Protein 5HCF (pdb70)

CATH classification: 2.60.120.200

Nearest PDB structures (foldseek):
  5hcf-assembly6_F  TM=1.003E+00  e=3.734E-55  Trypanosoma cruzi strain CL Brener
  5hcf-assembly1_A  TM=1.003E+00  e=1.478E-54  Trypanosoma cruzi strain CL Brener
  3rg0-assembly1_A  TM=9.537E-01  e=2.501E-32  Mus musculus
  5hca-assembly3_B  TM=9.027E-01  e=3.511E-31  Entamoeba histolytica HM-1:IMSS
  8xvf-assembly3_C  TM=8.903E-01  e=2.763E-27  Trichinella spiralis

Sequence (1575 aa):
TVYFHEEFKSMEHWTTSKHRDDFGKVEISAGKFYADAEKSKGLRLTEDARRFYALSTAFPTPINNNEKKSLVVSFSVKHEQDLKCGGGYIKLLPSMDPEKFHGETKYWLMMFGPDRRCGSQNRVHIILHYNGENREWSKRIRFPEDKLTHVYTLHIAADNSYEFFLDGESKAKGQLEEDWSLLLPREIVDGSGIPNPDFVEDSELHHKVPEPLTHVGIDVWQVESGSIFKDIVIGDDLKEVLDLVEKTYGLKKAEADALKVMEDMETVYFHEEFKSMEHWTTSKHRDDFGKVEISAGKFYADAEKSKGLRLTEDARFYALSTAFPTPINNEKKSLVVSFSVKHEQDLKCGGGYIKLLPSMDPEKFHGETKYWLMMFGPDRCGSQNRVHIILHYNGENREWSKRIRFPEDKLTHVYTLHIAADNSYEFFLDGESKAKGQLEEDWSLLLPREIVDGSGIPNPDFVEDSELHKVPEPLTHVGIDVWQVESGSIFKDIVIGDDLKEVLDLVEKTYGGLKKAEADALKVMEDMEKTVYFHEEFKSMEHWTTSKHRDDFGKVEISAGKFYADAEKSKGLRLTEDARFYALSTAFPTPINNEKKSLVVSFSVKHEQDLKCCGGGYIKLLPSMDPEKFHGETKYWLMMFGPDRRCCGSQNRVHIILHYNGENREWSKRIRFPEDKLTHVYTLHIAADNSYEFFLDGESKAKGQLEEDWSLLLPREIVDGSGIPNPDFVEDSELHKVPEPLTHVGIDVWQVESGSIFKDIVIGDDLKEVLDLVEKTYGGLKKAEADALKVMEDMETVYFHEEFKSMEHWTTSKHRDDFGKVEISAGKFYADAEKSKGLRLTEDARFYALSTAFPTPINNEKKSLVVSFSVKHEQDLKCGGGYIKLLPSMDPEKFHGETKYWLMMFGPDRCGSQNRVHIILHYNGENREWSKRIRFPEDKLTHVVYTLHIAADNSYEFFLDGESKAKGQQLEEDWSLLLPREIVDGSGIPNPDFVEDSELHKVPEPLTHVGIDVWQVESSGSIFKDIVIGDDLKEVLDLVEKTYGGLKKAEADALKVMEDMEKGTVYFHEEFKSMEHWTTSKHRDDFGKVEISAGKFYADAEKSKGLRLTEDARFYALSSTAFPTPINNEKKSLVVSFSVKHEQDLKCCGGGYIKLLPSMDPEKFHGETKYWLMMFGPDRRCCGSQNRVHIILHYNGENREWSKRIRFPEDKLTHVYTLHIAADNSYEFFLDGESKAKGQLEEDWSLLLPREIVDGSGIPNPDFVEDSELHKVPEPLTHVGIDVWQVESGSIFKDIVIGDDLKEVLDLVEKTYGGLKKAEADALKVMEDMEKTVYFHEEFKSMEHWTTSKHRDDFGKVEISAGKFYADAEKSKGLRLTEDARFYALSTAFPTPINNEKKSLVVSFSVKHEQDLKCCGGGYIKLLPSMDPEKFHGETKYWLMMFGPDRRCCGSSQNRVHIILHYNGENREWSKRIRFPEDKLTHVYTLHIAADNSYEFFLDGESKAKGQLEEDWSLLLPREIVDGSGIPNPDFVEDSELHKVPEPLTHVGIDVWQVESGSIFKDIVIGDDLKEVLDLVEKTYGGLKKAEADALKVMEDME

Radius of gyration: 38.29 Å; Cα contacts (8 Å, |Δi|>4): 3871; chains: 6; bounding box: 86×109×80 Å

Solvent-accessible surface area: 72220 Å² total; per-residue (Å²): 91,58,72,21,55,12,74,0,162,49,46,155,94,8,57,55,7,157,86,97,142,51,29,6,124,17,57,50,22,13,16,141,10,93,23,48,52,115,130,14,69,0,0,52,0,33,64,96,56,79,86,1,1,1,0,9,56,13,114,98,83,3,73,0,84,148,98,27,0,0,0,1,1,5,3,10,10,4,37,82,4,129,20,2,2,0,28,0,6,0,0,13,105,29,76,32,80,144,0,45,42,148,22,106,14,7,0,21,0,0,0,36,22,57,51,105,112,2,24,0,19,0,12,6,28,40,117,62,92,77,42,108,4,75,83,142,29,134,6,44,92,57,37,47,20,15,5,2,0,0,29,0,13,41,26,6,13,4,25,0,15,16,43,36,36,68,118,7,101,15,14,0,39,77,15,7,91,11,39,96,80,66,51,52,47,130,77,21,60,31,94,16,44,46,34,84,27,31,36,85,8,6,53,2,66,99,63,0,28,17,0,0,0,19,2,92,0,53,48,9,5,0,5,0,24,16,0,3,0,0,29,58,36,159,66,0,41,98,27,11,119,159,25,23,34,47,109,164,44,18,47,73,22,22,128,87,29,85,93,160,156,90,58,62,22,56,13,70,0,138,48,58,156,94,14,57,56,6,146,82,94,157,66,30,4,130,12,73,49,22,13,16,133,10,91,24,50,59,101,140,14,70,0,1,39,0,42,61,87,35,90,57,1,1,5,0,9,57,11,116,98,80,3,65,0,101,175,82,27,0,0,0,1,1,4,2,9,15,1,31,61,11,110,4,2,2,0,27,0,6,0,0,14,106,27,77,32,76,141,0,43,44,147,22,105,13,8,0,21,0,0,0,32,25,10,14,29,64,5,14,0,22,0,11,6,28,38,120,61,100,77,45,110,5,74,64,47,4,20,5,30,68,62,33,51,21,16,5,2,1,0,29,0,12,41,102,25,24,4,35,0,14,12,38,30,133,50,48,10,145,15,76,0,50,134,13,8,88,12,39,97,80,118,50,99,96,128,78,48,58,93,94,14,122,100,36,100,107,34,83,82,9,6,48,0,70,92,67,0,27,17,0,0,0,19,2,30,0,27,46,10,3,0,5,0,24,13,0,4,0,0,34,61,36,151,69,0,43,78,27,11,117,163,26,20,18,52,36,108,152,41,19,44,69,21,26,115,86,28,59,77,129,48,84,88,57,64,22,54,13,73,0,142,40,28,111,95,10,54,59,7,94,86,99,144,64,29,5,87,20,25,3,19,12,9,150,11,90,23,45,63,105,132,15,61,0,0,34,0,33,54,90,53,90,84,0,1,2,0,7,59,12,113,96,78,3,66,0,106,184,91,23,0,0,0,1,0,5,2,8,13,14,41,82,12,124,20,2,2,0,28,0,7,0,0,15,103,27,73,33,60,122,0,44,43,148,22,110,13,7,0,20,0,0,0,34,29,58,40,105,108,3,18,0,20,0,11,7,28,44,118,62,96,80,41,107,4,74,84,146,28,136,9,45,98,60,41,45,20,16,5,2,0,0,30,0,14,39,103,26,24,4,36,0,13,11,41,34,130,58,116,7,147,14,76,0,54,134,15,8,88,11,39,95,82,119,50,104,96,131,76,48,58,91,96,16,121,93,36,101,108,34,84,91,9,7,50,1,70,97,58,0,25,17,0,0,0,18,2,90,0,53,47,12,4,0,4,0,23,16,0,2,0,0,39,62,38,150,70,0,44,78,35,10,114,164,30,22,19,54,31,106,149,43,17,39,68,22,26,118,110,53,81,92,184,144,106,50,68,24,55,12,73,0,149,38,53,166,94,11,67,51,8,146,76,93,147,74,33,5,128,24,71,48,24,15,11,144,10,92,24,52,59,105,143,15,74,0,0,53,0,31,60,90,43,95,90,1,1,0,0,8,59,12,113,96,78,2,63,0,76,163,78,24,0,0,0,1,0,5,2,10,15,4,35,80,13,129,19,2,2,0,28,0,7,0,0,14,101,27,68,32,81,116,0,44,43,148,21,112,15,7,0,20,0,0,0,34,26,60,40,101,104,5,18,0,19,0,11,7,27,41,118,61,96,78,44,108,4,75,87,149,29,138,9,44,98,60,39,45,20,16,5,2,0,0,29,0,14,42,29,6,14,4,35,0,14,10,39,37,117,54,112,8,98,10,20,0,37,75,17,8,89,12,40,96,81,66,47,52,47,125,76,22,59,31,93,16,43,46,35,86,24,33,36,72,8,7,49,2,64,99,54,1,26,19,0,0,0,17,2,93,0,52,47,10,5,0,4,0,24,16,0,3,0,0,34,60,34,161,62,0,41,98,29,10,113,158,25,21,19,56,38,105,154,43,16,43,66,23,23,131,84,32,62,68,143,101,183,98,89,58,69,21,58,12,70,0,135,49,56,168,95,15,54,63,7,150,86,98,148,56,30,5,130,18,66,47,25,13,17,151,12,96,25,47,60,101,138,15,71,0,0,29,0,32,59,92,40,85,54,1,1,3,0,8,57,12,114,96,78,4,73,1,100,175,97,26,0,0,0,1,0,5,3,10,12,8,37,62,14,114,4,2,2,0,28,0,6,0,0,8,96,30,71,31,71,140,0,45,42,148,22,106,13,7,0,20,0,0,0,32,25,10,15,30,61,1,22,0,19,0,10,8,27,45,117,61,95,79,45,107,4,73,64,39,2,18,5,33,83,62,41,47,19,17,5,2,0,0,29,0,13,41,101,25,20,4,25,0,15,13,39,36,60,49,56,7,141,14,74,0,50,134,16,8,87,13,41,97,80,117,47,99,94,125,76,49,58,92,94,15,122,101,35,99,110,32,84,84,9,6,57,2,83,85,67,0,26,16,0,0,0,19,2,29,0,27,45,12,4,0,4,0,25,16,0,3,0,0,32,64,37,143,71,0,43,77,30,10,114,157,26,22,16,53,37,104,156,41,17,44,74,22,22,134,86,32,63,88,127,59,99,92,61,63,22,57,13,73,0,140,39,29,117,95,14,54,65,8,109,86,85,138,61,28,3,86,19,32,8,25,10,9,151,13,95,24,48,62,96,132,15,66,0,0,34,0,36,62,86,48,91,90,0,1,3,1,8,60,12,114,95,79,2,68,0,111,180,79,26,0,0,0,1,0,4,3,10,16,15,42,81,11,124,19,2,3,0,28,0,7,0,0,15,101,28,63,32,69,143,0,43,44,148,22,112,14,8,0,20,0,0,0,33,26,59,43,105,107,2,22,0,18,0,12,8,28,40,116,61,92,78,45,109,3,75,83,140,29,137,9,43,98,61,44,48,21,18,5,2,1,0,28,0,14,40,101,24,22,4,34,0,14,13,31,34,130,64,117,9,146,19,68,1,48,136,16,8,90,12,40,96,79,120,50,101,95,129,76,49,60,93,93,16,120,105,36,99,108,34,82,83,11,6,51,2,68,105,54,0,25,19,0,0,0,17,2,92,0,53,49,10,5,0,4,0,24,16,0,3,0,0,35,56,38,150,62,0,46,79,29,10,113,157,29,22,18,55,34,106,150,44,18,40,70,21,17,116,90,43,84,93,161,155

Structure (mmCIF, N/CA/C/O backbone):
data_5HCF
#
_entry.id   5HCF
#
_cell.length_a   79.300
_cell.length_b   79.380
_cell.length_c   85.080
_cell.angle_alpha   95.57
_cell.angle_beta   98.69
_cell.angle_gamma   119.86
#
_symmetry.space_group_name_H-M   'P 1'
#
loop_
_entity.id
_entity.type
_entity.pdbx_description
1 polymer 'Calreticulin, putative,Calreticulin, putative'
2 non-polymer 'ACETIC ACID'
3 non-polymer 'CHLORIDE ION'
4 non-polymer beta-D-glucopyranose
5 water water
#
loop_
_atom_site.group_PDB
_atom_site.id
_atom_site.type_symbol
_atom_site.label_atom_id
_atom_site.label_alt_id
_atom_site.label_comp_id
_atom_site.label_asym_id
_atom_site.label_entity_id
_atom_site.label_seq_id
_atom_site.pdbx_PDB_ins_code
_atom_site.Cartn_x
_atom_site.Cartn_y
_atom_site.Cartn_z
_atom_site.occupancy
_atom_site.B_iso_or_equiv
_atom_site.auth_seq_id
_atom_site.auth_comp_id
_atom_site.auth_asym_id
_atom_site.auth_atom_id
_atom_site.pdbx_PDB_model_num
ATOM 1 N N . THR A 1 1 ? 4.597 28.665 -3.741 1.00 55.22 23 THR A N 1
ATOM 2 C CA . THR A 1 1 ? 5.749 27.875 -4.160 1.00 54.12 23 THR A CA 1
ATOM 3 C C . THR A 1 1 ? 5.266 26.514 -4.674 1.00 51.53 23 THR A C 1
ATOM 4 O O . THR A 1 1 ? 5.830 25.962 -5.621 1.00 48.75 23 THR A O 1
ATOM 8 N N . VAL A 1 2 ? 4.226 25.976 -4.041 1.00 50.79 24 VAL A N 1
ATOM 9 C CA . VAL A 1 2 ? 3.581 24.762 -4.532 1.00 47.64 24 VAL A CA 1
ATOM 10 C C . VAL A 1 2 ? 2.220 25.162 -5.081 1.00 45.99 24 VAL A C 1
ATOM 11 O O . VAL A 1 2 ? 1.291 25.432 -4.322 1.00 46.56 24 VAL A O 1
ATOM 15 N N . TYR A 1 3 ? 2.100 25.188 -6.404 1.00 43.88 25 TYR A N 1
ATOM 16 C CA . TYR A 1 3 ? 0.886 25.683 -7.037 1.00 43.88 25 TYR A CA 1
ATOM 17 C C . TYR A 1 3 ? -0.288 24.724 -6.918 1.00 45.37 25 TYR A C 1
ATOM 18 O O . TYR A 1 3 ? -1.449 25.137 -6.956 1.00 44.38 25 TYR A O 1
ATOM 27 N N . PHE A 1 4 ? 0.014 23.443 -6.752 1.00 47.82 26 PHE A N 1
ATOM 28 C CA . PHE A 1 4 ? -0.997 22.426 -6.971 1.00 49.23 26 PHE A CA 1
ATOM 29 C C . PHE A 1 4 ? -0.560 21.078 -6.431 1.00 49.73 26 PHE A C 1
ATOM 30 O O . PHE A 1 4 ? 0.601 20.692 -6.565 1.00 51.70 26 PHE A O 1
ATOM 38 N N . HIS A 1 5 ? -1.495 20.370 -5.811 1.00 48.77 27 HIS A N 1
ATOM 39 C CA . HIS A 1 5 ? -1.227 19.038 -5.293 1.00 47.76 27 HIS A CA 1
ATOM 40 C C . HIS A 1 5 ? -2.498 18.196 -5.290 1.00 48.02 27 HIS A C 1
ATOM 41 O O . HIS A 1 5 ? -3.305 18.282 -4.367 1.00 49.32 27 HIS A O 1
ATOM 48 N N . GLU A 1 6 ? -2.668 17.380 -6.326 1.00 45.79 28 GLU A N 1
ATOM 49 C CA . GLU A 1 6 ? -3.805 16.469 -6.387 1.00 45.69 28 GLU A CA 1
ATOM 50 C C . GLU A 1 6 ? -3.522 15.201 -5.589 1.00 46.83 28 GLU A C 1
ATOM 51 O O . GLU A 1 6 ? -2.649 14.413 -5.952 1.00 44.77 28 GLU A O 1
ATOM 57 N N . GLU A 1 7 ? -4.271 15.006 -4.507 1.00 49.98 29 GLU A N 1
ATOM 58 C CA . GLU A 1 7 ? -4.100 13.832 -3.657 1.00 51.03 29 GLU A CA 1
ATOM 59 C C . GLU A 1 7 ? -5.035 12.712 -4.085 1.00 51.14 29 GLU A C 1
ATOM 60 O O . GLU A 1 7 ? -4.882 11.561 -3.670 1.00 51.92 29 GLU A O 1
ATOM 66 N N . PHE A 1 8 ? -6.000 13.063 -4.926 1.00 50.47 30 PHE A N 1
ATOM 67 C CA . PHE A 1 8 ? -7.027 12.129 -5.358 1.00 50.56 30 PHE A CA 1
ATOM 68 C C . PHE A 1 8 ? -7.698 11.468 -4.168 1.00 54.33 30 PHE A C 1
ATOM 69 O O . PHE A 1 8 ? -7.895 10.250 -4.144 1.00 55.02 30 PHE A O 1
ATOM 77 N N . LYS A 1 9 ? -8.037 12.284 -3.174 1.00 56.75 31 LYS A N 1
ATOM 78 C CA . LYS A 1 9 ? -8.884 11.838 -2.078 1.00 60.69 31 LYS A CA 1
ATOM 79 C C . LYS A 1 9 ? -10.318 11.805 -2.582 1.00 62.21 31 LYS A C 1
ATOM 80 O O . LYS A 1 9 ? -11.155 11.052 -2.090 1.00 64.90 31 LYS A O 1
ATOM 86 N N . SER A 1 10 ? -10.578 12.632 -3.588 1.00 60.25 32 SER A N 1
ATOM 87 C CA . SER A 1 10 ? -11.866 12.681 -4.266 1.00 61.07 32 SER A CA 1
ATOM 88 C C . SER A 1 10 ? -11.646 12.857 -5.765 1.00 59.53 32 SER A C 1
ATOM 89 O O . SER A 1 10 ? -10.520 13.068 -6.214 1.00 56.09 32 SER A O 1
ATOM 92 N N . MET A 1 11 ? -12.721 12.764 -6.539 1.00 63.67 33 MET A N 1
ATOM 93 C CA . MET A 1 11 ? -12.634 12.939 -7.987 1.00 63.84 33 MET A CA 1
ATOM 94 C C . MET A 1 11 ? -13.750 13.797 -8.587 1.00 65.65 33 MET A C 1
ATOM 95 O O . MET A 1 11 ? -13.836 13.940 -9.808 1.00 63.73 33 MET A O 1
ATOM 100 N N . GLU A 1 12 ? -14.617 14.337 -7.734 1.00 68.28 34 GLU A N 1
ATOM 101 C CA . GLU A 1 12 ? -15.749 15.136 -8.194 1.00 70.40 34 GLU A CA 1
ATOM 102 C C . GLU A 1 12 ? -15.319 16.370 -8.981 1.00 66.95 34 GLU A C 1
ATOM 103 O O . GLU A 1 12 ? -16.013 16.784 -9.908 1.00 67.76 34 GLU A O 1
ATOM 109 N N . HIS A 1 13 ? -14.175 16.949 -8.622 1.00 63.30 35 HIS A N 1
ATOM 110 C CA . HIS A 1 13 ? -13.692 18.164 -9.282 1.00 60.34 35 HIS A CA 1
ATOM 111 C C . HIS A 1 13 ? -12.977 17.862 -10.600 1.00 57.10 35 HIS A C 1
ATOM 112 O O . HIS A 1 13 ? -12.538 18.773 -11.304 1.00 56.43 35 HIS A O 1
ATOM 119 N N . TRP A 1 14 ? -12.853 16.581 -10.926 1.00 55.23 36 TRP A N 1
ATOM 120 C CA . TRP A 1 14 ? -12.284 16.176 -12.205 1.00 52.26 36 TRP A CA 1
ATOM 121 C C . TRP A 1 14 ? -13.397 15.912 -13.214 1.00 53.40 36 TRP A C 1
ATOM 122 O O . TRP A 1 14 ? -14.347 15.183 -12.927 1.00 56.69 36 TRP A O 1
ATOM 133 N N . THR A 1 15 ? -13.280 16.509 -14.394 1.00 50.77 37 THR A N 1
ATOM 134 C CA . THR A 1 15 ? -14.306 16.362 -15.419 1.00 52.37 37 THR A CA 1
ATOM 135 C C . THR A 1 15 ? -13.899 15.374 -16.503 1.00 50.52 37 THR A C 1
ATOM 136 O O . THR A 1 15 ? -12.828 15.492 -17.093 1.00 47.15 37 THR A O 1
ATOM 140 N N . THR A 1 16 ? -14.773 14.409 -16.767 1.00 54.12 38 THR A N 1
ATOM 141 C CA . THR A 1 16 ? -14.521 13.391 -17.776 1.00 52.97 38 THR A CA 1
ATOM 142 C C . THR A 1 16 ? -15.073 13.841 -19.123 1.00 53.15 38 THR A C 1
ATOM 143 O O . THR A 1 16 ? -16.208 14.301 -19.212 1.00 56.11 38 THR A O 1
ATOM 147 N N . SER A 1 17 ? -14.270 13.696 -20.170 1.00 40.75 39 SER A N 1
ATOM 148 C CA . SER A 1 17 ? -14.614 14.228 -21.484 1.00 42.50 39 SER A CA 1
ATOM 149 C C . SER A 1 17 ? -15.879 13.620 -22.085 1.00 45.33 39 SER A C 1
ATOM 150 O O . SER A 1 17 ? -16.299 12.530 -21.706 1.00 46.64 39 SER A O 1
ATOM 153 N N . LYS A 1 18 ? -16.492 14.350 -23.013 1.00 48.24 40 LYS A N 1
ATOM 154 C CA . LYS A 1 18 ? -17.653 13.854 -23.739 1.00 51.91 40 LYS A CA 1
ATOM 155 C C . LYS A 1 18 ? -17.294 13.594 -25.203 1.00 53.70 40 LYS A C 1
ATOM 156 O O . LYS A 1 18 ? -18.172 13.475 -26.064 1.00 57.16 40 LYS A O 1
ATOM 162 N N . HIS A 1 19 ? -15.999 13.507 -25.484 1.00 51.73 41 HIS A N 1
ATOM 163 C CA . HIS A 1 19 ? -15.535 13.308 -26.851 1.00 51.70 41 HIS A CA 1
ATOM 164 C C . HIS A 1 19 ? -15.903 11.917 -27.361 1.00 55.67 41 HIS A C 1
ATOM 165 O O . HIS A 1 19 ? -15.974 11.692 -28.569 1.00 58.89 41 HIS A O 1
ATOM 172 N N . ARG A 1 20 ? -16.146 10.991 -26.435 1.00 55.98 42 ARG A N 1
ATOM 173 C CA . ARG A 1 20 ? -16.622 9.655 -26.786 1.00 58.36 42 ARG A CA 1
ATOM 174 C C . ARG A 1 20 ? -17.589 9.200 -25.694 1.00 60.45 42 ARG A C 1
ATOM 175 O O . ARG A 1 20 ? -17.416 9.554 -24.530 1.00 60.77 42 ARG A O 1
ATOM 183 N N . ASP A 1 21 ? -18.612 8.432 -26.056 1.00 63.15 43 ASP A N 1
ATOM 184 C CA . ASP A 1 21 ? -19.594 7.993 -25.064 1.00 64.61 43 ASP A CA 1
ATOM 185 C C . ASP A 1 21 ? -19.119 6.755 -24.305 1.00 62.67 43 ASP A C 1
ATOM 186 O O . ASP A 1 21 ? -19.860 6.188 -23.502 1.00 63.60 43 ASP A O 1
ATOM 191 N N . ASP A 1 22 ? -17.884 6.337 -24.563 1.00 59.11 44 ASP A N 1
ATOM 192 C CA . ASP A 1 22 ? -17.393 5.088 -23.999 1.00 57.32 44 ASP A CA 1
ATOM 193 C C . ASP A 1 22 ? -16.039 5.194 -23.300 1.00 53.02 44 ASP A C 1
ATOM 194 O O . ASP A 1 22 ? -15.322 4.200 -23.198 1.00 54.31 44 ASP A O 1
ATOM 199 N N . PHE A 1 23 ? -15.685 6.381 -22.820 1.00 48.90 45 PHE A N 1
ATOM 200 C CA . PHE A 1 23 ? -14.479 6.508 -22.010 1.00 46.01 45 PHE A CA 1
ATOM 201 C C . PHE A 1 23 ? -14.590 5.595 -20.795 1.00 47.15 45 PHE A C 1
ATOM 202 O O . PHE A 1 23 ? -15.687 5.330 -20.307 1.00 48.29 45 PHE A O 1
ATOM 210 N N . GLY A 1 24 ? -13.450 5.119 -20.312 1.00 47.25 46 GLY A N 1
ATOM 211 C CA . GLY A 1 24 ? -13.426 4.161 -19.222 1.00 47.98 46 GLY A CA 1
ATOM 212 C C . GLY A 1 24 ? -13.816 4.763 -17.889 1.00 46.46 46 GLY A C 1
ATOM 213 O O . GLY A 1 24 ? -13.708 5.971 -17.688 1.00 45.05 46 GLY A O 1
ATOM 214 N N . LYS A 1 25 ? -14.279 3.919 -16.974 1.00 46.71 47 LYS A N 1
ATOM 215 C CA . LYS A 1 25 ? -14.677 4.396 -15.656 1.00 48.24 47 LYS A CA 1
ATOM 216 C C . LYS A 1 25 ? -13.486 4.449 -14.706 1.00 45.05 47 LYS A C 1
ATOM 217 O O . LYS A 1 25 ? -12.609 3.586 -14.739 1.00 43.33 47 LYS A O 1
ATOM 223 N N . VAL A 1 26 ? -13.463 5.473 -13.861 1.00 45.10 48 VAL A N 1
ATOM 224 C CA . VAL A 1 26 ? -12.410 5.622 -12.870 1.00 45.72 48 VAL A CA 1
ATOM 225 C C . VAL A 1 26 ? -13.019 5.712 -11.479 1.00 47.49 48 VAL A C 1
ATOM 226 O O . VAL A 1 26 ? -14.189 6.062 -11.324 1.00 48.89 48 VAL A O 1
ATOM 230 N N . GLU A 1 27 ? -12.216 5.402 -10.468 1.00 48.17 49 GLU A N 1
ATOM 231 C CA . GLU A 1 27 ? -12.675 5.445 -9.087 1.00 50.21 49 GLU A CA 1
ATOM 232 C C . GLU A 1 27 ? -11.525 5.768 -8.142 1.00 48.73 49 GLU A C 1
ATOM 233 O O . GLU A 1 27 ? -10.359 5.582 -8.481 1.00 46.38 49 GLU A O 1
ATOM 239 N N . ILE A 1 28 ? -11.862 6.252 -6.954 1.00 49.63 50 ILE A N 1
ATOM 240 C CA . ILE A 1 28 ? -10.878 6.415 -5.898 1.00 48.52 50 ILE A CA 1
ATOM 241 C C . ILE A 1 28 ? -10.695 5.067 -5.208 1.00 50.24 50 ILE A C 1
ATOM 242 O O . ILE A 1 28 ? -11.664 4.469 -4.739 1.00 53.14 50 ILE A O 1
ATOM 247 N N . SER A 1 29 ? -9.457 4.590 -5.140 1.00 48.55 51 SER A N 1
ATOM 248 C CA . SER A 1 29 ? -9.193 3.251 -4.620 1.00 48.02 51 SER A CA 1
ATOM 249 C C . SER A 1 29 ? -7.723 3.033 -4.278 1.00 46.13 51 SER A C 1
ATOM 250 O O . SER A 1 29 ? -6.841 3.681 -4.843 1.00 44.62 51 SER A O 1
ATOM 253 N N . ALA A 1 30 ? -7.474 2.114 -3.349 1.00 45.51 52 ALA A N 1
ATOM 254 C CA . ALA A 1 30 ? -6.120 1.779 -2.922 1.00 44.20 52 ALA A CA 1
ATOM 255 C C . ALA A 1 30 ? -5.547 0.559 -3.646 1.00 45.67 52 ALA A C 1
ATOM 256 O O . ALA A 1 30 ? -4.385 0.209 -3.445 1.00 48.29 52 ALA A O 1
ATOM 258 N N . GLY A 1 31 ? -6.365 -0.106 -4.458 1.00 44.78 53 GLY A N 1
ATOM 259 C CA . GLY A 1 31 ? -5.910 -1.261 -5.218 1.00 45.16 53 GLY A CA 1
ATOM 260 C C . GLY A 1 31 ? -6.053 -2.583 -4.481 1.00 47.72 53 GLY A C 1
ATOM 261 O O . GLY A 1 31 ? -6.513 -2.608 -3.340 1.00 49.34 53 GLY A O 1
ATOM 262 N N . LYS A 1 32 ? -5.662 -3.683 -5.127 1.00 48.93 54 LYS A N 1
ATOM 263 C CA . LYS A 1 32 ? -5.706 -5.003 -4.489 1.00 51.01 54 LYS A CA 1
ATOM 264 C C . LYS A 1 32 ? -4.778 -5.128 -3.286 1.00 49.49 54 LYS A C 1
ATOM 265 O O . LYS A 1 32 ? -5.122 -5.779 -2.300 1.00 52.25 54 LYS A O 1
ATOM 271 N N . PHE A 1 33 ? -3.601 -4.518 -3.373 1.00 46.47 55 PHE A N 1
ATOM 272 C CA . PHE A 1 33 ? -2.691 -4.456 -2.235 1.00 46.86 55 PHE A CA 1
ATOM 273 C C . PHE A 1 33 ? -2.184 -3.030 -2.063 1.00 47.73 55 PHE A C 1
ATOM 274 O O . PHE A 1 33 ? -2.096 -2.276 -3.030 1.00 46.41 55 PHE A O 1
ATOM 282 N N . TYR A 1 34 ? -1.852 -2.659 -0.832 1.00 49.58 56 TYR A N 1
ATOM 283 C CA . TYR A 1 34 ? -1.509 -1.274 -0.535 1.00 48.76 56 TYR A CA 1
ATOM 284 C C . TYR A 1 34 ? -0.681 -1.143 0.740 1.00 52.20 56 TYR A C 1
ATOM 285 O O . TYR A 1 34 ? -0.803 -1.955 1.660 1.00 53.42 56 TYR A O 1
ATOM 294 N N . ALA A 1 35 ? 0.163 -0.116 0.784 1.00 53.57 57 ALA A N 1
ATOM 295 C CA . ALA A 1 35 ? 0.929 0.202 1.983 1.00 56.25 57 ALA A CA 1
ATOM 296 C C . ALA A 1 35 ? 0.012 0.692 3.104 1.00 57.86 57 ALA A C 1
ATOM 297 O O . ALA A 1 35 ? 0.232 0.396 4.279 1.00 60.56 57 ALA A O 1
ATOM 299 N N . ASP A 1 36 ? -1.025 1.435 2.732 1.00 55.98 58 ASP A N 1
ATOM 300 C CA . ASP A 1 36 ? -1.954 1.994 3.707 1.00 58.38 58 ASP A CA 1
ATOM 301 C C . ASP A 1 36 ? -3.335 2.152 3.073 1.00 56.13 58 ASP A C 1
ATOM 302 O O . ASP A 1 36 ? -3.464 2.722 1.995 1.00 54.49 58 ASP A O 1
ATOM 307 N N . ALA A 1 37 ? -4.362 1.646 3.750 1.00 57.16 59 ALA A N 1
ATOM 308 C CA . ALA A 1 37 ? -5.704 1.558 3.178 1.00 55.70 59 ALA A CA 1
ATOM 309 C C . ALA A 1 37 ? -6.297 2.923 2.834 1.00 57.50 59 ALA A C 1
ATOM 310 O O . ALA A 1 37 ? -7.214 3.020 2.015 1.00 56.60 59 ALA A O 1
ATOM 312 N N . GLU A 1 38 ? -5.776 3.975 3.458 1.00 60.32 60 GLU A N 1
ATOM 313 C CA . GLU A 1 38 ? -6.265 5.324 3.195 1.00 62.14 60 GLU A CA 1
ATOM 314 C C . GLU A 1 38 ? -5.263 6.183 2.419 1.00 59.46 60 GLU A C 1
ATOM 315 O O . GLU A 1 38 ? -5.638 6.848 1.451 1.00 58.00 60 GLU A O 1
ATOM 321 N N . LYS A 1 39 ? -3.995 6.166 2.825 1.00 58.59 61 LYS A N 1
ATOM 322 C CA . LYS A 1 39 ? -3.003 7.017 2.171 1.00 56.43 61 LYS A CA 1
ATOM 323 C C . LYS A 1 39 ? -2.596 6.490 0.798 1.00 53.54 61 LYS A C 1
ATOM 324 O O . LYS A 1 39 ? -2.015 7.226 -0.001 1.00 51.94 61 LYS A O 1
ATOM 330 N N . SER A 1 40 ? -2.862 5.213 0.535 1.00 51.40 62 SER A N 1
ATOM 331 C CA . SER A 1 40 ? -2.537 4.633 -0.765 1.00 46.77 62 SER A CA 1
ATOM 332 C C . SER A 1 40 ? -3.657 4.874 -1.764 1.00 46.22 62 SER A C 1
ATOM 333 O O . SER A 1 40 ? -3.546 4.496 -2.930 1.00 47.29 62 SER A O 1
ATOM 336 N N . LYS A 1 41 ? -4.736 5.501 -1.308 1.00 45.59 63 LYS A N 1
ATOM 337 C CA . LYS A 1 41 ? -5.859 5.792 -2.193 1.00 46.36 63 LYS A CA 1
ATOM 338 C C . LYS A 1 41 ? -5.451 6.751 -3.310 1.00 46.23 63 LYS A C 1
ATOM 339 O O . LYS A 1 41 ? -4.613 7.635 -3.113 1.00 47.20 63 LYS A O 1
ATOM 345 N N . GLY A 1 42 ? -6.046 6.565 -4.484 1.00 45.04 64 GLY A N 1
ATOM 346 C CA . GLY A 1 42 ? -5.737 7.391 -5.636 1.00 41.67 64 GLY A CA 1
ATOM 347 C C . GLY A 1 42 ? -6.702 7.160 -6.781 1.00 39.89 64 GLY A C 1
ATOM 348 O O . GLY A 1 42 ? -7.703 6.461 -6.630 1.00 40.41 64 GLY A O 1
ATOM 349 N N . LEU A 1 43 ? -6.401 7.758 -7.929 1.00 38.29 65 LEU A N 1
ATOM 350 C CA . LEU A 1 43 ? -7.247 7.633 -9.108 1.00 37.87 65 LEU A CA 1
ATOM 351 C C . LEU A 1 43 ? -6.963 6.312 -9.809 1.00 38.80 65 LEU A C 1
ATOM 352 O O . LEU A 1 43 ? -5.855 6.077 -10.295 1.00 38.21 65 LEU A O 1
ATOM 357 N N . ARG A 1 44 ? -7.964 5.444 -9.849 1.00 40.89 66 ARG A N 1
ATOM 358 C CA . ARG A 1 44 ? -7.782 4.106 -10.394 1.00 42.04 66 ARG A CA 1
ATOM 359 C C . ARG A 1 44 ? -8.596 3.898 -11.667 1.00 43.89 66 ARG A C 1
ATOM 360 O O . ARG A 1 44 ? -9.808 4.132 -11.688 1.00 46.64 66 ARG A O 1
ATOM 368 N N . LEU A 1 45 ? -7.922 3.466 -12.728 1.00 40.81 67 LEU A N 1
ATOM 369 C CA . LEU A 1 45 ? -8.597 3.138 -13.974 1.00 40.66 67 LEU A CA 1
ATOM 370 C C . LEU A 1 45 ? -9.131 1.712 -13.871 1.00 44.27 67 LEU A C 1
ATOM 371 O O . LEU A 1 45 ? -8.396 0.796 -13.510 1.00 44.72 67 LEU A O 1
ATOM 376 N N . THR A 1 46 ? -10.412 1.536 -14.183 1.00 47.29 68 THR A N 1
ATOM 377 C CA . THR A 1 46 ? -11.135 0.317 -13.823 1.00 49.51 68 THR A CA 1
ATOM 378 C C . THR A 1 46 ? -11.356 -0.678 -14.956 1.00 50.61 68 THR A C 1
ATOM 379 O O . THR A 1 46 ? -11.443 -1.878 -14.711 1.00 55.20 68 THR A O 1
ATOM 383 N N . GLU A 1 47 ? -11.463 -0.192 -16.187 1.00 47.24 69 GLU A N 1
ATOM 384 C CA . GLU A 1 47 ? -11.943 -1.034 -17.275 1.00 46.63 69 GLU A CA 1
ATOM 385 C C . GLU A 1 47 ? -10.878 -1.359 -18.317 1.00 45.85 69 GLU A C 1
ATOM 386 O O . GLU A 1 47 ? -10.201 -0.471 -18.837 1.00 46.85 69 GLU A O 1
ATOM 392 N N . ASP A 1 48 ? -10.747 -2.647 -18.618 1.00 44.99 70 ASP A N 1
ATOM 393 C CA . ASP A 1 48 ? -9.808 -3.128 -19.627 1.00 44.44 70 ASP A CA 1
ATOM 394 C C . ASP A 1 48 ? -10.187 -2.623 -21.009 1.00 43.74 70 ASP A C 1
ATOM 395 O O . ASP A 1 48 ? -11.365 -2.429 -21.300 1.00 45.97 70 ASP A O 1
ATOM 400 N N . ALA A 1 49 ? -9.186 -2.409 -21.853 1.00 41.41 71 ALA A N 1
ATOM 401 C CA . ALA A 1 49 ? -9.417 -2.059 -23.255 1.00 42.25 71 ALA A CA 1
ATOM 402 C C . ALA A 1 49 ? -10.288 -0.810 -23.430 1.00 43.28 71 ALA A C 1
ATOM 403 O O . ALA A 1 49 ? -11.272 -0.835 -24.169 1.00 44.50 71 ALA A O 1
ATOM 405 N N A ARG A 1 50 ? -9.936 0.271 -22.736 0.37 42.04 72 ARG A N 1
ATOM 406 N N B ARG A 1 50 ? -9.906 0.274 -22.765 0.63 42.03 72 ARG A N 1
ATOM 407 C CA A ARG A 1 50 ? -10.667 1.537 -22.849 0.37 41.89 72 ARG A CA 1
ATOM 408 C CA B ARG A 1 50 ? -10.637 1.532 -22.858 0.63 41.91 72 ARG A CA 1
ATOM 409 C C A ARG A 1 50 ? -9.732 2.735 -22.958 0.37 40.18 72 ARG A C 1
ATOM 410 C C B ARG A 1 50 ? -9.693 2.714 -23.040 0.63 40.16 72 ARG A C 1
ATOM 411 O O A ARG A 1 50 ? -8.597 2.701 -22.485 0.37 39.01 72 ARG A O 1
ATOM 412 O O B ARG A 1 50 ? -8.522 2.656 -22.675 0.63 39.02 72 ARG A O 1
ATOM 427 N N . PHE A 1 51 ? -10.218 3.794 -23.598 1.00 40.21 73 PHE A N 1
ATOM 428 C CA . PHE A 1 51 ? -9.538 5.078 -23.562 1.00 38.37 73 PHE A CA 1
ATOM 429 C C . PHE A 1 51 ? -9.980 5.806 -22.301 1.00 39.86 73 PHE A C 1
ATOM 430 O O . PHE A 1 51 ? -11.101 5.618 -21.830 1.00 41.23 73 PHE A O 1
ATOM 438 N N . TYR A 1 52 ? -9.102 6.628 -21.746 1.00 40.70 74 TYR A N 1
ATOM 439 C CA . TYR A 1 52 ? -9.482 7.461 -20.614 1.00 40.91 74 TYR A CA 1
ATOM 440 C C . TYR A 1 52 ? -9.184 8.925 -20.935 1.00 41.73 74 TYR A C 1
ATOM 441 O O . TYR A 1 52 ? -8.212 9.232 -21.622 1.00 42.24 74 TYR A O 1
ATOM 450 N N . ALA A 1 53 ? -10.034 9.822 -20.452 1.00 43.68 75 ALA A N 1
ATOM 451 C CA . ALA A 1 53 ? -9.855 11.251 -20.687 1.00 43.74 75 ALA A CA 1
ATOM 452 C C . ALA A 1 53 ? -10.620 12.058 -19.651 1.00 46.09 75 ALA A C 1
ATOM 453 O O . ALA A 1 53 ? -11.819 12.291 -19.794 1.00 48.39 75 ALA A O 1
ATOM 455 N N . LEU A 1 54 ? -9.911 12.485 -18.612 1.00 45.75 76 LEU A N 1
ATOM 456 C CA . LEU A 1 54 ? -10.483 13.335 -17.576 1.00 48.04 76 LEU A CA 1
ATOM 457 C C . LEU A 1 54 ? -9.462 14.370 -17.109 1.00 48.19 76 LEU A C 1
ATOM 458 O O . LEU A 1 54 ? -8.252 14.145 -17.172 1.00 49.09 76 LEU A O 1
ATOM 463 N N . SER A 1 55 ? -9.959 15.508 -16.643 1.00 48.07 77 SER A N 1
ATOM 464 C CA . SER A 1 55 ? -9.102 16.654 -16.363 1.00 46.83 77 SER A CA 1
ATOM 465 C C . SER A 1 55 ? -9.640 17.501 -15.221 1.00 44.48 77 SER A C 1
ATOM 466 O O . SER A 1 55 ? -10.806 17.392 -14.841 1.00 46.49 77 SER A O 1
ATOM 469 N N . THR A 1 56 ? -8.772 18.336 -14.667 1.00 41.37 78 THR A N 1
ATOM 470 C CA . THR A 1 56 ? -9.184 19.296 -13.657 1.00 42.95 78 THR A CA 1
ATOM 471 C C . THR A 1 56 ? -8.432 20.601 -13.889 1.00 42.55 78 THR A C 1
ATOM 472 O O . THR A 1 56 ? -7.335 20.604 -14.448 1.00 42.25 78 THR A O 1
ATOM 476 N N . ALA A 1 57 ? -9.028 21.708 -13.467 1.00 42.72 79 ALA A N 1
ATOM 477 C CA . ALA A 1 57 ? -8.427 23.015 -13.678 1.00 43.41 79 ALA A CA 1
ATOM 478 C C . ALA A 1 57 ? -7.611 23.442 -12.469 1.00 46.18 79 ALA A C 1
ATOM 479 O O . ALA A 1 57 ? -8.022 23.227 -11.325 1.00 48.63 79 ALA A O 1
ATOM 481 N N . PHE A 1 58 ? -6.444 24.027 -12.729 1.00 45.04 80 PHE A N 1
ATOM 482 C CA . PHE A 1 58 ? -5.655 24.635 -11.669 1.00 48.00 80 PHE A CA 1
ATOM 483 C C . PHE A 1 58 ? -6.460 25.782 -11.067 1.00 52.71 80 PHE A C 1
ATOM 484 O O . PHE A 1 58 ? -7.079 26.555 -11.800 1.00 53.78 80 PHE A O 1
ATOM 492 N N . PRO A 1 59 ? -6.443 25.908 -9.732 1.00 55.93 81 PRO A N 1
ATOM 493 C CA . PRO A 1 59 ? -7.177 26.998 -9.076 1.00 59.62 81 PRO A CA 1
ATOM 494 C C . PRO A 1 59 ? -6.687 28.350 -9.580 1.00 61.29 81 PRO A C 1
ATOM 495 O O . PRO A 1 59 ? -7.475 29.276 -9.769 1.00 62.62 81 PRO A O 1
ATOM 499 N N . THR A 1 60 ? -5.381 28.442 -9.802 1.00 61.08 82 THR A N 1
ATOM 500 C CA . THR A 1 60 ? -4.779 29.604 -10.438 1.00 61.47 82 THR A CA 1
ATOM 501 C C . THR A 1 60 ? -3.890 29.139 -11.585 1.00 58.02 82 THR A C 1
ATOM 502 O O . THR A 1 60 ? -3.153 28.162 -11.439 1.00 57.08 82 THR A O 1
ATOM 506 N N . PRO A 1 61 ? -3.961 29.830 -12.734 1.00 55.65 83 PRO A N 1
ATOM 507 C CA . PRO A 1 61 ? -3.138 29.457 -13.888 1.00 51.68 83 PRO A CA 1
ATOM 508 C C . PRO A 1 61 ? -1.660 29.504 -13.534 1.00 49.60 83 PRO A C 1
ATOM 509 O O . PRO A 1 61 ? -1.262 30.304 -12.686 1.00 49.78 83 PRO A O 1
ATOM 513 N N . ILE A 1 62 ? -0.862 28.656 -14.176 1.00 46.90 84 ILE A N 1
ATOM 514 C CA . ILE A 1 62 ? 0.531 28.474 -13.786 1.00 46.18 84 ILE A CA 1
ATOM 515 C C . ILE A 1 62 ? 1.507 28.974 -14.846 1.00 46.33 84 ILE A C 1
ATOM 516 O O . ILE A 1 62 ? 1.428 28.589 -16.011 1.00 45.44 84 ILE A O 1
ATOM 521 N N A ASN A 1 63 ? 2.422 29.844 -14.436 0.56 48.21 85 ASN A N 1
ATOM 522 N N B ASN A 1 63 ? 2.421 29.843 -14.429 0.44 48.21 85 ASN A N 1
ATOM 523 C CA A ASN A 1 63 ? 3.471 30.321 -15.326 0.56 48.26 85 ASN A CA 1
ATOM 524 C CA B ASN A 1 63 ? 3.471 30.347 -15.306 0.44 48.35 85 ASN A CA 1
ATOM 525 C C A ASN A 1 63 ? 4.847 29.999 -14.761 0.56 47.94 85 ASN A C 1
ATOM 526 C C B ASN A 1 63 ? 4.850 30.010 -14.754 0.44 47.96 85 ASN A C 1
ATOM 527 O O A ASN A 1 63 ? 4.974 29.601 -13.603 0.56 48.37 85 ASN A O 1
ATOM 528 O O B ASN A 1 63 ? 4.982 29.608 -13.598 0.44 48.35 85 ASN A O 1
ATOM 537 N N . ASN A 1 64 ? 5.876 30.177 -15.581 1.00 47.42 86 ASN A N 1
ATOM 538 C CA . ASN A 1 64 ? 7.245 29.931 -15.148 1.00 46.77 86 ASN A CA 1
ATOM 539 C C . ASN A 1 64 ? 8.239 30.911 -15.772 1.00 50.45 86 ASN A C 1
ATOM 540 O O . ASN A 1 64 ? 9.317 30.517 -16.206 1.00 50.58 86 ASN A O 1
ATOM 545 N N . GLU A 1 65 ? 7.880 32.190 -15.812 1.00 53.59 87 GLU A N 1
ATOM 546 C CA . GLU A 1 65 ? 8.783 33.201 -16.355 1.00 54.24 87 GLU A CA 1
ATOM 547 C C . GLU A 1 65 ? 9.989 33.396 -15.435 1.00 54.09 87 GLU A C 1
ATOM 548 O O . GLU A 1 65 ? 9.830 33.768 -14.270 1.00 54.37 87 GLU A O 1
ATOM 554 N N . LYS A 1 66 ? 11.184 33.129 -15.962 1.00 54.03 88 LYS A N 1
ATOM 555 C CA . LYS A 1 66 ? 12.426 33.278 -15.202 1.00 55.90 88 LYS A CA 1
ATOM 556 C C . LYS A 1 66 ? 12.392 32.545 -13.865 1.00 56.09 88 LYS A C 1
ATOM 557 O O . LYS A 1 66 ? 12.994 32.981 -12.885 1.00 57.81 88 LYS A O 1
ATOM 563 N N . LYS A 1 67 ? 11.681 31.421 -13.849 1.00 53.47 89 LYS A N 1
ATOM 564 C CA . LYS A 1 67 ? 11.439 30.655 -12.633 1.00 52.45 89 LYS A CA 1
ATOM 565 C C . LYS A 1 67 ? 11.400 29.170 -12.978 1.00 47.65 89 LYS A C 1
ATOM 566 O O . LYS A 1 67 ? 11.174 28.793 -14.131 1.00 45.58 89 LYS A O 1
ATOM 572 N N . SER A 1 68 ? 11.672 28.330 -11.987 1.00 46.68 90 SER A N 1
ATOM 573 C CA . SER A 1 68 ? 11.618 26.888 -12.184 1.00 44.50 90 SER A CA 1
ATOM 574 C C . SER A 1 68 ? 10.182 26.386 -12.267 1.00 44.81 90 SER A C 1
ATOM 575 O O . SER A 1 68 ? 9.247 27.025 -11.769 1.00 46.09 90 SER A O 1
ATOM 578 N N . LEU A 1 69 ? 10.019 25.232 -12.899 1.00 41.76 91 LEU A N 1
ATOM 579 C CA . LEU A 1 69 ? 8.745 24.542 -12.900 1.00 40.84 91 LEU A CA 1
ATOM 580 C C . LEU A 1 69 ? 9.006 23.068 -12.659 1.00 41.35 91 LEU A C 1
ATOM 581 O O . LEU A 1 69 ? 9.770 22.439 -13.388 1.00 43.01 91 LEU A O 1
ATOM 586 N N . VAL A 1 70 ? 8.388 22.529 -11.614 1.00 41.75 92 VAL A N 1
ATOM 587 C CA . VAL A 1 70 ? 8.576 21.131 -11.253 1.00 39.73 92 VAL A CA 1
ATOM 588 C C . VAL A 1 70 ? 7.248 20.385 -11.282 1.00 39.40 92 VAL A C 1
ATOM 589 O O . VAL A 1 70 ? 6.269 20.813 -10.657 1.00 40.50 92 VAL A O 1
ATOM 593 N N . VAL A 1 71 ? 7.231 19.263 -11.999 1.00 36.98 93 VAL A N 1
ATOM 594 C CA . VAL A 1 71 ? 6.051 18.409 -12.107 1.00 36.29 93 VAL A CA 1
ATOM 595 C C . VAL A 1 71 ? 6.349 17.030 -11.539 1.00 35.81 93 VAL A C 1
ATOM 596 O O . VAL A 1 71 ? 7.372 16.427 -11.855 1.00 33.51 93 VAL A O 1
ATOM 600 N N . SER A 1 72 ? 5.452 16.530 -10.701 1.00 38.83 94 SER A N 1
ATOM 601 C CA . SER A 1 72 ? 5.627 15.211 -10.118 1.00 39.92 94 SER A CA 1
ATOM 602 C C . SER A 1 72 ? 4.292 14.490 -9.984 1.00 43.22 94 SER A C 1
ATOM 603 O O . SER A 1 72 ? 3.260 15.117 -9.729 1.00 46.50 94 SER A O 1
ATOM 606 N N . PHE A 1 73 ? 4.316 13.175 -10.181 1.00 40.95 95 PHE A N 1
ATOM 607 C CA . PHE A 1 73 ? 3.151 12.333 -9.948 1.00 39.32 95 PHE A CA 1
ATOM 608 C C . PHE A 1 73 ? 3.598 10.882 -9.902 1.00 38.74 95 PHE A C 1
ATOM 609 O O . PHE A 1 73 ? 4.704 10.556 -10.335 1.00 38.78 95 PHE A O 1
ATOM 617 N N . SER A 1 74 ? 2.745 10.015 -9.369 1.00 37.95 96 SER A N 1
ATOM 618 C CA . SER A 1 74 ? 3.058 8.593 -9.308 1.00 36.08 96 SER A CA 1
ATOM 619 C C . SER A 1 74 ? 2.004 7.766 -10.037 1.00 34.70 96 SER A C 1
ATOM 620 O O . SER A 1 74 ? 0.830 8.133 -10.071 1.00 33.19 96 SER A O 1
ATOM 623 N N . VAL A 1 75 ? 2.438 6.658 -10.632 1.00 36.22 97 VAL A N 1
ATOM 624 C CA . VAL A 1 75 ? 1.521 5.665 -11.189 1.00 37.17 97 VAL A CA 1
ATOM 625 C C . VAL A 1 75 ? 1.875 4.290 -10.650 1.00 37.52 97 VAL A C 1
ATOM 626 O O . VAL A 1 75 ? 3.051 3.940 -10.552 1.00 38.60 97 VAL A O 1
ATOM 630 N N . LYS A 1 76 ? 0.859 3.506 -10.317 1.00 37.18 98 LYS A N 1
ATOM 631 C CA . LYS A 1 76 ? 1.084 2.139 -9.877 1.00 37.13 98 LYS A CA 1
ATOM 632 C C . LYS A 1 76 ? 0.397 1.181 -10.837 1.00 36.65 98 LYS A C 1
ATOM 633 O O . LYS A 1 76 ? -0.827 1.179 -10.946 1.00 37.15 98 LYS A O 1
ATOM 639 N N . HIS A 1 77 ? 1.192 0.393 -11.552 1.00 37.41 99 HIS A N 1
ATOM 640 C CA . HIS A 1 77 ? 0.662 -0.616 -12.463 1.00 38.17 99 HIS A CA 1
ATOM 641 C C . HIS A 1 77 ? 0.677 -1.993 -11.805 1.00 39.89 99 HIS A C 1
ATOM 642 O O . HIS A 1 77 ? 1.507 -2.837 -12.147 1.00 41.36 99 HIS A O 1
ATOM 649 N N . GLU A 1 78 ? -0.242 -2.219 -10.871 1.00 41.59 100 GLU A N 1
ATOM 650 C CA . GLU A 1 78 ? -0.279 -3.464 -10.103 1.00 46.05 100 GLU A CA 1
ATOM 651 C C . GLU A 1 78 ? -0.918 -4.620 -10.871 1.00 47.72 100 GLU A C 1
ATOM 652 O O . GLU A 1 78 ? -0.863 -5.772 -10.437 1.00 51.66 100 GLU A O 1
ATOM 658 N N . GLN A 1 79 ? -1.500 -4.308 -12.023 1.00 45.99 101 GLN A N 1
ATOM 659 C CA . GLN A 1 79 ? -2.307 -5.270 -12.770 1.00 47.76 101 GLN A CA 1
ATOM 660 C C . GLN A 1 79 ? -1.542 -6.224 -13.694 1.00 51.75 101 GLN A C 1
ATOM 661 O O . GLN A 1 79 ? -2.158 -7.101 -14.301 1.00 55.90 101 GLN A O 1
ATOM 667 N N . ASP A 1 80 ? -0.223 -6.061 -13.804 1.00 50.43 102 ASP A N 1
ATOM 668 C CA . ASP A 1 80 ? 0.565 -6.747 -14.838 1.00 50.77 102 ASP A CA 1
ATOM 669 C C . ASP A 1 80 ? 0.277 -6.101 -16.176 1.00 45.69 102 ASP A C 1
ATOM 670 O O . ASP A 1 80 ? -0.372 -6.680 -17.043 1.00 44.05 102 ASP A O 1
ATOM 675 N N . LEU A 1 81 ? 0.780 -4.888 -16.335 1.00 43.27 103 LEU A N 1
ATOM 676 C CA . LEU A 1 81 ? 0.531 -4.128 -17.539 1.00 41.81 103 LEU A CA 1
ATOM 677 C C . LEU A 1 81 ? 1.371 -4.693 -18.677 1.00 42.08 103 LEU A C 1
ATOM 678 O O . LEU A 1 81 ? 2.556 -4.961 -18.501 1.00 41.84 103 LEU A O 1
ATOM 683 N N . LYS A 1 82 ? 0.739 -4.911 -19.827 1.00 42.41 104 LYS A N 1
ATOM 684 C CA . LYS A 1 82 ? 1.460 -5.283 -21.043 1.00 42.07 104 LYS A CA 1
ATOM 685 C C . LYS A 1 82 ? 1.375 -4.152 -22.061 1.00 41.17 104 LYS A C 1
ATOM 686 O O . LYS A 1 82 ? 2.375 -3.801 -22.684 1.00 45.43 104 LYS A O 1
ATOM 692 N N . CYS A 1 83 ? 0.192 -3.568 -22.212 1.00 37.26 105 CYS A N 1
ATOM 693 C CA . CYS A 1 83 ? 0.035 -2.387 -23.053 1.00 37.46 105 CYS A CA 1
ATOM 694 C C . CYS A 1 83 ? -0.855 -1.363 -22.352 1.00 34.06 105 CYS A C 1
ATOM 695 O O . CYS A 1 83 ? -2.028 -1.627 -22.081 1.00 34.84 105 CYS A O 1
ATOM 698 N N . GLY A 1 84 ? -0.283 -0.206 -22.036 1.00 32.16 106 GLY A N 1
ATOM 699 C CA . GLY A 1 84 ? -1.057 0.890 -21.481 1.00 33.26 106 GLY A CA 1
ATOM 700 C C . GLY A 1 84 ? -0.228 2.084 -21.048 1.00 32.45 106 GLY A C 1
ATOM 701 O O . GLY A 1 84 ? 0.948 1.954 -20.715 1.00 32.42 106 GLY A O 1
ATOM 702 N N . GLY A 1 85 ? -0.853 3.254 -21.030 1.00 32.71 107 GLY A N 1
ATOM 703 C CA . GLY A 1 85 ? -0.162 4.475 -20.663 1.00 31.98 107 GLY A CA 1
ATOM 704 C C . GLY A 1 85 ? -0.354 4.834 -19.202 1.00 34.17 107 GLY A C 1
ATOM 705 O O . GLY A 1 85 ? -1.324 4.414 -18.569 1.00 36.72 107 GLY A O 1
ATOM 706 N N . GLY A 1 86 ? 0.575 5.618 -18.667 1.00 33.94 108 GLY A N 1
ATOM 707 C CA . GLY A 1 86 ? 0.481 6.098 -17.300 1.00 34.40 108 GLY A CA 1
ATOM 708 C C . GLY A 1 86 ? 1.065 7.492 -17.196 1.00 34.13 108 GLY A C 1
ATOM 709 O O . GLY A 1 86 ? 1.670 7.858 -16.188 1.00 34.54 108 GLY A O 1
ATOM 710 N N . TYR A 1 87 ? 0.869 8.276 -18.250 1.00 32.98 109 TYR A N 1
ATOM 711 C CA . TYR A 1 87 ? 1.421 9.621 -18.318 1.00 33.09 109 TYR A CA 1
ATOM 712 C C . TYR A 1 87 ? 0.330 10.679 -18.180 1.00 34.19 109 TYR A C 1
ATOM 713 O O . TYR A 1 87 ? -0.832 10.431 -18.505 1.00 34.23 109 TYR A O 1
ATOM 722 N N . ILE A 1 88 ? 0.715 11.862 -17.710 1.00 34.54 110 ILE A N 1
ATOM 723 C CA . ILE A 1 88 ? -0.216 12.978 -17.573 1.00 35.48 110 ILE A CA 1
ATOM 724 C C . ILE A 1 88 ? 0.126 14.089 -18.561 1.00 36.22 110 ILE A C 1
ATOM 725 O O . ILE A 1 88 ? 1.200 14.081 -19.172 1.00 34.73 110 ILE A O 1
ATOM 730 N N . LYS A 1 89 ? -0.793 15.040 -18.713 1.00 37.06 111 LYS A N 1
ATOM 731 C CA . LYS A 1 89 ? -0.585 16.181 -19.598 1.00 35.98 111 LYS A CA 1
ATOM 732 C C . LYS A 1 89 ? -0.860 17.500 -18.886 1.00 37.05 111 LYS A C 1
ATOM 733 O O . LYS A 1 89 ? -1.762 17.591 -18.052 1.00 38.31 111 LYS A O 1
ATOM 739 N N . LEU A 1 90 ? -0.087 18.524 -19.233 1.00 35.88 112 LEU A N 1
ATOM 740 C CA . LEU A 1 90 ? -0.339 19.874 -18.743 1.00 37.97 112 LEU A CA 1
ATOM 741 C C . LEU A 1 90 ? -0.764 20.742 -19.926 1.00 39.30 112 LEU A C 1
ATOM 742 O O . LEU A 1 90 ? -0.048 20.833 -20.923 1.00 40.69 112 LEU A O 1
ATOM 747 N N . LEU A 1 91 ? -1.933 21.368 -19.820 1.00 38.11 113 LEU A N 1
ATOM 748 C CA . LEU A 1 91 ? -2.535 22.023 -20.974 1.00 37.48 113 LEU A CA 1
ATOM 749 C C . LEU A 1 91 ? -2.892 23.476 -20.711 1.00 41.15 113 LEU A C 1
ATOM 750 O O . LEU A 1 91 ? -3.311 23.828 -19.607 1.00 40.80 113 LEU A O 1
ATOM 755 N N . PRO A 1 92 ? -2.729 24.326 -21.740 1.00 39.96 114 PRO A N 1
ATOM 756 C CA . PRO A 1 92 ? -3.262 25.692 -21.745 1.00 40.92 114 PRO A CA 1
ATOM 757 C C . PRO A 1 92 ? -4.779 25.659 -21.917 1.00 43.24 114 PRO A C 1
ATOM 758 O O . PRO A 1 92 ? -5.333 24.565 -22.034 1.00 43.36 114 PRO A O 1
ATOM 762 N N . SER A 1 93 ? -5.427 26.822 -21.916 1.00 44.34 115 SER A N 1
ATOM 763 C CA . SER A 1 93 ? -6.888 26.910 -21.951 1.00 45.20 115 SER A CA 1
ATOM 764 C C . SER A 1 93 ? -7.546 25.906 -22.894 1.00 46.28 115 SER A C 1
ATOM 765 O O . SER A 1 93 ? -7.268 25.888 -24.093 1.00 46.26 115 SER A O 1
ATOM 768 N N . MET A 1 94 ? -8.417 25.070 -22.336 1.00 48.13 116 MET A N 1
ATOM 769 C CA . MET A 1 94 ? -9.147 24.082 -23.122 1.00 50.64 116 MET A CA 1
ATOM 770 C C . MET A 1 94 ? -10.525 23.790 -22.533 1.00 49.69 116 MET A C 1
ATOM 771 O O . MET A 1 94 ? -10.798 24.126 -21.386 1.00 50.42 116 MET A O 1
ATOM 776 N N . ASP A 1 95 ? -11.375 23.132 -23.314 1.00 48.94 117 ASP A N 1
ATOM 777 C CA . ASP A 1 95 ? -12.672 22.672 -22.830 1.00 50.98 117 ASP A CA 1
ATOM 778 C C . ASP A 1 95 ? -12.565 21.214 -22.405 1.00 50.22 117 ASP A C 1
ATOM 779 O O . ASP A 1 95 ? -12.417 20.333 -23.251 1.00 52.60 117 ASP A O 1
ATOM 784 N N . PRO A 1 96 ? -12.655 20.955 -21.092 1.00 47.52 118 PRO A N 1
ATOM 785 C CA . PRO A 1 96 ? -12.523 19.603 -20.531 1.00 46.43 118 PRO A CA 1
ATOM 786 C C . PRO A 1 96 ? -13.458 18.553 -21.143 1.00 47.53 118 PRO A C 1
ATOM 787 O O . PRO A 1 96 ? -13.086 17.377 -21.188 1.00 47.00 118 PRO A O 1
ATOM 791 N N . GLU A 1 97 ? -14.633 18.963 -21.617 1.00 49.31 119 GLU A N 1
ATOM 792 C CA . GLU A 1 97 ? -15.608 18.022 -22.171 1.00 51.50 119 GLU A CA 1
ATOM 793 C C . GLU A 1 97 ? -15.270 17.575 -23.596 1.00 52.04 119 GLU A C 1
ATOM 794 O O . GLU A 1 97 ? -15.773 16.548 -24.062 1.00 51.96 119 GLU A O 1
ATOM 800 N N . LYS A 1 98 ? -14.428 18.341 -24.284 1.00 51.30 120 LYS A N 1
ATOM 801 C CA . LYS A 1 98 ? -13.965 17.938 -25.609 1.00 51.68 120 LYS A CA 1
ATOM 802 C C . LYS A 1 98 ? -12.498 17.553 -25.543 1.00 48.65 120 LYS A C 1
ATOM 803 O O . LYS A 1 98 ? -11.807 17.520 -26.560 1.00 49.57 120 LYS A O 1
ATOM 809 N N . PHE A 1 99 ? -12.031 17.258 -24.335 1.00 45.49 121 PHE A N 1
ATOM 810 C CA . PHE A 1 99 ? -10.647 16.879 -24.119 1.00 43.05 121 PHE A CA 1
ATOM 811 C C . PHE A 1 99 ? -10.370 15.504 -24.711 1.00 41.24 121 PHE A C 1
ATOM 812 O O . PHE A 1 99 ? -11.046 14.530 -24.392 1.00 39.01 121 PHE A O 1
ATOM 820 N N . HIS A 1 100 ? -9.370 15.430 -25.579 1.00 43.06 122 HIS A N 1
ATOM 821 C CA . HIS A 1 100 ? -8.990 14.157 -26.177 1.00 46.08 122 HIS A CA 1
ATOM 822 C C . HIS A 1 100 ? -7.544 14.207 -26.652 1.00 47.14 122 HIS A C 1
ATOM 823 O O . HIS A 1 100 ? -6.849 15.211 -26.458 1.00 46.47 122 HIS A O 1
ATOM 830 N N . GLY A 1 101 ? -7.098 13.116 -27.268 1.00 47.06 123 GLY A N 1
ATOM 831 C CA . GLY A 1 101 ? -5.723 12.980 -27.715 1.00 45.18 123 GLY A CA 1
ATOM 832 C C . GLY A 1 101 ? -5.178 14.134 -28.536 1.00 46.96 123 GLY A C 1
ATOM 833 O O . GLY A 1 101 ? -3.972 14.367 -28.547 1.00 48.76 123 GLY A O 1
ATOM 834 N N . GLU A 1 102 ? -6.060 14.862 -29.215 1.00 47.51 124 GLU A N 1
ATOM 835 C CA . GLU A 1 102 ? -5.639 15.921 -30.130 1.00 48.23 124 GLU A CA 1
ATOM 836 C C . GLU A 1 102 ? -5.601 17.296 -29.463 1.00 44.81 124 GLU A C 1
ATOM 837 O O . GLU A 1 102 ? -5.052 18.246 -30.018 1.00 43.90 124 GLU A O 1
ATOM 843 N N . THR A 1 103 ? -6.208 17.403 -28.288 1.00 43.67 125 THR A N 1
ATOM 844 C CA . THR A 1 103 ? -6.167 18.641 -27.517 1.00 42.61 125 THR A CA 1
ATOM 845 C C . THR A 1 103 ? -4.733 19.129 -27.334 1.00 43.71 125 THR A C 1
ATOM 846 O O . THR A 1 103 ? -3.850 18.357 -26.955 1.00 43.88 125 THR A O 1
ATOM 850 N N . LYS A 1 104 ? -4.507 20.412 -27.598 1.00 43.82 126 LYS A N 1
ATOM 851 C CA . LYS A 1 104 ? -3.172 20.979 -27.491 1.00 41.55 126 LYS A CA 1
ATOM 852 C C . LYS A 1 104 ? -2.679 20.976 -26.049 1.00 42.20 126 LYS A C 1
ATOM 853 O O . LYS A 1 104 ? -3.312 21.553 -25.161 1.00 43.48 126 LYS A O 1
ATOM 859 N N . TYR A 1 105 ? -1.548 20.316 -25.821 1.00 40.64 127 TYR A N 1
ATOM 860 C CA . TYR A 1 105 ? -0.904 20.333 -24.515 1.00 38.05 127 TYR A CA 1
ATOM 861 C C . TYR A 1 105 ? 0.438 21.042 -24.623 1.00 36.49 127 TYR A C 1
ATOM 862 O O . TYR A 1 105 ? 0.939 21.258 -25.724 1.00 39.58 127 TYR A O 1
ATOM 871 N N . TRP A 1 106 ? 1.005 21.422 -23.484 1.00 33.72 128 TRP A N 1
ATOM 872 C CA . TRP A 1 106 ? 2.368 21.930 -23.449 1.00 33.28 128 TRP A CA 1
ATOM 873 C C . TRP A 1 106 ? 3.321 20.799 -23.097 1.00 33.28 128 TRP A C 1
ATOM 874 O O . TRP A 1 106 ? 4.415 20.704 -23.649 1.00 33.36 128 TRP A O 1
ATOM 885 N N . LEU A 1 107 ? 2.905 19.961 -22.150 1.00 33.41 129 LEU A N 1
ATOM 886 C CA . LEU A 1 107 ? 3.727 18.848 -21.700 1.00 32.67 129 LEU A CA 1
ATOM 887 C C . LEU A 1 107 ? 2.956 17.531 -21.619 1.00 34.27 129 LEU A C 1
ATOM 888 O O . LEU A 1 107 ? 1.837 17.478 -21.106 1.00 35.47 129 LEU A O 1
ATOM 893 N N . MET A 1 108 ? 3.566 16.477 -22.150 1.00 34.10 130 MET A N 1
ATOM 894 C CA A MET A 1 108 ? 3.086 15.117 -21.944 0.50 33.43 130 MET A CA 1
ATOM 895 C CA B MET A 1 108 ? 3.086 15.117 -21.944 0.50 33.43 130 MET A CA 1
ATOM 896 C C . MET A 1 108 ? 4.189 14.336 -21.244 1.00 34.15 130 MET A C 1
ATOM 897 O O . MET A 1 108 ? 5.278 14.151 -21.795 1.00 36.42 130 MET A O 1
ATOM 906 N N . PHE A 1 109 ? 3.905 13.884 -20.028 1.00 32.95 131 PHE A N 1
ATOM 907 C CA . PHE A 1 109 ? 4.945 13.365 -19.146 1.00 31.39 131 PHE A CA 1
ATOM 908 C C . PHE A 1 109 ? 4.502 12.123 -18.373 1.00 32.25 131 PHE A C 1
ATOM 909 O O . PHE A 1 109 ? 3.481 12.145 -17.686 1.00 32.71 131 PHE A O 1
ATOM 917 N N . GLY A 1 110 ? 5.266 11.039 -18.498 1.00 31.58 132 GLY A N 1
ATOM 918 C CA . GLY A 1 110 ? 5.007 9.837 -17.724 1.00 32.20 132 GLY A CA 1
ATOM 919 C C . GLY A 1 110 ? 5.330 8.549 -18.459 1.00 33.79 132 GLY A C 1
ATOM 920 O O . GLY A 1 110 ? 5.699 8.577 -19.634 1.00 35.97 132 GLY A O 1
ATOM 921 N N . PRO A 1 111 ? 5.189 7.405 -17.769 1.00 32.23 133 PRO A N 1
ATOM 922 C CA . PRO A 1 111 ? 5.512 6.088 -18.331 1.00 31.31 133 PRO A CA 1
ATOM 923 C C . PRO A 1 111 ? 4.518 5.630 -19.392 1.00 31.35 133 PRO A C 1
ATOM 924 O O . PRO A 1 111 ? 3.330 5.940 -19.302 1.00 34.38 133 PRO A O 1
ATOM 928 N N . ASP A 1 112 ? 5.008 4.891 -20.383 1.00 29.52 134 ASP A N 1
ATOM 929 C CA . ASP A 1 112 ? 4.155 4.346 -21.434 1.00 29.69 134 ASP A CA 1
ATOM 930 C C . ASP A 1 112 ? 4.753 3.032 -21.911 1.00 29.44 134 ASP A C 1
ATOM 931 O O . ASP A 1 112 ? 5.952 2.935 -22.148 1.00 29.06 134 ASP A O 1
ATOM 936 N N A ARG A 1 113 ? 3.917 2.007 -22.023 0.73 31.39 135 ARG A N 1
ATOM 937 N N B ARG A 1 113 ? 3.905 2.022 -22.061 0.27 31.53 135 ARG A N 1
ATOM 938 C CA A ARG A 1 113 ? 4.395 0.693 -22.431 0.73 33.69 135 ARG A CA 1
ATOM 939 C CA B ARG A 1 113 ? 4.378 0.698 -22.429 0.27 33.84 135 ARG A CA 1
ATOM 940 C C A ARG A 1 113 ? 3.366 -0.075 -23.257 0.73 35.16 135 ARG A C 1
ATOM 941 C C B ARG A 1 113 ? 3.359 -0.072 -23.263 0.27 34.98 135 ARG A C 1
ATOM 942 O O A ARG A 1 113 ? 2.156 -0.002 -23.006 0.73 35.39 135 ARG A O 1
ATOM 943 O O B ARG A 1 113 ? 2.151 0.007 -23.028 0.27 35.43 135 ARG A O 1
ATOM 958 N N . CYS A 1 114 ? 3.863 -0.815 -24.243 1.00 35.35 136 CYS A N 1
ATOM 959 C CA . CYS A 1 114 ? 3.031 -1.669 -25.076 1.00 33.85 136 CYS A CA 1
ATOM 960 C C . CYS A 1 114 ? 3.919 -2.735 -25.711 1.00 33.57 136 CYS A C 1
ATOM 961 O O . CYS A 1 114 ? 4.704 -2.444 -26.614 1.00 33.70 136 CYS A O 1
ATOM 964 N N . GLY A 1 115 ? 3.795 -3.970 -25.239 1.00 34.33 137 GLY A N 1
ATOM 965 C CA . GLY A 1 115 ? 4.663 -5.041 -25.690 1.00 33.89 137 GLY A CA 1
ATOM 966 C C . GLY A 1 115 ? 6.081 -4.838 -25.196 1.00 33.46 137 GLY A C 1
ATOM 967 O O . GLY A 1 115 ? 6.301 -4.489 -24.036 1.00 34.77 137 GLY A O 1
ATOM 968 N N . SER A 1 116 ? 7.049 -5.046 -26.081 1.00 33.24 138 SER A N 1
ATOM 969 C CA . SER A 1 116 ? 8.458 -4.888 -25.727 1.00 34.71 138 SER A CA 1
ATOM 970 C C . SER A 1 116 ? 8.872 -3.421 -25.787 1.00 33.16 138 SER A C 1
ATOM 971 O O . SER A 1 116 ? 10.033 -3.073 -25.577 1.00 33.61 138 SER A O 1
ATOM 974 N N . GLN A 1 117 ? 7.900 -2.569 -26.076 1.00 32.48 139 GLN A N 1
ATOM 975 C CA . GLN A 1 117 ? 8.106 -1.132 -26.145 1.00 32.22 139 GLN A CA 1
ATOM 976 C C . GLN A 1 117 ? 7.887 -0.475 -24.775 1.00 29.15 139 GLN A C 1
ATOM 977 O O . GLN A 1 117 ? 6.854 -0.682 -24.135 1.00 27.70 139 GLN A O 1
ATOM 983 N N . ASN A 1 118 ? 8.853 0.333 -24.340 1.00 30.64 140 ASN A N 1
ATOM 984 C CA . ASN A 1 118 ? 8.827 0.926 -22.998 1.00 31.76 140 ASN A CA 1
ATOM 985 C C . ASN A 1 118 ? 9.663 2.201 -22.933 1.00 33.11 140 ASN A C 1
ATOM 986 O O . ASN A 1 118 ? 10.855 2.186 -23.238 1.00 36.07 140 ASN A O 1
ATOM 991 N N . ARG A 1 119 ? 9.043 3.301 -22.521 1.00 31.82 141 ARG A N 1
ATOM 992 C CA . ARG A 1 119 ? 9.777 4.549 -22.336 1.00 32.92 141 ARG A CA 1
ATOM 993 C C . ARG A 1 119 ? 9.039 5.518 -21.421 1.00 33.16 141 ARG A C 1
ATOM 994 O O . ARG A 1 119 ? 7.832 5.386 -21.191 1.00 31.54 141 ARG A O 1
ATOM 1002 N N . VAL A 1 120 ? 9.775 6.498 -20.907 1.00 33.53 142 VAL A N 1
ATOM 1003 C CA . VAL A 1 120 ? 9.165 7.609 -20.191 1.00 32.87 142 VAL A CA 1
ATOM 1004 C C . VAL A 1 120 ? 9.008 8.783 -21.144 1.00 31.98 142 VAL A C 1
ATOM 1005 O O . VAL A 1 120 ? 9.987 9.279 -21.691 1.00 30.72 142 VAL A O 1
ATOM 1009 N N . HIS A 1 121 ? 7.774 9.233 -21.336 1.00 33.76 143 HIS A N 1
ATOM 1010 C CA . HIS A 1 121 ? 7.519 10.349 -22.235 1.00 31.61 143 HIS A CA 1
ATOM 1011 C C . HIS A 1 121 ? 7.884 11.661 -21.584 1.00 32.47 143 HIS A C 1
ATOM 1012 O O . HIS A 1 121 ? 7.464 11.944 -20.461 1.00 34.12 143 HIS A O 1
ATOM 1019 N N . ILE A 1 122 ? 8.672 12.460 -22.292 1.00 32.14 144 ILE A N 1
ATOM 1020 C CA . ILE A 1 122 ? 8.813 13.864 -21.948 1.00 31.10 144 ILE A CA 1
ATOM 1021 C C . ILE A 1 122 ? 8.651 14.656 -23.234 1.00 33.14 144 ILE A C 1
ATOM 1022 O O . ILE A 1 122 ? 9.630 14.937 -23.926 1.00 35.87 144 ILE A O 1
ATOM 1027 N N . ILE A 1 123 ? 7.407 15.004 -23.549 1.00 30.67 145 ILE A N 1
ATOM 1028 C CA . ILE A 1 123 ? 7.088 15.635 -24.824 1.00 31.44 145 ILE A CA 1
ATOM 1029 C C . ILE A 1 123 ? 6.706 17.096 -24.621 1.00 33.32 145 ILE A C 1
ATOM 1030 O O . ILE A 1 123 ? 5.761 17.413 -23.893 1.00 33.27 145 ILE A O 1
ATOM 1035 N N . LEU A 1 124 ? 7.452 17.984 -25.266 1.00 33.37 146 LEU A N 1
ATOM 1036 C CA . LEU A 1 124 ? 7.219 19.412 -25.130 1.00 33.70 146 LEU A CA 1
ATOM 1037 C C . LEU A 1 124 ? 6.639 19.984 -26.410 1.00 36.16 146 LEU A C 1
ATOM 1038 O O . LEU A 1 124 ? 7.162 19.746 -27.499 1.00 37.79 146 LEU A O 1
ATOM 1043 N N . HIS A 1 125 ? 5.551 20.732 -26.285 1.00 35.63 147 HIS A N 1
ATOM 1044 C CA . HIS A 1 125 ? 5.023 21.437 -27.432 1.00 33.89 147 HIS A CA 1
ATOM 1045 C C . HIS A 1 125 ? 5.798 22.733 -27.579 1.00 34.89 147 HIS A C 1
ATOM 1046 O O . HIS A 1 125 ? 5.763 23.592 -26.701 1.00 37.17 147 HIS A O 1
ATOM 1053 N N . TYR A 1 126 ? 6.531 22.849 -28.678 1.00 34.49 148 TYR A N 1
ATOM 1054 C CA . TYR A 1 126 ? 7.338 24.028 -28.937 1.00 35.64 148 TYR A CA 1
ATOM 1055 C C . TYR A 1 126 ? 7.291 24.395 -30.414 1.00 40.61 148 TYR A C 1
ATOM 1056 O O . TYR A 1 126 ? 7.578 23.564 -31.279 1.00 41.62 148 TYR A O 1
ATOM 1065 N N . ASN A 1 127 ? 6.911 25.637 -30.696 1.00 42.62 149 ASN A N 1
ATOM 1066 C CA . ASN A 1 127 ? 6.956 26.154 -32.055 1.00 47.36 149 ASN A CA 1
ATOM 1067 C C . ASN A 1 127 ? 6.022 25.380 -32.983 1.00 48.45 149 ASN A C 1
ATOM 1068 O O . ASN A 1 127 ? 6.381 25.048 -34.114 1.00 48.94 149 ASN A O 1
ATOM 1073 N N . GLY A 1 128 ? 4.819 25.100 -32.492 1.00 49.00 150 GLY A N 1
ATOM 1074 C CA . GLY A 1 128 ? 3.794 24.441 -33.282 1.00 50.85 150 GLY A CA 1
ATOM 1075 C C . GLY A 1 128 ? 3.903 22.937 -33.479 1.00 51.80 150 GLY A C 1
ATOM 1076 O O . GLY A 1 128 ? 3.131 22.362 -34.245 1.00 54.67 150 GLY A O 1
ATOM 1077 N N . GLU A 1 129 ? 4.853 22.292 -32.810 1.00 48.90 151 GLU A N 1
ATOM 1078 C CA . GLU A 1 129 ? 4.977 20.841 -32.916 1.00 48.03 151 GLU A CA 1
ATOM 1079 C C . GLU A 1 129 ? 5.272 20.199 -31.570 1.00 44.64 151 GLU A C 1
ATOM 1080 O O . GLU A 1 129 ? 5.924 20.795 -30.717 1.00 44.63 151 GLU A O 1
ATOM 1086 N N . ASN A 1 130 ? 4.789 18.976 -31.389 1.00 42.31 152 ASN A N 1
ATOM 1087 C CA . ASN A 1 130 ? 5.119 18.200 -30.206 1.00 40.21 152 ASN A CA 1
ATOM 1088 C C . ASN A 1 130 ? 6.500 17.582 -30.393 1.00 41.13 152 ASN A C 1
ATOM 1089 O O . ASN A 1 130 ? 6.729 16.849 -31.353 1.00 44.39 152 ASN A O 1
ATOM 1094 N N . ARG A 1 131 ? 7.418 17.885 -29.480 1.00 38.59 153 ARG A N 1
ATOM 1095 C CA . ARG A 1 131 ? 8.807 17.448 -29.613 1.00 37.57 153 ARG A CA 1
ATOM 1096 C C . ARG A 1 131 ? 9.082 16.308 -28.653 1.00 36.19 153 ARG A C 1
ATOM 1097 O O . ARG A 1 131 ? 9.029 16.490 -27.438 1.00 35.85 153 ARG A O 1
ATOM 1105 N N . GLU A 1 132 ? 9.353 15.128 -29.197 1.00 35.93 154 GLU A N 1
ATOM 1106 C CA . GLU A 1 132 ? 9.658 13.970 -28.364 1.00 37.03 154 GLU A CA 1
ATOM 1107 C C . GLU A 1 132 ? 11.083 14.024 -27.807 1.00 34.28 154 GLU A C 1
ATOM 1108 O O . GLU A 1 132 ? 12.037 14.331 -28.521 1.00 33.05 154 GLU A O 1
ATOM 1114 N N . TRP A 1 133 ? 11.204 13.722 -26.520 1.00 29.82 155 TRP A N 1
ATOM 1115 C CA . TRP A 1 133 ? 12.486 13.634 -25.834 1.00 32.61 155 TRP A CA 1
ATOM 1116 C C . TRP A 1 133 ? 13.431 12.659 -26.544 1.00 34.29 155 TRP A C 1
ATOM 1117 O O . TRP A 1 133 ? 13.063 11.515 -26.818 1.00 32.94 155 TRP A O 1
ATOM 1128 N N . SER A 1 134 ? 14.643 13.115 -26.848 1.00 34.83 156 SER A N 1
ATOM 1129 C CA . SER A 1 134 ? 15.600 12.293 -27.581 1.00 34.15 156 SER A CA 1
ATOM 1130 C C . SER A 1 134 ? 16.099 11.090 -26.773 1.00 33.28 156 SER A C 1
ATOM 1131 O O . SER A 1 134 ? 16.494 10.085 -27.352 1.00 32.57 156 SER A O 1
ATOM 1134 N N . LYS A 1 135 ? 16.093 11.192 -25.447 1.00 35.07 157 LYS A N 1
ATOM 1135 C CA . LYS A 1 135 ? 16.581 10.102 -24.605 1.00 38.21 157 LYS A CA 1
ATOM 1136 C C . LYS A 1 135 ? 15.474 9.105 -24.292 1.00 40.20 157 LYS A C 1
ATOM 1137 O O . LYS A 1 135 ? 14.326 9.493 -24.067 1.00 41.47 157 LYS A O 1
ATOM 1143 N N . ARG A 1 136 ? 15.820 7.820 -24.262 1.00 39.94 158 ARG A N 1
ATOM 1144 C CA . ARG A 1 136 ? 14.813 6.795 -24.031 1.00 38.39 158 ARG A CA 1
ATOM 1145 C C . ARG A 1 136 ? 15.125 6.041 -22.736 1.00 35.84 158 ARG A C 1
ATOM 1146 O O . ARG A 1 136 ? 15.965 5.140 -22.722 1.00 36.84 158 ARG A O 1
ATOM 1154 N N . ILE A 1 137 ? 14.471 6.441 -21.647 1.00 32.23 159 ILE A N 1
ATOM 1155 C CA . ILE A 1 137 ? 14.587 5.740 -20.371 1.00 30.19 159 ILE A CA 1
ATOM 1156 C C . ILE A 1 137 ? 13.390 4.826 -20.128 1.00 30.57 159 ILE A C 1
ATOM 1157 O O . ILE A 1 137 ? 12.243 5.276 -20.121 1.00 31.04 159 ILE A O 1
ATOM 1162 N N . ARG A 1 138 ? 13.659 3.538 -19.936 1.00 32.67 160 ARG A N 1
ATOM 1163 C CA . ARG A 1 138 ? 12.605 2.582 -19.606 1.00 34.21 160 ARG A CA 1
ATOM 1164 C C . ARG A 1 138 ? 12.219 2.697 -18.133 1.00 36.36 160 ARG A C 1
ATOM 1165 O O . ARG A 1 138 ? 13.075 2.897 -17.269 1.00 40.10 160 ARG A O 1
ATOM 1173 N N . PHE A 1 139 ? 10.927 2.579 -17.848 1.00 34.81 161 PHE A N 1
ATOM 1174 C CA . PHE A 1 139 ? 10.461 2.624 -16.467 1.00 31.40 161 PHE A CA 1
ATOM 1175 C C . PHE A 1 139 ? 10.334 1.206 -15.940 1.00 29.28 161 PHE A C 1
ATOM 1176 O O . PHE A 1 139 ? 10.174 0.271 -16.723 1.00 29.18 161 PHE A O 1
ATOM 1184 N N . PRO A 1 140 ? 10.410 1.043 -14.609 1.00 29.20 162 PRO A N 1
ATOM 1185 C CA . PRO A 1 140 ? 10.427 -0.289 -13.994 1.00 30.45 162 PRO A CA 1
ATOM 1186 C C . PRO A 1 140 ? 9.138 -1.054 -14.261 1.00 34.13 162 PRO A C 1
ATOM 1187 O O . PRO A 1 140 ? 8.044 -0.516 -14.099 1.00 34.86 162 PRO A O 1
ATOM 1191 N N . GLU A 1 141 ? 9.279 -2.305 -14.680 1.00 36.44 163 GLU A N 1
ATOM 1192 C CA . GLU A 1 141 ? 8.129 -3.112 -15.049 1.00 37.25 163 GLU A CA 1
ATOM 1193 C C . GLU A 1 141 ? 7.766 -4.046 -13.913 1.00 40.46 163 GLU A C 1
ATOM 1194 O O . GLU A 1 141 ? 8.073 -5.235 -13.946 1.00 44.77 163 GLU A O 1
ATOM 1200 N N . ASP A 1 142 ? 7.101 -3.487 -12.910 1.00 39.93 164 ASP A N 1
ATOM 1201 C CA . ASP A 1 142 ? 6.656 -4.253 -11.756 1.00 41.41 164 ASP A CA 1
ATOM 1202 C C . ASP A 1 142 ? 5.336 -3.677 -11.258 1.00 43.31 164 ASP A C 1
ATOM 1203 O O . ASP A 1 142 ? 4.795 -2.744 -11.860 1.00 43.92 164 ASP A O 1
ATOM 1208 N N . LYS A 1 143 ? 4.820 -4.237 -10.169 1.00 43.57 165 LYS A N 1
ATOM 1209 C CA . LYS A 1 143 ? 3.520 -3.835 -9.643 1.00 42.53 165 LYS A CA 1
ATOM 1210 C C . LYS A 1 143 ? 3.621 -2.725 -8.594 1.00 42.32 165 LYS A C 1
ATOM 1211 O O . LYS A 1 143 ? 2.615 -2.314 -8.021 1.00 46.23 165 LYS A O 1
ATOM 1217 N N . LEU A 1 144 ? 4.831 -2.235 -8.350 1.00 39.08 166 LEU A N 1
ATOM 1218 C CA . LEU A 1 144 ? 5.043 -1.231 -7.315 1.00 40.25 166 LEU A CA 1
ATOM 1219 C C . LEU A 1 144 ? 4.742 0.192 -7.792 1.00 41.16 166 LEU A C 1
ATOM 1220 O O . LEU A 1 144 ? 4.672 0.462 -8.995 1.00 39.13 166 LEU A O 1
ATOM 1225 N N . THR A 1 145 ? 4.560 1.096 -6.830 1.00 36.70 167 THR A N 1
ATOM 1226 C CA . THR A 1 145 ? 4.351 2.507 -7.122 1.00 34.39 167 THR A CA 1
ATOM 1227 C C . THR A 1 145 ? 5.661 3.171 -7.531 1.00 35.02 167 THR A C 1
ATOM 1228 O O . THR A 1 145 ? 6.681 3.013 -6.864 1.00 33.56 167 THR A O 1
ATOM 1232 N N . HIS A 1 146 ? 5.630 3.911 -8.635 1.00 37.18 168 HIS A N 1
ATOM 1233 C CA . HIS A 1 146 ? 6.792 4.676 -9.063 1.00 37.66 168 HIS A CA 1
ATOM 1234 C C . HIS A 1 146 ? 6.433 6.140 -9.268 1.00 37.95 168 HIS A C 1
ATOM 1235 O O . HIS A 1 146 ? 5.312 6.467 -9.662 1.00 37.42 168 HIS A O 1
ATOM 1242 N N . VAL A 1 147 ? 7.391 7.015 -8.983 1.00 38.33 169 VAL A N 1
ATOM 1243 C CA . VAL A 1 147 ? 7.170 8.456 -9.047 1.00 36.68 169 VAL A CA 1
ATOM 1244 C C . VAL A 1 147 ? 7.979 9.087 -10.175 1.00 37.35 169 VAL A C 1
ATOM 1245 O O . VAL A 1 147 ? 9.160 8.787 -10.351 1.00 38.13 169 VAL A O 1
ATOM 1249 N N . TYR A 1 148 ? 7.341 9.973 -10.931 1.00 36.90 170 TYR A N 1
ATOM 1250 C CA . TYR A 1 148 ? 8.009 10.638 -12.041 1.00 35.22 170 TYR A CA 1
ATOM 1251 C C . TYR A 1 148 ? 8.010 12.141 -11.817 1.00 37.61 170 TYR A C 1
ATOM 1252 O O . TYR A 1 148 ? 6.957 12.769 -11.726 1.00 38.48 170 TYR A O 1
ATOM 1261 N N . THR A 1 149 ? 9.207 12.708 -11.720 1.00 38.79 171 THR A N 1
ATOM 1262 C CA . THR A 1 149 ? 9.368 14.118 -11.393 1.00 38.03 171 THR A CA 1
ATOM 1263 C C . THR A 1 149 ? 10.217 14.821 -12.440 1.00 38.56 171 THR A C 1
ATOM 1264 O O . THR A 1 149 ? 11.255 14.308 -12.854 1.00 40.72 171 THR A O 1
ATOM 1268 N N . LEU A 1 150 ? 9.766 15.995 -12.870 1.00 37.58 172 LEU A N 1
ATOM 1269 C CA . LEU A 1 150 ? 10.472 16.763 -13.889 1.00 34.61 172 LEU A CA 1
ATOM 1270 C C . LEU A 1 150 ? 10.760 18.176 -13.413 1.00 36.41 172 LEU A C 1
ATOM 1271 O O . LEU A 1 150 ? 9.860 18.891 -12.967 1.00 38.21 172 LEU A O 1
ATOM 1276 N N . HIS A 1 151 ? 12.023 18.570 -13.507 1.00 36.07 173 HIS A N 1
ATOM 1277 C CA . HIS A 1 151 ? 12.422 19.937 -13.226 1.00 35.43 173 HIS A CA 1
ATOM 1278 C C . HIS A 1 151 ? 12.812 20.636 -14.516 1.00 37.60 173 HIS A C 1
ATOM 1279 O O . HIS A 1 151 ? 13.782 20.245 -15.169 1.00 36.86 173 HIS A O 1
ATOM 1286 N N . ILE A 1 152 ? 12.029 21.646 -14.892 1.00 39.46 174 ILE A N 1
ATOM 1287 C CA . ILE A 1 152 ? 12.387 22.547 -15.984 1.00 37.98 174 ILE A CA 1
ATOM 1288 C C . ILE A 1 152 ? 12.895 23.859 -15.399 1.00 37.80 174 ILE A C 1
ATOM 1289 O O . ILE A 1 152 ? 12.120 24.637 -14.840 1.00 39.15 174 ILE A O 1
ATOM 1294 N N . ALA A 1 153 ? 14.197 24.100 -15.529 1.00 35.95 175 ALA A N 1
ATOM 1295 C CA . ALA A 1 153 ? 14.836 25.267 -14.925 1.00 34.32 175 ALA A CA 1
ATOM 1296 C C . ALA A 1 153 ? 14.870 26.461 -15.886 1.00 34.98 175 ALA A C 1
ATOM 1297 O O . ALA A 1 153 ? 14.742 26.300 -17.103 1.00 33.52 175 ALA A O 1
ATOM 1299 N N . ALA A 1 154 ? 15.043 27.658 -15.330 1.00 36.60 176 ALA A N 1
ATOM 1300 C CA . ALA A 1 154 ? 14.980 28.893 -16.111 1.00 35.56 176 ALA A CA 1
ATOM 1301 C C . ALA A 1 154 ? 16.241 29.127 -16.932 1.00 37.02 176 ALA A C 1
ATOM 1302 O O . ALA A 1 154 ? 16.299 30.060 -17.736 1.00 36.32 176 ALA A O 1
ATOM 1304 N N . ASP A 1 155 ? 17.257 28.298 -16.716 1.00 37.89 177 ASP A N 1
ATOM 1305 C CA . ASP A 1 155 ? 18.467 28.366 -17.530 1.00 37.28 177 ASP A CA 1
ATOM 1306 C C . ASP A 1 155 ? 18.399 27.363 -18.681 1.00 35.07 177 ASP A C 1
ATOM 1307 O O . ASP A 1 155 ? 19.417 26.995 -19.262 1.00 34.81 177 ASP A O 1
ATOM 1312 N N . ASN A 1 156 ? 17.186 26.915 -18.985 1.00 35.24 178 ASN A N 1
ATOM 1313 C CA . ASN A 1 156 ? 16.948 25.936 -20.043 1.00 36.81 178 ASN A CA 1
ATOM 1314 C C . ASN A 1 156 ? 17.600 24.569 -19.806 1.00 38.30 178 ASN A C 1
ATOM 1315 O O . ASN A 1 156 ? 17.750 23.782 -20.741 1.00 39.87 178 ASN A O 1
ATOM 1320 N N . SER A 1 157 ? 17.995 24.288 -18.567 1.00 37.35 179 SER A N 1
ATOM 1321 C CA . SER A 1 157 ? 18.384 22.929 -18.193 1.00 36.64 179 SER A CA 1
ATOM 1322 C C . SER A 1 157 ? 17.163 22.173 -17.669 1.00 37.68 179 SER A C 1
ATOM 1323 O O . SER A 1 157 ? 16.094 22.757 -17.479 1.00 36.59 179 SER A O 1
ATOM 1326 N N . TYR A 1 158 ? 17.312 20.867 -17.476 1.00 38.20 180 TYR A N 1
ATOM 1327 C CA . TYR A 1 158 ? 16.238 20.047 -16.928 1.00 36.82 180 TYR A CA 1
ATOM 1328 C C . TYR A 1 158 ? 16.796 18.861 -16.148 1.00 38.54 180 TYR A C 1
ATOM 1329 O O . TYR A 1 158 ? 17.972 18.510 -16.274 1.00 39.13 180 TYR A O 1
ATOM 1338 N N . GLU A 1 159 ? 15.950 18.247 -15.333 1.00 37.74 181 GLU A N 1
ATOM 1339 C CA . GLU A 1 159 ? 16.341 17.040 -14.635 1.00 37.41 181 GLU A CA 1
ATOM 1340 C C . GLU A 1 159 ? 15.129 16.151 -14.392 1.00 36.72 181 GLU A C 1
ATOM 1341 O O . GLU A 1 159 ? 14.084 16.618 -13.937 1.00 34.78 181 GLU A O 1
ATOM 1347 N N . PHE A 1 160 ? 15.282 14.863 -14.689 1.00 37.05 182 PHE A N 1
ATOM 1348 C CA . PHE A 1 160 ? 14.199 13.901 -14.524 1.00 35.63 182 PHE A CA 1
ATOM 1349 C C . PHE A 1 160 ? 14.500 12.927 -13.388 1.00 38.97 182 PHE A C 1
ATOM 1350 O O . PHE A 1 160 ? 15.562 12.305 -13.352 1.00 41.62 182 PHE A O 1
ATOM 1358 N N . PHE A 1 161 ? 13.553 12.790 -12.467 1.00 38.85 183 PHE A N 1
ATOM 1359 C CA . PHE A 1 161 ? 13.721 11.904 -11.325 1.00 39.00 183 PHE A CA 1
ATOM 1360 C C . PHE A 1 161 ? 12.735 10.753 -11.387 1.00 39.08 183 PHE A C 1
ATOM 1361 O O . PHE A 1 161 ? 11.547 10.953 -11.641 1.00 37.46 183 PHE A O 1
ATOM 1369 N N . LEU A 1 162 ? 13.231 9.546 -11.147 1.00 40.86 184 LEU A N 1
ATOM 1370 C CA . LEU A 1 162 ? 12.365 8.386 -11.015 1.00 40.78 184 LEU A CA 1
ATOM 1371 C C . LEU A 1 162 ? 12.516 7.841 -9.601 1.00 40.78 184 LEU A C 1
ATOM 1372 O O . LEU A 1 162 ? 13.627 7.543 -9.164 1.00 41.08 184 LEU A O 1
ATOM 1377 N N . ASP A 1 163 ? 11.399 7.739 -8.887 1.00 40.66 185 ASP A N 1
ATOM 1378 C CA . ASP A 1 163 ? 11.398 7.310 -7.490 1.00 42.77 185 ASP A CA 1
ATOM 1379 C C . ASP A 1 163 ? 12.340 8.146 -6.629 1.00 45.60 185 ASP A C 1
ATOM 1380 O O . ASP A 1 163 ? 13.006 7.624 -5.738 1.00 46.24 185 ASP A O 1
ATOM 1385 N N . GLY A 1 164 ? 12.391 9.446 -6.905 1.00 47.95 186 GLY A N 1
ATOM 1386 C CA . GLY A 1 164 ? 13.158 10.375 -6.096 1.00 49.07 186 GLY A CA 1
ATOM 1387 C C . GLY A 1 164 ? 14.613 10.492 -6.496 1.00 50.83 186 GLY A C 1
ATOM 1388 O O . GLY A 1 164 ? 15.307 11.410 -6.064 1.00 54.62 186 GLY A O 1
ATOM 1389 N N . GLU A 1 165 ? 15.077 9.565 -7.326 1.00 48.95 187 GLU A N 1
ATOM 1390 C CA . GLU A 1 165 ? 16.467 9.545 -7.739 1.00 47.94 187 GLU A CA 1
ATOM 1391 C C . GLU A 1 165 ? 16.651 10.079 -9.143 1.00 46.27 187 GLU A C 1
ATOM 1392 O O . GLU A 1 165 ? 15.861 9.781 -10.038 1.00 45.19 187 GLU A O 1
ATOM 1393 N N . SER A 1 166 ? 17.701 10.872 -9.333 1.00 46.61 188 SER A N 1
ATOM 1394 C CA . SER A 1 166 ? 18.013 11.448 -10.635 1.00 44.57 188 SER A CA 1
ATOM 1395 C C . SER A 1 166 ? 18.323 10.370 -11.677 1.00 45.71 188 SER A C 1
ATOM 1396 O O . SER A 1 166 ? 19.202 9.528 -11.471 1.00 45.57 188 SER A O 1
ATOM 1399 N N . LYS A 1 167 ? 17.595 10.406 -12.793 1.00 45.55 189 LYS A N 1
ATOM 1400 C CA . LYS A 1 167 ? 17.794 9.455 -13.884 1.00 47.09 189 LYS A CA 1
ATOM 1401 C C . LYS A 1 167 ? 18.320 10.108 -15.163 1.00 48.66 189 LYS A C 1
ATOM 1402 O O . LYS A 1 167 ? 19.070 9.486 -15.919 1.00 52.87 189 LYS A O 1
ATOM 1408 N N . ALA A 1 168 ? 17.930 11.357 -15.408 1.00 44.55 190 ALA A N 1
ATOM 1409 C CA . ALA A 1 168 ? 18.401 12.071 -16.590 1.00 42.57 190 ALA A CA 1
ATOM 1410 C C . ALA A 1 168 ? 18.571 13.557 -16.308 1.00 41.61 190 ALA A C 1
ATOM 1411 O O . ALA A 1 168 ? 17.805 14.155 -15.552 1.00 39.70 190 ALA A O 1
ATOM 1413 N N . LYS A 1 169 ? 19.568 14.151 -16.953 1.00 43.78 191 LYS A N 1
ATOM 1414 C CA . LYS A 1 169 ? 19.976 15.516 -16.654 1.00 44.57 191 LYS A CA 1
ATOM 1415 C C . LYS A 1 169 ? 20.663 16.090 -17.881 1.00 41.89 191 LYS A C 1
ATOM 1416 O O . LYS A 1 169 ? 21.507 15.427 -18.480 1.00 40.97 191 LYS A O 1
ATOM 1422 N N . GLY A 1 170 ? 20.295 17.308 -18.270 1.00 41.45 192 GLY A N 1
ATOM 1423 C CA . GLY A 1 170 ? 20.909 17.934 -19.428 1.00 40.63 192 GLY A CA 1
ATOM 1424 C C . GLY A 1 170 ? 20.296 19.247 -19.872 1.00 40.71 192 GLY A C 1
ATOM 1425 O O . GLY A 1 170 ? 19.689 19.964 -19.079 1.00 42.05 192 GLY A O 1
ATOM 1426 N N . GLN A 1 171 ? 20.455 19.560 -21.154 1.00 40.02 193 GLN A N 1
ATOM 1427 C CA . GLN A 1 171 ? 19.995 20.832 -21.696 1.00 38.92 193 GLN A CA 1
ATOM 1428 C C . GLN A 1 171 ? 18.837 20.612 -22.664 1.00 37.90 193 GLN A C 1
ATOM 1429 O O . GLN A 1 171 ? 18.895 19.711 -23.503 1.00 38.51 193 GLN A O 1
ATOM 1435 N N . LEU A 1 172 ? 17.796 21.437 -22.558 1.00 37.72 194 LEU A N 1
ATOM 1436 C CA . LEU A 1 172 ? 16.630 21.328 -23.440 1.00 37.42 194 LEU A CA 1
ATOM 1437 C C . LEU A 1 172 ? 17.012 21.407 -24.911 1.00 37.91 194 LEU A C 1
ATOM 1438 O O . LEU A 1 172 ? 16.511 20.647 -25.738 1.00 38.76 194 LEU A O 1
ATOM 1443 N N . GLU A 1 173 ? 17.912 22.331 -25.221 1.00 38.30 195 GLU A N 1
ATOM 1444 C CA . GLU A 1 173 ? 18.348 22.570 -26.590 1.00 39.47 195 GLU A CA 1
ATOM 1445 C C . GLU A 1 173 ? 19.070 21.360 -27.184 1.00 38.55 195 GLU A C 1
ATOM 1446 O O . GLU A 1 173 ? 19.004 21.115 -28.391 1.00 37.53 195 GLU A O 1
ATOM 1452 N N . GLU A 1 174 ? 19.757 20.609 -26.329 1.00 38.38 196 GLU A N 1
ATOM 1453 C CA . GLU A 1 174 ? 20.562 19.477 -26.770 1.00 40.03 196 GLU A CA 1
ATOM 1454 C C . GLU A 1 174 ? 19.801 18.141 -26.776 1.00 41.86 196 GLU A C 1
ATOM 1455 O O . GLU A 1 174 ? 20.034 17.297 -27.639 1.00 44.75 196 GLU A O 1
ATOM 1461 N N . ASP A 1 175 ? 18.890 17.948 -25.826 1.00 40.05 197 ASP A N 1
ATOM 1462 C CA . ASP A 1 175 ? 18.196 16.660 -25.701 1.00 38.46 197 ASP A CA 1
ATOM 1463 C C . ASP A 1 175 ? 16.812 16.628 -26.357 1.00 37.95 197 ASP A C 1
ATOM 1464 O O . ASP A 1 175 ? 16.116 15.612 -26.288 1.00 38.80 197 ASP A O 1
ATOM 1469 N N . TRP A 1 176 ? 16.411 17.746 -26.964 1.00 33.94 198 TRP A N 1
ATOM 1470 C CA . TRP A 1 176 ? 15.245 17.793 -27.846 1.00 30.62 198 TRP A CA 1
ATOM 1471 C C . TRP A 1 176 ? 15.658 18.430 -29.167 1.00 31.83 198 TRP A C 1
ATOM 1472 O O . TRP A 1 176 ? 16.695 19.082 -29.238 1.00 34.28 198 TRP A O 1
ATOM 1483 N N . SER A 1 177 ? 14.842 18.261 -30.203 1.00 32.12 199 SER A N 1
ATOM 1484 C CA . SER A 1 177 ? 15.042 18.994 -31.453 1.00 33.22 199 SER A CA 1
ATOM 1485 C C . SER A 1 177 ? 14.139 20.221 -31.473 1.00 33.05 199 SER A C 1
ATOM 1486 O O . SER A 1 177 ? 13.049 20.197 -32.046 1.00 31.60 199 SER A O 1
ATOM 1489 N N . LEU A 1 178 ? 14.598 21.288 -30.827 1.00 34.20 200 LEU A N 1
ATOM 1490 C CA . LEU A 1 178 ? 13.811 22.506 -30.699 1.00 33.42 200 LEU A CA 1
ATOM 1491 C C . LEU A 1 178 ? 14.272 23.579 -31.663 1.00 34.64 200 LEU A C 1
ATOM 1492 O O . LEU A 1 178 ? 13.453 24.224 -32.317 1.00 37.52 200 LEU A O 1
ATOM 1497 N N . LEU A 1 179 ? 15.584 23.764 -31.759 1.00 33.20 201 LEU A N 1
ATOM 1498 C CA . LEU A 1 179 ? 16.131 24.865 -32.543 1.00 31.22 201 LEU A CA 1
ATOM 1499 C C . LEU A 1 179 ? 16.838 24.384 -33.805 1.00 34.59 201 LEU A C 1
ATOM 1500 O O . LEU A 1 179 ? 17.065 23.183 -33.989 1.00 36.68 201 LEU A O 1
ATOM 1505 N N . LEU A 1 180 ? 17.165 25.335 -34.675 1.00 34.24 202 LEU A N 1
ATOM 1506 C CA . LEU A 1 180 ? 17.921 25.059 -35.889 1.00 35.00 202 LEU A CA 1
ATOM 1507 C C . LEU A 1 180 ? 19.347 24.646 -35.543 1.00 37.28 202 LEU A C 1
ATOM 1508 O O . LEU A 1 180 ? 19.789 24.829 -34.411 1.00 40.89 202 LEU A O 1
ATOM 1513 N N . PRO A 1 181 ? 20.079 24.097 -36.522 1.00 36.42 203 PRO A N 1
ATOM 1514 C CA . PRO A 1 181 ? 21.484 23.739 -36.300 1.00 37.31 203 PRO A CA 1
ATOM 1515 C C . PRO A 1 181 ? 22.362 24.978 -36.169 1.00 39.82 203 PRO A C 1
ATOM 1516 O O . PRO A 1 181 ? 22.167 25.949 -36.904 1.00 42.04 203 PRO A O 1
ATOM 1520 N N . ARG A 1 182 ? 23.317 24.943 -35.245 1.00 39.17 204 ARG A N 1
ATOM 1521 C CA . ARG A 1 182 ? 24.204 26.077 -35.030 1.00 37.35 204 ARG A CA 1
ATOM 1522 C C . ARG A 1 182 ? 25.238 26.171 -36.146 1.00 42.54 204 ARG A C 1
ATOM 1523 O O . ARG A 1 182 ? 25.683 27.267 -36.500 1.00 47.41 204 ARG A O 1
ATOM 1531 N N . GLU A 1 183 ? 25.617 25.020 -36.694 1.00 40.76 205 GLU A N 1
ATOM 1532 C CA . GLU A 1 183 ? 26.538 24.965 -37.824 1.00 40.04 205 GLU A CA 1
ATOM 1533 C C . GLU A 1 183 ? 25.760 24.681 -39.100 1.00 39.30 205 GLU A C 1
ATOM 1534 O O . GLU A 1 183 ? 24.752 23.983 -39.065 1.00 40.50 205 GLU A O 1
ATOM 1540 N N . ILE A 1 184 ? 26.227 25.215 -40.225 1.00 38.51 206 ILE A N 1
ATOM 1541 C CA . ILE A 1 184 ? 25.567 24.987 -41.507 1.00 38.67 206 ILE A CA 1
ATOM 1542 C C . ILE A 1 184 ? 25.821 23.550 -41.962 1.00 42.98 206 ILE A C 1
ATOM 1543 O O . ILE A 1 184 ? 24.966 22.913 -42.573 1.00 45.92 206 ILE A O 1
ATOM 1548 N N . VAL A 1 185 ? 27.020 23.059 -41.669 1.00 42.56 207 VAL A N 1
ATOM 1549 C CA . VAL A 1 185 ? 27.367 21.654 -41.820 1.00 42.69 207 VAL A CA 1
ATOM 1550 C C . VAL A 1 185 ? 28.136 21.252 -40.569 1.00 44.85 207 VAL A C 1
ATOM 1551 O O . VAL A 1 185 ? 29.046 21.968 -40.149 1.00 45.45 207 VAL A O 1
ATOM 1555 N N . ASP A 1 186 ? 27.772 20.124 -39.967 1.00 46.55 208 ASP A N 1
ATOM 1556 C CA . ASP A 1 186 ? 28.365 19.732 -38.692 1.00 49.68 208 ASP A CA 1
ATOM 1557 C C . ASP A 1 186 ? 29.856 19.436 -38.814 1.00 50.35 208 ASP A C 1
ATOM 1558 O O . ASP A 1 186 ? 30.292 18.762 -39.743 1.00 52.95 208 ASP A O 1
ATOM 1563 N N . GLY A 1 187 ? 30.635 19.964 -37.878 1.00 48.74 209 GLY A N 1
ATOM 1564 C CA . GLY A 1 187 ? 32.068 19.743 -37.870 1.00 50.55 209 GLY A CA 1
ATOM 1565 C C . GLY A 1 187 ? 32.834 20.669 -38.794 1.00 52.95 209 GLY A C 1
ATOM 1566 O O . GLY A 1 187 ? 34.062 20.619 -38.846 1.00 57.17 209 GLY A O 1
ATOM 1567 N N . SER A 1 188 ? 32.112 21.519 -39.517 1.00 50.89 210 SER A N 1
ATOM 1568 C CA . SER A 1 188 ? 32.732 22.465 -40.438 1.00 52.20 210 SER A CA 1
ATOM 1569 C C . SER A 1 188 ? 33.269 23.702 -39.719 1.00 52.66 210 SER A C 1
ATOM 1570 O O . SER A 1 188 ? 34.236 24.317 -40.166 1.00 52.26 210 SER A O 1
ATOM 1573 N N . GLY A 1 189 ? 32.639 24.069 -38.608 1.00 52.99 211 GLY A N 1
ATOM 1574 C CA . GLY A 1 189 ? 33.035 25.262 -37.882 1.00 52.23 211 GLY A CA 1
ATOM 1575 C C . GLY A 1 189 ? 32.400 26.514 -38.460 1.00 50.27 211 GLY A C 1
ATOM 1576 O O . GLY A 1 189 ? 32.538 27.605 -37.904 1.00 51.03 211 GLY A O 1
ATOM 1577 N N . ILE A 1 190 ? 31.711 26.359 -39.586 1.00 46.78 294 ILE A N 1
ATOM 1578 C CA . ILE A 1 190 ? 30.978 27.468 -40.186 1.00 45.05 294 ILE A CA 1
ATOM 1579 C C . ILE A 1 190 ? 29.613 27.639 -39.524 1.00 43.03 294 ILE A C 1
ATOM 1580 O O . ILE A 1 190 ? 28.788 26.722 -39.536 1.00 41.05 294 ILE A O 1
ATOM 1585 N N . PRO A 1 191 ? 29.368 28.826 -38.952 1.00 43.37 295 PRO A N 1
ATOM 1586 C CA . PRO A 1 191 ? 28.112 29.122 -38.258 1.00 42.27 295 PRO A CA 1
ATOM 1587 C C . PRO A 1 191 ? 26.927 29.206 -39.212 1.00 42.27 295 PRO A C 1
ATOM 1588 O O . PRO A 1 191 ? 27.085 29.612 -40.366 1.00 42.09 295 PRO A O 1
ATOM 1592 N N . ASN A 1 192 ? 25.756 28.808 -38.726 1.00 41.99 296 ASN A N 1
ATOM 1593 C CA . ASN A 1 192 ? 24.523 28.949 -39.484 1.00 42.73 296 ASN A CA 1
ATOM 1594 C C . ASN A 1 192 ? 23.830 30.258 -39.121 1.00 43.64 296 ASN A C 1
ATOM 1595 O O . ASN A 1 192 ? 23.205 30.361 -38.064 1.00 43.68 296 ASN A O 1
ATOM 1600 N N . PRO A 1 193 ? 23.926 31.259 -40.008 1.00 44.23 297 PRO A N 1
ATOM 1601 C CA . PRO A 1 193 ? 23.396 32.593 -39.706 1.00 42.89 297 PRO A CA 1
ATOM 1602 C C . PRO A 1 193 ? 21.890 32.582 -39.515 1.00 42.50 297 PRO A C 1
ATOM 1603 O O . PRO A 1 193 ? 21.360 33.496 -38.889 1.00 44.49 297 PRO A O 1
ATOM 1607 N N . ASP A 1 194 ? 21.217 31.557 -40.030 1.00 40.84 298 ASP A N 1
ATOM 1608 C CA . ASP A 1 194 ? 19.773 31.437 -39.851 1.00 38.01 298 ASP A CA 1
ATOM 1609 C C . ASP A 1 194 ? 19.416 30.954 -38.453 1.00 36.61 298 ASP A C 1
ATOM 1610 O O . ASP A 1 194 ? 18.256 31.028 -38.045 1.00 36.64 298 ASP A O 1
ATOM 1615 N N . PHE A 1 195 ? 20.409 30.462 -37.718 1.00 36.06 299 PHE A N 1
ATOM 1616 C CA . PHE A 1 195 ? 20.162 29.985 -36.364 1.00 36.57 299 PHE A CA 1
ATOM 1617 C C . PHE A 1 195 ? 19.567 31.083 -35.507 1.00 34.23 299 PHE A C 1
ATOM 1618 O O . PHE A 1 195 ? 20.054 32.213 -35.502 1.00 35.27 299 PHE A O 1
ATOM 1626 N N . VAL A 1 196 ? 18.523 30.734 -34.767 1.00 43.58 300 VAL A N 1
ATOM 1627 C CA . VAL A 1 196 ? 17.876 31.673 -33.871 1.00 43.73 300 VAL A CA 1
ATOM 1628 C C . VAL A 1 196 ? 17.972 31.188 -32.437 1.00 43.49 300 VAL A C 1
ATOM 1629 O O . VAL A 1 196 ? 17.664 30.038 -32.132 1.00 45.40 300 VAL A O 1
ATOM 1633 N N . GLU A 1 197 ? 18.405 32.080 -31.561 1.00 43.94 301 GLU A N 1
ATOM 1634 C CA . GLU A 1 197 ? 18.594 31.758 -30.159 1.00 44.80 301 GLU A CA 1
ATOM 1635 C C . GLU A 1 197 ? 17.262 31.871 -29.424 1.00 46.04 301 GLU A C 1
ATOM 1636 O O . GLU A 1 197 ? 16.474 32.782 -29.690 1.00 51.20 301 GLU A O 1
ATOM 1642 N N . ASP A 1 198 ? 16.993 30.943 -28.515 1.00 41.22 302 ASP A N 1
ATOM 1643 C CA . ASP A 1 198 ? 15.816 31.074 -27.672 1.00 40.22 302 ASP A CA 1
ATOM 1644 C C . ASP A 1 198 ? 16.172 30.843 -26.206 1.00 38.90 302 ASP A C 1
ATOM 1645 O O . ASP A 1 198 ? 16.478 29.727 -25.794 1.00 38.37 302 ASP A O 1
ATOM 1650 N N . SER A 1 199 ? 16.123 31.907 -25.418 1.00 38.83 303 SER A N 1
ATOM 1651 C CA . SER A 1 199 ? 16.421 31.805 -24.000 1.00 38.31 303 SER A CA 1
ATOM 1652 C C . SER A 1 199 ? 15.189 31.384 -23.209 1.00 38.97 303 SER A C 1
ATOM 1653 O O . SER A 1 199 ? 15.266 31.183 -21.999 1.00 40.14 303 SER A O 1
ATOM 1656 N N . GLU A 1 200 ? 14.058 31.237 -23.896 1.00 39.25 304 GLU A N 1
ATOM 1657 C CA . GLU A 1 200 ? 12.800 30.896 -23.237 1.00 39.26 304 GLU A CA 1
ATOM 1658 C C . GLU A 1 200 ? 12.231 29.552 -23.692 1.00 38.82 304 GLU A C 1
ATOM 1659 O O . GLU A 1 200 ? 11.015 29.376 -23.742 1.00 39.99 304 GLU A O 1
ATOM 1665 N N . LEU A 1 201 ? 13.108 28.610 -24.023 1.00 37.60 305 LEU A N 1
ATOM 1666 C CA . LEU A 1 201 ? 12.680 27.248 -24.321 1.00 33.52 305 LEU A CA 1
ATOM 1667 C C . LEU A 1 201 ? 11.874 26.676 -23.167 1.00 31.95 305 LEU A C 1
ATOM 1668 O O . LEU A 1 201 ? 10.833 26.050 -23.364 1.00 28.37 305 LEU A O 1
ATOM 1673 N N A HIS A 1 202 ? 12.373 26.895 -21.956 0.88 34.36 306 HIS A N 1
ATOM 1674 N N B HIS A 1 202 ? 12.364 26.910 -21.955 0.12 34.65 306 HIS A N 1
ATOM 1675 C CA A HIS A 1 202 ? 11.743 26.377 -20.743 0.88 35.86 306 HIS A CA 1
ATOM 1676 C CA B HIS A 1 202 ? 11.744 26.386 -20.744 0.12 35.83 306 HIS A CA 1
ATOM 1677 C C A HIS A 1 202 ? 10.349 26.947 -20.501 0.88 38.31 306 HIS A C 1
ATOM 1678 C C B HIS A 1 202 ? 10.346 26.947 -20.505 0.12 38.13 306 HIS A C 1
ATOM 1679 O O A HIS A 1 202 ? 9.510 26.302 -19.876 0.88 38.17 306 HIS A O 1
ATOM 1680 O O B HIS A 1 202 ? 9.503 26.299 -19.886 0.12 38.02 306 HIS A O 1
ATOM 1693 N N . LYS A 1 203 ? 10.109 28.156 -21.001 1.00 40.72 307 LYS A N 1
ATOM 1694 C CA . LYS A 1 203 ? 8.886 28.888 -20.688 1.00 41.03 307 LYS A CA 1
ATOM 1695 C C . LYS A 1 203 ? 7.658 28.392 -21.429 1.00 38.20 307 LYS A C 1
ATOM 1696 O O . LYS A 1 203 ? 7.698 28.116 -22.625 1.00 35.94 307 LYS A O 1
ATOM 1702 N N . VAL A 1 204 ? 6.558 28.284 -20.697 1.00 39.29 308 VAL A N 1
ATOM 1703 C CA . VAL A 1 204 ? 5.285 27.939 -21.298 1.00 41.60 308 VAL A CA 1
ATOM 1704 C C . VAL A 1 204 ? 4.851 29.064 -22.226 1.00 46.06 308 VAL A C 1
ATOM 1705 O O . VAL A 1 204 ? 4.900 30.234 -21.847 1.00 47.83 308 VAL A O 1
ATOM 1709 N N . PRO A 1 205 ? 4.446 28.716 -23.457 1.00 47.92 309 PRO A N 1
ATOM 1710 C CA . PRO A 1 205 ? 4.033 29.736 -24.427 1.00 50.15 309 PRO A CA 1
ATOM 1711 C C . PRO A 1 205 ? 2.796 30.479 -23.936 1.00 53.23 309 PRO A C 1
ATOM 1712 O O . PRO A 1 205 ? 2.774 31.708 -23.932 1.00 55.75 309 PRO A O 1
ATOM 1716 N N . GLU A 1 206 ? 1.782 29.729 -23.521 1.00 54.04 310 GLU A N 1
ATOM 1717 C CA . GLU A 1 206 ? 0.625 30.305 -22.852 1.00 57.28 310 GLU A CA 1
ATOM 1718 C C . GLU A 1 206 ? 0.585 29.783 -21.424 1.00 55.76 310 GLU A C 1
ATOM 1719 O O . GLU A 1 206 ? 1.208 28.770 -21.122 1.00 56.27 310 GLU A O 1
ATOM 1725 N N . PRO A 1 207 ? -0.128 30.488 -20.533 1.00 53.77 311 PRO A N 1
ATOM 1726 C CA . PRO A 1 207 ? -0.256 29.989 -19.158 1.00 51.57 311 PRO A CA 1
ATOM 1727 C C . PRO A 1 207 ? -0.930 28.619 -19.106 1.00 47.23 311 PRO A C 1
ATOM 1728 O O . PRO A 1 207 ? -1.803 28.325 -19.924 1.00 45.82 311 PRO A O 1
ATOM 1732 N N . LEU A 1 208 ? -0.525 27.796 -18.145 1.00 45.10 312 LEU A N 1
ATOM 1733 C CA . LEU A 1 208 ? -1.058 26.446 -18.021 1.00 42.87 312 LEU A CA 1
ATOM 1734 C C . LEU A 1 208 ? -2.321 26.468 -17.180 1.00 43.48 312 LEU A C 1
ATOM 1735 O O . LEU A 1 208 ? -2.361 27.102 -16.131 1.00 46.20 312 LEU A O 1
ATOM 1740 N N . THR A 1 209 ? -3.344 25.746 -17.619 1.00 42.94 313 THR A N 1
ATOM 1741 C CA . THR A 1 209 ? -4.667 25.923 -17.041 1.00 44.08 313 THR A CA 1
ATOM 1742 C C . THR A 1 209 ? -5.309 24.612 -16.569 1.00 44.86 313 THR A C 1
ATOM 1743 O O . THR A 1 209 ? -6.151 24.622 -15.674 1.00 48.63 313 THR A O 1
ATOM 1747 N N . HIS A 1 210 ? -4.920 23.490 -17.165 1.00 41.78 314 HIS A N 1
ATOM 1748 C CA . HIS A 1 210 ? -5.460 22.193 -16.761 1.00 41.36 314 HIS A CA 1
ATOM 1749 C C . HIS A 1 210 ? -4.389 21.115 -16.648 1.00 39.71 314 HIS A C 1
ATOM 1750 O O . HIS A 1 210 ? -3.347 21.185 -17.300 1.00 37.96 314 HIS A O 1
ATOM 1757 N N . VAL A 1 211 ? -4.656 20.118 -15.810 1.00 39.80 315 VAL A N 1
ATOM 1758 C CA . VAL A 1 211 ? -3.945 18.850 -15.881 1.00 38.34 315 VAL A CA 1
ATOM 1759 C C . VAL A 1 211 ? -4.940 17.807 -16.373 1.00 40.17 315 VAL A C 1
ATOM 1760 O O . VAL A 1 211 ? -6.095 17.794 -15.947 1.00 44.18 315 VAL A O 1
ATOM 1764 N N . GLY A 1 212 ? -4.502 16.933 -17.268 1.00 36.96 316 GLY A N 1
ATOM 1765 C CA . GLY A 1 212 ? -5.382 15.907 -17.791 1.00 32.55 316 GLY A CA 1
ATOM 1766 C C . GLY A 1 212 ? -4.729 14.548 -17.882 1.00 31.52 316 GLY A C 1
ATOM 1767 O O . GLY A 1 212 ? -3.520 14.437 -18.089 1.00 27.58 316 GLY A O 1
ATOM 1768 N N . ILE A 1 213 ? -5.539 13.508 -17.727 1.00 32.87 317 ILE A N 1
ATOM 1769 C CA . ILE A 1 213 ? -5.085 12.147 -17.947 1.00 33.37 317 ILE A CA 1
ATOM 1770 C C . ILE A 1 213 ? -5.749 11.602 -19.195 1.00 37.11 317 ILE A C 1
ATOM 1771 O O . ILE A 1 213 ? -6.957 11.374 -19.228 1.00 38.42 317 ILE A O 1
ATOM 1776 N N . ASP A 1 214 ? -4.940 11.414 -20.227 1.00 39.67 318 ASP A N 1
ATOM 1777 C CA . ASP A 1 214 ? -5.411 10.942 -21.518 1.00 41.21 318 ASP A CA 1
ATOM 1778 C C . ASP A 1 214 ? -4.582 9.727 -21.910 1.00 40.42 318 ASP A C 1
ATOM 1779 O O . ASP A 1 214 ? -3.499 9.862 -22.486 1.00 41.39 318 ASP A O 1
ATOM 1784 N N . VAL A 1 215 ? -5.076 8.538 -21.578 1.00 39.11 319 VAL A N 1
ATOM 1785 C CA . VAL A 1 215 ? -4.313 7.317 -21.830 1.00 36.15 319 VAL A CA 1
ATOM 1786 C C . VAL A 1 215 ? -5.176 6.196 -22.387 1.00 39.63 319 VAL A C 1
ATOM 1787 O O . VAL A 1 215 ? -6.391 6.185 -22.210 1.00 44.33 319 VAL A O 1
ATOM 1791 N N . TRP A 1 216 ? -4.527 5.257 -23.066 1.00 38.73 320 TRP A N 1
ATOM 1792 C CA . TRP A 1 216 ? -5.154 4.016 -23.495 1.00 36.58 320 TRP A CA 1
ATOM 1793 C C . TRP A 1 216 ? -4.600 2.868 -22.664 1.00 34.58 320 TRP A C 1
ATOM 1794 O O . TRP A 1 216 ? -3.396 2.796 -22.429 1.00 30.61 320 TRP A O 1
ATOM 1805 N N . GLN A 1 217 ? -5.482 1.984 -22.204 1.00 36.87 321 GLN A N 1
ATOM 1806 C CA . GLN A 1 217 ? -5.058 0.814 -21.440 1.00 37.78 321 GLN A CA 1
ATOM 1807 C C . GLN A 1 217 ? -5.739 -0.467 -21.902 1.00 40.02 321 GLN A C 1
ATOM 1808 O O . GLN A 1 217 ? -6.967 -0.542 -21.964 1.00 38.94 321 GLN A O 1
ATOM 1814 N N . VAL A 1 218 ? -4.927 -1.471 -22.225 1.00 34.06 322 VAL A N 1
ATOM 1815 C CA . VAL A 1 218 ? -5.433 -2.810 -22.497 1.00 37.67 322 VAL A CA 1
ATOM 1816 C C . VAL A 1 218 ? -5.731 -3.503 -21.173 1.00 39.42 322 VAL A C 1
ATOM 1817 O O . VAL A 1 218 ? -6.877 -3.854 -20.890 1.00 44.01 322 VAL A O 1
ATOM 1821 N N . GLU A 1 219 ? -4.689 -3.709 -20.371 1.00 37.25 323 GLU A N 1
ATOM 1822 C CA . GLU A 1 219 ? -4.852 -4.227 -19.015 1.00 38.75 323 GLU A CA 1
ATOM 1823 C C . GLU A 1 219 ? -4.963 -3.056 -18.045 1.00 39.10 323 GLU A C 1
ATOM 1824 O O . GLU A 1 219 ? -3.970 -2.383 -17.757 1.00 39.82 323 GLU A O 1
ATOM 1830 N N . SER A 1 220 ? -6.172 -2.802 -17.555 1.00 37.81 324 SER A N 1
ATOM 1831 C CA . SER A 1 220 ? -6.405 -1.648 -16.695 1.00 38.22 324 SER A CA 1
ATOM 1832 C C . SER A 1 220 ? -6.097 -1.958 -15.232 1.00 35.21 324 SER A C 1
ATOM 1833 O O . SER A 1 220 ? -5.690 -3.069 -14.899 1.00 33.44 324 SER A O 1
ATOM 1836 N N . GLY A 1 221 ? -6.290 -0.965 -14.367 1.00 35.37 325 GLY A N 1
ATOM 1837 C CA . GLY A 1 221 ? -6.050 -1.131 -12.946 1.00 38.16 325 GLY A CA 1
ATOM 1838 C C . GLY A 1 221 ? -5.015 -0.171 -12.384 1.00 39.32 325 GLY A C 1
ATOM 1839 O O . GLY A 1 221 ? -4.683 -0.239 -11.203 1.00 42.44 325 GLY A O 1
ATOM 1840 N N . SER A 1 222 ? -4.498 0.720 -13.226 1.00 37.44 326 SER A N 1
ATOM 1841 C CA . SER A 1 222 ? -3.465 1.670 -12.801 1.00 36.05 326 SER A CA 1
ATOM 1842 C C . SER A 1 222 ? -4.003 2.682 -11.790 1.00 35.62 326 SER A C 1
ATOM 1843 O O . SER A 1 222 ? -5.176 3.047 -11.829 1.00 34.41 326 SER A O 1
ATOM 1846 N N . ILE A 1 223 ? -3.139 3.130 -10.885 1.00 36.48 327 ILE A N 1
ATOM 1847 C CA . ILE A 1 223 ? -3.535 4.106 -9.876 1.00 37.51 327 ILE A CA 1
ATOM 1848 C C . ILE A 1 223 ? -2.615 5.328 -9.882 1.00 39.47 327 ILE A C 1
ATOM 1849 O O . ILE A 1 223 ? -1.406 5.213 -9.679 1.00 41.27 327 ILE A O 1
ATOM 1854 N N . PHE A 1 224 ? -3.199 6.499 -10.112 1.00 39.66 328 PHE A N 1
ATOM 1855 C CA . PHE A 1 224 ? -2.448 7.753 -10.133 1.00 37.15 328 PHE A CA 1
ATOM 1856 C C . PHE A 1 224 ? -2.504 8.434 -8.772 1.00 38.64 328 PHE A C 1
ATOM 1857 O O . PHE A 1 224 ? -3.546 8.428 -8.118 1.00 40.36 328 PHE A O 1
ATOM 1865 N N . LYS A 1 225 ? -1.386 9.011 -8.342 1.00 37.70 329 LYS A N 1
ATOM 1866 C CA . LYS A 1 225 ? -1.354 9.756 -7.084 1.00 38.77 329 LYS A CA 1
ATOM 1867 C C . LYS A 1 225 ? -0.457 10.993 -7.124 1.00 39.37 329 LYS A C 1
ATOM 1868 O O . LYS A 1 225 ? 0.456 11.093 -7.946 1.00 37.99 329 LYS A O 1
ATOM 1874 N N . ASP A 1 226 ? -0.741 11.923 -6.216 1.00 40.11 330 ASP A N 1
ATOM 1875 C CA . ASP A 1 226 ? 0.132 13.047 -5.905 1.00 40.93 330 ASP A CA 1
ATOM 1876 C C . ASP A 1 226 ? 0.661 13.802 -7.123 1.00 38.72 330 ASP A C 1
ATOM 1877 O O . ASP A 1 226 ? 1.874 13.854 -7.356 1.00 38.35 330 ASP A O 1
ATOM 1882 N N . ILE A 1 227 ? -0.247 14.390 -7.896 1.00 36.22 331 ILE A N 1
ATOM 1883 C CA . ILE A 1 227 ? 0.154 15.298 -8.962 1.00 36.36 331 ILE A CA 1
ATOM 1884 C C . ILE A 1 227 ? 0.556 16.639 -8.356 1.00 36.99 331 ILE A C 1
ATOM 1885 O O . ILE A 1 227 ? -0.296 17.433 -7.959 1.00 36.65 331 ILE A O 1
ATOM 1890 N N . VAL A 1 228 ? 1.863 16.874 -8.277 1.00 38.35 332 VAL A N 1
ATOM 1891 C CA . VAL A 1 228 ? 2.396 18.088 -7.669 1.00 39.94 332 VAL A CA 1
ATOM 1892 C C . VAL A 1 228 ? 3.037 19.008 -8.699 1.00 38.35 332 VAL A C 1
ATOM 1893 O O . VAL A 1 228 ? 3.756 18.558 -9.588 1.00 37.18 332 VAL A O 1
ATOM 1897 N N . ILE A 1 229 ? 2.768 20.302 -8.575 1.00 39.71 333 ILE A N 1
ATOM 1898 C CA . ILE A 1 229 ? 3.389 21.296 -9.439 1.00 40.95 333 ILE A CA 1
ATOM 1899 C C . ILE A 1 229 ? 3.803 22.523 -8.627 1.00 43.19 333 ILE A C 1
ATOM 1900 O O . ILE A 1 229 ? 3.026 23.035 -7.816 1.00 44.89 333 ILE A O 1
ATOM 1905 N N . GLY A 1 230 ? 5.033 22.983 -8.848 1.00 41.58 334 GLY A N 1
ATOM 1906 C CA . GLY A 1 230 ? 5.588 24.103 -8.110 1.00 41.77 334 GLY A CA 1
ATOM 1907 C C . GLY A 1 230 ? 6.783 24.738 -8.804 1.00 42.36 334 GLY A C 1
ATOM 1908 O O . GLY A 1 230 ? 7.075 24.440 -9.963 1.00 42.17 334 GLY A O 1
ATOM 1909 N N . ASP A 1 231 ? 7.476 25.623 -8.098 1.00 44.36 335 ASP A N 1
ATOM 1910 C CA . ASP A 1 231 ? 8.629 26.315 -8.670 1.00 45.87 335 ASP A CA 1
ATOM 1911 C C . ASP A 1 231 ? 9.916 26.058 -7.890 1.00 47.65 335 ASP A C 1
ATOM 1912 O O . ASP A 1 231 ? 10.935 26.700 -8.139 1.00 49.13 335 ASP A O 1
ATOM 1917 N N . ASP A 1 232 ? 9.856 25.134 -6.937 1.00 48.38 336 ASP A N 1
ATOM 1918 C CA . ASP A 1 232 ? 11.024 24.772 -6.144 1.00 51.00 336 ASP A CA 1
ATOM 1919 C C . ASP A 1 232 ? 11.208 23.261 -6.109 1.00 52.47 336 ASP A C 1
ATOM 1920 O O . ASP A 1 232 ? 10.281 22.527 -5.768 1.00 55.14 336 ASP A O 1
ATOM 1925 N N . LEU A 1 233 ? 12.409 22.801 -6.447 1.00 51.30 337 LEU A N 1
ATOM 1926 C CA . LEU A 1 233 ? 12.665 21.369 -6.596 1.00 49.71 337 LEU A CA 1
ATOM 1927 C C . LEU A 1 233 ? 12.726 20.617 -5.268 1.00 51.66 337 LEU A C 1
ATOM 1928 O O . LEU A 1 233 ? 12.111 19.558 -5.130 1.00 51.42 337 LEU A O 1
ATOM 1933 N N . LYS A 1 234 ? 13.489 21.138 -4.309 1.00 53.76 338 LYS A N 1
ATOM 1934 C CA . LYS A 1 234 ? 13.606 20.487 -3.005 1.00 55.72 338 LYS A CA 1
ATOM 1935 C C . LYS A 1 234 ? 12.254 20.354 -2.326 1.00 53.78 338 LYS A C 1
ATOM 1936 O O . LYS A 1 234 ? 11.961 19.333 -1.706 1.00 54.73 338 LYS A O 1
ATOM 1942 N N . GLU A 1 235 ? 11.442 21.400 -2.436 1.00 51.72 339 GLU A N 1
ATOM 1943 C CA . GLU A 1 235 ? 10.100 21.399 -1.869 1.00 51.59 339 GLU A CA 1
ATOM 1944 C C . GLU A 1 235 ? 9.267 20.224 -2.375 1.00 49.06 339 GLU A C 1
ATOM 1945 O O . GLU A 1 235 ? 8.592 19.540 -1.602 1.00 49.25 339 GLU A O 1
ATOM 1951 N N . VAL A 1 236 ? 9.324 19.998 -3.680 1.00 46.38 340 VAL A N 1
ATOM 1952 C CA . VAL A 1 236 ? 8.587 18.912 -4.304 1.00 43.89 340 VAL A CA 1
ATOM 1953 C C . VAL A 1 236 ? 9.159 17.553 -3.910 1.00 43.10 340 VAL A C 1
ATOM 1954 O O . VAL A 1 236 ? 8.409 16.617 -3.630 1.00 41.50 340 VAL A O 1
ATOM 1958 N N . LEU A 1 237 ? 10.485 17.453 -3.883 1.00 44.42 341 LEU A N 1
ATOM 1959 C CA . LEU A 1 237 ? 11.146 16.207 -3.505 1.00 46.40 341 LEU A CA 1
ATOM 1960 C C . LEU A 1 237 ? 10.899 15.889 -2.032 1.00 50.28 341 LEU A C 1
ATOM 1961 O O . LEU A 1 237 ? 10.794 14.724 -1.654 1.00 54.03 341 LEU A O 1
ATOM 1966 N N . ASP A 1 238 ? 10.800 16.927 -1.206 1.00 50.57 342 ASP A N 1
ATOM 1967 C CA . ASP A 1 238 ? 10.423 16.748 0.192 1.00 53.55 342 ASP A CA 1
ATOM 1968 C C . ASP A 1 238 ? 9.019 16.168 0.286 1.00 52.53 342 ASP A C 1
ATOM 1969 O O . ASP A 1 238 ? 8.739 15.310 1.124 1.00 55.11 342 ASP A O 1
ATOM 1974 N N . LEU A 1 239 ? 8.140 16.647 -0.586 1.00 48.90 343 LEU A N 1
ATOM 1975 C CA . LEU A 1 239 ? 6.756 16.197 -0.610 1.00 47.46 343 LEU A CA 1
ATOM 1976 C C . LEU A 1 239 ? 6.659 14.758 -1.112 1.00 49.18 343 LEU A C 1
ATOM 1977 O O . LEU A 1 239 ? 5.735 14.028 -0.752 1.00 52.36 343 LEU A O 1
ATOM 1982 N N . VAL A 1 240 ? 7.619 14.361 -1.947 1.00 46.30 344 VAL A N 1
ATOM 1983 C CA . VAL A 1 240 ? 7.673 12.999 -2.470 1.00 43.95 344 VAL A CA 1
ATOM 1984 C C . VAL A 1 240 ? 8.092 12.029 -1.367 1.00 45.04 344 VAL A C 1
ATOM 1985 O O . VAL A 1 240 ? 7.599 10.905 -1.300 1.00 44.38 344 VAL A O 1
ATOM 1989 N N . GLU A 1 241 ? 9.000 12.469 -0.503 1.00 47.26 345 GLU A N 1
ATOM 1990 C CA . GLU A 1 241 ? 9.387 11.673 0.652 1.00 52.03 345 GLU A CA 1
ATOM 1991 C C . GLU A 1 241 ? 8.200 11.440 1.571 1.00 52.06 345 GLU A C 1
ATOM 1992 O O . GLU A 1 241 ? 8.010 10.338 2.083 1.00 52.18 345 GLU A O 1
ATOM 1998 N N . LYS A 1 242 ? 7.407 12.485 1.774 1.00 53.40 346 LYS A N 1
ATOM 1999 C CA . LYS A 1 242 ? 6.239 12.408 2.641 1.00 55.63 346 LYS A CA 1
ATOM 2000 C C . LYS A 1 242 ? 5.184 11.450 2.098 1.00 53.81 346 LYS A C 1
ATOM 2001 O O . LYS A 1 242 ? 4.677 10.592 2.822 1.00 55.34 346 LYS A O 1
ATOM 2007 N N . THR A 1 243 ? 4.859 11.612 0.819 1.00 49.76 347 THR A N 1
ATOM 2008 C CA . THR A 1 243 ? 3.836 10.805 0.164 1.00 48.28 347 THR A CA 1
ATOM 2009 C C . THR A 1 243 ? 4.270 9.411 -0.295 1.00 49.26 347 THR A C 1
ATOM 2010 O O . THR A 1 243 ? 3.571 8.428 -0.042 1.00 55.02 347 THR A O 1
ATOM 2014 N N . TYR A 1 244 ? 5.415 9.320 -0.964 1.00 43.26 348 TYR A N 1
ATOM 2015 C CA . TYR A 1 244 ? 5.821 8.065 -1.590 1.00 40.72 348 TYR A CA 1
ATOM 2016 C C . TYR A 1 244 ? 6.898 7.375 -0.768 1.00 42.41 348 TYR A C 1
ATOM 2017 O O . TYR A 1 244 ? 6.811 6.178 -0.506 1.00 44.04 348 TYR A O 1
ATOM 2026 N N . GLY A 1 245 ? 7.927 8.126 -0.393 1.00 44.70 349 GLY A N 1
ATOM 2027 C CA . GLY A 1 245 ? 9.016 7.587 0.396 1.00 48.88 349 GLY A CA 1
ATOM 2028 C C . GLY A 1 245 ? 8.521 6.995 1.703 1.00 48.25 349 GLY A C 1
ATOM 2029 O O . GLY A 1 245 ? 9.233 6.243 2.367 1.00 50.47 349 GLY A O 1
ATOM 2030 N N . LEU A 1 247 ? 5.939 5.373 2.221 1.00 52.79 351 LEU A N 1
ATOM 2031 C CA . LEU A 1 247 ? 5.069 4.224 1.991 1.00 54.57 351 LEU A CA 1
ATOM 2032 C C . LEU A 1 247 ? 5.821 3.051 1.365 1.00 57.35 351 LEU A C 1
ATOM 2033 O O . LEU A 1 247 ? 5.281 1.951 1.255 1.00 61.17 351 LEU A O 1
ATOM 2038 N N . LYS A 1 248 ? 7.068 3.296 0.969 1.00 52.95 352 LYS A N 1
ATOM 2039 C CA . LYS A 1 248 ? 7.885 2.309 0.260 1.00 53.85 352 LYS A CA 1
ATOM 2040 C C . LYS A 1 248 ? 7.983 0.990 1.021 1.00 55.37 352 LYS A C 1
ATOM 2041 O O . LYS A 1 248 ? 7.670 -0.076 0.485 1.00 55.05 352 LYS A O 1
ATOM 2047 N N . LYS A 1 249 ? 8.428 1.064 2.269 1.00 57.48 353 LYS A N 1
ATOM 2048 C CA . LYS A 1 249 ? 8.670 -0.135 3.053 1.00 59.09 353 LYS A CA 1
ATOM 2049 C C . LYS A 1 249 ? 7.391 -0.936 3.259 1.00 57.91 353 LYS A C 1
ATOM 2050 O O . LYS A 1 249 ? 7.400 -2.161 3.152 1.00 57.32 353 LYS A O 1
ATOM 2056 N N . ALA A 1 250 ? 6.292 -0.236 3.526 1.00 57.52 354 ALA A N 1
ATOM 2057 C CA . ALA A 1 250 ? 4.989 -0.872 3.711 1.00 57.17 354 ALA A CA 1
ATOM 2058 C C . ALA A 1 250 ? 4.449 -1.532 2.438 1.00 57.88 354 ALA A C 1
ATOM 2059 O O . ALA A 1 250 ? 3.999 -2.680 2.465 1.00 61.63 354 ALA A O 1
ATOM 2061 N N . GLU A 1 251 ? 4.489 -0.805 1.325 1.00 53.53 355 GLU A N 1
ATOM 2062 C CA . GLU A 1 251 ? 3.983 -1.320 0.053 1.00 51.77 355 GLU A CA 1
ATOM 2063 C C . GLU A 1 251 ? 4.707 -2.584 -0.408 1.00 51.17 355 GLU A C 1
ATOM 2064 O O . GLU A 1 251 ? 4.075 -3.562 -0.807 1.00 53.35 355 GLU A O 1
ATOM 2070 N N . ALA A 1 252 ? 6.033 -2.554 -0.356 1.00 49.96 356 ALA A N 1
ATOM 2071 C CA . ALA A 1 252 ? 6.844 -3.700 -0.751 1.00 50.57 356 ALA A CA 1
ATOM 2072 C C . ALA A 1 252 ? 6.523 -4.937 0.094 1.00 50.59 356 ALA A C 1
ATOM 2073 O O . ALA A 1 252 ? 6.522 -6.058 -0.413 1.00 50.41 356 ALA A O 1
ATOM 2075 N N . ASP A 1 253 ? 6.252 -4.728 1.379 1.00 50.80 357 ASP A N 1
ATOM 2076 C CA . ASP A 1 253 ? 5.876 -5.825 2.266 1.00 53.80 357 ASP A CA 1
ATOM 2077 C C . ASP A 1 253 ? 4.464 -6.310 1.955 1.00 53.45 357 ASP A C 1
ATOM 2078 O O . ASP A 1 253 ? 4.164 -7.503 2.058 1.00 55.69 357 ASP A O 1
ATOM 2083 N N . ALA A 1 254 ? 3.601 -5.379 1.565 1.00 50.84 358 ALA A N 1
ATOM 2084 C CA . ALA A 1 254 ? 2.250 -5.726 1.151 1.00 50.90 358 ALA A CA 1
ATOM 2085 C C . ALA A 1 254 ? 2.291 -6.549 -0.133 1.00 52.21 358 ALA A C 1
ATOM 2086 O O . ALA A 1 254 ? 1.526 -7.501 -0.297 1.00 54.30 358 ALA A O 1
ATOM 2088 N N . LEU A 1 255 ? 3.188 -6.170 -1.040 1.00 50.96 359 LEU A N 1
ATOM 2089 C CA . LEU A 1 255 ? 3.375 -6.906 -2.287 1.00 51.42 359 LEU A CA 1
ATOM 2090 C C . LEU A 1 255 ? 3.877 -8.329 -2.050 1.00 53.35 359 LEU A C 1
ATOM 2091 O O . LEU A 1 255 ? 3.413 -9.269 -2.695 1.00 56.56 359 LEU A O 1
ATOM 2096 N N . LYS A 1 256 ? 4.813 -8.494 -1.121 1.00 51.92 360 LYS A N 1
ATOM 2097 C CA . LYS A 1 256 ? 5.333 -9.825 -0.831 1.00 53.69 360 LYS A CA 1
ATOM 2098 C C . LYS A 1 256 ? 4.266 -10.706 -0.209 1.00 55.65 360 LYS A C 1
ATOM 2099 O O . LYS A 1 256 ? 4.227 -11.911 -0.450 1.00 58.13 360 LYS A O 1
ATOM 2105 N N . VAL A 1 257 ? 3.408 -10.100 0.602 1.00 54.94 361 VAL A N 1
ATOM 2106 C CA . VAL A 1 257 ? 2.327 -10.838 1.231 1.00 57.32 361 VAL A CA 1
ATOM 2107 C C . VAL A 1 257 ? 1.369 -11.390 0.183 1.00 59.52 361 VAL A C 1
ATOM 2108 O O . VAL A 1 257 ? 0.997 -12.564 0.231 1.00 62.36 361 VAL A O 1
ATOM 2112 N N . MET A 1 258 ? 0.971 -10.540 -0.761 1.00 58.98 362 MET A N 1
ATOM 2113 C CA . MET A 1 258 ? 0.133 -10.973 -1.876 1.00 61.69 362 MET A CA 1
ATOM 2114 C C . MET A 1 258 ? 0.868 -11.868 -2.888 1.00 63.98 362 MET A C 1
ATOM 2115 O O . MET A 1 258 ? 0.290 -12.273 -3.892 1.00 67.26 362 MET A O 1
ATOM 2120 N N . GLU A 1 259 ? 2.133 -12.181 -2.634 1.00 63.94 363 GLU A N 1
ATOM 2121 C CA . GLU A 1 259 ? 2.895 -13.012 -3.566 1.00 66.49 363 GLU A CA 1
ATOM 2122 C C . GLU A 1 259 ? 3.318 -14.328 -2.925 1.00 69.82 363 GLU A C 1
ATOM 2123 O O . GLU A 1 259 ? 3.728 -15.266 -3.612 1.00 72.30 363 GLU A O 1
ATOM 2129 N N . ASP A 1 260 ? 3.209 -14.388 -1.603 1.00 70.50 364 ASP A N 1
ATOM 2130 C CA . ASP A 1 260 ? 3.488 -15.604 -0.852 1.00 73.43 364 ASP A CA 1
ATOM 2131 C C . ASP A 1 260 ? 2.265 -16.507 -0.905 1.00 76.44 364 ASP A C 1
ATOM 2132 O O . ASP A 1 260 ? 2.375 -17.727 -0.776 1.00 79.32 364 ASP A O 1
ATOM 2137 N N . MET A 1 261 ? 1.104 -15.885 -1.095 1.00 77.31 365 MET A N 1
ATOM 2138 C CA . MET A 1 261 ? -0.153 -16.598 -1.293 1.00 82.21 365 MET A CA 1
ATOM 2139 C C . MET A 1 261 ? -0.117 -17.358 -2.614 1.00 86.23 365 MET A C 1
ATOM 2140 O O . MET A 1 261 ? -0.876 -18.302 -2.821 1.00 90.83 365 MET A O 1
ATOM 2145 N N . GLU A 1 262 ? 0.784 -16.937 -3.496 1.00 84.61 366 GLU A N 1
ATOM 2146 C CA . GLU A 1 262 ? 0.885 -17.481 -4.848 1.00 86.44 366 GLU A CA 1
ATOM 2147 C C . GLU A 1 262 ? 2.158 -18.295 -5.080 1.00 87.04 366 GLU A C 1
ATOM 2148 O O . GLU A 1 262 ? 2.863 -18.646 -4.128 1.00 86.49 366 GLU A O 1
ATOM 2154 N N . THR B 1 1 ? 47.408 20.602 -3.175 1.00 59.77 23 THR B N 1
ATOM 2155 C CA . THR B 1 1 ? 48.272 21.771 -3.275 1.00 60.33 23 THR B CA 1
ATOM 2156 C C . THR B 1 1 ? 47.579 22.901 -4.032 1.00 57.28 23 THR B C 1
ATOM 2157 O O . THR B 1 1 ? 46.994 22.681 -5.095 1.00 53.82 23 THR B O 1
ATOM 2161 N N . VAL B 1 2 ? 47.650 24.107 -3.475 1.00 57.87 24 VAL B N 1
ATOM 2162 C CA . VAL B 1 2 ? 47.076 25.291 -4.104 1.00 56.41 24 VAL B CA 1
ATOM 2163 C C . VAL B 1 2 ? 48.161 26.232 -4.620 1.00 58.50 24 VAL B C 1
ATOM 2164 O O . VAL B 1 2 ? 48.865 26.862 -3.837 1.00 62.26 24 VAL B O 1
ATOM 2168 N N . TYR B 1 3 ? 48.303 26.312 -5.939 1.00 57.41 25 TYR B N 1
ATOM 2169 C CA . TYR B 1 3 ? 49.369 27.107 -6.540 1.00 61.03 25 TYR B CA 1
ATOM 2170 C C . TYR B 1 3 ? 49.113 28.607 -6.437 1.00 62.69 25 TYR B C 1
ATOM 2171 O O . TYR B 1 3 ? 50.047 29.408 -6.478 1.00 66.24 25 TYR B O 1
ATOM 2180 N N . PHE B 1 4 ? 47.847 28.987 -6.306 1.00 60.91 26 PHE B N 1
ATOM 2181 C CA . PHE B 1 4 ? 47.461 30.374 -6.522 1.00 59.91 26 PHE B CA 1
ATOM 2182 C C . PHE B 1 4 ? 46.046 30.655 -6.031 1.00 59.26 26 PHE B C 1
ATOM 2183 O O . PHE B 1 4 ? 45.130 29.857 -6.243 1.00 56.90 26 PHE B O 1
ATOM 2191 N N . HIS B 1 5 ? 45.876 31.801 -5.381 1.00 60.34 27 HIS B N 1
ATOM 2192 C CA . HIS B 1 5 ? 44.570 32.222 -4.897 1.00 58.47 27 HIS B CA 1
ATOM 2193 C C . HIS B 1 5 ? 44.487 33.743 -4.844 1.00 60.10 27 HIS B C 1
ATOM 2194 O O . HIS B 1 5 ? 44.936 34.370 -3.885 1.00 65.55 27 HIS B O 1
ATOM 2201 N N . GLU B 1 6 ? 43.913 34.331 -5.887 1.00 54.79 28 GLU B N 1
ATOM 2202 C CA . GLU B 1 6 ? 43.695 35.768 -5.921 1.00 54.65 28 GLU B CA 1
ATOM 2203 C C . GLU B 1 6 ? 42.420 36.116 -5.169 1.00 53.67 28 GLU B C 1
ATOM 2204 O O . GLU B 1 6 ? 41.322 35.738 -5.575 1.00 49.78 28 GLU B O 1
ATOM 2210 N N . GLU B 1 7 ? 42.573 36.841 -4.068 1.00 58.52 29 GLU B N 1
ATOM 2211 C CA . GLU B 1 7 ? 41.435 37.244 -3.255 1.00 61.57 29 GLU B CA 1
ATOM 2212 C C . GLU B 1 7 ? 40.931 38.614 -3.696 1.00 61.71 29 GLU B C 1
ATOM 2213 O O . GLU B 1 7 ? 39.830 39.032 -3.335 1.00 60.96 29 GLU B O 1
ATOM 2219 N N . PHE B 1 8 ? 41.744 39.292 -4.498 1.00 61.88 30 PHE B N 1
ATOM 2220 C CA . PHE B 1 8 ? 41.464 40.654 -4.928 1.00 62.12 30 PHE B CA 1
ATOM 2221 C C . PHE B 1 8 ? 41.180 41.570 -3.749 1.00 68.76 30 PHE B C 1
ATOM 2222 O O . PHE B 1 8 ? 40.237 42.360 -3.773 1.00 70.92 30 PHE B O 1
ATOM 2230 N N . LYS B 1 9 ? 42.007 41.458 -2.716 1.00 72.86 31 LYS B N 1
ATOM 2231 C CA . LYS B 1 9 ? 41.996 42.425 -1.628 1.00 78.09 31 LYS B CA 1
ATOM 2232 C C . LYS B 1 9 ? 42.719 43.684 -2.102 1.00 80.11 31 LYS B C 1
ATOM 2233 O O . LYS B 1 9 ? 42.478 44.785 -1.606 1.00 82.81 31 LYS B O 1
ATOM 2239 N N . SER B 1 10 ? 43.607 43.496 -3.075 1.00 78.15 32 SER B N 1
ATOM 2240 C CA . SER B 1 10 ? 44.306 44.594 -3.730 1.00 78.54 32 SER B CA 1
ATOM 2241 C C . SER B 1 10 ? 44.392 44.294 -5.224 1.00 72.97 32 SER B C 1
ATOM 2242 O O . SER B 1 10 ? 44.024 43.205 -5.660 1.00 67.89 32 SER B O 1
ATOM 2245 N N . MET B 1 11 ? 44.869 45.256 -6.006 1.00 74.88 33 MET B N 1
ATOM 2246 C CA . MET B 1 11 ? 45.015 45.057 -7.445 1.00 72.96 33 MET B CA 1
ATOM 2247 C C . MET B 1 11 ? 46.340 45.609 -7.967 1.00 76.35 33 MET B C 1
ATOM 2248 O O . MET B 1 11 ? 46.602 45.592 -9.171 1.00 75.26 33 MET B O 1
ATOM 2253 N N . GLU B 1 12 ? 47.169 46.096 -7.051 1.00 80.76 34 GLU B N 1
ATOM 2254 C CA . GLU B 1 12 ? 48.424 46.748 -7.407 1.00 83.60 34 GLU B CA 1
ATOM 2255 C C . GLU B 1 12 ? 49.334 45.831 -8.219 1.00 80.93 34 GLU B C 1
ATOM 2256 O O . GLU B 1 12 ? 50.088 46.293 -9.077 1.00 82.03 34 GLU B O 1
ATOM 2262 N N . HIS B 1 13 ? 49.257 44.534 -7.937 1.00 77.27 35 HIS B N 1
ATOM 2263 C CA . HIS B 1 13 ? 50.089 43.539 -8.605 1.00 74.60 35 HIS B CA 1
ATOM 2264 C C . HIS B 1 13 ? 49.537 43.105 -9.959 1.00 67.21 35 HIS B C 1
ATOM 2265 O O . HIS B 1 13 ? 50.167 42.322 -10.672 1.00 65.83 35 HIS B O 1
ATOM 2272 N N . TRP B 1 14 ? 48.366 43.620 -10.314 1.00 63.15 36 TRP B N 1
ATOM 2273 C CA . TRP B 1 14 ? 47.767 43.332 -11.613 1.00 57.99 36 TRP B CA 1
ATOM 2274 C C . TRP B 1 14 ? 48.115 44.433 -12.610 1.00 58.76 36 TRP B C 1
ATOM 2275 O O . TRP B 1 14 ? 47.949 45.619 -12.324 1.00 62.73 36 TRP B O 1
ATOM 2286 N N . THR B 1 15 ? 48.599 44.038 -13.782 1.00 55.21 37 THR B N 1
ATOM 2287 C CA . THR B 1 15 ? 49.004 45.006 -14.790 1.00 57.25 37 THR B CA 1
ATOM 2288 C C . THR B 1 15 ? 47.945 45.152 -15.876 1.00 54.86 37 THR B C 1
ATOM 2289 O O . THR B 1 15 ? 47.500 44.163 -16.462 1.00 52.77 37 THR B O 1
ATOM 2293 N N . THR B 1 16 ? 47.547 46.395 -16.140 1.00 55.20 38 THR B N 1
ATOM 2294 C CA . THR B 1 16 ? 46.543 46.678 -17.156 1.00 52.74 38 THR B CA 1
ATOM 2295 C C . THR B 1 16 ? 47.227 46.909 -18.496 1.00 54.58 38 THR B C 1
ATOM 2296 O O . THR B 1 16 ? 48.195 47.663 -18.577 1.00 59.13 38 THR B O 1
ATOM 2300 N N . SER B 1 17 ? 46.722 46.265 -19.545 1.00 51.25 39 SER B N 1
ATOM 2301 C CA . SER B 1 17 ? 47.366 46.293 -20.858 1.00 52.91 39 SER B CA 1
ATOM 2302 C C . SER B 1 17 ? 47.423 47.702 -21.455 1.00 56.53 39 SER B C 1
ATOM 2303 O O . SER B 1 17 ? 46.628 48.569 -21.100 1.00 57.75 39 SER B O 1
ATOM 2306 N N . LYS B 1 18 ? 48.370 47.919 -22.361 1.00 58.80 40 LYS B N 1
ATOM 2307 C CA . LYS B 1 18 ? 48.504 49.192 -23.055 1.00 62.39 40 LYS B CA 1
ATOM 2308 C C . LYS B 1 18 ? 48.149 49.032 -24.535 1.00 64.30 40 LYS B C 1
ATOM 2309 O O . LYS B 1 18 ? 48.539 49.850 -25.366 1.00 68.76 40 LYS B O 1
ATOM 2315 N N . HIS B 1 19 ? 47.447 47.950 -24.863 1.00 62.38 41 HIS B N 1
ATOM 2316 C CA . HIS B 1 19 ? 47.090 47.653 -26.251 1.00 64.43 41 HIS B CA 1
ATOM 2317 C C . HIS B 1 19 ? 46.089 48.691 -26.760 1.00 68.13 41 HIS B C 1
ATOM 2318 O O . HIS B 1 19 ? 45.930 48.885 -27.967 1.00 70.33 41 HIS B O 1
ATOM 2325 N N . ARG B 1 20 ? 45.425 49.352 -25.814 1.00 69.32 42 ARG B N 1
ATOM 2326 C CA . ARG B 1 20 ? 44.542 50.483 -26.086 1.00 71.37 42 ARG B CA 1
ATOM 2327 C C . ARG B 1 20 ? 44.633 51.529 -24.984 1.00 69.89 42 ARG B C 1
ATOM 2328 O O . ARG B 1 20 ? 44.851 51.211 -23.812 1.00 67.37 42 ARG B O 1
ATOM 2336 N N . ASP B 1 21 ? 44.471 52.787 -25.370 1.00 72.21 43 ASP B N 1
ATOM 2337 C CA . ASP B 1 21 ? 44.596 53.875 -24.418 1.00 73.54 43 ASP B CA 1
ATOM 2338 C C . ASP B 1 21 ? 43.294 54.105 -23.653 1.00 70.95 43 ASP B C 1
ATOM 2339 O O . ASP B 1 21 ? 43.204 55.021 -22.840 1.00 71.46 43 ASP B O 1
ATOM 2344 N N . ASP B 1 22 ? 42.294 53.266 -23.901 1.00 67.74 44 ASP B N 1
ATOM 2345 C CA . ASP B 1 22 ? 40.967 53.471 -23.322 1.00 66.23 44 ASP B CA 1
ATOM 2346 C C . ASP B 1 22 ? 40.337 52.224 -22.690 1.00 61.20 44 ASP B C 1
ATOM 2347 O O . ASP B 1 22 ? 39.112 52.112 -22.661 1.00 59.52 44 ASP B O 1
ATOM 2352 N N . PHE B 1 23 ? 41.151 51.273 -22.237 1.00 59.12 45 PHE B N 1
ATOM 2353 C CA . PHE B 1 23 ? 40.611 50.138 -21.487 1.00 54.59 45 PHE B CA 1
ATOM 2354 C C . PHE B 1 23 ? 39.853 50.667 -20.279 1.00 53.37 45 PHE B C 1
ATOM 2355 O O . PHE B 1 23 ? 40.201 51.718 -19.745 1.00 54.65 45 PHE B O 1
ATOM 2363 N N . GLY B 1 24 ? 38.823 49.951 -19.841 1.00 51.15 46 GLY B N 1
ATOM 2364 C CA . GLY B 1 24 ? 38.016 50.441 -18.739 1.00 50.61 46 GLY B CA 1
ATOM 2365 C C . GLY B 1 24 ? 38.778 50.354 -17.434 1.00 51.13 46 GLY B C 1
ATOM 2366 O O . GLY B 1 24 ? 39.666 49.514 -17.287 1.00 52.58 46 GLY B O 1
ATOM 2367 N N . LYS B 1 25 ? 38.427 51.211 -16.481 1.00 52.30 47 LYS B N 1
ATOM 2368 C CA . LYS B 1 25 ? 39.087 51.205 -15.182 1.00 53.79 47 LYS B CA 1
ATOM 2369 C C . LYS B 1 25 ? 38.404 50.221 -14.250 1.00 52.08 47 LYS B C 1
ATOM 2370 O O . LYS B 1 25 ? 37.191 50.037 -14.303 1.00 50.34 47 LYS B O 1
ATOM 2376 N N . VAL B 1 26 ? 39.198 49.586 -13.400 1.00 54.03 48 VAL B N 1
ATOM 2377 C CA . VAL B 1 26 ? 38.686 48.632 -12.430 1.00 53.32 48 VAL B CA 1
ATOM 2378 C C . VAL B 1 26 ? 39.054 49.086 -11.026 1.00 55.21 48 VAL B C 1
ATOM 2379 O O . VAL B 1 26 ? 39.970 49.885 -10.839 1.00 58.67 48 VAL B O 1
ATOM 2383 N N . GLU B 1 27 ? 38.333 48.570 -10.040 1.00 53.81 49 GLU B N 1
ATOM 2384 C CA . GLU B 1 27 ? 38.570 48.933 -8.653 1.00 55.95 49 GLU B CA 1
ATOM 2385 C C . GLU B 1 27 ? 38.247 47.772 -7.726 1.00 55.69 49 GLU B C 1
ATOM 2386 O O . GLU B 1 27 ? 37.523 46.849 -8.098 1.00 54.00 49 GLU B O 1
ATOM 2392 N N . ILE B 1 28 ? 38.806 47.812 -6.524 1.00 58.18 50 ILE B N 1
ATOM 2393 C CA . ILE B 1 28 ? 38.425 46.873 -5.482 1.00 56.78 50 ILE B CA 1
ATOM 2394 C C . ILE B 1 28 ? 37.154 47.372 -4.805 1.00 57.43 50 ILE B C 1
ATOM 2395 O O . ILE B 1 28 ? 37.094 48.511 -4.341 1.00 61.47 50 ILE B O 1
ATOM 2400 N N . SER B 1 29 ? 36.134 46.523 -4.758 1.00 54.01 51 SER B N 1
ATOM 2401 C CA . SER B 1 29 ? 34.841 46.939 -4.234 1.00 54.91 51 SER B CA 1
ATOM 2402 C C . SER B 1 29 ? 33.930 45.758 -3.931 1.00 54.65 51 SER B C 1
ATOM 2403 O O . SER B 1 29 ? 34.056 44.695 -4.536 1.00 53.56 51 SER B O 1
ATOM 2406 N N . ALA B 1 30 ? 33.010 45.960 -2.992 1.00 56.38 52 ALA B N 1
ATOM 2407 C CA . ALA B 1 30 ? 32.041 44.937 -2.616 1.00 55.37 52 ALA B CA 1
ATOM 2408 C C . ALA B 1 30 ? 30.695 45.106 -3.330 1.00 54.42 52 ALA B C 1
ATOM 2409 O O . ALA B 1 30 ? 29.758 44.343 -3.085 1.00 53.77 52 ALA B O 1
ATOM 2411 N N . GLY B 1 31 ? 30.614 46.081 -4.232 1.00 54.77 53 GLY B N 1
ATOM 2412 C CA . GLY B 1 31 ? 29.391 46.340 -4.976 1.00 56.88 53 GLY B CA 1
ATOM 2413 C C . GLY B 1 31 ? 28.301 47.093 -4.230 1.00 61.47 53 GLY B C 1
ATOM 2414 O O . GLY B 1 31 ? 28.479 47.498 -3.082 1.00 63.69 53 GLY B O 1
ATOM 2415 N N . LYS B 1 32 ? 27.177 47.306 -4.913 1.00 63.58 54 LYS B N 1
ATOM 2416 C CA . LYS B 1 32 ? 26.017 47.994 -4.345 1.00 67.76 54 LYS B CA 1
ATOM 2417 C C . LYS B 1 32 ? 25.385 47.261 -3.157 1.00 67.90 54 LYS B C 1
ATOM 2418 O O . LYS B 1 32 ? 24.961 47.895 -2.189 1.00 71.66 54 LYS B O 1
ATOM 2424 N N . PHE B 1 33 ? 25.336 45.935 -3.225 1.00 64.02 55 PHE B N 1
ATOM 2425 C CA . PHE B 1 33 ? 24.904 45.128 -2.085 1.00 63.41 55 PHE B CA 1
ATOM 2426 C C . PHE B 1 33 ? 25.869 43.957 -1.885 1.00 62.32 55 PHE B C 1
ATOM 2427 O O . PHE B 1 33 ? 26.484 43.485 -2.842 1.00 60.21 55 PHE B O 1
ATOM 2435 N N . TYR B 1 34 ? 25.997 43.482 -0.649 1.00 63.93 56 TYR B N 1
ATOM 2436 C CA . TYR B 1 34 ? 27.014 42.479 -0.337 1.00 63.15 56 TYR B CA 1
ATOM 2437 C C . TYR B 1 34 ? 26.699 41.673 0.921 1.00 64.81 56 TYR B C 1
ATOM 2438 O O . TYR B 1 34 ? 26.038 42.163 1.839 1.00 68.63 56 TYR B O 1
ATOM 2447 N N . ALA B 1 35 ? 27.172 40.429 0.944 1.00 60.95 57 ALA B N 1
ATOM 2448 C CA . ALA B 1 35 ? 27.053 39.567 2.117 1.00 60.76 57 ALA B CA 1
ATOM 2449 C C . ALA B 1 35 ? 27.906 40.079 3.277 1.00 61.90 57 ALA B C 1
ATOM 2450 O O . ALA B 1 35 ? 27.519 39.969 4.439 1.00 63.53 57 ALA B O 1
ATOM 2452 N N . ASP B 1 36 ? 29.072 40.627 2.951 1.00 63.35 58 ASP B N 1
ATOM 2453 C CA . ASP B 1 36 ? 30.002 41.136 3.954 1.00 67.66 58 ASP B CA 1
ATOM 2454 C C . ASP B 1 36 ? 30.842 42.258 3.355 1.00 69.08 58 ASP B C 1
ATOM 2455 O O . ASP B 1 36 ? 31.436 42.094 2.292 1.00 68.42 58 ASP B O 1
ATOM 2460 N N . ALA B 1 37 ? 30.898 43.390 4.048 1.00 71.54 59 ALA B N 1
ATOM 2461 C CA . ALA B 1 37 ? 31.509 44.602 3.506 1.00 71.11 59 ALA B CA 1
ATOM 2462 C C . ALA B 1 37 ? 32.999 44.447 3.204 1.00 70.54 59 ALA B C 1
ATOM 2463 O O . ALA B 1 37 ? 33.556 45.208 2.412 1.00 70.26 59 ALA B O 1
ATOM 2465 N N . GLU B 1 38 ? 33.644 43.469 3.833 1.00 70.85 60 GLU B N 1
ATOM 2466 C CA . GLU B 1 38 ? 35.071 43.250 3.614 1.00 71.66 60 GLU B CA 1
ATOM 2467 C C . GLU B 1 38 ? 35.342 41.968 2.820 1.00 69.91 60 GLU B C 1
ATOM 2468 O O . GLU B 1 38 ? 36.150 41.962 1.889 1.00 68.61 60 GLU B O 1
ATOM 2474 N N . LYS B 1 39 ? 34.659 40.889 3.191 1.00 69.01 61 LYS B N 1
ATOM 2475 C CA . LYS B 1 39 ? 34.874 39.585 2.571 1.00 64.61 61 LYS B CA 1
ATOM 2476 C C . LYS B 1 39 ? 34.270 39.491 1.170 1.00 60.81 61 LYS B C 1
ATOM 2477 O O . LYS B 1 39 ? 34.658 38.634 0.376 1.00 57.78 61 LYS B O 1
ATOM 2483 N N . SER B 1 40 ? 33.318 40.373 0.873 1.00 60.56 62 SER B N 1
ATOM 2484 C CA . SER B 1 40 ? 32.677 40.396 -0.439 1.00 56.41 62 SER B CA 1
ATOM 2485 C C . SER B 1 40 ? 33.441 41.254 -1.439 1.00 55.89 62 SER B C 1
ATOM 2486 O O . SER B 1 40 ? 33.063 41.337 -2.606 1.00 55.12 62 SER B O 1
ATOM 2489 N N . LYS B 1 41 ? 34.513 41.892 -0.979 1.00 56.77 63 LYS B N 1
ATOM 2490 C CA . LYS B 1 41 ? 35.327 42.735 -1.849 1.00 56.13 63 LYS B CA 1
ATOM 2491 C C . LYS B 1 41 ? 35.979 41.923 -2.968 1.00 54.26 63 LYS B C 1
ATOM 2492 O O . LYS B 1 41 ? 36.356 40.765 -2.779 1.00 53.32 63 LYS B O 1
ATOM 2498 N N . GLY B 1 42 ? 36.118 42.543 -4.134 1.00 56.26 64 GLY B N 1
ATOM 2499 C CA . GLY B 1 42 ? 36.714 41.881 -5.278 1.00 55.57 64 GLY B CA 1
ATOM 2500 C C . GLY B 1 42 ? 37.009 42.850 -6.405 1.00 54.96 64 GLY B C 1
ATOM 2501 O O . GLY B 1 42 ? 36.866 44.063 -6.247 1.00 56.90 64 GLY B O 1
ATOM 2502 N N . LEU B 1 43 ? 37.426 42.311 -7.545 1.00 51.61 65 LEU B N 1
ATOM 2503 C CA . LEU B 1 43 ? 37.757 43.129 -8.704 1.00 49.77 65 LEU B CA 1
ATOM 2504 C C . LEU B 1 43 ? 36.489 43.534 -9.448 1.00 45.92 65 LEU B C 1
ATOM 2505 O O . LEU B 1 43 ? 35.776 42.687 -9.982 1.00 42.95 65 LEU B O 1
ATOM 2510 N N . ARG B 1 44 ? 36.219 44.835 -9.481 1.00 47.18 66 ARG B N 1
ATOM 2511 C CA . ARG B 1 44 ? 34.980 45.366 -10.050 1.00 48.03 66 ARG B CA 1
ATOM 2512 C C . ARG B 1 44 ? 35.201 46.186 -11.319 1.00 48.85 66 ARG B C 1
ATOM 2513 O O . ARG B 1 44 ? 35.979 47.138 -11.326 1.00 51.57 66 ARG B O 1
ATOM 2521 N N . LEU B 1 45 ? 34.501 45.822 -12.388 1.00 46.57 67 LEU B N 1
ATOM 2522 C CA . LEU B 1 45 ? 34.567 46.579 -13.632 1.00 46.93 67 LEU B CA 1
ATOM 2523 C C . LEU B 1 45 ? 33.600 47.762 -13.544 1.00 49.32 67 LEU B C 1
ATOM 2524 O O . LEU B 1 45 ? 32.427 47.586 -13.210 1.00 49.04 67 LEU B O 1
ATOM 2529 N N . THR B 1 46 ? 34.098 48.960 -13.845 1.00 51.43 68 THR B N 1
ATOM 2530 C CA . THR B 1 46 ? 33.398 50.200 -13.503 1.00 53.93 68 THR B CA 1
ATOM 2531 C C . THR B 1 46 ? 32.679 50.891 -14.662 1.00 55.37 68 THR B C 1
ATOM 2532 O O . THR B 1 46 ? 31.670 51.566 -14.453 1.00 56.66 68 THR B O 1
ATOM 2536 N N . GLU B 1 47 ? 33.200 50.746 -15.875 1.00 54.53 69 GLU B N 1
ATOM 2537 C CA . GLU B 1 47 ? 32.742 51.588 -16.973 1.00 54.37 69 GLU B CA 1
ATOM 2538 C C . GLU B 1 47 ? 31.969 50.825 -18.041 1.00 51.08 69 GLU B C 1
ATOM 2539 O O . GLU B 1 47 ? 32.432 49.807 -18.565 1.00 50.90 69 GLU B O 1
ATOM 2545 N N . ASP B 1 48 ? 30.785 51.342 -18.358 1.00 49.06 70 ASP B N 1
ATOM 2546 C CA . ASP B 1 48 ? 29.924 50.778 -19.390 1.00 46.52 70 ASP B CA 1
ATOM 2547 C C . ASP B 1 48 ? 30.560 50.901 -20.770 1.00 47.54 70 ASP B C 1
ATOM 2548 O O . ASP B 1 48 ? 31.289 51.858 -21.045 1.00 49.11 70 ASP B O 1
ATOM 2553 N N . ALA B 1 49 ? 30.274 49.930 -21.632 1.00 47.16 71 ALA B N 1
ATOM 2554 C CA . ALA B 1 49 ? 30.713 49.965 -23.025 1.00 48.69 71 ALA B CA 1
ATOM 2555 C C . ALA B 1 49 ? 32.232 50.107 -23.149 1.00 50.81 71 ALA B C 1
ATOM 2556 O O . ALA B 1 49 ? 32.724 50.969 -23.877 1.00 53.65 71 ALA B O 1
ATOM 2558 N N . ARG B 1 50 ? 32.967 49.259 -22.438 1.00 49.64 72 ARG B N 1
ATOM 2559 C CA . ARG B 1 50 ? 34.426 49.271 -22.494 1.00 49.49 72 ARG B CA 1
ATOM 2560 C C . ARG B 1 50 ? 34.993 47.865 -22.606 1.00 48.14 72 ARG B C 1
ATOM 2561 O O . ARG B 1 50 ? 34.385 46.894 -22.153 1.00 48.79 72 ARG B O 1
ATOM 2569 N N . PHE B 1 51 ? 36.164 47.765 -23.221 1.00 46.74 73 PHE B N 1
ATOM 2570 C CA . PHE B 1 51 ? 36.948 46.544 -23.164 1.00 44.81 73 PHE B CA 1
ATOM 2571 C C . PHE B 1 51 ? 37.792 46.559 -21.898 1.00 47.41 73 PHE B C 1
ATOM 2572 O O . PHE B 1 51 ? 38.194 47.623 -21.421 1.00 50.28 73 PHE B O 1
ATOM 2580 N N . TYR B 1 52 ? 38.063 45.378 -21.356 1.00 45.71 74 TYR B N 1
ATOM 2581 C CA . TYR B 1 52 ? 38.951 45.266 -20.211 1.00 46.53 74 TYR B CA 1
ATOM 2582 C C . TYR B 1 52 ? 40.086 44.310 -20.538 1.00 48.14 74 TYR B C 1
ATOM 2583 O O . TYR B 1 52 ? 39.898 43.326 -21.257 1.00 48.20 74 TYR B O 1
ATOM 2592 N N . ALA B 1 53 ? 41.266 44.613 -20.013 1.00 50.44 75 ALA B N 1
ATOM 2593 C CA . ALA B 1 53 ? 42.441 43.789 -20.250 1.00 51.38 75 ALA B CA 1
ATOM 2594 C C . ALA B 1 53 ? 43.480 44.037 -19.170 1.00 53.35 75 ALA B C 1
ATOM 2595 O O . ALA B 1 53 ? 44.241 45.001 -19.233 1.00 56.50 75 ALA B O 1
ATOM 2597 N N . LEU B 1 54 ? 43.492 43.166 -18.171 1.00 52.02 76 LEU B N 1
ATOM 2598 C CA . LEU B 1 54 ? 44.485 43.225 -17.111 1.00 53.40 76 LEU B CA 1
ATOM 2599 C C . LEU B 1 54 ? 44.886 41.814 -16.680 1.00 52.88 76 LEU B C 1
ATOM 2600 O O . LEU B 1 54 ? 44.115 40.864 -16.828 1.00 51.06 76 LEU B O 1
ATOM 2605 N N . SER B 1 55 ? 46.106 41.676 -16.172 1.00 54.89 77 SER B N 1
ATOM 2606 C CA . SER B 1 55 ? 46.671 40.356 -15.904 1.00 56.29 77 SER B CA 1
ATOM 2607 C C . SER B 1 55 ? 47.635 40.372 -14.724 1.00 58.01 77 SER B C 1
ATOM 2608 O O . SER B 1 55 ? 48.107 41.430 -14.306 1.00 60.63 77 SER B O 1
ATOM 2611 N N . THR B 1 56 ? 47.914 39.190 -14.185 1.00 56.56 78 THR B N 1
ATOM 2612 C CA . THR B 1 56 ? 48.910 39.045 -13.131 1.00 56.10 78 THR B CA 1
ATOM 2613 C C . THR B 1 56 ? 49.683 37.758 -13.357 1.00 55.49 78 THR B C 1
ATOM 2614 O O . THR B 1 56 ? 49.169 36.817 -13.960 1.00 54.90 78 THR B O 1
ATOM 2618 N N . ALA B 1 57 ? 50.924 37.729 -12.882 1.00 56.78 79 ALA B N 1
ATOM 2619 C CA . ALA B 1 57 ? 51.792 36.574 -13.059 1.00 55.72 79 ALA B CA 1
ATOM 2620 C C . ALA B 1 57 ? 51.738 35.647 -11.853 1.00 55.23 79 ALA B C 1
ATOM 2621 O O . ALA B 1 57 ? 51.733 36.104 -10.710 1.00 57.06 79 ALA B O 1
ATOM 2623 N N . PHE B 1 58 ? 51.689 34.345 -12.116 1.00 53.72 80 PHE B N 1
ATOM 2624 C CA . PHE B 1 58 ? 51.800 33.352 -11.057 1.00 54.03 80 PHE B CA 1
ATOM 2625 C C . PHE B 1 58 ? 53.180 33.493 -10.434 1.00 57.17 80 PHE B C 1
ATOM 2626 O O . PHE B 1 58 ? 54.161 33.691 -11.151 1.00 58.75 80 PHE B O 1
ATOM 2634 N N . PRO B 1 59 ? 53.265 33.392 -9.100 1.00 58.14 81 PRO B N 1
ATOM 2635 C CA . PRO B 1 59 ? 54.577 33.484 -8.452 1.00 60.24 81 PRO B CA 1
ATOM 2636 C C . PRO B 1 59 ? 55.506 32.405 -8.997 1.00 60.19 81 PRO B C 1
ATOM 2637 O O . PRO B 1 59 ? 56.697 32.646 -9.204 1.00 61.43 81 PRO B O 1
ATOM 2641 N N . THR B 1 60 ? 54.945 31.226 -9.238 1.00 58.48 82 THR B N 1
ATOM 2642 C CA . THR B 1 60 ? 55.655 30.162 -9.932 1.00 57.79 82 THR B CA 1
ATOM 2643 C C . THR B 1 60 ? 54.782 29.633 -11.062 1.00 55.34 82 THR B C 1
ATOM 2644 O O . THR B 1 60 ? 53.579 29.446 -10.879 1.00 53.67 82 THR B O 1
ATOM 2648 N N . PRO B 1 61 ? 55.383 29.399 -12.239 1.00 54.26 83 PRO B N 1
ATOM 2649 C CA . PRO B 1 61 ? 54.639 28.885 -13.394 1.00 52.45 83 PRO B CA 1
ATOM 2650 C C . PRO B 1 61 ? 53.977 27.544 -13.087 1.00 53.02 83 PRO B C 1
ATOM 2651 O O . PRO B 1 61 ? 54.493 26.775 -12.279 1.00 53.43 83 PRO B O 1
ATOM 2655 N N . ILE B 1 62 ? 52.848 27.269 -13.730 1.00 53.69 84 ILE B N 1
ATOM 2656 C CA . ILE B 1 62 ? 52.031 26.112 -13.372 1.00 54.77 84 ILE B CA 1
ATOM 2657 C C . ILE B 1 62 ? 52.002 25.043 -14.469 1.00 55.61 84 ILE B C 1
ATOM 2658 O O . ILE B 1 62 ? 51.704 25.326 -15.631 1.00 53.51 84 ILE B O 1
ATOM 2663 N N . ASN B 1 63 ? 52.326 23.811 -14.084 1.00 57.17 85 ASN B N 1
ATOM 2664 C CA . ASN B 1 63 ? 52.263 22.673 -14.990 1.00 57.12 85 ASN B CA 1
ATOM 2665 C C . ASN B 1 63 ? 51.289 21.638 -14.450 1.00 56.18 85 ASN B C 1
ATOM 2666 O O . ASN B 1 63 ? 50.839 21.740 -13.307 1.00 59.14 85 ASN B O 1
ATOM 2671 N N . ASN B 1 64 ? 50.950 20.654 -15.274 1.00 51.62 86 ASN B N 1
ATOM 2672 C CA . ASN B 1 64 ? 50.047 19.595 -14.851 1.00 48.45 86 ASN B CA 1
ATOM 2673 C C . ASN B 1 64 ? 50.414 18.258 -15.485 1.00 50.65 86 ASN B C 1
ATOM 2674 O O . ASN B 1 64 ? 49.544 17.516 -15.943 1.00 49.18 86 ASN B O 1
ATOM 2679 N N . GLU B 1 65 ? 51.707 17.956 -15.519 1.00 54.41 87 GLU B N 1
ATOM 2680 C CA . GLU B 1 65 ? 52.167 16.686 -16.067 1.00 58.01 87 GLU B CA 1
ATOM 2681 C C . GLU B 1 65 ? 51.774 15.521 -15.176 1.00 56.84 87 GLU B C 1
ATOM 2682 O O . GLU B 1 65 ? 52.181 15.458 -14.014 1.00 57.47 87 GLU B O 1
ATOM 2688 N N . LYS B 1 66 ? 51.012 14.587 -15.732 1.00 54.67 88 LYS B N 1
ATOM 2689 C CA . LYS B 1 66 ? 50.605 13.402 -14.995 1.00 55.14 88 LYS B CA 1
ATOM 2690 C C . LYS B 1 66 ? 49.866 13.821 -13.723 1.00 55.28 88 LYS B C 1
ATOM 2691 O O . LYS B 1 66 ? 49.923 13.140 -12.701 1.00 56.54 88 LYS B O 1
ATOM 2697 N N . LYS B 1 67 ? 49.165 14.947 -13.801 1.00 54.39 89 LYS B N 1
ATOM 2698 C CA . LYS B 1 67 ? 48.606 15.598 -12.622 1.00 54.39 89 LYS B CA 1
ATOM 2699 C C . LYS B 1 67 ? 47.282 16.286 -12.925 1.00 50.84 89 LYS B C 1
ATOM 2700 O O . LYS B 1 67 ? 47.018 16.667 -14.065 1.00 49.58 89 LYS B O 1
ATOM 2706 N N . SER B 1 68 ? 46.454 16.457 -11.903 1.00 48.47 90 SER B N 1
ATOM 2707 C CA . SER B 1 68 ? 45.215 17.201 -12.068 1.00 45.00 90 SER B CA 1
ATOM 2708 C C . SER B 1 68 ? 45.501 18.699 -12.134 1.00 44.42 90 SER B C 1
ATOM 2709 O O . SER B 1 68 ? 46.539 19.171 -11.664 1.00 43.43 90 SER B O 1
ATOM 2712 N N . LEU B 1 69 ? 44.577 19.438 -12.738 1.00 42.82 91 LEU B N 1
ATOM 2713 C CA . LEU B 1 69 ? 44.607 20.894 -12.701 1.00 42.60 91 LEU B CA 1
ATOM 2714 C C . LEU B 1 69 ? 43.189 21.408 -12.466 1.00 41.75 91 LEU B C 1
ATOM 2715 O O . LEU B 1 69 ? 42.267 21.074 -13.210 1.00 41.06 91 LEU B O 1
ATOM 2720 N N . VAL B 1 70 ? 43.014 22.201 -11.416 1.00 41.72 92 VAL B N 1
ATOM 2721 C CA . VAL B 1 70 ? 41.699 22.729 -11.079 1.00 40.26 92 VAL B CA 1
ATOM 2722 C C . VAL B 1 70 ? 41.699 24.253 -11.096 1.00 39.75 92 VAL B C 1
ATOM 2723 O O . VAL B 1 70 ? 42.557 24.898 -10.487 1.00 40.55 92 VAL B O 1
ATOM 2727 N N . VAL B 1 71 ? 40.735 24.820 -11.812 1.00 37.99 93 VAL B N 1
ATOM 2728 C CA . VAL B 1 71 ? 40.579 26.267 -11.897 1.00 37.87 93 VAL B CA 1
ATOM 2729 C C . VAL B 1 71 ? 39.222 26.672 -11.349 1.00 36.57 93 VAL B C 1
ATOM 2730 O O . VAL B 1 71 ? 38.205 26.073 -11.692 1.00 34.95 93 VAL B O 1
ATOM 2734 N N . SER B 1 72 ? 39.207 27.683 -10.491 1.00 38.24 94 SER B N 1
ATOM 2735 C CA . SER B 1 72 ? 37.959 28.180 -9.940 1.00 37.97 94 SER B CA 1
ATOM 2736 C C . SER B 1 72 ? 37.994 29.687 -9.764 1.00 38.83 94 SER B C 1
ATOM 2737 O O . SER B 1 72 ? 39.032 30.259 -9.428 1.00 39.50 94 SER B O 1
ATOM 2740 N N . PHE B 1 73 ? 36.849 30.324 -9.998 1.00 38.27 95 PHE B N 1
ATOM 2741 C CA . PHE B 1 73 ? 36.690 31.747 -9.733 1.00 39.14 95 PHE B CA 1
ATOM 2742 C C . PHE B 1 73 ? 35.205 32.097 -9.732 1.00 38.30 95 PHE B C 1
ATOM 2743 O O . PHE B 1 73 ? 34.371 31.326 -10.208 1.00 35.42 95 PHE B O 1
ATOM 2751 N N . SER B 1 74 ? 34.875 33.255 -9.176 1.00 39.37 96 SER B N 1
ATOM 2752 C CA . SER B 1 74 ? 33.490 33.696 -9.147 1.00 38.61 96 SER B CA 1
ATOM 2753 C C . SER B 1 74 ? 33.321 35.047 -9.831 1.00 37.43 96 SER B C 1
ATOM 2754 O O . SER B 1 74 ? 34.216 35.891 -9.795 1.00 38.05 96 SER B O 1
ATOM 2757 N N . VAL B 1 75 ? 32.168 35.240 -10.460 1.00 35.75 97 VAL B N 1
ATOM 2758 C CA . VAL B 1 75 ? 31.787 36.546 -10.983 1.00 33.64 97 VAL B CA 1
ATOM 2759 C C . VAL B 1 75 ? 30.415 36.883 -10.458 1.00 34.25 97 VAL B C 1
ATOM 2760 O O . VAL B 1 75 ? 29.542 36.020 -10.394 1.00 36.17 97 VAL B O 1
ATOM 2764 N N . LYS B 1 76 ? 30.224 38.140 -10.087 1.00 35.97 98 LYS B N 1
ATOM 2765 C CA . LYS B 1 76 ? 28.917 38.611 -9.661 1.00 37.47 98 LYS B CA 1
ATOM 2766 C C . LYS B 1 76 ? 28.438 39.702 -10.606 1.00 35.22 98 LYS B C 1
ATOM 2767 O O . LYS B 1 76 ? 29.036 40.775 -10.675 1.00 37.47 98 LYS B O 1
ATOM 2773 N N . HIS B 1 77 ? 27.375 39.413 -11.350 1.00 33.43 99 HIS B N 1
ATOM 2774 C CA . HIS B 1 77 ? 26.782 40.401 -12.248 1.00 34.12 99 HIS B CA 1
ATOM 2775 C C . HIS B 1 77 ? 25.586 41.039 -11.584 1.00 36.64 99 HIS B C 1
ATOM 2776 O O . HIS B 1 77 ? 24.440 40.731 -11.919 1.00 38.00 99 HIS B O 1
ATOM 2783 N N . GLU B 1 78 ? 25.847 41.927 -10.639 1.00 40.15 100 GLU B N 1
ATOM 2784 C CA . GLU B 1 78 ? 24.775 42.556 -9.884 1.00 44.22 100 GLU B CA 1
ATOM 2785 C C . GLU B 1 78 ? 24.104 43.674 -10.668 1.00 45.57 100 GLU B C 1
ATOM 2786 O O . GLU B 1 78 ? 23.089 44.201 -10.233 1.00 47.04 100 GLU B O 1
ATOM 2792 N N . GLN B 1 79 ? 24.654 44.022 -11.828 1.00 46.09 101 GLN B N 1
ATOM 2793 C CA . GLN B 1 79 ? 24.225 45.231 -12.545 1.00 46.96 101 GLN B CA 1
ATOM 2794 C C . GLN B 1 79 ? 22.997 45.184 -13.471 1.00 49.36 101 GLN B C 1
ATOM 2795 O O . GLN B 1 79 ? 22.540 46.240 -13.922 1.00 52.69 101 GLN B O 1
ATOM 2801 N N . ASP B 1 80 ? 22.443 43.995 -13.690 1.00 48.20 102 ASP B N 1
ATOM 2802 C CA . ASP B 1 80 ? 21.498 43.738 -14.769 1.00 51.12 102 ASP B CA 1
ATOM 2803 C C . ASP B 1 80 ? 22.240 43.706 -16.103 1.00 49.06 102 ASP B C 1
ATOM 2804 O O . ASP B 1 80 ? 22.108 44.605 -16.944 1.00 48.25 102 ASP B O 1
ATOM 2809 N N . LEU B 1 81 ? 23.032 42.659 -16.283 1.00 47.56 103 LEU B N 1
ATOM 2810 C CA . LEU B 1 81 ? 23.819 42.456 -17.491 1.00 43.88 103 LEU B CA 1
ATOM 2811 C C . LEU B 1 81 ? 22.950 41.957 -18.645 1.00 43.27 103 LEU B C 1
ATOM 2812 O O . LEU B 1 81 ? 22.164 41.036 -18.468 1.00 42.52 103 LEU B O 1
ATOM 2817 N N . LYS B 1 82 ? 23.080 42.565 -19.820 1.00 42.86 104 LYS B N 1
ATOM 2818 C CA . LYS B 1 82 ? 22.392 42.068 -21.012 1.00 43.14 104 LYS B CA 1
ATOM 2819 C C . LYS B 1 82 ? 23.428 41.556 -21.996 1.00 40.44 104 LYS B C 1
ATOM 2820 O O . LYS B 1 82 ? 23.227 40.541 -22.653 1.00 39.54 104 LYS B O 1
ATOM 2826 N N . CYS B 1 83 ? 24.527 42.291 -22.109 1.00 40.37 105 CYS B N 1
ATOM 2827 C CA . CYS B 1 83 ? 25.658 41.862 -22.915 1.00 39.94 105 CYS B CA 1
ATOM 2828 C C . CYS B 1 83 ? 26.975 42.136 -22.204 1.00 40.19 105 CYS B C 1
ATOM 2829 O O . CYS B 1 83 ? 27.318 43.295 -21.960 1.00 44.68 105 CYS B O 1
ATOM 2832 N N . GLY B 1 84 ? 27.710 41.078 -21.873 1.00 35.14 106 GLY B N 1
ATOM 2833 C CA . GLY B 1 84 ? 29.039 41.224 -21.303 1.00 35.08 106 GLY B CA 1
ATOM 2834 C C . GLY B 1 84 ? 29.668 39.912 -20.857 1.00 34.44 106 GLY B C 1
ATOM 2835 O O . GLY B 1 84 ? 28.968 38.955 -20.518 1.00 35.39 106 GLY B O 1
ATOM 2836 N N . GLY B 1 85 ? 30.997 39.879 -20.829 1.00 31.69 107 GLY B N 1
ATOM 2837 C CA . GLY B 1 85 ? 31.724 38.678 -20.464 1.00 29.49 107 GLY B CA 1
ATOM 2838 C C . GLY B 1 85 ? 32.134 38.637 -19.004 1.00 30.51 107 GLY B C 1
ATOM 2839 O O . GLY B 1 85 ? 32.243 39.672 -18.349 1.00 33.84 107 GLY B O 1
ATOM 2840 N N . GLY B 1 86 ? 32.358 37.431 -18.495 1.00 29.47 108 GLY B N 1
ATOM 2841 C CA . GLY B 1 86 ? 32.809 37.233 -17.130 1.00 30.88 108 GLY B CA 1
ATOM 2842 C C . GLY B 1 86 ? 33.723 36.027 -17.045 1.00 33.99 108 GLY B C 1
ATOM 2843 O O . GLY B 1 86 ? 33.700 35.270 -16.073 1.00 35.77 108 GLY B O 1
ATOM 2844 N N . TYR B 1 87 ? 34.524 35.833 -18.084 1.00 34.28 109 TYR B N 1
ATOM 2845 C CA . TYR B 1 87 ? 35.418 34.686 -18.142 1.00 34.38 109 TYR B CA 1
ATOM 2846 C C . TYR B 1 87 ? 36.872 35.107 -17.968 1.00 36.03 109 TYR B C 1
ATOM 2847 O O . TYR B 1 87 ? 37.241 36.247 -18.258 1.00 37.27 109 TYR B O 1
ATOM 2856 N N . ILE B 1 88 ? 37.692 34.177 -17.492 1.00 36.04 110 ILE B N 1
ATOM 2857 C CA . ILE B 1 88 ? 39.112 34.430 -17.304 1.00 36.28 110 ILE B CA 1
ATOM 2858 C C . ILE B 1 88 ? 39.943 33.602 -18.282 1.00 36.81 110 ILE B C 1
ATOM 2859 O O . ILE B 1 88 ? 39.432 32.678 -18.915 1.00 35.67 110 ILE B O 1
ATOM 2864 N N . LYS B 1 89 ? 41.224 33.939 -18.399 1.00 36.97 111 LYS B N 1
ATOM 2865 C CA . LYS B 1 89 ? 42.135 33.202 -19.266 1.00 34.57 111 LYS B CA 1
ATOM 2866 C C . LYS B 1 89 ? 43.395 32.781 -18.524 1.00 36.16 111 LYS B C 1
ATOM 2867 O O . LYS B 1 89 ? 43.878 33.495 -17.647 1.00 37.86 111 LYS B O 1
ATOM 2873 N N . LEU B 1 90 ? 43.913 31.610 -18.877 1.00 36.05 112 LEU B N 1
ATOM 2874 C CA . LEU B 1 90 ? 45.197 31.147 -18.367 1.00 38.78 112 LEU B CA 1
ATOM 2875 C C . LEU B 1 90 ? 46.182 31.084 -19.529 1.00 39.83 112 LEU B C 1
ATOM 2876 O O . LEU B 1 90 ? 45.933 30.402 -20.527 1.00 38.08 112 LEU B O 1
ATOM 2881 N N . LEU B 1 91 ? 47.307 31.781 -19.399 1.00 42.84 113 LEU B N 1
ATOM 2882 C CA . LEU B 1 91 ? 48.186 31.990 -20.543 1.00 43.19 113 LEU B CA 1
ATOM 2883 C C . LEU B 1 91 ? 49.630 31.574 -20.285 1.00 47.49 113 LEU B C 1
ATOM 2884 O O . LEU B 1 91 ? 50.139 31.726 -19.174 1.00 51.46 113 LEU B O 1
ATOM 2889 N N . PRO B 1 92 ? 50.294 31.041 -21.323 1.00 42.86 114 PRO B N 1
ATOM 2890 C CA . PRO B 1 92 ? 51.745 30.837 -21.294 1.00 45.57 114 PRO B CA 1
ATOM 2891 C C . PRO B 1 92 ? 52.450 32.183 -21.419 1.00 51.56 114 PRO B C 1
ATOM 2892 O O . PRO B 1 92 ? 51.759 33.196 -21.554 1.00 55.95 114 PRO B O 1
ATOM 2896 N N . SER B 1 93 ? 53.780 32.189 -21.375 1.00 50.54 115 SER B N 1
ATOM 2897 C CA . SER B 1 93 ? 54.571 33.421 -21.374 1.00 49.10 115 SER B CA 1
ATOM 2898 C C . SER B 1 93 ? 54.042 34.491 -22.321 1.00 50.38 115 SER B C 1
ATOM 2899 O O . SER B 1 93 ? 53.889 34.256 -23.517 1.00 51.56 115 SER B O 1
ATOM 2902 N N . MET B 1 94 ? 53.754 35.663 -21.770 1.00 52.22 116 MET B N 1
ATOM 2903 C CA . MET B 1 94 ? 53.269 36.788 -22.560 1.00 55.90 116 MET B CA 1
ATOM 2904 C C . MET B 1 94 ? 53.744 38.113 -21.982 1.00 57.80 116 MET B C 1
ATOM 2905 O O . MET B 1 94 ? 54.237 38.164 -20.855 1.00 59.46 116 MET B O 1
ATOM 2910 N N . ASP B 1 95 ? 53.588 39.187 -22.751 1.00 58.03 117 ASP B N 1
ATOM 2911 C CA . ASP B 1 95 ? 53.823 40.530 -22.229 1.00 58.04 117 ASP B CA 1
ATOM 2912 C C . ASP B 1 95 ? 52.480 41.120 -21.811 1.00 56.17 117 ASP B C 1
ATOM 2913 O O . ASP B 1 95 ? 51.651 41.439 -22.663 1.00 56.54 117 ASP B O 1
ATOM 2918 N N . PRO B 1 96 ? 52.263 41.268 -20.493 1.00 55.21 118 PRO B N 1
ATOM 2919 C CA . PRO B 1 96 ? 51.000 41.783 -19.950 1.00 54.72 118 PRO B CA 1
ATOM 2920 C C . PRO B 1 96 ? 50.622 43.128 -20.561 1.00 57.03 118 PRO B C 1
ATOM 2921 O O . PRO B 1 96 ? 49.442 43.467 -20.652 1.00 55.96 118 PRO B O 1
ATOM 2925 N N . GLU B 1 97 ? 51.629 43.877 -20.993 1.00 59.51 119 GLU B N 1
ATOM 2926 C CA . GLU B 1 97 ? 51.407 45.210 -21.527 1.00 62.71 119 GLU B CA 1
ATOM 2927 C C . GLU B 1 97 ? 50.859 45.207 -22.957 1.00 64.46 119 GLU B C 1
ATOM 2928 O O . GLU B 1 97 ? 50.293 46.207 -23.399 1.00 64.89 119 GLU B O 1
ATOM 2934 N N . LYS B 1 98 ? 51.029 44.105 -23.685 1.00 64.29 120 LYS B N 1
ATOM 2935 C CA . LYS B 1 98 ? 50.397 43.988 -25.002 1.00 64.12 120 LYS B CA 1
ATOM 2936 C C . LYS B 1 98 ? 49.313 42.915 -24.976 1.00 59.31 120 LYS B C 1
ATOM 2937 O O . LYS B 1 98 ? 48.921 42.381 -26.014 1.00 58.00 120 LYS B O 1
ATOM 2943 N N . PHE B 1 99 ? 48.831 42.610 -23.776 1.00 57.57 121 PHE B N 1
ATOM 2944 C CA . PHE B 1 99 ? 47.799 41.599 -23.586 1.00 55.61 121 PHE B CA 1
ATOM 2945 C C . PHE B 1 99 ? 46.471 42.064 -24.164 1.00 56.48 121 PHE B C 1
ATOM 2946 O O . PHE B 1 99 ? 45.967 43.132 -23.818 1.00 59.68 121 PHE B O 1
ATOM 2954 N N . HIS B 1 100 ? 45.908 41.256 -25.053 1.00 53.82 122 HIS B N 1
ATOM 2955 C CA . HIS B 1 100 ? 44.626 41.575 -25.663 1.00 52.26 122 HIS B CA 1
ATOM 2956 C C . HIS B 1 100 ? 43.949 40.309 -26.168 1.00 50.23 122 HIS B C 1
ATOM 2957 O O . HIS B 1 100 ? 44.458 39.207 -25.970 1.00 46.50 122 HIS B O 1
ATOM 2964 N N . GLY B 1 101 ? 42.797 40.479 -26.810 1.00 52.06 123 GLY B N 1
ATOM 2965 C CA . GLY B 1 101 ? 42.006 39.362 -27.302 1.00 51.77 123 GLY B CA 1
ATOM 2966 C C . GLY B 1 101 ? 42.752 38.330 -28.130 1.00 51.90 123 GLY B C 1
ATOM 2967 O O . GLY B 1 101 ? 42.343 37.172 -28.189 1.00 50.83 123 GLY B O 1
ATOM 2968 N N . GLU B 1 102 ? 43.841 38.744 -28.774 1.00 52.80 124 GLU B N 1
ATOM 2969 C CA . GLU B 1 102 ? 44.573 37.865 -29.682 1.00 52.56 124 GLU B CA 1
ATOM 2970 C C . GLU B 1 102 ? 45.734 37.146 -28.997 1.00 49.59 124 GLU B C 1
ATOM 2971 O O . GLU B 1 102 ? 46.269 36.174 -29.533 1.00 45.57 124 GLU B O 1
ATOM 2977 N N . THR B 1 103 ? 46.118 37.628 -27.817 1.00 50.37 125 THR B N 1
ATOM 2978 C CA . THR B 1 103 ? 47.148 36.977 -27.010 1.00 48.63 125 THR B CA 1
ATOM 2979 C C . THR B 1 103 ? 46.836 35.498 -26.815 1.00 44.71 125 THR B C 1
ATOM 2980 O O . THR B 1 103 ? 45.721 35.137 -26.434 1.00 40.86 125 THR B O 1
ATOM 2984 N N . LYS B 1 104 ? 47.831 34.651 -27.063 1.00 45.23 126 LYS B N 1
ATOM 2985 C CA . LYS B 1 104 ? 47.650 33.208 -26.969 1.00 45.38 126 LYS B CA 1
ATOM 2986 C C . LYS B 1 104 ? 47.396 32.755 -25.534 1.00 44.94 126 LYS B C 1
ATOM 2987 O O . LYS B 1 104 ? 48.213 32.997 -24.645 1.00 47.69 126 LYS B O 1
ATOM 2993 N N . TYR B 1 105 ? 46.255 32.103 -25.316 1.00 41.61 127 TYR B N 1
ATOM 2994 C CA . TYR B 1 105 ? 45.935 31.511 -24.019 1.00 37.59 127 TYR B CA 1
ATOM 2995 C C . TYR B 1 105 ? 45.875 29.996 -24.146 1.00 34.84 127 TYR B C 1
ATOM 2996 O O . TYR B 1 105 ? 45.811 29.465 -25.253 1.00 35.77 127 TYR B O 1
ATOM 3005 N N . TRP B 1 106 ? 45.897 29.299 -23.017 1.00 32.90 128 TRP B N 1
ATOM 3006 C CA . TRP B 1 106 ? 45.667 27.862 -23.026 1.00 34.89 128 TRP B CA 1
ATOM 3007 C C . TRP B 1 106 ? 44.204 27.587 -22.733 1.00 34.98 128 TRP B C 1
ATOM 3008 O O . TRP B 1 106 ? 43.580 26.719 -23.346 1.00 36.36 128 TRP B O 1
ATOM 3019 N N . LEU B 1 107 ? 43.660 28.340 -21.786 1.00 33.89 129 LEU B N 1
ATOM 3020 C CA . LEU B 1 107 ? 42.272 28.175 -21.395 1.00 33.28 129 LEU B CA 1
ATOM 3021 C C . LEU B 1 107 ? 41.514 29.498 -21.322 1.00 34.67 129 LEU B C 1
ATOM 3022 O O . LEU B 1 107 ? 42.011 30.493 -20.791 1.00 33.88 129 LEU B O 1
ATOM 3027 N N . MET B 1 108 ? 40.317 29.495 -21.894 1.00 34.79 130 MET B N 1
ATOM 3028 C CA A MET B 1 108 ? 39.362 30.576 -21.700 0.50 33.73 130 MET B CA 1
ATOM 3029 C CA B MET B 1 108 ? 39.362 30.576 -21.700 0.50 33.73 130 MET B CA 1
ATOM 3030 C C . MET B 1 108 ? 38.146 29.988 -20.992 1.00 33.52 130 MET B C 1
ATOM 3031 O O . MET B 1 108 ? 37.490 29.082 -21.510 1.00 32.50 130 MET B O 1
ATOM 3040 N N . PHE B 1 109 ? 37.861 30.493 -19.797 1.00 33.17 131 PHE B N 1
ATOM 3041 C CA . PHE B 1 109 ? 36.886 29.852 -18.927 1.00 30.31 131 PHE B CA 1
ATOM 3042 C C . PHE B 1 109 ? 36.012 30.854 -18.171 1.00 30.16 131 PHE B C 1
ATOM 3043 O O . PHE B 1 109 ? 36.517 31.733 -17.470 1.00 29.90 131 PHE B O 1
ATOM 3051 N N . GLY B 1 110 ? 34.699 30.714 -18.330 1.00 27.92 132 GLY B N 1
ATOM 3052 C CA . GLY B 1 110 ? 33.744 31.514 -17.585 1.00 28.16 132 GLY B CA 1
ATOM 3053 C C . GLY B 1 110 ? 32.478 31.856 -18.356 1.00 26.90 132 GLY B C 1
ATOM 3054 O O . GLY B 1 110 ? 32.360 31.572 -19.551 1.00 27.71 132 GLY B O 1
ATOM 3055 N N . PRO B 1 111 ? 31.524 32.496 -17.676 1.00 25.62 133 PRO B N 1
ATOM 3056 C CA . PRO B 1 111 ? 30.235 32.842 -18.283 1.00 26.60 133 PRO B CA 1
ATOM 3057 C C . PRO B 1 111 ? 30.363 33.956 -19.320 1.00 28.38 133 PRO B C 1
ATOM 3058 O O . PRO B 1 111 ? 31.229 34.813 -19.196 1.00 30.85 133 PRO B O 1
ATOM 3062 N N . ASP B 1 112 ? 29.528 33.921 -20.350 1.00 28.73 134 ASP B N 1
ATOM 3063 C CA . ASP B 1 112 ? 29.519 34.975 -21.356 1.00 28.70 134 ASP B CA 1
ATOM 3064 C C . ASP B 1 112 ? 28.112 35.099 -21.925 1.00 29.29 134 ASP B C 1
ATOM 3065 O O . ASP B 1 112 ? 27.501 34.102 -22.297 1.00 28.83 134 ASP B O 1
ATOM 3070 N N . ARG B 1 113 ? 27.594 36.322 -21.993 1.00 31.32 135 ARG B N 1
ATOM 3071 C CA . ARG B 1 113 ? 26.240 36.518 -22.496 1.00 34.68 135 ARG B CA 1
ATOM 3072 C C . ARG B 1 113 ? 26.077 37.823 -23.251 1.00 37.12 135 ARG B C 1
ATOM 3073 O O . ARG B 1 113 ? 26.721 38.825 -22.947 1.00 39.30 135 ARG B O 1
ATOM 3081 N N . CYS B 1 114 ? 25.219 37.782 -24.262 1.00 37.87 136 CYS B N 1
ATOM 3082 C CA . CYS B 1 114 ? 24.883 38.957 -25.048 1.00 37.99 136 CYS B CA 1
ATOM 3083 C C . CYS B 1 114 ? 23.523 38.721 -25.696 1.00 35.99 136 CYS B C 1
ATOM 3084 O O . CYS B 1 114 ? 23.380 37.868 -26.572 1.00 38.22 136 CYS B O 1
ATOM 3087 N N . GLY B 1 115 ? 22.514 39.445 -25.228 1.00 32.82 137 GLY B N 1
ATOM 3088 C CA . GLY B 1 115 ? 21.162 39.239 -25.702 1.00 28.09 137 GLY B CA 1
ATOM 3089 C C . GLY B 1 115 ? 20.638 37.898 -25.233 1.00 26.96 137 GLY B C 1
ATOM 3090 O O . GLY B 1 115 ? 20.811 37.528 -24.075 1.00 29.09 137 GLY B O 1
ATOM 3091 N N . SER B 1 116 ? 20.002 37.166 -26.140 1.00 28.92 138 SER B N 1
ATOM 3092 C CA . SER B 1 116 ? 19.441 35.857 -25.827 1.00 30.71 138 SER B CA 1
ATOM 3093 C C . SER B 1 116 ? 20.516 34.776 -25.876 1.00 31.52 138 SER B C 1
ATOM 3094 O O . SER B 1 116 ? 20.236 33.588 -25.675 1.00 32.21 138 SER B O 1
ATOM 3097 N N . GLN B 1 117 ? 21.746 35.203 -26.144 1.00 32.69 139 GLN B N 1
ATOM 3098 C CA . GLN B 1 117 ? 22.890 34.308 -26.194 1.00 31.84 139 GLN B CA 1
ATOM 3099 C C . GLN B 1 117 ? 23.541 34.171 -24.816 1.00 32.87 139 GLN B C 1
ATOM 3100 O O . GLN B 1 117 ? 23.887 35.169 -24.179 1.00 32.78 139 GLN B O 1
ATOM 3106 N N . ASN B 1 118 ? 23.737 32.931 -24.377 1.00 33.91 140 ASN B N 1
ATOM 3107 C CA . ASN B 1 118 ? 24.222 32.655 -23.025 1.00 33.32 140 ASN B CA 1
ATOM 3108 C C . ASN B 1 118 ? 24.897 31.289 -22.954 1.00 32.76 140 ASN B C 1
ATOM 3109 O O . ASN B 1 118 ? 24.306 30.273 -23.306 1.00 32.18 140 ASN B O 1
ATOM 3114 N N . ARG B 1 119 ? 26.144 31.273 -22.504 1.00 33.59 141 ARG B N 1
ATOM 3115 C CA . ARG B 1 119 ? 26.851 30.020 -22.298 1.00 35.12 141 ARG B CA 1
ATOM 3116 C C . ARG B 1 119 ? 28.033 30.215 -21.374 1.00 33.75 141 ARG B C 1
ATOM 3117 O O . ARG B 1 119 ? 28.475 31.341 -21.138 1.00 32.07 141 ARG B O 1
ATOM 3125 N N . VAL B 1 120 ? 28.532 29.104 -20.849 1.00 34.11 142 VAL B N 1
ATOM 3126 C CA . VAL B 1 120 ? 29.803 29.093 -20.151 1.00 33.01 142 VAL B CA 1
ATOM 3127 C C . VAL B 1 120 ? 30.856 28.647 -21.143 1.00 32.75 142 VAL B C 1
ATOM 3128 O O . VAL B 1 120 ? 30.756 27.562 -21.709 1.00 35.77 142 VAL B O 1
ATOM 3132 N N . HIS B 1 121 ? 31.851 29.491 -21.378 1.00 31.57 143 HIS B N 1
ATOM 3133 C CA . HIS B 1 121 ? 32.928 29.141 -22.293 1.00 31.36 143 HIS B CA 1
ATOM 3134 C C . HIS B 1 121 ? 33.928 28.219 -21.623 1.00 29.85 143 HIS B C 1
ATOM 3135 O O . HIS B 1 121 ? 34.360 28.464 -20.497 1.00 29.45 143 HIS B O 1
ATOM 3142 N N . ILE B 1 122 ? 34.268 27.135 -22.304 1.00 30.37 144 ILE B N 1
ATOM 3143 C CA . ILE B 1 122 ? 35.435 26.348 -21.930 1.00 29.75 144 ILE B CA 1
ATOM 3144 C C . ILE B 1 122 ? 36.243 26.098 -23.182 1.00 27.00 144 ILE B C 1
ATOM 3145 O O . ILE B 1 122 ? 36.014 25.122 -23.892 1.00 28.20 144 ILE B O 1
ATOM 3150 N N . ILE B 1 123 ? 37.174 26.999 -23.462 1.00 25.02 145 ILE B N 1
ATOM 3151 C CA . ILE B 1 123 ? 37.915 26.944 -24.707 1.00 28.58 145 ILE B CA 1
ATOM 3152 C C . ILE B 1 123 ? 39.346 26.523 -24.447 1.00 30.03 145 ILE B C 1
ATOM 3153 O O . ILE B 1 123 ? 40.074 27.181 -23.709 1.00 33.68 145 ILE B O 1
ATOM 3158 N N . LEU B 1 124 ? 39.741 25.419 -25.064 1.00 28.28 146 LEU B N 1
ATOM 3159 C CA . LEU B 1 124 ? 41.077 24.889 -24.890 1.00 28.71 146 LEU B CA 1
ATOM 3160 C C . LEU B 1 124 ? 41.870 25.096 -26.160 1.00 31.76 146 LEU B C 1
ATOM 3161 O O . LEU B 1 124 ? 41.409 24.764 -27.253 1.00 35.31 146 LEU B O 1
ATOM 3166 N N . HIS B 1 125 ? 43.063 25.653 -26.019 1.00 30.86 147 HIS B N 1
ATOM 3167 C CA . HIS B 1 125 ? 43.950 25.774 -27.154 1.00 31.80 147 HIS B CA 1
ATOM 3168 C C . HIS B 1 125 ? 44.689 24.454 -27.325 1.00 31.70 147 HIS B C 1
ATOM 3169 O O . HIS B 1 125 ? 45.466 24.051 -26.458 1.00 30.87 147 HIS B O 1
ATOM 3176 N N . TYR B 1 126 ? 44.433 23.778 -28.439 1.00 32.93 148 TYR B N 1
ATOM 3177 C CA . TYR B 1 126 ? 45.054 22.489 -28.694 1.00 36.17 148 TYR B CA 1
ATOM 3178 C C . TYR B 1 126 ? 45.474 22.356 -30.151 1.00 39.32 148 TYR B C 1
ATOM 3179 O O . TYR B 1 126 ? 44.662 22.523 -31.062 1.00 40.81 148 TYR B O 1
ATOM 3188 N N . ASN B 1 127 ? 46.749 22.055 -30.362 1.00 40.90 149 ASN B N 1
ATOM 3189 C CA . ASN B 1 127 ? 47.253 21.788 -31.698 1.00 46.53 149 ASN B CA 1
ATOM 3190 C C . ASN B 1 127 ? 47.119 23.009 -32.593 1.00 49.25 149 ASN B C 1
ATOM 3191 O O . ASN B 1 127 ? 46.711 22.902 -33.748 1.00 53.05 149 ASN B O 1
ATOM 3196 N N . GLY B 1 128 ? 47.465 24.170 -32.046 1.00 48.54 150 GLY B N 1
ATOM 3197 C CA . GLY B 1 128 ? 47.466 25.414 -32.797 1.00 49.73 150 GLY B CA 1
ATOM 3198 C C . GLY B 1 128 ? 46.130 26.095 -33.047 1.00 49.76 150 GLY B C 1
ATOM 3199 O O . GLY B 1 128 ? 46.077 27.088 -33.773 1.00 51.93 150 GLY B O 1
ATOM 3200 N N . GLU B 1 129 ? 45.051 25.585 -32.459 1.00 47.59 151 GLU B N 1
ATOM 3201 C CA . GLU B 1 129 ? 43.748 26.221 -32.637 1.00 47.70 151 GLU B CA 1
ATOM 3202 C C . GLU B 1 129 ? 42.959 26.246 -31.333 1.00 43.26 151 GLU B C 1
ATOM 3203 O O . GLU B 1 129 ? 43.057 25.327 -30.529 1.00 42.77 151 GLU B O 1
ATOM 3209 N N . ASN B 1 130 ? 42.154 27.283 -31.136 1.00 41.32 152 ASN B N 1
ATOM 3210 C CA . ASN B 1 130 ? 41.281 27.341 -29.972 1.00 39.30 152 ASN B CA 1
ATOM 3211 C C . ASN B 1 130 ? 40.050 26.475 -30.197 1.00 40.08 152 ASN B C 1
ATOM 3212 O O . ASN B 1 130 ? 39.324 26.657 -31.175 1.00 42.53 152 ASN B O 1
ATOM 3217 N N . ARG B 1 131 ? 39.828 25.525 -29.295 1.00 37.12 153 ARG B N 1
ATOM 3218 C CA . ARG B 1 131 ? 38.755 24.554 -29.460 1.00 37.28 153 ARG B CA 1
ATOM 3219 C C . ARG B 1 131 ? 37.593 24.870 -28.533 1.00 35.18 153 ARG B C 1
ATOM 3220 O O . ARG B 1 131 ? 37.730 24.806 -27.312 1.00 34.13 153 ARG B O 1
ATOM 3228 N N . GLU B 1 132 ? 36.452 25.229 -29.109 1.00 35.31 154 GLU B N 1
ATOM 3229 C CA . GLU B 1 132 ? 35.281 25.511 -28.297 1.00 37.09 154 GLU B CA 1
ATOM 3230 C C . GLU B 1 132 ? 34.628 24.233 -27.789 1.00 37.71 154 GLU B C 1
ATOM 3231 O O . GLU B 1 132 ? 34.469 23.257 -28.521 1.00 38.52 154 GLU B O 1
ATOM 3237 N N . TRP B 1 133 ? 34.277 24.257 -26.511 1.00 30.33 155 TRP B N 1
ATOM 3238 C CA . TRP B 1 133 ? 33.527 23.196 -25.856 1.00 29.27 155 TRP B CA 1
ATOM 3239 C C . TRP B 1 133 ? 32.219 22.914 -26.593 1.00 30.09 155 TRP B C 1
ATOM 3240 O O . TRP B 1 133 ? 31.428 23.822 -26.841 1.00 29.97 155 TRP B O 1
ATOM 3251 N N . SER B 1 134 ? 31.995 21.654 -26.943 1.00 31.82 156 SER B N 1
ATOM 3252 C CA . SER B 1 134 ? 30.812 21.264 -27.703 1.00 32.22 156 SER B CA 1
ATOM 3253 C C . SER B 1 134 ? 29.512 21.394 -26.906 1.00 29.97 156 SER B C 1
ATOM 3254 O O . SER B 1 134 ? 28.437 21.513 -27.491 1.00 27.86 156 SER B O 1
ATOM 3257 N N . LYS B 1 135 ? 29.601 21.326 -25.579 1.00 30.09 157 LYS B N 1
ATOM 3258 C CA . LYS B 1 135 ? 28.412 21.396 -24.727 1.00 32.26 157 LYS B CA 1
ATOM 3259 C C . LYS B 1 135 ? 28.050 22.839 -24.380 1.00 34.63 157 LYS B C 1
ATOM 3260 O O . LYS B 1 135 ? 28.927 23.673 -24.165 1.00 35.57 157 LYS B O 1
ATOM 3266 N N . ARG B 1 136 ? 26.756 23.133 -24.334 1.00 36.20 158 ARG B N 1
ATOM 3267 C CA . ARG B 1 136 ? 26.299 24.489 -24.040 1.00 36.89 158 ARG B CA 1
ATOM 3268 C C . ARG B 1 136 ? 25.476 24.597 -22.764 1.00 36.88 158 ARG B C 1
ATOM 3269 O O . ARG B 1 136 ? 24.274 24.336 -22.763 1.00 39.01 158 ARG B O 1
ATOM 3277 N N . ILE B 1 137 ? 26.142 24.985 -21.681 1.00 34.27 159 ILE B N 1
ATOM 3278 C CA . ILE B 1 137 ? 25.480 25.244 -20.413 1.00 33.62 159 ILE B CA 1
ATOM 3279 C C . ILE B 1 137 ? 25.270 26.744 -20.201 1.00 35.16 159 ILE B C 1
ATOM 3280 O O . ILE B 1 137 ? 26.221 27.530 -20.217 1.00 36.06 159 ILE B O 1
ATOM 3285 N N . ARG B 1 138 ? 24.018 27.141 -20.017 1.00 34.70 160 ARG B N 1
ATOM 3286 C CA . ARG B 1 138 ? 23.715 28.526 -19.697 1.00 34.96 160 ARG B CA 1
ATOM 3287 C C . ARG B 1 138 ? 24.015 28.778 -18.221 1.00 35.75 160 ARG B C 1
ATOM 3288 O O . ARG B 1 138 ? 23.773 27.909 -17.377 1.00 37.00 160 ARG B O 1
ATOM 3296 N N . PHE B 1 139 ? 24.556 29.954 -17.914 1.00 34.29 161 PHE B N 1
ATOM 3297 C CA . PHE B 1 139 ? 24.807 30.323 -16.526 1.00 34.67 161 PHE B CA 1
ATOM 3298 C C . PHE B 1 139 ? 23.618 31.135 -15.996 1.00 35.95 161 PHE B C 1
ATOM 3299 O O . PHE B 1 139 ? 22.905 31.779 -16.774 1.00 37.18 161 PHE B O 1
ATOM 3307 N N . PRO B 1 140 ? 23.407 31.116 -14.668 1.00 34.06 162 PRO B N 1
ATOM 3308 C CA . PRO B 1 140 ? 22.227 31.753 -14.063 1.00 33.43 162 PRO B CA 1
ATOM 3309 C C . PRO B 1 140 ? 22.202 33.264 -14.289 1.00 33.67 162 PRO B C 1
ATOM 3310 O O . PRO B 1 140 ? 23.216 33.933 -14.086 1.00 34.78 162 PRO B O 1
ATOM 3314 N N . GLU B 1 141 ? 21.052 33.783 -14.713 1.00 32.49 163 GLU B N 1
ATOM 3315 C CA . GLU B 1 141 ? 20.928 35.197 -15.035 1.00 33.84 163 GLU B CA 1
ATOM 3316 C C . GLU B 1 141 ? 20.255 35.969 -13.909 1.00 35.98 163 GLU B C 1
ATOM 3317 O O . GLU B 1 141 ? 19.062 36.276 -13.966 1.00 37.69 163 GLU B O 1
ATOM 3323 N N . ASP B 1 142 ? 21.044 36.274 -12.886 1.00 36.00 164 ASP B N 1
ATOM 3324 C CA . ASP B 1 142 ? 20.587 37.033 -11.730 1.00 37.57 164 ASP B CA 1
ATOM 3325 C C . ASP B 1 142 ? 21.732 37.889 -11.194 1.00 39.72 164 ASP B C 1
ATOM 3326 O O . ASP B 1 142 ? 22.818 37.918 -11.779 1.00 40.42 164 ASP B O 1
ATOM 3331 N N . LYS B 1 143 ? 21.489 38.595 -10.096 1.00 41.76 165 LYS B N 1
ATOM 3332 C CA . LYS B 1 143 ? 22.483 39.514 -9.555 1.00 44.79 165 LYS B CA 1
ATOM 3333 C C . LYS B 1 143 ? 23.396 38.855 -8.520 1.00 47.47 165 LYS B C 1
ATOM 3334 O O . LYS B 1 143 ? 24.260 39.513 -7.939 1.00 50.46 165 LYS B O 1
ATOM 3340 N N . LEU B 1 144 ? 23.216 37.557 -8.296 1.00 45.66 166 LEU B N 1
ATOM 3341 C CA . LEU B 1 144 ? 23.978 36.867 -7.262 1.00 45.69 166 LEU B CA 1
ATOM 3342 C C . LEU B 1 144 ? 25.359 36.436 -7.745 1.00 47.05 166 LEU B C 1
ATOM 3343 O O . LEU B 1 144 ? 25.628 36.383 -8.945 1.00 47.74 166 LEU B O 1
ATOM 3348 N N . THR B 1 145 ? 26.233 36.140 -6.789 1.00 38.95 167 THR B N 1
ATOM 3349 C CA . THR B 1 145 ? 27.568 35.642 -7.077 1.00 39.22 167 THR B CA 1
ATOM 3350 C C . THR B 1 145 ? 27.495 34.187 -7.513 1.00 38.78 167 THR B C 1
ATOM 3351 O O . THR B 1 145 ? 26.838 33.369 -6.869 1.00 37.69 167 THR B O 1
ATOM 3355 N N . HIS B 1 146 ? 28.165 33.867 -8.614 1.00 38.20 168 HIS B N 1
ATOM 3356 C CA . HIS B 1 146 ? 28.238 32.485 -9.058 1.00 39.96 168 HIS B CA 1
ATOM 3357 C C . HIS B 1 146 ? 29.685 32.031 -9.238 1.00 39.12 168 HIS B C 1
ATOM 3358 O O . HIS B 1 146 ? 30.551 32.814 -9.633 1.00 39.36 168 HIS B O 1
ATOM 3365 N N . VAL B 1 147 ? 29.938 30.760 -8.941 1.00 37.19 169 VAL B N 1
ATOM 3366 C CA . VAL B 1 147 ? 31.296 30.223 -8.975 1.00 35.22 169 VAL B CA 1
ATOM 3367 C C . VAL B 1 147 ? 31.458 29.215 -10.099 1.00 34.81 169 VAL B C 1
ATOM 3368 O O . VAL B 1 147 ? 30.608 28.348 -10.285 1.00 35.61 169 VAL B O 1
ATOM 3372 N N . TYR B 1 148 ? 32.564 29.322 -10.829 1.00 35.46 170 TYR B N 1
ATOM 3373 C CA . TYR B 1 148 ? 32.843 28.425 -11.947 1.00 36.47 170 TYR B CA 1
ATOM 3374 C C . TYR B 1 148 ? 34.139 27.651 -11.709 1.00 38.08 170 TYR B C 1
ATOM 3375 O O . TYR B 1 148 ? 35.214 28.240 -11.590 1.00 39.20 170 TYR B O 1
ATOM 3384 N N . THR B 1 149 ? 34.028 26.327 -11.643 1.00 37.46 171 THR B N 1
ATOM 3385 C CA . THR B 1 149 ? 35.171 25.478 -11.316 1.00 36.64 171 THR B CA 1
ATOM 3386 C C . THR B 1 149 ? 35.406 24.396 -12.366 1.00 34.83 171 THR B C 1
ATOM 3387 O O . THR B 1 149 ? 34.481 23.704 -12.786 1.00 36.31 171 THR B O 1
ATOM 3391 N N . LEU B 1 150 ? 36.658 24.234 -12.767 1.00 33.11 172 LEU B N 1
ATOM 3392 C CA . LEU B 1 150 ? 37.001 23.257 -13.788 1.00 33.37 172 LEU B CA 1
ATOM 3393 C C . LEU B 1 150 ? 38.072 22.291 -13.306 1.00 35.13 172 LEU B C 1
ATOM 3394 O O . LEU B 1 150 ? 39.122 22.703 -12.814 1.00 35.09 172 LEU B O 1
ATOM 3399 N N . HIS B 1 151 ? 37.792 21.000 -13.439 1.00 37.30 173 HIS B N 1
ATOM 3400 C CA . HIS B 1 151 ? 38.781 19.972 -13.143 1.00 37.33 173 HIS B CA 1
ATOM 3401 C C . HIS B 1 151 ? 39.239 19.329 -14.438 1.00 37.38 173 HIS B C 1
ATOM 3402 O O . HIS B 1 151 ? 38.442 18.710 -15.143 1.00 36.00 173 HIS B O 1
ATOM 3409 N N . ILE B 1 152 ? 40.513 19.516 -14.771 1.00 39.16 174 ILE B N 1
ATOM 3410 C CA . ILE B 1 152 ? 41.135 18.782 -15.867 1.00 38.12 174 ILE B CA 1
ATOM 3411 C C . ILE B 1 152 ? 42.004 17.667 -15.291 1.00 38.53 174 ILE B C 1
ATOM 3412 O O . ILE B 1 152 ? 43.057 17.930 -14.710 1.00 37.80 174 ILE B O 1
ATOM 3417 N N . ALA B 1 153 ? 41.565 16.422 -15.457 1.00 38.49 175 ALA B N 1
ATOM 3418 C CA . ALA B 1 153 ? 42.258 15.281 -14.859 1.00 35.95 175 ALA B CA 1
ATOM 3419 C C . ALA B 1 153 ? 43.302 14.654 -15.797 1.00 32.39 175 ALA B C 1
ATOM 3420 O O . ALA B 1 153 ? 43.223 14.787 -17.019 1.00 28.45 175 ALA B O 1
ATOM 3422 N N . ALA B 1 154 ? 44.257 13.934 -15.221 1.00 34.50 176 ALA B N 1
ATOM 3423 C CA . ALA B 1 154 ? 45.370 13.398 -15.997 1.00 37.35 176 ALA B CA 1
ATOM 3424 C C . ALA B 1 154 ? 44.949 12.189 -16.829 1.00 39.96 176 ALA B C 1
ATOM 3425 O O . ALA B 1 154 ? 45.736 11.674 -17.627 1.00 39.75 176 ALA B O 1
ATOM 3427 N N . ASP B 1 155 ? 43.716 11.730 -16.629 1.00 40.42 177 ASP B N 1
ATOM 3428 C CA . ASP B 1 155 ? 43.158 10.658 -17.448 1.00 39.87 177 ASP B CA 1
ATOM 3429 C C . ASP B 1 155 ? 42.348 11.222 -18.622 1.00 39.03 177 ASP B C 1
ATOM 3430 O O . ASP B 1 155 ? 41.534 10.518 -19.226 1.00 39.44 177 ASP B O 1
ATOM 3435 N N . ASN B 1 156 ? 42.575 12.497 -18.928 1.00 36.99 178 ASN B N 1
ATOM 3436 C CA . ASN B 1 156 ? 41.855 13.201 -19.993 1.00 35.24 178 ASN B CA 1
ATOM 3437 C C . ASN B 1 156 ? 40.348 13.318 -19.769 1.00 35.78 178 ASN B C 1
ATOM 3438 O O . ASN B 1 156 ? 39.601 13.617 -20.702 1.00 35.24 178 ASN B O 1
ATOM 3443 N N . SER B 1 157 ? 39.906 13.092 -18.535 1.00 36.66 179 SER B N 1
ATOM 3444 C CA . SER B 1 157 ? 38.537 13.418 -18.155 1.00 35.61 179 SER B CA 1
ATOM 3445 C C . SER B 1 157 ? 38.496 14.836 -17.604 1.00 34.05 179 SER B C 1
ATOM 3446 O O . SER B 1 157 ? 39.537 15.433 -17.317 1.00 31.76 179 SER B O 1
ATOM 3449 N N . TYR B 1 158 ? 37.290 15.363 -17.443 1.00 35.08 180 TYR B N 1
ATOM 3450 C CA . TYR B 1 158 ? 37.107 16.700 -16.897 1.00 35.04 180 TYR B CA 1
ATOM 3451 C C . TYR B 1 158 ? 35.781 16.778 -16.158 1.00 35.11 180 TYR B C 1
ATOM 3452 O O . TYR B 1 158 ? 34.898 15.951 -16.366 1.00 37.03 180 TYR B O 1
ATOM 3461 N N . GLU B 1 159 ? 35.630 17.792 -15.319 1.00 36.35 181 GLU B N 1
ATOM 3462 C CA . GLU B 1 159 ? 34.360 18.028 -14.650 1.00 38.37 181 GLU B CA 1
ATOM 3463 C C . GLU B 1 159 ? 34.171 19.520 -14.424 1.00 38.68 181 GLU B C 1
ATOM 3464 O O . GLU B 1 159 ? 35.089 20.210 -13.976 1.00 37.72 181 GLU B O 1
ATOM 3470 N N . PHE B 1 160 ? 32.980 20.014 -14.749 1.00 38.38 182 PHE B N 1
ATOM 3471 C CA . PHE B 1 160 ? 32.677 21.429 -14.582 1.00 37.37 182 PHE B CA 1
ATOM 3472 C C . PHE B 1 160 ? 31.650 21.643 -13.485 1.00 40.14 182 PHE B C 1
ATOM 3473 O O . PHE B 1 160 ? 30.584 21.024 -13.481 1.00 44.54 182 PHE B O 1
ATOM 3481 N N . PHE B 1 161 ? 31.982 22.528 -12.554 1.00 38.48 183 PHE B N 1
ATOM 3482 C CA . PHE B 1 161 ? 31.100 22.836 -11.443 1.00 37.46 183 PHE B CA 1
ATOM 3483 C C . PHE B 1 161 ? 30.611 24.282 -11.518 1.00 36.40 183 PHE B C 1
ATOM 3484 O O . PHE B 1 161 ? 31.383 25.206 -11.798 1.00 33.39 183 PHE B O 1
ATOM 3492 N N . LEU B 1 162 ? 29.312 24.443 -11.274 1.00 38.27 184 LEU B N 1
ATOM 3493 C CA . LEU B 1 162 ? 28.668 25.738 -11.074 1.00 36.61 184 LEU B CA 1
ATOM 3494 C C . LEU B 1 162 ? 28.163 25.824 -9.645 1.00 35.98 184 LEU B C 1
ATOM 3495 O O . LEU B 1 162 ? 27.377 24.986 -9.205 1.00 34.90 184 LEU B O 1
ATOM 3500 N N . ASP B 1 163 ? 28.627 26.841 -8.928 1.00 35.52 185 ASP B N 1
ATOM 3501 C CA . ASP B 1 163 ? 28.254 27.024 -7.530 1.00 36.98 185 ASP B CA 1
ATOM 3502 C C . ASP B 1 163 ? 28.498 25.762 -6.686 1.00 37.54 185 ASP B C 1
ATOM 3503 O O . ASP B 1 163 ? 27.688 25.399 -5.831 1.00 37.43 185 ASP B O 1
ATOM 3508 N N . GLY B 1 164 ? 29.602 25.081 -6.965 1.00 39.73 186 GLY B N 1
ATOM 3509 C CA . GLY B 1 164 ? 30.040 23.957 -6.158 1.00 43.15 186 GLY B CA 1
ATOM 3510 C C . GLY B 1 164 ? 29.443 22.610 -6.496 1.00 46.44 186 GLY B C 1
ATOM 3511 O O . GLY B 1 164 ? 29.908 21.587 -5.999 1.00 49.86 186 GLY B O 1
ATOM 3512 N N . GLU B 1 165 ? 28.403 22.607 -7.322 1.00 47.53 187 GLU B N 1
ATOM 3513 C CA . GLU B 1 165 ? 27.732 21.370 -7.722 1.00 49.62 187 GLU B CA 1
ATOM 3514 C C . GLU B 1 165 ? 28.018 21.051 -9.187 1.00 46.66 187 GLU B C 1
ATOM 3515 O O . GLU B 1 165 ? 28.082 21.949 -10.032 1.00 44.55 187 GLU B O 1
ATOM 3521 N N . SER B 1 166 ? 28.198 19.764 -9.468 1.00 44.78 188 SER B N 1
ATOM 3522 C CA . SER B 1 166 ? 28.574 19.284 -10.793 1.00 42.17 188 SER B CA 1
ATOM 3523 C C . SER B 1 166 ? 27.517 19.572 -11.854 1.00 41.45 188 SER B C 1
ATOM 3524 O O . SER B 1 166 ? 26.348 19.231 -11.696 1.00 39.47 188 SER B O 1
ATOM 3527 N N . LYS B 1 167 ? 27.945 20.211 -12.937 1.00 39.86 189 LYS B N 1
ATOM 3528 C CA . LYS B 1 167 ? 27.044 20.537 -14.035 1.00 40.52 189 LYS B CA 1
ATOM 3529 C C . LYS B 1 167 ? 27.370 19.773 -15.312 1.00 40.83 189 LYS B C 1
ATOM 3530 O O . LYS B 1 167 ? 26.485 19.496 -16.116 1.00 42.01 189 LYS B O 1
ATOM 3536 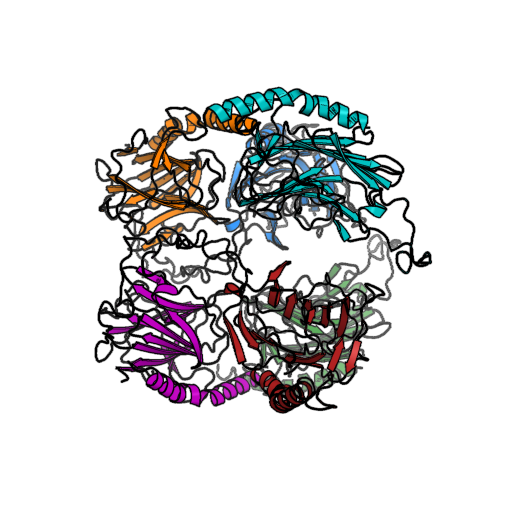N N . ALA B 1 168 ? 28.643 19.460 -15.514 1.00 41.11 190 ALA B N 1
ATOM 3537 C CA . ALA B 1 168 ? 29.048 18.706 -16.694 1.00 41.78 190 ALA B CA 1
ATOM 3538 C C . ALA B 1 168 ? 30.228 17.803 -16.383 1.00 41.67 190 ALA B C 1
ATOM 3539 O O . ALA B 1 168 ? 31.072 18.141 -15.559 1.00 42.77 190 ALA B O 1
ATOM 3541 N N . LYS B 1 169 ? 30.277 16.659 -17.059 1.00 42.21 191 LYS B N 1
ATOM 3542 C CA . LYS B 1 169 ? 31.259 15.612 -16.780 1.00 41.19 191 LYS B CA 1
ATOM 3543 C C . LYS B 1 169 ? 31.468 14.756 -18.026 1.00 39.48 191 LYS B C 1
ATOM 3544 O O . LYS B 1 169 ? 30.504 14.402 -18.706 1.00 40.76 191 LYS B O 1
ATOM 3550 N N . GLY B 1 170 ? 32.724 14.465 -18.357 1.00 37.29 192 GLY B N 1
ATOM 3551 C CA . GLY B 1 170 ? 33.017 13.627 -19.510 1.00 36.01 192 GLY B CA 1
ATOM 3552 C C . GLY B 1 170 ? 34.479 13.512 -19.915 1.00 34.21 192 GLY B C 1
ATOM 3553 O O . GLY B 1 170 ? 35.391 13.662 -19.102 1.00 32.20 192 GLY B O 1
ATOM 3554 N N . GLN B 1 171 ? 34.697 13.245 -21.198 1.00 35.01 193 GLN B N 1
ATOM 3555 C CA . GLN B 1 171 ? 36.036 13.046 -21.720 1.00 36.20 193 GLN B CA 1
ATOM 3556 C C . GLN B 1 171 ? 36.395 14.199 -22.649 1.00 36.54 193 GLN B C 1
ATOM 3557 O O . GLN B 1 171 ? 35.569 14.602 -23.474 1.00 35.58 193 GLN B O 1
ATOM 3563 N N . LEU B 1 172 ? 37.614 14.729 -22.520 1.00 36.13 194 LEU B N 1
ATOM 3564 C CA . LEU B 1 172 ? 38.061 15.836 -23.371 1.00 35.36 194 LEU B CA 1
ATOM 3565 C C . LEU B 1 172 ? 37.943 15.469 -24.840 1.00 38.08 194 LEU B C 1
ATOM 3566 O O . LEU B 1 172 ? 37.523 16.287 -25.665 1.00 38.89 194 LEU B O 1
ATOM 3571 N N . GLU B 1 173 ? 38.317 14.229 -25.150 1.00 37.52 195 GLU B N 1
ATOM 3572 C CA . GLU B 1 173 ? 38.330 13.721 -26.517 1.00 37.05 195 GLU B CA 1
ATOM 3573 C C . GLU B 1 173 ? 36.941 13.676 -27.141 1.00 34.91 195 GLU B C 1
ATOM 3574 O O . GLU B 1 173 ? 36.798 13.817 -28.351 1.00 34.15 195 GLU B O 1
ATOM 3580 N N . GLU B 1 174 ? 35.926 13.462 -26.310 1.00 36.05 196 GLU B N 1
ATOM 3581 C CA . GLU B 1 174 ? 34.550 13.324 -26.781 1.00 38.73 196 GLU B CA 1
ATOM 3582 C C . GLU B 1 174 ? 33.771 14.646 -26.818 1.00 39.96 196 GLU B C 1
ATOM 3583 O O . GLU B 1 174 ? 32.937 14.852 -27.699 1.00 42.20 196 GLU B O 1
ATOM 3589 N N . ASP B 1 175 ? 34.036 15.535 -25.868 1.00 38.32 197 ASP B N 1
ATOM 3590 C CA . ASP B 1 175 ? 33.270 16.778 -25.773 1.00 39.25 197 ASP B CA 1
ATOM 3591 C C . ASP B 1 175 ? 33.966 17.984 -26.423 1.00 40.12 197 ASP B C 1
ATOM 3592 O O . ASP B 1 175 ? 33.429 19.090 -26.418 1.00 42.68 197 ASP B O 1
ATOM 3597 N N . TRP B 1 176 ? 35.150 17.764 -26.989 1.00 38.97 198 TRP B N 1
ATOM 3598 C CA . TRP B 1 176 ? 35.802 18.751 -27.851 1.00 36.59 198 TRP B CA 1
ATOM 3599 C C . TRP B 1 176 ? 36.176 18.093 -29.176 1.00 36.39 198 TRP B C 1
ATOM 3600 O O . TRP B 1 176 ? 36.177 16.867 -29.285 1.00 37.85 198 TRP B O 1
ATOM 3611 N N . SER B 1 177 ? 36.483 18.906 -30.183 1.00 34.80 199 SER B N 1
ATOM 3612 C CA . SER B 1 177 ? 37.057 18.396 -31.427 1.00 32.70 199 SER B CA 1
ATOM 3613 C C . SER B 1 177 ? 38.565 18.552 -31.394 1.00 31.59 199 SER B C 1
ATOM 3614 O O . SER B 1 177 ? 39.114 19.521 -31.916 1.00 30.92 199 SER B O 1
ATOM 3617 N N . LEU B 1 178 ? 39.227 17.595 -30.756 1.00 31.38 200 LEU B N 1
ATOM 3618 C CA . LEU B 1 178 ? 40.666 17.649 -30.575 1.00 29.58 200 LEU B CA 1
ATOM 3619 C C . LEU B 1 178 ? 41.388 16.715 -31.541 1.00 29.62 200 LEU B C 1
ATOM 3620 O O . LEU B 1 178 ? 42.377 17.090 -32.166 1.00 29.26 200 LEU B O 1
ATOM 3625 N N . LEU B 1 179 ? 40.887 15.492 -31.663 1.00 30.59 201 LEU B N 1
ATOM 3626 C CA . LEU B 1 179 ? 41.575 14.472 -32.444 1.00 30.24 201 LEU B CA 1
ATOM 3627 C C . LEU B 1 179 ? 40.808 14.099 -33.704 1.00 30.73 201 LEU B C 1
ATOM 3628 O O . LEU B 1 179 ? 39.666 14.512 -33.892 1.00 32.90 201 LEU B O 1
ATOM 3633 N N . LEU B 1 180 ? 41.449 13.321 -34.568 1.00 30.73 202 LEU B N 1
ATOM 3634 C CA . LEU B 1 180 ? 40.800 12.800 -35.767 1.00 30.82 202 LEU B CA 1
ATOM 3635 C C . LEU B 1 180 ? 39.698 11.809 -35.399 1.00 32.11 202 LEU B C 1
ATOM 3636 O O . LEU B 1 180 ? 39.597 11.381 -34.251 1.00 34.81 202 LEU B O 1
ATOM 3641 N N . PRO B 1 181 ? 38.852 11.453 -36.372 1.00 31.98 203 PRO B N 1
ATOM 3642 C CA . PRO B 1 181 ? 37.822 10.443 -36.114 1.00 34.78 203 PRO B CA 1
ATOM 3643 C C . PRO B 1 181 ? 38.435 9.050 -35.964 1.00 39.05 203 PRO B C 1
ATOM 3644 O O . PRO B 1 181 ? 39.358 8.704 -36.705 1.00 40.74 203 PRO B O 1
ATOM 3648 N N . ARG B 1 182 ? 37.927 8.267 -35.017 1.00 40.21 204 ARG B N 1
ATOM 3649 C CA . ARG B 1 182 ? 38.447 6.923 -34.776 1.00 39.47 204 ARG B CA 1
ATOM 3650 C C . ARG B 1 182 ? 37.996 5.954 -35.857 1.00 41.65 204 ARG B C 1
ATOM 3651 O O . ARG B 1 182 ? 38.709 5.001 -36.181 1.00 43.59 204 ARG B O 1
ATOM 3659 N N . GLU B 1 183 ? 36.809 6.200 -36.401 1.00 41.44 205 GLU B N 1
ATOM 3660 C CA . GLU B 1 183 ? 36.281 5.410 -37.506 1.00 43.64 205 GLU B CA 1
ATOM 3661 C C . GLU B 1 183 ? 36.421 6.187 -38.807 1.00 40.81 205 GLU B C 1
ATOM 3662 O O . GLU B 1 183 ? 36.354 7.415 -38.805 1.00 39.86 205 GLU B O 1
ATOM 3668 N N . ILE B 1 184 ? 36.612 5.480 -39.917 1.00 39.85 206 ILE B N 1
ATOM 3669 C CA . ILE B 1 184 ? 36.747 6.153 -41.204 1.00 38.27 206 ILE B CA 1
ATOM 3670 C C . ILE B 1 184 ? 35.386 6.683 -41.623 1.00 40.84 206 ILE B C 1
ATOM 3671 O O . ILE B 1 184 ? 35.276 7.764 -42.200 1.00 44.73 206 ILE B O 1
ATOM 3676 N N . VAL B 1 185 ? 34.350 5.914 -41.314 1.00 39.98 207 VAL B N 1
ATOM 3677 C CA . VAL B 1 185 ? 32.975 6.371 -41.442 1.00 42.21 207 VAL B CA 1
ATOM 3678 C C . VAL B 1 185 ? 32.246 5.948 -40.172 1.00 44.80 207 VAL B C 1
ATOM 3679 O O . VAL B 1 185 ? 32.367 4.804 -39.741 1.00 44.87 207 VAL B O 1
ATOM 3683 N N . ASP B 1 186 ? 31.505 6.868 -39.565 1.00 48.07 208 ASP B N 1
ATOM 3684 C CA . ASP B 1 186 ? 30.872 6.583 -38.282 1.00 51.78 208 ASP B CA 1
ATOM 3685 C C . ASP B 1 186 ? 29.824 5.483 -38.411 1.00 55.37 208 ASP B C 1
ATOM 3686 O O . ASP B 1 186 ? 29.007 5.491 -39.330 1.00 58.60 208 ASP B O 1
ATOM 3691 N N . GLY B 1 187 ? 29.863 4.527 -37.490 1.00 54.30 209 GLY B N 1
ATOM 3692 C CA . GLY B 1 187 ? 28.908 3.434 -37.491 1.00 54.71 209 GLY B CA 1
ATOM 3693 C C . GLY B 1 187 ? 29.261 2.305 -38.441 1.00 53.31 209 GLY B C 1
ATOM 3694 O O . GLY B 1 187 ? 28.547 1.308 -38.501 1.00 54.20 209 GLY B O 1
ATOM 3695 N N . SER B 1 188 ? 30.357 2.463 -39.181 1.00 51.45 210 SER B N 1
ATOM 3696 C CA . SER B 1 188 ? 30.804 1.447 -40.133 1.00 51.08 210 SER B CA 1
ATOM 3697 C C . SER B 1 188 ? 31.583 0.311 -39.465 1.00 52.22 210 SER B C 1
ATOM 3698 O O . SER B 1 188 ? 31.561 -0.826 -39.938 1.00 52.27 210 SER B O 1
ATOM 3701 N N . GLY B 1 189 ? 32.264 0.619 -38.365 1.00 51.88 211 GLY B N 1
ATOM 3702 C CA . GLY B 1 189 ? 33.096 -0.360 -37.688 1.00 51.51 211 GLY B CA 1
ATOM 3703 C C . GLY B 1 189 ? 34.497 -0.463 -38.270 1.00 50.73 211 GLY B C 1
ATOM 3704 O O . GLY B 1 189 ? 35.349 -1.171 -37.734 1.00 51.08 211 GLY B O 1
ATOM 3705 N N . ILE B 1 190 ? 34.732 0.230 -39.381 1.00 48.99 294 ILE B N 1
ATOM 3706 C CA . ILE B 1 190 ? 36.065 0.310 -39.971 1.00 45.92 294 ILE B CA 1
ATOM 3707 C C . ILE B 1 190 ? 36.895 1.397 -39.301 1.00 46.19 294 ILE B C 1
ATOM 3708 O O . ILE B 1 190 ? 36.512 2.567 -39.313 1.00 47.35 294 ILE B O 1
ATOM 3713 N N . PRO B 1 191 ? 38.045 1.013 -38.724 1.00 45.42 295 PRO B N 1
ATOM 3714 C CA . PRO B 1 191 ? 38.952 1.941 -38.038 1.00 42.34 295 PRO B CA 1
ATOM 3715 C C . PRO B 1 191 ? 39.638 2.904 -38.999 1.00 39.90 295 PRO B C 1
ATOM 3716 O O . PRO B 1 191 ? 39.898 2.544 -40.147 1.00 40.33 295 PRO B O 1
ATOM 3720 N N . ASN B 1 192 ? 39.911 4.116 -38.528 1.00 37.50 296 ASN B N 1
ATOM 3721 C CA . ASN B 1 192 ? 40.670 5.094 -39.295 1.00 36.16 296 ASN B CA 1
ATOM 3722 C C . ASN B 1 192 ? 42.154 5.031 -38.946 1.00 37.87 296 ASN B C 1
ATOM 3723 O O . ASN B 1 192 ? 42.573 5.550 -37.911 1.00 37.94 296 ASN B O 1
ATOM 3728 N N . PRO B 1 193 ? 42.961 4.430 -39.833 1.00 38.48 297 PRO B N 1
ATOM 3729 C CA . PRO B 1 193 ? 44.384 4.195 -39.557 1.00 36.73 297 PRO B CA 1
ATOM 3730 C C . PRO B 1 193 ? 45.177 5.489 -39.374 1.00 35.72 297 PRO B C 1
ATOM 3731 O O . PRO B 1 193 ? 46.253 5.460 -38.779 1.00 35.58 297 PRO B O 1
ATOM 3735 N N . ASP B 1 194 ? 44.647 6.606 -39.862 1.00 34.34 298 ASP B N 1
ATOM 3736 C CA . ASP B 1 194 ? 45.298 7.898 -39.675 1.00 33.04 298 ASP B CA 1
ATOM 3737 C C . ASP B 1 194 ? 45.096 8.430 -38.260 1.00 32.28 298 ASP B C 1
ATOM 3738 O O . ASP B 1 194 ? 45.787 9.358 -37.839 1.00 32.55 298 ASP B O 1
ATOM 3743 N N . PHE B 1 195 ? 44.158 7.840 -37.523 1.00 32.76 299 PHE B N 1
ATOM 3744 C CA . PHE B 1 195 ? 43.874 8.301 -36.170 1.00 33.83 299 PHE B CA 1
ATOM 3745 C C . PHE B 1 195 ? 45.119 8.248 -35.312 1.00 35.62 299 PHE B C 1
ATOM 3746 O O . PHE B 1 195 ? 45.845 7.256 -35.323 1.00 37.97 299 PHE B O 1
ATOM 3754 N N . VAL B 1 196 ? 45.357 9.325 -34.573 1.00 36.91 300 VAL B N 1
ATOM 3755 C CA . VAL B 1 196 ? 46.496 9.406 -33.674 1.00 36.40 300 VAL B CA 1
ATOM 3756 C C . VAL B 1 196 ? 46.027 9.600 -32.238 1.00 37.71 300 VAL B C 1
ATOM 3757 O O . VAL B 1 196 ? 45.200 10.458 -31.944 1.00 39.22 300 VAL B O 1
ATOM 3761 N N . GLU B 1 197 ? 46.566 8.788 -31.344 1.00 39.73 301 GLU B N 1
ATOM 3762 C CA . GLU B 1 197 ? 46.184 8.827 -29.947 1.00 41.21 301 GLU B CA 1
ATOM 3763 C C . GLU B 1 197 ? 46.959 9.923 -29.225 1.00 42.77 301 GLU B C 1
ATOM 3764 O O . GLU B 1 197 ? 48.153 10.114 -29.476 1.00 45.54 301 GLU B O 1
ATOM 3770 N N . ASP B 1 198 ? 46.287 10.647 -28.336 1.00 40.38 302 ASP B N 1
ATOM 3771 C CA . ASP B 1 198 ? 46.976 11.618 -27.492 1.00 40.28 302 ASP B CA 1
ATOM 3772 C C . ASP B 1 198 ? 46.575 11.454 -26.030 1.00 42.50 302 ASP B C 1
ATOM 3773 O O . ASP B 1 198 ? 45.444 11.748 -25.650 1.00 44.18 302 ASP B O 1
ATOM 3778 N N . SER B 1 199 ? 47.512 10.978 -25.216 1.00 43.41 303 SER B N 1
ATOM 3779 C CA . SER B 1 199 ? 47.265 10.783 -23.791 1.00 42.26 303 SER B CA 1
ATOM 3780 C C . SER B 1 199 ? 47.512 12.064 -23.008 1.00 41.13 303 SER B C 1
ATOM 3781 O O . SER B 1 199 ? 47.341 12.098 -21.790 1.00 42.28 303 SER B O 1
ATOM 3784 N N . GLU B 1 200 ? 47.935 13.111 -23.707 1.00 38.94 304 GLU B N 1
ATOM 3785 C CA . GLU B 1 200 ? 48.251 14.372 -23.050 1.00 39.56 304 GLU B CA 1
ATOM 3786 C C . GLU B 1 200 ? 47.377 15.532 -23.514 1.00 37.71 304 GLU B C 1
ATOM 3787 O O . GLU B 1 200 ? 47.832 16.671 -23.571 1.00 36.14 304 GLU B O 1
ATOM 3793 N N . LEU B 1 201 ? 46.125 15.235 -23.848 1.00 38.09 305 LEU B N 1
ATOM 3794 C CA . LEU B 1 201 ? 45.154 16.273 -24.154 1.00 37.97 305 LEU B CA 1
ATOM 3795 C C . LEU B 1 201 ? 45.064 17.258 -23.001 1.00 40.46 305 LEU B C 1
ATOM 3796 O O . LEU B 1 201 ? 45.060 18.473 -23.206 1.00 42.88 305 LEU B O 1
ATOM 3801 N N . HIS B 1 202 ? 44.995 16.720 -21.787 1.00 39.72 306 HIS B N 1
ATOM 3802 C CA . HIS B 1 202 ? 44.870 17.532 -20.579 1.00 39.39 306 HIS B CA 1
ATOM 3803 C C . HIS B 1 202 ? 46.071 18.429 -20.290 1.00 39.81 306 HIS B C 1
ATOM 3804 O O . HIS B 1 202 ? 45.928 19.474 -19.653 1.00 38.54 306 HIS B O 1
ATOM 3811 N N . LYS B 1 203 ? 47.252 18.016 -20.747 1.00 41.45 307 LYS B N 1
ATOM 3812 C CA . LYS B 1 203 ? 48.488 18.662 -20.311 1.00 43.90 307 LYS B CA 1
ATOM 3813 C C . LYS B 1 203 ? 48.702 19.985 -21.025 1.00 43.96 307 LYS B C 1
ATOM 3814 O O . LYS B 1 203 ? 48.516 20.088 -22.236 1.00 43.08 307 LYS B O 1
ATOM 3820 N N . VAL B 1 204 ? 49.111 20.994 -20.268 1.00 45.64 308 VAL B N 1
ATOM 3821 C CA . VAL B 1 204 ? 49.441 22.278 -20.854 1.00 47.51 308 VAL B CA 1
ATOM 3822 C C . VAL B 1 204 ? 50.650 22.116 -21.758 1.00 50.33 308 VAL B C 1
ATOM 3823 O O . VAL B 1 204 ? 51.656 21.534 -21.351 1.00 50.84 308 VAL B O 1
ATOM 3827 N N . PRO B 1 205 ? 50.554 22.627 -22.994 1.00 52.72 309 PRO B N 1
ATOM 3828 C CA . PRO B 1 205 ? 51.635 22.515 -23.981 1.00 53.80 309 PRO B CA 1
ATOM 3829 C C . PRO B 1 205 ? 52.869 23.270 -23.520 1.00 54.79 309 PRO B C 1
ATOM 3830 O O . PRO B 1 205 ? 53.972 22.734 -23.545 1.00 57.11 309 PRO B O 1
ATOM 3834 N N . GLU B 1 206 ? 52.662 24.511 -23.084 1.00 53.54 310 GLU B N 1
ATOM 3835 C CA . GLU B 1 206 ? 53.725 25.304 -22.478 1.00 54.64 310 GLU B CA 1
ATOM 3836 C C . GLU B 1 206 ? 53.307 25.516 -21.026 1.00 51.11 310 GLU B C 1
ATOM 3837 O O . GLU B 1 206 ? 52.127 25.408 -20.713 1.00 49.78 310 GLU B O 1
ATOM 3843 N N . PRO B 1 207 ? 54.261 25.791 -20.121 1.00 52.10 311 PRO B N 1
ATOM 3844 C CA . PRO B 1 207 ? 53.844 26.096 -18.743 1.00 52.03 311 PRO B CA 1
ATOM 3845 C C . PRO B 1 207 ? 52.989 27.364 -18.648 1.00 51.42 311 PRO B C 1
ATOM 3846 O O . PRO B 1 207 ? 53.200 28.300 -19.419 1.00 51.11 311 PRO B O 1
ATOM 3850 N N . LEU B 1 208 ? 52.053 27.388 -17.702 1.00 50.18 312 LEU B N 1
ATOM 3851 C CA . LEU B 1 208 ? 51.139 28.515 -17.541 1.00 47.55 312 LEU B CA 1
ATOM 3852 C C . LEU B 1 208 ? 51.770 29.577 -16.656 1.00 48.85 312 LEU B C 1
ATOM 3853 O O . LEU B 1 208 ? 52.317 29.268 -15.597 1.00 50.43 312 LEU B O 1
ATOM 3858 N N . THR B 1 209 ? 51.657 30.836 -17.067 1.00 48.35 313 THR B N 1
ATOM 3859 C CA . THR B 1 209 ? 52.464 31.884 -16.456 1.00 50.61 313 THR B CA 1
ATOM 3860 C C . THR B 1 209 ? 51.651 33.087 -15.972 1.00 49.88 313 THR B C 1
ATOM 3861 O O . THR B 1 209 ? 52.059 33.784 -15.044 1.00 50.78 313 THR B O 1
ATOM 3865 N N . HIS B 1 210 ? 50.500 33.322 -16.587 1.00 48.83 314 HIS B N 1
ATOM 3866 C CA . HIS B 1 210 ? 49.651 34.438 -16.187 1.00 48.78 314 HIS B CA 1
ATOM 3867 C C . HIS B 1 210 ? 48.182 34.047 -16.093 1.00 48.29 314 HIS B C 1
ATOM 3868 O O . HIS B 1 210 ? 47.742 33.075 -16.710 1.00 47.99 314 HIS B O 1
ATOM 3875 N N . VAL B 1 211 ? 47.439 34.796 -15.286 1.00 47.45 315 VAL B N 1
ATOM 3876 C CA . VAL B 1 211 ? 45.989 34.819 -15.379 1.00 43.61 315 VAL B CA 1
ATOM 3877 C C . VAL B 1 211 ? 45.592 36.184 -15.918 1.00 44.11 315 VAL B C 1
ATOM 3878 O O . VAL B 1 211 ? 46.160 37.202 -15.520 1.00 47.22 315 VAL B O 1
ATOM 3882 N N . GLY B 1 212 ? 44.618 36.212 -16.818 1.00 42.07 316 GLY B N 1
ATOM 3883 C CA . GLY B 1 212 ? 44.162 37.471 -17.377 1.00 40.46 316 GLY B CA 1
ATOM 3884 C C . GLY B 1 212 ? 42.658 37.592 -17.468 1.00 38.96 316 GLY B C 1
ATOM 3885 O O . GLY B 1 212 ? 41.944 36.604 -17.644 1.00 38.19 316 GLY B O 1
ATOM 3886 N N . ILE B 1 213 ? 42.174 38.820 -17.333 1.00 39.64 317 ILE B N 1
ATOM 3887 C CA . ILE B 1 213 ? 40.769 39.118 -17.561 1.00 37.32 317 ILE B CA 1
ATOM 3888 C C . ILE B 1 213 ? 40.643 39.982 -18.806 1.00 35.86 317 ILE B C 1
ATOM 3889 O O . ILE B 1 213 ? 41.033 41.146 -18.814 1.00 35.52 317 ILE B O 1
ATOM 3894 N N . ASP B 1 214 ? 40.093 39.392 -19.856 1.00 36.62 318 ASP B N 1
ATOM 3895 C CA . ASP B 1 214 ? 39.948 40.047 -21.143 1.00 39.06 318 ASP B CA 1
ATOM 3896 C C . ASP B 1 214 ? 38.492 39.951 -21.569 1.00 38.44 318 ASP B C 1
ATOM 3897 O O . ASP B 1 214 ? 38.071 38.955 -22.158 1.00 38.22 318 ASP B O 1
ATOM 3902 N N . VAL B 1 215 ? 37.713 40.977 -21.249 1.00 38.14 319 VAL B N 1
ATOM 3903 C CA . VAL B 1 215 ? 36.286 40.936 -21.530 1.00 35.87 319 VAL B CA 1
ATOM 3904 C C . VAL B 1 215 ? 35.746 42.247 -22.088 1.00 37.02 319 VAL B C 1
ATOM 3905 O O . VAL B 1 215 ? 36.315 43.314 -21.868 1.00 40.65 319 VAL B O 1
ATOM 3909 N N . TRP B 1 216 ? 34.635 42.149 -22.804 1.00 35.76 320 TRP B N 1
ATOM 3910 C CA . TRP B 1 216 ? 33.875 43.315 -23.231 1.00 34.82 320 TRP B CA 1
ATOM 3911 C C . TRP B 1 216 ? 32.572 43.376 -22.442 1.00 35.88 320 TRP B C 1
ATOM 3912 O O . TRP B 1 216 ? 31.890 42.361 -22.271 1.00 36.46 320 TRP B O 1
ATOM 3923 N N . GLN B 1 217 ? 32.227 44.564 -21.962 1.00 35.67 321 GLN B N 1
ATOM 3924 C CA . GLN B 1 217 ? 30.993 44.751 -21.212 1.00 35.11 321 GLN B CA 1
ATOM 3925 C C . GLN B 1 217 ? 30.201 45.973 -21.626 1.00 36.16 321 GLN B C 1
ATOM 3926 O O . GLN B 1 217 ? 30.713 47.087 -21.624 1.00 38.85 321 GLN B O 1
ATOM 3932 N N . VAL B 1 218 ? 28.937 45.757 -21.973 1.00 35.13 322 VAL B N 1
ATOM 3933 C CA . VAL B 1 218 ? 28.032 46.868 -22.232 1.00 33.52 322 VAL B CA 1
ATOM 3934 C C . VAL B 1 218 ? 27.567 47.429 -20.899 1.00 33.99 322 VAL B C 1
ATOM 3935 O O . VAL B 1 218 ? 27.864 48.571 -20.563 1.00 35.51 322 VAL B O 1
ATOM 3939 N N . GLU B 1 219 ? 26.853 46.611 -20.133 1.00 35.80 323 GLU B N 1
ATOM 3940 C CA . GLU B 1 219 ? 26.474 46.971 -18.772 1.00 38.49 323 GLU B CA 1
ATOM 3941 C C . GLU B 1 219 ? 27.531 46.468 -17.797 1.00 39.75 323 GLU B C 1
ATOM 3942 O O . GLU B 1 219 ? 27.617 45.271 -17.536 1.00 40.79 323 GLU B O 1
ATOM 3948 N N . SER B 1 220 ? 28.337 47.384 -17.267 1.00 41.62 324 SER B N 1
ATOM 3949 C CA . SER B 1 220 ? 29.442 47.027 -16.376 1.00 42.79 324 SER B CA 1
ATOM 3950 C C . SER B 1 220 ? 28.964 46.886 -14.935 1.00 42.95 324 SER B C 1
ATOM 3951 O O . SER B 1 220 ? 27.777 47.029 -14.654 1.00 42.02 324 SER B O 1
ATOM 3954 N N . GLY B 1 221 ? 29.891 46.594 -14.027 1.00 44.57 325 GLY B N 1
ATOM 3955 C CA . GLY B 1 221 ? 29.566 46.454 -12.618 1.00 45.61 325 GLY B CA 1
ATOM 3956 C C . GLY B 1 221 ? 29.909 45.078 -12.076 1.00 46.17 325 GLY B C 1
ATOM 3957 O O . GLY B 1 221 ? 29.679 44.791 -10.900 1.00 48.82 325 GLY B O 1
ATOM 3958 N N . SER B 1 222 ? 30.475 44.231 -12.933 1.00 43.41 326 SER B N 1
ATOM 3959 C CA . SER B 1 222 ? 30.820 42.863 -12.549 1.00 40.68 326 SER B CA 1
ATOM 3960 C C . SER B 1 222 ? 31.931 42.835 -11.512 1.00 41.19 326 SER B C 1
ATOM 3961 O O . SER B 1 222 ? 32.820 43.687 -11.520 1.00 41.96 326 SER B O 1
ATOM 3964 N N . ILE B 1 223 ? 31.880 41.845 -10.626 1.00 40.68 327 ILE B N 1
ATOM 3965 C CA . ILE B 1 223 ? 32.895 41.691 -9.587 1.00 41.37 327 ILE B CA 1
ATOM 3966 C C . ILE B 1 223 ? 33.499 40.285 -9.595 1.00 39.43 327 ILE B C 1
ATOM 3967 O O . ILE B 1 223 ? 32.797 39.291 -9.407 1.00 37.11 327 ILE B O 1
ATOM 3972 N N . PHE B 1 224 ? 34.809 40.216 -9.805 1.00 41.31 328 PHE B N 1
ATOM 3973 C CA . PHE B 1 224 ? 35.529 38.946 -9.821 1.00 40.20 328 PHE B CA 1
ATOM 3974 C C . PHE B 1 224 ? 36.133 38.654 -8.458 1.00 41.74 328 PHE B C 1
ATOM 3975 O O . PHE B 1 224 ? 36.649 39.555 -7.800 1.00 42.33 328 PHE B O 1
ATOM 3983 N N . LYS B 1 225 ? 36.070 37.394 -8.037 1.00 42.25 329 LYS B N 1
ATOM 3984 C CA . LYS B 1 225 ? 36.689 36.997 -6.781 1.00 43.56 329 LYS B CA 1
ATOM 3985 C C . LYS B 1 225 ? 37.312 35.608 -6.839 1.00 42.78 329 LYS B C 1
ATOM 3986 O O . LYS B 1 225 ? 36.940 34.779 -7.671 1.00 40.42 329 LYS B O 1
ATOM 3992 N N . ASP B 1 226 ? 38.273 35.385 -5.946 1.00 44.73 330 ASP B N 1
ATOM 3993 C CA . ASP B 1 226 ? 38.792 34.058 -5.634 1.00 45.35 330 ASP B CA 1
ATOM 3994 C C . ASP B 1 226 ? 39.154 33.191 -6.834 1.00 42.40 330 ASP B C 1
ATOM 3995 O O . ASP B 1 226 ? 38.566 32.129 -7.059 1.00 38.42 330 ASP B O 1
ATOM 4000 N N . ILE B 1 227 ? 40.129 33.664 -7.601 1.00 43.73 331 ILE B N 1
ATOM 4001 C CA . ILE B 1 227 ? 40.719 32.869 -8.664 1.00 45.15 331 ILE B CA 1
ATOM 4002 C C . ILE B 1 227 ? 41.659 31.839 -8.050 1.00 45.25 331 ILE B C 1
ATOM 4003 O O . ILE B 1 227 ? 42.767 32.172 -7.624 1.00 46.39 331 ILE B O 1
ATOM 4008 N N . VAL B 1 228 ? 41.203 30.592 -7.998 1.00 43.81 332 VAL B N 1
ATOM 4009 C CA . VAL B 1 228 ? 41.979 29.518 -7.394 1.00 44.94 332 VAL B CA 1
ATOM 4010 C C . VAL B 1 228 ? 42.482 28.530 -8.440 1.00 43.83 332 VAL B C 1
ATOM 4011 O O . VAL B 1 228 ? 41.755 28.166 -9.366 1.00 40.98 332 VAL B O 1
ATOM 4015 N N . ILE B 1 229 ? 43.736 28.113 -8.288 1.00 47.22 333 ILE B N 1
ATOM 4016 C CA . ILE B 1 229 ? 44.337 27.094 -9.144 1.00 47.03 333 ILE B CA 1
ATOM 4017 C C . ILE B 1 229 ? 45.168 26.121 -8.305 1.00 50.12 333 ILE B C 1
ATOM 4018 O O . ILE B 1 229 ? 45.974 26.539 -7.470 1.00 53.33 333 ILE B O 1
ATOM 4023 N N . GLY B 1 230 ? 44.977 24.826 -8.534 1.00 48.19 334 GLY B N 1
ATOM 4024 C CA . GLY B 1 230 ? 45.664 23.810 -7.759 1.00 48.72 334 GLY B CA 1
ATOM 4025 C C . GLY B 1 230 ? 45.658 22.465 -8.457 1.00 48.59 334 GLY B C 1
ATOM 4026 O O . GLY B 1 230 ? 45.270 22.368 -9.621 1.00 49.06 334 GLY B O 1
ATOM 4027 N N . ASP B 1 231 ? 46.074 21.422 -7.747 1.00 48.48 335 ASP B N 1
ATOM 4028 C CA . ASP B 1 231 ? 46.135 20.091 -8.335 1.00 48.41 335 ASP B CA 1
ATOM 4029 C C . ASP B 1 231 ? 45.243 19.085 -7.609 1.00 50.20 335 ASP B C 1
ATOM 4030 O O . ASP B 1 231 ? 45.274 17.889 -7.905 1.00 51.84 335 ASP B O 1
ATOM 4035 N N . ASP B 1 232 ? 44.443 19.574 -6.666 1.00 50.81 336 ASP B N 1
ATOM 4036 C CA . ASP B 1 232 ? 43.517 18.718 -5.927 1.00 52.57 336 ASP B CA 1
ATOM 4037 C C . ASP B 1 232 ? 42.115 19.319 -5.926 1.00 53.41 336 ASP B C 1
ATOM 4038 O O . ASP B 1 232 ? 41.929 20.483 -5.566 1.00 54.98 336 ASP B O 1
ATOM 4043 N N . LEU B 1 233 ? 41.130 18.518 -6.323 1.00 55.18 337 LEU B N 1
ATOM 4044 C CA . LEU B 1 233 ? 39.771 19.016 -6.518 1.00 52.78 337 LEU B CA 1
ATOM 4045 C C . LEU B 1 233 ? 39.044 19.315 -5.208 1.00 53.78 337 LEU B C 1
ATOM 4046 O O . LEU B 1 233 ? 38.462 20.391 -5.056 1.00 52.80 337 LEU B O 1
ATOM 4051 N N . LYS B 1 234 ? 39.070 18.370 -4.271 1.00 55.42 338 LYS B N 1
ATOM 4052 C CA . LYS B 1 234 ? 38.402 18.571 -2.987 1.00 56.51 338 LYS B CA 1
ATOM 4053 C C . LYS B 1 234 ? 38.942 19.801 -2.266 1.00 53.30 338 LYS B C 1
ATOM 4054 O O . LYS B 1 234 ? 38.181 20.565 -1.675 1.00 52.53 338 LYS B O 1
ATOM 4060 N N . GLU B 1 235 ? 40.257 19.980 -2.323 1.00 51.89 339 GLU B N 1
ATOM 4061 C CA . GLU B 1 235 ? 40.920 21.133 -1.726 1.00 52.97 339 GLU B CA 1
ATOM 4062 C C . GLU B 1 235 ? 40.324 22.446 -2.236 1.00 52.53 339 GLU B C 1
ATOM 4063 O O . GLU B 1 235 ? 40.061 23.368 -1.461 1.00 52.52 339 GLU B O 1
ATOM 4069 N N . VAL B 1 236 ? 40.118 22.521 -3.546 1.00 50.66 340 VAL B N 1
ATOM 4070 C CA . VAL B 1 236 ? 39.546 23.706 -4.169 1.00 48.15 340 VAL B CA 1
ATOM 4071 C C . VAL B 1 236 ? 38.075 23.870 -3.798 1.00 47.91 340 VAL B C 1
ATOM 4072 O O . VAL B 1 236 ? 37.617 24.982 -3.530 1.00 46.36 340 VAL B O 1
ATOM 4076 N N . LEU B 1 237 ? 37.338 22.761 -3.790 1.00 47.76 341 LEU B N 1
ATOM 4077 C CA . LEU B 1 237 ? 35.918 22.796 -3.448 1.00 46.45 341 LEU B CA 1
ATOM 4078 C C . LEU B 1 237 ? 35.712 23.159 -1.984 1.00 48.02 341 LEU B C 1
ATOM 4079 O O . LEU B 1 237 ? 34.733 23.818 -1.633 1.00 48.75 341 LEU B O 1
ATOM 4084 N N . ASP B 1 238 ? 36.637 22.722 -1.136 1.00 49.91 342 ASP B N 1
ATOM 4085 C CA . ASP B 1 238 ? 36.644 23.116 0.268 1.00 51.99 342 ASP B CA 1
ATOM 4086 C C . ASP B 1 238 ? 36.862 24.617 0.389 1.00 50.31 342 ASP B C 1
ATOM 4087 O O . ASP B 1 238 ? 36.256 25.285 1.229 1.00 52.72 342 ASP B O 1
ATOM 4092 N N . LEU B 1 239 ? 37.744 25.134 -0.455 1.00 47.16 343 LEU B N 1
ATOM 4093 C CA . LEU B 1 239 ? 38.069 26.548 -0.454 1.00 48.68 343 LEU B CA 1
ATOM 4094 C C . LEU B 1 239 ? 36.890 27.367 -0.977 1.00 49.57 343 LEU B C 1
ATOM 4095 O O . LEU B 1 239 ? 36.706 28.521 -0.589 1.00 49.02 343 LEU B O 1
ATOM 4100 N N . VAL B 1 240 ? 36.081 26.753 -1.836 1.00 50.27 344 VAL B N 1
ATOM 4101 C CA . VAL B 1 240 ? 34.898 27.412 -2.378 1.00 50.91 344 VAL B CA 1
ATOM 4102 C C . VAL B 1 240 ? 33.824 27.574 -1.311 1.00 55.18 344 VAL B C 1
ATOM 4103 O O . VAL B 1 240 ? 33.120 28.588 -1.285 1.00 54.26 344 VAL B O 1
ATOM 4107 N N . GLU B 1 241 ? 33.706 26.566 -0.443 1.00 59.25 345 GLU B N 1
ATOM 4108 C CA . GLU B 1 241 ? 32.792 26.607 0.702 1.00 64.71 345 GLU B CA 1
ATOM 4109 C C . GLU B 1 241 ? 33.212 27.722 1.664 1.00 70.71 345 GLU B C 1
ATOM 4110 O O . GLU B 1 241 ? 32.377 28.482 2.142 1.00 75.66 345 GLU B O 1
ATOM 4116 N N . LYS B 1 242 ? 34.513 27.829 1.920 1.00 72.65 346 LYS B N 1
ATOM 4117 C CA . LYS B 1 242 ? 35.055 28.850 2.816 1.00 74.03 346 LYS B CA 1
ATOM 4118 C C . LYS B 1 242 ? 34.791 30.224 2.231 1.00 73.20 346 LYS B C 1
ATOM 4119 O O . LYS B 1 242 ? 34.348 31.144 2.925 1.00 74.78 346 LYS B O 1
ATOM 4125 N N . THR B 1 243 ? 35.079 30.358 0.944 1.00 69.92 347 THR B N 1
ATOM 4126 C CA . THR B 1 243 ? 34.896 31.621 0.251 1.00 65.70 347 THR B CA 1
ATOM 4127 C C . THR B 1 243 ? 33.482 31.988 -0.185 1.00 62.94 347 THR B C 1
ATOM 4128 O O . THR B 1 243 ? 33.038 33.110 0.048 1.00 63.14 347 THR B O 1
ATOM 4132 N N . TYR B 1 244 ? 32.795 31.051 -0.835 1.00 58.15 348 TYR B N 1
ATOM 4133 C CA . TYR B 1 244 ? 31.504 31.333 -1.462 1.00 53.32 348 TYR B CA 1
ATOM 4134 C C . TYR B 1 244 ? 30.333 30.730 -0.695 1.00 54.51 348 TYR B C 1
ATOM 4135 O O . TYR B 1 244 ? 29.353 31.415 -0.396 1.00 57.09 348 TYR B O 1
ATOM 4144 N N . GLY B 1 245 ? 30.443 29.446 -0.374 1.00 53.54 349 GLY B N 1
ATOM 4145 C CA . GLY B 1 245 ? 29.375 28.737 0.305 1.00 55.25 349 GLY B CA 1
ATOM 4146 C C . GLY B 1 245 ? 28.960 29.376 1.614 1.00 57.72 349 GLY B C 1
ATOM 4147 O O . GLY B 1 245 ? 27.784 29.350 1.983 1.00 61.13 349 GLY B O 1
ATOM 4148 N N . GLY B 1 246 ? 29.928 29.963 2.310 1.00 57.02 350 GLY B N 1
ATOM 4149 C CA . GLY B 1 246 ? 29.662 30.651 3.560 1.00 60.62 350 GLY B CA 1
ATOM 4150 C C . GLY B 1 246 ? 28.837 31.911 3.381 1.00 62.06 350 GLY B C 1
ATOM 4151 O O . GLY B 1 246 ? 27.909 32.168 4.146 1.00 63.17 350 GLY B O 1
ATOM 4152 N N . LEU B 1 247 ? 29.177 32.695 2.361 1.00 61.82 351 LEU B N 1
ATOM 4153 C CA . LEU B 1 247 ? 28.552 33.995 2.128 1.00 63.82 351 LEU B CA 1
ATOM 4154 C C . LEU B 1 247 ? 27.180 33.904 1.456 1.00 67.16 351 LEU B C 1
ATOM 4155 O O . LEU B 1 247 ? 26.492 34.914 1.311 1.00 67.76 351 LEU B O 1
ATOM 4160 N N . LYS B 1 248 ? 26.791 32.700 1.043 1.00 65.88 352 LYS B N 1
ATOM 4161 C CA . LYS B 1 248 ? 25.552 32.504 0.288 1.00 66.13 352 LYS B CA 1
ATOM 4162 C C . LYS B 1 248 ? 24.333 33.099 0.991 1.00 66.82 352 LYS B C 1
ATOM 4163 O O . LYS B 1 248 ? 23.627 33.933 0.425 1.00 65.84 352 LYS B O 1
ATOM 4169 N N . LYS B 1 249 ? 24.089 32.659 2.221 1.00 68.79 353 LYS B N 1
ATOM 4170 C CA . LYS B 1 249 ? 22.894 33.059 2.953 1.00 71.11 353 LYS B CA 1
ATOM 4171 C C . LYS B 1 249 ? 22.873 34.562 3.208 1.00 72.74 353 LYS B C 1
ATOM 4172 O O . LYS B 1 249 ? 21.823 35.199 3.113 1.00 74.52 353 LYS B O 1
ATOM 4178 N N . ALA B 1 250 ? 24.035 35.128 3.519 1.00 72.10 354 ALA B N 1
ATOM 4179 C CA . ALA B 1 250 ? 24.133 36.561 3.771 1.00 67.82 354 ALA B CA 1
ATOM 4180 C C . ALA B 1 250 ? 23.830 37.378 2.522 1.00 63.95 354 ALA B C 1
ATOM 4181 O O . ALA B 1 250 ? 23.048 38.330 2.568 1.00 65.29 354 ALA B O 1
ATOM 4183 N N . GLU B 1 251 ? 24.447 36.997 1.408 1.00 59.92 355 GLU B N 1
ATOM 4184 C CA . GLU B 1 251 ? 24.258 37.707 0.147 1.00 58.20 355 GLU B CA 1
ATOM 4185 C C . GLU B 1 251 ? 22.797 37.700 -0.300 1.00 57.96 355 GLU B C 1
ATOM 4186 O O . GLU B 1 251 ? 22.253 38.738 -0.680 1.00 58.70 355 GLU B O 1
ATOM 4192 N N . ALA B 1 252 ? 22.172 36.526 -0.254 1.00 56.71 356 ALA B N 1
ATOM 4193 C CA . ALA B 1 252 ? 20.774 36.375 -0.642 1.00 57.43 356 ALA B CA 1
ATOM 4194 C C . ALA B 1 252 ? 19.864 37.251 0.214 1.00 61.11 356 ALA B C 1
ATOM 4195 O O . ALA B 1 252 ? 18.880 37.813 -0.274 1.00 62.16 356 ALA B O 1
ATOM 4197 N N . ASP B 1 253 ? 20.199 37.356 1.496 1.00 62.17 357 ASP B N 1
ATOM 4198 C CA . ASP B 1 253 ? 19.460 38.209 2.413 1.00 64.54 357 ASP B CA 1
ATOM 4199 C C . ASP B 1 253 ? 19.766 39.673 2.122 1.00 65.72 357 ASP B C 1
ATOM 4200 O O . ASP B 1 253 ? 18.905 40.537 2.281 1.00 70.82 357 ASP B O 1
ATOM 4205 N N . ALA B 1 254 ? 20.998 39.948 1.703 1.00 61.98 358 ALA B N 1
ATOM 4206 C CA . ALA B 1 254 ? 21.376 41.301 1.311 1.00 62.53 358 ALA B CA 1
ATOM 4207 C C . ALA B 1 254 ? 20.632 41.729 0.049 1.00 65.25 358 ALA B C 1
ATOM 4208 O O . ALA B 1 254 ? 20.182 42.871 -0.063 1.00 68.76 358 ALA B O 1
ATOM 4210 N N . LEU B 1 255 ? 20.498 40.804 -0.897 1.00 63.90 359 LEU B N 1
ATOM 4211 C CA . LEU B 1 255 ? 19.764 41.073 -2.128 1.00 66.20 359 LEU B CA 1
ATOM 4212 C C . LEU B 1 255 ? 18.286 41.356 -1.869 1.00 67.66 359 LEU B C 1
ATOM 4213 O O . LEU B 1 255 ? 17.708 42.249 -2.487 1.00 68.44 359 LEU B O 1
ATOM 4218 N N . LYS B 1 256 ? 17.682 40.600 -0.955 1.00 67.49 360 LYS B N 1
ATOM 4219 C CA . LYS B 1 256 ? 16.269 40.783 -0.635 1.00 70.09 360 LYS B CA 1
ATOM 4220 C C . LYS B 1 256 ? 16.020 42.118 0.038 1.00 73.28 360 LYS B C 1
ATOM 4221 O O . LYS B 1 256 ? 14.995 42.758 -0.192 1.00 76.22 360 LYS B O 1
ATOM 4227 N N . VAL B 1 257 ? 16.969 42.530 0.869 1.00 73.03 361 VAL B N 1
ATOM 4228 C CA . VAL B 1 257 ? 16.887 43.810 1.554 1.00 76.42 361 VAL B CA 1
ATOM 4229 C C . VAL B 1 257 ? 16.896 44.954 0.552 1.00 80.35 361 VAL B C 1
ATOM 4230 O O . VAL B 1 257 ? 16.088 45.882 0.639 1.00 85.82 361 VAL B O 1
ATOM 4234 N N . MET B 1 258 ? 17.811 44.877 -0.408 1.00 78.03 362 MET B N 1
ATOM 4235 C CA . MET B 1 258 ? 17.869 45.862 -1.474 1.00 80.53 362 MET B CA 1
ATOM 4236 C C . MET B 1 258 ? 16.649 45.773 -2.382 1.00 84.93 362 MET B C 1
ATOM 4237 O O . MET B 1 258 ? 16.223 46.779 -2.951 1.00 89.89 362 MET B O 1
ATOM 4242 N N . GLU B 1 259 ? 16.038 44.596 -2.466 1.00 83.99 363 GLU B N 1
ATOM 4243 C CA . GLU B 1 259 ? 14.911 44.441 -3.376 1.00 87.60 363 GLU B CA 1
ATOM 4244 C C . GLU B 1 259 ? 13.625 44.887 -2.702 1.00 93.16 363 GLU B C 1
ATOM 4245 O O . GLU B 1 259 ? 12.652 45.231 -3.371 1.00 95.92 363 GLU B O 1
ATOM 4251 N N . ASP B 1 260 ? 13.655 44.980 -1.379 1.00 95.50 364 ASP B N 1
ATOM 4252 C CA . ASP B 1 260 ? 12.491 45.442 -0.633 1.00 101.56 364 ASP B CA 1
ATOM 4253 C C . ASP B 1 260 ? 12.416 46.961 -0.637 1.00 106.56 364 ASP B C 1
ATOM 4254 O O . ASP B 1 260 ? 11.337 47.532 -0.492 1.00 111.76 364 ASP B O 1
ATOM 4259 N N . MET B 1 261 ? 13.565 47.606 -0.807 1.00 106.10 365 MET B N 1
ATOM 4260 C CA . MET B 1 261 ? 13.612 49.051 -0.971 1.00 111.57 365 MET B CA 1
ATOM 4261 C C . MET B 1 261 ? 12.941 49.432 -2.288 1.00 115.45 365 MET B C 1
ATOM 4262 O O . MET B 1 261 ? 12.522 50.568 -2.469 1.00 120.72 365 MET B O 1
ATOM 4267 N N . GLU B 1 262 ? 12.849 48.477 -3.210 1.00 114.09 366 GLU B N 1
ATOM 4268 C CA . GLU B 1 262 ? 12.353 48.755 -4.561 1.00 117.19 366 GLU B CA 1
ATOM 4269 C C . GLU B 1 262 ? 11.030 48.094 -4.963 1.00 122.89 366 GLU B C 1
ATOM 4270 O O . GLU B 1 262 ? 10.290 48.617 -5.803 1.00 126.66 366 GLU B O 1
ATOM 4276 N N . LYS B 1 263 ? 10.759 46.932 -4.382 1.00 35.62 367 LYS B N 1
ATOM 4277 C CA . LYS B 1 263 ? 9.521 46.189 -4.604 1.00 42.27 367 LYS B CA 1
ATOM 4278 C C . LYS B 1 263 ? 8.293 46.909 -4.037 1.00 45.61 367 LYS B C 1
ATOM 4279 O O . LYS B 1 263 ? 8.376 48.072 -3.622 1.00 47.82 367 LYS B O 1
ATOM 4285 N N . THR C 1 1 ? -17.671 12.745 -67.722 1.00 62.31 23 THR C N 1
ATOM 4286 C CA . THR C 1 1 ? -17.078 14.072 -67.588 1.00 61.92 23 THR C CA 1
ATOM 4287 C C . THR C 1 1 ? -15.761 14.030 -66.820 1.00 58.36 23 THR C C 1
ATOM 4288 O O . THR C 1 1 ? -15.664 13.412 -65.758 1.00 55.32 23 THR C O 1
ATOM 4292 N N . VAL C 1 2 ? -14.755 14.705 -67.363 1.00 58.06 24 VAL C N 1
ATOM 4293 C CA . VAL C 1 2 ? -13.449 14.789 -66.726 1.00 53.00 24 VAL C CA 1
ATOM 4294 C C . VAL C 1 2 ? -13.215 16.192 -66.183 1.00 55.21 24 VAL C C 1
ATOM 4295 O O . VAL C 1 2 ? -13.009 17.132 -66.947 1.00 59.78 24 VAL C O 1
ATOM 4299 N N . TYR C 1 3 ? -13.250 16.334 -64.862 1.00 53.34 25 TYR C N 1
ATOM 4300 C CA . TYR C 1 3 ? -13.141 17.650 -64.246 1.00 55.87 25 TYR C CA 1
ATOM 4301 C C . TYR C 1 3 ? -11.724 18.201 -64.349 1.00 56.87 25 TYR C C 1
ATOM 4302 O O . TYR C 1 3 ? -11.515 19.413 -64.298 1.00 60.63 25 TYR C O 1
ATOM 4311 N N . PHE C 1 4 ? -10.751 17.309 -64.498 1.00 53.68 26 PHE C N 1
ATOM 4312 C CA . PHE C 1 4 ? -9.360 17.680 -64.275 1.00 51.44 26 PHE C CA 1
ATOM 4313 C C . PHE C 1 4 ? -8.394 16.621 -64.798 1.00 48.70 26 PHE C C 1
ATOM 4314 O O . PHE C 1 4 ? -8.624 15.420 -64.645 1.00 46.99 26 PHE C O 1
ATOM 4322 N N . HIS C 1 5 ? -7.314 17.077 -65.421 1.00 49.02 27 HIS C N 1
ATOM 4323 C CA . HIS C 1 5 ? -6.285 16.181 -65.930 1.00 46.94 27 HIS C CA 1
ATOM 4324 C C . HIS C 1 5 ? -4.925 16.872 -65.940 1.00 48.98 27 HIS C C 1
ATOM 4325 O O . HIS C 1 5 ? -4.598 17.609 -66.872 1.00 53.03 27 HIS C O 1
ATOM 4332 N N . GLU C 1 6 ? -4.131 16.626 -64.903 1.00 45.69 28 GLU C N 1
ATOM 4333 C CA . GLU C 1 6 ? -2.783 17.172 -64.852 1.00 45.68 28 GLU C CA 1
ATOM 4334 C C . GLU C 1 6 ? -1.830 16.294 -65.660 1.00 46.52 28 GLU C C 1
ATOM 4335 O O . GLU C 1 6 ? -1.587 15.139 -65.309 1.00 42.51 28 GLU C O 1
ATOM 4341 N N . GLU C 1 7 ? -1.300 16.848 -66.746 1.00 51.13 29 GLU C N 1
ATOM 4342 C CA . GLU C 1 7 ? -0.375 16.122 -67.612 1.00 51.33 29 GLU C CA 1
ATOM 4343 C C . GLU C 1 7 ? 1.061 16.384 -67.191 1.00 50.79 29 GLU C C 1
ATOM 4344 O O . GLU C 1 7 ? 1.989 15.710 -67.639 1.00 49.96 29 GLU C O 1
ATOM 4350 N N . PHE C 1 8 ? 1.229 17.381 -66.329 1.00 51.87 30 PHE C N 1
ATOM 4351 C CA . PHE C 1 8 ? 2.548 17.829 -65.903 1.00 53.46 30 PHE C CA 1
ATOM 4352 C C . PHE C 1 8 ? 3.429 18.132 -67.107 1.00 57.99 30 PHE C C 1
ATOM 4353 O O . PHE C 1 8 ? 4.595 17.745 -67.154 1.00 59.02 30 PHE C O 1
ATOM 4361 N N . LYS C 1 9 ? 2.857 18.838 -68.076 1.00 61.66 31 LYS C N 1
ATOM 4362 C CA . LYS C 1 9 ? 3.633 19.380 -69.180 1.00 67.17 31 LYS C CA 1
ATOM 4363 C C . LYS C 1 9 ? 4.382 20.590 -68.645 1.00 69.92 31 LYS C C 1
ATOM 4364 O O . LYS C 1 9 ? 5.441 20.968 -69.148 1.00 73.67 31 LYS C O 1
ATOM 4370 N N . SER C 1 10 ? 3.800 21.188 -67.611 1.00 68.40 32 SER C N 1
ATOM 4371 C CA . SER C 1 10 ? 4.398 22.298 -66.885 1.00 69.33 32 SER C CA 1
ATOM 4372 C C . SER C 1 10 ? 4.102 22.148 -65.399 1.00 65.95 32 SER C C 1
ATOM 4373 O O . SER C 1 10 ? 3.347 21.261 -64.995 1.00 62.36 32 SER C O 1
ATOM 4376 N N . MET C 1 11 ? 4.696 23.016 -64.587 1.00 68.12 33 MET C N 1
ATOM 4377 C CA . MET C 1 11 ? 4.458 23.001 -63.147 1.00 65.85 33 MET C CA 1
ATOM 4378 C C . MET C 1 11 ? 4.269 24.406 -62.571 1.00 67.31 33 MET C C 1
ATOM 4379 O O . MET C 1 11 ? 4.095 24.565 -61.361 1.00 64.35 33 MET C O 1
ATOM 4384 N N . GLU C 1 12 ? 4.295 25.417 -63.438 1.00 71.89 34 GLU C N 1
ATOM 4385 C CA . GLU C 1 12 ? 4.230 26.813 -63.002 1.00 74.03 34 GLU C CA 1
ATOM 4386 C C . GLU C 1 12 ? 2.967 27.101 -62.211 1.00 71.56 34 GLU C C 1
ATOM 4387 O O . GLU C 1 12 ? 2.966 27.944 -61.316 1.00 73.56 34 GLU C O 1
ATOM 4393 N N . HIS C 1 13 ? 1.895 26.394 -62.552 1.00 68.15 35 HIS C N 1
ATOM 4394 C CA . HIS C 1 13 ? 0.607 26.565 -61.891 1.00 66.50 35 HIS C CA 1
ATOM 4395 C C . HIS C 1 13 ? 0.531 25.793 -60.568 1.00 60.30 35 HIS C C 1
ATOM 4396 O O . HIS C 1 13 ? -0.462 25.874 -59.843 1.00 58.49 35 HIS C O 1
ATOM 4403 N N . TRP C 1 14 ? 1.589 25.054 -60.253 1.00 56.98 36 TRP C N 1
ATOM 4404 C CA . TRP C 1 14 ? 1.673 24.347 -58.981 1.00 53.33 36 TRP C CA 1
ATOM 4405 C C . TRP C 1 14 ? 2.437 25.193 -57.964 1.00 53.14 36 TRP C C 1
ATOM 4406 O O . TRP C 1 14 ? 3.520 25.700 -58.254 1.00 56.40 36 TRP C O 1
ATOM 4417 N N . THR C 1 15 ? 1.862 25.350 -56.777 1.00 49.10 37 THR C N 1
ATOM 4418 C CA . THR C 1 15 ? 2.462 26.175 -55.736 1.00 49.07 37 THR C CA 1
ATOM 4419 C C . THR C 1 15 ? 3.168 25.329 -54.685 1.00 45.28 37 THR C C 1
ATOM 4420 O O . THR C 1 15 ? 2.594 24.385 -54.140 1.00 41.59 37 THR C O 1
ATOM 4424 N N . THR C 1 16 ? 4.422 25.671 -54.414 1.00 47.47 38 THR C N 1
ATOM 4425 C CA . THR C 1 16 ? 5.214 24.965 -53.423 1.00 45.40 38 THR C CA 1
ATOM 4426 C C . THR C 1 16 ? 5.045 25.644 -52.071 1.00 47.15 38 THR C C 1
ATOM 4427 O O . THR C 1 16 ? 5.164 26.862 -51.963 1.00 53.62 38 THR C O 1
ATOM 4431 N N . SER C 1 17 ? 4.770 24.849 -51.045 1.00 44.38 39 SER C N 1
ATOM 4432 C CA . SER C 1 17 ? 4.443 25.379 -49.731 1.00 45.68 39 SER C CA 1
ATOM 4433 C C . SER C 1 17 ? 5.591 26.146 -49.090 1.00 48.26 39 SER C C 1
ATOM 4434 O O . SER C 1 17 ? 6.756 25.958 -49.443 1.00 46.79 39 SER C O 1
ATOM 4437 N N . LYS C 1 18 ? 5.236 27.028 -48.159 1.00 54.06 40 LYS C N 1
ATOM 4438 C CA . LYS C 1 18 ? 6.208 27.763 -47.356 1.00 58.67 40 LYS C CA 1
ATOM 4439 C C . LYS C 1 18 ? 6.199 27.320 -45.899 1.00 60.56 40 LYS C C 1
ATOM 4440 O O . LYS C 1 18 ? 6.691 28.043 -45.030 1.00 64.67 40 LYS C O 1
ATOM 4446 N N . HIS C 1 19 ? 5.647 26.141 -45.623 1.00 58.15 41 HIS C N 1
ATOM 4447 C CA . HIS C 1 19 ? 5.564 25.680 -44.243 1.00 57.81 41 HIS C CA 1
ATOM 4448 C C . HIS C 1 19 ? 6.955 25.402 -43.693 1.00 60.45 41 HIS C C 1
ATOM 4449 O O . HIS C 1 19 ? 7.179 25.475 -42.485 1.00 62.84 41 HIS C O 1
ATOM 4456 N N . ARG C 1 20 ? 7.888 25.095 -44.587 1.00 61.08 42 ARG C N 1
ATOM 4457 C CA . ARG C 1 20 ? 9.300 25.007 -44.235 1.00 64.80 42 ARG C CA 1
ATOM 4458 C C . ARG C 1 20 ? 10.128 25.431 -45.444 1.00 67.44 42 ARG C C 1
ATOM 4459 O O . ARG C 1 20 ? 9.736 25.203 -46.588 1.00 67.38 42 ARG C O 1
ATOM 4467 N N . ASP C 1 21 ? 11.272 26.048 -45.184 1.00 70.98 43 ASP C N 1
ATOM 4468 C CA . ASP C 1 21 ? 12.114 26.594 -46.243 1.00 74.40 43 ASP C CA 1
ATOM 4469 C C . ASP C 1 21 ? 13.023 25.568 -46.918 1.00 72.77 43 ASP C C 1
ATOM 4470 O O . ASP C 1 21 ? 13.876 25.936 -47.727 1.00 76.01 43 ASP C O 1
ATOM 4475 N N . ASP C 1 22 ? 12.849 24.290 -46.599 1.00 66.79 44 ASP C N 1
ATOM 4476 C CA . ASP C 1 22 ? 13.767 23.278 -47.110 1.00 63.18 44 ASP C CA 1
ATOM 4477 C C . ASP C 1 22 ? 13.067 22.108 -47.796 1.00 57.50 44 ASP C C 1
ATOM 4478 O O . ASP C 1 22 ? 13.608 21.005 -47.849 1.00 56.88 44 ASP C O 1
ATOM 4483 N N . PHE C 1 23 ? 11.864 22.348 -48.311 1.00 54.23 45 PHE C N 1
ATOM 4484 C CA . PHE C 1 23 ? 11.184 21.353 -49.134 1.00 49.28 45 PHE C CA 1
ATOM 4485 C C . PHE C 1 23 ? 12.060 21.016 -50.335 1.00 49.73 45 PHE C C 1
ATOM 4486 O O . PHE C 1 23 ? 12.829 21.852 -50.799 1.00 51.84 45 PHE C O 1
ATOM 4494 N N . GLY C 1 24 ? 11.957 19.792 -50.834 1.00 48.15 46 GLY C N 1
ATOM 4495 C CA . GLY C 1 24 ? 12.800 19.378 -51.939 1.00 47.67 46 GLY C CA 1
ATOM 4496 C C . GLY C 1 24 ? 12.379 20.049 -53.230 1.00 46.63 46 GLY C C 1
ATOM 4497 O O . GLY C 1 24 ? 11.234 20.473 -53.374 1.00 45.32 46 GLY C O 1
ATOM 4498 N N . LYS C 1 25 ? 13.307 20.157 -54.172 1.00 48.48 47 LYS C N 1
ATOM 4499 C CA . LYS C 1 25 ? 12.996 20.755 -55.464 1.00 50.00 47 LYS C CA 1
ATOM 4500 C C . LYS C 1 25 ? 12.429 19.696 -56.397 1.00 46.27 47 LYS C C 1
ATOM 4501 O O . LYS C 1 25 ? 12.814 18.532 -56.341 1.00 41.86 47 LYS C O 1
ATOM 4507 N N . VAL C 1 26 ? 11.491 20.106 -57.238 1.00 48.35 48 VAL C N 1
ATOM 4508 C CA . VAL C 1 26 ? 10.881 19.209 -58.207 1.00 47.29 48 VAL C CA 1
ATOM 4509 C C . VAL C 1 26 ? 11.079 19.772 -59.609 1.00 50.55 48 VAL C C 1
ATOM 4510 O O . VAL C 1 26 ? 11.310 20.972 -59.776 1.00 53.65 48 VAL C O 1
ATOM 4514 N N . GLU C 1 27 ? 10.977 18.912 -60.617 1.00 48.99 49 GLU C N 1
ATOM 4515 C CA . GLU C 1 27 ? 11.161 19.350 -61.994 1.00 50.67 49 GLU C CA 1
ATOM 4516 C C . GLU C 1 27 ? 10.315 18.534 -62.957 1.00 47.40 49 GLU C C 1
ATOM 4517 O O . GLU C 1 27 ? 9.921 17.413 -62.653 1.00 44.25 49 GLU C O 1
ATOM 4523 N N . ILE C 1 28 ? 10.044 19.104 -64.125 1.00 49.47 50 ILE C N 1
ATOM 4524 C CA . ILE C 1 28 ? 9.410 18.351 -65.193 1.00 49.64 50 ILE C CA 1
ATOM 4525 C C . ILE C 1 28 ? 10.486 17.568 -65.928 1.00 53.86 50 ILE C C 1
ATOM 4526 O O . ILE C 1 28 ? 11.457 18.146 -66.424 1.00 58.13 50 ILE C O 1
ATOM 4531 N N . SER C 1 29 ? 10.315 16.252 -66.000 1.00 52.48 51 SER C N 1
ATOM 4532 C CA . SER C 1 29 ? 11.335 15.388 -66.584 1.00 52.74 51 SER C CA 1
ATOM 4533 C C . SER C 1 29 ? 10.790 13.990 -66.857 1.00 52.21 51 SER C C 1
ATOM 4534 O O . SER C 1 29 ? 9.873 13.532 -66.178 1.00 49.86 51 SER C O 1
ATOM 4537 N N . ALA C 1 30 ? 11.375 13.309 -67.838 1.00 55.64 52 ALA C N 1
ATOM 4538 C CA . ALA C 1 30 ? 10.962 11.954 -68.199 1.00 57.75 52 ALA C CA 1
ATOM 4539 C C . ALA C 1 30 ? 11.801 10.856 -67.531 1.00 60.02 52 ALA C C 1
ATOM 4540 O O . ALA C 1 30 ? 11.523 9.673 -67.705 1.00 61.62 52 ALA C O 1
ATOM 4542 N N . GLY C 1 31 ? 12.825 11.247 -66.778 1.00 60.95 53 GLY C N 1
ATOM 4543 C CA . GLY C 1 31 ? 13.667 10.296 -66.067 1.00 62.42 53 GLY C CA 1
ATOM 4544 C C . GLY C 1 31 ? 14.822 9.717 -66.865 1.00 65.17 53 GLY C C 1
ATOM 4545 O O . GLY C 1 31 ? 15.000 10.025 -68.044 1.00 68.47 53 GLY C O 1
ATOM 4546 N N . LYS C 1 32 ? 15.610 8.866 -66.216 1.00 63.60 54 LYS C N 1
ATOM 4547 C CA . LYS C 1 32 ? 16.774 8.234 -66.843 1.00 64.56 54 LYS C CA 1
ATOM 4548 C C . LYS C 1 32 ? 16.433 7.231 -67.953 1.00 62.53 54 LYS C C 1
ATOM 4549 O O . LYS C 1 32 ? 17.187 7.091 -68.915 1.00 65.89 54 LYS C O 1
ATOM 4555 N N . PHE C 1 33 ? 15.331 6.500 -67.803 1.00 57.58 55 PHE C N 1
ATOM 4556 C CA . PHE C 1 33 ? 14.827 5.695 -68.919 1.00 56.18 55 PHE C CA 1
ATOM 4557 C C . PHE C 1 33 ? 13.330 5.953 -69.099 1.00 53.20 55 PHE C C 1
ATOM 4558 O O . PHE C 1 33 ? 12.623 6.263 -68.136 1.00 51.30 55 PHE C O 1
ATOM 4566 N N . TYR C 1 34 ? 12.860 5.839 -70.337 1.00 53.16 56 TYR C N 1
ATOM 4567 C CA . TYR C 1 34 ? 11.490 6.202 -70.663 1.00 52.78 56 TYR C CA 1
ATOM 4568 C C . TYR C 1 34 ? 10.976 5.582 -71.962 1.00 56.67 56 TYR C C 1
ATOM 4569 O O . TYR C 1 34 ? 11.742 5.325 -72.896 1.00 59.94 56 TYR C O 1
ATOM 4578 N N . ALA C 1 35 ? 9.664 5.365 -72.010 1.00 55.27 57 ALA C N 1
ATOM 4579 C CA . ALA C 1 35 ? 8.988 4.886 -73.207 1.00 55.03 57 ALA C CA 1
ATOM 4580 C C . ALA C 1 35 ? 9.022 5.929 -74.326 1.00 56.56 57 ALA C C 1
ATOM 4581 O O . ALA C 1 35 ? 9.156 5.590 -75.502 1.00 59.17 57 ALA C O 1
ATOM 4583 N N . ASP C 1 36 ? 8.904 7.200 -73.951 1.00 54.34 58 ASP C N 1
ATOM 4584 C CA . ASP C 1 36 ? 8.866 8.289 -74.921 1.00 54.75 58 ASP C CA 1
ATOM 4585 C C . ASP C 1 36 ? 9.407 9.575 -74.300 1.00 53.47 58 ASP C C 1
ATOM 4586 O O . ASP C 1 36 ? 8.971 9.979 -73.226 1.00 51.39 58 ASP C O 1
ATOM 4591 N N . ALA C 1 37 ? 10.350 10.221 -74.982 1.00 55.29 59 ALA C N 1
ATOM 4592 C CA . ALA C 1 37 ? 11.072 11.359 -74.413 1.00 54.85 59 ALA C CA 1
ATOM 4593 C C . ALA C 1 37 ? 10.169 12.551 -74.085 1.00 54.57 59 ALA C C 1
ATOM 4594 O O . ALA C 1 37 ? 10.537 13.410 -73.282 1.00 53.10 59 ALA C O 1
ATOM 4596 N N . GLU C 1 38 ? 8.994 12.605 -74.707 1.00 57.02 60 GLU C N 1
ATOM 4597 C CA . GLU C 1 38 ? 8.052 13.695 -74.460 1.00 58.90 60 GLU C CA 1
ATOM 4598 C C . GLU C 1 38 ? 6.825 13.250 -73.668 1.00 55.68 60 GLU C C 1
ATOM 4599 O O . GLU C 1 38 ? 6.429 13.911 -72.713 1.00 55.30 60 GLU C O 1
ATOM 4605 N N . LYS C 1 39 ? 6.223 12.131 -74.058 1.00 54.16 61 LYS C N 1
ATOM 4606 C CA . LYS C 1 39 ? 5.004 11.671 -73.401 1.00 52.60 61 LYS C CA 1
ATOM 4607 C C . LYS C 1 39 ? 5.271 11.053 -72.027 1.00 48.32 61 LYS C C 1
ATOM 4608 O O . LYS C 1 39 ? 4.356 10.914 -71.214 1.00 45.52 61 LYS C O 1
ATOM 4614 N N . SER C 1 40 ? 6.521 10.682 -71.770 1.00 47.37 62 SER C N 1
ATOM 4615 C CA . SER C 1 40 ? 6.888 10.121 -70.472 1.00 45.51 62 SER C CA 1
ATOM 4616 C C . SER C 1 40 ? 7.229 11.206 -69.451 1.00 45.93 62 SER C C 1
ATOM 4617 O O . SER C 1 40 ? 7.503 10.907 -68.287 1.00 43.38 62 SER C O 1
ATOM 4620 N N . LYS C 1 41 ? 7.205 12.464 -69.880 1.00 47.82 63 LYS C N 1
ATOM 4621 C CA . LYS C 1 41 ? 7.504 13.573 -68.977 1.00 46.34 63 LYS C CA 1
ATOM 4622 C C . LYS C 1 41 ? 6.483 13.680 -67.839 1.00 43.53 63 LYS C C 1
ATOM 4623 O O . LYS C 1 41 ? 5.299 13.380 -68.013 1.00 41.56 63 LYS C O 1
ATOM 4629 N N . GLY C 1 42 ? 6.953 14.104 -66.671 1.00 47.24 64 GLY C N 1
ATOM 4630 C CA . GLY C 1 42 ? 6.090 14.246 -65.513 1.00 44.88 64 GLY C CA 1
ATOM 4631 C C . GLY C 1 42 ? 6.758 14.989 -64.374 1.00 43.75 64 GLY C C 1
ATOM 4632 O O . GLY C 1 42 ? 7.866 15.505 -64.517 1.00 47.93 64 GLY C O 1
ATOM 4633 N N . LEU C 1 43 ? 6.079 15.046 -63.236 1.00 39.59 65 LEU C N 1
ATOM 4634 C CA . LEU C 1 43 ? 6.600 15.740 -62.064 1.00 39.03 65 LEU C CA 1
ATOM 4635 C C . LEU C 1 43 ? 7.599 14.841 -61.352 1.00 37.46 65 LEU C C 1
ATOM 4636 O O . LEU C 1 43 ? 7.243 13.763 -60.872 1.00 35.59 65 LEU C O 1
ATOM 4641 N N . ARG C 1 44 ? 8.852 15.277 -61.300 1.00 39.11 66 ARG C N 1
ATOM 4642 C CA . ARG C 1 44 ? 9.921 14.444 -60.760 1.00 42.24 66 ARG C CA 1
ATOM 4643 C C . ARG C 1 44 ? 10.523 14.990 -59.464 1.00 44.66 66 ARG C C 1
ATOM 4644 O O . ARG C 1 44 ? 10.953 16.143 -59.406 1.00 45.42 66 ARG C O 1
ATOM 4652 N N . LEU C 1 45 ? 10.558 14.152 -58.430 1.00 45.50 67 LEU C N 1
ATOM 4653 C CA . LEU C 1 45 ? 11.182 14.527 -57.164 1.00 45.88 67 LEU C CA 1
ATOM 4654 C C . LEU C 1 45 ? 12.683 14.289 -57.255 1.00 49.60 67 LEU C C 1
ATOM 4655 O O . LEU C 1 45 ? 13.123 13.189 -57.590 1.00 50.93 67 LEU C O 1
ATOM 4660 N N . THR C 1 46 ? 13.461 15.316 -56.924 1.00 50.85 68 THR C N 1
ATOM 4661 C CA . THR C 1 46 ? 14.881 15.353 -57.271 1.00 51.84 68 THR C CA 1
ATOM 4662 C C . THR C 1 46 ? 15.856 15.060 -56.128 1.00 53.63 68 THR C C 1
ATOM 4663 O O . THR C 1 46 ? 16.950 14.545 -56.363 1.00 57.33 68 THR C O 1
ATOM 4667 N N . GLU C 1 47 ? 15.479 15.402 -54.901 1.00 50.43 69 GLU C N 1
ATOM 4668 C CA . GLU C 1 47 ? 16.443 15.419 -53.805 1.00 48.49 69 GLU C CA 1
ATOM 4669 C C . GLU C 1 47 ? 16.181 14.334 -52.764 1.00 46.58 69 GLU C C 1
ATOM 4670 O O . GLU C 1 47 ? 15.064 14.188 -52.262 1.00 43.87 69 GLU C O 1
ATOM 4676 N N . ASP C 1 48 ? 17.226 13.572 -52.448 1.00 47.12 70 ASP C N 1
ATOM 4677 C CA . ASP C 1 48 ? 17.151 12.512 -51.442 1.00 44.93 70 ASP C CA 1
ATOM 4678 C C . ASP C 1 48 ? 16.896 13.067 -50.043 1.00 43.69 70 ASP C C 1
ATOM 4679 O O . ASP C 1 48 ? 17.313 14.183 -49.728 1.00 45.82 70 ASP C O 1
ATOM 4684 N N . ALA C 1 49 ? 16.194 12.291 -49.220 1.00 39.98 71 ALA C N 1
ATOM 4685 C CA . ALA C 1 49 ? 15.993 12.630 -47.812 1.00 39.18 71 ALA C CA 1
ATOM 4686 C C . ALA C 1 49 ? 15.358 14.007 -47.634 1.00 39.41 71 ALA C C 1
ATOM 4687 O O . ALA C 1 49 ? 15.876 14.846 -46.898 1.00 41.06 71 ALA C O 1
ATOM 4689 N N . ARG C 1 50 ? 14.252 14.245 -48.327 1.00 38.27 72 ARG C N 1
ATOM 4690 C CA . ARG C 1 50 ? 13.564 15.524 -48.227 1.00 40.88 72 ARG C CA 1
ATOM 4691 C C . ARG C 1 50 ? 12.049 15.350 -48.136 1.00 37.20 72 ARG C C 1
ATOM 4692 O O . ARG C 1 50 ? 11.501 14.359 -48.615 1.00 34.84 72 ARG C O 1
ATOM 4700 N N . PHE C 1 51 ? 11.380 16.307 -47.500 1.00 37.73 73 PHE C N 1
ATOM 4701 C CA . PHE C 1 51 ? 9.927 16.384 -47.570 1.00 35.79 73 PHE C CA 1
ATOM 4702 C C . PHE C 1 51 ? 9.519 17.147 -48.824 1.00 36.41 73 PHE C C 1
ATOM 4703 O O . PHE C 1 51 ? 10.239 18.038 -49.280 1.00 38.19 73 PHE C O 1
ATOM 4711 N N . TYR C 1 52 ? 8.365 16.800 -49.378 1.00 34.92 74 TYR C N 1
ATOM 4712 C CA . TYR C 1 52 ? 7.824 17.535 -50.509 1.00 36.18 74 TYR C CA 1
ATOM 4713 C C . TYR C 1 52 ? 6.409 18.009 -50.198 1.00 37.55 74 TYR C C 1
ATOM 4714 O O . TYR C 1 52 ? 5.655 17.332 -49.498 1.00 37.36 74 TYR C O 1
ATOM 4723 N N . ALA C 1 53 ? 6.060 19.184 -50.711 1.00 39.38 75 ALA C N 1
ATOM 4724 C CA . ALA C 1 53 ? 4.745 19.761 -50.479 1.00 38.62 75 ALA C CA 1
ATOM 4725 C C . ALA C 1 53 ? 4.421 20.798 -51.543 1.00 42.50 75 ALA C C 1
ATOM 4726 O O . ALA C 1 53 ? 4.868 21.944 -51.468 1.00 44.82 75 ALA C O 1
ATOM 4728 N N . LEU C 1 54 ? 3.651 20.385 -52.542 1.00 43.16 76 LEU C N 1
ATOM 4729 C CA . LEU C 1 54 ? 3.194 21.303 -53.578 1.00 45.82 76 LEU C CA 1
ATOM 4730 C C . LEU C 1 54 ? 1.760 20.967 -53.961 1.00 46.22 76 LEU C C 1
ATOM 4731 O O . LEU C 1 54 ? 1.312 19.830 -53.801 1.00 44.36 76 LEU C O 1
ATOM 4736 N N . SER C 1 55 ? 1.040 21.967 -54.454 1.00 48.74 77 SER C N 1
ATOM 4737 C CA . SER C 1 55 ? -0.388 21.832 -54.691 1.00 48.89 77 SER C CA 1
ATOM 4738 C C . SER C 1 55 ? -0.824 22.677 -55.874 1.00 49.95 77 SER C C 1
ATOM 4739 O O . SER C 1 55 ? -0.112 23.590 -56.286 1.00 54.90 77 SER C O 1
ATOM 4742 N N . THR C 1 56 ? -1.991 22.360 -56.421 1.00 46.16 78 THR C N 1
ATOM 4743 C CA . THR C 1 56 ? -2.592 23.170 -57.472 1.00 47.04 78 THR C CA 1
ATOM 4744 C C . THR C 1 56 ? -4.094 23.221 -57.255 1.00 46.70 78 THR C C 1
ATOM 4745 O O . THR C 1 56 ? -4.673 22.302 -56.670 1.00 46.96 78 THR C O 1
ATOM 4749 N N . ALA C 1 57 ? -4.722 24.294 -57.724 1.00 45.12 79 ALA C N 1
ATOM 4750 C CA . ALA C 1 57 ? -6.155 24.462 -57.550 1.00 43.45 79 ALA C CA 1
ATOM 4751 C C . ALA C 1 57 ? -6.916 23.951 -58.767 1.00 43.10 79 ALA C C 1
ATOM 4752 O O . ALA C 1 57 ? -6.502 24.177 -59.901 1.00 43.20 79 ALA C O 1
ATOM 4754 N N . PHE C 1 58 ? -8.017 23.243 -58.522 1.00 43.00 80 PHE C N 1
ATOM 4755 C CA . PHE C 1 58 ? -8.926 22.848 -59.590 1.00 46.30 80 PHE C CA 1
ATOM 4756 C C . PHE C 1 58 ? -9.515 24.093 -60.236 1.00 50.92 80 PHE C C 1
ATOM 4757 O O . PHE C 1 58 ? -9.860 25.047 -59.537 1.00 53.85 80 PHE C O 1
ATOM 4765 N N . PRO C 1 59 ? -9.640 24.088 -61.571 1.00 50.84 81 PRO C N 1
ATOM 4766 C CA . PRO C 1 59 ? -10.232 25.252 -62.243 1.00 52.86 81 PRO C CA 1
ATOM 4767 C C . PRO C 1 59 ? -11.644 25.492 -61.718 1.00 53.13 81 PRO C C 1
ATOM 4768 O O . PRO C 1 59 ? -12.055 26.638 -61.529 1.00 56.86 81 PRO C O 1
ATOM 4772 N N . THR C 1 60 ? -12.368 24.402 -61.482 1.00 49.00 82 THR C N 1
ATOM 4773 C CA . THR C 1 60 ? -13.663 24.452 -60.814 1.00 48.95 82 THR C CA 1
ATOM 4774 C C . THR C 1 60 ? -13.690 23.426 -59.681 1.00 47.32 82 THR C C 1
ATOM 4775 O O . THR C 1 60 ? -13.248 22.290 -59.862 1.00 45.31 82 THR C O 1
ATOM 4779 N N . PRO C 1 61 ? -14.215 23.821 -58.509 1.00 47.45 83 PRO C N 1
ATOM 4780 C CA . PRO C 1 61 ? -14.285 22.901 -57.370 1.00 44.91 83 PRO C CA 1
ATOM 4781 C C . PRO C 1 61 ? -15.096 21.667 -57.730 1.00 45.72 83 PRO C C 1
ATOM 4782 O O . PRO C 1 61 ? -16.006 21.748 -58.555 1.00 48.38 83 PRO C O 1
ATOM 4786 N N . ILE C 1 62 ? -14.769 20.538 -57.115 1.00 44.11 84 ILE C N 1
ATOM 4787 C CA . ILE C 1 62 ? -15.338 19.261 -57.517 1.00 43.40 84 ILE C CA 1
ATOM 4788 C C . ILE C 1 62 ? -16.257 18.687 -56.448 1.00 45.15 84 ILE C C 1
ATOM 4789 O O . ILE C 1 62 ? -15.874 18.569 -55.285 1.00 45.90 84 ILE C O 1
ATOM 4794 N N . ASN C 1 63 ? -17.483 18.356 -56.848 1.00 46.71 85 ASN C N 1
ATOM 4795 C CA . ASN C 1 63 ? -18.441 17.711 -55.955 1.00 46.05 85 ASN C CA 1
ATOM 4796 C C . ASN C 1 63 ? -18.894 16.358 -56.508 1.00 43.18 85 ASN C C 1
ATOM 4797 O O . ASN C 1 63 ? -18.626 16.035 -57.664 1.00 43.21 85 ASN C O 1
ATOM 4802 N N . ASN C 1 64 ? -19.583 15.568 -55.691 1.00 42.95 86 ASN C N 1
ATOM 4803 C CA . ASN C 1 64 ? -20.060 14.259 -56.141 1.00 43.11 86 ASN C CA 1
ATOM 4804 C C . ASN C 1 64 ? -21.413 13.853 -55.548 1.00 46.26 86 ASN C C 1
ATOM 4805 O O . ASN C 1 64 ? -21.592 12.711 -55.123 1.00 46.06 86 ASN C O 1
ATOM 4810 N N . GLU C 1 65 ? -22.358 14.789 -55.518 1.00 49.07 87 GLU C N 1
ATOM 4811 C CA . GLU C 1 65 ? -23.697 14.504 -55.010 1.00 49.37 87 GLU C CA 1
ATOM 4812 C C . GLU C 1 65 ? -24.461 13.564 -55.940 1.00 47.86 87 GLU C C 1
ATOM 4813 O O . GLU C 1 65 ? -24.701 13.896 -57.102 1.00 48.02 87 GLU C O 1
ATOM 4819 N N . LYS C 1 66 ? -24.852 12.408 -55.407 1.00 46.09 88 LYS C N 1
ATOM 4820 C CA . LYS C 1 66 ? -25.582 11.383 -56.153 1.00 46.90 88 LYS C CA 1
ATOM 4821 C C . LYS C 1 66 ? -24.882 10.974 -57.442 1.00 45.29 88 LYS C C 1
ATOM 4822 O O . LYS C 1 66 ? -25.523 10.559 -58.409 1.00 44.92 88 LYS C O 1
ATOM 4828 N N . LYS C 1 67 ? -23.559 11.075 -57.441 1.00 44.29 89 LYS C N 1
ATOM 4829 C CA . LYS C 1 67 ? -22.781 10.825 -58.644 1.00 45.13 89 LYS C CA 1
ATOM 4830 C C . LYS C 1 67 ? -21.416 10.261 -58.268 1.00 43.29 89 LYS C C 1
ATOM 4831 O O . LYS C 1 67 ? -20.932 10.460 -57.152 1.00 43.89 89 LYS C O 1
ATOM 4837 N N . SER C 1 68 ? -20.804 9.551 -59.207 1.00 41.21 90 SER C N 1
ATOM 4838 C CA . SER C 1 68 ? -19.505 8.936 -58.981 1.00 39.07 90 SER C CA 1
ATOM 4839 C C . SER C 1 68 ? -18.366 9.950 -58.955 1.00 38.43 90 SER C C 1
ATOM 4840 O O . SER C 1 68 ? -18.480 11.058 -59.483 1.00 35.02 90 SER C O 1
ATOM 4843 N N . LEU C 1 69 ? -17.269 9.551 -58.321 1.00 38.15 91 LEU C N 1
ATOM 4844 C CA . LEU C 1 69 ? -16.031 10.311 -58.348 1.00 38.62 91 LEU C CA 1
ATOM 4845 C C . LEU C 1 69 ? -14.876 9.350 -58.578 1.00 39.75 91 LEU C C 1
ATOM 4846 O O . LEU C 1 69 ? -14.683 8.397 -57.820 1.00 40.72 91 LEU C O 1
ATOM 4851 N N . VAL C 1 70 ? -14.107 9.611 -59.629 1.00 40.63 92 VAL C N 1
ATOM 4852 C CA . VAL C 1 70 ? -12.992 8.756 -60.004 1.00 38.21 92 VAL C CA 1
ATOM 4853 C C . VAL C 1 70 ? -11.674 9.518 -59.955 1.00 37.34 92 VAL C C 1
ATOM 4854 O O . VAL C 1 70 ? -11.548 10.601 -60.542 1.00 35.03 92 VAL C O 1
ATOM 4858 N N . VAL C 1 71 ? -10.702 8.940 -59.248 1.00 35.67 93 VAL C N 1
ATOM 4859 C CA . VAL C 1 71 ? -9.364 9.513 -59.129 1.00 35.72 93 VAL C CA 1
ATOM 4860 C C . VAL C 1 71 ? -8.319 8.567 -59.694 1.00 35.81 93 VAL C C 1
ATOM 4861 O O . VAL C 1 71 ? -8.286 7.388 -59.348 1.00 33.88 93 VAL C O 1
ATOM 4865 N N . SER C 1 72 ? -7.439 9.090 -60.535 1.00 38.43 94 SER C N 1
ATOM 4866 C CA . SER C 1 72 ? -6.385 8.273 -61.113 1.00 38.43 94 SER C CA 1
ATOM 4867 C C . SER C 1 72 ? -5.090 9.060 -61.243 1.00 40.04 94 SER C C 1
ATOM 4868 O O . SER C 1 72 ? -5.107 10.264 -61.508 1.00 40.52 94 SER C O 1
ATOM 4871 N N . PHE C 1 73 ? -3.969 8.377 -61.031 1.00 39.53 95 PHE C N 1
ATOM 4872 C CA . PHE C 1 73 ? -2.656 8.966 -61.268 1.00 39.75 95 PHE C CA 1
ATOM 4873 C C . PHE C 1 73 ? -1.604 7.871 -61.299 1.00 40.71 95 PHE C C 1
ATOM 4874 O O . PHE C 1 73 ? -1.847 6.759 -60.838 1.00 40.71 95 PHE C O 1
ATOM 4882 N N . SER C 1 74 ? -0.433 8.186 -61.842 1.00 42.24 96 SER C N 1
ATOM 4883 C CA . SER C 1 74 ? 0.650 7.213 -61.903 1.00 41.64 96 SER C CA 1
ATOM 4884 C C . SER C 1 74 ? 1.892 7.717 -61.178 1.00 43.23 96 SER C C 1
ATOM 4885 O O . SER C 1 74 ? 2.165 8.922 -61.161 1.00 44.47 96 SER C O 1
ATOM 4888 N N . VAL C 1 75 ? 2.637 6.785 -60.583 1.00 41.52 97 VAL C N 1
ATOM 4889 C CA . VAL C 1 75 ? 3.949 7.079 -60.011 1.00 38.92 97 VAL C CA 1
ATOM 4890 C C . VAL C 1 75 ? 4.974 6.092 -60.552 1.00 40.24 97 VAL C C 1
ATOM 4891 O O . VAL C 1 75 ? 4.699 4.897 -60.657 1.00 41.62 97 VAL C O 1
ATOM 4895 N N . LYS C 1 76 ? 6.162 6.585 -60.871 1.00 40.53 98 LYS C N 1
ATOM 4896 C CA . LYS C 1 76 ? 7.239 5.712 -61.305 1.00 40.62 98 LYS C CA 1
ATOM 4897 C C . LYS C 1 76 ? 8.412 5.824 -60.341 1.00 41.73 98 LYS C C 1
ATOM 4898 O O . LYS C 1 76 ? 9.029 6.880 -60.224 1.00 44.41 98 LYS C O 1
ATOM 4904 N N . HIS C 1 77 ? 8.700 4.738 -59.632 1.00 40.75 99 HIS C N 1
ATOM 4905 C CA . HIS C 1 77 ? 9.835 4.706 -58.721 1.00 40.17 99 HIS C CA 1
ATOM 4906 C C . HIS C 1 77 ? 11.013 4.026 -59.411 1.00 41.60 99 HIS C C 1
ATOM 4907 O O . HIS C 1 77 ? 11.327 2.875 -59.119 1.00 43.17 99 HIS C O 1
ATOM 4914 N N . GLU C 1 78 ? 11.654 4.739 -60.332 1.00 42.60 100 GLU C N 1
ATOM 4915 C CA . GLU C 1 78 ? 12.737 4.175 -61.138 1.00 44.63 100 GLU C CA 1
ATOM 4916 C C . GLU C 1 78 ? 14.074 4.118 -60.397 1.00 44.72 100 GLU C C 1
ATOM 4917 O O . GLU C 1 78 ? 15.039 3.538 -60.891 1.00 46.56 100 GLU C O 1
ATOM 4923 N N . GLN C 1 79 ? 14.119 4.731 -59.220 1.00 44.19 101 GLN C N 1
ATOM 4924 C CA . GLN C 1 79 ? 15.362 4.915 -58.469 1.00 45.28 101 GLN C CA 1
ATOM 4925 C C . GLN C 1 79 ? 15.801 3.776 -57.555 1.00 48.64 101 GLN C C 1
ATOM 4926 O O . GLN C 1 79 ? 16.875 3.867 -56.958 1.00 52.04 101 GLN C O 1
ATOM 4932 N N . ASP C 1 80 ? 14.991 2.724 -57.436 1.00 48.09 102 ASP C N 1
ATOM 4933 C CA . ASP C 1 80 ? 15.182 1.715 -56.386 1.00 48.58 102 ASP C CA 1
ATOM 4934 C C . ASP C 1 80 ? 14.753 2.293 -55.046 1.00 45.90 102 ASP C C 1
ATOM 4935 O O . ASP C 1 80 ? 15.577 2.583 -54.180 1.00 43.58 102 ASP C O 1
ATOM 4940 N N . LEU C 1 81 ? 13.448 2.460 -54.886 1.00 45.84 103 LEU C N 1
ATOM 4941 C CA . LEU C 1 81 ? 12.897 3.040 -53.676 1.00 44.59 103 LEU C CA 1
ATOM 4942 C C . LEU C 1 81 ? 12.936 2.023 -52.548 1.00 44.95 103 LEU C C 1
ATOM 4943 O O . LEU C 1 81 ? 12.517 0.883 -52.726 1.00 47.10 103 LEU C O 1
ATOM 4948 N N . LYS C 1 82 ? 13.438 2.438 -51.388 1.00 43.75 104 LYS C N 1
ATOM 4949 C CA . LYS C 1 82 ? 13.393 1.607 -50.186 1.00 42.46 104 LYS C CA 1
ATOM 4950 C C . LYS C 1 82 ? 12.451 2.230 -49.165 1.00 40.26 104 LYS C C 1
ATOM 4951 O O . LYS C 1 82 ? 11.680 1.527 -48.518 1.00 42.05 104 LYS C O 1
ATOM 4957 N N A CYS C 1 83 ? 12.538 3.549 -49.009 0.79 38.47 105 CYS C N 1
ATOM 4958 N N B CYS C 1 83 ? 12.501 3.550 -49.041 0.21 38.44 105 CYS C N 1
ATOM 4959 C CA A CYS C 1 83 ? 11.615 4.297 -48.162 0.79 37.41 105 CYS C CA 1
ATOM 4960 C CA B CYS C 1 83 ? 11.559 4.267 -48.200 0.21 37.36 105 CYS C CA 1
ATOM 4961 C C A CYS C 1 83 ? 11.185 5.600 -48.845 0.79 36.83 105 CYS C C 1
ATOM 4962 C C B CYS C 1 83 ? 11.180 5.585 -48.853 0.21 36.82 105 CYS C C 1
ATOM 4963 O O A CYS C 1 83 ? 12.013 6.471 -49.098 0.79 37.94 105 CYS C O 1
ATOM 4964 O O B CYS C 1 83 ? 12.031 6.447 -49.092 0.21 37.96 105 CYS C O 1
ATOM 4969 N N . GLY C 1 84 ? 9.896 5.728 -49.148 1.00 34.28 106 GLY C N 1
ATOM 4970 C CA . GLY C 1 84 ? 9.372 6.961 -49.702 1.00 33.76 106 GLY C CA 1
ATOM 4971 C C . GLY C 1 84 ? 7.917 6.843 -50.101 1.00 32.42 106 GLY C C 1
ATOM 4972 O O . GLY C 1 84 ? 7.423 5.749 -50.385 1.00 32.35 106 GLY C O 1
ATOM 4973 N N . GLY C 1 85 ? 7.232 7.982 -50.122 1.00 31.97 107 GLY C N 1
ATOM 4974 C CA . GLY C 1 85 ? 5.825 8.031 -50.465 1.00 29.77 107 GLY C CA 1
ATOM 4975 C C . GLY C 1 85 ? 5.598 8.372 -51.927 1.00 29.48 107 GLY C C 1
ATOM 4976 O O . GLY C 1 85 ? 6.459 8.966 -52.574 1.00 34.54 107 GLY C O 1
ATOM 4977 N N . GLY C 1 86 ? 4.439 7.983 -52.449 1.00 25.32 108 GLY C N 1
ATOM 4978 C CA . GLY C 1 86 ? 4.056 8.300 -53.811 1.00 27.46 108 GLY C CA 1
ATOM 4979 C C . GLY C 1 86 ? 2.555 8.500 -53.929 1.00 30.14 108 GLY C C 1
ATOM 4980 O O . GLY C 1 86 ? 1.936 8.161 -54.944 1.00 31.09 108 GLY C O 1
ATOM 4981 N N . TYR C 1 87 ? 1.966 9.066 -52.883 1.00 29.64 109 TYR C N 1
ATOM 4982 C CA . TYR C 1 87 ? 0.524 9.264 -52.835 1.00 32.93 109 TYR C CA 1
ATOM 4983 C C . TYR C 1 87 ? 0.160 10.732 -52.989 1.00 35.36 109 TYR C C 1
ATOM 4984 O O . TYR C 1 87 ? 0.953 11.618 -52.676 1.00 37.14 109 TYR C O 1
ATOM 4993 N N . ILE C 1 88 ? -1.052 10.981 -53.470 1.00 35.94 110 ILE C N 1
ATOM 4994 C CA . ILE C 1 88 ? -1.547 12.341 -53.628 1.00 35.87 110 ILE C CA 1
ATOM 4995 C C . ILE C 1 88 ? -2.678 12.587 -52.644 1.00 35.27 110 ILE C C 1
ATOM 4996 O O . ILE C 1 88 ? -3.199 11.645 -52.039 1.00 35.10 110 ILE C O 1
ATOM 5001 N N . LYS C 1 89 ? -3.054 13.853 -52.485 1.00 34.50 111 LYS C N 1
ATOM 5002 C CA . LYS C 1 89 ? -4.155 14.215 -51.601 1.00 33.34 111 LYS C CA 1
ATOM 5003 C C . LYS C 1 89 ? -5.177 15.092 -52.315 1.00 35.00 111 LYS C C 1
ATOM 5004 O O . LYS C 1 89 ? -4.821 15.915 -53.157 1.00 38.91 111 LYS C O 1
ATOM 5010 N N . LEU C 1 90 ? -6.448 14.910 -51.974 1.00 32.68 112 LEU C N 1
ATOM 5011 C CA . LEU C 1 90 ? -7.501 15.783 -52.469 1.00 34.19 112 LEU C CA 1
ATOM 5012 C C . LEU C 1 90 ? -8.057 16.573 -51.292 1.00 36.54 112 LEU C C 1
ATOM 5013 O O . LEU C 1 90 ? -8.488 15.991 -50.295 1.00 34.19 112 LEU C O 1
ATOM 5018 N N . LEU C 1 91 ? -8.032 17.898 -51.402 1.00 39.83 113 LEU C N 1
ATOM 5019 C CA . LEU C 1 91 ? -8.319 18.745 -50.250 1.00 41.65 113 LEU C CA 1
ATOM 5020 C C . LEU C 1 91 ? -9.398 19.791 -50.525 1.00 44.25 113 LEU C C 1
ATOM 5021 O O . LEU C 1 91 ? -9.493 20.325 -51.633 1.00 45.45 113 LEU C O 1
ATOM 5026 N N . PRO C 1 92 ? -10.221 20.080 -49.504 1.00 42.47 114 PRO C N 1
ATOM 5027 C CA . PRO C 1 92 ? -11.136 21.226 -49.518 1.00 43.54 114 PRO C CA 1
ATOM 5028 C C . PRO C 1 92 ? -10.345 22.524 -49.344 1.00 44.36 114 PRO C C 1
ATOM 5029 O O . PRO C 1 92 ? -9.120 22.458 -49.219 1.00 42.98 114 PRO C O 1
ATOM 5033 N N . SER C 1 93 ? -11.030 23.667 -49.350 1.00 46.17 115 SER C N 1
ATOM 5034 C CA . SER C 1 93 ? -10.383 24.983 -49.315 1.00 47.34 115 SER C CA 1
ATOM 5035 C C . SER C 1 93 ? -9.189 25.060 -48.366 1.00 47.50 115 SER C C 1
ATOM 5036 O O . SER C 1 93 ? -9.314 24.809 -47.167 1.00 48.22 115 SER C O 1
ATOM 5039 N N . MET C 1 94 ? -8.035 25.417 -48.921 1.00 47.67 116 MET C N 1
ATOM 5040 C CA . MET C 1 94 ? -6.803 25.551 -48.150 1.00 48.34 116 MET C CA 1
ATOM 5041 C C . MET C 1 94 ? -5.882 26.636 -48.701 1.00 49.44 116 MET C C 1
ATOM 5042 O O . MET C 1 94 ? -6.047 27.092 -49.833 1.00 50.53 116 MET C O 1
ATOM 5047 N N . ASP C 1 95 ? -4.888 27.019 -47.907 1.00 49.34 117 ASP C N 1
ATOM 5048 C CA . ASP C 1 95 ? -3.847 27.927 -48.371 1.00 50.57 117 ASP C CA 1
ATOM 5049 C C . ASP C 1 95 ? -2.638 27.109 -48.811 1.00 49.71 117 ASP C C 1
ATOM 5050 O O . ASP C 1 95 ? -1.935 26.549 -47.970 1.00 48.53 117 ASP C O 1
ATOM 5055 N N . PRO C 1 96 ? -2.378 27.065 -50.130 1.00 50.09 118 PRO C N 1
ATOM 5056 C CA . PRO C 1 96 ? -1.291 26.261 -50.707 1.00 50.39 118 PRO C CA 1
ATOM 5057 C C . PRO C 1 96 ? 0.065 26.550 -50.067 1.00 52.68 118 PRO C C 1
ATOM 5058 O O . PRO C 1 96 ? 0.913 25.660 -49.970 1.00 52.05 118 PRO C O 1
ATOM 5062 N N . GLU C 1 97 ? 0.242 27.784 -49.610 1.00 54.90 119 GLU C N 1
ATOM 5063 C CA . GLU C 1 97 ? 1.486 28.205 -48.983 1.00 56.17 119 GLU C CA 1
ATOM 5064 C C . GLU C 1 97 ? 1.583 27.718 -47.546 1.00 57.10 119 GLU C C 1
ATOM 5065 O O . GLU C 1 97 ? 2.660 27.735 -46.950 1.00 58.25 119 GLU C O 1
ATOM 5071 N N . LYS C 1 98 ? 0.455 27.296 -46.984 1.00 56.77 120 LYS C N 1
ATOM 5072 C CA . LYS C 1 98 ? 0.457 26.785 -45.624 1.00 57.65 120 LYS C CA 1
ATOM 5073 C C . LYS C 1 98 ? 0.213 25.276 -45.658 1.00 57.11 120 LYS C C 1
ATOM 5074 O O . LYS C 1 98 ? -0.151 24.667 -44.653 1.00 58.68 120 LYS C O 1
ATOM 5080 N N . PHE C 1 99 ? 0.408 24.687 -46.837 1.00 54.20 121 PHE C N 1
ATOM 5081 C CA . PHE C 1 99 ? 0.156 23.263 -47.058 1.00 50.64 121 PHE C CA 1
ATOM 5082 C C . PHE C 1 99 ? 1.214 22.354 -46.428 1.00 47.91 121 PHE C C 1
ATOM 5083 O O . PHE C 1 99 ? 2.404 22.487 -46.706 1.00 47.32 121 PHE C O 1
ATOM 5091 N N . HIS C 1 100 ? 0.777 21.425 -45.586 1.00 46.12 122 HIS C N 1
ATOM 5092 C CA . HIS C 1 100 ? 1.698 20.466 -44.985 1.00 45.84 122 HIS C CA 1
ATOM 5093 C C . HIS C 1 100 ? 0.960 19.204 -44.532 1.00 45.69 122 HIS C C 1
ATOM 5094 O O . HIS C 1 100 ? -0.245 19.063 -44.761 1.00 44.74 122 HIS C O 1
ATOM 5101 N N . GLY C 1 101 ? 1.692 18.282 -43.914 1.00 45.28 123 GLY C N 1
ATOM 5102 C CA . GLY C 1 101 ? 1.135 17.013 -43.479 1.00 44.29 123 GLY C CA 1
ATOM 5103 C C . GLY C 1 101 ? -0.142 17.114 -42.667 1.00 46.35 123 GLY C C 1
ATOM 5104 O O . GLY C 1 101 ? -0.953 16.190 -42.662 1.00 47.83 123 GLY C O 1
ATOM 5105 N N . GLU C 1 102 ? -0.333 18.242 -41.990 1.00 47.94 124 GLU C N 1
ATOM 5106 C CA . GLU C 1 102 ? -1.463 18.408 -41.080 1.00 50.30 124 GLU C CA 1
ATOM 5107 C C . GLU C 1 102 ? -2.674 19.054 -41.753 1.00 48.62 124 GLU C C 1
ATOM 5108 O O . GLU C 1 102 ? -3.776 19.034 -41.206 1.00 48.50 124 GLU C O 1
ATOM 5114 N N . THR C 1 103 ? -2.461 19.641 -42.928 1.00 47.51 125 THR C N 1
ATOM 5115 C CA . THR C 1 103 ? -3.551 20.218 -43.708 1.00 47.36 125 THR C CA 1
ATOM 5116 C C . THR C 1 103 ? -4.675 19.202 -43.900 1.00 46.34 125 THR C C 1
ATOM 5117 O O . THR C 1 103 ? -4.427 18.052 -44.273 1.00 45.11 125 THR C O 1
ATOM 5121 N N . LYS C 1 104 ? -5.906 19.630 -43.637 1.00 45.63 126 LYS C N 1
ATOM 5122 C CA . LYS C 1 104 ? -7.061 18.749 -43.748 1.00 43.68 126 LYS C CA 1
ATOM 5123 C C . LYS C 1 104 ? -7.332 18.343 -45.192 1.00 44.64 126 LYS C C 1
ATOM 5124 O O . LYS C 1 104 ? -7.553 19.192 -46.054 1.00 47.44 126 LYS C O 1
ATOM 5130 N N . TYR C 1 105 ? -7.316 17.037 -45.442 1.00 43.78 127 TYR C N 1
ATOM 5131 C CA . TYR C 1 105 ? -7.661 16.490 -46.750 1.00 40.44 127 TYR C CA 1
ATOM 5132 C C . TYR C 1 105 ? -8.934 15.664 -46.653 1.00 38.35 127 TYR C C 1
ATOM 5133 O O . TYR C 1 105 ? -9.375 15.322 -45.556 1.00 39.52 127 TYR C O 1
ATOM 5142 N N . TRP C 1 106 ? -9.535 15.365 -47.800 1.00 36.07 128 TRP C N 1
ATOM 5143 C CA . TRP C 1 106 ? -10.648 14.428 -47.853 1.00 34.55 128 TRP C CA 1
ATOM 5144 C C . TRP C 1 106 ? -10.126 13.051 -48.218 1.00 32.70 128 TRP C C 1
ATOM 5145 O O . TRP C 1 106 ? -10.564 12.042 -47.666 1.00 32.39 128 TRP C O 1
ATOM 5156 N N . LEU C 1 107 ? -9.187 13.015 -49.161 1.00 32.44 129 LEU C N 1
ATOM 5157 C CA . LEU C 1 107 ? -8.630 11.748 -49.618 1.00 32.95 129 LEU C CA 1
ATOM 5158 C C . LEU C 1 107 ? -7.103 11.727 -49.668 1.00 31.41 129 LEU C C 1
ATOM 5159 O O . LEU C 1 107 ? -6.464 12.671 -50.139 1.00 28.92 129 LEU C O 1
ATOM 5164 N N . MET C 1 108 ? -6.535 10.640 -49.154 1.00 31.58 130 MET C N 1
ATOM 5165 C CA A MET C 1 108 ? -5.115 10.359 -49.310 0.50 31.65 130 MET C CA 1
ATOM 5166 C CA B MET C 1 108 ? -5.115 10.359 -49.310 0.50 31.65 130 MET C CA 1
ATOM 5167 C C . MET C 1 108 ? -4.964 9.027 -50.030 1.00 31.03 130 MET C C 1
ATOM 5168 O O . MET C 1 108 ? -5.361 7.979 -49.516 1.00 29.53 130 MET C O 1
ATOM 5177 N N . PHE C 1 109 ? -4.388 9.073 -51.223 1.00 32.29 131 PHE C N 1
ATOM 5178 C CA . PHE C 1 109 ? -4.423 7.930 -52.119 1.00 31.22 131 PHE C CA 1
ATOM 5179 C C . PHE C 1 109 ? -3.103 7.709 -52.854 1.00 32.83 131 PHE C C 1
ATOM 5180 O O . PHE C 1 109 ? -2.571 8.624 -53.493 1.00 34.33 131 PHE C O 1
ATOM 5188 N N . GLY C 1 110 ? -2.561 6.500 -52.724 1.00 30.34 132 GLY C N 1
ATOM 5189 C CA . GLY C 1 110 ? -1.387 6.106 -53.479 1.00 30.47 132 GLY C CA 1
ATOM 5190 C C . GLY C 1 110 ? -0.437 5.180 -52.744 1.00 32.91 132 GLY C C 1
ATOM 5191 O O . GLY C 1 110 ? -0.616 4.905 -51.557 1.00 34.83 132 GLY C O 1
ATOM 5192 N N . PRO C 1 111 ? 0.605 4.709 -53.446 1.00 32.69 133 PRO C N 1
ATOM 5193 C CA . PRO C 1 111 ? 1.576 3.768 -52.878 1.00 30.63 133 PRO C CA 1
ATOM 5194 C C . PRO C 1 111 ? 2.475 4.442 -51.852 1.00 30.64 133 PRO C C 1
ATOM 5195 O O . PRO C 1 111 ? 2.779 5.633 -51.977 1.00 33.22 133 PRO C O 1
ATOM 5199 N N . ASP C 1 112 ? 2.885 3.679 -50.845 1.00 26.71 134 ASP C N 1
ATOM 5200 C CA . ASP C 1 112 ? 3.793 4.168 -49.818 1.00 24.51 134 ASP C CA 1
ATOM 5201 C C . ASP C 1 112 ? 4.637 3.008 -49.303 1.00 26.92 134 ASP C C 1
ATOM 5202 O O . ASP C 1 112 ? 4.110 1.947 -48.972 1.00 27.73 134 ASP C O 1
ATOM 5207 N N A ARG C 1 113 ? 5.949 3.185 -49.226 0.46 28.61 135 ARG C N 1
ATOM 5208 N N B ARG C 1 113 ? 5.944 3.236 -49.229 0.54 28.60 135 ARG C N 1
ATOM 5209 C CA A ARG C 1 113 ? 6.783 2.085 -48.761 0.46 30.29 135 ARG C CA 1
ATOM 5210 C CA B ARG C 1 113 ? 6.899 2.184 -48.915 0.54 30.21 135 ARG C CA 1
ATOM 5211 C C A ARG C 1 113 ? 7.975 2.579 -47.967 0.46 32.15 135 ARG C C 1
ATOM 5212 C C B ARG C 1 113 ? 7.986 2.675 -47.969 0.54 32.12 135 ARG C C 1
ATOM 5213 O O A ARG C 1 113 ? 8.540 3.637 -48.248 0.46 32.58 135 ARG C O 1
ATOM 5214 O O B ARG C 1 113 ? 8.497 3.787 -48.116 0.54 32.58 135 ARG C O 1
ATOM 5229 N N A CYS C 1 114 ? 8.341 1.795 -46.961 0.46 33.63 136 CYS C N 1
ATOM 5230 N N B CYS C 1 114 ? 8.339 1.840 -46.997 0.54 33.63 136 CYS C N 1
ATOM 5231 C CA A CYS C 1 114 ? 9.504 2.087 -46.138 0.46 35.16 136 CYS C CA 1
ATOM 5232 C CA B CYS C 1 114 ? 9.495 2.103 -46.150 0.54 35.15 136 CYS C CA 1
ATOM 5233 C C A CYS C 1 114 ? 9.970 0.796 -45.498 0.46 35.09 136 CYS C C 1
ATOM 5234 C C B CYS C 1 114 ? 9.972 0.811 -45.502 0.54 35.08 136 CYS C C 1
ATOM 5235 O O A CYS C 1 114 ? 9.301 0.250 -44.618 0.46 36.24 136 CYS C O 1
ATOM 5236 O O B CYS C 1 114 ? 9.321 0.287 -44.604 0.54 36.24 136 CYS C O 1
ATOM 5241 N N . GLY C 1 115 ? 11.111 0.301 -45.963 1.00 33.94 137 GLY C N 1
ATOM 5242 C CA . GLY C 1 115 ? 11.622 -0.972 -45.500 1.00 32.02 137 GLY C CA 1
ATOM 5243 C C . GLY C 1 115 ? 10.731 -2.081 -46.010 1.00 31.16 137 GLY C C 1
ATOM 5244 O O . GLY C 1 115 ? 10.330 -2.072 -47.172 1.00 30.23 137 GLY C O 1
ATOM 5245 N N . SER C 1 116 ? 10.402 -3.028 -45.140 1.00 34.63 138 SER C N 1
ATOM 5246 C CA . SER C 1 116 ? 9.552 -4.156 -45.520 1.00 37.80 138 SER C CA 1
ATOM 5247 C C . SER C 1 116 ? 8.085 -3.755 -45.481 1.00 36.12 138 SER C C 1
ATOM 5248 O O . SER C 1 116 ? 7.191 -4.574 -45.701 1.00 34.83 138 SER C O 1
ATOM 5251 N N . GLN C 1 117 ? 7.849 -2.486 -45.177 1.00 36.14 139 GLN C N 1
ATOM 5252 C CA . GLN C 1 117 ? 6.502 -1.940 -45.122 1.00 34.89 139 GLN C CA 1
ATOM 5253 C C . GLN C 1 117 ? 6.065 -1.390 -46.490 1.00 30.38 139 GLN C C 1
ATOM 5254 O O . GLN C 1 117 ? 6.756 -0.573 -47.095 1.00 31.53 139 GLN C O 1
ATOM 5260 N N . ASN C 1 118 ? 4.900 -1.827 -46.956 1.00 28.79 140 ASN C N 1
ATOM 5261 C CA . ASN C 1 118 ? 4.423 -1.512 -48.299 1.00 26.33 140 ASN C CA 1
ATOM 5262 C C . ASN C 1 118 ? 2.908 -1.634 -48.363 1.00 27.49 140 ASN C C 1
ATOM 5263 O O . ASN C 1 118 ? 2.346 -2.687 -48.060 1.00 30.91 140 ASN C O 1
ATOM 5268 N N . ARG C 1 119 ? 2.244 -0.559 -48.764 1.00 26.53 141 ARG C N 1
ATOM 5269 C CA . ARG C 1 119 ? 0.802 -0.599 -48.957 1.00 29.11 141 ARG C CA 1
ATOM 5270 C C . ARG C 1 119 ? 0.331 0.531 -49.853 1.00 27.35 141 ARG C C 1
ATOM 5271 O O . ARG C 1 119 ? 1.030 1.529 -50.033 1.00 24.70 141 ARG C O 1
ATOM 5279 N N . VAL C 1 120 ? -0.870 0.372 -50.394 1.00 28.44 142 VAL C N 1
ATOM 5280 C CA . VAL C 1 120 ? -1.535 1.452 -51.096 1.00 28.74 142 VAL C CA 1
ATOM 5281 C C . VAL C 1 120 ? -2.481 2.127 -50.123 1.00 28.94 142 VAL C C 1
ATOM 5282 O O . VAL C 1 120 ? -3.395 1.498 -49.602 1.00 30.06 142 VAL C O 1
ATOM 5286 N N . HIS C 1 121 ? -2.263 3.412 -49.881 1.00 29.84 143 HIS C N 1
ATOM 5287 C CA . HIS C 1 121 ? -3.118 4.167 -48.976 1.00 27.65 143 HIS C CA 1
ATOM 5288 C C . HIS C 1 121 ? -4.425 4.543 -49.659 1.00 27.34 143 HIS C C 1
ATOM 5289 O O . HIS C 1 121 ? -4.426 5.011 -50.800 1.00 24.66 143 HIS C O 1
ATOM 5296 N N . ILE C 1 122 ? -5.535 4.281 -48.980 1.00 31.91 144 ILE C N 1
ATOM 5297 C CA . ILE C 1 122 ? -6.811 4.894 -49.331 1.00 36.12 144 ILE C CA 1
ATOM 5298 C C . ILE C 1 122 ? -7.447 5.413 -48.047 1.00 37.66 144 ILE C C 1
ATOM 5299 O O . ILE C 1 122 ? -8.234 4.717 -47.400 1.00 39.79 144 ILE C O 1
ATOM 5304 N N . ILE C 1 123 ? -7.114 6.648 -47.693 1.00 36.18 145 ILE C N 1
ATOM 5305 C CA . ILE C 1 123 ? -7.528 7.206 -46.417 1.00 34.65 145 ILE C CA 1
ATOM 5306 C C . ILE C 1 123 ? -8.593 8.256 -46.644 1.00 35.15 145 ILE C C 1
ATOM 5307 O O . ILE C 1 123 ? -8.376 9.240 -47.351 1.00 35.66 145 ILE C O 1
ATOM 5312 N N . LEU C 1 124 ? -9.752 8.034 -46.041 1.00 35.47 146 LEU C N 1
ATOM 5313 C CA . LEU C 1 124 ? -10.875 8.941 -46.189 1.00 35.07 146 LEU C CA 1
ATOM 5314 C C . LEU C 1 124 ? -11.115 9.697 -44.891 1.00 36.29 146 LEU C C 1
ATOM 5315 O O . LEU C 1 124 ? -11.195 9.093 -43.817 1.00 35.86 146 LEU C O 1
ATOM 5320 N N . HIS C 1 125 ? -11.223 11.018 -44.989 1.00 37.96 147 HIS C N 1
ATOM 5321 C CA . HIS C 1 125 ? -11.584 11.820 -43.831 1.00 38.90 147 HIS C CA 1
ATOM 5322 C C . HIS C 1 125 ? -13.090 11.819 -43.669 1.00 39.54 147 HIS C C 1
ATOM 5323 O O . HIS C 1 125 ? -13.818 12.291 -44.541 1.00 42.12 147 HIS C O 1
ATOM 5330 N N . TYR C 1 126 ? -13.552 11.253 -42.562 1.00 38.22 148 TYR C N 1
ATOM 5331 C CA . TYR C 1 126 ? -14.975 11.167 -42.287 1.00 40.16 148 TYR C CA 1
ATOM 5332 C C . TYR C 1 126 ? -15.255 11.408 -40.816 1.00 45.05 148 TYR C C 1
ATOM 5333 O O . TYR C 1 126 ? -14.687 10.738 -39.949 1.00 46.65 148 TYR C O 1
ATOM 5342 N N . ASN C 1 127 ? -16.130 12.365 -40.539 1.00 47.41 149 ASN C N 1
ATOM 5343 C CA . ASN C 1 127 ? -16.578 12.604 -39.179 1.00 51.82 149 ASN C CA 1
ATOM 5344 C C . ASN C 1 127 ? -15.435 13.055 -38.274 1.00 53.96 149 ASN C C 1
ATOM 5345 O O . ASN C 1 127 ? -15.295 12.573 -37.148 1.00 55.89 149 ASN C O 1
ATOM 5350 N N . GLY C 1 128 ? -14.611 13.969 -38.781 1.00 53.94 150 GLY C N 1
ATOM 5351 C CA . GLY C 1 128 ? -13.542 14.562 -37.995 1.00 55.76 150 GLY C CA 1
ATOM 5352 C C . GLY C 1 128 ? -12.301 13.711 -37.786 1.00 57.15 150 GLY C C 1
ATOM 5353 O O . GLY C 1 128 ? -11.412 14.079 -37.017 1.00 60.38 150 GLY C O 1
ATOM 5354 N N . GLU C 1 129 ? -12.232 12.568 -38.458 1.00 54.55 151 GLU C N 1
ATOM 5355 C CA . GLU C 1 129 ? -11.077 11.692 -38.321 1.00 52.53 151 GLU C CA 1
ATOM 5356 C C . GLU C 1 129 ? -10.643 11.106 -39.659 1.00 47.35 151 GLU C C 1
ATOM 5357 O O . GLU C 1 129 ? -11.467 10.849 -40.534 1.00 47.81 151 GLU C O 1
ATOM 5363 N N . ASN C 1 130 ? -9.343 10.896 -39.817 1.00 43.23 152 ASN C N 1
ATOM 5364 C CA . ASN C 1 130 ? -8.829 10.220 -40.998 1.00 40.42 152 ASN C CA 1
ATOM 5365 C C . ASN C 1 130 ? -8.978 8.716 -40.842 1.00 39.41 152 A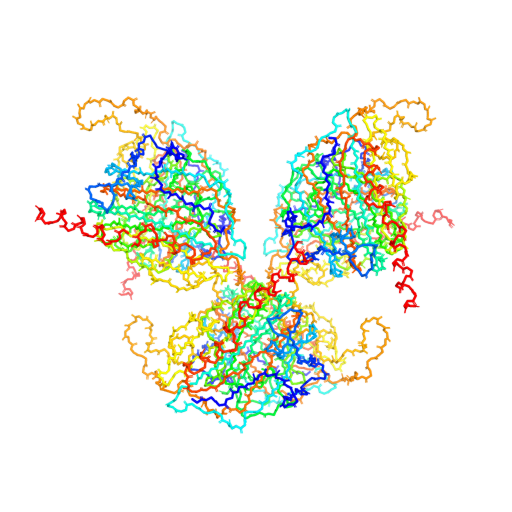SN C C 1
ATOM 5366 O O . ASN C 1 130 ? -8.464 8.135 -39.888 1.00 41.56 152 ASN C O 1
ATOM 5371 N N . ARG C 1 131 ? -9.679 8.085 -41.776 1.00 36.94 153 ARG C N 1
ATOM 5372 C CA . ARG C 1 131 ? -9.973 6.663 -41.660 1.00 38.02 153 ARG C CA 1
ATOM 5373 C C . ARG C 1 131 ? -9.112 5.848 -42.612 1.00 36.81 153 ARG C C 1
ATOM 5374 O O . ARG C 1 131 ? -9.268 5.933 -43.829 1.00 38.39 153 ARG C O 1
ATOM 5382 N N . GLU C 1 132 ? -8.213 5.043 -42.059 1.00 34.31 154 GLU C N 1
ATOM 5383 C CA . GLU C 1 132 ? -7.365 4.205 -42.895 1.00 33.26 154 GLU C CA 1
ATOM 5384 C C . GLU C 1 132 ? -8.140 3.012 -43.440 1.00 32.20 154 GLU C C 1
ATOM 5385 O O . GLU C 1 132 ? -8.940 2.403 -42.737 1.00 34.24 154 GLU C O 1
ATOM 5391 N N . TRP C 1 133 ? -7.929 2.735 -44.722 1.00 30.21 155 TRP C N 1
ATOM 5392 C CA . TRP C 1 133 ? -8.487 1.569 -45.406 1.00 31.14 155 TRP C CA 1
ATOM 5393 C C . TRP C 1 133 ? -8.110 0.263 -44.684 1.00 31.11 155 TRP C C 1
ATOM 5394 O O . TRP C 1 133 ? -6.935 0.027 -44.395 1.00 29.86 155 TRP C O 1
ATOM 5405 N N . SER C 1 134 ? -9.105 -0.567 -44.373 1.00 31.81 156 SER C N 1
ATOM 5406 C CA . SER C 1 134 ? -8.870 -1.804 -43.621 1.00 33.73 156 SER C CA 1
ATOM 5407 C C . SER C 1 134 ? -8.078 -2.833 -44.425 1.00 35.70 156 SER C C 1
ATOM 5408 O O . SER C 1 134 ? -7.418 -3.693 -43.851 1.00 38.05 156 SER C O 1
ATOM 5411 N N . LYS C 1 135 ? -8.166 -2.765 -45.750 1.00 35.70 157 LYS C N 1
ATOM 5412 C CA . LYS C 1 135 ? -7.443 -3.706 -46.599 1.00 37.63 157 LYS C CA 1
ATOM 5413 C C . LYS C 1 135 ? -6.039 -3.195 -46.915 1.00 39.20 157 LYS C C 1
ATOM 5414 O O . LYS C 1 135 ? -5.826 -1.989 -47.098 1.00 40.69 157 LYS C O 1
ATOM 5420 N N . ARG C 1 136 ? -5.083 -4.116 -46.965 1.00 37.49 158 ARG C N 1
ATOM 5421 C CA . ARG C 1 136 ? -3.694 -3.767 -47.223 1.00 35.35 158 ARG C CA 1
ATOM 5422 C C . ARG C 1 136 ? -3.206 -4.438 -48.503 1.00 37.42 158 ARG C C 1
ATOM 5423 O O . ARG C 1 136 ? -2.810 -5.602 -48.487 1.00 41.75 158 ARG C O 1
ATOM 5431 N N . ILE C 1 137 ? -3.244 -3.698 -49.608 1.00 35.31 159 ILE C N 1
ATOM 5432 C CA . ILE C 1 137 ? -2.720 -4.170 -50.886 1.00 33.70 159 ILE C CA 1
ATOM 5433 C C . ILE C 1 137 ? -1.322 -3.612 -51.108 1.00 31.17 159 ILE C C 1
ATOM 5434 O O . ILE C 1 137 ? -1.115 -2.405 -51.086 1.00 30.85 159 ILE C O 1
ATOM 5439 N N . ARG C 1 138 ? -0.355 -4.493 -51.309 1.00 33.52 160 ARG C N 1
ATOM 5440 C CA . ARG C 1 138 ? 0.992 -4.051 -51.634 1.00 34.45 160 ARG C CA 1
ATOM 5441 C C . ARG C 1 138 ? 1.088 -3.647 -53.102 1.00 35.99 160 ARG C C 1
ATOM 5442 O O . ARG C 1 138 ? 0.467 -4.267 -53.967 1.00 37.10 160 ARG C O 1
ATOM 5450 N N . PHE C 1 139 ? 1.851 -2.595 -53.380 1.00 34.80 161 PHE C N 1
ATOM 5451 C CA . PHE C 1 139 ? 2.068 -2.173 -54.759 1.00 32.01 161 PHE C CA 1
ATOM 5452 C C . PHE C 1 139 ? 3.367 -2.782 -55.297 1.00 31.66 161 PHE C C 1
ATOM 5453 O O . PHE C 1 139 ? 4.266 -3.124 -54.524 1.00 28.50 161 PHE C O 1
ATOM 5461 N N . PRO C 1 140 ? 3.469 -2.920 -56.628 1.00 34.41 162 PRO C N 1
ATOM 5462 C CA . PRO C 1 140 ? 4.616 -3.590 -57.254 1.00 35.30 162 PRO C CA 1
ATOM 5463 C C . PRO C 1 140 ? 5.929 -2.861 -56.994 1.00 36.10 162 PRO C C 1
ATOM 5464 O O . PRO C 1 140 ? 6.011 -1.646 -57.184 1.00 36.41 162 PRO C O 1
ATOM 5468 N N . GLU C 1 141 ? 6.948 -3.610 -56.583 1.00 35.43 163 GLU C N 1
ATOM 5469 C CA . GLU C 1 141 ? 8.234 -3.029 -56.234 1.00 36.27 163 GLU C CA 1
ATOM 5470 C C . GLU C 1 141 ? 9.229 -3.196 -57.382 1.00 40.28 163 GLU C C 1
ATOM 5471 O O . GLU C 1 141 ? 10.076 -4.090 -57.373 1.00 42.26 163 GLU C O 1
ATOM 5477 N N . ASP C 1 142 ? 9.099 -2.328 -58.378 1.00 40.02 164 ASP C N 1
ATOM 5478 C CA . ASP C 1 142 ? 9.983 -2.320 -59.533 1.00 38.95 164 ASP C CA 1
ATOM 5479 C C . ASP C 1 142 ? 10.150 -0.889 -60.029 1.00 38.37 164 ASP C C 1
ATOM 5480 O O . ASP C 1 142 ? 9.603 0.046 -59.443 1.00 36.40 164 ASP C O 1
ATOM 5485 N N . LYS C 1 143 ? 10.896 -0.720 -61.112 1.00 40.73 165 LYS C N 1
ATOM 5486 C CA . LYS C 1 143 ? 11.201 0.614 -61.610 1.00 41.51 165 LYS C CA 1
ATOM 5487 C C . LYS C 1 143 ? 10.190 1.111 -62.646 1.00 42.33 165 LYS C C 1
ATOM 5488 O O . LYS C 1 143 ? 10.350 2.196 -63.203 1.00 44.62 165 LYS C O 1
ATOM 5494 N N . LEU C 1 144 ? 9.151 0.322 -62.897 1.00 40.21 166 LEU C N 1
ATOM 5495 C CA . LEU C 1 144 ? 8.170 0.664 -63.922 1.00 41.38 166 LEU C CA 1
ATOM 5496 C C . LEU C 1 144 ? 7.105 1.636 -63.424 1.00 41.93 166 LEU C C 1
ATOM 5497 O O . LEU C 1 144 ? 6.906 1.806 -62.220 1.00 41.52 166 LEU C O 1
ATOM 5502 N N . THR C 1 145 ? 6.421 2.268 -64.373 1.00 45.79 167 THR C N 1
ATOM 5503 C CA . THR C 1 145 ? 5.317 3.164 -64.071 1.00 42.36 167 THR C CA 1
ATOM 5504 C C . THR C 1 145 ? 4.093 2.354 -63.670 1.00 40.61 167 THR C C 1
ATOM 5505 O O . THR C 1 145 ? 3.738 1.380 -64.332 1.00 41.59 167 THR C O 1
ATOM 5509 N N . HIS C 1 146 ? 3.461 2.739 -62.569 1.00 37.99 168 HIS C N 1
ATOM 5510 C CA . HIS C 1 146 ? 2.224 2.091 -62.160 1.00 36.59 168 HIS C CA 1
ATOM 5511 C C . HIS C 1 146 ? 1.120 3.110 -61.940 1.00 34.53 168 HIS C C 1
ATOM 5512 O O . HIS C 1 146 ? 1.377 4.234 -61.513 1.00 33.89 168 HIS C O 1
ATOM 5519 N N . VAL C 1 147 ? -0.109 2.706 -62.239 1.00 34.21 169 VAL C N 1
ATOM 5520 C CA . VAL C 1 147 ? -1.256 3.608 -62.185 1.00 34.92 169 VAL C CA 1
ATOM 5521 C C . VAL C 1 147 ? -2.211 3.236 -61.056 1.00 35.76 169 VAL C C 1
ATOM 5522 O O . VAL C 1 147 ? -2.503 2.058 -60.844 1.00 37.79 169 VAL C O 1
ATOM 5526 N N . TYR C 1 148 ? -2.685 4.241 -60.326 1.00 34.55 170 TYR C N 1
ATOM 5527 C CA . TYR C 1 148 ? -3.610 4.006 -59.222 1.00 36.20 170 TYR C CA 1
ATOM 5528 C C . TYR C 1 148 ? -4.931 4.746 -59.460 1.00 36.55 170 TYR C C 1
ATOM 5529 O O . TYR C 1 148 ? -4.964 5.974 -59.544 1.00 38.22 170 TYR C O 1
ATOM 5538 N N . THR C 1 149 ? -6.016 3.982 -59.570 1.00 34.10 171 THR C N 1
ATOM 5539 C CA . THR C 1 149 ? -7.326 4.528 -59.898 1.00 32.44 171 THR C CA 1
ATOM 5540 C C . THR C 1 149 ? -8.375 4.115 -58.871 1.00 32.76 171 THR C C 1
ATOM 5541 O O . THR C 1 149 ? -8.459 2.948 -58.481 1.00 34.82 171 THR C O 1
ATOM 5545 N N . LEU C 1 150 ? -9.178 5.080 -58.439 1.00 29.35 172 LEU C N 1
ATOM 5546 C CA . LEU C 1 150 ? -10.185 4.827 -57.426 1.00 26.76 172 LEU C CA 1
ATOM 5547 C C . LEU C 1 150 ? -11.557 5.273 -57.891 1.00 28.22 172 LEU C C 1
ATOM 5548 O O . LEU C 1 150 ? -11.741 6.413 -58.313 1.00 30.28 172 LEU C O 1
ATOM 5553 N N . HIS C 1 151 ? -12.521 4.368 -57.812 1.00 28.98 173 HIS C N 1
ATOM 5554 C CA . HIS C 1 151 ? -13.901 4.715 -58.095 1.00 30.94 173 HIS C CA 1
ATOM 5555 C C . HIS C 1 151 ? -14.718 4.722 -56.812 1.00 33.42 173 HIS C C 1
ATOM 5556 O O . HIS C 1 151 ? -14.917 3.682 -56.188 1.00 32.28 173 HIS C O 1
ATOM 5563 N N . ILE C 1 152 ? -15.191 5.902 -56.427 1.00 36.81 174 ILE C N 1
ATOM 5564 C CA . ILE C 1 152 ? -16.135 6.027 -55.324 1.00 37.48 174 ILE C CA 1
ATOM 5565 C C . ILE C 1 152 ? -17.533 6.217 -55.908 1.00 36.26 174 ILE C C 1
ATOM 5566 O O . ILE C 1 152 ? -17.837 7.261 -56.492 1.00 37.81 174 ILE C O 1
ATOM 5571 N N . ALA C 1 153 ? -18.377 5.201 -55.759 1.00 33.02 175 ALA C N 1
ATOM 5572 C CA . ALA C 1 153 ? -19.702 5.216 -56.365 1.00 31.20 175 ALA C CA 1
ATOM 5573 C C . ALA C 1 153 ? -20.742 5.808 -55.411 1.00 34.72 175 ALA C C 1
ATOM 5574 O O . ALA C 1 153 ? -20.543 5.824 -54.195 1.00 36.31 175 ALA C O 1
ATOM 5576 N N . ALA C 1 154 ? -21.857 6.281 -55.965 1.00 36.43 176 ALA C N 1
ATOM 5577 C CA . ALA C 1 154 ? -22.875 6.982 -55.180 1.00 36.65 176 ALA C CA 1
ATOM 5578 C C . ALA C 1 154 ? -23.720 6.020 -54.351 1.00 37.74 176 ALA C C 1
ATOM 5579 O O . ALA C 1 154 ? -24.539 6.447 -53.536 1.00 37.98 176 ALA C O 1
ATOM 5581 N N . ASP C 1 155 ? -23.527 4.723 -54.565 1.00 37.15 177 ASP C N 1
ATOM 5582 C CA . ASP C 1 155 ? -24.202 3.715 -53.753 1.00 36.89 177 ASP C CA 1
ATOM 5583 C C . ASP C 1 155 ? -23.311 3.274 -52.593 1.00 35.64 177 ASP C C 1
ATOM 5584 O O . ASP C 1 155 ? -23.538 2.231 -51.989 1.00 38.58 177 ASP C O 1
ATOM 5589 N N . ASN C 1 156 ? -22.306 4.089 -52.287 1.00 34.05 178 ASN C N 1
ATOM 5590 C CA . ASN C 1 156 ? -21.338 3.798 -51.227 1.00 35.54 178 ASN C CA 1
ATOM 5591 C C . ASN C 1 156 ? -20.465 2.559 -51.458 1.00 37.18 178 ASN C C 1
ATOM 5592 O O . ASN C 1 156 ? -19.819 2.068 -50.527 1.00 35.19 178 ASN C O 1
ATOM 5597 N N . SER C 1 157 ? -20.425 2.074 -52.698 1.00 38.61 179 SER C N 1
ATOM 5598 C CA . SER C 1 157 ? -19.438 1.070 -53.084 1.00 38.44 179 SER C CA 1
ATOM 5599 C C . SER C 1 157 ? -18.188 1.761 -53.617 1.00 40.01 179 SER C C 1
ATOM 5600 O O . SER C 1 157 ? -18.185 2.975 -53.861 1.00 37.89 179 SER C O 1
ATOM 5603 N N . TYR C 1 158 ? -17.126 0.985 -53.797 1.00 39.87 180 TYR C N 1
ATOM 5604 C CA . TYR C 1 158 ? -15.882 1.513 -54.337 1.00 38.73 180 TYR C CA 1
ATOM 5605 C C . TYR C 1 158 ? -15.150 0.422 -55.108 1.00 36.99 180 TYR C C 1
ATOM 5606 O O . TYR C 1 158 ? -15.458 -0.762 -54.971 1.00 35.80 180 TYR C O 1
ATOM 5615 N N . GLU C 1 159 ? -14.191 0.829 -55.930 1.00 36.05 181 GLU C N 1
ATOM 5616 C CA . GLU C 1 159 ? -13.336 -0.116 -56.625 1.00 35.04 181 GLU C CA 1
ATOM 5617 C C . GLU C 1 159 ? -11.969 0.508 -56.845 1.00 36.00 181 GLU C C 1
ATOM 5618 O O . GLU C 1 159 ? -11.867 1.666 -57.254 1.00 36.06 181 GLU C O 1
ATOM 5624 N N . PHE C 1 160 ? -10.923 -0.260 -56.551 1.00 35.09 182 PHE C N 1
ATOM 5625 C CA . PHE C 1 160 ? -9.547 0.195 -56.711 1.00 32.24 182 PHE C CA 1
ATOM 5626 C C . PHE C 1 160 ? -8.857 -0.561 -57.838 1.00 32.44 182 PHE C C 1
ATOM 5627 O O . PHE C 1 160 ? -8.862 -1.790 -57.870 1.00 32.46 182 PHE C O 1
ATOM 5635 N N . PHE C 1 161 ? -8.257 0.181 -58.758 1.00 34.22 183 PHE C N 1
ATOM 5636 C CA . PHE C 1 161 ? -7.581 -0.422 -59.898 1.00 34.95 183 PHE C CA 1
ATOM 5637 C C . PHE C 1 161 ? -6.088 -0.161 -59.863 1.00 35.21 183 PHE C C 1
ATOM 5638 O O . PHE C 1 161 ? -5.642 0.957 -59.588 1.00 34.96 183 PHE C O 1
ATOM 5646 N N . LEU C 1 162 ? -5.317 -1.203 -60.147 1.00 35.56 184 LEU C N 1
ATOM 5647 C CA . LEU C 1 162 ? -3.881 -1.060 -60.304 1.00 36.87 184 LEU C CA 1
ATOM 5648 C C . LEU C 1 162 ? -3.468 -1.413 -61.730 1.00 38.03 184 LEU C C 1
ATOM 5649 O O . LEU C 1 162 ? -3.751 -2.506 -62.226 1.00 38.34 184 LEU C O 1
ATOM 5654 N N . ASP C 1 163 ? -2.811 -0.463 -62.386 1.00 39.01 185 ASP C N 1
ATOM 5655 C CA . ASP C 1 163 ? -2.415 -0.598 -63.783 1.00 40.18 185 ASP C CA 1
ATOM 5656 C C . ASP C 1 163 ? -3.601 -0.961 -64.667 1.00 39.79 185 ASP C C 1
ATOM 5657 O O . ASP C 1 163 ? -3.467 -1.730 -65.616 1.00 40.78 185 ASP C O 1
ATOM 5662 N N . GLY C 1 164 ? -4.759 -0.388 -64.360 1.00 39.91 186 GLY C N 1
ATOM 5663 C CA . GLY C 1 164 ? -5.940 -0.580 -65.182 1.00 41.27 186 GLY C CA 1
ATOM 5664 C C . GLY C 1 164 ? -6.745 -1.815 -64.827 1.00 44.56 186 GLY C C 1
ATOM 5665 O O . GLY C 1 164 ? -7.852 -1.999 -65.326 1.00 45.27 186 GLY C O 1
ATOM 5666 N N . GLU C 1 165 ? -6.195 -2.668 -63.969 1.00 48.46 187 GLU C N 1
ATOM 5667 C CA . GLU C 1 165 ? -6.859 -3.917 -63.611 1.00 51.41 187 GLU C CA 1
ATOM 5668 C C . GLU C 1 165 ? -7.397 -3.854 -62.184 1.00 47.75 187 GLU C C 1
ATOM 5669 O O . GLU C 1 165 ? -6.749 -3.311 -61.294 1.00 47.20 187 GLU C O 1
ATOM 5675 N N . SER C 1 166 ? -8.588 -4.407 -61.971 1.00 46.66 188 SER C N 1
ATOM 5676 C CA . SER C 1 166 ? -9.243 -4.349 -60.664 1.00 44.90 188 SER C CA 1
ATOM 5677 C C . SER C 1 166 ? -8.479 -5.128 -59.592 1.00 45.64 188 SER C C 1
ATOM 5678 O O . SER C 1 166 ? -8.209 -6.319 -59.752 1.00 47.38 188 SER C O 1
ATOM 5681 N N . LYS C 1 167 ? -8.149 -4.455 -58.493 1.00 45.18 189 LYS C N 1
ATOM 5682 C CA . LYS C 1 167 ? -7.429 -5.090 -57.391 1.00 47.66 189 LYS C CA 1
ATOM 5683 C C . LYS C 1 167 ? -8.265 -5.215 -56.117 1.00 49.55 189 LYS C C 1
ATOM 5684 O O . LYS C 1 167 ? -8.094 -6.166 -55.352 1.00 53.25 189 LYS C O 1
ATOM 5690 N N . ALA C 1 168 ? -9.165 -4.265 -55.888 1.00 46.97 190 ALA C N 1
ATOM 5691 C CA . ALA C 1 168 ? -10.025 -4.324 -54.709 1.00 46.05 190 ALA C CA 1
ATOM 5692 C C . ALA C 1 168 ? -11.407 -3.750 -54.994 1.00 45.46 190 ALA C C 1
ATOM 5693 O O . ALA C 1 168 ? -11.550 -2.801 -55.767 1.00 44.53 190 ALA C O 1
ATOM 5695 N N . LYS C 1 169 ? -12.412 -4.321 -54.336 1.00 45.39 191 LYS C N 1
ATOM 5696 C CA . LYS C 1 169 ? -13.815 -4.018 -54.604 1.00 43.90 191 LYS C CA 1
ATOM 5697 C C . LYS C 1 169 ? -14.668 -4.316 -53.372 1.00 41.19 191 LYS C C 1
ATOM 5698 O O . LYS C 1 169 ? -14.520 -5.367 -52.742 1.00 39.23 191 LYS C O 1
ATOM 5704 N N . GLY C 1 170 ? -15.549 -3.389 -53.014 1.00 40.85 192 GLY C N 1
ATOM 5705 C CA . GLY C 1 170 ? -16.416 -3.603 -51.871 1.00 41.71 192 GLY C CA 1
ATOM 5706 C C . GLY C 1 170 ? -17.254 -2.415 -51.453 1.00 42.59 192 GLY C C 1
ATOM 5707 O O . GLY C 1 170 ? -17.582 -1.540 -52.259 1.00 43.79 192 GLY C O 1
ATOM 5708 N N . GLN C 1 171 ? -17.604 -2.393 -50.172 1.00 41.85 193 GLN C N 1
ATOM 5709 C CA . GLN C 1 171 ? -18.464 -1.358 -49.622 1.00 39.13 193 GLN C CA 1
ATOM 5710 C C . GLN C 1 171 ? -17.665 -0.491 -48.664 1.00 38.29 193 GLN C C 1
ATOM 5711 O O . GLN C 1 171 ? -16.890 -1.016 -47.860 1.00 38.27 193 GLN C O 1
ATOM 5717 N N . LEU C 1 172 ? -17.838 0.827 -48.759 1.00 37.52 194 LEU C N 1
ATOM 5718 C CA . LEU C 1 172 ? -17.149 1.763 -47.869 1.00 35.76 194 LEU C CA 1
ATOM 5719 C C . LEU C 1 172 ? -17.430 1.468 -46.400 1.00 36.41 194 LEU C C 1
ATOM 5720 O O . LEU C 1 172 ? -16.531 1.510 -45.561 1.00 37.73 194 LEU C O 1
ATOM 5725 N N . GLU C 1 173 ? -18.688 1.168 -46.104 1.00 37.11 195 GLU C N 1
ATOM 5726 C CA . GLU C 1 173 ? -19.127 0.906 -44.743 1.00 37.47 195 GLU C CA 1
ATOM 5727 C C . GLU C 1 173 ? -18.464 -0.341 -44.154 1.00 37.87 195 GLU C C 1
ATOM 5728 O O . GLU C 1 173 ? -18.263 -0.428 -42.940 1.00 38.40 195 GLU C O 1
ATOM 5734 N N . GLU C 1 174 ? -18.147 -1.307 -45.015 1.00 35.76 196 GLU C N 1
ATOM 5735 C CA . GLU C 1 174 ? -17.565 -2.571 -44.571 1.00 36.63 196 GLU C CA 1
ATOM 5736 C C . GLU C 1 174 ? -16.033 -2.562 -44.543 1.00 37.59 196 GLU C C 1
ATOM 5737 O O . GLU C 1 174 ? -15.426 -3.197 -43.682 1.00 38.39 196 GLU C O 1
ATOM 5743 N N . ASP C 1 175 ? -15.407 -1.852 -45.478 1.00 37.31 197 ASP C N 1
ATOM 5744 C CA . ASP C 1 175 ? -13.949 -1.883 -45.579 1.00 38.08 197 ASP C CA 1
ATOM 5745 C C . ASP C 1 175 ? -13.254 -0.701 -44.894 1.00 37.96 197 ASP C C 1
ATOM 5746 O O . ASP C 1 175 ? -12.029 -0.590 -44.933 1.00 39.84 197 ASP C O 1
ATOM 5751 N N . TRP C 1 176 ? -14.032 0.186 -44.284 1.00 36.30 198 TRP C N 1
ATOM 5752 C CA . TRP C 1 176 ? -13.484 1.202 -43.387 1.00 34.92 198 TRP C CA 1
ATOM 5753 C C . TRP C 1 176 ? -14.230 1.181 -42.061 1.00 37.04 198 TRP C C 1
ATOM 5754 O O . TRP C 1 176 ? -15.312 0.606 -41.966 1.00 39.98 198 TRP C O 1
ATOM 5765 N N . SER C 1 177 ? -13.661 1.812 -41.039 1.00 36.45 199 SER C N 1
ATOM 5766 C CA . SER C 1 177 ? -14.392 2.034 -39.795 1.00 35.91 199 SER C CA 1
ATOM 5767 C C . SER C 1 177 ? -14.986 3.433 -39.804 1.00 34.67 199 SER C C 1
ATOM 5768 O O . SER C 1 177 ? -14.418 4.370 -39.237 1.00 31.57 199 SER C O 1
ATOM 5771 N N . LEU C 1 178 ? -16.133 3.563 -40.458 1.00 36.67 200 LEU C N 1
ATOM 5772 C CA . LEU C 1 178 ? -16.792 4.854 -40.614 1.00 35.87 200 LEU C CA 1
ATOM 5773 C C . LEU C 1 178 ? -17.953 5.001 -39.645 1.00 35.38 200 LEU C C 1
ATOM 5774 O O . LEU C 1 178 ? -18.105 6.036 -39.004 1.00 35.31 200 LEU C O 1
ATOM 5779 N N . LEU C 1 179 ? -18.764 3.952 -39.531 1.00 36.46 201 LEU C N 1
ATOM 5780 C CA . LEU C 1 179 ? -19.991 4.027 -38.746 1.00 35.52 201 LEU C CA 1
ATOM 5781 C C . LEU C 1 179 ? -19.922 3.178 -37.480 1.00 35.78 201 LEU C C 1
ATOM 5782 O O . LEU C 1 179 ? -19.002 2.380 -37.304 1.00 36.73 201 LEU C O 1
ATOM 5787 N N . LEU C 1 180 ? -20.903 3.357 -36.600 1.00 35.01 202 LEU C N 1
ATOM 5788 C CA . LEU C 1 180 ? -21.015 2.546 -35.394 1.00 34.80 202 LEU C CA 1
ATOM 5789 C C . LEU C 1 180 ? -21.348 1.103 -35.755 1.00 34.74 202 LEU C C 1
ATOM 5790 O O . LEU C 1 180 ? -21.686 0.810 -36.900 1.00 36.96 202 LEU C O 1
ATOM 5795 N N . PRO C 1 181 ? -21.234 0.190 -34.781 1.00 34.34 203 PRO C N 1
ATOM 5796 C CA . PRO C 1 181 ? -21.618 -1.208 -35.000 1.00 36.16 203 PRO C CA 1
ATOM 5797 C C . PRO C 1 181 ? -23.127 -1.347 -35.127 1.00 37.10 203 PRO C C 1
ATOM 5798 O O . PRO C 1 181 ? -23.864 -0.682 -34.394 1.00 37.08 203 PRO C O 1
ATOM 5802 N N . ARG C 1 182 ? -23.580 -2.194 -36.042 1.00 37.56 204 ARG C N 1
ATOM 5803 C CA . ARG C 1 182 ? -25.008 -2.389 -36.247 1.00 37.71 204 ARG C CA 1
ATOM 5804 C C . ARG C 1 182 ? -25.610 -3.227 -35.125 1.00 43.08 204 ARG C C 1
ATOM 5805 O O . ARG C 1 182 ? -26.776 -3.050 -34.759 1.00 47.34 204 ARG C O 1
ATOM 5813 N N . GLU C 1 183 ? -24.806 -4.134 -34.580 1.00 42.70 205 GLU C N 1
ATOM 5814 C CA . GLU C 1 183 ? -25.219 -4.959 -33.452 1.00 44.36 205 GLU C CA 1
ATOM 5815 C C . GLU C 1 183 ? -24.593 -4.428 -32.169 1.00 43.26 205 GLU C C 1
ATOM 5816 O O . GLU C 1 183 ? -23.509 -3.844 -32.208 1.00 43.47 205 GLU C O 1
ATOM 5822 N N . ILE C 1 184 ? -25.285 -4.600 -31.044 1.00 40.81 206 ILE C N 1
ATOM 5823 C CA . ILE C 1 184 ? -24.763 -4.155 -29.757 1.00 38.13 206 ILE C CA 1
ATOM 5824 C C . ILE C 1 184 ? -23.635 -5.088 -29.328 1.00 40.83 206 ILE C C 1
ATOM 5825 O O . ILE C 1 184 ? -22.648 -4.663 -28.730 1.00 40.51 206 ILE C O 1
ATOM 5830 N N . VAL C 1 185 ? -23.814 -6.367 -29.635 1.00 43.77 207 VAL C N 1
ATOM 5831 C CA . VAL C 1 185 ? -22.777 -7.377 -29.509 1.00 47.45 207 VAL C CA 1
ATOM 5832 C C . VAL C 1 185 ? -22.831 -8.243 -30.764 1.00 51.78 207 VAL C C 1
ATOM 5833 O O . VAL C 1 185 ? -23.907 -8.648 -31.193 1.00 53.19 207 VAL C O 1
ATOM 5837 N N . ASP C 1 186 ? -21.676 -8.522 -31.353 1.00 56.08 208 ASP C N 1
ATOM 5838 C CA . ASP C 1 186 ? -21.612 -9.249 -32.620 1.00 59.21 208 ASP C CA 1
ATOM 5839 C C . ASP C 1 186 ? -22.127 -10.686 -32.505 1.00 60.20 208 ASP C C 1
ATOM 5840 O O . ASP C 1 186 ? -21.778 -11.411 -31.567 1.00 62.61 208 ASP C O 1
ATOM 5845 N N . GLY C 1 187 ? -22.976 -11.076 -33.458 1.00 58.28 209 GLY C N 1
ATOM 5846 C CA . GLY C 1 187 ? -23.532 -12.418 -33.502 1.00 60.10 209 GLY C CA 1
ATOM 5847 C C . GLY C 1 187 ? -24.704 -12.599 -32.556 1.00 61.66 209 GLY C C 1
ATOM 5848 O O . GLY C 1 187 ? -25.297 -13.678 -32.480 1.00 62.84 209 GLY C O 1
ATOM 5849 N N . SER C 1 188 ? -25.033 -11.543 -31.819 1.00 61.07 210 SER C N 1
ATOM 5850 C CA . SER C 1 188 ? -26.117 -11.611 -30.850 1.00 60.79 210 SER C CA 1
ATOM 5851 C C . SER C 1 188 ? -27.452 -11.493 -31.561 1.00 58.54 210 SER C C 1
ATOM 5852 O O . SER C 1 188 ? -28.457 -12.064 -31.135 1.00 56.63 210 SER C O 1
ATOM 5855 N N . GLY C 1 189 ? -27.439 -10.757 -32.665 1.00 57.18 211 GLY C N 1
ATOM 5856 C CA . GLY C 1 189 ? -28.648 -10.507 -33.416 1.00 54.71 211 GLY C CA 1
ATOM 5857 C C . GLY C 1 189 ? -29.410 -9.340 -32.833 1.00 51.83 211 GLY C C 1
ATOM 5858 O O . GLY C 1 189 ? -30.431 -8.926 -33.378 1.00 54.02 211 GLY C O 1
ATOM 5859 N N . ILE C 1 190 ? -28.928 -8.824 -31.706 1.00 47.73 294 ILE C N 1
ATOM 5860 C CA . ILE C 1 190 ? -29.528 -7.641 -31.100 1.00 46.24 294 ILE C CA 1
ATOM 5861 C C . ILE C 1 190 ? -29.007 -6.359 -31.746 1.00 44.81 294 ILE C C 1
ATOM 5862 O O . ILE C 1 190 ? -27.802 -6.088 -31.734 1.00 45.29 294 ILE C O 1
ATOM 5867 N N . PRO C 1 191 ? -29.924 -5.555 -32.301 1.00 41.30 295 PRO C N 1
ATOM 5868 C CA . PRO C 1 191 ? -29.547 -4.308 -32.970 1.00 37.94 295 PRO C CA 1
ATOM 5869 C C . PRO C 1 191 ? -29.019 -3.252 -32.003 1.00 38.39 295 PRO C C 1
ATOM 5870 O O . PRO C 1 191 ? -29.441 -3.190 -30.846 1.00 39.79 295 PRO C O 1
ATOM 5874 N N . ASN C 1 192 ? -28.084 -2.441 -32.486 1.00 38.19 296 ASN C N 1
ATOM 5875 C CA . ASN C 1 192 ? -27.578 -1.301 -31.737 1.00 38.96 296 ASN C CA 1
ATOM 5876 C C . ASN C 1 192 ? -28.359 -0.050 -32.106 1.00 37.99 296 ASN C C 1
ATOM 5877 O O . ASN C 1 192 ? -28.130 0.533 -33.164 1.00 37.88 296 ASN C O 1
ATOM 5882 N N . PRO C 1 193 ? -29.272 0.377 -31.221 1.00 37.56 297 PRO C N 1
ATOM 5883 C CA . PRO C 1 193 ? -30.180 1.493 -31.512 1.00 36.36 297 PRO C CA 1
ATOM 5884 C C . PRO C 1 193 ? -29.451 2.816 -31.708 1.00 36.69 297 PRO C C 1
ATOM 5885 O O . PRO C 1 193 ? -29.996 3.720 -32.338 1.00 36.47 297 PRO C O 1
ATOM 5889 N N . ASP C 1 194 ? -28.230 2.917 -31.197 1.00 38.38 298 ASP C N 1
ATOM 5890 C CA . ASP C 1 194 ? -27.423 4.119 -31.387 1.00 38.21 298 ASP C CA 1
ATOM 5891 C C . ASP C 1 194 ? -26.828 4.182 -32.792 1.00 38.35 298 ASP C C 1
ATOM 5892 O O . ASP C 1 194 ? -26.300 5.218 -33.201 1.00 38.08 298 ASP C O 1
ATOM 5897 N N . PHE C 1 195 ? -26.893 3.072 -33.522 1.00 38.24 299 PHE C N 1
ATOM 5898 C CA . PHE C 1 195 ? -26.368 3.052 -34.879 1.00 37.47 299 PHE C CA 1
ATOM 5899 C C . PHE C 1 195 ? -27.039 4.106 -35.746 1.00 36.01 299 PHE C C 1
ATOM 5900 O O . PHE C 1 195 ? -28.261 4.245 -35.742 1.00 35.28 299 PHE C O 1
ATOM 5908 N N . VAL C 1 196 ? -26.230 4.837 -36.500 1.00 42.24 300 VAL C N 1
ATOM 5909 C CA . VAL C 1 196 ? -26.759 5.844 -37.400 1.00 41.79 300 VAL C CA 1
ATOM 5910 C C . VAL C 1 196 ? -26.388 5.513 -38.840 1.00 39.68 300 VAL C C 1
ATOM 5911 O O . VAL C 1 196 ? -25.237 5.219 -39.145 1.00 37.51 300 VAL C O 1
ATOM 5915 N N . GLU C 1 197 ? -27.381 5.556 -39.717 1.00 41.29 301 GLU C N 1
ATOM 5916 C CA . GLU C 1 197 ? -27.194 5.237 -41.123 1.00 40.61 301 GLU C CA 1
ATOM 5917 C C . GLU C 1 197 ? -26.646 6.458 -41.851 1.00 40.13 301 GLU C C 1
ATOM 5918 O O . GLU C 1 197 ? -27.053 7.588 -41.570 1.00 41.57 301 GLU C O 1
ATOM 5924 N N . ASP C 1 198 ? -25.704 6.244 -42.763 1.00 38.12 302 ASP C N 1
ATOM 5925 C CA . ASP C 1 198 ? -25.224 7.334 -43.602 1.00 38.76 302 ASP C CA 1
ATOM 5926 C C . ASP C 1 198 ? -25.172 6.919 -45.070 1.00 39.09 302 ASP C C 1
ATOM 5927 O O . ASP C 1 198 ? -24.329 6.122 -45.476 1.00 37.60 302 ASP C O 1
ATOM 5932 N N . SER C 1 199 ? -26.072 7.479 -45.868 1.00 40.96 303 SER C N 1
ATOM 5933 C CA . SER C 1 199 ? -26.121 7.170 -47.290 1.00 40.45 303 SER C CA 1
ATOM 5934 C C . SER C 1 199 ? -25.147 8.047 -48.071 1.00 38.15 303 SER C C 1
ATOM 5935 O O . SER C 1 199 ? -25.010 7.912 -49.284 1.00 37.92 303 SER C O 1
ATOM 5938 N N . GLU C 1 200 ? -24.470 8.946 -47.366 1.00 36.73 304 GLU C N 1
ATOM 5939 C CA . GLU C 1 200 ? -23.554 9.875 -48.012 1.00 36.78 304 GLU C CA 1
ATOM 5940 C C . GLU C 1 200 ? -22.116 9.699 -47.532 1.00 37.11 304 GLU C C 1
ATOM 5941 O O . GLU C 1 200 ? -21.361 10.664 -47.443 1.00 37.92 304 GLU C O 1
ATOM 5947 N N . LEU C 1 201 ? -21.748 8.466 -47.210 1.00 38.51 305 LEU C N 1
ATOM 5948 C CA . LEU C 1 201 ? -20.362 8.146 -46.902 1.00 38.01 305 LEU C CA 1
ATOM 5949 C C . LEU C 1 201 ? -19.459 8.573 -48.059 1.00 36.95 305 LEU C C 1
ATOM 5950 O O . LEU C 1 201 ? -18.407 9.178 -47.861 1.00 35.05 305 LEU C O 1
ATOM 5955 N N . HIS C 1 202 ? -19.892 8.250 -49.271 1.00 37.42 306 HIS C N 1
ATOM 5956 C CA . HIS C 1 202 ? -19.150 8.570 -50.480 1.00 39.06 306 HIS C CA 1
ATOM 5957 C C . HIS C 1 202 ? -18.994 10.068 -50.742 1.00 42.86 306 HIS C C 1
ATOM 5958 O O . HIS C 1 202 ? -18.046 10.484 -51.405 1.00 45.64 306 HIS C O 1
ATOM 5965 N N . LYS C 1 203 ? -19.927 10.875 -50.239 1.00 41.36 307 LYS C N 1
ATOM 5966 C CA . LYS C 1 203 ? -19.982 12.278 -50.634 1.00 38.94 307 LYS C CA 1
ATOM 5967 C C . LYS C 1 203 ? -18.924 13.101 -49.908 1.00 36.02 307 LYS C C 1
ATOM 5968 O O . LYS C 1 203 ? -18.702 12.936 -48.708 1.00 33.78 307 LYS C O 1
ATOM 5974 N N . VAL C 1 204 ? -18.264 13.984 -50.648 1.00 37.10 308 VAL C N 1
ATOM 5975 C CA . VAL C 1 204 ? -17.321 14.911 -50.046 1.00 39.16 308 VAL C CA 1
ATOM 5976 C C . VAL C 1 204 ? -18.084 15.859 -49.128 1.00 42.11 308 VAL C C 1
ATOM 5977 O O . VAL C 1 204 ? -19.095 16.437 -49.529 1.00 41.13 308 VAL C O 1
ATOM 5981 N N . PRO C 1 205 ? -17.599 16.019 -47.887 1.00 43.90 309 PRO C N 1
ATOM 5982 C CA . PRO C 1 205 ? -18.273 16.858 -46.890 1.00 45.80 309 PRO C CA 1
ATOM 5983 C C . PRO C 1 205 ? -18.290 18.309 -47.342 1.00 49.65 309 PRO C C 1
ATOM 5984 O O . PRO C 1 205 ? -19.340 18.953 -47.309 1.00 52.01 309 PRO C O 1
ATOM 5988 N N . GLU C 1 206 ? -17.129 18.805 -47.761 1.00 50.84 310 GLU C N 1
ATOM 5989 C CA . GLU C 1 206 ? -17.024 20.110 -48.399 1.00 52.91 310 GLU C CA 1
ATOM 5990 C C . GLU C 1 206 ? -16.560 19.882 -49.837 1.00 50.64 310 GLU C C 1
ATOM 5991 O O . GLU C 1 206 ? -15.957 18.851 -50.133 1.00 49.04 310 GLU C O 1
ATOM 5997 N N . PRO C 1 207 ? -16.821 20.841 -50.735 1.00 50.88 311 PRO C N 1
ATOM 5998 C CA . PRO C 1 207 ? -16.313 20.690 -52.105 1.00 50.22 311 PRO C CA 1
ATOM 5999 C C . PRO C 1 207 ? -14.785 20.632 -52.158 1.00 48.40 311 PRO C C 1
ATOM 6000 O O . PRO C 1 207 ? -14.119 21.264 -51.338 1.00 48.47 311 PRO C O 1
ATOM 6004 N N . LEU C 1 208 ? -14.251 19.871 -53.114 1.00 46.32 312 LEU C N 1
ATOM 6005 C CA . LEU C 1 208 ? -12.807 19.679 -53.259 1.00 43.37 312 LEU C CA 1
ATOM 6006 C C . LEU C 1 208 ? -12.198 20.765 -54.142 1.00 43.97 312 LEU C C 1
ATOM 6007 O O . LEU C 1 208 ? -12.738 21.073 -55.202 1.00 45.18 312 LEU C O 1
ATOM 6012 N N . THR C 1 209 ? -11.059 21.315 -53.729 1.00 44.18 313 THR C N 1
ATOM 6013 C CA . THR C 1 209 ? -10.528 22.530 -54.355 1.00 44.97 313 THR C CA 1
ATOM 6014 C C . THR C 1 209 ? -9.067 22.421 -54.795 1.00 45.57 313 THR C C 1
ATOM 6015 O O . THR C 1 209 ? -8.630 23.140 -55.693 1.00 43.95 313 THR C O 1
ATOM 6019 N N . HIS C 1 210 ? -8.307 21.535 -54.159 1.00 48.06 314 HIS C N 1
ATOM 6020 C CA . HIS C 1 210 ? -6.897 21.377 -54.509 1.00 49.81 314 HIS C CA 1
ATOM 6021 C C . HIS C 1 210 ? -6.451 19.923 -54.623 1.00 47.91 314 HIS C C 1
ATOM 6022 O O . HIS C 1 210 ? -7.046 19.026 -54.026 1.00 45.26 314 HIS C O 1
ATOM 6029 N N . VAL C 1 211 ? -5.402 19.710 -55.415 1.00 48.38 315 VAL C N 1
ATOM 6030 C CA . VAL C 1 211 ? -4.610 18.494 -55.352 1.00 47.22 315 VAL C CA 1
ATOM 6031 C C . VAL C 1 211 ? -3.261 18.850 -54.763 1.00 46.94 315 VAL C C 1
ATOM 6032 O O . VAL C 1 211 ? -2.692 19.888 -55.088 1.00 48.46 315 VAL C O 1
ATOM 6036 N N . GLY C 1 212 ? -2.746 17.989 -53.897 1.00 45.58 316 GLY C N 1
ATOM 6037 C CA . GLY C 1 212 ? -1.446 18.221 -53.306 1.00 43.96 316 GLY C CA 1
ATOM 6038 C C . GLY C 1 212 ? -0.618 16.955 -53.295 1.00 41.87 316 GLY C C 1
ATOM 6039 O O . GLY C 1 212 ? -1.156 15.850 -53.210 1.00 41.09 316 GLY C O 1
ATOM 6040 N N . ILE C 1 213 ? 0.694 17.121 -53.412 1.00 40.87 317 ILE C N 1
ATOM 6041 C CA . ILE C 1 213 ? 1.628 16.022 -53.230 1.00 39.32 317 ILE C CA 1
ATOM 6042 C C . ILE C 1 213 ? 2.427 16.282 -51.963 1.00 40.76 317 ILE C C 1
ATOM 6043 O O . ILE C 1 213 ? 3.247 17.196 -51.910 1.00 44.43 317 ILE C O 1
ATOM 6048 N N . ASP C 1 214 ? 2.180 15.473 -50.942 1.00 38.67 318 ASP C N 1
ATOM 6049 C CA . ASP C 1 214 ? 2.822 15.648 -49.655 1.00 39.06 318 ASP C CA 1
ATOM 6050 C C . ASP C 1 214 ? 3.486 14.339 -49.256 1.00 39.56 318 ASP C C 1
ATOM 6051 O O . ASP C 1 214 ? 2.861 13.465 -48.654 1.00 42.08 318 ASP C O 1
ATOM 6056 N N . VAL C 1 215 ? 4.762 14.203 -49.597 1.00 38.44 319 VAL C N 1
ATOM 6057 C CA . VAL C 1 215 ? 5.471 12.955 -49.346 1.00 35.67 319 VAL C CA 1
ATOM 6058 C C . VAL C 1 215 ? 6.869 13.170 -48.789 1.00 37.13 319 VAL C C 1
ATOM 6059 O O . VAL C 1 215 ? 7.471 14.228 -48.967 1.00 40.85 319 VAL C O 1
ATOM 6063 N N . TRP C 1 216 ? 7.363 12.149 -48.102 1.00 34.01 320 TRP C N 1
ATOM 6064 C CA . TRP C 1 216 ? 8.749 12.083 -47.675 1.00 32.15 320 TRP C CA 1
ATOM 6065 C C . TRP C 1 216 ? 9.452 11.022 -48.506 1.00 29.80 320 TRP C C 1
ATOM 6066 O O . TRP C 1 216 ? 8.914 9.936 -48.722 1.00 28.31 320 TRP C O 1
ATOM 6077 N N . GLN C 1 217 ? 10.648 11.346 -48.982 1.00 32.85 321 GLN C N 1
ATOM 6078 C CA . GLN C 1 217 ? 11.443 10.409 -49.773 1.00 35.58 321 GLN C CA 1
ATOM 6079 C C . GLN C 1 217 ? 12.902 10.351 -49.362 1.00 39.55 321 GLN C C 1
ATOM 6080 O O . GLN C 1 217 ? 13.596 11.365 -49.325 1.00 44.00 321 GLN C O 1
ATOM 6086 N N . VAL C 1 218 ? 13.366 9.149 -49.047 1.00 37.80 322 VAL C N 1
ATOM 6087 C CA . VAL C 1 218 ? 14.784 8.936 -48.818 1.00 38.32 322 VAL C CA 1
ATOM 6088 C C . VAL C 1 218 ? 15.514 8.791 -50.155 1.00 39.45 322 VAL C C 1
ATOM 6089 O O . VAL C 1 218 ? 16.393 9.594 -50.483 1.00 42.46 322 VAL C O 1
ATOM 6093 N N . GLU C 1 219 ? 15.159 7.769 -50.923 1.00 38.16 323 GLU C N 1
ATOM 6094 C CA . GLU C 1 219 ? 15.676 7.651 -52.277 1.00 38.89 323 GLU C CA 1
ATOM 6095 C C . GLU C 1 219 ? 14.717 8.340 -53.245 1.00 39.73 323 GLU C C 1
ATOM 6096 O O . GLU C 1 219 ? 13.643 7.813 -53.543 1.00 39.87 323 GLU C O 1
ATOM 6102 N N . SER C 1 220 ? 15.120 9.508 -53.747 1.00 40.23 324 SER C N 1
ATOM 6103 C CA . SER C 1 220 ? 14.265 10.326 -54.611 1.00 41.77 324 SER C CA 1
ATOM 6104 C C . SER C 1 220 ? 14.323 9.870 -56.065 1.00 41.28 324 SER C C 1
ATOM 6105 O O . SER C 1 220 ? 15.016 8.914 -56.398 1.00 38.32 324 SER C O 1
ATOM 6108 N N . GLY C 1 221 ? 13.580 10.556 -56.927 1.00 44.31 325 GLY C N 1
ATOM 6109 C CA . GLY C 1 221 ? 13.589 10.246 -58.344 1.00 46.40 325 GLY C CA 1
ATOM 6110 C C . GLY C 1 221 ? 12.236 9.846 -58.899 1.00 44.72 325 GLY C C 1
ATOM 6111 O O . GLY C 1 221 ? 12.111 9.542 -60.086 1.00 45.23 325 GLY C O 1
ATOM 6112 N N . SER C 1 222 ? 11.221 9.848 -58.045 1.00 41.72 326 SER C N 1
ATOM 6113 C CA . SER C 1 222 ? 9.883 9.442 -58.456 1.00 42.96 326 SER C CA 1
ATOM 6114 C C . SER C 1 222 ? 9.278 10.421 -59.448 1.00 45.36 326 SER C C 1
ATOM 6115 O O . SER C 1 222 ? 9.550 11.620 -59.396 1.00 48.65 326 SER C O 1
ATOM 6118 N N . ILE C 1 223 ? 8.454 9.903 -60.353 1.00 45.64 327 ILE C N 1
ATOM 6119 C CA . ILE C 1 223 ? 7.796 10.733 -61.358 1.00 45.66 327 ILE C CA 1
ATOM 6120 C C . ILE C 1 223 ? 6.283 10.545 -61.341 1.00 45.71 327 ILE C C 1
ATOM 6121 O O . ILE C 1 223 ? 5.785 9.437 -61.540 1.00 46.89 327 ILE C O 1
ATOM 6126 N N . PHE C 1 224 ? 5.559 11.637 -61.107 1.00 44.60 328 PHE C N 1
ATOM 6127 C CA . PHE C 1 224 ? 4.098 11.613 -61.079 1.00 41.58 328 PHE C CA 1
ATOM 6128 C C . PHE C 1 224 ? 3.528 11.992 -62.436 1.00 42.58 328 PHE C C 1
ATOM 6129 O O . PHE C 1 224 ? 4.047 12.887 -63.099 1.00 44.60 328 PHE C O 1
ATOM 6137 N N . LYS C 1 225 ? 2.470 11.306 -62.857 1.00 41.22 329 LYS C N 1
ATOM 6138 C CA . LYS C 1 225 ? 1.814 11.653 -64.113 1.00 42.03 329 LYS C CA 1
ATOM 6139 C C . LYS C 1 225 ? 0.296 11.482 -64.076 1.00 43.52 329 LYS C C 1
ATOM 6140 O O . LYS C 1 225 ? -0.242 10.743 -63.250 1.00 42.78 329 LYS C O 1
ATOM 6146 N N . ASP C 1 226 ? -0.373 12.194 -64.979 1.00 46.42 330 ASP C N 1
ATOM 6147 C CA . ASP C 1 226 ? -1.788 11.995 -65.294 1.00 47.05 330 ASP C CA 1
ATOM 6148 C C . ASP C 1 226 ? -2.710 11.892 -64.087 1.00 45.37 330 ASP C C 1
ATOM 6149 O O . ASP C 1 226 ? -3.352 10.861 -63.874 1.00 46.05 330 ASP C O 1
ATOM 6154 N N . ILE C 1 227 ? -2.773 12.960 -63.302 1.00 43.01 331 ILE C N 1
ATOM 6155 C CA . ILE C 1 227 ? -3.762 13.057 -62.239 1.00 39.74 331 ILE C CA 1
ATOM 6156 C C . ILE C 1 227 ? -5.121 13.396 -62.845 1.00 39.51 331 ILE C C 1
ATOM 6157 O O . ILE C 1 227 ? -5.369 14.543 -63.234 1.00 39.99 331 ILE C O 1
ATOM 6162 N N . VAL C 1 228 ? -5.988 12.392 -62.945 1.00 37.49 332 VAL C N 1
ATOM 6163 C CA . VAL C 1 228 ? -7.305 12.571 -63.547 1.00 37.21 332 VAL C CA 1
ATOM 6164 C C . VAL C 1 228 ? -8.427 12.444 -62.522 1.00 36.93 332 VAL C C 1
ATOM 6165 O O . VAL C 1 228 ? -8.393 11.567 -61.666 1.00 36.77 332 VAL C O 1
ATOM 6169 N N . ILE C 1 229 ? -9.417 13.327 -62.618 1.00 38.61 333 ILE C N 1
ATOM 6170 C CA . ILE C 1 229 ? -10.598 13.272 -61.759 1.00 38.47 333 ILE C CA 1
ATOM 6171 C C . ILE C 1 229 ? -11.864 13.533 -62.574 1.00 43.81 333 ILE C C 1
ATOM 6172 O O . ILE C 1 229 ? -11.930 14.495 -63.349 1.00 48.38 333 ILE C O 1
ATOM 6177 N N . GLY C 1 230 ? -12.870 12.684 -62.384 1.00 41.98 334 GLY C N 1
ATOM 6178 C CA . GLY C 1 230 ? -14.103 12.765 -63.148 1.00 41.76 334 GLY C CA 1
ATOM 6179 C C . GLY C 1 230 ? -15.252 12.031 -62.482 1.00 40.92 334 GLY C C 1
ATOM 6180 O O . GLY C 1 230 ? -15.148 11.623 -61.319 1.00 38.13 334 GLY C O 1
ATOM 6181 N N . ASP C 1 231 ? -16.352 11.865 -63.212 1.00 41.53 335 ASP C N 1
ATOM 6182 C CA . ASP C 1 231 ? -17.537 11.207 -62.666 1.00 42.08 335 ASP C CA 1
ATOM 6183 C C . ASP C 1 231 ? -17.939 9.956 -63.445 1.00 43.74 335 ASP C C 1
ATOM 6184 O O . ASP C 1 231 ? -18.996 9.378 -63.199 1.00 45.28 335 ASP C O 1
ATOM 6189 N N . ASP C 1 232 ? -17.100 9.547 -64.390 1.00 44.61 336 ASP C N 1
ATOM 6190 C CA . ASP C 1 232 ? -17.366 8.349 -65.179 1.00 45.93 336 ASP C CA 1
ATOM 6191 C C . ASP C 1 232 ? -16.142 7.438 -65.202 1.00 45.73 336 ASP C C 1
ATOM 6192 O O . ASP C 1 232 ? -15.043 7.871 -65.540 1.00 46.33 336 ASP C O 1
ATOM 6197 N N . LEU C 1 233 ? -16.339 6.171 -64.851 1.00 45.55 337 LEU C N 1
ATOM 6198 C CA . LEU C 1 233 ? -15.222 5.245 -64.684 1.00 44.25 337 LEU C CA 1
ATOM 6199 C C . LEU C 1 233 ? -14.607 4.845 -66.020 1.00 46.85 337 LEU C C 1
ATOM 6200 O O . LEU C 1 233 ? -13.387 4.867 -66.173 1.00 47.85 337 LEU C O 1
ATOM 6205 N N . LYS C 1 234 ? -15.448 4.467 -66.979 1.00 48.25 338 LYS C N 1
ATOM 6206 C CA . LYS C 1 234 ? -14.959 4.081 -68.298 1.00 50.73 338 LYS C CA 1
ATOM 6207 C C . LYS C 1 234 ? -14.157 5.195 -68.948 1.00 52.85 338 LYS C C 1
ATOM 6208 O O . LYS C 1 234 ? -13.122 4.949 -69.570 1.00 54.69 338 LYS C O 1
ATOM 6214 N N . GLU C 1 235 ? -14.650 6.419 -68.805 1.00 51.83 339 GLU C N 1
ATOM 6215 C CA . GLU C 1 235 ? -13.984 7.592 -69.352 1.00 52.31 339 GLU C CA 1
ATOM 6216 C C . GLU C 1 235 ? -12.546 7.705 -68.855 1.00 49.74 339 GLU C C 1
ATOM 6217 O O . GLU C 1 235 ? -11.623 7.950 -69.639 1.00 50.86 339 GLU C O 1
ATOM 6223 N N . VAL C 1 236 ? -12.361 7.511 -67.553 1.00 45.50 340 VAL C N 1
ATOM 6224 C CA . VAL C 1 236 ? -11.037 7.580 -66.947 1.00 42.84 340 VAL C CA 1
ATOM 6225 C C . VAL C 1 236 ? -10.150 6.406 -67.365 1.00 42.73 340 VAL C C 1
ATOM 6226 O O . VAL C 1 236 ? -8.962 6.590 -67.633 1.00 42.66 340 VAL C O 1
ATOM 6230 N N . LEU C 1 237 ? -10.718 5.201 -67.412 1.00 42.60 341 LEU C N 1
ATOM 6231 C CA . LEU C 1 237 ? -9.950 4.016 -67.798 1.00 43.44 341 LEU C CA 1
ATOM 6232 C C . LEU C 1 237 ? -9.538 4.073 -69.264 1.00 49.49 341 LEU C C 1
ATOM 6233 O O . LEU C 1 237 ? -8.464 3.601 -69.632 1.00 53.94 341 LEU C O 1
ATOM 6238 N N . ASP C 1 238 ? -10.387 4.659 -70.098 1.00 50.57 342 ASP C N 1
ATOM 6239 C CA . ASP C 1 238 ? -10.026 4.886 -71.489 1.00 53.48 342 ASP C CA 1
ATOM 6240 C C . ASP C 1 238 ? -8.832 5.831 -71.552 1.00 53.21 342 ASP C C 1
ATOM 6241 O O . ASP C 1 238 ? -7.924 5.654 -72.368 1.00 56.39 342 ASP C O 1
ATOM 6246 N N . LEU C 1 239 ? -8.843 6.835 -70.680 1.00 49.12 343 LEU C N 1
ATOM 6247 C CA . LEU C 1 239 ? -7.773 7.821 -70.628 1.00 49.05 343 LEU C CA 1
ATOM 6248 C C . LEU C 1 239 ? -6.491 7.193 -70.083 1.00 50.04 343 LEU C C 1
ATOM 6249 O O . LEU C 1 239 ? -5.388 7.624 -70.416 1.00 52.43 343 LEU C O 1
ATOM 6254 N N . VAL C 1 240 ? -6.643 6.173 -69.243 1.00 48.48 344 VAL C N 1
ATOM 6255 C CA . VAL C 1 240 ? -5.494 5.454 -68.702 1.00 48.17 344 VAL C CA 1
ATOM 6256 C C . VAL C 1 240 ? -4.854 4.598 -69.791 1.00 50.21 344 VAL C C 1
ATOM 6257 O O . VAL C 1 240 ? -3.635 4.434 -69.823 1.00 50.05 344 VAL C O 1
ATOM 6261 N N . GLU C 1 241 ? -5.678 4.038 -70.669 1.00 51.87 345 GLU C N 1
ATOM 6262 C CA . GLU C 1 241 ? -5.161 3.286 -71.802 1.00 55.04 345 GLU C CA 1
ATOM 6263 C C . GLU C 1 241 ? -4.340 4.158 -72.738 1.00 55.60 345 GLU C C 1
ATOM 6264 O O . GLU C 1 241 ? -3.254 3.773 -73.166 1.00 56.51 345 GLU C O 1
ATOM 6270 N N . LYS C 1 242 ? -4.853 5.343 -73.040 1.00 57.03 346 LYS C N 1
ATOM 6271 C CA . LYS C 1 242 ? -4.167 6.245 -73.950 1.00 60.55 346 LYS C CA 1
ATOM 6272 C C . LYS C 1 242 ? -2.850 6.752 -73.361 1.00 59.95 346 LYS C C 1
ATOM 6273 O O . LYS C 1 242 ? -1.824 6.758 -74.043 1.00 62.70 346 LYS C O 1
ATOM 6279 N N . THR C 1 243 ? -2.883 7.177 -72.102 1.00 55.65 347 THR C N 1
ATOM 6280 C CA . THR C 1 243 ? -1.692 7.707 -71.441 1.00 53.62 347 THR C CA 1
ATOM 6281 C C . THR C 1 243 ? -0.712 6.634 -70.958 1.00 53.59 347 THR C C 1
ATOM 6282 O O . THR C 1 243 ? 0.490 6.744 -71.190 1.00 56.83 347 THR C O 1
ATOM 6286 N N . TYR C 1 244 ? -1.213 5.599 -70.292 1.00 50.57 348 TYR C N 1
ATOM 6287 C CA . TYR C 1 244 ? -0.331 4.614 -69.670 1.00 48.97 348 TYR C CA 1
ATOM 6288 C C . TYR C 1 244 ? -0.272 3.304 -70.451 1.00 49.28 348 TYR C C 1
ATOM 6289 O O . TYR C 1 244 ? 0.810 2.785 -70.726 1.00 48.10 348 TYR C O 1
ATOM 6298 N N . GLY C 1 245 ? -1.438 2.769 -70.791 1.00 51.07 349 GLY C N 1
ATOM 6299 C CA . GLY C 1 245 ? -1.520 1.501 -71.493 1.00 54.68 349 GLY C CA 1
ATOM 6300 C C . GLY C 1 245 ? -0.750 1.474 -72.801 1.00 58.59 349 GLY C C 1
ATOM 6301 O O . GLY C 1 245 ? -0.211 0.440 -73.187 1.00 61.87 349 GLY C O 1
ATOM 6302 N N . GLY C 1 246 ? -0.704 2.611 -73.488 1.00 58.98 350 GLY C N 1
ATOM 6303 C CA . GLY C 1 246 ? 0.044 2.730 -74.726 1.00 61.31 350 GLY C CA 1
ATOM 6304 C C . GLY C 1 246 ? 1.545 2.651 -74.527 1.00 60.80 350 GLY C C 1
ATOM 6305 O O . GLY C 1 246 ? 2.254 1.991 -75.287 1.00 63.11 350 GLY C O 1
ATOM 6306 N N . LEU C 1 247 ? 2.029 3.332 -73.495 1.00 57.59 351 LEU C N 1
ATOM 6307 C CA . LEU C 1 247 ? 3.462 3.446 -73.250 1.00 57.01 351 LEU C CA 1
ATOM 6308 C C . LEU C 1 247 ? 4.070 2.210 -72.590 1.00 57.13 351 LEU C C 1
ATOM 6309 O O . LEU C 1 247 ? 5.289 2.127 -72.444 1.00 58.29 351 LEU C O 1
ATOM 6314 N N . LYS C 1 248 ? 3.227 1.258 -72.196 1.00 59.18 352 LYS C N 1
ATOM 6315 C CA . LYS C 1 248 ? 3.675 0.090 -71.436 1.00 59.61 352 LYS C CA 1
ATOM 6316 C C . LYS C 1 248 ? 4.821 -0.672 -72.100 1.00 59.91 352 LYS C C 1
ATOM 6317 O O . LYS C 1 248 ? 5.896 -0.808 -71.520 1.00 58.09 352 LYS C O 1
ATOM 6323 N N . LYS C 1 249 ? 4.596 -1.157 -73.317 1.00 62.48 353 LYS C N 1
ATOM 6324 C CA . LYS C 1 249 ? 5.578 -2.007 -73.977 1.00 65.47 353 LYS C CA 1
ATOM 6325 C C . LYS C 1 249 ? 6.873 -1.248 -74.256 1.00 64.68 353 LYS C C 1
ATOM 6326 O O . LYS C 1 249 ? 7.968 -1.800 -74.132 1.00 63.01 353 LYS C O 1
ATOM 6332 N N . ALA C 1 250 ? 6.744 0.023 -74.621 1.00 63.47 354 ALA C N 1
ATOM 6333 C CA . ALA C 1 250 ? 7.908 0.853 -74.898 1.00 63.27 354 ALA C CA 1
ATOM 6334 C C . ALA C 1 250 ? 8.759 1.031 -73.648 1.00 61.64 354 ALA C C 1
ATOM 6335 O O . ALA C 1 250 ? 9.979 0.867 -73.694 1.00 62.40 354 ALA C O 1
ATOM 6337 N N . GLU C 1 251 ? 8.111 1.360 -72.534 1.00 59.96 355 GLU C N 1
ATOM 6338 C CA . GLU C 1 251 ? 8.806 1.552 -71.264 1.00 59.54 355 GLU C CA 1
ATOM 6339 C C . GLU C 1 251 ? 9.547 0.289 -70.831 1.00 61.65 355 GLU C C 1
ATOM 6340 O O . GLU C 1 251 ? 10.713 0.348 -70.439 1.00 60.85 355 GLU C O 1
ATOM 6346 N N . ALA C 1 252 ? 8.860 -0.848 -70.898 1.00 64.68 356 ALA C N 1
ATOM 6347 C CA . ALA C 1 252 ? 9.452 -2.133 -70.537 1.00 66.91 356 ALA C CA 1
ATOM 6348 C C . ALA C 1 252 ? 10.668 -2.445 -71.405 1.00 70.96 356 ALA C C 1
ATOM 6349 O O . ALA C 1 252 ? 11.649 -3.016 -70.929 1.00 70.45 356 ALA C O 1
ATOM 6351 N N . ASP C 1 253 ? 10.597 -2.076 -72.681 1.00 75.07 357 ASP C N 1
ATOM 6352 C CA . ASP C 1 253 ? 11.726 -2.270 -73.583 1.00 79.37 357 ASP C CA 1
ATOM 6353 C C . ASP C 1 253 ? 12.840 -1.274 -73.269 1.00 78.83 357 ASP C C 1
ATOM 6354 O O . ASP C 1 253 ? 14.022 -1.602 -73.378 1.00 81.19 357 ASP C O 1
ATOM 6359 N N . ALA C 1 254 ? 12.456 -0.062 -72.876 1.00 75.12 358 ALA C N 1
ATOM 6360 C CA . ALA C 1 254 ? 13.423 0.936 -72.439 1.00 73.10 358 ALA C CA 1
ATOM 6361 C C . ALA C 1 254 ? 14.055 0.439 -71.149 1.00 73.88 358 ALA C C 1
ATOM 6362 O O . ALA C 1 254 ? 15.258 0.586 -70.930 1.00 75.95 358 ALA C O 1
ATOM 6364 N N . LEU C 1 255 ? 13.223 -0.150 -70.297 1.00 71.48 359 LEU C N 1
ATOM 6365 C CA . LEU C 1 255 ? 13.690 -0.773 -69.067 1.00 69.02 359 LEU C CA 1
ATOM 6366 C C . LEU C 1 255 ? 14.607 -1.942 -69.387 1.00 71.94 359 LEU C C 1
ATOM 6367 O O . LEU C 1 255 ? 15.454 -2.282 -68.582 1.00 71.38 359 LEU C O 1
ATOM 6372 N N . LYS C 1 256 ? 14.333 -2.655 -70.475 1.00 74.96 360 LYS C N 1
ATOM 6373 C CA . LYS C 1 256 ? 15.184 -3.777 -70.864 1.00 78.15 360 LYS C CA 1
ATOM 6374 C C . LYS C 1 256 ? 16.550 -3.346 -71.404 1.00 80.55 360 LYS C C 1
ATOM 6375 O O . LYS C 1 256 ? 17.565 -3.990 -71.124 1.00 82.00 360 LYS C O 1
ATOM 6381 N N . VAL C 1 257 ? 16.569 -2.256 -72.172 1.00 81.64 361 VAL C N 1
ATOM 6382 C CA . VAL C 1 257 ? 17.810 -1.728 -72.755 1.00 85.92 361 VAL C CA 1
ATOM 6383 C C . VAL C 1 257 ? 18.776 -1.241 -71.677 1.00 84.23 361 VAL C C 1
ATOM 6384 O O . VAL C 1 257 ? 19.955 -1.577 -71.706 1.00 84.77 361 VAL C O 1
ATOM 6388 N N . MET C 1 258 ? 18.292 -0.429 -70.744 1.00 83.55 362 MET C N 1
ATOM 6389 C CA . MET C 1 258 ? 19.048 -0.208 -69.515 1.00 82.87 362 MET C CA 1
ATOM 6390 C C . MET C 1 258 ? 18.891 -1.524 -68.779 1.00 81.53 362 MET C C 1
ATOM 6391 O O . MET C 1 258 ? 17.834 -2.107 -68.856 1.00 81.07 362 MET C O 1
ATOM 6396 N N . GLU C 1 259 ? 19.928 -1.993 -68.097 1.00 80.43 363 GLU C N 1
ATOM 6397 C CA . GLU C 1 259 ? 19.945 -3.279 -67.380 1.00 80.15 363 GLU C CA 1
ATOM 6398 C C . GLU C 1 259 ? 20.616 -4.350 -68.239 1.00 83.48 363 GLU C C 1
ATOM 6399 O O . GLU C 1 259 ? 20.997 -5.392 -67.717 1.00 83.28 363 GLU C O 1
ATOM 6405 N N . ASP C 1 260 ? 20.721 -4.133 -69.550 1.00 86.59 364 ASP C N 1
ATOM 6406 C CA . ASP C 1 260 ? 21.572 -4.990 -70.363 1.00 88.72 364 ASP C CA 1
ATOM 6407 C C . ASP C 1 260 ? 22.959 -4.394 -70.251 1.00 89.66 364 ASP C C 1
ATOM 6408 O O . ASP C 1 260 ? 23.977 -5.091 -70.259 1.00 91.26 364 ASP C O 1
ATOM 6413 N N . MET C 1 261 ? 22.959 -3.073 -70.117 1.00 89.08 365 MET C N 1
ATOM 6414 C CA . MET C 1 261 ? 24.165 -2.285 -69.936 1.00 90.63 365 MET C CA 1
ATOM 6415 C C . MET C 1 261 ? 24.763 -2.635 -68.585 1.00 89.40 365 MET C C 1
ATOM 6416 O O . MET C 1 261 ? 25.933 -2.374 -68.321 1.00 90.41 365 MET C O 1
ATOM 6421 N N . GLU C 1 262 ? 23.936 -3.236 -67.738 1.00 86.38 366 GLU C N 1
ATOM 6422 C CA . GLU C 1 262 ? 24.301 -3.580 -66.370 1.00 83.29 366 GLU C CA 1
ATOM 6423 C C . GLU C 1 262 ? 24.446 -5.087 -66.185 1.00 83.65 366 GLU C C 1
ATOM 6424 O O . GLU C 1 262 ? 24.099 -5.865 -67.079 1.00 84.89 366 GLU C O 1
ATOM 6430 N N . THR D 1 1 ? 4.790 41.564 -67.713 1.00 61.37 23 THR D N 1
ATOM 6431 C CA . THR D 1 1 ? 5.586 42.732 -67.354 1.00 62.04 23 THR D CA 1
ATOM 6432 C C . THR D 1 1 ? 4.797 44.022 -67.646 1.00 64.19 23 THR D C 1
ATOM 6433 O O . THR D 1 1 ? 4.412 44.293 -68.784 1.00 69.25 23 THR D O 1
ATOM 6437 N N . VAL D 1 2 ? 4.573 44.794 -66.583 1.00 60.30 24 VAL D N 1
ATOM 6438 C CA . VAL D 1 2 ? 3.799 46.044 -66.565 1.00 59.18 24 VAL D CA 1
ATOM 6439 C C . VAL D 1 2 ? 2.383 45.627 -66.203 1.00 60.01 24 VAL D C 1
ATOM 6440 O O . VAL D 1 2 ? 1.551 45.368 -67.071 1.00 62.67 24 VAL D O 1
ATOM 6444 N N . TYR D 1 3 ? 2.126 45.574 -64.902 1.00 58.36 25 TYR D N 1
ATOM 6445 C CA . TYR D 1 3 ? 0.875 45.059 -64.369 1.00 59.73 25 TYR D CA 1
ATOM 6446 C C . TYR D 1 3 ? -0.286 46.020 -64.538 1.00 60.62 25 TYR D C 1
ATOM 6447 O O . TYR D 1 3 ? -1.451 45.614 -64.568 1.00 60.80 25 TYR D O 1
ATOM 6456 N N . PHE D 1 4 ? 0.039 47.300 -64.666 1.00 60.02 26 PHE D N 1
ATOM 6457 C CA . PHE D 1 4 ? -0.958 48.331 -64.462 1.00 61.09 26 PHE D CA 1
ATOM 6458 C C . PHE D 1 4 ? -0.488 49.685 -64.969 1.00 62.49 26 PHE D C 1
ATOM 6459 O O . PHE D 1 4 ? 0.672 50.060 -64.804 1.00 62.70 26 PHE D O 1
ATOM 6467 N N . HIS D 1 5 ? -1.401 50.407 -65.604 1.00 63.70 27 HIS D N 1
ATOM 6468 C CA . HIS D 1 5 ? -1.116 51.742 -66.101 1.00 63.14 27 HIS D CA 1
ATOM 6469 C C . HIS D 1 5 ? -2.391 52.573 -66.135 1.00 63.42 27 HIS D C 1
ATOM 6470 O O . HIS D 1 5 ? -3.179 52.478 -67.074 1.00 66.56 27 HIS D O 1
ATOM 6477 N N . GLU D 1 6 ? -2.592 53.377 -65.097 1.00 60.16 28 GLU D N 1
ATOM 6478 C CA . GLU D 1 6 ? -3.723 54.292 -65.048 1.00 59.70 28 GLU D CA 1
ATOM 6479 C C . GLU D 1 6 ? -3.395 55.561 -65.824 1.00 60.16 28 GLU D C 1
ATOM 6480 O O . GLU D 1 6 ? -2.504 56.317 -65.441 1.00 58.88 28 GLU D O 1
ATOM 6486 N N . GLU D 1 7 ? -4.111 55.783 -66.919 1.00 63.86 29 GLU D N 1
ATOM 6487 C CA . GLU D 1 7 ? -3.900 56.964 -67.747 1.00 66.13 29 GLU D CA 1
ATOM 6488 C C . GLU D 1 7 ? -4.839 58.082 -67.315 1.00 67.21 29 GLU D C 1
ATOM 6489 O O . GLU D 1 7 ? -4.678 59.237 -67.712 1.00 68.51 29 GLU D O 1
ATOM 6495 N N . PHE D 1 8 ? -5.820 57.720 -66.495 1.00 66.53 30 PHE D N 1
ATOM 6496 C CA . PHE D 1 8 ? -6.863 58.646 -66.076 1.00 65.72 30 PHE D CA 1
ATOM 6497 C C . PHE D 1 8 ? -7.527 59.313 -67.273 1.00 69.42 30 PHE D C 1
ATOM 6498 O O . PHE D 1 8 ? -7.733 60.526 -67.287 1.00 70.09 30 PHE D O 1
ATOM 6506 N N . LYS D 1 9 ? -7.855 58.509 -68.279 1.00 72.19 31 LYS D N 1
ATOM 6507 C CA . LYS D 1 9 ? -8.700 58.968 -69.372 1.00 75.32 31 LYS D CA 1
ATOM 6508 C C . LYS D 1 9 ? -10.123 58.995 -68.845 1.00 77.84 31 LYS D C 1
ATOM 6509 O O . LYS D 1 9 ? -10.974 59.745 -69.323 1.00 80.10 31 LYS D O 1
ATOM 6515 N N . SER D 1 10 ? -10.356 58.154 -67.842 1.00 77.67 32 SER D N 1
ATOM 6516 C CA . SER D 1 10 ? -11.629 58.084 -67.141 1.00 79.62 32 SER D CA 1
ATOM 6517 C C . SER D 1 10 ? -11.400 57.893 -65.644 1.00 77.33 32 SER D C 1
ATOM 6518 O O . SER D 1 10 ? -10.266 57.716 -65.195 1.00 74.06 32 SER D O 1
ATOM 6521 N N . MET D 1 11 ? -12.485 57.940 -64.878 1.00 79.45 33 MET D N 1
ATOM 6522 C CA . MET D 1 11 ? -12.424 57.760 -63.431 1.00 78.67 33 MET D CA 1
ATOM 6523 C C . MET D 1 11 ? -13.564 56.853 -62.969 1.00 81.25 33 MET D C 1
ATOM 6524 O O . MET D 1 11 ? -13.774 56.644 -61.771 1.00 80.42 33 MET D O 1
ATOM 6529 N N . GLU D 1 12 ? -14.289 56.321 -63.946 1.00 84.52 34 GLU D N 1
ATOM 6530 C CA . GLU D 1 12 ? -15.480 55.523 -63.707 1.00 87.17 34 GLU D CA 1
ATOM 6531 C C . GLU D 1 12 ? -15.171 54.331 -62.809 1.00 85.27 34 GLU D C 1
ATOM 6532 O O . GLU D 1 12 ? -15.978 53.942 -61.963 1.00 87.08 34 GLU D O 1
ATOM 6538 N N . HIS D 1 13 ? -13.981 53.772 -62.997 1.00 81.63 35 HIS D N 1
ATOM 6539 C CA . HIS D 1 13 ? -13.526 52.602 -62.252 1.00 78.01 35 HIS D CA 1
ATOM 6540 C C . HIS D 1 13 ? -12.892 52.924 -60.899 1.00 73.07 35 HIS D C 1
ATOM 6541 O O . HIS D 1 13 ? -12.520 52.017 -60.150 1.00 71.71 35 HIS D O 1
ATOM 6548 N N . TRP D 1 14 ? -12.770 54.205 -60.576 1.00 70.36 36 TRP D N 1
ATOM 6549 C CA . TRP D 1 14 ? -12.219 54.589 -59.281 1.00 66.75 36 TRP D CA 1
ATOM 6550 C C . TRP D 1 14 ? -13.310 54.838 -58.250 1.00 65.87 36 TRP D C 1
ATOM 6551 O O . TRP D 1 14 ? -14.247 55.602 -58.494 1.00 68.56 36 TRP D O 1
ATOM 6562 N N . THR D 1 15 ? -13.180 54.202 -57.090 1.00 61.86 37 THR D N 1
ATOM 6563 C CA . THR D 1 15 ? -14.197 54.346 -56.058 1.00 61.44 37 THR D CA 1
ATOM 6564 C C . THR D 1 15 ? -13.730 55.318 -54.984 1.00 59.18 37 THR D C 1
ATOM 6565 O O . THR D 1 15 ? -12.677 55.127 -54.378 1.00 56.72 37 THR D O 1
ATOM 6569 N N . THR D 1 16 ? -14.538 56.347 -54.737 1.00 61.20 38 THR D N 1
ATOM 6570 C CA . THR D 1 16 ? -14.223 57.365 -53.737 1.00 58.23 38 THR D CA 1
ATOM 6571 C C . THR D 1 16 ? -14.885 56.966 -52.408 1.00 57.13 38 THR D C 1
ATOM 6572 O O . THR D 1 16 ? -16.062 56.602 -52.370 1.00 60.74 38 THR D O 1
ATOM 6576 N N . SER D 1 17 ? -14.119 57.054 -51.323 1.00 52.37 39 SER D N 1
ATOM 6577 C CA . SER D 1 17 ? -14.493 56.517 -50.008 1.00 53.28 39 SER D CA 1
ATOM 6578 C C . SER D 1 17 ? -15.739 57.093 -49.356 1.00 57.53 39 SER D C 1
ATOM 6579 O O . SER D 1 17 ? -16.156 58.212 -49.652 1.00 59.19 39 SER D O 1
ATOM 6582 N N . LYS D 1 18 ? -16.322 56.310 -48.453 1.00 59.53 40 LYS D N 1
ATOM 6583 C CA . LYS D 1 18 ? -17.446 56.769 -47.635 1.00 64.66 40 LYS D CA 1
ATOM 6584 C C . LYS D 1 18 ? -17.087 56.980 -46.176 1.00 64.98 40 LYS D C 1
ATOM 6585 O O . LYS D 1 18 ? -17.971 57.035 -45.321 1.00 68.16 40 LYS D O 1
ATOM 6591 N N . HIS D 1 19 ? -15.797 57.094 -45.893 1.00 61.33 41 HIS D N 1
ATOM 6592 C CA . HIS D 1 19 ? -15.349 57.308 -44.534 1.00 60.04 41 HIS D CA 1
ATOM 6593 C C . HIS D 1 19 ? -15.766 58.709 -44.073 1.00 64.39 41 HIS D C 1
ATOM 6594 O O . HIS D 1 19 ? -15.890 58.971 -42.876 1.00 67.40 41 HIS D O 1
ATOM 6601 N N . ARG D 1 20 ? -15.980 59.605 -45.035 1.00 65.18 42 ARG D N 1
ATOM 6602 C CA . ARG D 1 20 ? -16.534 60.933 -44.771 1.00 66.70 42 ARG D CA 1
ATOM 6603 C C . ARG D 1 20 ? -17.408 61.347 -45.958 1.00 70.44 42 ARG D C 1
ATOM 6604 O O . ARG D 1 20 ? -17.065 61.069 -47.103 1.00 71.50 42 ARG D O 1
ATOM 6612 N N . ASP D 1 21 ? -18.526 62.014 -45.698 1.00 74.64 43 ASP D N 1
ATOM 6613 C CA . ASP D 1 21 ? -19.414 62.448 -46.780 1.00 78.90 43 ASP D CA 1
ATOM 6614 C C . ASP D 1 21 ? -19.025 63.795 -47.379 1.00 77.25 43 ASP D C 1
ATOM 6615 O O . ASP D 1 21 ? -19.780 64.371 -48.164 1.00 78.93 43 ASP D O 1
ATOM 6620 N N . ASP D 1 22 ? -17.859 64.309 -47.006 1.00 72.89 44 ASP D N 1
ATOM 6621 C CA . ASP D 1 22 ? -17.468 65.635 -47.464 1.00 70.91 44 ASP D CA 1
ATOM 6622 C C . ASP D 1 22 ? -16.088 65.623 -48.111 1.00 65.83 44 ASP D C 1
ATOM 6623 O O . ASP D 1 22 ? -15.406 66.646 -48.146 1.00 65.90 44 ASP D O 1
ATOM 6628 N N . PHE D 1 23 ? -15.688 64.465 -48.628 1.00 61.28 45 PHE D N 1
ATOM 6629 C CA . PHE D 1 23 ? -14.464 64.362 -49.420 1.00 56.25 45 PHE D CA 1
ATOM 6630 C C . PHE D 1 23 ? -14.530 65.299 -50.623 1.00 55.59 45 PHE D C 1
ATOM 6631 O O . PHE D 1 23 ? -15.613 65.600 -51.131 1.00 57.82 45 PHE D O 1
ATOM 6639 N N . GLY D 1 24 ? -13.364 65.752 -51.074 1.00 53.53 46 GLY D N 1
ATOM 6640 C CA . GLY D 1 24 ? -13.291 66.732 -52.138 1.00 54.52 46 GLY D CA 1
ATOM 6641 C C . GLY D 1 24 ? -13.705 66.153 -53.471 1.00 55.73 46 GLY D C 1
ATOM 6642 O O . GLY D 1 24 ? -13.618 64.947 -53.691 1.00 55.47 46 GLY D O 1
ATOM 6643 N N . LYS D 1 25 ? -14.144 67.022 -54.372 1.00 56.00 47 LYS D N 1
ATOM 6644 C CA . LYS D 1 25 ? -14.580 66.577 -55.684 1.00 57.77 47 LYS D CA 1
ATOM 6645 C C . LYS D 1 25 ? -13.388 66.490 -56.635 1.00 55.43 47 LYS D C 1
ATOM 6646 O O . LYS D 1 25 ? -12.468 67.296 -56.566 1.00 53.77 47 LYS D O 1
ATOM 6652 N N . VAL D 1 26 ? -13.387 65.467 -57.485 1.00 56.30 48 VAL D N 1
ATOM 6653 C CA . VAL D 1 26 ? -12.317 65.265 -58.460 1.00 55.13 48 VAL D CA 1
ATOM 6654 C C . VAL D 1 26 ? -12.903 65.187 -59.857 1.00 56.78 48 VAL D C 1
ATOM 6655 O O . VAL D 1 26 ? -14.075 64.865 -60.019 1.00 60.18 48 VAL D O 1
ATOM 6659 N N . GLU D 1 27 ? -12.088 65.465 -60.866 1.00 55.93 49 GLU D N 1
ATOM 6660 C CA . GLU D 1 27 ? -12.552 65.415 -62.245 1.00 58.34 49 GLU D CA 1
ATOM 6661 C C . GLU D 1 27 ? -11.424 65.055 -63.202 1.00 57.81 49 GLU D C 1
ATOM 6662 O O . GLU D 1 27 ? -10.251 65.266 -62.896 1.00 55.94 49 GLU D O 1
ATOM 6668 N N . ILE D 1 28 ? -11.784 64.531 -64.369 1.00 60.07 50 ILE D N 1
ATOM 6669 C CA . ILE D 1 28 ? -10.815 64.317 -65.430 1.00 59.00 50 ILE D CA 1
ATOM 6670 C C . ILE D 1 28 ? -10.626 65.637 -66.154 1.00 61.73 50 ILE D C 1
ATOM 6671 O O . ILE D 1 28 ? -11.589 66.240 -66.615 1.00 65.35 50 ILE D O 1
ATOM 6676 N N . SER D 1 29 ? -9.384 66.094 -66.239 1.00 59.25 51 SER D N 1
ATOM 6677 C CA . SER D 1 29 ? -9.117 67.414 -66.789 1.00 58.78 51 SER D CA 1
ATOM 6678 C C . SER D 1 29 ? -7.645 67.645 -67.093 1.00 57.27 51 SER D C 1
ATOM 6679 O O . SER D 1 29 ? -6.770 67.007 -66.503 1.00 54.74 51 SER D O 1
ATOM 6682 N N . ALA D 1 30 ? -7.380 68.557 -68.021 1.00 57.50 52 ALA D N 1
ATOM 6683 C CA . ALA D 1 30 ? -6.019 68.972 -68.308 1.00 56.90 52 ALA D CA 1
ATOM 6684 C C . ALA D 1 30 ? -5.812 70.194 -67.426 1.00 58.50 52 ALA D C 1
ATOM 6685 O O . ALA D 1 30 ? -6.699 70.540 -66.648 1.00 57.07 52 ALA D O 1
ATOM 6687 N N . GLY D 1 31 ? -4.668 70.855 -67.520 1.00 59.20 53 GLY D N 1
ATOM 6688 C CA . GLY D 1 31 ? -4.449 72.013 -66.670 1.00 61.45 53 GLY D CA 1
ATOM 6689 C C . GLY D 1 31 ? -5.085 73.295 -67.175 1.00 65.69 53 GLY D C 1
ATOM 6690 O O . GLY D 1 31 ? -5.731 73.305 -68.221 1.00 68.48 53 GLY D O 1
ATOM 6691 N N . LYS D 1 32 ? -4.924 74.375 -66.413 1.00 65.64 54 LYS D N 1
ATOM 6692 C CA . LYS D 1 32 ? -5.343 75.693 -66.872 1.00 67.86 54 LYS D CA 1
ATOM 6693 C C . LYS D 1 32 ? -4.473 75.982 -68.083 1.00 67.30 54 LYS D C 1
ATOM 6694 O O . LYS D 1 32 ? -4.885 76.654 -69.024 1.00 73.93 54 LYS D O 1
ATOM 6700 N N . PHE D 1 33 ? -3.252 75.462 -68.026 1.00 62.31 55 PHE D N 1
ATOM 6701 C CA . PHE D 1 33 ? -2.335 75.462 -69.153 1.00 62.24 55 PHE D CA 1
ATOM 6702 C C . PHE D 1 33 ? -1.836 74.027 -69.313 1.00 62.23 55 PHE D C 1
ATOM 6703 O O . PHE D 1 33 ? -1.748 73.288 -68.333 1.00 59.00 55 PHE D O 1
ATOM 6711 N N . TYR D 1 34 ? -1.512 73.625 -70.539 1.00 64.81 56 TYR D N 1
ATOM 6712 C CA . TYR D 1 34 ? -1.192 72.221 -70.799 1.00 64.28 56 TYR D CA 1
ATOM 6713 C C . TYR D 1 34 ? -0.371 72.036 -72.072 1.00 64.86 56 TYR D C 1
ATOM 6714 O O . TYR D 1 34 ? -0.463 72.834 -73.000 1.00 65.96 56 TYR D O 1
ATOM 6723 N N . ALA D 1 35 ? 0.443 70.985 -72.098 1.00 64.40 57 ALA D N 1
ATOM 6724 C CA . ALA D 1 35 ? 1.203 70.628 -73.290 1.00 64.34 57 ALA D CA 1
ATOM 6725 C C . ALA D 1 35 ? 0.285 70.157 -74.418 1.00 68.45 57 ALA D C 1
ATOM 6726 O O . ALA D 1 35 ? 0.533 70.438 -75.591 1.00 70.11 57 ALA D O 1
ATOM 6728 N N . ASP D 1 36 ? -0.773 69.438 -74.055 1.00 66.68 58 ASP D N 1
ATOM 6729 C CA . ASP D 1 36 ? -1.716 68.908 -75.036 1.00 71.14 58 ASP D CA 1
ATOM 6730 C C . ASP D 1 36 ? -3.095 68.749 -74.406 1.00 71.14 58 ASP D C 1
ATOM 6731 O O . ASP D 1 36 ? -3.229 68.158 -73.339 1.00 68.62 58 ASP D O 1
ATOM 6736 N N . ALA D 1 37 ? -4.117 69.275 -75.074 1.00 74.73 59 ALA D N 1
ATOM 6737 C CA . ALA D 1 37 ? -5.458 69.355 -74.500 1.00 74.67 59 ALA D CA 1
ATOM 6738 C C . ALA D 1 37 ? -6.064 67.989 -74.184 1.00 76.04 59 ALA D C 1
ATOM 6739 O O . ALA D 1 37 ? -7.001 67.893 -73.393 1.00 74.93 59 ALA D O 1
ATOM 6741 N N . GLU D 1 38 ? -5.547 66.936 -74.808 1.00 78.81 60 GLU D N 1
ATOM 6742 C CA . GLU D 1 38 ? -6.066 65.594 -74.570 1.00 79.06 60 GLU D CA 1
ATOM 6743 C C . GLU D 1 38 ? -5.103 64.713 -73.778 1.00 74.65 60 GLU D C 1
ATOM 6744 O O . GLU D 1 38 ? -5.504 64.037 -72.831 1.00 72.86 60 GLU D O 1
ATOM 6750 N N . LYS D 1 39 ? -3.832 64.727 -74.169 1.00 72.76 61 LYS D N 1
ATOM 6751 C CA . LYS D 1 39 ? -2.837 63.860 -73.547 1.00 69.05 61 LYS D CA 1
ATOM 6752 C C . LYS D 1 39 ? -2.422 64.354 -72.169 1.00 64.75 61 LYS D C 1
ATOM 6753 O O . LYS D 1 39 ? -1.897 63.584 -71.367 1.00 61.39 61 LYS D O 1
ATOM 6759 N N . SER D 1 40 ? -2.659 65.633 -71.895 1.00 63.83 62 SER D N 1
ATOM 6760 C CA . SER D 1 40 ? -2.316 66.210 -70.601 1.00 60.51 62 SER D CA 1
ATOM 6761 C C . SER D 1 40 ? -3.438 65.987 -69.594 1.00 60.48 62 SER D C 1
ATOM 6762 O O . SER D 1 40 ? -3.320 66.360 -68.426 1.00 59.59 62 SER D O 1
ATOM 6765 N N . LYS D 1 41 ? -4.527 65.375 -70.051 1.00 61.87 63 LYS D N 1
ATOM 6766 C CA . LYS D 1 41 ? -5.656 65.086 -69.172 1.00 61.87 63 LYS D CA 1
ATOM 6767 C C . LYS D 1 41 ? -5.263 64.114 -68.059 1.00 59.58 63 LYS D C 1
ATOM 6768 O O . LYS D 1 41 ? -4.427 63.228 -68.254 1.00 54.19 63 LYS D O 1
ATOM 6774 N N . GLY D 1 42 ? -5.872 64.291 -66.890 1.00 52.24 64 GLY D N 1
ATOM 6775 C CA . GLY D 1 42 ? -5.588 63.448 -65.744 1.00 49.45 64 GLY D CA 1
ATOM 6776 C C . GLY D 1 42 ? -6.569 63.657 -64.607 1.00 49.17 64 GLY D C 1
ATOM 6777 O O . GLY D 1 42 ? -7.562 64.370 -64.752 1.00 50.85 64 GLY D O 1
ATOM 6778 N N . LEU D 1 43 ? -6.287 63.022 -63.474 1.00 47.34 65 LEU D N 1
ATOM 6779 C CA . LEU D 1 43 ? -7.142 63.120 -62.300 1.00 47.20 65 LEU D CA 1
ATOM 6780 C C . LEU D 1 43 ? -6.843 64.420 -61.561 1.00 44.72 65 LEU D C 1
ATOM 6781 O O . LEU D 1 43 ? -5.742 64.621 -61.053 1.00 40.34 65 LEU D O 1
ATOM 6786 N N . ARG D 1 44 ? -7.828 65.308 -61.515 1.00 49.39 66 ARG D N 1
ATOM 6787 C CA . ARG D 1 44 ? -7.632 66.637 -60.950 1.00 48.72 66 ARG D CA 1
ATOM 6788 C C . ARG D 1 44 ? -8.456 66.846 -59.690 1.00 49.01 66 ARG D C 1
ATOM 6789 O O . ARG D 1 44 ? -9.671 66.642 -59.689 1.00 52.75 66 ARG D O 1
ATOM 6797 N N . LEU D 1 45 ? -7.780 67.237 -58.616 1.00 44.35 67 LEU D N 1
ATOM 6798 C CA . LEU D 1 45 ? -8.442 67.562 -57.362 1.00 44.26 67 LEU D CA 1
ATOM 6799 C C . LEU D 1 45 ? -8.887 69.022 -57.437 1.00 45.93 67 LEU D C 1
ATOM 6800 O O . LEU D 1 45 ? -8.087 69.911 -57.738 1.00 45.35 67 LEU D O 1
ATOM 6805 N N . THR D 1 46 ? -10.164 69.255 -57.157 1.00 49.25 68 THR D N 1
ATOM 6806 C CA . THR D 1 46 ? -10.835 70.518 -57.459 1.00 53.29 68 THR D CA 1
ATOM 6807 C C . THR D 1 46 ? -11.076 71.469 -56.295 1.00 54.25 68 THR D C 1
ATOM 6808 O O . THR D 1 46 ? -11.182 72.676 -56.502 1.00 57.04 68 THR D O 1
ATOM 6812 N N . GLU D 1 47 ? -11.220 70.939 -55.086 1.00 52.24 69 GLU D N 1
ATOM 6813 C CA . GLU D 1 47 ? -11.729 71.756 -53.983 1.00 51.72 69 GLU D CA 1
ATOM 6814 C C . GLU D 1 47 ? -10.673 72.066 -52.934 1.00 50.35 69 GLU D C 1
ATOM 6815 O O . GLU D 1 47 ? -9.984 71.166 -52.439 1.00 50.19 69 GLU D O 1
ATOM 6821 N N . ASP D 1 48 ? -10.550 73.352 -52.605 1.00 49.16 70 ASP D N 1
ATOM 6822 C CA . ASP D 1 48 ? -9.584 73.804 -51.608 1.00 47.69 70 ASP D CA 1
ATOM 6823 C C . ASP D 1 48 ? -9.939 73.286 -50.228 1.00 46.64 70 ASP D C 1
ATOM 6824 O O . ASP D 1 48 ? -11.115 73.110 -49.908 1.00 49.18 70 ASP D O 1
ATOM 6829 N N . ALA D 1 49 ? -8.912 73.052 -49.418 1.00 43.88 71 ALA D N 1
ATOM 6830 C CA . ALA D 1 49 ? -9.100 72.697 -48.017 1.00 44.84 71 ALA D CA 1
ATOM 6831 C C . ALA D 1 49 ? -9.981 71.463 -47.861 1.00 46.32 71 ALA D C 1
ATOM 6832 O O . ALA D 1 49 ? -10.948 71.477 -47.096 1.00 49.76 71 ALA D O 1
ATOM 6834 N N . ARG D 1 50 ? -9.650 70.399 -48.588 1.00 45.02 72 ARG D N 1
ATOM 6835 C CA . ARG D 1 50 ? -10.419 69.163 -48.500 1.00 46.58 72 ARG D CA 1
ATOM 6836 C C . ARG D 1 50 ? -9.531 67.924 -48.418 1.00 42.86 72 ARG D C 1
ATOM 6837 O O . ARG D 1 50 ? -8.411 67.905 -48.931 1.00 39.37 72 ARG D O 1
ATOM 6845 N N . PHE D 1 51 ? -10.049 66.886 -47.775 1.00 43.19 73 PHE D N 1
ATOM 6846 C CA . PHE D 1 51 ? -9.412 65.584 -47.828 1.00 42.00 73 PHE D CA 1
ATOM 6847 C C . PHE D 1 51 ? -9.867 64.881 -49.089 1.00 45.21 73 PHE D C 1
ATOM 6848 O O . PHE D 1 51 ? -10.984 65.096 -49.564 1.00 48.45 73 PHE D O 1
ATOM 6856 N N . TYR D 1 52 ? -8.997 64.047 -49.638 1.00 43.96 74 TYR D N 1
ATOM 6857 C CA . TYR D 1 52 ? -9.364 63.229 -50.778 1.00 44.59 74 TYR D CA 1
ATOM 6858 C C . TYR D 1 52 ? -9.079 61.765 -50.465 1.00 45.69 74 TYR D C 1
ATOM 6859 O O . TYR D 1 52 ? -8.111 61.442 -49.772 1.00 44.41 74 TYR D O 1
ATOM 6868 N N . ALA D 1 53 ? -9.930 60.884 -50.977 1.00 47.66 75 ALA D N 1
ATOM 6869 C CA . ALA D 1 53 ? -9.788 59.455 -50.744 1.00 45.86 75 ALA D CA 1
ATOM 6870 C C . ALA D 1 53 ? -10.525 58.672 -51.816 1.00 46.03 75 ALA D C 1
ATOM 6871 O O . ALA D 1 53 ? -11.733 58.478 -51.728 1.00 47.44 75 ALA D O 1
ATOM 6873 N N . LEU D 1 54 ? -9.785 58.218 -52.823 1.00 45.95 76 LEU D N 1
ATOM 6874 C CA . LEU D 1 54 ? -10.353 57.384 -53.873 1.00 48.68 76 LEU D CA 1
ATOM 6875 C C . LEU D 1 54 ? -9.359 56.301 -54.256 1.00 49.79 76 LEU D C 1
ATOM 6876 O O . LEU D 1 54 ? -8.150 56.482 -54.126 1.00 49.06 76 LEU D O 1
ATOM 6881 N N . SER D 1 55 ? -9.872 55.177 -54.737 1.00 53.25 77 SER D N 1
ATOM 6882 C CA . SER D 1 55 ? -9.041 54.004 -54.979 1.00 52.69 77 SER D CA 1
ATOM 6883 C C . SER D 1 55 ? -9.570 53.190 -56.150 1.00 52.39 77 SER D C 1
ATOM 6884 O O . SER D 1 55 ? -10.724 53.338 -56.557 1.00 54.54 77 SER D O 1
ATOM 6887 N N . THR D 1 56 ? -8.713 52.337 -56.696 1.00 49.39 78 THR D N 1
ATOM 6888 C CA . THR D 1 56 ? -9.121 51.413 -57.742 1.00 51.98 78 THR D CA 1
ATOM 6889 C C . THR D 1 56 ? -8.415 50.078 -57.534 1.00 52.38 78 THR D C 1
ATOM 6890 O O . THR D 1 56 ? -7.326 50.026 -56.967 1.00 51.63 78 THR D O 1
ATOM 6894 N N . ALA D 1 57 ? -9.037 49.000 -57.993 1.00 54.09 79 ALA D N 1
ATOM 6895 C CA . ALA D 1 57 ? -8.472 47.675 -57.797 1.00 55.22 79 ALA D CA 1
ATOM 6896 C C . ALA D 1 57 ? -7.641 47.242 -58.996 1.00 57.17 79 ALA D C 1
ATOM 6897 O O . ALA D 1 57 ? -8.029 47.466 -60.143 1.00 60.25 79 ALA D O 1
ATOM 6899 N N . PHE D 1 58 ? -6.490 46.634 -58.727 1.00 55.68 80 PHE D N 1
ATOM 6900 C CA . PHE D 1 58 ? -5.701 46.027 -59.786 1.00 58.01 80 PHE D CA 1
ATOM 6901 C C . PHE D 1 58 ? -6.517 44.910 -60.416 1.00 62.64 80 PHE D C 1
ATOM 6902 O O . PHE D 1 58 ? -7.196 44.163 -59.709 1.00 64.78 80 PHE D O 1
ATOM 6910 N N . PRO D 1 59 ? -6.465 44.797 -61.750 1.00 63.74 81 PRO D N 1
ATOM 6911 C CA . PRO D 1 59 ? -7.182 43.706 -62.415 1.00 66.22 81 PRO D CA 1
ATOM 6912 C C . PRO D 1 59 ? -6.680 42.365 -61.892 1.00 65.28 81 PRO D C 1
ATOM 6913 O O . PRO D 1 59 ? -7.464 41.438 -61.687 1.00 67.47 81 PRO D O 1
ATOM 6917 N N . THR D 1 60 ? -5.373 42.284 -61.664 1.00 62.08 82 THR D N 1
ATOM 6918 C CA . THR D 1 60 ? -4.764 41.131 -61.009 1.00 61.50 82 THR D CA 1
ATOM 6919 C C . THR D 1 60 ? -3.862 41.595 -59.867 1.00 57.70 82 THR D C 1
ATOM 6920 O O . THR D 1 60 ? -3.118 42.566 -60.021 1.00 57.05 82 THR D O 1
ATOM 6924 N N . PRO D 1 61 ? -3.926 40.906 -58.716 1.00 55.83 83 PRO D N 1
ATOM 6925 C CA . PRO D 1 61 ? -3.089 41.286 -57.573 1.00 52.41 83 PRO D CA 1
ATOM 6926 C C . PRO D 1 61 ? -1.612 41.242 -57.933 1.00 52.66 83 PRO D C 1
ATOM 6927 O O . PRO D 1 61 ? -1.209 40.416 -58.754 1.00 54.67 83 PRO D O 1
ATOM 6931 N N . ILE D 1 62 ? -0.816 42.105 -57.308 1.00 50.72 84 ILE D N 1
ATOM 6932 C CA . ILE D 1 62 ? 0.580 42.276 -57.696 1.00 49.42 84 ILE D CA 1
ATOM 6933 C C . ILE D 1 62 ? 1.538 41.785 -56.618 1.00 48.71 84 ILE D C 1
ATOM 6934 O O . ILE D 1 62 ? 1.453 42.197 -55.462 1.00 47.41 84 ILE D O 1
ATOM 6939 N N . ASN D 1 63 ? 2.449 40.901 -57.009 1.00 50.31 85 ASN D N 1
ATOM 6940 C CA . ASN D 1 63 ? 3.482 40.415 -56.108 1.00 50.68 85 ASN D CA 1
ATOM 6941 C C . ASN D 1 63 ? 4.855 40.749 -56.683 1.00 50.41 85 ASN D C 1
ATOM 6942 O O . ASN D 1 63 ? 4.969 41.147 -57.841 1.00 53.38 85 ASN D O 1
ATOM 6947 N N . ASN D 1 64 ? 5.896 40.585 -55.878 1.00 47.16 86 ASN D N 1
ATOM 6948 C CA . ASN D 1 64 ? 7.250 40.854 -56.336 1.00 46.11 86 ASN D CA 1
ATOM 6949 C C . ASN D 1 64 ? 8.216 39.852 -55.727 1.00 50.32 86 ASN D C 1
ATOM 6950 O O . ASN D 1 64 ? 9.316 40.200 -55.312 1.00 50.36 86 ASN D O 1
ATOM 6955 N N . GLU D 1 65 ? 7.793 38.596 -55.693 1.00 55.26 87 GLU D N 1
ATOM 6956 C CA . GLU D 1 65 ? 8.602 37.526 -55.132 1.00 56.71 87 GLU D CA 1
ATOM 6957 C C . GLU D 1 65 ? 9.814 37.213 -56.015 1.00 54.88 87 GLU D C 1
ATOM 6958 O O . GLU D 1 65 ? 9.670 36.862 -57.186 1.00 55.48 87 GLU D O 1
ATOM 6964 N N . LYS D 1 66 ? 11.004 37.359 -55.436 1.00 53.69 88 LYS D N 1
ATOM 6965 C CA . LYS D 1 66 ? 12.266 37.108 -56.126 1.00 56.15 88 LYS D CA 1
ATOM 6966 C C . LYS D 1 66 ? 12.347 37.956 -57.395 1.00 56.50 88 LYS D C 1
ATOM 6967 O O . LYS D 1 66 ? 12.985 37.575 -58.379 1.00 59.42 88 LYS D O 1
ATOM 6973 N N . LYS D 1 67 ? 11.693 39.112 -57.360 1.00 54.12 89 LYS D N 1
ATOM 6974 C CA . LYS D 1 67 ? 11.512 39.934 -58.552 1.00 52.89 89 LYS D CA 1
ATOM 6975 C C . LYS D 1 67 ? 11.427 41.436 -58.239 1.00 48.73 89 LYS D C 1
ATOM 6976 O O . LYS D 1 67 ? 11.123 41.831 -57.110 1.00 45.80 89 LYS D O 1
ATOM 6982 N N . SER D 1 68 ? 11.724 42.266 -59.237 1.00 47.33 90 SER D N 1
ATOM 6983 C CA . SER D 1 68 ? 11.644 43.718 -59.087 1.00 40.98 90 SER D CA 1
ATOM 6984 C C . SER D 1 68 ? 10.203 44.219 -59.053 1.00 39.57 90 SER D C 1
ATOM 6985 O O . SER D 1 68 ? 9.284 43.555 -59.542 1.00 37.92 90 SER D O 1
ATOM 6988 N N . LEU D 1 69 ? 10.023 45.395 -58.460 1.00 40.47 91 LEU D N 1
ATOM 6989 C CA . LEU D 1 69 ? 8.755 46.115 -58.490 1.00 41.35 91 LEU D CA 1
ATOM 6990 C C . LEU D 1 69 ? 9.026 47.592 -58.719 1.00 41.43 91 LEU D C 1
ATOM 6991 O O . LEU D 1 69 ? 9.762 48.219 -57.954 1.00 38.09 91 LEU D O 1
ATOM 6996 N N . VAL D 1 70 ? 8.427 48.146 -59.769 1.00 44.67 92 VAL D N 1
ATOM 6997 C CA . VAL D 1 70 ? 8.634 49.548 -60.114 1.00 42.86 92 VAL D CA 1
ATOM 6998 C C . VAL D 1 70 ? 7.325 50.325 -60.089 1.00 42.35 92 VAL D C 1
ATOM 6999 O O . VAL D 1 70 ? 6.334 49.915 -60.702 1.00 42.72 92 VAL D O 1
ATOM 7003 N N . VAL D 1 71 ? 7.334 51.445 -59.368 1.00 39.42 93 VAL D N 1
ATOM 7004 C CA . VAL D 1 71 ? 6.174 52.322 -59.263 1.00 37.42 93 VAL D CA 1
ATOM 7005 C C . VAL D 1 71 ? 6.495 53.707 -59.798 1.00 39.40 93 VAL D C 1
ATOM 7006 O O . VAL D 1 71 ? 7.505 54.307 -59.428 1.00 38.87 93 VAL D O 1
ATOM 7010 N N . SER D 1 72 ? 5.624 54.224 -60.654 1.00 41.88 94 SER D N 1
ATOM 7011 C CA . SER D 1 72 ? 5.811 55.554 -61.210 1.00 41.19 94 SER D CA 1
ATOM 7012 C C . SER D 1 72 ? 4.475 56.276 -61.384 1.00 43.57 94 SER D C 1
ATOM 7013 O O . SER D 1 72 ? 3.456 55.661 -61.708 1.00 47.24 94 SER D O 1
ATOM 7016 N N . PHE D 1 73 ? 4.491 57.585 -61.164 1.00 39.00 95 PHE D N 1
ATOM 7017 C CA . PHE D 1 73 ? 3.324 58.418 -61.400 1.00 37.05 95 PHE D CA 1
ATOM 7018 C C . PHE D 1 73 ? 3.746 59.875 -61.432 1.00 37.08 95 PHE D C 1
ATOM 7019 O O . PHE D 1 73 ? 4.839 60.225 -60.987 1.00 32.87 95 PHE D O 1
ATOM 7027 N N . SER D 1 74 ? 2.882 60.725 -61.966 1.00 41.49 96 SER D N 1
ATOM 7028 C CA . SER D 1 74 ? 3.185 62.144 -62.023 1.00 43.17 96 SER D CA 1
ATOM 7029 C C . SER D 1 74 ? 2.128 62.970 -61.295 1.00 44.18 96 SER D C 1
ATOM 7030 O O . SER D 1 74 ? 0.955 62.601 -61.254 1.00 46.58 96 SER D O 1
ATOM 7033 N N . VAL D 1 75 ? 2.563 64.073 -60.694 1.00 42.39 97 VAL D N 1
ATOM 7034 C CA . VAL D 1 75 ? 1.647 65.063 -60.143 1.00 40.67 97 VAL D CA 1
ATOM 7035 C C . VAL D 1 75 ? 2.026 66.434 -60.665 1.00 38.79 97 VAL D C 1
ATOM 7036 O O . VAL D 1 75 ? 3.205 66.764 -60.753 1.00 37.84 97 VAL D O 1
ATOM 7040 N N . LYS D 1 76 ? 1.025 67.233 -61.002 1.00 39.67 98 LYS D N 1
ATOM 7041 C CA . LYS D 1 76 ? 1.261 68.601 -61.429 1.00 39.28 98 LYS D CA 1
ATOM 7042 C C . LYS D 1 76 ? 0.569 69.559 -60.473 1.00 39.45 98 LYS D C 1
ATOM 7043 O O . LYS D 1 76 ? -0.659 69.562 -60.370 1.00 40.48 98 LYS D O 1
ATOM 7049 N N . HIS D 1 77 ? 1.363 70.346 -59.752 1.00 39.90 99 HIS D N 1
ATOM 7050 C CA . HIS D 1 77 ? 0.830 71.352 -58.836 1.00 39.87 99 HIS D CA 1
ATOM 7051 C C . HIS D 1 77 ? 0.847 72.726 -59.495 1.00 39.99 99 HIS D C 1
ATOM 7052 O O . HIS D 1 77 ? 1.670 73.569 -59.154 1.00 38.99 99 HIS D O 1
ATOM 7059 N N . GLU D 1 78 ? -0.069 72.947 -60.431 1.00 43.64 100 GLU D N 1
ATOM 7060 C CA . GLU D 1 78 ? -0.100 74.187 -61.207 1.00 48.64 100 GLU D CA 1
ATOM 7061 C C . GLU D 1 78 ? -0.737 75.356 -60.455 1.00 51.08 100 GLU D C 1
ATOM 7062 O O . GLU D 1 78 ? -0.709 76.494 -60.922 1.00 53.42 100 GLU D O 1
ATOM 7068 N N . GLN D 1 79 ? -1.307 75.063 -59.291 1.00 51.43 101 GLN D N 1
ATOM 7069 C CA . GLN D 1 79 ? -2.102 76.032 -58.538 1.00 54.44 101 GLN D CA 1
ATOM 7070 C C . GLN D 1 79 ? -1.330 76.977 -57.621 1.00 57.69 101 GLN D C 1
ATOM 7071 O O . GLN D 1 79 ? -1.933 77.876 -57.032 1.00 61.60 101 GLN D O 1
ATOM 7077 N N . ASP D 1 80 ? -0.018 76.782 -57.500 1.00 56.28 102 ASP D N 1
ATOM 7078 C CA . ASP D 1 80 ? 0.777 77.448 -56.464 1.00 55.44 102 ASP D CA 1
ATOM 7079 C C . ASP D 1 80 ? 0.483 76.820 -55.117 1.00 51.02 102 ASP D C 1
ATOM 7080 O O . ASP D 1 80 ? -0.142 77.425 -54.251 1.00 50.70 102 ASP D O 1
ATOM 7085 N N . LEU D 1 81 ? 0.962 75.598 -54.949 1.00 47.49 103 LEU D N 1
ATOM 7086 C CA . LEU D 1 81 ? 0.728 74.841 -53.736 1.00 43.36 103 LEU D CA 1
ATOM 7087 C C . LEU D 1 81 ? 1.599 75.382 -52.607 1.00 40.30 103 LEU D C 1
ATOM 7088 O O . LEU D 1 81 ? 2.791 75.617 -52.793 1.00 40.06 103 LEU D O 1
ATOM 7093 N N . LYS D 1 82 ? 0.989 75.607 -51.448 1.00 39.17 104 LYS D N 1
ATOM 7094 C CA . LYS D 1 82 ? 1.724 75.968 -50.237 1.00 37.65 104 LYS D CA 1
ATOM 7095 C C . LYS D 1 82 ? 1.626 74.835 -49.220 1.00 36.81 104 LYS D C 1
ATOM 7096 O O . LYS D 1 82 ? 2.620 74.476 -48.592 1.00 39.79 104 LYS D O 1
ATOM 7102 N N . CYS D 1 83 ? 0.430 74.272 -49.070 1.00 34.33 105 CYS D N 1
ATOM 7103 C CA . CYS D 1 83 ? 0.232 73.095 -48.230 1.00 35.51 105 CYS D CA 1
ATOM 7104 C C . CYS D 1 83 ? -0.691 72.089 -48.914 1.00 36.16 105 CYS D C 1
ATOM 7105 O O . CYS D 1 83 ? -1.872 72.370 -49.132 1.00 38.90 105 CYS D O 1
ATOM 7108 N N . GLY D 1 84 ? -0.150 70.920 -49.249 1.00 34.04 106 GLY D N 1
ATOM 7109 C CA . GLY D 1 84 ? -0.947 69.845 -49.817 1.00 35.79 106 GLY D CA 1
ATOM 7110 C C . GLY D 1 84 ? -0.127 68.650 -50.273 1.00 36.37 106 GLY D C 1
ATOM 7111 O O . GLY D 1 84 ? 1.048 68.784 -50.626 1.00 36.59 106 GLY D O 1
ATOM 7112 N N . GLY D 1 85 ? -0.761 67.481 -50.296 1.00 35.00 107 GLY D N 1
ATOM 7113 C CA . GLY D 1 85 ? -0.084 66.250 -50.657 1.00 33.52 107 GLY D CA 1
ATOM 7114 C C . GLY D 1 85 ? -0.248 65.863 -52.114 1.00 35.77 107 GLY D C 1
ATOM 7115 O O . GLY D 1 85 ? -1.210 66.261 -52.776 1.00 39.51 107 GLY D O 1
ATOM 7116 N N . GLY D 1 86 ? 0.697 65.071 -52.609 1.00 33.53 108 GLY D N 1
ATOM 7117 C CA . GLY D 1 86 ? 0.653 64.577 -53.971 1.00 34.50 108 GLY D CA 1
ATOM 7118 C C . GLY D 1 86 ? 1.237 63.182 -54.061 1.00 34.98 108 GLY D C 1
ATOM 7119 O O . GLY D 1 86 ? 1.899 62.835 -55.039 1.00 33.74 108 GLY D O 1
ATOM 7120 N N . TYR D 1 87 ? 1.002 62.387 -53.021 1.00 36.30 109 TYR D N 1
ATOM 7121 C CA . TYR D 1 87 ? 1.524 61.028 -52.957 1.00 35.51 109 TYR D CA 1
ATOM 7122 C C . TYR D 1 87 ? 0.402 60.004 -53.113 1.00 37.54 109 TYR D C 1
ATOM 7123 O O . TYR D 1 87 ? -0.757 60.280 -52.791 1.00 39.18 109 TYR D O 1
ATOM 7132 N N . ILE D 1 88 ? 0.761 58.819 -53.600 1.00 37.48 110 ILE D N 1
ATOM 7133 C CA . ILE D 1 88 ? -0.184 57.723 -53.763 1.00 36.98 110 ILE D CA 1
ATOM 7134 C C . ILE D 1 88 ? 0.160 56.594 -52.799 1.00 38.34 110 ILE D C 1
ATOM 7135 O O . ILE D 1 88 ? 1.235 56.596 -52.194 1.00 37.30 110 ILE D O 1
ATOM 7140 N N . LYS D 1 89 ? -0.757 55.642 -52.652 1.00 39.99 111 LYS D N 1
ATOM 7141 C CA . LYS D 1 89 ? -0.546 54.492 -51.777 1.00 38.43 111 LYS D CA 1
ATOM 7142 C C . LYS D 1 89 ? -0.809 53.175 -52.495 1.00 39.33 111 LYS D C 1
ATOM 7143 O O . LYS D 1 89 ? -1.702 53.081 -53.340 1.00 39.79 111 LYS D O 1
ATOM 7149 N N . LEU D 1 90 ? -0.028 52.157 -52.147 1.00 38.94 112 LEU D N 1
ATOM 7150 C CA . LEU D 1 90 ? -0.270 50.811 -52.641 1.00 40.10 112 LEU D CA 1
ATOM 7151 C C . LEU D 1 90 ? -0.677 49.926 -51.467 1.00 41.38 112 LEU D C 1
ATOM 7152 O O . LEU D 1 90 ? 0.070 49.794 -50.495 1.00 39.20 112 LEU D O 1
ATOM 7157 N N . LEU D 1 91 ? -1.852 49.304 -51.568 1.00 43.20 113 LEU D N 1
ATOM 7158 C CA . LEU D 1 91 ? -2.450 48.628 -50.420 1.00 41.95 113 LEU D CA 1
ATOM 7159 C C . LEU D 1 91 ? -2.821 47.177 -50.687 1.00 42.26 113 LEU D C 1
ATOM 7160 O O . LEU D 1 91 ? -3.226 46.827 -51.794 1.00 41.72 113 LEU D O 1
ATOM 7165 N N . PRO D 1 92 ? -2.674 46.326 -49.659 1.00 45.36 114 PRO D N 1
ATOM 7166 C CA . PRO D 1 92 ? -3.229 44.970 -49.670 1.00 48.01 114 PRO D CA 1
ATOM 7167 C C . PRO D 1 92 ? -4.747 45.027 -49.512 1.00 52.24 114 PRO D C 1
ATOM 7168 O O . PRO D 1 92 ? -5.282 46.129 -49.365 1.00 55.28 114 PRO D O 1
ATOM 7172 N N . SER D 1 93 ? -5.413 43.874 -49.535 1.00 51.34 115 SER D N 1
ATOM 7173 C CA . SER D 1 93 ? -6.876 43.800 -49.517 1.00 53.41 115 SER D CA 1
ATOM 7174 C C . SER D 1 93 ? -7.541 44.804 -48.579 1.00 53.16 115 SER D C 1
ATOM 7175 O O . SER D 1 93 ? -7.274 44.820 -47.380 1.00 52.05 115 SER D O 1
ATOM 7178 N N . MET D 1 94 ? -8.406 45.642 -49.140 1.00 56.35 116 MET D N 1
ATOM 7179 C CA . MET D 1 94 ? -9.150 46.619 -48.349 1.00 60.48 116 MET D CA 1
ATOM 7180 C C . MET D 1 94 ? -10.527 46.883 -48.943 1.00 62.90 116 MET D C 1
ATOM 7181 O O . MET D 1 94 ? -10.800 46.527 -50.087 1.00 64.72 116 MET D O 1
ATOM 7186 N N . ASP D 1 95 ? -11.384 47.526 -48.160 1.00 63.80 117 ASP D N 1
ATOM 7187 C CA . ASP D 1 95 ? -12.677 47.988 -48.646 1.00 65.92 117 ASP D CA 1
ATOM 7188 C C . ASP D 1 95 ? -12.569 49.458 -49.019 1.00 64.46 117 ASP D C 1
ATOM 7189 O O . ASP D 1 95 ? -12.370 50.299 -48.144 1.00 65.12 117 ASP D O 1
ATOM 7194 N N . PRO D 1 96 ? -12.685 49.770 -50.320 1.00 63.68 118 PRO D N 1
ATOM 7195 C CA . PRO D 1 96 ? -12.611 51.145 -50.834 1.00 63.43 118 PRO D CA 1
ATOM 7196 C C . PRO D 1 96 ? -13.577 52.072 -50.093 1.00 65.98 118 PRO D C 1
ATOM 7197 O O . PRO D 1 96 ? -13.364 53.285 -50.030 1.00 64.27 118 PRO D O 1
ATOM 7201 N N . GLU D 1 97 ? -14.622 51.481 -49.521 1.00 70.29 119 GLU D N 1
ATOM 7202 C CA . GLU D 1 97 ? -15.670 52.225 -48.840 1.00 73.66 119 GLU D CA 1
ATOM 7203 C C . GLU D 1 97 ? -15.199 52.755 -47.501 1.00 70.71 119 GLU D C 1
ATOM 7204 O O . GLU D 1 97 ? -15.720 53.749 -46.993 1.00 72.22 119 GLU D O 1
ATOM 7210 N N . LYS D 1 98 ? -14.199 52.093 -46.935 1.00 65.92 120 LYS D N 1
ATOM 7211 C CA . LYS D 1 98 ? -13.697 52.495 -45.637 1.00 63.29 120 LYS D CA 1
ATOM 7212 C C . LYS D 1 98 ? -12.273 53.013 -45.757 1.00 61.05 120 LYS D C 1
ATOM 7213 O O . LYS D 1 98 ? -11.548 53.106 -44.765 1.00 61.64 120 LYS D O 1
ATOM 7219 N N . PHE D 1 99 ? -11.878 53.353 -46.978 1.00 59.39 121 PHE D N 1
ATOM 7220 C CA . PHE D 1 99 ? -10.519 53.807 -47.227 1.00 58.09 121 PHE D CA 1
ATOM 7221 C C . PHE D 1 99 ? -10.290 55.193 -46.638 1.00 57.97 121 PHE D C 1
ATOM 7222 O O . PHE D 1 99 ? -11.017 56.142 -46.937 1.00 60.18 121 PHE D O 1
ATOM 7230 N N . HIS D 1 100 ? -9.277 55.294 -45.785 1.00 54.89 122 HIS D N 1
ATOM 7231 C CA . HIS D 1 100 ? -8.906 56.568 -45.188 1.00 52.59 122 HIS D CA 1
ATOM 7232 C C . HIS D 1 100 ? -7.453 56.526 -44.717 1.00 50.40 122 HIS D C 1
ATOM 7233 O O . HIS D 1 100 ? -6.748 55.539 -44.941 1.00 48.08 122 HIS D O 1
ATOM 7240 N N . GLY D 1 101 ? -7.007 57.612 -44.093 1.00 50.17 123 GLY D N 1
ATOM 7241 C CA . GLY D 1 101 ? -5.632 57.738 -43.641 1.00 48.48 123 GLY D CA 1
ATOM 7242 C C . GLY D 1 101 ? -5.102 56.575 -42.823 1.00 50.06 123 GLY D C 1
ATOM 7243 O O . GLY D 1 101 ? -3.898 56.330 -42.800 1.00 50.89 123 GLY D O 1
ATOM 7244 N N . GLU D 1 102 ? -6.000 55.855 -42.157 1.00 52.03 124 GLU D N 1
ATOM 7245 C CA . GLU D 1 102 ? -5.607 54.785 -41.246 1.00 53.14 124 GLU D CA 1
ATOM 7246 C C . GLU D 1 102 ? -5.587 53.411 -41.913 1.00 49.53 124 GLU D C 1
ATOM 7247 O O . GLU D 1 102 ? -5.066 52.452 -41.344 1.00 46.69 124 GLU D O 1
ATOM 7253 N N . THR D 1 103 ? -6.188 53.314 -43.097 1.00 49.45 125 THR D N 1
ATOM 7254 C CA . THR D 1 103 ? -6.158 52.083 -43.885 1.00 48.10 125 THR D CA 1
ATOM 7255 C C . THR D 1 103 ? -4.728 51.584 -44.078 1.00 45.39 125 THR D C 1
ATOM 7256 O O . THR D 1 103 ? -3.841 52.348 -44.463 1.00 43.58 125 THR D O 1
ATOM 7260 N N . LYS D 1 104 ? -4.512 50.298 -43.820 1.00 45.77 126 LYS D N 1
ATOM 7261 C CA . LYS D 1 104 ? -3.181 49.719 -43.923 1.00 44.06 126 LYS D CA 1
ATOM 7262 C C . LYS D 1 104 ? -2.683 49.703 -45.363 1.00 43.56 126 LYS D C 1
ATOM 7263 O O . LYS D 1 104 ? -3.322 49.133 -46.246 1.00 44.70 126 LYS D O 1
ATOM 7269 N N . TYR D 1 105 ? -1.545 50.351 -45.591 1.00 43.12 127 TYR D N 1
ATOM 7270 C CA . TYR D 1 105 ? -0.880 50.323 -46.889 1.00 42.84 127 TYR D CA 1
ATOM 7271 C C . TYR D 1 105 ? 0.467 49.619 -46.781 1.00 40.61 127 TYR D C 1
ATOM 7272 O O . TYR D 1 105 ? 0.975 49.405 -45.683 1.00 40.89 127 TYR D O 1
ATOM 7281 N N . TRP D 1 106 ? 1.036 49.247 -47.921 1.00 39.46 128 TRP D N 1
ATOM 7282 C CA . TRP D 1 106 ? 2.408 48.757 -47.948 1.00 37.94 128 TRP D CA 1
ATOM 7283 C C . TRP D 1 106 ? 3.343 49.898 -48.312 1.00 34.07 128 TRP D C 1
ATOM 7284 O O . TRP D 1 106 ? 4.416 50.050 -47.727 1.00 34.09 128 TRP D O 1
ATOM 7295 N N . LEU D 1 107 ? 2.925 50.711 -49.274 1.00 32.61 129 LEU D N 1
ATOM 7296 C CA . LEU D 1 107 ? 3.751 51.821 -49.717 1.00 32.37 129 LEU D CA 1
ATOM 7297 C C . LEU D 1 107 ? 3.002 53.149 -49.785 1.00 34.20 129 LEU D C 1
ATOM 7298 O O . LEU D 1 107 ? 1.880 53.228 -50.289 1.00 35.54 129 LEU D O 1
ATOM 7303 N N . MET D 1 108 ? 3.636 54.184 -49.247 1.00 34.89 130 MET D N 1
ATOM 7304 C CA A MET D 1 108 ? 3.182 55.555 -49.432 0.50 35.46 130 MET D CA 1
ATOM 7305 C CA B MET D 1 108 ? 3.182 55.556 -49.432 0.50 35.46 130 MET D CA 1
ATOM 7306 C C . MET D 1 108 ? 4.293 56.301 -50.155 1.00 35.32 130 MET D C 1
ATOM 7307 O O . MET D 1 108 ? 5.414 56.404 -49.653 1.00 35.53 130 MET D O 1
ATOM 7316 N N . PHE D 1 109 ? 3.986 56.796 -51.346 1.00 34.51 131 PHE D N 1
ATOM 7317 C CA . PHE D 1 109 ? 5.018 57.315 -52.225 1.00 31.98 131 PHE D CA 1
ATOM 7318 C C . PHE D 1 109 ? 4.580 58.568 -52.977 1.00 34.06 131 PHE D C 1
ATOM 7319 O O . PHE D 1 109 ? 3.561 58.564 -53.666 1.00 35.40 131 PHE D O 1
ATOM 7327 N N . GLY D 1 110 ? 5.358 59.637 -52.838 1.00 33.78 132 GLY D N 1
ATOM 7328 C CA . GLY D 1 110 ? 5.122 60.850 -53.599 1.00 33.80 132 GLY D CA 1
ATOM 7329 C C . GLY D 1 110 ? 5.469 62.125 -52.856 1.00 31.63 132 GLY D C 1
ATOM 7330 O O . GLY D 1 110 ? 5.846 62.090 -51.683 1.00 30.78 132 GLY D O 1
ATOM 7331 N N . PRO D 1 111 ? 5.345 63.266 -53.544 1.00 30.19 133 PRO D N 1
ATOM 7332 C CA . PRO D 1 111 ? 5.671 64.574 -52.967 1.00 30.90 133 PRO D CA 1
ATOM 7333 C C . PRO D 1 111 ? 4.662 65.015 -51.918 1.00 31.60 133 PRO D C 1
ATOM 7334 O O . PRO D 1 111 ? 3.484 64.683 -52.014 1.00 35.73 133 PRO D O 1
ATOM 7338 N N . ASP D 1 112 ? 5.132 65.743 -50.915 1.00 30.99 134 ASP D N 1
ATOM 7339 C CA . ASP D 1 112 ? 4.262 66.289 -49.882 1.00 31.69 134 ASP D CA 1
ATOM 7340 C C . ASP D 1 112 ? 4.863 67.582 -49.351 1.00 31.28 134 ASP D C 1
ATOM 7341 O O . ASP D 1 112 ? 6.058 67.654 -49.097 1.00 33.23 134 ASP D O 1
ATOM 7346 N N . ARG D 1 113 ? 4.053 68.624 -49.233 1.00 33.56 135 ARG D N 1
ATOM 7347 C CA . ARG D 1 113 ? 4.565 69.890 -48.728 1.00 36.37 135 ARG D CA 1
ATOM 7348 C C . ARG D 1 113 ? 3.531 70.695 -47.955 1.00 37.08 135 ARG D C 1
ATOM 7349 O O . ARG D 1 113 ? 2.341 70.714 -48.287 1.00 39.02 135 ARG D O 1
ATOM 7357 N N . CYS D 1 114 ? 4.012 71.389 -46.935 1.00 35.03 136 CYS D N 1
ATOM 7358 C CA . CYS D 1 114 ? 3.173 72.269 -46.143 1.00 34.04 136 CYS D CA 1
ATOM 7359 C C . CYS D 1 114 ? 4.074 73.320 -45.507 1.00 33.43 136 CYS D C 1
ATOM 7360 O O . CYS D 1 114 ? 4.853 73.023 -44.596 1.00 34.23 136 CYS D O 1
ATOM 7363 N N . GLY D 1 115 ? 3.969 74.547 -46.007 1.00 33.16 137 GLY D N 1
ATOM 7364 C CA . GLY D 1 115 ? 4.830 75.630 -45.576 1.00 33.66 137 GLY D CA 1
ATOM 7365 C C . GLY D 1 115 ? 6.249 75.422 -46.059 1.00 33.07 137 GLY D C 1
ATOM 7366 O O . GLY D 1 115 ? 6.475 75.065 -47.214 1.00 32.63 137 GLY D O 1
ATOM 7367 N N . SER D 1 116 ? 7.208 75.637 -45.169 1.00 33.72 138 SER D N 1
ATOM 7368 C CA . SER D 1 116 ? 8.614 75.471 -45.509 1.00 37.12 138 SER D CA 1
ATOM 7369 C C . SER D 1 116 ? 8.995 73.995 -45.452 1.00 36.53 138 SER D C 1
ATOM 7370 O O . SER D 1 116 ? 10.156 73.633 -45.635 1.00 36.02 138 SER D O 1
ATOM 7373 N N . GLN D 1 117 ? 8.005 73.153 -45.173 1.00 36.81 139 GLN D N 1
ATOM 7374 C CA . GLN D 1 117 ? 8.195 71.712 -45.117 1.00 35.64 139 GLN D CA 1
ATOM 7375 C C . GLN D 1 117 ? 7.965 71.076 -46.486 1.00 34.74 139 GLN D C 1
ATOM 7376 O O . GLN D 1 117 ? 6.916 71.267 -47.106 1.00 33.14 139 GLN D O 1
ATOM 7382 N N . ASN D 1 118 ? 8.933 70.282 -46.929 1.00 33.90 140 ASN D N 1
ATOM 7383 C CA . ASN D 1 118 ? 8.913 69.714 -48.270 1.00 31.70 140 ASN D CA 1
ATOM 7384 C C . ASN D 1 118 ? 9.763 68.450 -48.331 1.00 28.90 140 ASN D C 1
ATOM 7385 O O . ASN D 1 118 ? 10.941 68.479 -47.996 1.00 29.50 140 ASN D O 1
ATOM 7390 N N . ARG D 1 119 ? 9.162 67.346 -48.761 1.00 29.33 141 ARG D N 1
ATOM 7391 C CA . ARG D 1 119 ? 9.908 66.104 -48.948 1.00 33.09 141 ARG D CA 1
ATOM 7392 C C . ARG D 1 119 ? 9.171 65.155 -49.879 1.00 35.64 141 ARG D C 1
ATOM 7393 O O . ARG D 1 119 ? 7.983 65.337 -50.159 1.00 36.67 141 ARG D O 1
ATOM 7401 N N . VAL D 1 120 ? 9.894 64.159 -50.378 1.00 36.07 142 VAL D N 1
ATOM 7402 C CA . VAL D 1 120 ? 9.284 63.043 -51.088 1.00 35.69 142 VAL D CA 1
ATOM 7403 C C . VAL D 1 120 ? 9.101 61.865 -50.138 1.00 34.47 142 VAL D C 1
ATOM 7404 O O . VAL D 1 120 ? 10.066 61.377 -49.553 1.00 35.46 142 VAL D O 1
ATOM 7408 N N . HIS D 1 121 ? 7.863 61.414 -49.975 1.00 33.53 143 HIS D N 1
ATOM 7409 C CA . HIS D 1 121 ? 7.586 60.280 -49.102 1.00 29.27 143 HIS D CA 1
ATOM 7410 C C . HIS D 1 121 ? 7.940 58.961 -49.767 1.00 28.41 143 HIS D C 1
ATOM 7411 O O . HIS D 1 121 ? 7.529 58.685 -50.897 1.00 28.61 143 HIS D O 1
ATOM 7418 N N . ILE D 1 122 ? 8.712 58.150 -49.062 1.00 27.96 144 ILE D N 1
ATOM 7419 C CA . ILE D 1 122 ? 8.835 56.746 -49.404 1.00 26.79 144 ILE D CA 1
ATOM 7420 C C . ILE D 1 122 ? 8.668 55.977 -48.116 1.00 28.19 144 ILE D C 1
ATOM 7421 O O . ILE D 1 122 ? 9.644 55.691 -47.428 1.00 33.97 144 ILE D O 1
ATOM 7426 N N . ILE D 1 123 ? 7.426 55.647 -47.790 1.00 25.47 145 ILE D N 1
ATOM 7427 C CA . ILE D 1 123 ? 7.125 55.022 -46.514 1.00 28.01 145 ILE D CA 1
ATOM 7428 C C . ILE D 1 123 ? 6.747 53.566 -46.723 1.00 30.02 145 ILE D C 1
ATOM 7429 O O . ILE D 1 123 ? 5.804 53.257 -47.451 1.00 31.30 145 ILE D O 1
ATOM 7434 N N . LEU D 1 124 ? 7.501 52.673 -46.094 1.00 30.00 146 LEU D N 1
ATOM 7435 C CA . LEU D 1 124 ? 7.264 51.249 -46.245 1.00 32.32 146 LEU D CA 1
ATOM 7436 C C . LEU D 1 124 ? 6.704 50.653 -44.965 1.00 35.67 146 LEU D C 1
ATOM 7437 O O . LEU D 1 124 ? 7.262 50.851 -43.883 1.00 38.46 146 LEU D O 1
ATOM 7442 N N . HIS D 1 125 ? 5.607 49.914 -45.086 1.00 35.44 147 HIS D N 1
ATOM 7443 C CA . HIS D 1 125 ? 5.074 49.193 -43.943 1.00 36.15 147 HIS D CA 1
ATOM 7444 C C . HIS D 1 125 ? 5.834 47.878 -43.806 1.00 36.72 147 HIS D C 1
ATOM 7445 O O . HIS D 1 125 ? 5.786 47.020 -44.688 1.00 36.95 147 HIS D O 1
ATOM 7452 N N . TYR D 1 126 ? 6.559 47.744 -42.703 1.00 36.19 148 TYR D N 1
ATOM 7453 C CA . TYR D 1 126 ? 7.359 46.564 -42.444 1.00 35.33 148 TYR D CA 1
ATOM 7454 C C . TYR D 1 126 ? 7.277 46.180 -40.978 1.00 39.10 148 TYR D C 1
ATOM 7455 O O . TYR D 1 126 ? 7.496 47.014 -40.095 1.00 39.31 148 TYR D O 1
ATOM 7464 N N . ASN D 1 127 ? 6.915 44.928 -40.724 1.00 42.32 149 ASN D N 1
ATOM 7465 C CA . ASN D 1 127 ? 6.922 44.381 -39.375 1.00 45.99 149 ASN D CA 1
ATOM 7466 C C . ASN D 1 127 ? 5.954 45.123 -38.454 1.00 48.08 149 ASN D C 1
ATOM 7467 O O . ASN D 1 127 ? 6.287 45.444 -37.314 1.00 48.31 149 ASN D O 1
ATOM 7472 N N . GLY D 1 128 ? 4.758 45.396 -38.965 1.00 49.78 150 GLY D N 1
ATOM 7473 C CA . GLY D 1 128 ? 3.710 46.033 -38.187 1.00 52.28 150 GLY D CA 1
ATOM 7474 C C . GLY D 1 128 ? 3.813 47.536 -37.967 1.00 52.99 150 GLY D C 1
ATOM 7475 O O . GLY D 1 128 ? 3.021 48.103 -37.214 1.00 56.06 150 GLY D O 1
ATOM 7476 N N . GLU D 1 129 ? 4.777 48.192 -38.602 1.00 50.83 151 GLU D N 1
ATOM 7477 C CA . GLU D 1 129 ? 4.902 49.638 -38.449 1.00 50.91 151 GLU D CA 1
ATOM 7478 C C . GLU D 1 129 ? 5.241 50.320 -39.772 1.00 46.77 151 GLU D C 1
ATOM 7479 O O . GLU D 1 129 ? 5.933 49.751 -40.611 1.00 44.58 151 GLU D O 1
ATOM 7485 N N . ASN D 1 130 ? 4.758 51.544 -39.949 1.00 45.87 152 ASN D N 1
ATOM 7486 C CA . ASN D 1 130 ? 5.116 52.343 -41.112 1.00 43.52 152 ASN D CA 1
ATOM 7487 C C . ASN D 1 130 ? 6.483 52.971 -40.915 1.00 43.19 152 ASN D C 1
ATOM 7488 O O . ASN D 1 130 ? 6.702 53.694 -39.942 1.00 45.66 152 ASN D O 1
ATOM 7493 N N . ARG D 1 131 ? 7.393 52.693 -41.843 1.00 40.21 153 ARG D N 1
ATOM 7494 C CA . ARG D 1 131 ? 8.782 53.129 -41.731 1.00 39.25 153 ARG D CA 1
ATOM 7495 C C . ARG D 1 131 ? 9.063 54.294 -42.670 1.00 36.86 153 ARG D C 1
ATOM 7496 O O . ARG D 1 131 ? 9.017 54.144 -43.892 1.00 36.77 153 ARG D O 1
ATOM 7504 N N . GLU D 1 132 ? 9.340 55.460 -42.102 1.00 35.42 154 GLU D N 1
ATOM 7505 C CA . GLU D 1 132 ? 9.659 56.621 -42.921 1.00 34.21 154 GLU D CA 1
ATOM 7506 C C . GLU D 1 132 ? 11.086 56.556 -43.462 1.00 30.49 154 GLU D C 1
ATOM 7507 O O . GLU D 1 132 ? 12.032 56.266 -42.731 1.00 29.55 154 GLU D O 1
ATOM 7513 N N . TRP D 1 133 ? 11.219 56.845 -44.750 1.00 31.33 155 TRP D N 1
ATOM 7514 C CA . TRP D 1 133 ? 12.505 56.937 -45.430 1.00 33.84 155 TRP D CA 1
ATOM 7515 C C . TRP D 1 133 ? 13.420 57.919 -44.699 1.00 35.35 155 TRP D C 1
ATOM 7516 O O . TRP D 1 133 ? 13.017 59.048 -44.405 1.00 34.64 155 TRP D O 1
ATOM 7527 N N . SER D 1 134 ? 14.634 57.476 -44.381 1.00 36.84 156 SER D N 1
ATOM 7528 C CA . SER D 1 134 ? 15.584 58.293 -43.623 1.00 38.64 156 SER D CA 1
ATOM 7529 C C . SER D 1 134 ? 16.099 59.513 -44.401 1.00 37.88 156 SER D C 1
ATOM 7530 O O . SER D 1 134 ? 16.492 60.515 -43.807 1.00 37.38 156 SER D O 1
ATOM 7533 N N . LYS D 1 135 ? 16.110 59.421 -45.726 1.00 37.16 157 LYS D N 1
ATOM 7534 C CA . LYS D 1 135 ? 16.604 60.512 -46.555 1.00 38.74 157 LYS D CA 1
ATOM 7535 C C . LYS D 1 135 ? 15.517 61.527 -46.907 1.00 39.60 157 LYS D C 1
ATOM 7536 O O . LYS D 1 135 ? 14.353 61.177 -47.101 1.00 39.47 157 LYS D O 1
ATOM 7542 N N . ARG D 1 136 ? 15.900 62.796 -46.962 1.00 40.20 158 ARG D N 1
ATOM 7543 C CA . ARG D 1 136 ? 14.947 63.852 -47.264 1.00 40.05 158 ARG D CA 1
ATOM 7544 C C . ARG D 1 136 ? 15.283 64.582 -48.552 1.00 38.85 158 ARG D C 1
ATOM 7545 O O . ARG D 1 136 ? 16.140 65.461 -48.566 1.00 40.47 158 ARG D O 1
ATOM 7553 N N . ILE D 1 137 ? 14.622 64.193 -49.637 1.00 37.01 159 ILE D N 1
ATOM 7554 C CA . ILE D 1 137 ? 14.751 64.899 -50.902 1.00 38.93 159 ILE D CA 1
ATOM 7555 C C . ILE D 1 137 ? 13.554 65.826 -51.112 1.00 38.74 159 ILE D C 1
ATOM 7556 O O . ILE D 1 137 ? 12.402 65.381 -51.101 1.00 39.75 159 ILE D O 1
ATOM 7561 N N . ARG D 1 138 ? 13.826 67.116 -51.281 1.00 37.11 160 ARG D N 1
ATOM 7562 C CA . ARG D 1 138 ? 12.768 68.073 -51.584 1.00 36.23 160 ARG D CA 1
ATOM 7563 C C . ARG D 1 138 ? 12.391 67.977 -53.056 1.00 35.84 160 ARG D C 1
ATOM 7564 O O . ARG D 1 138 ? 13.260 67.837 -53.920 1.00 35.91 160 ARG D O 1
ATOM 7572 N N . PHE D 1 139 ? 11.099 68.080 -53.344 1.00 35.80 161 PHE D N 1
ATOM 7573 C CA . PHE D 1 139 ? 10.641 68.048 -54.725 1.00 35.08 161 PHE D CA 1
ATOM 7574 C C . PHE D 1 139 ? 10.530 69.477 -55.242 1.00 34.66 161 PHE D C 1
ATOM 7575 O O . PHE D 1 139 ? 10.410 70.417 -54.454 1.00 32.59 161 PHE D O 1
ATOM 7583 N N . PRO D 1 140 ? 10.605 69.647 -56.570 1.00 36.77 162 PRO D N 1
ATOM 7584 C CA . PRO D 1 140 ? 10.626 70.982 -57.176 1.00 38.09 162 PRO D CA 1
ATOM 7585 C C . PRO D 1 140 ? 9.334 71.741 -56.907 1.00 39.16 162 PRO D C 1
ATOM 7586 O O . PRO D 1 140 ? 8.242 71.195 -57.072 1.00 40.21 162 PRO D O 1
ATOM 7590 N N . GLU D 1 141 ? 9.466 72.995 -56.492 1.00 39.56 163 GLU D N 1
ATOM 7591 C CA . GLU D 1 141 ? 8.312 73.801 -56.133 1.00 38.14 163 GLU D CA 1
ATOM 7592 C C . GLU D 1 141 ? 7.952 74.717 -57.282 1.00 39.14 163 GLU D C 1
ATOM 7593 O O . GLU D 1 141 ? 8.275 75.900 -57.266 1.00 44.04 163 GLU D O 1
ATOM 7599 N N . ASP D 1 142 ? 7.284 74.156 -58.283 1.00 37.02 164 ASP D N 1
ATOM 7600 C CA . ASP D 1 142 ? 6.842 74.919 -59.444 1.00 36.61 164 ASP D CA 1
ATOM 7601 C C . ASP D 1 142 ? 5.525 74.355 -59.959 1.00 36.99 164 ASP D C 1
ATOM 7602 O O . ASP D 1 142 ? 4.960 73.437 -59.357 1.00 34.48 164 ASP D O 1
ATOM 7607 N N . LYS D 1 143 ? 5.031 74.916 -61.059 1.00 39.90 165 LYS D N 1
ATOM 7608 C CA . LYS D 1 143 ? 3.739 74.518 -61.607 1.00 42.18 165 LYS D CA 1
ATOM 7609 C C . LYS D 1 143 ? 3.839 73.406 -62.662 1.00 46.00 165 LYS D C 1
ATOM 7610 O O . LYS D 1 143 ? 2.829 72.983 -63.222 1.00 48.95 165 LYS D O 1
ATOM 7616 N N . LEU D 1 144 ? 5.047 72.913 -62.916 1.00 44.91 166 LEU D N 1
ATOM 7617 C CA . LEU D 1 144 ? 5.243 71.922 -63.970 1.00 45.36 166 LEU D CA 1
ATOM 7618 C C . LEU D 1 144 ? 4.929 70.505 -63.507 1.00 48.23 166 LEU D C 1
ATOM 7619 O O . LEU D 1 144 ? 4.866 70.226 -62.306 1.00 49.77 166 LEU D O 1
ATOM 7624 N N . THR D 1 145 ? 4.724 69.612 -64.468 1.00 48.51 167 THR D N 1
ATOM 7625 C CA . THR D 1 145 ? 4.501 68.208 -64.152 1.00 46.81 167 THR D CA 1
ATOM 7626 C C . THR D 1 145 ? 5.814 67.543 -63.764 1.00 44.60 167 THR D C 1
ATOM 7627 O O . THR D 1 145 ? 6.825 67.689 -64.453 1.00 44.03 167 THR D O 1
ATOM 7631 N N . HIS D 1 146 ? 5.797 66.824 -62.648 1.00 42.44 168 HIS D N 1
ATOM 7632 C CA . HIS D 1 146 ? 6.961 66.058 -62.232 1.00 41.05 168 HIS D CA 1
ATOM 7633 C C . HIS D 1 146 ? 6.569 64.609 -62.016 1.00 39.40 168 HIS D C 1
ATOM 7634 O O . HIS D 1 146 ? 5.468 64.313 -61.561 1.00 37.04 168 HIS D O 1
ATOM 7641 N N A VAL D 1 147 ? 7.481 63.705 -62.342 0.47 40.96 169 VAL D N 1
ATOM 7642 N N B VAL D 1 147 ? 7.483 63.706 -62.361 0.53 41.00 169 VAL D N 1
ATOM 7643 C CA A VAL D 1 147 ? 7.201 62.282 -62.255 0.47 41.19 169 VAL D CA 1
ATOM 7644 C CA B VAL D 1 147 ? 7.226 62.274 -62.277 0.53 41.23 169 VAL D CA 1
ATOM 7645 C C A VAL D 1 147 ? 8.050 61.631 -61.168 0.47 40.39 169 VAL D C 1
ATOM 7646 C C B VAL D 1 147 ? 8.060 61.629 -61.175 0.53 40.41 169 VAL D C 1
ATOM 7647 O O A VAL D 1 147 ? 9.239 61.917 -61.033 0.47 40.96 169 VAL D O 1
ATOM 7648 O O B VAL D 1 147 ? 9.253 61.909 -61.048 0.53 40.99 169 VAL D O 1
ATOM 7655 N N . TYR D 1 148 ? 7.427 60.758 -60.391 1.00 38.85 170 TYR D N 1
ATOM 7656 C CA . TYR D 1 148 ? 8.107 60.079 -59.297 1.00 35.93 170 TYR D CA 1
ATOM 7657 C C . TYR D 1 148 ? 8.124 58.571 -59.540 1.00 34.97 170 TYR D C 1
ATOM 7658 O O . TYR D 1 148 ? 7.076 57.942 -59.665 1.00 35.63 170 TYR D O 1
ATOM 7667 N N . THR D 1 149 ? 9.319 57.997 -59.631 1.00 33.57 171 THR D N 1
ATOM 7668 C CA . THR D 1 149 ? 9.459 56.579 -59.953 1.00 33.23 171 THR D CA 1
ATOM 7669 C C . THR D 1 149 ? 10.288 55.871 -58.895 1.00 31.53 171 THR D C 1
ATOM 7670 O O . THR D 1 149 ? 11.352 56.349 -58.507 1.00 31.10 171 THR D O 1
ATOM 7674 N N . LEU D 1 150 ? 9.810 54.715 -58.446 1.00 32.13 172 LEU D N 1
ATOM 7675 C CA . LEU D 1 150 ? 10.504 53.965 -57.408 1.00 32.14 172 LEU D CA 1
ATOM 7676 C C . LEU D 1 150 ? 10.798 52.546 -57.870 1.00 34.25 172 LEU D C 1
ATOM 7677 O O . LEU D 1 150 ? 9.898 51.822 -58.299 1.00 35.37 172 LEU D O 1
ATOM 7682 N N . HIS D 1 151 ? 12.062 52.152 -57.775 1.00 34.97 173 HIS D N 1
ATOM 7683 C CA . HIS D 1 151 ? 12.457 50.778 -58.065 1.00 34.47 173 HIS D CA 1
ATOM 7684 C C . HIS D 1 151 ? 12.838 50.065 -56.780 1.00 32.85 173 HIS D C 1
ATOM 7685 O O . HIS D 1 151 ? 13.800 50.450 -56.118 1.00 31.66 173 HIS D O 1
ATOM 7692 N N . ILE D 1 152 ? 12.057 49.051 -56.416 1.00 33.44 174 ILE D N 1
ATOM 7693 C CA . ILE D 1 152 ? 12.418 48.139 -55.332 1.00 33.85 174 ILE D CA 1
ATOM 7694 C C . ILE D 1 152 ? 12.945 46.827 -55.909 1.00 35.44 174 ILE D C 1
ATOM 7695 O O . ILE D 1 152 ? 12.178 46.044 -56.467 1.00 37.51 174 ILE D O 1
ATOM 7700 N N . ALA D 1 153 ? 14.247 46.582 -55.772 1.00 35.54 175 ALA D N 1
ATOM 7701 C CA . ALA D 1 153 ? 14.877 45.401 -56.384 1.00 36.36 175 ALA D CA 1
ATOM 7702 C C . ALA D 1 153 ? 14.916 44.185 -55.445 1.00 35.25 175 ALA D C 1
ATOM 7703 O O . ALA D 1 153 ? 14.811 44.321 -54.228 1.00 33.92 175 ALA D O 1
ATOM 7705 N N . ALA D 1 154 ? 15.077 42.996 -56.015 1.00 36.96 176 ALA D N 1
ATOM 7706 C CA . ALA D 1 154 ? 14.996 41.763 -55.230 1.00 37.90 176 ALA D CA 1
ATOM 7707 C C . ALA D 1 154 ? 16.253 41.508 -54.399 1.00 40.03 176 ALA D C 1
ATOM 7708 O O . ALA D 1 154 ? 16.296 40.572 -53.599 1.00 37.00 176 ALA D O 1
ATOM 7710 N N . ASP D 1 155 ? 17.277 42.330 -54.600 1.00 40.45 177 ASP D N 1
ATOM 7711 C CA . ASP D 1 155 ? 18.483 42.259 -53.778 1.00 39.77 177 ASP D CA 1
ATOM 7712 C C . ASP D 1 155 ? 18.399 43.252 -52.617 1.00 38.60 177 ASP D C 1
ATOM 7713 O O . ASP D 1 155 ? 19.413 43.594 -52.003 1.00 37.99 177 ASP D O 1
ATOM 7718 N N . ASN D 1 156 ? 17.180 43.708 -52.332 1.00 36.15 178 ASN D N 1
ATOM 7719 C CA . ASN D 1 156 ? 16.918 44.684 -51.276 1.00 37.34 178 ASN D CA 1
ATOM 7720 C C . ASN D 1 156 ? 17.575 46.053 -51.504 1.00 39.87 178 ASN D C 1
ATOM 7721 O O . ASN D 1 156 ? 17.676 46.861 -50.576 1.00 39.11 178 ASN D O 1
ATOM 7726 N N . SER D 1 157 ? 18.008 46.322 -52.733 1.00 41.62 179 SER D N 1
ATOM 7727 C CA . SER D 1 157 ? 18.413 47.677 -53.096 1.00 42.31 179 SER D CA 1
ATOM 7728 C C . SER D 1 157 ? 17.203 48.418 -53.652 1.00 40.53 179 SER D C 1
ATOM 7729 O O . SER D 1 157 ? 16.169 47.805 -53.930 1.00 40.45 179 SER D O 1
ATOM 7732 N N . TYR D 1 158 ? 17.337 49.732 -53.811 1.00 38.26 180 TYR D N 1
ATOM 7733 C CA . TYR D 1 158 ? 16.266 50.562 -54.352 1.00 36.40 180 TYR D CA 1
ATOM 7734 C C . TYR D 1 158 ? 16.839 51.762 -55.094 1.00 37.94 180 TYR D C 1
ATOM 7735 O O . TYR D 1 158 ? 17.998 52.124 -54.906 1.00 39.50 180 TYR D O 1
ATOM 7744 N N . GLU D 1 159 ? 16.014 52.395 -55.919 1.00 37.83 181 GLU D N 1
ATOM 7745 C CA . GLU D 1 159 ? 16.421 53.611 -56.602 1.00 37.53 181 GLU D CA 1
ATOM 7746 C C . GLU D 1 159 ? 15.218 54.516 -56.842 1.00 36.27 181 GLU D C 1
ATOM 7747 O O . GLU D 1 159 ? 14.157 54.067 -57.289 1.00 34.21 181 GLU D O 1
ATOM 7753 N N . PHE D 1 160 ? 15.388 55.796 -56.541 1.00 36.76 182 PHE D N 1
ATOM 7754 C CA . PHE D 1 160 ? 14.313 56.761 -56.697 1.00 35.53 182 PHE D CA 1
ATOM 7755 C C . PHE D 1 160 ? 14.616 57.735 -57.824 1.00 37.00 182 PHE D C 1
ATOM 7756 O O . PHE D 1 160 ? 15.685 58.344 -57.857 1.00 38.05 182 PHE D O 1
ATOM 7764 N N . PHE D 1 161 ? 13.670 57.879 -58.746 1.00 37.15 183 PHE D N 1
ATOM 7765 C CA . PHE D 1 161 ? 13.839 58.777 -59.883 1.00 38.21 183 PHE D CA 1
ATOM 7766 C C . PHE D 1 161 ? 12.850 59.935 -59.837 1.00 38.53 183 PHE D C 1
ATOM 7767 O O . PHE D 1 161 ? 11.654 59.740 -59.597 1.00 35.65 183 PHE D O 1
ATOM 7775 N N . LEU D 1 162 ? 13.353 61.142 -60.075 1.00 39.94 184 LEU D N 1
ATOM 7776 C CA . LEU D 1 162 ? 12.493 62.307 -60.231 1.00 38.88 184 LEU D CA 1
ATOM 7777 C C . LEU D 1 162 ? 12.669 62.867 -61.645 1.00 41.35 184 LEU D C 1
ATOM 7778 O O . LEU D 1 162 ? 13.787 63.182 -62.057 1.00 42.25 184 LEU D O 1
ATOM 7783 N N . ASP D 1 163 ? 11.570 62.982 -62.386 1.00 41.85 185 ASP D N 1
ATOM 7784 C CA . ASP D 1 163 ? 11.619 63.418 -63.784 1.00 43.49 185 ASP D CA 1
ATOM 7785 C C . ASP D 1 163 ? 12.575 62.566 -64.629 1.00 45.18 185 ASP D C 1
ATOM 7786 O O . ASP D 1 163 ? 13.293 63.092 -65.481 1.00 47.26 185 ASP D O 1
ATOM 7791 N N . GLY D 1 164 ? 12.598 61.259 -64.381 1.00 44.74 186 GLY D N 1
ATOM 7792 C CA . GLY D 1 164 ? 13.382 60.357 -65.211 1.00 46.86 186 GLY D CA 1
ATOM 7793 C C . GLY D 1 164 ? 14.829 60.246 -64.780 1.00 47.86 186 GLY D C 1
ATOM 7794 O O . GLY D 1 164 ? 15.576 59.410 -65.283 1.00 51.14 186 GLY D O 1
ATOM 7795 N N . GLU D 1 165 ? 15.219 61.103 -63.845 1.00 43.89 187 GLU D N 1
ATOM 7796 C CA . GLU D 1 165 ? 16.595 61.182 -63.368 1.00 45.44 187 GLU D CA 1
ATOM 7797 C C . GLU D 1 165 ? 16.779 60.592 -61.979 1.00 40.84 187 GLU D C 1
ATOM 7798 O O . GLU D 1 165 ? 15.953 60.792 -61.088 1.00 40.10 187 GLU D O 1
ATOM 7804 N N . SER D 1 166 ? 17.878 59.869 -61.806 1.00 39.27 188 SER D N 1
ATOM 7805 C CA . SER D 1 166 ? 18.181 59.230 -60.538 1.00 38.05 188 SER D CA 1
ATOM 7806 C C . SER D 1 166 ? 18.464 60.279 -59.477 1.00 38.66 188 SER D C 1
ATOM 7807 O O . SER D 1 166 ? 19.339 61.124 -59.651 1.00 40.34 188 SER D O 1
ATOM 7810 N N . LYS D 1 167 ? 17.729 60.221 -58.374 1.00 38.63 189 LYS D N 1
ATOM 7811 C CA . LYS D 1 167 ? 17.926 61.167 -57.286 1.00 39.05 189 LYS D CA 1
ATOM 7812 C C . LYS D 1 167 ? 18.440 60.482 -56.025 1.00 40.03 189 LYS D C 1
ATOM 7813 O O . LYS D 1 167 ? 19.187 61.076 -55.251 1.00 44.21 189 LYS D O 1
ATOM 7819 N N . ALA D 1 168 ? 18.049 59.229 -55.822 1.00 36.59 190 ALA D N 1
ATOM 7820 C CA . ALA D 1 168 ? 18.503 58.491 -54.651 1.00 36.99 190 ALA D CA 1
ATOM 7821 C C . ALA D 1 168 ? 18.698 57.016 -54.960 1.00 38.80 190 ALA D C 1
ATOM 7822 O O . ALA D 1 168 ? 17.961 56.430 -55.752 1.00 39.51 190 ALA D O 1
ATOM 7824 N N . LYS D 1 169 ? 19.686 56.421 -54.304 1.00 40.93 191 LYS D N 1
ATOM 7825 C CA . LYS D 1 169 ? 20.100 55.052 -54.593 1.00 41.47 191 LYS D CA 1
ATOM 7826 C C . LYS D 1 169 ? 20.775 54.445 -53.377 1.00 37.25 191 LYS D C 1
ATOM 7827 O O . LYS D 1 169 ? 21.629 55.076 -52.756 1.00 36.13 191 LYS D O 1
ATOM 7833 N N . GLY D 1 170 ? 20.388 53.227 -53.025 1.00 36.74 192 GLY D N 1
ATOM 7834 C CA . GLY D 1 170 ? 21.010 52.547 -51.904 1.00 35.09 192 GLY D CA 1
ATOM 7835 C C . GLY D 1 170 ? 20.345 51.249 -51.500 1.00 33.96 192 GLY D C 1
ATOM 7836 O O . GLY D 1 170 ? 19.697 50.584 -52.311 1.00 30.98 192 GLY D O 1
ATOM 7837 N N A GLN D 1 171 ? 20.516 50.883 -50.236 0.63 35.05 193 GLN D N 1
ATOM 7838 N N B GLN D 1 171 ? 20.510 50.891 -50.231 0.37 35.06 193 GLN D N 1
ATOM 7839 C CA A GLN D 1 171 ? 19.958 49.646 -49.709 0.63 35.65 193 GLN D CA 1
ATOM 7840 C CA B GLN D 1 171 ? 19.969 49.645 -49.704 0.37 35.68 193 GLN D CA 1
ATOM 7841 C C A GLN D 1 171 ? 18.864 49.934 -48.689 0.63 35.80 193 GLN D C 1
ATOM 7842 C C B GLN D 1 171 ? 18.874 49.918 -48.677 0.37 35.76 193 GLN D C 1
ATOM 7843 O O A GLN D 1 171 ? 18.992 50.836 -47.864 0.63 35.85 193 GLN D O 1
ATOM 7844 O O B GLN D 1 171 ? 19.021 50.788 -47.819 0.37 35.82 193 GLN D O 1
ATOM 7855 N N . LEU D 1 172 ? 17.780 49.167 -48.774 1.00 36.78 194 LEU D N 1
ATOM 7856 C CA . LEU D 1 172 ? 16.637 49.310 -47.874 1.00 36.78 194 LEU D CA 1
ATOM 7857 C C . LEU D 1 172 ? 17.020 49.215 -46.400 1.00 36.90 194 LEU D C 1
ATOM 7858 O O . LEU D 1 172 ? 16.499 49.957 -45.563 1.00 37.71 194 LEU D O 1
ATOM 7863 N N . GLU D 1 173 ? 17.913 48.279 -46.097 1.00 35.72 195 GLU D N 1
ATOM 7864 C CA . GLU D 1 173 ? 18.350 48.016 -44.730 1.00 34.25 195 GLU D CA 1
ATOM 7865 C C . GLU D 1 173 ? 19.087 49.207 -44.129 1.00 31.49 195 GLU D C 1
ATOM 7866 O O . GLU D 1 173 ? 19.024 49.438 -42.927 1.00 32.41 195 GLU D O 1
ATOM 7872 N N . GLU D 1 174 ? 19.784 49.965 -44.970 1.00 31.40 196 GLU D N 1
ATOM 7873 C CA . GLU D 1 174 ? 20.585 51.091 -44.496 1.00 34.25 196 GLU D CA 1
ATOM 7874 C C . GLU D 1 174 ? 19.833 52.430 -44.463 1.00 36.49 196 GLU D C 1
ATOM 7875 O O . GLU D 1 174 ? 20.084 53.253 -43.587 1.00 39.01 196 GLU D O 1
ATOM 7881 N N . ASP D 1 175 ? 18.927 52.650 -45.413 1.00 35.76 197 ASP D N 1
ATOM 7882 C CA . ASP D 1 175 ? 18.229 53.938 -45.530 1.00 35.39 197 ASP D CA 1
ATOM 7883 C C . ASP D 1 175 ? 16.844 53.972 -44.882 1.00 37.22 197 ASP D C 1
ATOM 7884 O O . ASP D 1 175 ? 16.162 54.992 -44.937 1.00 38.61 197 ASP D O 1
ATOM 7889 N N . TRP D 1 176 ? 16.429 52.851 -44.297 1.00 38.28 198 TRP D N 1
ATOM 7890 C CA . TRP D 1 176 ? 15.252 52.796 -43.430 1.00 37.59 198 TRP D CA 1
ATOM 7891 C C . TRP D 1 176 ? 15.641 52.145 -42.112 1.00 39.74 198 TRP D C 1
ATOM 7892 O O . TRP D 1 176 ? 16.682 51.491 -42.019 1.00 41.70 198 TRP D O 1
ATOM 7903 N N . SER D 1 177 ? 14.799 52.306 -41.099 1.00 40.45 199 SER D N 1
ATOM 7904 C CA . SER D 1 177 ? 14.965 51.557 -39.856 1.00 39.80 199 SER D CA 1
ATOM 7905 C C . SER D 1 177 ? 14.062 50.331 -39.866 1.00 40.94 199 SER D C 1
ATOM 7906 O O . SER D 1 177 ? 12.961 50.352 -39.314 1.00 42.17 199 SER D O 1
ATOM 7909 N N . LEU D 1 178 ? 14.536 49.271 -40.515 1.00 39.89 200 LEU D N 1
ATOM 7910 C CA . LEU D 1 178 ? 13.765 48.041 -40.673 1.00 37.98 200 LEU D CA 1
ATOM 7911 C C . LEU D 1 178 ? 14.232 46.950 -39.720 1.00 38.27 200 LEU D C 1
ATOM 7912 O O . LEU D 1 178 ? 13.420 46.252 -39.119 1.00 41.55 200 LEU D O 1
ATOM 7917 N N . LEU D 1 179 ? 15.543 46.785 -39.601 1.00 36.03 201 LEU D N 1
ATOM 7918 C CA . LEU D 1 179 ? 16.086 45.683 -38.814 1.00 34.90 201 LEU D CA 1
ATOM 7919 C C . LEU D 1 179 ? 16.782 46.162 -37.545 1.00 35.87 201 LEU D C 1
ATOM 7920 O O . LEU D 1 179 ? 16.974 47.361 -37.342 1.00 36.46 201 LEU D O 1
ATOM 7925 N N . LEU D 1 180 ? 17.128 45.213 -36.681 1.00 36.91 202 LEU D N 1
ATOM 7926 C CA . LEU D 1 180 ? 17.901 45.499 -35.478 1.00 36.92 202 LEU D CA 1
ATOM 7927 C C . LEU D 1 180 ? 19.319 45.918 -35.846 1.00 36.58 202 LEU D C 1
ATOM 7928 O O . LEU D 1 180 ? 19.735 45.766 -36.991 1.00 37.52 202 LEU D O 1
ATOM 7933 N N . PRO D 1 181 ? 20.068 46.455 -34.875 1.00 36.80 203 PRO D N 1
ATOM 7934 C CA . PRO D 1 181 ? 21.475 46.799 -35.107 1.00 37.89 203 PRO D CA 1
ATOM 7935 C C . PRO D 1 181 ? 22.339 45.548 -35.249 1.00 40.47 203 PRO D C 1
ATOM 7936 O O . PRO D 1 181 ? 22.119 44.574 -34.525 1.00 43.53 203 PRO D O 1
ATOM 7940 N N . ARG D 1 182 ? 23.299 45.569 -36.170 1.00 39.78 204 ARG D N 1
ATOM 7941 C CA . ARG D 1 182 ? 24.171 44.415 -36.383 1.00 38.19 204 ARG D CA 1
ATOM 7942 C C . ARG D 1 182 ? 25.195 44.301 -35.264 1.00 40.99 204 ARG D C 1
ATOM 7943 O O . ARG D 1 182 ? 25.634 43.198 -34.914 1.00 42.76 204 ARG D O 1
ATOM 7951 N N . GLU D 1 183 ? 25.576 45.452 -34.717 1.00 40.78 205 GLU D N 1
ATOM 7952 C CA . GLU D 1 183 ? 26.498 45.526 -33.590 1.00 41.61 205 GLU D CA 1
ATOM 7953 C C . GLU D 1 183 ? 25.727 45.806 -32.310 1.00 39.74 205 GLU D C 1
ATOM 7954 O O . GLU D 1 183 ? 24.704 46.485 -32.339 1.00 38.76 205 GLU D O 1
ATOM 7960 N N . ILE D 1 184 ? 26.216 45.294 -31.187 1.00 40.45 206 ILE D N 1
ATOM 7961 C CA . ILE D 1 184 ? 25.555 45.535 -29.909 1.00 40.92 206 ILE D CA 1
ATOM 7962 C C . ILE D 1 184 ? 25.778 46.985 -29.496 1.00 42.04 206 ILE D C 1
ATOM 7963 O O . ILE D 1 184 ? 24.905 47.619 -28.903 1.00 41.55 206 ILE D O 1
ATOM 7968 N N . VAL D 1 185 ? 26.966 47.491 -29.807 1.00 43.72 207 VAL D N 1
ATOM 7969 C CA . VAL D 1 185 ? 27.284 48.906 -29.700 1.00 45.51 207 VAL D CA 1
ATOM 7970 C C . VAL D 1 185 ? 28.047 49.292 -30.956 1.00 49.37 207 VAL D C 1
ATOM 7971 O O . VAL D 1 185 ? 28.975 48.590 -31.351 1.00 49.09 207 VAL D O 1
ATOM 7975 N N . ASP D 1 186 ? 27.659 50.397 -31.585 1.00 53.24 208 ASP D N 1
ATOM 7976 C CA . ASP D 1 186 ? 28.262 50.789 -32.856 1.00 55.89 208 ASP D CA 1
ATOM 7977 C C . ASP D 1 186 ? 29.741 51.126 -32.700 1.00 56.47 208 ASP D C 1
ATOM 7978 O O . ASP D 1 186 ? 30.133 51.832 -31.774 1.00 59.01 208 ASP D O 1
ATOM 7983 N N . GLY D 1 187 ? 30.557 50.605 -33.609 1.00 54.41 209 GLY D N 1
ATOM 7984 C CA . GLY D 1 187 ? 31.983 50.862 -33.590 1.00 55.09 209 GLY D CA 1
ATOM 7985 C C . GLY D 1 187 ? 32.755 49.968 -32.640 1.00 55.98 209 GLY D C 1
ATOM 7986 O O . GLY D 1 187 ? 33.982 50.055 -32.566 1.00 57.80 209 GLY D O 1
ATOM 7987 N N . SER D 1 188 ? 32.042 49.110 -31.915 1.00 54.04 210 SER D N 1
ATOM 7988 C CA . SER D 1 188 ? 32.680 48.189 -30.980 1.00 53.45 210 SER D CA 1
ATOM 7989 C C . SER D 1 188 ? 33.234 46.957 -31.691 1.00 53.96 210 SER D C 1
ATOM 7990 O O . SER D 1 188 ? 34.229 46.379 -31.258 1.00 54.64 210 SER D O 1
ATOM 7993 N N . GLY D 1 189 ? 32.596 46.565 -32.790 1.00 54.22 211 GLY D N 1
ATOM 7994 C CA . GLY D 1 189 ? 32.991 45.369 -33.514 1.00 53.52 211 GLY D CA 1
ATOM 7995 C C . GLY D 1 189 ? 32.376 44.105 -32.936 1.00 52.24 211 GLY D C 1
ATOM 7996 O O . GLY D 1 189 ? 32.507 43.020 -33.506 1.00 53.71 211 GLY D O 1
ATOM 7997 N N . ILE D 1 190 ? 31.703 44.243 -31.798 1.00 48.89 294 ILE D N 1
ATOM 7998 C CA . ILE D 1 190 ? 30.987 43.126 -31.191 1.00 44.21 294 ILE D CA 1
ATOM 7999 C C . ILE D 1 190 ? 29.617 42.953 -31.831 1.00 42.34 294 ILE D C 1
ATOM 8000 O O . ILE D 1 190 ? 28.790 43.867 -31.797 1.00 40.74 294 ILE D O 1
ATOM 8005 N N . PRO D 1 191 ? 29.368 41.767 -32.406 1.00 42.78 295 PRO D N 1
ATOM 8006 C CA . PRO D 1 191 ? 28.109 41.459 -33.094 1.00 42.24 295 PRO D CA 1
ATOM 8007 C C . PRO D 1 191 ? 26.914 41.358 -32.150 1.00 43.60 295 PRO D C 1
ATOM 8008 O O . PRO D 1 191 ? 27.055 40.946 -30.996 1.00 44.24 295 PRO D O 1
ATOM 8012 N N . ASN D 1 192 ? 25.746 41.748 -32.649 1.00 43.13 296 ASN D N 1
ATOM 8013 C CA . ASN D 1 192 ? 24.505 41.597 -31.909 1.00 43.12 296 ASN D CA 1
ATOM 8014 C C . ASN D 1 192 ? 23.829 40.283 -32.277 1.00 43.07 296 ASN D C 1
ATOM 8015 O O . ASN D 1 192 ? 23.234 40.163 -33.349 1.00 43.28 296 ASN D O 1
ATOM 8020 N N . PRO D 1 193 ? 23.920 39.291 -31.380 1.00 41.59 297 PRO D N 1
ATOM 8021 C CA . PRO D 1 193 ? 23.396 37.949 -31.664 1.00 40.00 297 PRO D CA 1
ATOM 8022 C C . PRO D 1 193 ? 21.883 37.951 -31.843 1.00 37.84 297 PRO D C 1
ATOM 8023 O O . PRO D 1 193 ? 21.339 37.022 -32.438 1.00 38.14 297 PRO D O 1
ATOM 8027 N N . ASP D 1 194 ? 21.214 38.985 -31.340 1.00 36.66 298 ASP D N 1
ATOM 8028 C CA . ASP D 1 194 ? 19.771 39.112 -31.525 1.00 35.08 298 ASP D CA 1
ATOM 8029 C C . ASP D 1 194 ? 19.418 39.591 -32.931 1.00 32.41 298 ASP D C 1
ATOM 8030 O O . ASP D 1 194 ? 18.255 39.552 -33.329 1.00 33.88 298 ASP D O 1
ATOM 8035 N N . PHE D 1 195 ? 20.415 40.061 -33.675 1.00 31.45 299 PHE D N 1
ATOM 8036 C CA . PHE D 1 195 ? 20.173 40.538 -35.031 1.00 34.52 299 PHE D CA 1
ATOM 8037 C C . PHE D 1 195 ? 19.569 39.454 -35.906 1.00 35.71 299 PHE D C 1
ATOM 8038 O O . PHE D 1 195 ? 20.038 38.321 -35.917 1.00 37.56 299 PHE D O 1
ATOM 8046 N N . VAL D 1 196 ? 18.532 39.812 -36.650 1.00 36.39 300 VAL D N 1
ATOM 8047 C CA . VAL D 1 196 ? 17.894 38.873 -37.556 1.00 37.47 300 VAL D CA 1
ATOM 8048 C C . VAL D 1 196 ? 17.984 39.373 -38.988 1.00 38.71 300 VAL D C 1
ATOM 8049 O O . VAL D 1 196 ? 17.646 40.516 -39.288 1.00 40.51 300 VAL D O 1
ATOM 8053 N N . GLU D 1 197 ? 18.435 38.497 -39.872 1.00 40.04 301 GLU D N 1
ATOM 8054 C CA . GLU D 1 197 ? 18.627 38.840 -41.267 1.00 40.44 301 GLU D CA 1
ATOM 8055 C C . GLU D 1 197 ? 17.296 38.725 -42.001 1.00 42.54 301 GLU D C 1
ATOM 8056 O O . GLU D 1 197 ? 16.518 37.807 -41.735 1.00 46.86 301 GLU D O 1
ATOM 8062 N N . ASP D 1 198 ? 17.010 39.660 -42.900 1.00 39.42 302 ASP D N 1
ATOM 8063 C CA . ASP D 1 198 ? 15.827 39.514 -43.739 1.00 38.31 302 ASP D CA 1
ATOM 8064 C C . ASP D 1 198 ? 16.181 39.772 -45.199 1.00 38.91 302 ASP D C 1
ATOM 8065 O O . ASP D 1 198 ? 16.500 40.892 -45.593 1.00 40.80 302 ASP D O 1
ATOM 8070 N N . SER D 1 199 ? 16.143 38.714 -45.996 1.00 38.44 303 SER D N 1
ATOM 8071 C CA . SER D 1 199 ? 16.447 38.825 -47.413 1.00 36.53 303 SER D CA 1
ATOM 8072 C C . SER D 1 199 ? 15.211 39.235 -48.203 1.00 36.09 303 SER D C 1
ATOM 8073 O O . SER D 1 199 ? 15.278 39.400 -49.421 1.00 35.04 303 SER D O 1
ATOM 8076 N N . GLU D 1 200 ? 14.084 39.383 -47.507 1.00 38.01 304 GLU D N 1
ATOM 8077 C CA . GLU D 1 200 ? 12.817 39.738 -48.149 1.00 40.30 304 GLU D CA 1
ATOM 8078 C C . GLU D 1 200 ? 12.250 41.077 -47.668 1.00 40.02 304 GLU D C 1
ATOM 8079 O O . GLU D 1 200 ? 11.034 41.250 -47.599 1.00 42.20 304 GLU D O 1
ATOM 8085 N N . LEU D 1 201 ? 13.128 42.015 -47.329 1.00 39.08 305 LEU D N 1
ATOM 8086 C CA . LEU D 1 201 ? 12.704 43.378 -47.013 1.00 37.50 305 LEU D CA 1
ATOM 8087 C C . LEU D 1 201 ? 11.896 43.964 -48.158 1.00 35.75 305 LEU D C 1
ATOM 8088 O O . LEU D 1 201 ? 10.841 44.566 -47.953 1.00 36.68 305 LEU D O 1
ATOM 8093 N N . HIS D 1 202 ? 12.403 43.753 -49.366 1.00 34.33 306 HIS D N 1
ATOM 8094 C CA . HIS D 1 202 ? 11.798 44.266 -50.588 1.00 35.63 306 HIS D CA 1
ATOM 8095 C C . HIS D 1 202 ? 10.394 43.708 -50.812 1.00 38.55 306 HIS D C 1
ATOM 8096 O O . HIS D 1 202 ? 9.570 44.335 -51.481 1.00 38.83 306 HIS D O 1
ATOM 8103 N N . LYS D 1 203 ? 10.132 42.534 -50.241 1.00 38.96 307 LYS D N 1
ATOM 8104 C CA . LYS D 1 203 ? 8.920 41.769 -50.524 1.00 41.08 307 LYS D CA 1
ATOM 8105 C C . LYS D 1 203 ? 7.656 42.298 -49.867 1.00 40.93 307 LYS D C 1
ATOM 8106 O O . LYS D 1 203 ? 7.646 42.634 -48.685 1.00 40.98 307 LYS D O 1
ATOM 8112 N N . VAL D 1 204 ? 6.583 42.356 -50.646 1.00 42.32 308 VAL D N 1
ATOM 8113 C CA . VAL D 1 204 ? 5.275 42.687 -50.106 1.00 43.88 308 VAL D CA 1
ATOM 8114 C C . VAL D 1 204 ? 4.823 41.547 -49.199 1.00 48.82 308 VAL D C 1
ATOM 8115 O O . VAL D 1 204 ? 4.883 40.381 -49.593 1.00 49.93 308 VAL D O 1
ATOM 8119 N N . PRO D 1 205 ? 4.377 41.874 -47.978 1.00 52.27 309 PRO D N 1
ATOM 8120 C CA . PRO D 1 205 ? 3.951 40.838 -47.029 1.00 55.35 309 PRO D CA 1
ATOM 8121 C C . PRO D 1 205 ? 2.726 40.089 -47.539 1.00 59.34 309 PRO D C 1
ATOM 8122 O O . PRO D 1 205 ? 2.707 38.861 -47.535 1.00 64.20 309 PRO D O 1
ATOM 8126 N N . GLU D 1 206 ? 1.716 40.840 -47.968 1.00 58.64 310 GLU D N 1
ATOM 8127 C CA . GLU D 1 206 ? 0.546 40.300 -48.657 1.00 60.37 310 GLU D CA 1
ATOM 8128 C C . GLU D 1 206 ? 0.540 40.827 -50.085 1.00 58.48 310 GLU D C 1
ATOM 8129 O O . GLU D 1 206 ? 1.182 41.835 -50.373 1.00 57.30 310 GLU D O 1
ATOM 8135 N N . PRO D 1 207 ? -0.172 40.141 -50.992 1.00 58.31 311 PRO D N 1
ATOM 8136 C CA . PRO D 1 207 ? -0.275 40.661 -52.360 1.00 56.96 311 PRO D CA 1
ATOM 8137 C C . PRO D 1 207 ? -0.933 42.037 -52.394 1.00 54.83 311 PRO D C 1
ATOM 8138 O O . PRO D 1 207 ? -1.800 42.327 -51.570 1.00 56.88 311 PRO D O 1
ATOM 8142 N N . LEU D 1 208 ? -0.516 42.874 -53.336 1.00 50.88 312 LEU D N 1
ATOM 8143 C CA . LEU D 1 208 ? -1.041 44.230 -53.436 1.00 48.49 312 LEU D CA 1
ATOM 8144 C C . LEU D 1 208 ? -2.302 44.228 -54.290 1.00 49.13 312 LEU D C 1
ATOM 8145 O O . LEU D 1 208 ? -2.340 43.591 -55.339 1.00 50.50 312 LEU D O 1
ATOM 8150 N N . THR D 1 209 ? -3.325 44.956 -53.852 1.00 49.57 313 THR D N 1
ATOM 8151 C CA . THR D 1 209 ? -4.656 44.809 -54.439 1.00 51.72 313 THR D CA 1
ATOM 8152 C C . THR D 1 209 ? -5.284 46.124 -54.900 1.00 51.87 313 THR D C 1
ATOM 8153 O O . THR D 1 209 ? -6.143 46.124 -55.783 1.00 53.75 313 THR D O 1
ATOM 8157 N N . HIS D 1 210 ? -4.871 47.238 -54.299 1.00 55.65 314 HIS D N 1
ATOM 8158 C CA . HIS D 1 210 ? -5.416 48.545 -54.667 1.00 53.68 314 HIS D CA 1
ATOM 8159 C C . HIS D 1 210 ? -4.371 49.646 -54.813 1.00 51.50 314 HIS D C 1
ATOM 8160 O O . HIS D 1 210 ? -3.285 49.572 -54.243 1.00 49.49 314 HIS D O 1
ATOM 8167 N N . VAL D 1 211 ? -4.714 50.657 -55.604 1.00 53.65 315 VAL D N 1
ATOM 8168 C CA . VAL D 1 211 ? -4.035 51.943 -55.555 1.00 52.70 315 VAL D CA 1
ATOM 8169 C C . VAL D 1 211 ? -5.000 52.941 -54.947 1.00 54.65 315 VAL D C 1
ATOM 8170 O O . VAL D 1 211 ? -6.189 52.923 -55.256 1.00 60.63 315 VAL D O 1
ATOM 8174 N N . GLY D 1 212 ? -4.498 53.808 -54.080 1.00 49.46 316 GLY D N 1
ATOM 8175 C CA . GLY D 1 212 ? -5.342 54.815 -53.480 1.00 46.29 316 GLY D CA 1
ATOM 8176 C C . GLY D 1 212 ? -4.661 56.162 -53.458 1.00 44.83 316 GLY D C 1
ATOM 8177 O O . GLY D 1 212 ? -3.439 56.255 -53.342 1.00 43.25 316 GLY D O 1
ATOM 8178 N N . ILE D 1 213 ? -5.465 57.209 -53.587 1.00 46.24 317 ILE D N 1
ATOM 8179 C CA . ILE D 1 213 ? -4.993 58.572 -53.409 1.00 44.92 317 ILE D CA 1
ATOM 8180 C C . ILE D 1 213 ? -5.644 59.134 -52.156 1.00 47.66 317 ILE D C 1
ATOM 8181 O O . ILE D 1 213 ? -6.850 59.388 -52.124 1.00 51.32 317 ILE D O 1
ATOM 8186 N N . ASP D 1 214 ? -4.833 59.320 -51.124 1.00 45.45 318 ASP D N 1
ATOM 8187 C CA . ASP D 1 214 ? -5.306 59.788 -49.836 1.00 44.07 318 ASP D CA 1
ATOM 8188 C C . ASP D 1 214 ? -4.485 61.001 -49.426 1.00 44.87 318 ASP D C 1
ATOM 8189 O O . ASP D 1 214 ? -3.412 60.869 -48.840 1.00 48.50 318 ASP D O 1
ATOM 8194 N N . VAL D 1 215 ? -4.983 62.188 -49.750 1.00 43.42 319 VAL D N 1
ATOM 8195 C CA . VAL D 1 215 ? -4.220 63.405 -49.497 1.00 40.28 319 VAL D CA 1
ATOM 8196 C C . VAL D 1 215 ? -5.063 64.543 -48.936 1.00 40.17 319 VAL D C 1
ATOM 8197 O O . VAL D 1 215 ? -6.276 64.594 -49.122 1.00 43.17 319 VAL D O 1
ATOM 8201 N N . TRP D 1 216 ? -4.395 65.462 -48.254 1.00 38.58 320 TRP D N 1
ATOM 8202 C CA . TRP D 1 216 ? -5.014 66.701 -47.822 1.00 37.76 320 TRP D CA 1
ATOM 8203 C C . TRP D 1 216 ? -4.456 67.849 -48.651 1.00 36.40 320 TRP D C 1
ATOM 8204 O O . TRP D 1 216 ? -3.250 67.932 -48.874 1.00 34.02 320 TRP D O 1
ATOM 8215 N N . GLN D 1 217 ? -5.335 68.732 -49.108 1.00 37.28 321 GLN D N 1
ATOM 8216 C CA . GLN D 1 217 ? -4.910 69.890 -49.886 1.00 35.80 321 GLN D CA 1
ATOM 8217 C C . GLN D 1 217 ? -5.559 71.186 -49.445 1.00 36.14 321 GLN D C 1
ATOM 8218 O O . GLN D 1 217 ? -6.780 71.305 -49.403 1.00 34.47 321 GLN D O 1
ATOM 8224 N N . VAL D 1 218 ? -4.721 72.169 -49.129 1.00 38.37 322 VAL D N 1
ATOM 8225 C CA . VAL D 1 218 ? -5.213 73.508 -48.839 1.00 37.44 322 VAL D CA 1
ATOM 8226 C C . VAL D 1 218 ? -5.531 74.206 -50.152 1.00 35.68 322 VAL D C 1
ATOM 8227 O O . VAL D 1 218 ? -6.678 74.539 -50.433 1.00 36.47 322 VAL D O 1
ATOM 8231 N N . GLU D 1 219 ? -4.495 74.414 -50.954 1.00 36.58 323 GLU D N 1
ATOM 8232 C CA . GLU D 1 219 ? -4.641 74.935 -52.306 1.00 38.19 323 GLU D CA 1
ATOM 8233 C C . GLU D 1 219 ? -4.758 73.757 -53.274 1.00 41.00 323 GLU D C 1
ATOM 8234 O O . GLU D 1 219 ? -3.768 73.066 -53.540 1.00 43.82 323 GLU D O 1
ATOM 8240 N N A SER D 1 220 ? -5.962 73.533 -53.787 0.57 41.63 324 SER D N 1
ATOM 8241 N N B SER D 1 220 ? -5.955 73.513 -53.783 0.43 41.62 324 SER D N 1
ATOM 8242 C CA A SER D 1 220 ? -6.222 72.397 -54.669 0.57 41.77 324 SER D CA 1
ATOM 8243 C CA B SER D 1 220 ? -6.185 72.378 -54.667 0.43 41.74 324 SER D CA 1
ATOM 8244 C C A SER D 1 220 ? -5.873 72.724 -56.118 0.57 42.16 324 SER D C 1
ATOM 8245 C C B SER D 1 220 ? -5.845 72.714 -56.111 0.43 42.14 324 SER D C 1
ATOM 8246 O O A SER D 1 220 ? -5.428 73.831 -56.422 0.57 41.81 324 SER D O 1
ATOM 8247 O O B SER D 1 220 ? -5.381 73.813 -56.408 0.43 41.75 324 SER D O 1
ATOM 8252 N N . GLY D 1 221 ? -6.081 71.757 -57.005 1.00 43.44 325 GLY D N 1
ATOM 8253 C CA . GLY D 1 221 ? -5.802 71.946 -58.415 1.00 45.62 325 GLY D CA 1
ATOM 8254 C C . GLY D 1 221 ? -4.781 70.960 -58.953 1.00 47.26 325 GLY D C 1
ATOM 8255 O O . GLY D 1 221 ? -4.406 71.031 -60.121 1.00 52.64 325 GLY D O 1
ATOM 8256 N N . SER D 1 222 ? -4.319 70.045 -58.104 1.00 42.84 326 SER D N 1
ATOM 8257 C CA . SER D 1 222 ? -3.308 69.063 -58.507 1.00 39.91 326 SER D CA 1
ATOM 8258 C C . SER D 1 222 ? -3.854 68.081 -59.535 1.00 39.80 326 SER D C 1
ATOM 8259 O O . SER D 1 222 ? -5.034 67.750 -59.518 1.00 41.22 326 SER D O 1
ATOM 8262 N N . ILE D 1 223 ? -2.988 67.617 -60.429 1.00 40.57 327 ILE D N 1
ATOM 8263 C CA . ILE D 1 223 ? -3.388 66.656 -61.455 1.00 42.19 327 ILE D CA 1
ATOM 8264 C C . ILE D 1 223 ? -2.484 65.422 -61.454 1.00 42.29 327 ILE D C 1
ATOM 8265 O O . ILE D 1 223 ? -1.270 65.523 -61.634 1.00 41.63 327 ILE D O 1
ATOM 8270 N N . PHE D 1 224 ? -3.085 64.256 -61.243 1.00 44.08 328 PHE D N 1
ATOM 8271 C CA . PHE D 1 224 ? -2.342 62.999 -61.241 1.00 43.84 328 PHE D CA 1
ATOM 8272 C C . PHE D 1 224 ? -2.408 62.333 -62.607 1.00 46.64 328 PHE D C 1
ATOM 8273 O O . PHE D 1 224 ? -3.455 62.342 -63.255 1.00 49.01 328 PHE D O 1
ATOM 8281 N N . LYS D 1 225 ? -1.290 61.761 -63.042 1.00 46.58 329 LYS D N 1
ATOM 8282 C CA . LYS D 1 225 ? -1.250 61.032 -64.303 1.00 48.73 329 LYS D CA 1
ATOM 8283 C C . LYS D 1 225 ? -0.345 59.809 -64.255 1.00 50.92 329 LYS D C 1
ATOM 8284 O O . LYS D 1 225 ? 0.553 59.711 -63.419 1.00 50.02 329 LYS D O 1
ATOM 8290 N N . ASP D 1 226 ? -0.613 58.880 -65.167 1.00 53.84 330 ASP D N 1
ATOM 8291 C CA . ASP D 1 226 ? 0.276 57.765 -65.472 1.00 54.22 330 ASP D CA 1
ATOM 8292 C C . ASP D 1 226 ? 0.802 57.009 -64.254 1.00 51.26 330 ASP D C 1
ATOM 8293 O O . ASP D 1 226 ? 2.010 56.983 -64.001 1.00 48.98 330 ASP D O 1
ATOM 8298 N N . ILE D 1 227 ? -0.108 56.401 -63.500 1.00 42.11 331 ILE D N 1
ATOM 8299 C CA . ILE D 1 227 ? 0.285 55.489 -62.434 1.00 40.38 331 ILE D CA 1
ATOM 8300 C C . ILE D 1 227 ? 0.702 54.149 -63.041 1.00 39.98 331 ILE D C 1
ATOM 8301 O O . ILE D 1 227 ? -0.143 53.359 -63.464 1.00 40.55 331 ILE D O 1
ATOM 8306 N N . VAL D 1 228 ? 2.008 53.909 -63.100 1.00 38.40 332 VAL D N 1
ATOM 8307 C CA . VAL D 1 228 ? 2.535 52.686 -63.695 1.00 40.85 332 VAL D CA 1
ATOM 8308 C C . VAL D 1 228 ? 3.156 51.766 -62.641 1.00 39.72 332 VAL D C 1
ATOM 8309 O O . VAL D 1 228 ? 3.836 52.228 -61.725 1.00 35.53 332 VAL D O 1
ATOM 8313 N N . ILE D 1 229 ? 2.892 50.469 -62.766 1.00 42.68 333 ILE D N 1
ATOM 8314 C CA . ILE D 1 229 ? 3.489 49.467 -61.893 1.00 43.83 333 ILE D CA 1
ATOM 8315 C C . ILE D 1 229 ? 3.910 48.244 -62.704 1.00 49.77 333 ILE D C 1
ATOM 8316 O O . ILE D 1 229 ? 3.137 47.742 -63.524 1.00 55.14 333 ILE D O 1
ATOM 8321 N N . GLY D 1 230 ? 5.132 47.768 -62.472 1.00 48.62 334 GLY D N 1
ATOM 8322 C CA . GLY D 1 230 ? 5.680 46.651 -63.223 1.00 50.46 334 GLY D CA 1
ATOM 8323 C C . GLY D 1 230 ? 6.865 45.977 -62.548 1.00 50.20 334 GLY D C 1
ATOM 8324 O O . GLY D 1 230 ? 7.159 46.236 -61.378 1.00 47.75 334 GLY D O 1
ATOM 8325 N N . ASP D 1 231 ? 7.548 45.104 -63.285 1.00 51.51 335 ASP D N 1
ATOM 8326 C CA . ASP D 1 231 ? 8.693 44.386 -62.736 1.00 52.13 335 ASP D CA 1
ATOM 8327 C C . ASP D 1 231 ? 9.984 44.663 -63.504 1.00 55.87 335 ASP D C 1
ATOM 8328 O O . ASP D 1 231 ? 11.007 44.022 -63.257 1.00 58.71 335 ASP D O 1
ATOM 8333 N N . ASP D 1 232 ? 9.933 45.607 -64.440 1.00 56.32 336 ASP D N 1
ATOM 8334 C CA . ASP D 1 232 ? 11.114 45.976 -65.213 1.00 58.95 336 ASP D CA 1
ATOM 8335 C C . ASP D 1 232 ? 11.291 47.491 -65.231 1.00 59.46 336 ASP D C 1
ATOM 8336 O O . ASP D 1 232 ? 10.368 48.223 -65.587 1.00 60.58 336 ASP D O 1
ATOM 8341 N N . LEU D 1 233 ? 12.481 47.954 -64.857 1.00 59.69 337 LEU D N 1
ATOM 8342 C CA . LEU D 1 233 ? 12.735 49.384 -64.691 1.00 58.28 337 LEU D CA 1
ATOM 8343 C C . LEU D 1 233 ? 12.830 50.140 -66.011 1.00 60.58 337 LEU D C 1
ATOM 8344 O O . LEU D 1 233 ? 12.188 51.174 -66.191 1.00 59.92 337 LEU D O 1
ATOM 8349 N N . LYS D 1 234 ? 13.639 49.623 -66.929 1.00 64.48 338 LYS D N 1
ATOM 8350 C CA . LYS D 1 234 ? 13.822 50.254 -68.230 1.00 67.79 338 LYS D CA 1
ATOM 8351 C C . LYS D 1 234 ? 12.490 50.378 -68.966 1.00 66.63 338 LYS D C 1
ATOM 8352 O O . LYS D 1 234 ? 12.213 51.399 -69.595 1.00 67.36 338 LYS D O 1
ATOM 8358 N N . GLU D 1 235 ? 11.671 49.336 -68.873 1.00 64.28 339 GLU D N 1
ATOM 8359 C CA . GLU D 1 235 ? 10.335 49.340 -69.457 1.00 64.16 339 GLU D CA 1
ATOM 8360 C C . GLU D 1 235 ? 9.491 50.514 -68.953 1.00 61.68 339 GLU D C 1
ATOM 8361 O O . GLU D 1 235 ? 8.822 51.195 -69.734 1.00 62.98 339 GLU D O 1
ATOM 8367 N N . VAL D 1 236 ? 9.524 50.743 -67.644 1.00 57.56 340 VAL D N 1
ATOM 8368 C CA . VAL D 1 236 ? 8.769 51.834 -67.037 1.00 55.09 340 VAL D CA 1
ATOM 8369 C C . VAL D 1 236 ? 9.346 53.198 -67.411 1.00 54.98 340 VAL D C 1
ATOM 8370 O O . VAL D 1 236 ? 8.599 54.143 -67.661 1.00 51.42 340 VAL D O 1
ATOM 8374 N N . LEU D 1 237 ? 10.672 53.303 -67.427 1.00 55.84 341 LEU D N 1
ATOM 8375 C CA . LEU D 1 237 ? 11.330 54.554 -67.788 1.00 55.93 341 LEU D CA 1
ATOM 8376 C C . LEU D 1 237 ? 11.094 54.885 -69.257 1.00 60.51 341 LEU D C 1
ATOM 8377 O O . LEU D 1 237 ? 11.017 56.053 -69.629 1.00 62.02 341 LEU D O 1
ATOM 8382 N N . ASP D 1 238 ? 10.994 53.853 -70.091 1.00 62.59 342 ASP D N 1
ATOM 8383 C CA . ASP D 1 238 ? 10.625 54.039 -71.490 1.00 65.18 342 ASP D CA 1
ATOM 8384 C C . ASP D 1 238 ? 9.221 54.618 -71.575 1.00 63.27 342 ASP D C 1
ATOM 8385 O O . ASP D 1 238 ? 8.941 55.493 -72.397 1.00 66.51 342 ASP D O 1
ATOM 8390 N N . LEU D 1 239 ? 8.342 54.120 -70.713 1.00 58.07 343 LEU D N 1
ATOM 8391 C CA . LEU D 1 239 ? 6.953 54.562 -70.681 1.00 56.90 343 LEU D CA 1
ATOM 8392 C C . LEU D 1 239 ? 6.840 55.986 -70.148 1.00 56.45 343 LEU D C 1
ATOM 8393 O O . LEU D 1 239 ? 5.929 56.729 -70.521 1.00 59.44 343 LEU D O 1
ATOM 8398 N N . VAL D 1 240 ? 7.787 56.364 -69.295 1.00 52.60 344 VAL D N 1
ATOM 8399 C CA . VAL D 1 240 ? 7.845 57.715 -68.751 1.00 50.38 344 VAL D CA 1
ATOM 8400 C C . VAL D 1 240 ? 8.266 58.686 -69.844 1.00 53.92 344 VAL D C 1
ATOM 8401 O O . VAL D 1 240 ? 7.789 59.822 -69.897 1.00 50.25 344 VAL D O 1
ATOM 8405 N N . GLU D 1 241 ? 9.163 58.230 -70.716 1.00 60.76 345 GLU D N 1
ATOM 8406 C CA . GLU D 1 241 ? 9.569 59.037 -71.856 1.00 66.25 345 GLU D CA 1
ATOM 8407 C C . GLU D 1 241 ? 8.390 59.291 -72.782 1.00 71.50 345 GLU D C 1
ATOM 8408 O O . GLU D 1 241 ? 8.172 60.413 -73.244 1.00 72.99 345 GLU D O 1
ATOM 8414 N N . LYS D 1 242 ? 7.621 58.236 -73.032 1.00 77.38 346 LYS D N 1
ATOM 8415 C CA . LYS D 1 242 ? 6.472 58.297 -73.934 1.00 78.87 346 LYS D CA 1
ATOM 8416 C C . LYS D 1 242 ? 5.401 59.219 -73.400 1.00 77.30 346 LYS D C 1
ATOM 8417 O O . LYS D 1 242 ? 4.848 60.042 -74.139 1.00 78.59 346 LYS D O 1
ATOM 8423 N N . THR D 1 243 ? 5.098 59.048 -72.115 1.00 71.37 347 THR D N 1
ATOM 8424 C CA . THR D 1 243 ? 4.068 59.822 -71.427 1.00 65.62 347 THR D CA 1
ATOM 8425 C C . THR D 1 243 ? 4.481 61.236 -70.995 1.00 62.97 347 THR D C 1
ATOM 8426 O O . THR D 1 243 ? 3.763 62.202 -71.257 1.00 64.76 347 THR D O 1
ATOM 8430 N N . TYR D 1 244 ? 5.641 61.351 -70.354 1.00 57.16 348 TYR D N 1
ATOM 8431 C CA . TYR D 1 244 ? 6.073 62.610 -69.747 1.00 51.44 348 TYR D CA 1
ATOM 8432 C C . TYR D 1 244 ? 7.182 63.301 -70.539 1.00 51.18 348 TYR D C 1
ATOM 8433 O O . TYR D 1 244 ? 7.099 64.497 -70.819 1.00 51.71 348 TYR D O 1
ATOM 8442 N N . GLY D 1 245 ? 8.217 62.543 -70.886 1.00 50.56 349 GLY D N 1
ATOM 8443 C CA . GLY D 1 245 ? 9.366 63.081 -71.591 1.00 53.12 349 GLY D CA 1
ATOM 8444 C C . GLY D 1 245 ? 9.014 63.779 -72.891 1.00 56.32 349 GLY D C 1
ATOM 8445 O O . GLY D 1 245 ? 9.664 64.749 -73.289 1.00 57.86 349 GLY D O 1
ATOM 8446 N N . GLY D 1 246 ? 7.983 63.279 -73.560 1.00 57.18 350 GLY D N 1
ATOM 8447 C CA . GLY D 1 246 ? 7.505 63.890 -74.784 1.00 60.39 350 GLY D CA 1
ATOM 8448 C C . GLY D 1 246 ? 6.865 65.247 -74.545 1.00 60.50 350 GLY D C 1
ATOM 8449 O O . GLY D 1 246 ? 7.113 66.202 -75.282 1.00 62.90 350 GLY D O 1
ATOM 8450 N N . LEU D 1 247 ? 6.048 65.334 -73.499 1.00 57.83 351 LEU D N 1
ATOM 8451 C CA . LEU D 1 247 ? 5.266 66.536 -73.213 1.00 57.39 351 LEU D CA 1
ATOM 8452 C C . LEU D 1 247 ? 6.051 67.656 -72.534 1.00 58.88 351 LEU D C 1
ATOM 8453 O O . LEU D 1 247 ? 5.522 68.750 -72.347 1.00 58.83 351 LEU D O 1
ATOM 8458 N N . LYS D 1 248 ? 7.297 67.383 -72.156 1.00 67.15 352 LYS D N 1
ATOM 8459 C CA . LYS D 1 248 ? 8.090 68.339 -71.381 1.00 65.95 352 LYS D CA 1
ATOM 8460 C C . LYS D 1 248 ? 8.195 69.732 -72.011 1.00 65.55 352 LYS D C 1
ATOM 8461 O O . LYS D 1 248 ? 7.786 70.719 -71.399 1.00 63.39 352 LYS D O 1
ATOM 8467 N N . LYS D 1 249 ? 8.741 69.818 -73.220 1.00 67.02 353 LYS D N 1
ATOM 8468 C CA . LYS D 1 249 ? 8.981 71.124 -73.825 1.00 67.73 353 LYS D CA 1
ATOM 8469 C C . LYS D 1 249 ? 7.684 71.873 -74.118 1.00 67.26 353 LYS D C 1
ATOM 8470 O O . LYS D 1 249 ? 7.617 73.089 -73.946 1.00 66.66 353 LYS D O 1
ATOM 8476 N N . ALA D 1 250 ? 6.660 71.148 -74.559 1.00 67.67 354 ALA D N 1
ATOM 8477 C CA . ALA D 1 250 ? 5.372 71.758 -74.867 1.00 66.90 354 ALA D CA 1
ATOM 8478 C C . ALA D 1 250 ? 4.762 72.359 -73.610 1.00 65.54 354 ALA D C 1
ATOM 8479 O O . ALA D 1 250 ? 4.265 73.486 -73.629 1.00 66.89 354 ALA D O 1
ATOM 8481 N N . GLU D 1 251 ? 4.793 71.599 -72.521 1.00 62.54 355 GLU D N 1
ATOM 8482 C CA . GLU D 1 251 ? 4.258 72.074 -71.252 1.00 59.97 355 GLU D CA 1
ATOM 8483 C C . GLU D 1 251 ? 4.977 73.341 -70.803 1.00 58.62 355 GLU D C 1
ATOM 8484 O O . GLU D 1 251 ? 4.342 74.331 -70.430 1.00 56.06 355 GLU D O 1
ATOM 8490 N N . ALA D 1 252 ? 6.306 73.298 -70.850 1.00 59.29 356 ALA D N 1
ATOM 8491 C CA . ALA D 1 252 ? 7.134 74.434 -70.460 1.00 57.84 356 ALA D CA 1
ATOM 8492 C C . ALA D 1 252 ? 6.840 75.660 -71.318 1.00 58.16 356 ALA D C 1
ATOM 8493 O O . ALA D 1 252 ? 6.824 76.787 -70.821 1.00 57.37 356 ALA D O 1
ATOM 8495 N N . ASP D 1 253 ? 6.598 75.430 -72.605 1.00 59.74 357 ASP D N 1
ATOM 8496 C CA . ASP D 1 253 ? 6.260 76.511 -73.523 1.00 62.40 357 ASP D CA 1
ATOM 8497 C C . ASP D 1 253 ? 4.845 77.014 -73.257 1.00 63.91 357 ASP D C 1
ATOM 8498 O O . ASP D 1 253 ? 4.558 78.201 -73.405 1.00 63.14 357 ASP D O 1
ATOM 8503 N N . ALA D 1 254 ? 3.963 76.099 -72.872 1.00 66.54 358 ALA D N 1
ATOM 8504 C CA . ALA D 1 254 ? 2.609 76.461 -72.482 1.00 67.86 358 ALA D CA 1
ATOM 8505 C C . ALA D 1 254 ? 2.655 77.276 -71.195 1.00 67.73 358 ALA D C 1
ATOM 8506 O O . ALA D 1 254 ? 1.902 78.238 -71.025 1.00 68.09 358 ALA D O 1
ATOM 8508 N N . LEU D 1 255 ? 3.544 76.879 -70.288 1.00 66.19 359 LEU D N 1
ATOM 8509 C CA . LEU D 1 255 ? 3.733 77.596 -69.033 1.00 64.09 359 LEU D CA 1
ATOM 8510 C C . LEU D 1 255 ? 4.240 79.023 -69.245 1.00 63.07 359 LEU D C 1
ATOM 8511 O O . LEU D 1 255 ? 3.767 79.952 -68.590 1.00 61.58 359 LEU D O 1
ATOM 8516 N N . LYS D 1 256 ? 5.182 79.204 -70.166 1.00 63.49 360 LYS D N 1
ATOM 8517 C CA . LYS D 1 256 ? 5.711 80.538 -70.432 1.00 63.62 360 LYS D CA 1
ATOM 8518 C C . LYS D 1 256 ? 4.652 81.433 -71.056 1.00 66.05 360 LYS D C 1
ATOM 8519 O O . LYS D 1 256 ? 4.600 82.635 -70.789 1.00 65.79 360 LYS D O 1
ATOM 8525 N N . VAL D 1 257 ? 3.812 80.841 -71.894 1.00 67.67 361 VAL D N 1
ATOM 8526 C CA . VAL D 1 257 ? 2.745 81.585 -72.538 1.00 70.87 361 VAL D CA 1
ATOM 8527 C C . VAL D 1 257 ? 1.767 82.130 -71.507 1.00 71.59 361 VAL D C 1
ATOM 8528 O O . VAL D 1 257 ? 1.411 83.308 -71.547 1.00 72.74 361 VAL D O 1
ATOM 8532 N N . MET D 1 258 ? 1.339 81.278 -70.578 1.00 72.14 362 MET D N 1
ATOM 8533 C CA . MET D 1 258 ? 0.469 81.728 -69.495 1.00 71.45 362 MET D CA 1
ATOM 8534 C C . MET D 1 258 ? 1.182 82.627 -68.473 1.00 68.09 362 MET D C 1
ATOM 8535 O O . MET D 1 258 ? 0.562 83.094 -67.518 1.00 65.37 362 MET D O 1
ATOM 8540 N N . GLU D 1 259 ? 2.471 82.888 -68.672 1.00 68.23 363 GLU D N 1
ATOM 8541 C CA . GLU D 1 259 ? 3.214 83.726 -67.732 1.00 67.45 363 GLU D CA 1
ATOM 8542 C C . GLU D 1 259 ? 3.645 85.039 -68.381 1.00 69.20 363 GLU D C 1
ATOM 8543 O O . GLU D 1 259 ? 4.044 85.982 -67.698 1.00 69.17 363 GLU D O 1
ATOM 8549 N N . ASP D 1 260 ? 3.589 85.071 -69.709 1.00 71.45 364 ASP D N 1
ATOM 8550 C CA . ASP D 1 260 ? 3.842 86.275 -70.498 1.00 74.46 364 ASP D CA 1
ATOM 8551 C C . ASP D 1 260 ? 2.559 87.093 -70.594 1.00 77.04 364 ASP D C 1
ATOM 8552 O O . ASP D 1 260 ? 2.584 88.319 -70.731 1.00 78.02 364 ASP D O 1
ATOM 8557 N N . MET D 1 261 ? 1.440 86.380 -70.507 1.00 78.11 365 MET D N 1
ATOM 8558 C CA . MET D 1 261 ? 0.105 86.964 -70.503 1.00 81.20 365 MET D CA 1
ATOM 8559 C C . MET D 1 261 ? -0.010 87.831 -69.265 1.00 83.17 365 MET D C 1
ATOM 8560 O O . MET D 1 261 ? -0.359 89.011 -69.340 1.00 86.29 365 MET D O 1
ATOM 8565 N N . GLU D 1 262 ? 0.282 87.240 -68.117 1.00 81.91 366 GLU D N 1
ATOM 8566 C CA . GLU D 1 262 ? 0.402 88.033 -66.918 1.00 83.86 366 GLU D CA 1
ATOM 8567 C C . GLU D 1 262 ? 1.772 88.692 -67.134 1.00 88.86 366 GLU D C 1
ATOM 8568 O O . GLU D 1 262 ? 2.561 88.186 -67.930 1.00 86.83 366 GLU D O 1
ATOM 8574 N N . LYS D 1 263 ? 2.037 89.834 -66.505 1.00 42.05 367 LYS D N 1
ATOM 8575 C CA . LYS D 1 263 ? 3.351 90.494 -66.614 1.00 46.02 367 LYS D CA 1
ATOM 8576 C C . LYS D 1 263 ? 3.531 91.309 -67.908 1.00 47.74 367 LYS D C 1
ATOM 8577 O O . LYS D 1 263 ? 4.369 92.215 -67.963 1.00 51.34 367 LYS D O 1
ATOM 8583 N N . GLY D 1 264 ? 2.779 90.985 -68.959 1.00 44.93 368 GLY D N 1
ATOM 8584 C CA . GLY D 1 264 ? 2.980 91.645 -70.246 1.00 44.66 368 GLY D CA 1
ATOM 8585 C C . GLY D 1 264 ? 4.259 91.206 -70.952 1.00 46.02 368 GLY D C 1
ATOM 8586 O O . GLY D 1 264 ? 5.022 92.014 -71.500 1.00 46.98 368 GLY D O 1
ATOM 8587 N N . THR E 1 1 ? 47.254 50.076 -68.382 1.00 55.07 23 THR E N 1
ATOM 8588 C CA . THR E 1 1 ? 48.175 48.977 -68.128 1.00 54.70 23 THR E CA 1
ATOM 8589 C C . THR E 1 1 ? 47.495 47.872 -67.326 1.00 55.54 23 THR E C 1
ATOM 8590 O O . THR E 1 1 ? 46.949 48.116 -66.245 1.00 53.39 23 THR E O 1
ATOM 8594 N N . VAL E 1 2 ? 47.540 46.657 -67.866 1.00 57.37 24 VAL E N 1
ATOM 8595 C CA . VAL E 1 2 ? 46.977 45.484 -67.207 1.00 53.27 24 VAL E CA 1
ATOM 8596 C C . VAL E 1 2 ? 48.091 44.566 -66.718 1.00 54.77 24 VAL E C 1
ATOM 8597 O O . VAL E 1 2 ? 48.770 43.927 -67.520 1.00 59.93 24 VAL E O 1
ATOM 8601 N N . TYR E 1 3 ? 48.281 44.508 -65.404 1.00 51.10 25 TYR E N 1
ATOM 8602 C CA . TYR E 1 3 ? 49.378 43.744 -64.826 1.00 51.40 25 TYR E CA 1
ATOM 8603 C C . TYR E 1 3 ? 49.134 42.242 -64.938 1.00 53.23 25 TYR E C 1
ATOM 8604 O O . TYR E 1 3 ? 50.074 41.445 -64.900 1.00 56.87 25 TYR E O 1
ATOM 8613 N N . PHE E 1 4 ? 47.870 41.855 -65.069 1.00 50.45 26 PHE E N 1
ATOM 8614 C CA . PHE E 1 4 ? 47.497 40.464 -64.863 1.00 49.76 26 PHE E CA 1
ATOM 8615 C C . PHE E 1 4 ? 46.084 40.179 -65.364 1.00 50.71 26 PHE E C 1
ATOM 8616 O O . PHE E 1 4 ? 45.170 40.982 -65.175 1.00 50.25 26 PHE E O 1
ATOM 8624 N N . HIS E 1 5 ? 45.918 39.033 -66.013 1.00 52.50 27 HIS E N 1
ATOM 8625 C CA . HIS E 1 5 ? 44.616 38.611 -66.508 1.00 51.47 27 HIS E CA 1
ATOM 8626 C C . HIS E 1 5 ? 44.534 37.097 -66.561 1.00 52.64 27 HIS E C 1
ATOM 8627 O O . HIS E 1 5 ? 44.998 36.478 -67.516 1.00 56.06 27 HIS E O 1
ATOM 8634 N N . GLU E 1 6 ? 43.947 36.506 -65.528 1.00 50.47 28 GLU E N 1
ATOM 8635 C CA . GLU E 1 6 ? 43.721 35.068 -65.495 1.00 51.34 28 GLU E CA 1
ATOM 8636 C C . GLU E 1 6 ? 42.451 34.711 -66.257 1.00 51.69 28 GLU E C 1
ATOM 8637 O O . GLU E 1 6 ? 41.348 35.094 -65.862 1.00 46.88 28 GLU E O 1
ATOM 8643 N N . GLU E 1 7 ? 42.611 33.978 -67.353 1.00 57.20 29 GLU E N 1
ATOM 8644 C CA . GLU E 1 7 ? 41.478 33.566 -68.169 1.00 60.18 29 GLU E CA 1
ATOM 8645 C C . GLU E 1 7 ? 40.972 32.200 -67.731 1.00 61.88 29 GLU E C 1
ATOM 8646 O O . GLU E 1 7 ? 39.878 31.775 -68.111 1.00 63.54 29 GLU E O 1
ATOM 8652 N N . PHE E 1 8 ? 41.780 31.524 -66.920 1.00 60.99 30 PHE E N 1
ATOM 8653 C CA . PHE E 1 8 ? 41.502 30.157 -66.496 1.00 60.19 30 PHE E CA 1
ATOM 8654 C C . PHE E 1 8 ? 41.228 29.252 -67.685 1.00 64.14 30 PHE E C 1
ATOM 8655 O O . PHE E 1 8 ? 40.280 28.470 -67.676 1.00 66.31 30 PHE E O 1
ATOM 8663 N N . LYS E 1 9 ? 42.055 29.376 -68.717 1.00 66.38 31 LYS E N 1
ATOM 8664 C CA . LYS E 1 9 ? 42.049 28.421 -69.815 1.00 70.67 31 LYS E CA 1
ATOM 8665 C C . LYS E 1 9 ? 42.793 27.170 -69.364 1.00 74.34 31 LYS E C 1
ATOM 8666 O O . LYS E 1 9 ? 42.570 26.070 -69.876 1.00 77.84 31 LYS E O 1
ATOM 8672 N N . SER E 1 10 ? 43.677 27.360 -68.390 1.00 74.35 32 SER E N 1
ATOM 8673 C CA . SER E 1 10 ? 44.407 26.266 -67.766 1.00 77.19 32 SER E CA 1
ATOM 8674 C C . SER E 1 10 ? 44.489 26.501 -66.263 1.00 74.36 32 SER E C 1
ATOM 8675 O O . SER E 1 10 ? 44.080 27.552 -65.766 1.00 70.90 32 SER E O 1
ATOM 8678 N N . MET E 1 11 ? 45.016 25.518 -65.542 1.00 75.81 33 MET E N 1
ATOM 8679 C CA . MET E 1 11 ? 45.147 25.634 -64.098 1.00 71.97 33 MET E CA 1
ATOM 8680 C C . MET E 1 11 ? 46.504 25.139 -63.597 1.00 72.50 33 MET E C 1
ATOM 8681 O O . MET E 1 11 ? 46.772 25.162 -62.393 1.00 71.04 33 MET E O 1
ATOM 8686 N N . GLU E 1 12 ? 47.371 24.723 -64.518 1.00 75.05 34 GLU E N 1
ATOM 8687 C CA . GLU E 1 12 ? 48.662 24.151 -64.132 1.00 77.60 34 GLU E CA 1
ATOM 8688 C C . GLU E 1 12 ? 49.515 25.099 -63.300 1.00 75.05 34 GLU E C 1
ATOM 8689 O O . GLU E 1 12 ? 50.265 24.653 -62.435 1.00 76.47 34 GLU E O 1
ATOM 8695 N N . HIS E 1 13 ? 49.398 26.398 -63.557 1.00 71.63 35 HIS E N 1
ATOM 8696 C CA . HIS E 1 13 ? 50.183 27.395 -62.837 1.00 69.49 35 HIS E CA 1
ATOM 8697 C C . HIS E 1 13 ? 49.581 27.765 -61.479 1.00 64.74 35 HIS E C 1
ATOM 8698 O O . HIS E 1 13 ? 50.163 28.548 -60.726 1.00 63.37 35 HIS E O 1
ATOM 8705 N N . TRP E 1 14 ? 48.423 27.196 -61.164 1.00 62.40 36 TRP E N 1
ATOM 8706 C CA . TRP E 1 14 ? 47.801 27.418 -59.862 1.00 58.37 36 TRP E CA 1
ATOM 8707 C C . TRP E 1 14 ? 48.150 26.295 -58.886 1.00 61.25 36 TRP E C 1
ATOM 8708 O O . TRP E 1 14 ? 47.969 25.117 -59.190 1.00 64.95 36 TRP E O 1
ATOM 8719 N N . THR E 1 15 ? 48.630 26.670 -57.705 1.00 59.97 37 THR E N 1
ATOM 8720 C CA . THR E 1 15 ? 49.057 25.700 -56.704 1.00 61.91 37 THR E CA 1
ATOM 8721 C C . THR E 1 15 ? 48.008 25.526 -55.618 1.00 60.93 37 THR E C 1
ATOM 8722 O O . THR E 1 15 ? 47.547 26.505 -55.027 1.00 59.20 37 THR E O 1
ATOM 8726 N N . THR E 1 16 ? 47.631 24.280 -55.353 1.00 61.02 38 THR E N 1
ATOM 8727 C CA . THR E 1 16 ? 46.635 24.002 -54.328 1.00 57.48 38 THR E CA 1
ATOM 8728 C C . THR E 1 16 ? 47.330 23.771 -52.991 1.00 56.11 38 THR E C 1
ATOM 8729 O O . THR E 1 16 ? 48.319 23.050 -52.918 1.00 58.23 38 THR E O 1
ATOM 8733 N N . SER E 1 17 ? 46.821 24.403 -51.939 1.00 53.99 39 SER E N 1
ATOM 8734 C CA . SER E 1 17 ? 47.472 24.356 -50.635 1.00 55.16 39 SER E CA 1
ATOM 8735 C C . SER E 1 17 ? 47.540 22.948 -50.055 1.00 62.44 39 SER E C 1
ATOM 8736 O O . SER E 1 17 ? 46.743 22.078 -50.409 1.00 63.97 39 SER E O 1
ATOM 8739 N N . LYS E 1 18 ? 48.503 22.741 -49.160 1.00 64.64 40 LYS E N 1
ATOM 8740 C CA . LYS E 1 18 ? 48.641 21.483 -48.427 1.00 67.42 40 LYS E CA 1
ATOM 8741 C C . LYS E 1 18 ? 48.304 21.647 -46.951 1.00 68.36 40 LYS E C 1
ATOM 8742 O O . LYS E 1 18 ? 48.684 20.820 -46.118 1.00 70.72 40 LYS E O 1
ATOM 8748 N N . HIS E 1 19 ? 47.603 22.727 -46.630 1.00 66.11 41 HIS E N 1
ATOM 8749 C CA . HIS E 1 19 ? 47.239 23.015 -45.250 1.00 65.36 41 HIS E CA 1
ATOM 8750 C C . HIS E 1 19 ? 46.210 22.012 -44.727 1.00 68.74 41 HIS E C 1
ATOM 8751 O O . HIS E 1 19 ? 46.062 21.838 -43.517 1.00 70.73 41 HIS E O 1
ATOM 8758 N N . ARG E 1 20 ? 45.502 21.353 -45.642 1.00 69.01 42 ARG E N 1
ATOM 8759 C CA . ARG E 1 20 ? 44.563 20.303 -45.264 1.00 69.89 42 ARG E CA 1
ATOM 8760 C C . ARG E 1 20 ? 44.579 19.197 -46.314 1.00 69.41 42 ARG E C 1
ATOM 8761 O O . ARG E 1 20 ? 44.801 19.457 -47.496 1.00 67.36 42 ARG E O 1
ATOM 8769 N N . ASP E 1 21 ? 44.351 17.962 -45.886 1.00 72.59 43 ASP E N 1
ATOM 8770 C CA . ASP E 1 21 ? 44.406 16.831 -46.806 1.00 77.08 43 ASP E CA 1
ATOM 8771 C C . ASP E 1 21 ? 43.120 16.639 -47.608 1.00 76.17 43 ASP E C 1
ATOM 8772 O O . ASP E 1 21 ? 43.004 15.694 -48.390 1.00 79.00 43 ASP E O 1
ATOM 8777 N N . ASP E 1 22 ? 42.163 17.541 -47.421 1.00 72.08 44 ASP E N 1
ATOM 8778 C CA . ASP E 1 22 ? 40.849 17.374 -48.030 1.00 68.91 44 ASP E CA 1
ATOM 8779 C C . ASP E 1 22 ? 40.285 18.608 -48.735 1.00 66.43 44 ASP E C 1
ATOM 8780 O O . ASP E 1 22 ? 39.067 18.737 -48.850 1.00 66.53 44 ASP E O 1
ATOM 8785 N N . PHE E 1 23 ? 41.141 19.515 -49.198 1.00 64.60 45 PHE E N 1
ATOM 8786 C CA . PHE E 1 23 ? 40.651 20.637 -49.997 1.00 62.54 45 PHE E CA 1
ATOM 8787 C C . PHE E 1 23 ? 39.913 20.103 -51.222 1.00 64.89 45 PHE E C 1
ATOM 8788 O O . PHE E 1 23 ? 40.267 19.047 -51.745 1.00 68.34 45 PHE E O 1
ATOM 8796 N N . GLY E 1 24 ? 38.904 20.829 -51.695 1.00 62.37 46 GLY E N 1
ATOM 8797 C CA . GLY E 1 24 ? 38.105 20.337 -52.804 1.00 61.11 46 GLY E CA 1
ATOM 8798 C C . GLY E 1 24 ? 38.880 20.376 -54.105 1.00 62.36 46 GLY E C 1
ATOM 8799 O O . GLY E 1 24 ? 39.804 21.173 -54.259 1.00 63.59 46 GLY E O 1
ATOM 8800 N N . LYS E 1 25 ? 38.509 19.520 -55.049 1.00 62.82 47 LYS E N 1
ATOM 8801 C CA . LYS E 1 25 ? 39.187 19.505 -56.339 1.00 63.09 47 LYS E CA 1
ATOM 8802 C C . LYS E 1 25 ? 38.536 20.524 -57.264 1.00 60.27 47 LYS E C 1
ATOM 8803 O O . LYS E 1 25 ? 37.352 20.814 -57.145 1.00 58.07 47 LYS E O 1
ATOM 8809 N N . VAL E 1 26 ? 39.338 21.123 -58.133 1.00 60.62 48 VAL E N 1
ATOM 8810 C CA . VAL E 1 26 ? 38.834 22.089 -59.096 1.00 58.13 48 VAL E CA 1
ATOM 8811 C C . VAL E 1 26 ? 39.173 21.639 -60.512 1.00 60.98 48 VAL E C 1
ATOM 8812 O O . VAL E 1 26 ? 40.068 20.818 -60.715 1.00 63.06 48 VAL E O 1
ATOM 8816 N N . GLU E 1 27 ? 38.449 22.171 -61.490 1.00 61.38 49 GLU E N 1
ATOM 8817 C CA . GLU E 1 27 ? 38.672 21.807 -62.884 1.00 63.21 49 GLU E CA 1
ATOM 8818 C C . GLU E 1 27 ? 38.349 22.960 -63.824 1.00 62.16 49 GLU E C 1
ATOM 8819 O O . GLU E 1 27 ? 37.619 23.880 -63.463 1.00 60.09 49 GLU E O 1
ATOM 8825 N N . ILE E 1 28 ? 38.907 22.907 -65.029 1.00 64.30 50 ILE E N 1
ATOM 8826 C CA . ILE E 1 28 ? 38.522 23.830 -66.088 1.00 63.36 50 ILE E CA 1
ATOM 8827 C C . ILE E 1 28 ? 37.255 23.312 -66.764 1.00 63.83 50 ILE E C 1
ATOM 8828 O O . ILE E 1 28 ? 37.214 22.172 -67.237 1.00 66.26 50 ILE E O 1
ATOM 8833 N N . SER E 1 29 ? 36.224 24.150 -66.810 1.00 60.57 51 SER E N 1
ATOM 8834 C CA . SER E 1 29 ? 34.930 23.729 -67.333 1.00 60.13 51 SER E CA 1
ATOM 8835 C C . SER E 1 29 ? 34.026 24.926 -67.615 1.00 59.64 51 SER E C 1
ATOM 8836 O O . SER E 1 29 ? 34.170 25.979 -66.998 1.00 59.78 51 SER E O 1
ATOM 8839 N N . ALA E 1 30 ? 33.092 24.751 -68.546 1.00 60.40 52 ALA E N 1
ATOM 8840 C CA . ALA E 1 30 ? 32.157 25.807 -68.923 1.00 59.60 52 ALA E CA 1
ATOM 8841 C C . ALA E 1 30 ? 30.829 25.708 -68.183 1.00 60.31 52 ALA E C 1
ATOM 8842 O O . ALA E 1 30 ? 29.925 26.522 -68.390 1.00 59.94 52 ALA E O 1
ATOM 8844 N N . GLY E 1 31 ? 30.696 24.691 -67.341 1.00 61.56 53 GLY E N 1
ATOM 8845 C CA . GLY E 1 31 ? 29.485 24.543 -66.557 1.00 61.65 53 GLY E CA 1
ATOM 8846 C C . GLY E 1 31 ? 28.377 23.708 -67.170 1.00 63.31 53 GLY E C 1
ATOM 8847 O O . GLY E 1 31 ? 28.524 23.153 -68.261 1.00 65.12 53 GLY E O 1
ATOM 8848 N N . LYS E 1 32 ? 27.273 23.609 -66.431 1.00 63.06 54 LYS E N 1
ATOM 8849 C CA . LYS E 1 32 ? 26.083 22.886 -66.857 1.00 65.31 54 LYS E CA 1
ATOM 8850 C C . LYS E 1 32 ? 25.446 23.501 -68.103 1.00 65.67 54 LYS E C 1
ATOM 8851 O O . LYS E 1 32 ? 24.994 22.785 -68.991 1.00 68.38 54 LYS E O 1
ATOM 8857 N N . PHE E 1 33 ? 25.418 24.831 -68.149 1.00 63.10 55 PHE E N 1
ATOM 8858 C CA . PHE E 1 33 ? 24.982 25.600 -69.318 1.00 61.55 55 PHE E CA 1
ATOM 8859 C C . PHE E 1 33 ? 25.932 26.772 -69.566 1.00 60.25 55 PHE E C 1
ATOM 8860 O O . PHE E 1 33 ? 26.561 27.261 -68.630 1.00 59.03 55 PHE E O 1
ATOM 8868 N N . TYR E 1 34 ? 26.040 27.229 -70.811 1.00 60.64 56 TYR E N 1
ATOM 8869 C CA . TYR E 1 34 ? 27.039 28.243 -71.137 1.00 61.06 56 TYR E CA 1
ATOM 8870 C C . TYR E 1 34 ? 26.711 29.041 -72.399 1.00 62.84 56 TYR E C 1
ATOM 8871 O O . TYR E 1 34 ? 26.061 28.538 -73.315 1.00 64.83 56 TYR E O 1
ATOM 8880 N N . ALA E 1 35 ? 27.164 30.292 -72.433 1.00 61.95 57 ALA E N 1
ATOM 8881 C CA . ALA E 1 35 ? 27.024 31.137 -73.618 1.00 63.17 57 ALA E CA 1
ATOM 8882 C C . ALA E 1 35 ? 27.881 30.629 -74.776 1.00 67.04 57 ALA E C 1
ATOM 8883 O O . ALA E 1 35 ? 27.484 30.715 -75.939 1.00 70.32 57 ALA E O 1
ATOM 8885 N N . ASP E 1 36 ? 29.059 30.105 -74.451 1.00 65.90 58 ASP E N 1
ATOM 8886 C CA . ASP E 1 36 ? 29.987 29.610 -75.461 1.00 66.72 58 ASP E CA 1
ATOM 8887 C C . ASP E 1 36 ? 30.840 28.499 -74.864 1.00 65.39 58 ASP E C 1
ATOM 8888 O O . ASP E 1 36 ? 31.423 28.665 -73.797 1.00 63.51 58 ASP E O 1
ATOM 8893 N N . ALA E 1 37 ? 30.912 27.370 -75.560 1.00 67.78 59 ALA E N 1
ATOM 8894 C CA . ALA E 1 37 ? 31.532 26.162 -75.016 1.00 68.48 59 ALA E CA 1
ATOM 8895 C C . ALA E 1 37 ? 33.017 26.327 -74.696 1.00 70.06 59 ALA E C 1
ATOM 8896 O O . ALA E 1 37 ? 33.566 25.583 -73.883 1.00 70.12 59 ALA E O 1
ATOM 8898 N N . GLU E 1 38 ? 33.662 27.302 -75.328 1.00 71.59 60 GLU E N 1
ATOM 8899 C CA . GLU E 1 38 ? 35.083 27.555 -75.101 1.00 72.73 60 GLU E CA 1
ATOM 8900 C C . GLU E 1 38 ? 35.307 28.854 -74.332 1.00 69.98 60 GLU E C 1
ATOM 8901 O O . GLU E 1 38 ? 36.126 28.918 -73.415 1.00 68.12 60 GLU E O 1
ATOM 8907 N N . LYS E 1 39 ? 34.570 29.887 -74.721 1.00 69.83 61 LYS E N 1
ATOM 8908 C CA . LYS E 1 39 ? 34.732 31.220 -74.158 1.00 68.40 61 LYS E CA 1
ATOM 8909 C C . LYS E 1 39 ? 34.171 31.309 -72.737 1.00 65.62 61 LYS E C 1
ATOM 8910 O O . LYS E 1 39 ? 34.553 32.190 -71.968 1.00 63.82 61 LYS E O 1
ATOM 8916 N N . SER E 1 40 ? 33.269 30.390 -72.394 1.00 64.39 62 SER E N 1
ATOM 8917 C CA . SER E 1 40 ? 32.675 30.345 -71.056 1.00 62.04 62 SER E CA 1
ATOM 8918 C C . SER E 1 40 ? 33.476 29.507 -70.062 1.00 59.79 62 SER E C 1
ATOM 8919 O O . SER E 1 40 ? 33.123 29.433 -68.886 1.00 58.46 62 SER E O 1
ATOM 8922 N N . LYS E 1 41 ? 34.551 28.881 -70.527 1.00 59.59 63 LYS E N 1
ATOM 8923 C CA . LYS E 1 41 ? 35.373 28.050 -69.654 1.00 59.11 63 LYS E CA 1
ATOM 8924 C C . LYS E 1 41 ? 36.016 28.854 -68.528 1.00 57.60 63 LYS E C 1
ATOM 8925 O O . LYS E 1 41 ? 36.377 30.022 -68.706 1.00 57.54 63 LYS E O 1
ATOM 8931 N N . GLY E 1 42 ? 36.162 28.214 -67.370 1.00 55.83 64 GLY E N 1
ATOM 8932 C CA . GLY E 1 42 ? 36.748 28.852 -66.207 1.00 53.79 64 GLY E CA 1
ATOM 8933 C C . GLY E 1 42 ? 37.052 27.876 -65.085 1.00 53.06 64 GLY E C 1
ATOM 8934 O O . GLY E 1 42 ? 36.923 26.664 -65.251 1.00 54.71 64 GLY E O 1
ATOM 8935 N N . LEU E 1 43 ? 37.459 28.412 -63.938 1.00 50.43 65 LEU E N 1
ATOM 8936 C CA . LEU E 1 43 ? 37.808 27.598 -62.781 1.00 49.43 65 LEU E CA 1
ATOM 8937 C C . LEU E 1 43 ? 36.544 27.177 -62.040 1.00 48.33 65 LEU E C 1
ATOM 8938 O O . LEU E 1 43 ? 35.806 28.015 -61.524 1.00 45.01 65 LEU E O 1
ATOM 8943 N N . ARG E 1 44 ? 36.296 25.872 -61.997 1.00 50.95 66 ARG E N 1
ATOM 8944 C CA . ARG E 1 44 ? 35.061 25.344 -61.432 1.00 50.01 66 ARG E CA 1
ATOM 8945 C C . ARG E 1 44 ? 35.312 24.551 -60.151 1.00 49.27 66 ARG E C 1
ATOM 8946 O O . ARG E 1 44 ? 36.142 23.645 -60.129 1.00 51.84 66 ARG E O 1
ATOM 8954 N N . LEU E 1 45 ? 34.595 24.892 -59.086 1.00 46.58 67 LEU E N 1
ATOM 8955 C CA . LEU E 1 45 ? 34.697 24.145 -57.840 1.00 48.02 67 LEU E CA 1
ATOM 8956 C C . LEU E 1 45 ? 33.815 22.906 -57.939 1.00 52.42 67 LEU E C 1
ATOM 8957 O O . LEU E 1 45 ? 32.645 22.997 -58.315 1.00 52.94 67 LEU E O 1
ATOM 8962 N N . THR E 1 46 ? 34.380 21.754 -57.588 1.00 54.54 68 THR E N 1
ATOM 8963 C CA . THR E 1 46 ? 33.799 20.461 -57.942 1.00 56.89 68 THR E CA 1
ATOM 8964 C C . THR E 1 46 ? 33.022 19.745 -56.838 1.00 55.92 68 THR E C 1
ATOM 8965 O O . THR E 1 46 ? 32.086 19.004 -57.127 1.00 57.61 68 THR E O 1
ATOM 8969 N N . GLU E 1 47 ? 33.437 19.922 -55.585 1.00 53.24 69 GLU E N 1
ATOM 8970 C CA . GLU E 1 47 ? 32.935 19.076 -54.499 1.00 52.05 69 GLU E CA 1
ATOM 8971 C C . GLU E 1 47 ? 32.108 19.814 -53.451 1.00 49.52 69 GLU E C 1
ATOM 8972 O O . GLU E 1 47 ? 32.535 20.836 -52.907 1.00 46.70 69 GLU E O 1
ATOM 8978 N N . ASP E 1 48 ? 30.927 19.273 -53.161 1.00 49.98 70 ASP E N 1
ATOM 8979 C CA . ASP E 1 48 ? 30.046 19.835 -52.142 1.00 47.80 70 ASP E CA 1
ATOM 8980 C C . ASP E 1 48 ? 30.679 19.736 -50.756 1.00 49.13 70 ASP E C 1
ATOM 8981 O O . ASP E 1 48 ? 31.415 18.789 -50.469 1.00 52.84 70 ASP E O 1
ATOM 8986 N N . ALA E 1 49 ? 30.383 20.716 -49.907 1.00 45.07 71 ALA E N 1
ATOM 8987 C CA . ALA E 1 49 ? 30.799 20.715 -48.504 1.00 43.48 71 ALA E CA 1
ATOM 8988 C C . ALA E 1 49 ? 32.309 20.585 -48.309 1.00 47.26 71 ALA E C 1
ATOM 8989 O O . ALA E 1 49 ? 32.771 19.769 -47.508 1.00 50.06 71 ALA E O 1
ATOM 8991 N N . ARG E 1 50 ? 33.074 21.399 -49.029 1.00 47.31 72 ARG E N 1
ATOM 8992 C CA . ARG E 1 50 ? 34.525 21.408 -48.889 1.00 47.16 72 ARG E CA 1
ATOM 8993 C C . ARG E 1 50 ? 35.087 22.820 -48.864 1.00 43.27 72 ARG E C 1
ATOM 8994 O O . ARG E 1 50 ? 34.496 23.750 -49.409 1.00 42.18 72 ARG E O 1
ATOM 9002 N N . PHE E 1 51 ? 36.237 22.964 -48.217 1.00 42.60 73 PHE E N 1
ATOM 9003 C CA . PHE E 1 51 ? 37.020 24.186 -48.298 1.00 41.23 73 PHE E CA 1
ATOM 9004 C C . PHE E 1 51 ? 37.870 24.144 -49.561 1.00 44.31 73 PHE E C 1
ATOM 9005 O O . PHE E 1 51 ? 38.278 23.067 -50.011 1.00 48.28 73 PHE E O 1
ATOM 9013 N N . TYR E 1 52 ? 38.140 25.316 -50.125 1.00 41.48 74 TYR E N 1
ATOM 9014 C CA . TYR E 1 52 ? 39.034 25.426 -51.268 1.00 39.62 74 TYR E CA 1
ATOM 9015 C C . TYR E 1 52 ? 40.155 26.404 -50.951 1.00 39.58 74 TYR E C 1
ATOM 9016 O O . TYR E 1 52 ? 39.959 27.376 -50.224 1.00 37.23 74 TYR E O 1
ATOM 9025 N N . ALA E 1 53 ? 41.337 26.120 -51.485 1.00 43.88 75 ALA E N 1
ATOM 9026 C CA . ALA E 1 53 ? 42.513 26.949 -51.261 1.00 43.77 75 ALA E CA 1
ATOM 9027 C C . ALA E 1 53 ? 43.544 26.713 -52.358 1.00 46.87 75 ALA E C 1
ATOM 9028 O O . ALA E 1 53 ? 44.299 25.744 -52.315 1.00 51.30 75 ALA E O 1
ATOM 9030 N N . LEU E 1 54 ? 43.564 27.602 -53.344 1.00 45.20 76 LEU E N 1
ATOM 9031 C CA . LEU E 1 54 ? 44.550 27.539 -54.413 1.00 45.70 76 LEU E CA 1
ATOM 9032 C C . LEU E 1 54 ? 44.993 28.953 -54.756 1.00 44.65 76 LEU E C 1
ATOM 9033 O O . LEU E 1 54 ? 44.246 29.913 -54.559 1.00 41.41 76 LEU E O 1
ATOM 9038 N N A SER E 1 55 ? 46.211 29.079 -55.273 0.50 46.60 77 SER E N 1
ATOM 9039 N N B SER E 1 55 ? 46.217 29.081 -55.256 0.50 46.59 77 SER E N 1
ATOM 9040 C CA A SER E 1 55 ? 46.819 30.385 -55.492 0.50 46.65 77 SER E CA 1
ATOM 9041 C CA B SER E 1 55 ? 46.791 30.392 -55.518 0.50 46.62 77 SER E CA 1
ATOM 9042 C C A SER E 1 55 ? 47.757 30.376 -56.695 0.50 49.74 77 SER E C 1
ATOM 9043 C C B SER E 1 55 ? 47.728 30.374 -56.719 0.50 49.72 77 SER E C 1
ATOM 9044 O O A SER E 1 55 ? 48.190 29.317 -57.149 0.50 52.63 77 SER E O 1
ATOM 9045 O O B SER E 1 55 ? 48.135 29.313 -57.191 0.50 52.57 77 SER E O 1
ATOM 9050 N N . THR E 1 56 ? 48.055 31.562 -57.214 1.00 49.55 78 THR E N 1
ATOM 9051 C CA . THR E 1 56 ? 49.026 31.709 -58.288 1.00 51.56 78 THR E CA 1
ATOM 9052 C C . THR E 1 56 ? 49.806 32.989 -58.050 1.00 51.29 78 THR E C 1
ATOM 9053 O O . THR E 1 56 ? 49.295 33.926 -57.430 1.00 49.88 78 THR E O 1
ATOM 9057 N N . ALA E 1 57 ? 51.041 33.027 -58.540 1.00 51.90 79 ALA E N 1
ATOM 9058 C CA . ALA E 1 57 ? 51.900 34.187 -58.357 1.00 50.52 79 ALA E CA 1
ATOM 9059 C C . ALA E 1 57 ? 51.820 35.123 -59.555 1.00 49.53 79 ALA E C 1
ATOM 9060 O O . ALA E 1 57 ? 51.813 34.674 -60.701 1.00 49.49 79 ALA E O 1
ATOM 9062 N N . PHE E 1 58 ? 51.750 36.422 -59.284 1.00 47.82 80 PHE E N 1
ATOM 9063 C CA . PHE E 1 58 ? 51.835 37.423 -60.338 1.00 49.29 80 PHE E CA 1
ATOM 9064 C C . PHE E 1 58 ? 53.212 37.309 -60.975 1.00 54.04 80 PHE E C 1
ATOM 9065 O O . PHE E 1 58 ? 54.200 37.108 -60.270 1.00 57.07 80 PHE E O 1
ATOM 9073 N N . PRO E 1 59 ? 53.287 37.428 -62.308 1.00 55.15 81 PRO E N 1
ATOM 9074 C CA . PRO E 1 59 ? 54.590 37.350 -62.981 1.00 58.18 81 PRO E CA 1
ATOM 9075 C C . PRO E 1 59 ? 55.535 38.421 -62.445 1.00 58.82 81 PRO E C 1
ATOM 9076 O O . PRO E 1 59 ? 56.733 38.178 -62.270 1.00 59.45 81 PRO E O 1
ATOM 9080 N N . THR E 1 60 ? 54.975 39.598 -62.181 1.00 56.25 82 THR E N 1
ATOM 9081 C CA . THR E 1 60 ? 55.685 40.666 -61.496 1.00 55.76 82 THR E CA 1
ATOM 9082 C C . THR E 1 60 ? 54.827 41.181 -60.344 1.00 53.89 82 THR E C 1
ATOM 9083 O O . THR E 1 60 ? 53.617 41.350 -60.505 1.00 52.49 82 THR E O 1
ATOM 9087 N N . PRO E 1 61 ? 55.448 41.423 -59.176 1.00 53.76 83 PRO E N 1
ATOM 9088 C CA . PRO E 1 61 ? 54.705 41.923 -58.012 1.00 50.45 83 PRO E CA 1
ATOM 9089 C C . PRO E 1 61 ? 54.023 43.253 -58.315 1.00 48.76 83 PRO E C 1
ATOM 9090 O O . PRO E 1 61 ? 54.538 44.039 -59.115 1.00 48.37 83 PRO E O 1
ATOM 9094 N N . ILE E 1 62 ? 52.890 43.505 -57.667 1.00 48.48 84 ILE E N 1
ATOM 9095 C CA . ILE E 1 62 ? 52.045 44.646 -58.012 1.00 48.63 84 ILE E CA 1
ATOM 9096 C C . ILE E 1 62 ? 52.007 45.712 -56.922 1.00 50.18 84 ILE E C 1
ATOM 9097 O O . ILE E 1 62 ? 51.710 45.422 -55.764 1.00 47.68 84 ILE E O 1
ATOM 9102 N N . ASN E 1 63 ? 52.314 46.948 -57.310 1.00 54.42 85 ASN E N 1
ATOM 9103 C CA . ASN E 1 63 ? 52.236 48.095 -56.412 1.00 54.58 85 ASN E CA 1
ATOM 9104 C C . ASN E 1 63 ? 51.272 49.143 -56.949 1.00 53.12 85 ASN E C 1
ATOM 9105 O O . ASN E 1 63 ? 50.827 49.055 -58.094 1.00 53.07 85 ASN E O 1
ATOM 9110 N N . ASN E 1 64 ? 50.942 50.128 -56.121 1.00 51.68 86 ASN E N 1
ATOM 9111 C CA . ASN E 1 64 ? 50.048 51.197 -56.548 1.00 49.65 86 ASN E CA 1
ATOM 9112 C C . ASN E 1 64 ? 50.401 52.550 -55.933 1.00 51.38 86 ASN E C 1
ATOM 9113 O O . ASN E 1 64 ? 49.516 53.294 -55.513 1.00 50.26 86 ASN E O 1
ATOM 9118 N N . GLU E 1 65 ? 51.690 52.872 -55.892 1.00 54.45 87 GLU E N 1
ATOM 9119 C CA . GLU E 1 65 ? 52.130 54.147 -55.334 1.00 55.62 87 GLU E CA 1
ATOM 9120 C C . GLU E 1 65 ? 51.720 55.319 -56.215 1.00 54.28 87 GLU E C 1
ATOM 9121 O O . GLU E 1 65 ? 52.128 55.409 -57.373 1.00 54.49 87 GLU E O 1
ATOM 9127 N N . LYS E 1 66 ? 50.928 56.222 -55.645 1.00 53.12 88 LYS E N 1
ATOM 9128 C CA . LYS E 1 66 ? 50.477 57.412 -56.346 1.00 53.17 88 LYS E CA 1
ATOM 9129 C C . LYS E 1 66 ? 49.782 57.018 -57.643 1.00 50.63 88 LYS E C 1
ATOM 9130 O O . LYS E 1 66 ? 49.788 57.750 -58.629 1.00 50.11 88 LYS E O 1
ATOM 9136 N N . LYS E 1 67 ? 49.160 55.848 -57.611 1.00 50.22 89 LYS E N 1
ATOM 9137 C CA . LYS E 1 67 ? 48.608 55.232 -58.804 1.00 50.61 89 LYS E CA 1
ATOM 9138 C C . LYS E 1 67 ? 47.353 54.433 -58.463 1.00 48.13 89 LYS E C 1
ATOM 9139 O O . LYS E 1 67 ? 47.177 53.987 -57.328 1.00 47.48 89 LYS E O 1
ATOM 9145 N N . SER E 1 68 ? 46.471 54.276 -59.445 1.00 46.10 90 SER E N 1
ATOM 9146 C CA . SER E 1 68 ? 45.251 53.504 -59.252 1.00 42.48 90 SER E CA 1
ATOM 9147 C C . SER E 1 68 ? 45.514 52.003 -59.237 1.00 41.98 90 SER E C 1
ATOM 9148 O O . SER E 1 68 ? 46.521 51.524 -59.764 1.00 43.15 90 SER E O 1
ATOM 9151 N N . LEU E 1 69 ? 44.596 51.271 -58.617 1.00 39.99 91 LEU E N 1
ATOM 9152 C CA . LEU E 1 69 ? 44.586 49.816 -58.672 1.00 38.79 91 LEU E CA 1
ATOM 9153 C C . LEU E 1 69 ? 43.158 49.333 -58.871 1.00 41.20 91 LEU E C 1
ATOM 9154 O O . LEU E 1 69 ? 42.267 49.656 -58.084 1.00 42.09 91 LEU E O 1
ATOM 9159 N N . VAL E 1 70 ? 42.945 48.558 -59.929 1.00 42.52 92 VAL E N 1
ATOM 9160 C CA . VAL E 1 70 ? 41.621 48.046 -60.251 1.00 41.62 92 VAL E CA 1
ATOM 9161 C C . VAL E 1 70 ? 41.615 46.520 -60.238 1.00 40.45 92 VAL E C 1
ATOM 9162 O O . VAL E 1 70 ? 42.473 45.879 -60.850 1.00 41.19 92 VAL E O 1
ATOM 9166 N N . VAL E 1 71 ? 40.652 45.945 -59.526 1.00 37.99 93 VAL E N 1
ATOM 9167 C CA . VAL E 1 71 ? 40.510 44.493 -59.457 1.00 37.68 93 VAL E CA 1
ATOM 9168 C C . VAL E 1 71 ? 39.171 44.055 -60.021 1.00 37.83 93 VAL E C 1
ATOM 9169 O O . VAL E 1 71 ? 38.130 44.594 -59.652 1.00 36.03 93 VAL E O 1
ATOM 9173 N N . SER E 1 72 ? 39.199 43.051 -60.889 1.00 39.33 94 SER E N 1
ATOM 9174 C CA . SER E 1 72 ? 37.976 42.530 -61.479 1.00 39.20 94 SER E CA 1
ATOM 9175 C C . SER E 1 72 ? 38.017 41.017 -61.627 1.00 39.59 94 SER E C 1
ATOM 9176 O O . SER E 1 72 ? 39.055 40.435 -61.934 1.00 39.66 94 SER E O 1
ATOM 9179 N N . PHE E 1 73 ? 36.868 40.388 -61.405 1.00 39.52 95 PHE E N 1
ATOM 9180 C CA . PHE E 1 73 ? 36.709 38.961 -61.640 1.00 40.29 95 PHE E CA 1
ATOM 9181 C C . PHE E 1 73 ? 35.228 38.634 -61.656 1.00 41.32 95 PHE E C 1
ATOM 9182 O O . PHE E 1 73 ? 34.408 39.426 -61.194 1.00 41.32 95 PHE E O 1
ATOM 9190 N N . SER E 1 74 ? 34.887 37.476 -62.205 1.00 42.26 96 SER E N 1
ATOM 9191 C CA . SER E 1 74 ? 33.500 37.047 -62.249 1.00 43.19 96 SER E CA 1
ATOM 9192 C C . SER E 1 74 ? 33.329 35.706 -61.560 1.00 44.38 96 SER E C 1
ATOM 9193 O O . SER E 1 74 ? 34.230 34.868 -61.590 1.00 47.54 96 SER E O 1
ATOM 9196 N N . VAL E 1 75 ? 32.172 35.513 -60.936 1.00 41.86 97 VAL E N 1
ATOM 9197 C CA . VAL E 1 75 ? 31.795 34.211 -60.400 1.00 37.60 97 VAL E CA 1
ATOM 9198 C C . VAL E 1 75 ? 30.424 33.843 -60.914 1.00 36.20 97 VAL E C 1
ATOM 9199 O O . VAL E 1 75 ? 29.535 34.689 -60.978 1.00 35.70 97 VAL E O 1
ATOM 9203 N N . LYS E 1 76 ? 30.252 32.576 -61.270 1.00 37.68 98 LYS E N 1
ATOM 9204 C CA . LYS E 1 76 ? 28.954 32.077 -61.681 1.00 40.38 98 LYS E CA 1
ATOM 9205 C C . LYS E 1 76 ? 28.505 30.971 -60.738 1.00 41.84 98 LYS E C 1
ATOM 9206 O O . LYS E 1 76 ? 29.109 29.898 -60.682 1.00 43.95 98 LYS E O 1
ATOM 9212 N N . HIS E 1 77 ? 27.446 31.246 -59.986 1.00 40.52 99 HIS E N 1
ATOM 9213 C CA . HIS E 1 77 ? 26.870 30.250 -59.097 1.00 39.50 99 HIS E CA 1
ATOM 9214 C C . HIS E 1 77 ? 25.682 29.617 -59.792 1.00 40.79 99 HIS E C 1
ATOM 9215 O O . HIS E 1 77 ? 24.536 29.922 -59.469 1.00 41.72 99 HIS E O 1
ATOM 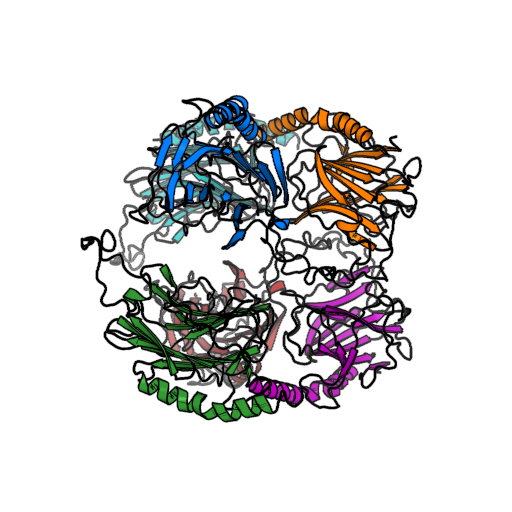9222 N N . GLU E 1 78 ? 25.957 28.741 -60.751 1.00 42.30 100 GLU E N 1
ATOM 9223 C CA . GLU E 1 78 ? 24.895 28.144 -61.550 1.00 45.58 100 GLU E CA 1
ATOM 9224 C C . GLU E 1 78 ? 24.179 27.021 -60.790 1.00 47.10 100 GLU E C 1
ATOM 9225 O O . GLU E 1 78 ? 23.146 26.531 -61.244 1.00 47.97 100 GLU E O 1
ATOM 9231 N N . GLN E 1 79 ? 24.712 26.645 -59.625 1.00 47.69 101 GLN E N 1
ATOM 9232 C CA . GLN E 1 79 ? 24.282 25.440 -58.883 1.00 50.50 101 GLN E CA 1
ATOM 9233 C C . GLN E 1 79 ? 23.064 25.471 -57.943 1.00 53.80 101 GLN E C 1
ATOM 9234 O O . GLN E 1 79 ? 22.762 24.442 -57.336 1.00 55.80 101 GLN E O 1
ATOM 9240 N N . ASP E 1 80 ? 22.411 26.613 -57.766 1.00 55.78 102 ASP E N 1
ATOM 9241 C CA . ASP E 1 80 ? 21.424 26.777 -56.690 1.00 57.93 102 ASP E CA 1
ATOM 9242 C C . ASP E 1 80 ? 22.166 26.884 -55.368 1.00 54.62 102 ASP E C 1
ATOM 9243 O O . ASP E 1 80 ? 22.026 26.023 -54.498 1.00 54.87 102 ASP E O 1
ATOM 9248 N N . LEU E 1 81 ? 22.927 27.961 -55.216 1.00 51.29 103 LEU E N 1
ATOM 9249 C CA . LEU E 1 81 ? 23.742 28.188 -54.029 1.00 47.61 103 LEU E CA 1
ATOM 9250 C C . LEU E 1 81 ? 22.920 28.659 -52.845 1.00 46.04 103 LEU E C 1
ATOM 9251 O O . LEU E 1 81 ? 22.118 29.585 -52.965 1.00 46.58 103 LEU E O 1
ATOM 9256 N N . LYS E 1 82 ? 23.132 28.016 -51.699 1.00 42.86 104 LYS E N 1
ATOM 9257 C CA . LYS E 1 82 ? 22.489 28.448 -50.465 1.00 39.38 104 LYS E CA 1
ATOM 9258 C C . LYS E 1 82 ? 23.525 28.972 -49.490 1.00 36.54 104 LYS E C 1
ATOM 9259 O O . LYS E 1 82 ? 23.334 30.014 -48.860 1.00 35.78 104 LYS E O 1
ATOM 9265 N N A CYS E 1 83 ? 24.639 28.247 -49.382 0.86 35.66 105 CYS E N 1
ATOM 9266 N N B CYS E 1 83 ? 24.645 28.274 -49.396 0.14 35.67 105 CYS E N 1
ATOM 9267 C CA A CYS E 1 83 ? 25.783 28.674 -48.578 0.86 35.25 105 CYS E CA 1
ATOM 9268 C CA B CYS E 1 83 ? 25.758 28.765 -48.604 0.14 35.25 105 CYS E CA 1
ATOM 9269 C C A CYS E 1 83 ? 27.107 28.407 -49.293 0.86 34.76 105 CYS E C 1
ATOM 9270 C C B CYS E 1 83 ? 27.078 28.432 -49.280 0.14 34.76 105 CYS E C 1
ATOM 9271 O O A CYS E 1 83 ? 27.457 27.255 -49.561 0.86 36.18 105 CYS E O 1
ATOM 9272 O O B CYS E 1 83 ? 27.392 27.266 -49.497 0.14 36.21 105 CYS E O 1
ATOM 9277 N N . GLY E 1 84 ? 27.838 29.471 -49.607 1.00 32.41 106 GLY E N 1
ATOM 9278 C CA . GLY E 1 84 ? 29.155 29.328 -50.196 1.00 31.04 106 GLY E CA 1
ATOM 9279 C C . GLY E 1 84 ? 29.743 30.675 -50.574 1.00 31.07 106 GLY E C 1
ATOM 9280 O O . GLY E 1 84 ? 29.019 31.652 -50.811 1.00 30.15 106 GLY E O 1
ATOM 9281 N N . GLY E 1 85 ? 31.069 30.725 -50.620 1.00 31.21 107 GLY E N 1
ATOM 9282 C CA . GLY E 1 85 ? 31.787 31.942 -50.938 1.00 31.92 107 GLY E CA 1
ATOM 9283 C C . GLY E 1 85 ? 32.158 32.003 -52.405 1.00 34.03 107 GLY E C 1
ATOM 9284 O O . GLY E 1 85 ? 32.206 30.980 -53.086 1.00 36.47 107 GLY E O 1
ATOM 9285 N N . GLY E 1 86 ? 32.398 33.212 -52.899 1.00 33.34 108 GLY E N 1
ATOM 9286 C CA . GLY E 1 86 ? 32.836 33.398 -54.268 1.00 33.85 108 GLY E CA 1
ATOM 9287 C C . GLY E 1 86 ? 33.769 34.583 -54.367 1.00 34.07 108 GLY E C 1
ATOM 9288 O O . GLY E 1 86 ? 33.754 35.320 -55.352 1.00 35.34 108 GLY E O 1
ATOM 9289 N N . TYR E 1 87 ? 34.582 34.772 -53.334 1.00 33.09 109 TYR E N 1
ATOM 9290 C CA . TYR E 1 87 ? 35.477 35.917 -53.277 1.00 33.82 109 TYR E CA 1
ATOM 9291 C C . TYR E 1 87 ? 36.936 35.521 -53.465 1.00 36.17 109 TYR E C 1
ATOM 9292 O O . TYR E 1 87 ? 37.325 34.392 -53.167 1.00 39.51 109 TYR E O 1
ATOM 9301 N N . ILE E 1 88 ? 37.741 36.461 -53.952 1.00 35.54 110 ILE E N 1
ATOM 9302 C CA . ILE E 1 88 ? 39.165 36.226 -54.143 1.00 35.18 110 ILE E CA 1
ATOM 9303 C C . ILE E 1 88 ? 39.976 37.078 -53.170 1.00 35.12 110 ILE E C 1
ATOM 9304 O O . ILE E 1 88 ? 39.449 38.001 -52.547 1.00 34.86 110 ILE E O 1
ATOM 9309 N N . LYS E 1 89 ? 41.262 36.765 -53.048 1.00 35.76 111 LYS E N 1
ATOM 9310 C CA . LYS E 1 89 ? 42.158 37.509 -52.170 1.00 34.13 111 LYS E CA 1
ATOM 9311 C C . LYS E 1 89 ? 43.419 37.958 -52.908 1.00 34.55 111 LYS E C 1
ATOM 9312 O O . LYS E 1 89 ? 43.907 37.274 -53.808 1.00 34.17 111 LYS E O 1
ATOM 9318 N N . LEU E 1 90 ? 43.925 39.126 -52.529 1.00 34.74 112 LEU E N 1
ATOM 9319 C CA . LEU E 1 90 ? 45.202 39.619 -53.023 1.00 35.55 112 LEU E CA 1
ATOM 9320 C C . LEU E 1 90 ? 46.180 39.660 -51.853 1.00 34.37 112 LEU E C 1
ATOM 9321 O O . LEU E 1 90 ? 45.901 40.286 -50.829 1.00 31.13 112 LEU E O 1
ATOM 9326 N N . LEU E 1 91 ? 47.316 38.982 -51.996 1.00 36.51 113 LEU E N 1
ATOM 9327 C CA . LEU E 1 91 ? 48.207 38.760 -50.858 1.00 33.55 113 LEU E CA 1
ATOM 9328 C C . LEU E 1 91 ? 49.645 39.183 -51.118 1.00 33.00 113 LEU E C 1
ATOM 9329 O O . LEU E 1 91 ? 50.138 39.066 -52.238 1.00 34.40 113 LEU E O 1
ATOM 9334 N N . PRO E 1 92 ? 50.318 39.692 -50.074 1.00 33.61 114 PRO E N 1
ATOM 9335 C CA . PRO E 1 92 ? 51.772 39.890 -50.103 1.00 37.24 114 PRO E CA 1
ATOM 9336 C C . PRO E 1 92 ? 52.491 38.546 -50.007 1.00 41.25 114 PRO E C 1
ATOM 9337 O O . PRO E 1 92 ? 51.817 37.525 -49.881 1.00 41.27 114 PRO E O 1
ATOM 9341 N N . SER E 1 93 ? 53.821 38.552 -50.067 1.00 45.19 115 SER E N 1
ATOM 9342 C CA . SER E 1 93 ? 54.619 37.322 -50.107 1.00 47.99 115 SER E CA 1
ATOM 9343 C C . SER E 1 93 ? 54.129 36.223 -49.166 1.00 46.80 115 SER E C 1
ATOM 9344 O O . SER E 1 93 ? 54.018 36.424 -47.957 1.00 46.09 115 SER E O 1
ATOM 9347 N N . MET E 1 94 ? 53.830 35.064 -49.742 1.00 47.41 116 MET E N 1
ATOM 9348 C CA . MET E 1 94 ? 53.387 33.901 -48.979 1.00 48.37 116 MET E CA 1
ATOM 9349 C C . MET E 1 94 ? 53.842 32.604 -49.631 1.00 49.28 116 MET E C 1
ATOM 9350 O O . MET E 1 94 ? 54.289 32.597 -50.779 1.00 49.35 116 MET E O 1
ATOM 9355 N N . ASP E 1 95 ? 53.717 31.506 -48.895 1.00 51.09 117 ASP E N 1
ATOM 9356 C CA . ASP E 1 95 ? 53.938 30.177 -49.456 1.00 53.28 117 ASP E CA 1
ATOM 9357 C C . ASP E 1 95 ? 52.592 29.564 -49.829 1.00 50.06 117 ASP E C 1
ATOM 9358 O O . ASP E 1 95 ? 51.814 29.209 -48.945 1.00 48.85 117 ASP E O 1
ATOM 9363 N N . PRO E 1 96 ? 52.325 29.414 -51.140 1.00 51.70 118 PRO E N 1
ATOM 9364 C CA . PRO E 1 96 ? 51.046 28.894 -51.648 1.00 52.91 118 PRO E CA 1
ATOM 9365 C C . PRO E 1 96 ? 50.653 27.559 -51.018 1.00 56.46 118 PRO E C 1
ATOM 9366 O O . PRO E 1 96 ? 49.465 27.252 -50.891 1.00 55.12 118 PRO E O 1
ATOM 9370 N N . GLU E 1 97 ? 51.651 26.778 -50.628 1.00 60.62 119 GLU E N 1
ATOM 9371 C CA . GLU E 1 97 ? 51.412 25.481 -50.013 1.00 65.87 119 GLU E CA 1
ATOM 9372 C C . GLU E 1 97 ? 51.024 25.643 -48.549 1.00 67.05 119 GLU E C 1
ATOM 9373 O O . GLU E 1 97 ? 50.524 24.706 -47.926 1.00 69.49 119 GLU E O 1
ATOM 9379 N N . LYS E 1 98 ? 51.262 26.833 -48.005 1.00 64.66 120 LYS E N 1
ATOM 9380 C CA . LYS E 1 98 ? 50.887 27.126 -46.630 1.00 64.97 120 LYS E CA 1
ATOM 9381 C C . LYS E 1 98 ? 49.679 28.060 -46.630 1.00 64.64 120 LYS E C 1
ATOM 9382 O O . LYS E 1 98 ? 49.316 28.625 -45.598 1.00 65.95 120 LYS E O 1
ATOM 9388 N N . PHE E 1 99 ? 49.040 28.190 -47.788 1.00 63.34 121 PHE E N 1
ATOM 9389 C CA . PHE E 1 99 ? 47.912 29.105 -47.950 1.00 60.00 121 PHE E CA 1
ATOM 9390 C C . PHE E 1 99 ? 46.622 28.601 -47.296 1.00 59.86 121 PHE E C 1
ATOM 9391 O O . PHE E 1 99 ? 46.152 27.505 -47.594 1.00 62.29 121 PHE E O 1
ATOM 9399 N N . HIS E 1 100 ? 46.049 29.409 -46.409 1.00 57.51 122 HIS E N 1
ATOM 9400 C CA . HIS E 1 100 ? 44.775 29.068 -45.783 1.00 56.92 122 HIS E CA 1
ATOM 9401 C C . HIS E 1 100 ? 44.079 30.327 -45.267 1.00 55.48 122 HIS E C 1
ATOM 9402 O O . HIS E 1 100 ? 44.569 31.439 -45.462 1.00 52.36 122 HIS E O 1
ATOM 9409 N N . GLY E 1 101 ? 42.930 30.141 -44.622 1.00 57.10 123 GLY E N 1
ATOM 9410 C CA . GLY E 1 101 ? 42.119 31.241 -44.125 1.00 55.05 123 GLY E CA 1
ATOM 9411 C C . GLY E 1 101 ? 42.842 32.287 -43.295 1.00 54.54 123 GLY E C 1
ATOM 9412 O O . GLY E 1 101 ? 42.410 33.437 -43.234 1.00 54.47 123 GLY E O 1
ATOM 9413 N N . GLU E 1 102 ? 43.939 31.890 -42.655 1.00 54.02 124 GLU E N 1
ATOM 9414 C CA . GLU E 1 102 ? 44.663 32.768 -41.741 1.00 52.47 124 GLU E CA 1
ATOM 9415 C C . GLU E 1 102 ? 45.809 33.515 -42.425 1.00 51.64 124 GLU E C 1
ATOM 9416 O O . GLU E 1 102 ? 46.359 34.465 -41.862 1.00 51.74 124 GLU E O 1
ATOM 9422 N N . THR E 1 103 ? 46.180 33.069 -43.623 1.00 50.16 125 THR E N 1
ATOM 9423 C CA . THR E 1 103 ? 47.201 33.749 -44.420 1.00 47.58 125 THR E CA 1
ATOM 9424 C C . THR E 1 103 ? 46.887 35.237 -44.577 1.00 44.35 125 THR E C 1
ATOM 9425 O O . THR E 1 103 ? 45.763 35.613 -44.918 1.00 41.77 125 THR E O 1
ATOM 9429 N N . LYS E 1 104 ? 47.888 36.075 -44.323 1.00 44.57 126 LYS E N 1
ATOM 9430 C CA . LYS E 1 104 ? 47.717 37.520 -44.388 1.00 43.19 126 LYS E CA 1
ATOM 9431 C C . LYS E 1 104 ? 47.455 37.987 -45.815 1.00 44.88 126 LYS E C 1
ATOM 9432 O O . LYS E 1 104 ? 48.271 37.768 -46.713 1.00 49.10 126 LYS E O 1
ATOM 9438 N N . TYR E 1 105 ? 46.312 38.633 -46.016 1.00 41.59 127 TYR E N 1
ATOM 9439 C CA . TYR E 1 105 ? 45.979 39.229 -47.304 1.00 38.48 127 TYR E CA 1
ATOM 9440 C C . TYR E 1 105 ? 45.910 40.741 -47.177 1.00 36.58 127 TYR E C 1
ATOM 9441 O O . TYR E 1 105 ? 45.847 41.274 -46.071 1.00 38.71 127 TYR E O 1
ATOM 9450 N N . TRP E 1 106 ? 45.928 41.434 -48.310 1.00 34.53 128 TRP E N 1
ATOM 9451 C CA . TRP E 1 106 ? 45.674 42.867 -48.309 1.00 34.67 128 TRP E CA 1
ATOM 9452 C C . TRP E 1 106 ? 44.206 43.118 -48.624 1.00 35.40 128 TRP E C 1
ATOM 9453 O O . TRP E 1 106 ? 43.559 43.974 -48.018 1.00 37.07 128 TRP E O 1
ATOM 9464 N N . LEU E 1 107 ? 43.682 42.355 -49.575 1.00 33.89 129 LEU E N 1
ATOM 9465 C CA . LEU E 1 107 ? 42.298 42.510 -49.990 1.00 31.39 129 LEU E CA 1
ATOM 9466 C C . LEU E 1 107 ? 41.551 41.179 -50.054 1.00 31.61 129 LEU E C 1
ATOM 9467 O O . LEU E 1 107 ? 42.069 40.174 -50.545 1.00 30.33 129 LEU E O 1
ATOM 9472 N N . MET E 1 108 ? 40.341 41.189 -49.509 1.00 32.73 130 MET E N 1
ATOM 9473 C CA A MET E 1 108 ? 39.401 40.089 -49.671 0.51 32.23 130 MET E CA 1
ATOM 9474 C CA B MET E 1 108 ? 39.401 40.089 -49.670 0.49 32.23 130 MET E CA 1
ATOM 9475 C C . MET E 1 108 ? 38.167 40.647 -50.370 1.00 31.72 130 MET E C 1
ATOM 9476 O O . MET E 1 108 ? 37.477 41.515 -49.833 1.00 29.84 130 MET E O 1
ATOM 9485 N N . PHE E 1 109 ? 37.899 40.154 -51.573 1.00 33.12 131 PHE E N 1
ATOM 9486 C CA . PHE E 1 109 ? 36.932 40.804 -52.448 1.00 32.07 131 PHE E CA 1
ATOM 9487 C C . PHE E 1 109 ? 36.051 39.810 -53.195 1.00 32.18 131 PHE E C 1
ATOM 9488 O O . PHE E 1 109 ? 36.555 38.911 -53.874 1.00 34.50 131 PHE E O 1
ATOM 9496 N N . GLY E 1 110 ? 34.736 39.962 -53.047 1.00 27.56 132 GLY E N 1
ATOM 9497 C CA . GLY E 1 110 ? 33.788 39.160 -53.802 1.00 28.04 132 GLY E CA 1
ATOM 9498 C C . GLY E 1 110 ? 32.531 38.804 -53.029 1.00 29.41 132 GLY E C 1
ATOM 9499 O O . GLY E 1 110 ? 32.408 39.125 -51.845 1.00 31.30 132 GLY E O 1
ATOM 9500 N N . PRO E 1 111 ? 31.586 38.128 -53.696 1.00 29.38 133 PRO E N 1
ATOM 9501 C CA . PRO E 1 111 ? 30.306 37.748 -53.084 1.00 32.30 133 PRO E CA 1
ATOM 9502 C C . PRO E 1 111 ? 30.428 36.640 -52.045 1.00 34.70 133 PRO E C 1
ATOM 9503 O O . PRO E 1 111 ? 31.262 35.742 -52.178 1.00 38.48 133 PRO E O 1
ATOM 9507 N N . ASP E 1 112 ? 29.580 36.702 -51.026 1.00 32.01 134 ASP E N 1
ATOM 9508 C CA . ASP E 1 112 ? 29.538 35.660 -50.016 1.00 30.40 134 ASP E CA 1
ATOM 9509 C C . ASP E 1 112 ? 28.130 35.533 -49.457 1.00 30.00 134 ASP E C 1
ATOM 9510 O O . ASP E 1 112 ? 27.523 36.524 -49.049 1.00 30.69 134 ASP E O 1
ATOM 9515 N N A ARG E 1 113 ? 27.621 34.308 -49.403 0.65 31.29 135 ARG E N 1
ATOM 9516 N N B ARG E 1 113 ? 27.610 34.308 -49.462 0.35 31.26 135 ARG E N 1
ATOM 9517 C CA A ARG E 1 113 ? 26.277 34.092 -48.893 0.65 32.19 135 ARG E CA 1
ATOM 9518 C CA B ARG E 1 113 ? 26.267 34.030 -48.965 0.35 32.20 135 ARG E CA 1
ATOM 9519 C C A ARG E 1 113 ? 26.144 32.774 -48.152 0.65 35.28 135 ARG E C 1
ATOM 9520 C C B ARG E 1 113 ? 26.204 32.755 -48.127 0.35 35.24 135 ARG E C 1
ATOM 9521 O O A ARG E 1 113 ? 26.780 31.774 -48.494 0.65 36.42 135 ARG E O 1
ATOM 9522 O O B ARG E 1 113 ? 26.923 31.782 -48.388 0.35 36.27 135 ARG E O 1
ATOM 9537 N N A CYS E 1 114 ? 25.305 32.790 -47.127 0.65 35.75 136 CYS E N 1
ATOM 9538 N N B CYS E 1 114 ? 25.345 32.783 -47.112 0.35 35.74 136 CYS E N 1
ATOM 9539 C CA A CYS E 1 114 ? 24.982 31.596 -46.369 0.65 36.50 136 CYS E CA 1
ATOM 9540 C CA B CYS E 1 114 ? 24.963 31.589 -46.362 0.35 36.51 136 CYS E CA 1
ATOM 9541 C C A CYS E 1 114 ? 23.625 31.830 -45.709 0.65 35.35 136 CYS E C 1
ATOM 9542 C C B CYS E 1 114 ? 23.613 31.831 -45.699 0.35 35.36 136 CYS E C 1
ATOM 9543 O O A CYS E 1 114 ? 23.504 32.653 -44.804 0.65 34.95 136 CYS E O 1
ATOM 9544 O O B CYS E 1 114 ? 23.486 32.636 -44.773 0.35 35.02 136 CYS E O 1
ATOM 9549 N N . GLY E 1 115 ? 22.602 31.128 -46.192 1.00 33.75 137 GLY E N 1
ATOM 9550 C CA . GLY E 1 115 ? 21.250 31.317 -45.716 1.00 33.79 137 GLY E CA 1
ATOM 9551 C C . GLY E 1 115 ? 20.707 32.655 -46.171 1.00 32.95 137 GLY E C 1
ATOM 9552 O O . GLY E 1 115 ? 20.849 33.027 -47.334 1.00 29.13 137 GLY E O 1
ATOM 9553 N N . SER E 1 116 ? 20.073 33.377 -45.256 1.00 35.01 138 SER E N 1
ATOM 9554 C CA . SER E 1 116 ? 19.490 34.670 -45.585 1.00 38.18 138 SER E CA 1
ATOM 9555 C C . SER E 1 116 ? 20.545 35.775 -45.568 1.00 38.67 138 SER E C 1
ATOM 9556 O O . SER E 1 116 ? 20.245 36.948 -45.806 1.00 36.18 138 SER E O 1
ATOM 9559 N N . GLN E 1 117 ? 21.785 35.374 -45.304 1.00 40.64 139 GLN E N 1
ATOM 9560 C CA . GLN E 1 117 ? 22.926 36.282 -45.259 1.00 39.45 139 GLN E CA 1
ATOM 9561 C C . GLN E 1 117 ? 23.570 36.422 -46.641 1.00 37.95 139 GLN E C 1
ATOM 9562 O O . GLN E 1 117 ? 23.871 35.426 -47.300 1.00 38.62 139 GLN E O 1
ATOM 9568 N N . ASN E 1 118 ? 23.786 37.661 -47.070 1.00 36.61 140 ASN E N 1
ATOM 9569 C CA . ASN E 1 118 ? 24.271 37.944 -48.418 1.00 33.49 140 ASN E CA 1
ATOM 9570 C C . ASN E 1 118 ? 24.968 39.291 -48.461 1.00 31.88 140 ASN E C 1
ATOM 9571 O O . ASN E 1 118 ? 24.379 40.316 -48.112 1.00 34.23 140 ASN E O 1
ATOM 9576 N N . ARG E 1 119 ? 26.221 39.294 -48.897 1.00 28.67 141 ARG E N 1
ATOM 9577 C CA . ARG E 1 119 ? 26.939 40.544 -49.061 1.00 28.51 141 ARG E CA 1
ATOM 9578 C C . ARG E 1 119 ? 28.127 40.386 -49.984 1.00 31.82 141 ARG E C 1
ATOM 9579 O O . ARG E 1 119 ? 28.588 39.271 -50.246 1.00 35.90 141 ARG E O 1
ATOM 9587 N N . VAL E 1 120 ? 28.615 41.520 -50.470 1.00 29.44 142 VAL E N 1
ATOM 9588 C CA . VAL E 1 120 ? 29.881 41.583 -51.171 1.00 28.93 142 VAL E CA 1
ATOM 9589 C C . VAL E 1 120 ? 30.965 42.008 -50.197 1.00 29.55 142 VAL E C 1
ATOM 9590 O O . VAL E 1 120 ? 30.877 43.079 -49.602 1.00 29.93 142 VAL E O 1
ATOM 9594 N N . HIS E 1 121 ? 31.986 41.172 -50.038 1.00 29.43 143 HIS E N 1
ATOM 9595 C CA . HIS E 1 121 ? 33.105 41.489 -49.157 1.00 26.74 143 HIS E CA 1
ATOM 9596 C C . HIS E 1 121 ? 34.049 42.468 -49.819 1.00 24.54 143 HIS E C 1
ATOM 9597 O O . HIS E 1 121 ? 34.460 42.265 -50.958 1.00 23.48 143 HIS E O 1
ATOM 9604 N N . ILE E 1 122 ? 34.389 43.535 -49.114 1.00 27.23 144 ILE E N 1
ATOM 9605 C CA . ILE E 1 122 ? 35.538 44.343 -49.501 1.00 27.77 144 ILE E CA 1
ATOM 9606 C C . ILE E 1 122 ? 36.350 44.588 -48.244 1.00 29.66 144 ILE E C 1
ATOM 9607 O O . ILE E 1 122 ? 36.144 45.576 -47.541 1.00 31.97 144 ILE E O 1
ATOM 9612 N N . ILE E 1 123 ? 37.275 43.679 -47.958 1.00 28.36 145 ILE E N 1
ATOM 9613 C CA . ILE E 1 123 ? 37.997 43.734 -46.700 1.00 27.76 145 ILE E CA 1
ATOM 9614 C C . ILE E 1 123 ? 39.437 44.150 -46.937 1.00 28.40 145 ILE E C 1
ATOM 9615 O O . ILE E 1 123 ? 40.174 43.500 -47.683 1.00 28.84 145 ILE E O 1
ATOM 9620 N N . LEU E 1 124 ? 39.828 45.252 -46.312 1.00 29.15 146 LEU E N 1
ATOM 9621 C CA . LEU E 1 124 ? 41.173 45.768 -46.477 1.00 31.02 146 LEU E CA 1
ATOM 9622 C C . LEU E 1 124 ? 41.961 45.587 -45.194 1.00 35.25 146 LEU E C 1
ATOM 9623 O O . LEU E 1 124 ? 41.515 45.982 -44.114 1.00 37.73 146 LEU E O 1
ATOM 9628 N N . HIS E 1 125 ? 43.141 44.996 -45.308 1.00 36.22 147 HIS E N 1
ATOM 9629 C CA . HIS E 1 125 ? 44.010 44.901 -44.156 1.00 37.45 147 HIS E CA 1
ATOM 9630 C C . HIS E 1 125 ? 44.787 46.199 -44.033 1.00 37.50 147 HIS E C 1
ATOM 9631 O O . HIS E 1 125 ? 45.556 46.565 -44.923 1.00 40.10 147 HIS E O 1
ATOM 9638 N N . TYR E 1 126 ? 44.546 46.912 -42.942 1.00 34.61 148 TYR E N 1
ATOM 9639 C CA . TYR E 1 126 ? 45.211 48.176 -42.694 1.00 34.76 148 TYR E CA 1
ATOM 9640 C C . TYR E 1 126 ? 45.573 48.298 -41.221 1.00 38.90 148 TYR E C 1
ATOM 9641 O O . TYR E 1 126 ? 44.728 48.110 -40.344 1.00 40.35 148 TYR E O 1
ATOM 9650 N N . ASN E 1 127 ? 46.843 48.577 -40.959 1.00 41.73 149 ASN E N 1
ATOM 9651 C CA . ASN E 1 127 ? 47.302 48.841 -39.605 1.00 47.81 149 ASN E CA 1
ATOM 9652 C C . ASN E 1 127 ? 47.132 47.625 -38.705 1.00 52.02 149 ASN E C 1
ATOM 9653 O O . ASN E 1 127 ? 46.686 47.740 -37.564 1.00 55.36 149 ASN E O 1
ATOM 9658 N N . GLY E 1 128 ? 47.492 46.460 -39.236 1.00 52.23 150 GLY E N 1
ATOM 9659 C CA . GLY E 1 128 ? 47.479 45.220 -38.483 1.00 53.12 150 GLY E CA 1
ATOM 9660 C C . GLY E 1 128 ? 46.143 44.534 -38.260 1.00 53.53 150 GLY E C 1
ATOM 9661 O O . GLY E 1 128 ? 46.078 43.554 -37.520 1.00 56.68 150 GLY E O 1
ATOM 9662 N N . GLU E 1 129 ? 45.076 45.031 -38.878 1.00 50.96 151 GLU E N 1
ATOM 9663 C CA . GLU E 1 129 ? 43.767 44.399 -38.716 1.00 48.74 151 GLU E CA 1
ATOM 9664 C C . GLU E 1 129 ? 42.986 44.359 -40.025 1.00 43.73 151 GLU E C 1
ATOM 9665 O O . GLU E 1 129 ? 43.111 45.258 -40.848 1.00 42.31 151 GLU E O 1
ATOM 9671 N N . ASN E 1 130 ? 42.168 43.326 -40.207 1.00 43.09 152 ASN E N 1
ATOM 9672 C CA . ASN E 1 130 ? 41.286 43.251 -41.365 1.00 42.07 152 ASN E CA 1
ATOM 9673 C C . ASN E 1 130 ? 40.060 44.128 -41.138 1.00 40.71 152 ASN E C 1
ATOM 9674 O O . ASN E 1 130 ? 39.331 43.944 -40.166 1.00 41.59 152 ASN E O 1
ATOM 9679 N N . ARG E 1 131 ? 39.841 45.084 -42.035 1.00 38.26 153 ARG E N 1
ATOM 9680 C CA . ARG E 1 131 ? 38.775 46.064 -41.864 1.00 36.77 153 ARG E CA 1
ATOM 9681 C C . ARG E 1 131 ? 37.627 45.761 -42.804 1.00 33.47 153 ARG E C 1
ATOM 9682 O O . ARG E 1 131 ? 37.778 45.842 -44.025 1.00 31.23 153 ARG E O 1
ATOM 9690 N N . GLU E 1 132 ? 36.483 45.393 -42.243 1.00 32.33 154 GLU E N 1
ATOM 9691 C CA . GLU E 1 132 ? 35.312 45.108 -43.062 1.00 32.42 154 GLU E CA 1
ATOM 9692 C C . GLU E 1 132 ? 34.624 46.377 -43.574 1.00 31.60 154 GLU E C 1
ATOM 9693 O O . GLU E 1 132 ? 34.436 47.345 -42.838 1.00 31.61 154 GLU E O 1
ATOM 9699 N N . TRP E 1 133 ? 34.267 46.346 -44.853 1.00 32.25 155 TRP E N 1
ATOM 9700 C CA . TRP E 1 133 ? 33.518 47.405 -45.521 1.00 30.48 155 TRP E CA 1
ATOM 9701 C C . TRP E 1 133 ? 32.216 47.710 -44.791 1.00 31.25 155 TRP E C 1
ATOM 9702 O O . TRP E 1 133 ? 31.414 46.807 -44.548 1.00 29.76 155 TRP E O 1
ATOM 9713 N N . SER E 1 134 ? 31.994 48.980 -44.464 1.00 33.45 156 SER E N 1
ATOM 9714 C CA . SER E 1 134 ? 30.815 49.366 -43.690 1.00 37.41 156 SER E CA 1
ATOM 9715 C C . SER E 1 134 ? 29.515 49.184 -44.466 1.00 36.58 156 SER E C 1
ATOM 9716 O O . SER E 1 134 ? 28.464 48.978 -43.871 1.00 38.54 156 SER E O 1
ATOM 9719 N N . LYS E 1 135 ? 29.588 49.256 -45.792 1.00 36.60 157 LYS E N 1
ATOM 9720 C CA . LYS E 1 135 ? 28.392 49.134 -46.624 1.00 37.02 157 LYS E CA 1
ATOM 9721 C C . LYS E 1 135 ? 28.084 47.682 -46.950 1.00 38.95 157 LYS E C 1
ATOM 9722 O O . LYS E 1 135 ? 28.989 46.883 -47.195 1.00 40.28 157 LYS E O 1
ATOM 9728 N N . ARG E 1 136 ? 26.800 47.338 -46.962 1.00 39.59 158 ARG E N 1
ATOM 9729 C CA . ARG E 1 136 ? 26.418 45.959 -47.210 1.00 37.78 158 ARG E CA 1
ATOM 9730 C C . ARG E 1 136 ? 25.584 45.895 -48.480 1.00 38.64 158 ARG E C 1
ATOM 9731 O O . ARG E 1 136 ? 24.387 46.169 -48.461 1.00 42.63 158 ARG E O 1
ATOM 9739 N N . ILE E 1 137 ? 26.237 45.566 -49.590 1.00 36.78 159 ILE E N 1
ATOM 9740 C CA . ILE E 1 137 ? 25.555 45.355 -50.860 1.00 35.30 159 ILE E CA 1
ATOM 9741 C C . ILE E 1 137 ? 25.353 43.866 -51.110 1.00 36.62 159 ILE E C 1
ATOM 9742 O O . ILE E 1 137 ? 26.313 43.090 -51.111 1.00 36.00 159 ILE E O 1
ATOM 9747 N N . ARG E 1 138 ? 24.098 43.468 -51.297 1.00 37.93 160 ARG E N 1
ATOM 9748 C CA . ARG E 1 138 ? 23.773 42.089 -51.643 1.00 37.82 160 ARG E CA 1
ATOM 9749 C C . ARG E 1 138 ? 24.038 41.840 -53.123 1.00 38.65 160 ARG E C 1
ATOM 9750 O O . ARG E 1 138 ? 23.758 42.700 -53.962 1.00 38.59 160 ARG E O 1
ATOM 9758 N N . PHE E 1 139 ? 24.567 40.663 -53.444 1.00 39.13 161 PHE E N 1
ATOM 9759 C CA . PHE E 1 139 ? 24.804 40.296 -54.837 1.00 36.73 161 PHE E CA 1
ATOM 9760 C C . PHE E 1 139 ? 23.615 39.496 -55.362 1.00 36.35 161 PHE E C 1
ATOM 9761 O O . PHE E 1 139 ? 22.874 38.900 -54.579 1.00 39.48 161 PHE E O 1
ATOM 9769 N N . PRO E 1 140 ? 23.415 39.498 -56.689 1.00 33.39 162 PRO E N 1
ATOM 9770 C CA . PRO E 1 140 ? 22.241 38.866 -57.304 1.00 33.61 162 PRO E CA 1
ATOM 9771 C C . PRO E 1 140 ? 22.204 37.354 -57.082 1.00 36.03 162 PRO E C 1
ATOM 9772 O O . PRO E 1 140 ? 23.206 36.672 -57.298 1.00 37.39 162 PRO E O 1
ATOM 9776 N N . GLU E 1 141 ? 21.049 36.840 -56.675 1.00 34.91 163 GLU E N 1
ATOM 9777 C CA . GLU E 1 141 ? 20.918 35.427 -56.355 1.00 34.50 163 GLU E CA 1
ATOM 9778 C C . GLU E 1 141 ? 20.281 34.658 -57.505 1.00 37.77 163 GLU E C 1
ATOM 9779 O O . GLU E 1 141 ? 19.098 34.327 -57.471 1.00 40.84 163 GLU E O 1
ATOM 9785 N N . ASP E 1 142 ? 21.087 34.375 -58.524 1.00 37.23 164 ASP E N 1
ATOM 9786 C CA . ASP E 1 142 ? 20.641 33.620 -59.688 1.00 35.84 164 ASP E CA 1
ATOM 9787 C C . ASP E 1 142 ? 21.785 32.775 -60.241 1.00 36.06 164 ASP E C 1
ATOM 9788 O O . ASP E 1 142 ? 22.880 32.757 -59.679 1.00 35.43 164 ASP E O 1
ATOM 9793 N N . LYS E 1 143 ? 21.535 32.073 -61.340 1.00 38.93 165 LYS E N 1
ATOM 9794 C CA . LYS E 1 143 ? 22.535 31.161 -61.883 1.00 40.95 165 LYS E CA 1
ATOM 9795 C C . LYS E 1 143 ? 23.449 31.824 -62.915 1.00 41.41 165 LYS E C 1
ATOM 9796 O O . LYS E 1 143 ? 24.318 31.165 -63.492 1.00 42.54 165 LYS E O 1
ATOM 9802 N N . LEU E 1 144 ? 23.265 33.126 -63.130 1.00 37.45 166 LEU E N 1
ATOM 9803 C CA . LEU E 1 144 ? 24.026 33.839 -64.151 1.00 35.87 166 LEU E CA 1
ATOM 9804 C C . LEU E 1 144 ? 25.405 34.271 -63.663 1.00 36.60 166 LEU E C 1
ATOM 9805 O O . LEU E 1 144 ? 25.666 34.329 -62.461 1.00 35.68 166 LEU E O 1
ATOM 9810 N N . THR E 1 145 ? 26.279 34.577 -64.618 1.00 43.69 167 THR E N 1
ATOM 9811 C CA . THR E 1 145 ? 27.615 35.085 -64.331 1.00 41.02 167 THR E CA 1
ATOM 9812 C C . THR E 1 145 ? 27.524 36.538 -63.890 1.00 42.92 167 THR E C 1
ATOM 9813 O O . THR E 1 145 ? 26.857 37.348 -64.534 1.00 45.73 167 THR E O 1
ATOM 9817 N N . HIS E 1 146 ? 28.189 36.868 -62.790 1.00 41.39 168 HIS E N 1
ATOM 9818 C CA . HIS E 1 146 ? 28.249 38.253 -62.344 1.00 40.74 168 HIS E CA 1
ATOM 9819 C C . HIS E 1 146 ? 29.694 38.689 -62.165 1.00 39.78 168 HIS E C 1
ATOM 9820 O O . HIS E 1 146 ? 30.558 37.878 -61.828 1.00 39.46 168 HIS E O 1
ATOM 9827 N N . VAL E 1 147 ? 29.957 39.967 -62.429 1.00 38.12 169 VAL E N 1
ATOM 9828 C CA . VAL E 1 147 ? 31.316 40.498 -62.384 1.00 34.29 169 VAL E CA 1
ATOM 9829 C C . VAL E 1 147 ? 31.467 41.482 -61.239 1.00 32.87 169 VAL E C 1
ATOM 9830 O O . VAL E 1 147 ? 30.595 42.321 -61.022 1.00 34.82 169 VAL E O 1
ATOM 9834 N N . TYR E 1 148 ? 32.575 41.373 -60.511 1.00 30.68 170 TYR E N 1
ATOM 9835 C CA . TYR E 1 148 ? 32.847 42.260 -59.384 1.00 31.15 170 TYR E CA 1
ATOM 9836 C C . TYR E 1 148 ? 34.146 43.042 -59.608 1.00 34.69 170 TYR E C 1
ATOM 9837 O O . TYR E 1 148 ? 35.228 42.463 -59.710 1.00 36.12 170 TYR E O 1
ATOM 9846 N N . THR E 1 149 ? 34.029 44.366 -59.672 1.00 35.67 171 THR E N 1
ATOM 9847 C CA . THR E 1 149 ? 35.160 45.222 -60.011 1.00 32.96 171 THR E CA 1
ATOM 9848 C C . THR E 1 149 ? 35.383 46.300 -58.954 1.00 32.81 171 THR E C 1
ATOM 9849 O O . THR E 1 149 ? 34.442 46.947 -58.495 1.00 33.07 171 THR E O 1
ATOM 9853 N N . LEU E 1 150 ? 36.639 46.485 -58.569 1.00 32.23 172 LEU E N 1
ATOM 9854 C CA . LEU E 1 150 ? 36.984 47.452 -57.542 1.00 31.36 172 LEU E CA 1
ATOM 9855 C C . LEU E 1 150 ? 38.044 48.427 -58.019 1.00 35.11 172 LEU E C 1
ATOM 9856 O O . LEU E 1 150 ? 39.087 48.024 -58.535 1.00 37.14 172 LEU E O 1
ATOM 9861 N N . HIS E 1 151 ? 37.765 49.715 -57.861 1.00 36.05 173 HIS E N 1
ATOM 9862 C CA . HIS E 1 151 ? 38.750 50.746 -58.149 1.00 34.08 173 HIS E CA 1
ATOM 9863 C C . HIS E 1 151 ? 39.240 51.386 -56.858 1.00 33.28 173 HIS E C 1
ATOM 9864 O O . HIS E 1 151 ? 38.469 52.033 -56.148 1.00 33.56 173 HIS E O 1
ATOM 9871 N N . ILE E 1 152 ? 40.517 51.189 -56.547 1.00 32.27 174 ILE E N 1
ATOM 9872 C CA . ILE E 1 152 ? 41.152 51.921 -55.458 1.00 33.02 174 ILE E CA 1
ATOM 9873 C C . ILE E 1 152 ? 42.004 53.044 -56.035 1.00 33.57 174 ILE E C 1
ATOM 9874 O O . ILE E 1 152 ? 43.048 52.795 -56.628 1.00 33.05 174 ILE E O 1
ATOM 9879 N N . ALA E 1 153 ? 41.556 54.280 -55.850 1.00 35.06 175 ALA E N 1
ATOM 9880 C CA . ALA E 1 153 ? 42.216 55.439 -56.444 1.00 34.38 175 ALA E CA 1
ATOM 9881 C C . ALA E 1 153 ? 43.270 56.051 -55.513 1.00 34.80 175 ALA E C 1
ATOM 9882 O O . ALA E 1 153 ? 43.234 55.862 -54.296 1.00 34.27 175 ALA E O 1
ATOM 9884 N N . ALA E 1 154 ? 44.198 56.802 -56.094 1.00 35.96 176 ALA E N 1
ATOM 9885 C CA . ALA E 1 154 ? 45.315 57.351 -55.336 1.00 35.75 176 ALA E CA 1
ATOM 9886 C C . ALA E 1 154 ? 44.888 58.551 -54.497 1.00 36.80 176 ALA E C 1
ATOM 9887 O O . ALA E 1 154 ? 45.667 59.062 -53.691 1.00 37.26 176 ALA E O 1
ATOM 9889 N N . ASP E 1 155 ? 43.655 59.005 -54.687 1.00 37.37 177 ASP E N 1
ATOM 9890 C CA . ASP E 1 155 ? 43.114 60.073 -53.846 1.00 40.38 177 ASP E CA 1
ATOM 9891 C C . ASP E 1 155 ? 42.318 59.502 -52.668 1.00 41.09 177 ASP E C 1
ATOM 9892 O O . ASP E 1 155 ? 41.509 60.202 -52.052 1.00 43.58 177 ASP E O 1
ATOM 9897 N N . ASN E 1 156 ? 42.552 58.225 -52.374 1.00 36.44 178 ASN E N 1
ATOM 9898 C CA . ASN E 1 156 ? 41.861 57.519 -51.299 1.00 33.33 178 ASN E CA 1
ATOM 9899 C C . ASN E 1 156 ? 40.355 57.401 -51.499 1.00 34.68 178 ASN E C 1
ATOM 9900 O O . ASN E 1 156 ? 39.617 57.130 -50.551 1.00 34.49 178 ASN E O 1
ATOM 9905 N N . SER E 1 157 ? 39.902 57.610 -52.732 1.00 35.23 179 SER E N 1
ATOM 9906 C CA . SER E 1 157 ? 38.536 57.272 -53.107 1.00 33.98 179 SER E CA 1
ATOM 9907 C C . SER E 1 157 ? 38.510 55.855 -53.663 1.00 36.75 179 SER E C 1
ATOM 9908 O O . SER E 1 157 ? 39.560 55.264 -53.921 1.00 37.15 179 SER E O 1
ATOM 9911 N N . TYR E 1 158 ? 37.309 55.318 -53.850 1.00 37.28 180 TYR E N 1
ATOM 9912 C CA . TYR E 1 158 ? 37.132 53.984 -54.417 1.00 35.46 180 TYR E CA 1
ATOM 9913 C C . TYR E 1 158 ? 35.819 53.905 -55.180 1.00 37.30 180 TYR E C 1
ATOM 9914 O O . TYR E 1 158 ? 34.931 54.736 -54.994 1.00 39.14 180 TYR E O 1
ATOM 9923 N N . GLU E 1 159 ? 35.687 52.895 -56.027 1.00 38.47 181 GLU E N 1
ATOM 9924 C CA . GLU E 1 159 ? 34.417 52.656 -56.695 1.00 40.00 181 GLU E CA 1
ATOM 9925 C C . GLU E 1 159 ? 34.235 51.171 -56.954 1.00 38.72 181 GLU E C 1
ATOM 9926 O O . GLU E 1 159 ? 35.157 50.497 -57.411 1.00 38.00 181 GLU E O 1
ATOM 9932 N N . PHE E 1 160 ? 33.043 50.668 -56.640 1.00 38.69 182 PHE E N 1
ATOM 9933 C CA . PHE E 1 160 ? 32.722 49.257 -56.821 1.00 34.04 182 PHE E CA 1
ATOM 9934 C C . PHE E 1 160 ? 31.689 49.067 -57.920 1.00 36.33 182 PHE E C 1
ATOM 9935 O O . PHE E 1 160 ? 30.640 49.713 -57.922 1.00 39.44 182 PHE E O 1
ATOM 9943 N N . PHE E 1 161 ? 31.998 48.181 -58.859 1.00 36.06 183 PHE E N 1
ATOM 9944 C CA . PHE E 1 161 ? 31.104 47.889 -59.969 1.00 37.15 183 PHE E CA 1
ATOM 9945 C C . PHE E 1 161 ? 30.612 46.446 -59.906 1.00 36.56 183 PHE E C 1
ATOM 9946 O O . PHE E 1 161 ? 31.396 45.524 -59.663 1.00 34.00 183 PHE E O 1
ATOM 9954 N N . LEU E 1 162 ? 29.314 46.256 -60.119 1.00 38.45 184 LEU E N 1
ATOM 9955 C CA . LEU E 1 162 ? 28.752 44.921 -60.263 1.00 38.52 184 LEU E CA 1
ATOM 9956 C C . LEU E 1 162 ? 28.163 44.797 -61.663 1.00 41.84 184 LEU E C 1
ATOM 9957 O O . LEU E 1 162 ? 27.294 45.578 -62.050 1.00 43.44 184 LEU E O 1
ATOM 9962 N N . ASP E 1 163 ? 28.634 43.808 -62.415 1.00 42.30 185 ASP E N 1
ATOM 9963 C CA . ASP E 1 163 ? 28.229 43.636 -63.805 1.00 44.00 185 ASP E CA 1
ATOM 9964 C C . ASP E 1 163 ? 28.463 44.907 -64.624 1.00 44.22 185 ASP E C 1
ATOM 9965 O O . ASP E 1 163 ? 27.640 45.279 -65.460 1.00 44.40 185 ASP E O 1
ATOM 9970 N N . GLY E 1 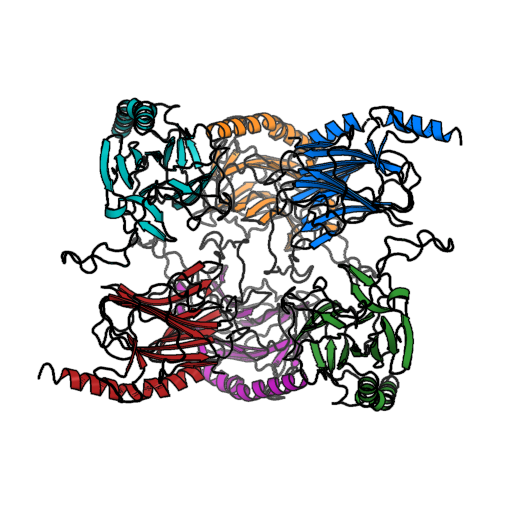164 ? 29.590 45.564 -64.362 1.00 45.22 186 GLY E N 1
ATOM 9971 C CA . GLY E 1 164 ? 30.041 46.728 -65.127 1.00 49.35 186 GLY E CA 1
ATOM 9972 C C . GLY E 1 164 ? 29.293 48.012 -64.774 1.00 48.89 186 GLY E C 1
ATOM 9973 O O . GLY E 1 164 ? 29.587 49.070 -65.322 1.00 50.08 186 GLY E O 1
ATOM 9974 N N . GLU E 1 165 ? 28.333 47.921 -63.861 1.00 45.64 187 GLU E N 1
ATOM 9975 C CA . GLU E 1 165 ? 27.571 49.092 -63.433 1.00 45.74 187 GLU E CA 1
ATOM 9976 C C . GLU E 1 165 ? 27.998 49.505 -62.030 1.00 44.61 187 GLU E C 1
ATOM 9977 O O . GLU E 1 165 ? 28.211 48.658 -61.162 1.00 43.02 187 GLU E O 1
ATOM 9979 N N . SER E 1 166 ? 28.135 50.809 -61.816 1.00 44.62 188 SER E N 1
ATOM 9980 C CA . SER E 1 166 ? 28.562 51.336 -60.524 1.00 41.75 188 SER E CA 1
ATOM 9981 C C . SER E 1 166 ? 27.521 51.053 -59.438 1.00 41.27 188 SER E C 1
ATOM 9982 O O . SER E 1 166 ? 26.347 51.389 -59.587 1.00 42.88 188 SER E O 1
ATOM 9985 N N . LYS E 1 167 ? 27.953 50.426 -58.348 1.00 39.00 189 LYS E N 1
ATOM 9986 C CA . LYS E 1 167 ? 27.049 50.113 -57.244 1.00 40.28 189 LYS E CA 1
ATOM 9987 C C . LYS E 1 167 ? 27.389 50.892 -55.978 1.00 41.17 189 LYS E C 1
ATOM 9988 O O . LYS E 1 167 ? 26.506 51.218 -55.185 1.00 44.05 189 LYS E O 1
ATOM 9994 N N . ALA E 1 168 ? 28.670 51.181 -55.783 1.00 38.88 190 ALA E N 1
ATOM 9995 C CA . ALA E 1 168 ? 29.098 51.936 -54.613 1.00 38.19 190 ALA E CA 1
ATOM 9996 C C . ALA E 1 168 ? 30.289 52.825 -54.931 1.00 37.75 190 ALA E C 1
ATOM 9997 O O . ALA E 1 168 ? 31.147 52.462 -55.735 1.00 36.48 190 ALA E O 1
ATOM 9999 N N . LYS E 1 169 ? 30.337 53.977 -54.266 1.00 38.88 191 LYS E N 1
ATOM 10000 C CA . LYS E 1 169 ? 31.314 55.027 -54.551 1.00 39.47 191 LYS E CA 1
ATOM 10001 C C . LYS E 1 169 ? 31.516 55.898 -53.311 1.00 38.95 191 LYS E C 1
ATOM 10002 O O . LYS E 1 169 ? 30.548 56.306 -52.667 1.00 39.15 191 LYS E O 1
ATOM 10008 N N . GLY E 1 170 ? 32.769 56.173 -52.964 1.00 37.50 192 GLY E N 1
ATOM 10009 C CA . GLY E 1 170 ? 33.041 57.002 -51.805 1.00 37.48 192 GLY E CA 1
ATOM 10010 C C . GLY E 1 170 ? 34.491 57.123 -51.378 1.00 36.51 192 GLY E C 1
ATOM 10011 O O . GLY E 1 170 ? 35.415 56.991 -52.182 1.00 35.76 192 GLY E O 1
ATOM 10012 N N . GLN E 1 171 ? 34.685 57.383 -50.091 1.00 35.37 193 GLN E N 1
ATOM 10013 C CA . GLN E 1 171 ? 36.013 57.596 -49.550 1.00 33.58 193 GLN E CA 1
ATOM 10014 C C . GLN E 1 171 ? 36.385 56.445 -48.630 1.00 33.32 193 GLN E C 1
ATOM 10015 O O . GLN E 1 171 ? 35.563 56.007 -47.817 1.00 32.74 193 GLN E O 1
ATOM 10021 N N . LEU E 1 172 ? 37.613 55.949 -48.770 1.00 32.05 194 LEU E N 1
ATOM 10022 C CA . LEU E 1 172 ? 38.097 54.855 -47.933 1.00 32.13 194 LEU E CA 1
ATOM 10023 C C . LEU E 1 172 ? 38.002 55.207 -46.454 1.00 32.36 194 LEU E C 1
ATOM 10024 O O . LEU E 1 172 ? 37.598 54.379 -45.635 1.00 31.79 194 LEU E O 1
ATOM 10029 N N . GLU E 1 173 ? 38.366 56.443 -46.126 1.00 34.73 195 GLU E N 1
ATOM 10030 C CA . GLU E 1 173 ? 38.372 56.913 -44.744 1.00 35.21 195 GLU E CA 1
ATOM 10031 C C . GLU E 1 173 ? 36.977 56.928 -44.129 1.00 33.22 195 GLU E C 1
ATOM 10032 O O . GLU E 1 173 ? 36.830 56.736 -42.921 1.00 32.75 195 GLU E O 1
ATOM 10038 N N . GLU E 1 174 ? 35.966 57.161 -44.966 1.00 31.69 196 GLU E N 1
ATOM 10039 C CA . GLU E 1 174 ? 34.584 57.297 -44.510 1.00 34.13 196 GLU E CA 1
ATOM 10040 C C . GLU E 1 174 ? 33.783 55.982 -44.495 1.00 37.47 196 GLU E C 1
ATOM 10041 O O . GLU E 1 174 ? 32.933 55.788 -43.629 1.00 40.36 196 GLU E O 1
ATOM 10047 N N . ASP E 1 175 ? 34.034 55.090 -45.449 1.00 37.23 197 ASP E N 1
ATOM 10048 C CA . ASP E 1 175 ? 33.249 53.855 -45.546 1.00 36.93 197 ASP E CA 1
ATOM 10049 C C . ASP E 1 175 ? 33.943 52.640 -44.905 1.00 34.83 197 ASP E C 1
ATOM 10050 O O . ASP E 1 175 ? 33.420 51.527 -44.944 1.00 34.39 197 ASP E O 1
ATOM 10055 N N . TRP E 1 176 ? 35.122 52.859 -44.333 1.00 33.98 198 TRP E N 1
ATOM 10056 C CA . TRP E 1 176 ? 35.772 51.867 -43.470 1.00 33.93 198 TRP E CA 1
ATOM 10057 C C . TRP E 1 176 ? 36.141 52.520 -42.139 1.00 36.24 198 TRP E C 1
ATOM 10058 O O . TRP E 1 176 ? 36.149 53.745 -42.026 1.00 39.79 198 TRP E O 1
ATOM 10069 N N . SER E 1 177 ? 36.449 51.704 -41.136 1.00 36.00 199 SER E N 1
ATOM 10070 C CA . SER E 1 177 ? 37.021 52.208 -39.889 1.00 34.34 199 SER E CA 1
ATOM 10071 C C . SER E 1 177 ? 38.531 52.061 -39.932 1.00 33.86 199 SER E C 1
ATOM 10072 O O . SER E 1 177 ? 39.088 51.092 -39.404 1.00 33.58 199 SER E O 1
ATOM 10075 N N . LEU E 1 178 ? 39.186 53.024 -40.572 1.00 32.07 200 LEU E N 1
ATOM 10076 C CA . LEU E 1 178 ? 40.629 52.968 -40.759 1.00 32.93 200 LEU E CA 1
ATOM 10077 C C . LEU E 1 178 ? 41.362 53.881 -39.783 1.00 35.17 200 LEU E C 1
ATOM 10078 O O . LEU E 1 178 ? 42.344 53.479 -39.166 1.00 36.97 200 LEU E O 1
ATOM 10083 N N . LEU E 1 179 ? 40.870 55.105 -39.634 1.00 36.11 201 LEU E N 1
ATOM 10084 C CA . LEU E 1 179 ? 41.563 56.110 -38.837 1.00 34.82 201 LEU E CA 1
ATOM 10085 C C . LEU E 1 179 ? 40.810 56.470 -37.555 1.00 33.07 201 L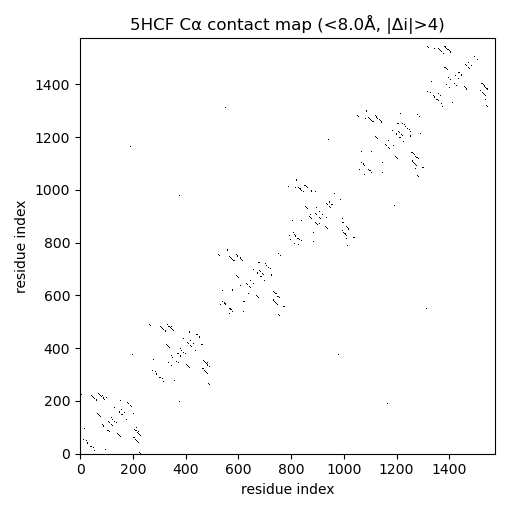EU E C 1
ATOM 10086 O O . LEU E 1 179 ? 39.668 56.054 -37.354 1.00 32.09 201 LEU E O 1
ATOM 10091 N N . LEU E 1 180 ? 41.470 57.232 -36.687 1.00 33.72 202 LEU E N 1
ATOM 10092 C CA . LEU E 1 180 ? 40.843 57.746 -35.475 1.00 35.21 202 LEU E CA 1
ATOM 10093 C C . LEU E 1 180 ? 39.759 58.753 -35.829 1.00 36.47 202 LEU E C 1
ATOM 10094 O O . LEU E 1 180 ? 39.693 59.221 -36.964 1.00 38.62 202 LEU E O 1
ATOM 10099 N N . PRO E 1 181 ? 38.913 59.103 -34.850 1.00 35.73 203 PRO E N 1
ATOM 10100 C CA . PRO E 1 181 ? 37.882 60.122 -35.080 1.00 36.96 203 PRO E CA 1
ATOM 10101 C C . PRO E 1 181 ? 38.494 61.510 -35.236 1.00 38.98 203 PRO E C 1
ATOM 10102 O O . PRO E 1 181 ? 39.427 61.854 -34.509 1.00 39.93 203 PRO E O 1
ATOM 10106 N N . ARG E 1 182 ? 37.975 62.295 -36.173 1.00 39.98 204 ARG E N 1
ATOM 10107 C CA . ARG E 1 182 ? 38.499 63.636 -36.407 1.00 38.76 204 ARG E CA 1
ATOM 10108 C C . ARG E 1 182 ? 38.063 64.592 -35.306 1.00 40.34 204 ARG E C 1
ATOM 10109 O O . ARG E 1 182 ? 38.790 65.527 -34.955 1.00 41.25 204 ARG E O 1
ATOM 10117 N N . GLU E 1 183 ? 36.876 64.342 -34.759 1.00 39.06 205 GLU E N 1
ATOM 10118 C CA . GLU E 1 183 ? 36.356 65.129 -33.650 1.00 38.78 205 GLU E CA 1
ATOM 10119 C C . GLU E 1 183 ? 36.512 64.349 -32.362 1.00 36.55 205 GLU E C 1
ATOM 10120 O O . GLU E 1 183 ? 36.441 63.124 -32.367 1.00 36.68 205 GLU E O 1
ATOM 10126 N N . ILE E 1 184 ? 36.724 65.054 -31.258 1.00 36.30 206 ILE E N 1
ATOM 10127 C CA . ILE E 1 184 ? 36.874 64.387 -29.976 1.00 37.66 206 ILE E CA 1
ATOM 10128 C C . ILE E 1 184 ? 35.504 63.873 -29.552 1.00 42.53 206 ILE E C 1
ATOM 10129 O O . ILE E 1 184 ? 35.379 62.801 -28.961 1.00 45.30 206 ILE E O 1
ATOM 10134 N N . VAL E 1 185 ? 34.479 64.655 -29.871 1.00 44.75 207 VAL E N 1
ATOM 10135 C CA . VAL E 1 185 ? 33.094 64.232 -29.739 1.00 46.25 207 VAL E CA 1
ATOM 10136 C C . VAL E 1 185 ? 32.371 64.648 -31.014 1.00 49.70 207 VAL E C 1
ATOM 10137 O O . VAL E 1 185 ? 32.519 65.783 -31.470 1.00 50.72 207 VAL E O 1
ATOM 10141 N N . ASP E 1 186 ? 31.612 63.729 -31.603 1.00 52.21 208 ASP E N 1
ATOM 10142 C CA . ASP E 1 186 ? 30.979 64.001 -32.891 1.00 54.78 208 ASP E CA 1
ATOM 10143 C C . ASP E 1 186 ? 29.929 65.096 -32.803 1.00 56.04 208 ASP E C 1
ATOM 10144 O O . ASP E 1 186 ? 29.092 65.114 -31.888 1.00 57.14 208 ASP E O 1
ATOM 10149 N N . GLY E 1 187 ? 30.015 66.024 -33.751 1.00 56.72 209 GLY E N 1
ATOM 10150 C CA . GLY E 1 187 ? 29.084 67.127 -33.865 1.00 59.03 209 GLY E CA 1
ATOM 10151 C C . GLY E 1 187 ? 29.438 68.262 -32.931 1.00 58.82 209 GLY E C 1
ATOM 10152 O O . GLY E 1 187 ? 28.781 69.308 -32.903 1.00 61.40 209 GLY E O 1
ATOM 10153 N N . SER E 1 188 ? 30.483 68.056 -32.142 1.00 55.09 210 SER E N 1
ATOM 10154 C CA . SER E 1 188 ? 30.885 69.065 -31.175 1.00 52.33 210 SER E CA 1
ATOM 10155 C C . SER E 1 188 ? 31.662 70.177 -31.854 1.00 51.16 210 SER E C 1
ATOM 10156 O O . SER E 1 188 ? 31.639 71.323 -31.412 1.00 50.12 210 SER E O 1
ATOM 10159 N N . GLY E 1 189 ? 32.348 69.823 -32.934 1.00 51.50 211 GLY E N 1
ATOM 10160 C CA . GLY E 1 189 ? 33.180 70.765 -33.648 1.00 50.64 211 GLY E CA 1
ATOM 10161 C C . GLY E 1 189 ? 34.566 70.881 -33.046 1.00 48.56 211 GLY E C 1
ATOM 10162 O O . GLY E 1 189 ? 35.424 71.565 -33.598 1.00 49.66 211 GLY E O 1
ATOM 10163 N N . ILE E 1 190 ? 34.794 70.230 -31.907 1.00 45.90 294 ILE E N 1
ATOM 10164 C CA . ILE E 1 190 ? 36.124 70.200 -31.317 1.00 43.85 294 ILE E CA 1
ATOM 10165 C C . ILE E 1 190 ? 37.005 69.117 -31.948 1.00 42.29 294 ILE E C 1
ATOM 10166 O O . ILE E 1 190 ? 36.663 67.934 -31.914 1.00 41.44 294 ILE E O 1
ATOM 10171 N N . PRO E 1 191 ? 38.158 69.522 -32.509 1.00 41.10 295 PRO E N 1
ATOM 10172 C CA . PRO E 1 191 ? 39.071 68.585 -33.172 1.00 38.55 295 PRO E CA 1
ATOM 10173 C C . PRO E 1 191 ? 39.750 67.619 -32.209 1.00 37.22 295 PRO E C 1
ATOM 10174 O O . PRO E 1 191 ? 40.014 67.989 -31.064 1.00 39.22 295 PRO E O 1
ATOM 10178 N N . ASN E 1 192 ? 40.020 66.401 -32.677 1.00 33.42 296 ASN E N 1
ATOM 10179 C CA . ASN E 1 192 ? 40.780 65.421 -31.911 1.00 33.42 296 ASN E CA 1
ATOM 10180 C C . ASN E 1 192 ? 42.257 65.505 -32.271 1.00 34.43 296 ASN E C 1
ATOM 10181 O O . ASN E 1 192 ? 42.673 65.012 -33.319 1.00 35.53 296 ASN E O 1
ATOM 10186 N N . PRO E 1 193 ? 43.061 66.109 -31.385 1.00 34.59 297 PRO E N 1
ATOM 10187 C CA . PRO E 1 193 ? 44.476 66.364 -31.670 1.00 35.55 297 PRO E CA 1
ATOM 10188 C C . PRO E 1 193 ? 45.268 65.077 -31.861 1.00 36.92 297 PRO E C 1
ATOM 10189 O O . PRO E 1 193 ? 46.353 65.121 -32.438 1.00 39.19 297 PRO E O 1
ATOM 10193 N N . ASP E 1 194 ? 44.739 63.957 -31.377 1.00 35.23 298 ASP E N 1
ATOM 10194 C CA . ASP E 1 194 ? 45.386 62.664 -31.573 1.00 34.49 298 ASP E CA 1
ATOM 10195 C C . ASP E 1 194 ? 45.173 62.127 -32.987 1.00 35.61 298 ASP E C 1
ATOM 10196 O O . ASP E 1 194 ? 45.839 61.172 -33.399 1.00 37.78 298 ASP E O 1
ATOM 10201 N N . PHE E 1 195 ? 44.241 62.730 -33.725 1.00 33.21 299 PHE E N 1
ATOM 10202 C CA . PHE E 1 195 ? 43.952 62.277 -35.077 1.00 32.22 299 PHE E CA 1
ATOM 10203 C C . PHE E 1 195 ? 45.197 62.336 -35.935 1.00 35.19 299 PHE E C 1
ATOM 10204 O O . PHE E 1 195 ? 45.925 63.328 -35.926 1.00 36.32 299 PHE E O 1
ATOM 10212 N N . VAL E 1 196 ? 45.438 61.261 -36.675 1.00 37.26 300 VAL E N 1
ATOM 10213 C CA . VAL E 1 196 ? 46.571 61.205 -37.579 1.00 36.48 300 VAL E CA 1
ATOM 10214 C C . VAL E 1 196 ? 46.089 60.998 -39.004 1.00 35.79 300 VAL E C 1
ATOM 10215 O O . VAL E 1 196 ? 45.263 60.134 -39.281 1.00 34.80 300 VAL E O 1
ATOM 10219 N N . GLU E 1 197 ? 46.612 61.812 -39.904 1.00 38.54 301 GLU E N 1
ATOM 10220 C CA . GLU E 1 197 ? 46.222 61.779 -41.300 1.00 40.32 301 GLU E CA 1
ATOM 10221 C C . GLU E 1 197 ? 46.978 60.674 -42.029 1.00 42.36 301 GLU E C 1
ATOM 10222 O O . GLU E 1 197 ? 48.167 60.458 -41.775 1.00 45.60 301 GLU E O 1
ATOM 10228 N N . ASP E 1 198 ? 46.296 59.966 -42.923 1.00 38.47 302 ASP E N 1
ATOM 10229 C CA . ASP E 1 198 ? 46.990 59.011 -43.772 1.00 38.11 302 ASP E CA 1
ATOM 10230 C C . ASP E 1 198 ? 46.589 59.203 -45.232 1.00 38.44 302 ASP E C 1
ATOM 10231 O O . ASP E 1 198 ? 45.459 58.923 -45.619 1.00 39.22 302 ASP E O 1
ATOM 10236 N N . SER E 1 199 ? 47.523 59.697 -46.035 1.00 38.72 303 SER E N 1
ATOM 10237 C CA . SER E 1 199 ? 47.272 59.911 -47.454 1.00 38.62 303 SER E CA 1
ATOM 10238 C C . SER E 1 199 ? 47.534 58.652 -48.268 1.00 39.69 303 SER E C 1
ATOM 10239 O O . SER E 1 199 ? 47.329 58.641 -49.478 1.00 40.91 303 SER E O 1
ATOM 10242 N N . GLU E 1 200 ? 47.987 57.593 -47.605 1.00 41.05 304 GLU E N 1
ATOM 10243 C CA . GLU E 1 200 ? 48.316 56.349 -48.297 1.00 42.19 304 GLU E CA 1
ATOM 10244 C C . GLU E 1 200 ? 47.451 55.180 -47.842 1.00 40.64 304 GLU E C 1
ATOM 10245 O O . GLU E 1 200 ? 47.911 54.038 -47.825 1.00 43.39 304 GLU E O 1
ATOM 10251 N N . LEU E 1 201 ? 46.206 55.464 -47.473 1.00 36.84 305 LEU E N 1
ATOM 10252 C CA . LEU E 1 201 ? 45.248 54.409 -47.162 1.00 34.83 305 LEU E CA 1
ATOM 10253 C C . LEU E 1 201 ? 45.128 53.444 -48.332 1.00 37.80 305 LEU E C 1
ATOM 10254 O O . LEU E 1 201 ? 45.118 52.225 -48.149 1.00 39.24 305 LEU E O 1
ATOM 10259 N N . HIS E 1 202 ? 45.039 54.003 -49.535 1.00 38.82 306 HIS E N 1
ATOM 10260 C CA . HIS E 1 202 ? 44.887 53.215 -50.756 1.00 39.61 306 HIS E CA 1
ATOM 10261 C C . HIS E 1 202 ? 46.086 52.304 -51.067 1.00 41.49 306 HIS E C 1
ATOM 10262 O O . HIS E 1 202 ? 45.927 51.268 -51.709 1.00 40.82 306 HIS E O 1
ATOM 10269 N N . LYS E 1 203 ? 47.279 52.697 -50.620 1.00 42.78 307 LYS E N 1
ATOM 10270 C CA . LYS E 1 203 ? 48.510 52.021 -51.027 1.00 43.21 307 LYS E CA 1
ATOM 10271 C C . LYS E 1 203 ? 48.726 50.719 -50.267 1.00 42.42 307 LYS E C 1
ATOM 10272 O O . LYS E 1 203 ? 48.530 50.658 -49.055 1.00 41.87 307 LYS E O 1
ATOM 10278 N N . VAL E 1 204 ? 49.146 49.688 -50.992 1.00 43.20 308 VAL E N 1
ATOM 10279 C CA . VAL E 1 204 ? 49.493 48.401 -50.401 1.00 44.21 308 VAL E CA 1
ATOM 10280 C C . VAL E 1 204 ? 50.718 48.523 -49.496 1.00 46.16 308 VAL E C 1
ATOM 10281 O O . VAL E 1 204 ? 51.715 49.134 -49.882 1.00 46.42 308 VAL E O 1
ATOM 10285 N N . PRO E 1 205 ? 50.638 47.953 -48.280 1.00 47.09 309 PRO E N 1
ATOM 10286 C CA . PRO E 1 205 ? 51.738 48.013 -47.307 1.00 47.70 309 PRO E CA 1
ATOM 10287 C C . PRO E 1 205 ? 52.969 47.303 -47.850 1.00 49.72 309 PRO E C 1
ATOM 10288 O O . PRO E 1 205 ? 54.067 47.859 -47.803 1.00 51.88 309 PRO E O 1
ATOM 10292 N N . GLU E 1 206 ? 52.775 46.088 -48.354 1.00 50.99 310 GLU E N 1
ATOM 10293 C CA . GLU E 1 206 ? 53.803 45.379 -49.110 1.00 54.37 310 GLU E CA 1
ATOM 10294 C C . GLU E 1 206 ? 53.318 45.211 -50.541 1.00 53.56 310 GLU E C 1
ATOM 10295 O O . GLU E 1 206 ? 52.115 45.271 -50.800 1.00 50.87 310 GLU E O 1
ATOM 10301 N N . PRO E 1 207 ? 54.250 44.988 -51.477 1.00 56.95 311 PRO E N 1
ATOM 10302 C CA . PRO E 1 207 ? 53.836 44.696 -52.852 1.00 56.43 311 PRO E CA 1
ATOM 10303 C C . PRO E 1 207 ? 52.996 43.424 -52.897 1.00 53.66 311 PRO E C 1
ATOM 10304 O O . PRO E 1 207 ? 53.220 42.509 -52.100 1.00 50.10 311 PRO E O 1
ATOM 10308 N N . LEU E 1 208 ? 52.044 43.370 -53.821 1.00 54.53 312 LEU E N 1
ATOM 10309 C CA . LEU E 1 208 ? 51.146 42.228 -53.925 1.00 54.20 312 LEU E CA 1
ATOM 10310 C C . LEU E 1 208 ? 51.794 41.169 -54.804 1.00 57.78 312 LEU E C 1
ATOM 10311 O O . LEU E 1 208 ? 52.353 41.481 -55.854 1.00 60.71 312 LEU E O 1
ATOM 10316 N N . THR E 1 209 ? 51.709 39.914 -54.383 1.00 57.72 313 THR E N 1
ATOM 10317 C CA . THR E 1 209 ? 52.530 38.873 -54.989 1.00 59.12 313 THR E CA 1
ATOM 10318 C C . THR E 1 209 ? 51.723 37.666 -55.458 1.00 59.37 313 THR E C 1
ATOM 10319 O O . THR E 1 209 ? 52.133 36.961 -56.382 1.00 59.99 313 THR E O 1
ATOM 10323 N N . HIS E 1 210 ? 50.577 37.431 -54.829 1.00 59.38 314 HIS E N 1
ATOM 10324 C CA . HIS E 1 210 ? 49.715 36.325 -55.229 1.00 59.77 314 HIS E CA 1
ATOM 10325 C C . HIS E 1 210 ? 48.250 36.735 -55.286 1.00 59.31 314 HIS E C 1
ATOM 10326 O O . HIS E 1 210 ? 47.825 37.673 -54.606 1.00 59.52 314 HIS E O 1
ATOM 10333 N N . VAL E 1 211 ? 47.489 36.028 -56.113 1.00 57.98 315 VAL E N 1
ATOM 10334 C CA . VAL E 1 211 ? 46.039 36.027 -56.013 1.00 54.76 315 VAL E CA 1
ATOM 10335 C C . VAL E 1 211 ? 45.639 34.654 -55.508 1.00 55.94 315 VAL E C 1
ATOM 10336 O O . VAL E 1 211 ? 46.208 33.645 -55.927 1.00 58.30 315 VAL E O 1
ATOM 10340 N N . GLY E 1 212 ? 44.669 34.608 -54.604 1.00 54.46 316 GLY E N 1
ATOM 10341 C CA . GLY E 1 212 ? 44.225 33.340 -54.062 1.00 52.12 316 GLY E CA 1
ATOM 10342 C C . GLY E 1 212 ? 42.724 33.213 -53.969 1.00 48.83 316 GLY E C 1
ATOM 10343 O O . GLY E 1 212 ? 42.013 34.205 -53.797 1.00 48.08 316 GLY E O 1
ATOM 10344 N N . ILE E 1 213 ? 42.245 31.981 -54.105 1.00 46.74 317 ILE E N 1
ATOM 10345 C CA . ILE E 1 213 ? 40.845 31.669 -53.878 1.00 44.39 317 ILE E CA 1
ATOM 10346 C C . ILE E 1 213 ? 40.722 30.801 -52.634 1.00 46.78 317 ILE E C 1
ATOM 10347 O O . ILE E 1 213 ? 41.149 29.645 -52.621 1.00 51.14 317 ILE E O 1
ATOM 10352 N N . ASP E 1 214 ? 40.152 31.379 -51.586 1.00 45.31 318 ASP E N 1
ATOM 10353 C CA . ASP E 1 214 ? 40.002 30.708 -50.303 1.00 44.36 318 ASP E CA 1
ATOM 10354 C C . ASP E 1 214 ? 38.547 30.780 -49.857 1.00 42.96 318 ASP E C 1
ATOM 10355 O O . ASP E 1 214 ? 38.123 31.754 -49.230 1.00 44.21 318 ASP E O 1
ATOM 10360 N N . VAL E 1 215 ? 37.779 29.749 -50.191 1.00 40.43 319 VAL E N 1
ATOM 10361 C CA . VAL E 1 215 ? 36.351 29.759 -49.904 1.00 36.46 319 VAL E CA 1
ATOM 10362 C C . VAL E 1 215 ? 35.829 28.438 -49.365 1.00 36.47 319 VAL E C 1
ATOM 10363 O O . VAL E 1 215 ? 36.412 27.376 -49.597 1.00 38.90 319 VAL E O 1
ATOM 10367 N N . TRP E 1 216 ? 34.708 28.528 -48.656 1.00 34.12 320 TRP E N 1
ATOM 10368 C CA . TRP E 1 216 ? 33.949 27.366 -48.226 1.00 35.01 320 TRP E CA 1
ATOM 10369 C C . TRP E 1 216 ? 32.665 27.288 -49.042 1.00 34.92 320 TRP E C 1
ATOM 10370 O O . TRP E 1 216 ? 31.998 28.299 -49.281 1.00 32.90 320 TRP E O 1
ATOM 10381 N N . GLN E 1 217 ? 32.344 26.085 -49.502 1.00 34.97 321 GLN E N 1
ATOM 10382 C CA . GLN E 1 217 ? 31.127 25.861 -50.265 1.00 33.87 321 GLN E CA 1
ATOM 10383 C C . GLN E 1 217 ? 30.375 24.618 -49.850 1.00 35.94 321 GLN E C 1
ATOM 10384 O O . GLN E 1 217 ? 30.918 23.522 -49.843 1.00 38.47 321 GLN E O 1
ATOM 10390 N N . VAL E 1 218 ? 29.110 24.802 -49.501 1.00 35.83 322 VAL E N 1
ATOM 10391 C CA . VAL E 1 218 ? 28.216 23.682 -49.266 1.00 35.32 322 VAL E CA 1
ATOM 10392 C C . VAL E 1 218 ? 27.688 23.140 -50.599 1.00 36.81 322 VAL E C 1
ATOM 10393 O O . VAL E 1 218 ? 27.918 21.975 -50.943 1.00 40.35 322 VAL E O 1
ATOM 10397 N N . GLU E 1 219 ? 26.966 23.971 -51.339 1.00 35.73 323 GLU E N 1
ATOM 10398 C CA . GLU E 1 219 ? 26.565 23.604 -52.689 1.00 37.03 323 GLU E CA 1
ATOM 10399 C C . GLU E 1 219 ? 27.630 24.113 -53.656 1.00 37.00 323 GLU E C 1
ATOM 10400 O O . GLU E 1 219 ? 27.719 25.313 -53.899 1.00 35.91 323 GLU E O 1
ATOM 10406 N N . SER E 1 220 ? 28.444 23.205 -54.192 1.00 39.18 324 SER E N 1
ATOM 10407 C CA . SER E 1 220 ? 29.553 23.588 -55.069 1.00 40.97 324 SER E CA 1
ATOM 10408 C C . SER E 1 220 ? 29.094 23.754 -56.516 1.00 41.04 324 SER E C 1
ATOM 10409 O O . SER E 1 220 ? 27.914 23.580 -56.823 1.00 40.97 324 SER E O 1
ATOM 10412 N N . GLY E 1 221 ? 30.031 24.087 -57.399 1.00 41.52 325 GLY E N 1
ATOM 10413 C CA . GLY E 1 221 ? 29.727 24.255 -58.809 1.00 41.57 325 GLY E CA 1
ATOM 10414 C C . GLY E 1 221 ? 30.051 25.635 -59.354 1.00 41.16 325 GLY E C 1
ATOM 10415 O O . GLY E 1 221 ? 29.818 25.916 -60.532 1.00 41.50 325 GLY E O 1
ATOM 10416 N N . SER E 1 222 ? 30.602 26.497 -58.504 1.00 41.79 326 SER E N 1
ATOM 10417 C CA . SER E 1 222 ? 30.923 27.869 -58.905 1.00 42.32 326 SER E CA 1
ATOM 10418 C C . SER E 1 222 ? 32.030 27.916 -59.946 1.00 45.97 326 SER E C 1
ATOM 10419 O O . SER E 1 222 ? 32.916 27.060 -59.961 1.00 47.88 326 SER E O 1
ATOM 10422 N N . ILE E 1 223 ? 31.973 28.917 -60.819 1.00 46.07 327 ILE E N 1
ATOM 10423 C CA . ILE E 1 223 ? 32.989 29.086 -61.849 1.00 47.37 327 ILE E CA 1
ATOM 10424 C C . ILE E 1 223 ? 33.585 30.491 -61.810 1.00 46.15 327 ILE E C 1
ATOM 10425 O O . ILE E 1 223 ? 32.867 31.482 -61.950 1.00 45.37 327 ILE E O 1
ATOM 10430 N N . PHE E 1 224 ? 34.898 30.567 -61.609 1.00 46.50 328 PHE E N 1
ATOM 10431 C CA . PHE E 1 224 ? 35.605 31.845 -61.580 1.00 45.83 328 PHE E CA 1
ATOM 10432 C C . PHE E 1 224 ? 36.199 32.159 -62.951 1.00 48.54 328 PHE E C 1
ATOM 10433 O O . PHE E 1 224 ? 36.737 31.273 -63.615 1.00 49.95 328 PHE E O 1
ATOM 10441 N N . LYS E 1 225 ? 36.112 33.419 -63.370 1.00 48.35 329 LYS E N 1
ATOM 10442 C CA . LYS E 1 225 ? 36.703 33.827 -64.641 1.00 48.99 329 LYS E CA 1
ATOM 10443 C C . LYS E 1 225 ? 37.305 35.227 -64.602 1.00 50.37 329 LYS E C 1
ATOM 10444 O O . LYS E 1 225 ? 36.930 36.061 -63.773 1.00 48.26 329 LYS E O 1
ATOM 10450 N N . ASP E 1 226 ? 38.236 35.464 -65.523 1.00 52.90 330 ASP E N 1
ATOM 10451 C CA . ASP E 1 226 ? 38.759 36.794 -65.820 1.00 54.47 330 ASP E CA 1
ATOM 10452 C C . ASP E 1 226 ? 39.158 37.594 -64.588 1.00 53.80 330 ASP E C 1
ATOM 10453 O O . ASP E 1 226 ? 38.598 38.659 -64.320 1.00 52.92 330 ASP E O 1
ATOM 10458 N N . ILE E 1 227 ? 40.128 37.080 -63.842 1.00 43.17 331 ILE E N 1
ATOM 10459 C CA . ILE E 1 227 ? 40.732 37.854 -62.772 1.00 41.07 331 ILE E CA 1
ATOM 10460 C C . ILE E 1 227 ? 41.679 38.876 -63.385 1.00 42.77 331 ILE E C 1
ATOM 10461 O O . ILE E 1 227 ? 42.786 38.538 -63.805 1.00 44.48 331 ILE E O 1
ATOM 10466 N N . VAL E 1 228 ? 41.228 40.126 -63.441 1.00 41.44 332 VAL E N 1
ATOM 10467 C CA . VAL E 1 228 ? 42.001 41.205 -64.043 1.00 40.97 332 VAL E CA 1
ATOM 10468 C C . VAL E 1 228 ? 42.484 42.205 -62.996 1.00 40.63 332 VAL E C 1
ATOM 10469 O O . VAL E 1 228 ? 41.750 42.555 -62.071 1.00 38.73 332 VAL E O 1
ATOM 10473 N N . ILE E 1 229 ? 43.730 42.643 -63.140 1.00 42.35 333 ILE E N 1
ATOM 10474 C CA . ILE E 1 229 ? 44.295 43.674 -62.277 1.00 40.80 333 ILE E CA 1
ATOM 10475 C C . ILE E 1 229 ? 45.112 44.657 -63.114 1.00 45.03 333 ILE E C 1
ATOM 10476 O O . ILE E 1 229 ? 45.913 44.244 -63.955 1.00 50.00 333 ILE E O 1
ATOM 10481 N N . GLY E 1 230 ? 44.910 45.952 -62.884 1.00 42.73 334 GLY E N 1
ATOM 10482 C CA . GLY E 1 230 ? 45.587 46.980 -63.656 1.00 44.89 334 GLY E CA 1
ATOM 10483 C C . GLY E 1 230 ? 45.592 48.322 -62.950 1.00 45.22 334 GLY E C 1
ATOM 10484 O O . GLY E 1 230 ? 45.231 48.412 -61.778 1.00 45.63 334 GLY E O 1
ATOM 10485 N N . ASP E 1 231 ? 46.002 49.372 -63.652 1.00 45.83 335 ASP E N 1
ATOM 10486 C CA . ASP E 1 231 ? 46.067 50.693 -63.037 1.00 46.84 335 ASP E CA 1
ATOM 10487 C C . ASP E 1 231 ? 45.174 51.697 -63.752 1.00 50.56 335 ASP E C 1
ATOM 10488 O O . ASP E 1 231 ? 45.199 52.889 -63.453 1.00 54.38 335 ASP E O 1
ATOM 10493 N N . ASP E 1 232 ? 44.380 51.208 -64.694 1.00 50.95 336 ASP E N 1
ATOM 10494 C CA . ASP E 1 232 ? 43.454 52.060 -65.421 1.00 53.61 336 ASP E CA 1
ATOM 10495 C C . ASP E 1 232 ? 42.072 51.425 -65.405 1.00 53.30 336 ASP E C 1
ATOM 10496 O O . ASP E 1 232 ? 41.913 50.256 -65.761 1.00 53.04 336 ASP E O 1
ATOM 10501 N N . LEU E 1 233 ? 41.074 52.202 -64.995 1.00 53.13 337 LEU E N 1
ATOM 10502 C CA . LEU E 1 233 ? 39.734 51.674 -64.769 1.00 48.24 337 LEU E CA 1
ATOM 10503 C C . LEU E 1 233 ? 38.969 51.323 -66.042 1.00 48.95 337 LEU E C 1
ATOM 10504 O O . LEU E 1 233 ? 38.453 50.212 -66.161 1.00 49.68 337 LEU E O 1
ATOM 10509 N N . LYS E 1 234 ? 38.888 52.255 -66.986 1.00 49.66 338 LYS E N 1
ATOM 10510 C CA . LYS E 1 234 ? 38.154 51.992 -68.224 1.00 51.30 338 LYS E CA 1
ATOM 10511 C C . LYS E 1 234 ? 38.767 50.819 -68.982 1.00 49.70 338 LYS E C 1
ATOM 10512 O O . LYS E 1 234 ? 38.050 50.028 -69.591 1.00 48.12 338 LYS E O 1
ATOM 10518 N N . GLU E 1 235 ? 40.095 50.736 -68.962 1.00 51.32 339 GLU E N 1
ATOM 10519 C CA . GLU E 1 235 ? 40.818 49.632 -69.587 1.00 53.23 339 GLU E CA 1
ATOM 10520 C C . GLU E 1 235 ? 40.279 48.299 -69.080 1.00 52.16 339 GLU E C 1
ATOM 10521 O O . GLU E 1 235 ? 40.072 47.362 -69.854 1.00 53.66 339 GLU E O 1
ATOM 10527 N N . VAL E 1 236 ? 40.071 48.218 -67.769 1.00 49.19 340 VAL E N 1
ATOM 10528 C CA . VAL E 1 236 ? 39.516 47.021 -67.157 1.00 45.69 340 VAL E CA 1
ATOM 10529 C C . VAL E 1 236 ? 38.044 46.868 -67.541 1.00 45.37 340 VAL E C 1
ATOM 10530 O O . VAL E 1 236 ? 37.586 45.767 -67.842 1.00 45.55 340 VAL E O 1
ATOM 10534 N N . LEU E 1 237 ? 37.309 47.977 -67.537 1.00 45.97 341 LEU E N 1
ATOM 10535 C CA . LEU E 1 237 ? 35.889 47.955 -67.891 1.00 47.23 341 LEU E CA 1
ATOM 10536 C C . LEU E 1 237 ? 35.680 47.605 -69.361 1.00 50.43 341 LEU E C 1
ATOM 10537 O O . LEU E 1 237 ? 34.693 46.963 -69.718 1.00 51.27 341 LEU E O 1
ATOM 10542 N N . ASP E 1 238 ? 36.607 48.039 -70.209 1.00 53.21 342 ASP E N 1
ATOM 10543 C CA . ASP E 1 238 ? 36.601 47.651 -71.613 1.00 56.42 342 ASP E CA 1
ATOM 10544 C C . ASP E 1 238 ? 36.801 46.148 -71.735 1.00 57.21 342 ASP E C 1
ATOM 10545 O O . ASP E 1 238 ? 36.183 45.490 -72.573 1.00 59.90 342 ASP E O 1
ATOM 10550 N N . LEU E 1 239 ? 37.682 45.618 -70.894 1.00 54.47 343 LEU E N 1
ATOM 10551 C CA . LEU E 1 239 ? 37.988 44.196 -70.895 1.00 53.20 343 LEU E CA 1
ATOM 10552 C C . LEU E 1 239 ? 36.803 43.396 -70.363 1.00 52.97 343 LEU E C 1
ATOM 10553 O O . LEU E 1 239 ? 36.608 42.238 -70.728 1.00 53.98 343 LEU E O 1
ATOM 10558 N N . VAL E 1 240 ? 36.007 44.027 -69.505 1.00 51.34 344 VAL E N 1
ATOM 10559 C CA . VAL E 1 240 ? 34.817 43.392 -68.956 1.00 48.41 344 VAL E CA 1
ATOM 10560 C C . VAL E 1 240 ? 33.710 43.257 -70.001 1.00 49.93 344 VAL E C 1
ATOM 10561 O O . VAL E 1 240 ? 33.012 42.239 -70.040 1.00 48.10 344 VAL E O 1
ATOM 10565 N N . GLU E 1 241 ? 33.563 44.276 -70.851 1.00 53.72 345 GLU E N 1
ATOM 10566 C CA . GLU E 1 241 ? 32.615 44.232 -71.970 1.00 58.64 345 GLU E CA 1
ATOM 10567 C C . GLU E 1 241 ? 32.988 43.116 -72.939 1.00 65.28 345 GLU E C 1
ATOM 10568 O O . GLU E 1 241 ? 32.124 42.367 -73.392 1.00 69.07 345 GLU E O 1
ATOM 10574 N N . LYS E 1 242 ? 34.278 42.988 -73.233 1.00 69.16 346 LYS E N 1
ATOM 10575 C CA . LYS E 1 242 ? 34.754 41.959 -74.155 1.00 70.69 346 LYS E CA 1
ATOM 10576 C C . LYS E 1 242 ? 34.542 40.558 -73.624 1.00 69.30 346 LYS E C 1
ATOM 10577 O O . LYS E 1 242 ? 34.027 39.686 -74.329 1.00 70.63 346 LYS E O 1
ATOM 10583 N N . THR E 1 243 ? 34.951 40.347 -72.379 1.00 63.33 347 THR E N 1
ATOM 10584 C CA . THR E 1 243 ? 34.855 39.040 -71.743 1.00 60.76 347 THR E CA 1
ATOM 10585 C C . THR E 1 243 ? 33.447 38.701 -71.251 1.00 58.93 347 THR E C 1
ATOM 10586 O O . THR E 1 243 ? 32.952 37.605 -71.497 1.00 61.32 347 THR E O 1
ATOM 10590 N N . TYR E 1 244 ? 32.804 39.643 -70.566 1.00 54.46 348 TYR E N 1
ATOM 10591 C CA . TYR E 1 244 ? 31.521 39.364 -69.914 1.00 50.27 348 TYR E CA 1
ATOM 10592 C C . TYR E 1 244 ? 30.348 39.971 -70.672 1.00 52.03 348 TYR E C 1
ATOM 10593 O O . TYR E 1 244 ? 29.375 39.276 -70.962 1.00 54.79 348 TYR E O 1
ATOM 10602 N N . GLY E 1 245 ? 30.447 41.258 -70.999 1.00 51.35 349 GLY E N 1
ATOM 10603 C CA . GLY E 1 245 ? 29.378 41.974 -71.682 1.00 52.98 349 GLY E CA 1
ATOM 10604 C C . GLY E 1 245 ? 28.956 41.349 -72.997 1.00 55.92 349 GLY E C 1
ATOM 10605 O O . GLY E 1 245 ? 27.789 41.413 -73.386 1.00 58.36 349 GLY E O 1
ATOM 10606 N N . GLY E 1 246 ? 29.916 40.751 -73.690 1.00 56.29 350 GLY E N 1
ATOM 10607 C CA . GLY E 1 246 ? 29.630 40.070 -74.936 1.00 59.49 350 GLY E CA 1
ATOM 10608 C C . GLY E 1 246 ? 28.801 38.811 -74.747 1.00 61.27 350 GLY E C 1
ATOM 10609 O O . GLY E 1 246 ? 27.849 38.560 -75.491 1.00 64.83 350 GLY E O 1
ATOM 10610 N N . LEU E 1 247 ? 29.157 38.024 -73.736 1.00 58.22 351 LEU E N 1
ATOM 10611 C CA . LEU E 1 247 ? 28.536 36.722 -73.502 1.00 57.69 351 LEU E CA 1
ATOM 10612 C C . LEU E 1 247 ? 27.177 36.801 -72.810 1.00 56.48 351 LEU E C 1
ATOM 10613 O O . LEU E 1 247 ? 26.496 35.786 -72.670 1.00 54.62 351 LEU E O 1
ATOM 10618 N N . LYS E 1 248 ? 26.793 37.999 -72.377 1.00 60.61 352 LYS E N 1
ATOM 10619 C CA . LYS E 1 248 ? 25.568 38.188 -71.598 1.00 58.77 352 LYS E CA 1
ATOM 10620 C C . LYS E 1 248 ? 24.329 37.611 -72.274 1.00 57.72 352 LYS E C 1
ATOM 10621 O O . LYS E 1 248 ? 23.638 36.771 -71.699 1.00 56.09 352 LYS E O 1
ATOM 10627 N N . LYS E 1 249 ? 24.048 38.069 -73.490 1.00 59.06 353 LYS E N 1
ATOM 10628 C CA . LYS E 1 249 ? 22.818 37.699 -74.175 1.00 60.05 353 LYS E CA 1
ATOM 10629 C C . LYS E 1 249 ? 22.778 36.195 -74.449 1.00 58.69 353 LYS E C 1
ATOM 10630 O O . LYS E 1 249 ? 21.736 35.555 -74.299 1.00 57.57 353 LYS E O 1
ATOM 10636 N N . ALA E 1 250 ? 23.924 35.632 -74.821 1.00 59.36 354 ALA E N 1
ATOM 10637 C CA . ALA E 1 250 ? 24.024 34.201 -75.103 1.00 59.95 354 ALA E CA 1
ATOM 10638 C C . ALA E 1 250 ? 23.770 33.352 -73.863 1.00 57.99 354 ALA E C 1
ATOM 10639 O O . ALA E 1 250 ? 23.019 32.379 -73.913 1.00 59.62 354 ALA E O 1
ATOM 10641 N N . GLU E 1 251 ? 24.410 33.720 -72.758 1.00 56.01 355 GLU E N 1
ATOM 10642 C CA . GLU E 1 251 ? 24.254 32.998 -71.502 1.00 56.56 355 GLU E CA 1
ATOM 10643 C C . GLU E 1 251 ? 22.802 32.993 -71.037 1.00 58.05 355 GLU E C 1
ATOM 10644 O O . GLU E 1 251 ? 22.272 31.951 -70.649 1.00 61.25 355 GLU E O 1
ATOM 10650 N N . ALA E 1 252 ? 22.170 34.161 -71.070 1.00 56.11 356 ALA E N 1
ATOM 10651 C CA . ALA E 1 252 ? 20.773 34.292 -70.666 1.00 55.83 356 ALA E CA 1
ATOM 10652 C C . ALA E 1 252 ? 19.861 33.413 -71.519 1.00 58.39 356 ALA E C 1
ATOM 10653 O O . ALA E 1 252 ? 18.888 32.842 -71.022 1.00 60.45 356 ALA E O 1
ATOM 10655 N N . ASP E 1 253 ? 20.179 33.314 -72.805 1.00 58.84 357 ASP E N 1
ATOM 10656 C CA . ASP E 1 253 ? 19.425 32.465 -73.719 1.00 60.43 357 ASP E CA 1
ATOM 10657 C C . ASP E 1 253 ? 19.713 30.989 -73.463 1.00 59.96 357 ASP E C 1
ATOM 10658 O O . ASP E 1 253 ? 18.836 30.140 -73.617 1.00 61.19 357 ASP E O 1
ATOM 10663 N N . ALA E 1 254 ? 20.949 30.692 -73.070 1.00 58.67 358 ALA E N 1
ATOM 10664 C CA . ALA E 1 254 ? 21.338 29.331 -72.721 1.00 60.41 358 ALA E CA 1
ATOM 10665 C C . ALA E 1 254 ? 20.615 28.847 -71.469 1.00 63.16 358 ALA E C 1
ATOM 10666 O O . ALA E 1 254 ? 20.193 27.690 -71.389 1.00 66.58 358 ALA E O 1
ATOM 10668 N N . LEU E 1 255 ? 20.483 29.730 -70.487 1.00 61.33 359 LEU E N 1
ATOM 10669 C CA . LEU E 1 255 ? 19.758 29.397 -69.268 1.00 63.17 359 LEU E CA 1
ATOM 10670 C C . LEU E 1 255 ? 18.276 29.128 -69.499 1.00 68.41 359 LEU E C 1
ATOM 10671 O O . LEU E 1 255 ? 17.712 28.203 -68.917 1.00 72.02 359 LEU E O 1
ATOM 10676 N N . LYS E 1 256 ? 17.641 29.936 -70.340 1.00 68.88 360 LYS E N 1
ATOM 10677 C CA . LYS E 1 256 ? 16.210 29.774 -70.557 1.00 72.27 360 LYS E CA 1
ATOM 10678 C C . LYS E 1 256 ? 15.957 28.468 -71.311 1.00 76.20 360 LYS E C 1
ATOM 10679 O O . LYS E 1 256 ? 14.929 27.820 -71.119 1.00 80.23 360 LYS E O 1
ATOM 10685 N N . VAL E 1 257 ? 16.895 28.095 -72.175 1.00 75.55 361 VAL E N 1
ATOM 10686 C CA . VAL E 1 257 ? 16.819 26.834 -72.898 1.00 78.43 361 VAL E CA 1
ATOM 10687 C C . VAL E 1 257 ? 16.823 25.702 -71.883 1.00 81.74 361 VAL E C 1
ATOM 10688 O O . VAL E 1 257 ? 16.028 24.758 -71.964 1.00 86.60 361 VAL E O 1
ATOM 10692 N N . MET E 1 258 ? 17.726 25.811 -70.915 1.00 79.29 362 MET E N 1
ATOM 10693 C CA . MET E 1 258 ? 17.791 24.848 -69.826 1.00 80.89 362 MET E CA 1
ATOM 10694 C C . MET E 1 258 ? 16.576 24.897 -68.895 1.00 84.41 362 MET E C 1
ATOM 10695 O O . MET E 1 258 ? 16.211 23.878 -68.313 1.00 89.22 362 MET E O 1
ATOM 10700 N N . GLU E 1 259 ? 15.923 26.053 -68.784 1.00 83.06 363 GLU E N 1
ATOM 10701 C CA . GLU E 1 259 ? 14.790 26.179 -67.865 1.00 86.07 363 GLU E CA 1
ATOM 10702 C C . GLU E 1 259 ? 13.492 25.774 -68.545 1.00 91.12 363 GLU E C 1
ATOM 10703 O O . GLU E 1 259 ? 12.460 25.595 -67.885 1.00 94.96 363 GLU E O 1
ATOM 10709 N N . ASP E 1 260 ? 13.544 25.640 -69.867 1.00 92.55 364 ASP E N 1
ATOM 10710 C CA . ASP E 1 260 ? 12.398 25.144 -70.605 1.00 99.40 364 ASP E CA 1
ATOM 10711 C C . ASP E 1 260 ? 12.398 23.616 -70.539 1.00 105.12 364 ASP E C 1
ATOM 10712 O O . ASP E 1 260 ? 11.340 22.996 -70.499 1.00 111.13 364 ASP E O 1
ATOM 10717 N N . MET E 1 261 ? 13.586 23.012 -70.501 1.00 104.61 365 MET E N 1
ATOM 10718 C CA . MET E 1 261 ? 13.694 21.561 -70.315 1.00 110.63 365 MET E CA 1
ATOM 10719 C C . MET E 1 261 ? 13.359 21.135 -68.871 1.00 113.24 365 MET E C 1
ATOM 10720 O O . MET E 1 261 ? 13.071 19.962 -68.628 1.00 117.45 365 MET E O 1
ATOM 10725 N N . GLU E 1 262 ? 13.463 22.044 -67.898 1.00 111.32 366 GLU E N 1
ATOM 10726 C CA . GLU E 1 262 ? 13.196 21.658 -66.503 1.00 114.31 366 GLU E CA 1
ATOM 10727 C C . GLU E 1 262 ? 11.930 22.294 -65.917 1.00 120.70 366 GLU E C 1
ATOM 10728 O O . GLU E 1 262 ? 11.712 22.232 -64.706 1.00 121.36 366 GLU E O 1
ATOM 10734 N N . LYS E 1 263 ? 11.110 22.915 -66.763 1.00 38.04 367 LYS E N 1
ATOM 10735 C CA . LYS E 1 263 ? 9.846 23.509 -66.312 1.00 44.35 367 LYS E CA 1
ATOM 10736 C C . LYS E 1 263 ? 8.719 23.253 -67.314 1.00 45.86 367 LYS E C 1
ATOM 10737 O O . LYS E 1 263 ? 8.898 22.511 -68.288 1.00 46.70 367 LYS E O 1
ATOM 10743 N N . THR F 1 1 ? -17.510 54.865 -3.864 1.00 61.31 23 THR F N 1
ATOM 10744 C CA . THR F 1 1 ? -17.426 56.303 -4.086 1.00 62.01 23 THR F CA 1
ATOM 10745 C C . THR F 1 1 ? -15.994 56.640 -4.520 1.00 62.30 23 THR F C 1
ATOM 10746 O O . THR F 1 1 ? -15.781 57.431 -5.442 1.00 61.82 23 THR F O 1
ATOM 10750 N N . VAL F 1 2 ? -15.014 56.043 -3.848 1.00 61.21 24 VAL F N 1
ATOM 10751 C CA . VAL F 1 2 ? -13.626 56.148 -4.282 1.00 58.34 24 VAL F CA 1
ATOM 10752 C C . VAL F 1 2 ? -13.269 54.769 -4.809 1.00 57.77 24 VAL F C 1
ATOM 10753 O O . VAL F 1 2 ? -13.076 53.834 -4.036 1.00 60.55 24 VAL F O 1
ATOM 10757 N N . TYR F 1 3 ? -13.196 54.641 -6.128 1.00 54.96 25 TYR F N 1
ATOM 10758 C CA . TYR F 1 3 ? -13.000 53.335 -6.745 1.00 54.50 25 TYR F CA 1
ATOM 10759 C C . TYR F 1 3 ? -11.580 52.803 -6.607 1.00 56.30 25 TYR F C 1
ATOM 10760 O O . TYR F 1 3 ? -11.353 51.594 -6.673 1.00 55.32 25 TYR F O 1
ATOM 10769 N N . PHE F 1 4 ? -10.623 53.705 -6.421 1.00 57.73 26 PHE F N 1
ATOM 10770 C CA . PHE F 1 4 ? -9.227 53.344 -6.605 1.00 59.13 26 PHE F CA 1
ATOM 10771 C C . PHE F 1 4 ? -8.284 54.410 -6.065 1.00 58.58 26 PHE F C 1
ATOM 10772 O O . PHE F 1 4 ? -8.526 55.609 -6.221 1.00 56.94 26 PHE F O 1
ATOM 10780 N N . HIS F 1 5 ? -7.213 53.963 -5.420 1.00 59.30 27 HIS F N 1
ATOM 10781 C CA . HIS F 1 5 ? -6.201 54.868 -4.900 1.00 60.16 27 HIS F CA 1
ATOM 10782 C C . HIS F 1 5 ? -4.842 54.180 -4.862 1.00 62.71 27 HIS F C 1
ATOM 10783 O O . HIS F 1 5 ? -4.528 53.456 -3.916 1.00 64.51 27 HIS F O 1
ATOM 10790 N N . GLU F 1 6 ? -4.042 54.412 -5.896 1.00 62.00 28 GLU F N 1
ATOM 10791 C CA . GLU F 1 6 ? -2.687 53.883 -5.940 1.00 64.38 28 GLU F CA 1
ATOM 10792 C C . GLU F 1 6 ? -1.744 54.788 -5.160 1.00 66.99 28 GLU F C 1
ATOM 10793 O O . GLU F 1 6 ? -1.516 55.940 -5.537 1.00 65.94 28 GLU F O 1
ATOM 10799 N N . GLU F 1 7 ? -1.204 54.260 -4.067 1.00 69.86 29 GLU F N 1
ATOM 10800 C CA . GLU F 1 7 ? -0.281 55.010 -3.229 1.00 72.07 29 GLU F CA 1
ATOM 10801 C C . GLU F 1 7 ? 1.151 54.747 -3.659 1.00 73.54 29 GLU F C 1
ATOM 10802 O O . GLU F 1 7 ? 2.072 55.467 -3.271 1.00 74.86 29 GLU F O 1
ATOM 10808 N N . PHE F 1 8 ? 1.321 53.717 -4.480 1.00 72.89 30 PHE F N 1
ATOM 10809 C CA . PHE F 1 8 ? 2.642 53.273 -4.902 1.00 73.43 30 PHE F CA 1
ATOM 10810 C C . PHE F 1 8 ? 3.550 53.030 -3.706 1.00 78.21 30 PHE F C 1
ATOM 10811 O O . PHE F 1 8 ? 4.699 53.466 -3.684 1.00 80.37 30 PHE F O 1
ATOM 10819 N N . LYS F 1 9 ? 3.018 52.342 -2.701 1.00 80.40 31 LYS F N 1
ATOM 10820 C CA . LYS F 1 9 ? 3.844 51.846 -1.610 1.00 84.14 31 LYS F CA 1
ATOM 10821 C C . LYS F 1 9 ? 4.585 50.611 -2.112 1.00 86.89 31 LYS F C 1
ATOM 10822 O O . LYS F 1 9 ? 5.665 50.272 -1.625 1.00 91.68 31 LYS F O 1
ATOM 10828 N N . SER F 1 10 ? 3.986 49.952 -3.100 1.00 84.60 32 SER F N 1
ATOM 10829 C CA . SER F 1 10 ? 4.586 48.804 -3.773 1.00 86.17 32 SER F CA 1
ATOM 10830 C C . SER F 1 10 ? 4.287 48.867 -5.270 1.00 84.02 32 SER F C 1
ATOM 10831 O O . SER F 1 10 ? 3.525 49.723 -5.715 1.00 81.37 32 SER F O 1
ATOM 10834 N N . MET F 1 11 ? 4.880 47.965 -6.045 1.00 86.10 33 MET F N 1
ATOM 10835 C CA . MET F 1 11 ? 4.625 47.929 -7.483 1.00 83.87 33 MET F CA 1
ATOM 10836 C C . MET F 1 11 ? 4.428 46.513 -8.026 1.00 85.20 33 MET F C 1
ATOM 10837 O O . MET F 1 11 ? 4.259 46.327 -9.232 1.00 82.20 33 MET F O 1
ATOM 10842 N N . GLU F 1 12 ? 4.451 45.520 -7.142 1.00 89.68 34 GLU F N 1
ATOM 10843 C CA . GLU F 1 12 ? 4.349 44.124 -7.560 1.00 91.22 34 GLU F CA 1
ATOM 10844 C C . GLU F 1 12 ? 3.073 43.858 -8.349 1.00 85.78 34 GLU F C 1
ATOM 10845 O O . GLU F 1 12 ? 3.051 43.004 -9.235 1.00 85.67 34 GLU F O 1
ATOM 10851 N N . HIS F 1 13 ? 2.014 44.591 -8.024 1.00 81.11 35 HIS F N 1
ATOM 10852 C CA . HIS F 1 13 ? 0.731 44.423 -8.694 1.00 77.25 35 HIS F CA 1
ATOM 10853 C C . HIS F 1 13 ? 0.680 45.178 -10.026 1.00 74.80 35 HIS F C 1
ATOM 10854 O O . HIS F 1 13 ? -0.302 45.081 -10.766 1.00 73.62 35 HIS F O 1
ATOM 10861 N N . TRP F 1 14 ? 1.746 45.914 -10.336 1.00 73.32 36 TRP F N 1
ATOM 10862 C CA . TRP F 1 14 ? 1.853 46.600 -11.617 1.00 68.69 36 TRP F CA 1
ATOM 10863 C C . TRP F 1 14 ? 2.626 45.745 -12.607 1.00 66.41 36 TRP F C 1
ATOM 10864 O O . TRP F 1 14 ? 3.724 45.279 -12.313 1.00 69.49 36 TRP F O 1
ATOM 10875 N N . THR F 1 15 ? 2.057 45.557 -13.792 1.00 63.89 37 THR F N 1
ATOM 10876 C CA . THR F 1 15 ? 2.682 44.707 -14.801 1.00 66.90 37 THR F CA 1
ATOM 10877 C C . THR F 1 15 ? 3.378 45.523 -15.886 1.00 65.39 37 THR F C 1
ATOM 10878 O O . THR F 1 15 ? 2.768 46.399 -16.516 1.00 61.60 37 THR F O 1
ATOM 10882 N N . THR F 1 16 ? 4.656 45.220 -16.111 1.00 67.47 38 THR F N 1
ATOM 10883 C CA . THR F 1 16 ? 5.434 45.920 -17.122 1.00 66.88 38 THR F CA 1
ATOM 10884 C C . THR F 1 16 ? 5.281 45.192 -18.457 1.00 66.32 38 THR F C 1
ATOM 10885 O O . THR F 1 16 ? 5.399 43.967 -18.525 1.00 67.90 38 THR F O 1
ATOM 10889 N N . SER F 1 17 ? 5.009 45.966 -19.507 1.00 58.97 39 SER F N 1
ATOM 10890 C CA . SER F 1 17 ? 4.668 45.438 -20.828 1.00 58.98 39 SER F CA 1
ATOM 10891 C C . SER F 1 17 ? 5.806 44.649 -21.447 1.00 61.59 39 SER F C 1
ATOM 10892 O O . SER F 1 17 ? 6.973 44.826 -21.076 1.00 62.47 39 SER F O 1
ATOM 10895 N N . LYS F 1 18 ? 5.450 43.778 -22.391 1.00 63.61 40 LYS F N 1
ATOM 10896 C CA . LYS F 1 18 ? 6.414 42.969 -23.127 1.00 68.28 40 LYS F CA 1
ATOM 10897 C C . LYS F 1 18 ? 6.513 43.363 -24.585 1.00 70.04 40 LYS F C 1
ATOM 10898 O O . LYS F 1 18 ? 7.063 42.617 -25.401 1.00 73.68 40 LYS F O 1
ATOM 10904 N N . HIS F 1 19 ? 5.975 44.534 -24.909 1.00 68.48 41 HIS F N 1
ATOM 10905 C CA . HIS F 1 19 ? 5.954 45.000 -26.289 1.00 68.63 41 HIS F CA 1
ATOM 10906 C C . HIS F 1 19 ? 7.368 45.330 -26.739 1.00 72.33 41 HIS F C 1
ATOM 10907 O O . HIS F 1 19 ? 7.665 45.325 -27.931 1.00 74.62 41 HIS F O 1
ATOM 10914 N N . ARG F 1 20 ? 8.234 45.598 -25.765 1.00 73.23 42 ARG F N 1
ATOM 10915 C CA . ARG F 1 20 ? 9.662 45.803 -25.990 1.00 74.68 42 ARG F CA 1
ATOM 10916 C C . ARG F 1 20 ? 10.474 45.236 -24.832 1.00 75.54 42 ARG F C 1
ATOM 10917 O O . ARG F 1 20 ? 10.050 45.299 -23.675 1.00 73.12 42 ARG F O 1
ATOM 10925 N N . ASP F 1 21 ? 11.646 44.693 -25.150 1.00 81.11 43 ASP F N 1
ATOM 10926 C CA . ASP F 1 21 ? 12.500 44.074 -24.140 1.00 85.94 43 ASP F CA 1
ATOM 10927 C C . ASP F 1 21 ? 13.391 45.080 -23.414 1.00 84.43 43 ASP F C 1
ATOM 10928 O O . ASP F 1 21 ? 14.194 44.707 -22.562 1.00 86.06 43 ASP F O 1
ATOM 10933 N N . ASP F 1 22 ? 13.235 46.356 -23.735 1.00 81.85 44 ASP F N 1
ATOM 10934 C CA . ASP F 1 22 ? 14.117 47.382 -23.191 1.00 80.99 44 ASP F CA 1
ATOM 10935 C C . ASP F 1 22 ? 13.352 48.580 -22.615 1.00 75.07 44 ASP F C 1
ATOM 10936 O O . ASP F 1 22 ? 13.877 49.693 -22.583 1.00 75.41 44 ASP F O 1
ATOM 10941 N N . PHE F 1 23 ? 12.111 48.361 -22.182 1.00 68.73 45 PHE F N 1
ATOM 10942 C CA . PHE F 1 23 ? 11.387 49.397 -21.450 1.00 63.52 45 PHE F CA 1
ATOM 10943 C C . PHE F 1 23 ? 12.221 49.769 -20.234 1.00 64.55 45 PHE F C 1
ATOM 10944 O O . PHE F 1 23 ? 12.954 48.937 -19.709 1.00 67.04 45 PHE F O 1
ATOM 10952 N N . GLY F 1 24 ? 12.128 51.012 -19.782 1.00 62.94 46 GLY F N 1
ATOM 10953 C CA . GLY F 1 24 ? 12.959 51.431 -18.672 1.00 62.84 46 GLY F CA 1
ATOM 10954 C C . GLY F 1 24 ? 12.485 50.786 -17.387 1.00 62.13 46 GLY F C 1
ATOM 10955 O O . GLY F 1 24 ? 11.314 50.437 -17.254 1.00 61.38 46 GLY F O 1
ATOM 10956 N N . LYS F 1 25 ? 13.396 50.633 -16.433 1.00 63.32 47 LYS F N 1
ATOM 10957 C CA . LYS F 1 25 ? 13.055 50.039 -15.149 1.00 64.06 47 LYS F CA 1
ATOM 10958 C C . LYS F 1 25 ? 12.540 51.118 -14.211 1.00 60.95 47 LYS F C 1
ATOM 10959 O O . LYS F 1 25 ? 12.991 52.258 -14.255 1.00 59.55 47 LYS F O 1
ATOM 10965 N N . VAL F 1 26 ? 11.581 50.751 -13.372 1.00 62.01 48 VAL F N 1
ATOM 10966 C CA . VAL F 1 26 ? 11.002 51.685 -12.419 1.00 62.23 48 VAL F CA 1
ATOM 10967 C C . VAL F 1 26 ? 11.178 51.165 -11.001 1.00 67.26 48 VAL F C 1
ATOM 10968 O O . VAL F 1 26 ? 11.404 49.971 -10.791 1.00 71.24 48 VAL F O 1
ATOM 10972 N N . GLU F 1 27 ? 11.081 52.065 -10.028 1.00 66.76 49 GLU F N 1
ATOM 10973 C CA . GLU F 1 27 ? 11.231 51.674 -8.635 1.00 69.47 49 GLU F CA 1
ATOM 10974 C C . GLU F 1 27 ? 10.382 52.542 -7.723 1.00 66.93 49 GLU F C 1
ATOM 10975 O O . GLU F 1 27 ? 10.046 53.675 -8.063 1.00 64.46 49 GLU F O 1
ATOM 10981 N N . ILE F 1 28 ? 10.049 52.005 -6.554 1.00 68.24 50 ILE F N 1
ATOM 10982 C CA . ILE F 1 28 ? 9.414 52.796 -5.513 1.00 66.65 50 ILE F CA 1
ATOM 10983 C C . ILE F 1 28 ? 10.493 53.534 -4.734 1.00 68.49 50 ILE F C 1
ATOM 10984 O O . ILE F 1 28 ? 11.420 52.915 -4.200 1.00 72.83 50 ILE F O 1
ATOM 10989 N N . SER F 1 29 ? 10.365 54.855 -4.669 1.00 65.18 51 SER F N 1
ATOM 10990 C CA . SER F 1 29 ? 11.383 55.697 -4.055 1.00 66.14 51 SER F CA 1
ATOM 10991 C C . SER F 1 29 ? 10.843 57.099 -3.814 1.00 64.73 51 SER F C 1
ATOM 10992 O O . SER F 1 29 ? 9.935 57.540 -4.510 1.00 62.40 51 SER F O 1
ATOM 10995 N N . ALA F 1 30 ? 11.412 57.795 -2.833 1.00 67.17 52 ALA F N 1
ATOM 10996 C CA . ALA F 1 30 ? 11.009 59.165 -2.512 1.00 67.35 52 ALA F CA 1
ATOM 10997 C C . ALA F 1 30 ? 11.901 60.220 -3.183 1.00 69.13 52 ALA F C 1
ATOM 10998 O O . ALA F 1 30 ? 11.738 61.417 -2.937 1.00 69.39 52 ALA F O 1
ATOM 11000 N N . GLY F 1 31 ? 12.767 59.778 -4.095 1.00 70.58 53 GLY F N 1
ATOM 11001 C CA . GLY F 1 31 ? 13.717 60.651 -4.776 1.00 71.68 53 GLY F CA 1
ATOM 11002 C C . GLY F 1 31 ? 14.804 61.345 -3.958 1.00 75.63 53 GLY F C 1
ATOM 11003 O O . GLY F 1 31 ? 14.944 61.131 -2.750 1.00 78.73 53 GLY F O 1
ATOM 11004 N N . LYS F 1 32 ? 15.585 62.176 -4.648 1.00 75.26 54 LYS F N 1
ATOM 11005 C CA . LYS F 1 32 ? 16.725 62.894 -4.070 1.00 77.28 54 LYS F CA 1
ATOM 11006 C C . LYS F 1 32 ? 16.396 63.873 -2.944 1.00 76.75 54 LYS F C 1
ATOM 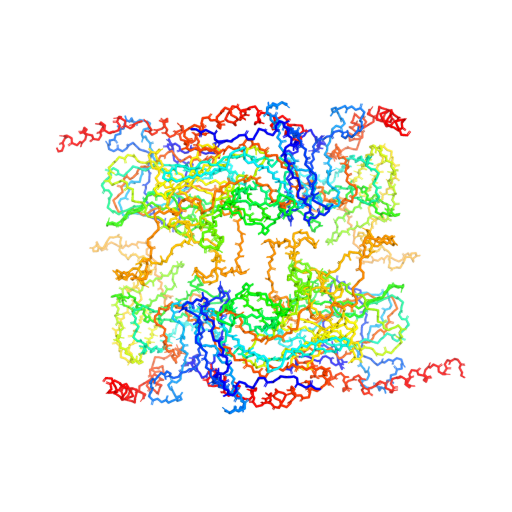11007 O O . LYS F 1 32 ? 17.153 63.990 -1.986 1.00 82.05 54 LYS F O 1
ATOM 11013 N N . PHE F 1 33 ? 15.283 64.584 -3.046 1.00 71.30 55 PHE F N 1
ATOM 11014 C CA . PHE F 1 33 ? 14.820 65.374 -1.907 1.00 70.10 55 PHE F CA 1
ATOM 11015 C C . PHE F 1 33 ? 13.322 65.153 -1.713 1.00 66.77 55 PHE F C 1
ATOM 11016 O O . PHE F 1 33 ? 12.588 64.895 -2.671 1.00 61.51 55 PHE F O 1
ATOM 11024 N N . TYR F 1 34 ? 12.880 65.258 -0.465 1.00 69.26 56 TYR F N 1
ATOM 11025 C CA . TYR F 1 34 ? 11.515 64.912 -0.105 1.00 69.27 56 TYR F CA 1
ATOM 11026 C C . TYR F 1 34 ? 11.023 65.581 1.175 1.00 71.44 56 TYR F C 1
ATOM 11027 O O . TYR F 1 34 ? 11.802 65.861 2.091 1.00 74.61 56 TYR F O 1
ATOM 11036 N N . ALA F 1 35 ? 9.715 65.825 1.213 1.00 70.02 57 ALA F N 1
ATOM 11037 C CA . ALA F 1 35 ? 9.034 66.343 2.389 1.00 71.71 57 ALA F CA 1
ATOM 11038 C C . ALA F 1 35 ? 9.037 65.305 3.511 1.00 74.19 57 ALA F C 1
ATOM 11039 O O . ALA F 1 35 ? 9.162 65.644 4.690 1.00 75.90 57 ALA F O 1
ATOM 11041 N N . ASP F 1 36 ? 8.906 64.035 3.134 1.00 74.17 58 ASP F N 1
ATOM 11042 C CA . ASP F 1 36 ? 8.880 62.946 4.107 1.00 77.46 58 ASP F CA 1
ATOM 11043 C C . ASP F 1 36 ? 9.420 61.660 3.486 1.00 78.68 58 ASP F C 1
ATOM 11044 O O . ASP F 1 36 ? 9.002 61.262 2.399 1.00 77.31 58 ASP F O 1
ATOM 11049 N N . ALA F 1 37 ? 10.352 61.019 4.184 1.00 81.39 59 ALA F N 1
ATOM 11050 C CA . ALA F 1 37 ? 11.090 59.884 3.637 1.00 81.85 59 ALA F CA 1
ATOM 11051 C C . ALA F 1 37 ? 10.201 58.691 3.294 1.00 80.64 59 ALA F C 1
ATOM 11052 O O . ALA F 1 37 ? 10.584 57.841 2.489 1.00 79.69 59 ALA F O 1
ATOM 11054 N N . GLU F 1 38 ? 9.019 58.622 3.900 1.00 82.05 60 GLU F N 1
ATOM 11055 C CA . GLU F 1 38 ? 8.099 57.522 3.621 1.00 83.59 60 GLU F CA 1
ATOM 11056 C C . GLU F 1 38 ? 6.862 57.948 2.830 1.00 79.33 60 GLU F C 1
ATOM 11057 O O . GLU F 1 38 ? 6.477 57.281 1.872 1.00 78.11 60 GLU F O 1
ATOM 11063 N N . LYS F 1 39 ? 6.239 59.051 3.226 1.00 76.72 61 LYS F N 1
ATOM 11064 C CA . LYS F 1 39 ? 5.007 59.482 2.572 1.00 72.15 61 LYS F CA 1
ATOM 11065 C C . LYS F 1 39 ? 5.270 60.088 1.190 1.00 68.23 61 LYS F C 1
ATOM 11066 O O . LYS F 1 39 ? 4.361 60.188 0.363 1.00 64.26 61 LYS F O 1
ATOM 11072 N N . SER F 1 40 ? 6.517 60.478 0.938 1.00 68.81 62 SER F N 1
ATOM 11073 C CA . SER F 1 40 ? 6.891 61.027 -0.364 1.00 65.62 62 SER F CA 1
ATOM 11074 C C . SER F 1 40 ? 7.256 59.930 -1.363 1.00 63.29 62 SER F C 1
ATOM 11075 O O . SER F 1 40 ? 7.538 60.213 -2.524 1.00 60.74 62 SER F O 1
ATOM 11078 N N . LYS F 1 41 ? 7.246 58.681 -0.913 1.00 65.16 63 LYS F N 1
ATOM 11079 C CA . LYS F 1 41 ? 7.565 57.560 -1.792 1.00 64.82 63 LYS F CA 1
ATOM 11080 C C . LYS F 1 41 ? 6.548 57.439 -2.926 1.00 63.20 63 LYS F C 1
ATOM 11081 O O . LYS F 1 41 ? 5.365 57.749 -2.752 1.00 62.59 63 LYS F O 1
ATOM 11087 N N . GLY F 1 42 ? 7.016 56.991 -4.088 1.00 56.90 64 GLY F N 1
ATOM 11088 C CA . GLY F 1 42 ? 6.158 56.832 -5.248 1.00 54.38 64 GLY F CA 1
ATOM 11089 C C . GLY F 1 42 ? 6.831 56.060 -6.366 1.00 53.87 64 GLY F C 1
ATOM 11090 O O . GLY F 1 42 ? 7.930 55.536 -6.195 1.00 56.66 64 GLY F O 1
ATOM 11091 N N . LEU F 1 43 ? 6.164 55.984 -7.514 1.00 50.87 65 LEU F N 1
ATOM 11092 C CA . LEU F 1 43 ? 6.691 55.258 -8.664 1.00 51.01 65 LEU F CA 1
ATOM 11093 C C . LEU F 1 43 ? 7.703 56.128 -9.390 1.00 52.65 65 LEU F C 1
ATOM 11094 O O . LEU F 1 43 ? 7.363 57.194 -9.904 1.00 54.40 65 LEU F O 1
ATOM 11099 N N . ARG F 1 44 ? 8.953 55.680 -9.418 1.00 53.16 66 ARG F N 1
ATOM 11100 C CA . ARG F 1 44 ? 10.030 56.487 -9.971 1.00 52.98 66 ARG F CA 1
ATOM 11101 C C . ARG F 1 44 ? 10.629 55.876 -11.236 1.00 54.02 66 ARG F C 1
ATOM 11102 O O . ARG F 1 44 ? 11.020 54.712 -11.248 1.00 56.00 66 ARG F O 1
ATOM 11110 N N . LEU F 1 45 ? 10.687 56.672 -12.300 1.00 53.75 67 LEU F N 1
ATOM 11111 C CA . LEU F 1 45 ? 11.312 56.255 -13.549 1.00 55.37 67 LEU F CA 1
ATOM 11112 C C . LEU F 1 45 ? 12.817 56.480 -13.443 1.00 58.91 67 LEU F C 1
ATOM 11113 O O . LEU F 1 45 ? 13.260 57.566 -13.066 1.00 59.70 67 LEU F O 1
ATOM 11118 N N . THR F 1 46 ? 13.594 55.452 -13.776 1.00 61.19 68 THR F N 1
ATOM 11119 C CA . THR F 1 46 ? 15.014 55.401 -13.426 1.00 62.91 68 THR F CA 1
ATOM 11120 C C . THR F 1 46 ? 15.999 55.710 -14.556 1.00 62.94 68 THR F C 1
ATOM 11121 O O . THR F 1 46 ? 17.093 56.216 -14.301 1.00 62.48 68 THR F O 1
ATOM 11125 N N . GLU F 1 47 ? 15.633 55.382 -15.791 1.00 62.69 69 GLU F N 1
ATOM 11126 C CA . GLU F 1 47 ? 16.603 55.381 -16.887 1.00 62.17 69 GLU F CA 1
ATOM 11127 C C . GLU F 1 47 ? 16.342 56.453 -17.942 1.00 58.43 69 GLU F C 1
ATOM 11128 O O . GLU F 1 47 ? 15.226 56.591 -18.448 1.00 56.04 69 GLU F O 1
ATOM 11134 N N . ASP F 1 48 ? 17.386 57.212 -18.259 1.00 57.28 70 ASP F N 1
ATOM 11135 C CA . ASP F 1 48 ? 17.324 58.243 -19.293 1.00 54.78 70 ASP F CA 1
ATOM 11136 C C . ASP F 1 48 ? 17.097 57.639 -20.674 1.00 53.48 70 ASP F C 1
ATOM 11137 O O . ASP F 1 48 ? 17.522 56.516 -20.945 1.00 53.46 70 ASP F O 1
ATOM 11142 N N . ALA F 1 49 ? 16.407 58.385 -21.532 1.00 51.17 71 ALA F N 1
ATOM 11143 C CA . ALA F 1 49 ? 16.229 57.999 -22.929 1.00 50.50 71 ALA F CA 1
ATOM 11144 C C . ALA F 1 49 ? 15.601 56.614 -23.066 1.00 52.14 71 ALA F C 1
ATOM 11145 O O . ALA F 1 49 ? 16.124 55.751 -23.775 1.00 53.13 71 ALA F O 1
ATOM 11147 N N . ARG F 1 50 ? 14.489 56.403 -22.368 1.00 51.66 72 ARG F N 1
ATOM 11148 C CA . ARG F 1 50 ? 13.764 55.141 -22.440 1.00 52.90 72 ARG F CA 1
ATOM 11149 C C . ARG F 1 50 ? 12.265 55.370 -22.554 1.00 50.78 72 ARG F C 1
ATOM 11150 O O . ARG F 1 50 ? 11.745 56.388 -22.095 1.00 49.95 72 ARG F O 1
ATOM 11158 N N . PHE F 1 51 ? 11.576 54.419 -23.175 1.00 49.78 73 PHE F N 1
ATOM 11159 C CA . PHE F 1 51 ? 10.122 54.373 -23.122 1.00 46.59 73 PHE F CA 1
ATOM 11160 C C . PHE F 1 51 ? 9.720 53.653 -21.847 1.00 47.94 73 PHE F C 1
ATOM 11161 O O . PHE F 1 51 ? 10.452 52.794 -21.355 1.00 51.07 73 PHE F O 1
ATOM 11169 N N . TYR F 1 52 ? 8.564 54.005 -21.304 1.00 45.14 74 TYR F N 1
ATOM 11170 C CA . TYR F 1 52 ? 8.033 53.276 -20.162 1.00 44.87 74 TYR F CA 1
ATOM 11171 C C . TYR F 1 52 ? 6.634 52.776 -20.489 1.00 45.79 74 TYR F C 1
ATOM 11172 O O . TYR F 1 52 ? 5.891 53.411 -21.237 1.00 41.37 74 TYR F O 1
ATOM 11181 N N . ALA F 1 53 ? 6.302 51.607 -19.954 1.00 48.39 75 ALA F N 1
ATOM 11182 C CA . ALA F 1 53 ? 5.008 50.990 -20.190 1.00 49.63 75 ALA F CA 1
ATOM 11183 C C . ALA F 1 53 ? 4.698 49.970 -19.107 1.00 53.07 75 ALA F C 1
ATOM 11184 O O . ALA F 1 53 ? 5.174 48.837 -19.152 1.00 57.14 75 ALA F O 1
ATOM 11186 N N . LEU F 1 54 ? 3.904 50.384 -18.125 1.00 53.10 76 LEU F N 1
ATOM 11187 C CA . LEU F 1 54 ? 3.447 49.482 -17.078 1.00 55.54 76 LEU F CA 1
ATOM 11188 C C . LEU F 1 54 ? 2.000 49.806 -16.726 1.00 58.04 76 LEU F C 1
ATOM 11189 O O . LEU F 1 54 ? 1.546 50.939 -16.911 1.00 56.64 76 LEU F O 1
ATOM 11194 N N . SER F 1 55 ? 1.276 48.805 -16.234 1.00 60.12 77 SER F N 1
ATOM 11195 C CA . SER F 1 55 ? -0.159 48.942 -16.010 1.00 58.69 77 SER F CA 1
ATOM 11196 C C . SER F 1 55 ? -0.619 48.098 -14.830 1.00 60.14 77 SER F C 1
ATOM 11197 O O . SER F 1 55 ? 0.074 47.174 -14.404 1.00 62.41 77 SER F O 1
ATOM 11200 N N . THR F 1 56 ? -1.792 48.431 -14.302 1.00 58.67 78 THR F N 1
ATOM 11201 C CA . THR F 1 56 ? -2.413 47.645 -13.245 1.00 60.85 78 THR F CA 1
ATOM 11202 C C . THR F 1 56 ? -3.916 47.609 -13.466 1.00 60.07 78 THR F C 1
ATOM 11203 O O . THR F 1 56 ? -4.482 48.522 -14.072 1.00 56.79 78 THR F O 1
ATOM 11207 N N . ALA F 1 57 ? -4.557 46.555 -12.976 1.00 61.71 79 ALA F N 1
ATOM 11208 C CA . ALA F 1 57 ? -5.991 46.395 -13.155 1.00 61.12 79 ALA F CA 1
ATOM 11209 C C . ALA F 1 57 ? -6.764 46.936 -11.957 1.00 62.17 79 ALA F C 1
ATOM 11210 O O . ALA F 1 57 ? -6.371 46.720 -10.811 1.00 65.08 79 ALA F O 1
ATOM 11212 N N . PHE F 1 58 ? -7.854 47.648 -12.227 1.00 59.53 80 PHE F N 1
ATOM 11213 C CA . PHE F 1 58 ? -8.764 48.066 -11.169 1.00 60.32 80 PHE F CA 1
ATOM 11214 C C . PHE F 1 58 ? -9.358 46.824 -10.527 1.00 65.14 80 PHE F C 1
ATOM 11215 O O . PHE F 1 58 ? -9.677 45.865 -11.227 1.00 67.20 80 PHE F O 1
ATOM 11223 N N . PRO F 1 59 ? -9.502 46.829 -9.192 1.00 67.51 81 PRO F N 1
ATOM 11224 C CA . PRO F 1 59 ? -10.109 45.677 -8.512 1.00 69.76 81 PRO F CA 1
ATOM 11225 C C . PRO F 1 59 ? -11.520 45.426 -9.042 1.00 68.52 81 PRO F C 1
ATOM 11226 O O . PRO F 1 59 ? -11.932 44.281 -9.222 1.00 69.78 81 PRO F O 1
ATOM 11230 N N . THR F 1 60 ? -12.240 46.512 -9.304 1.00 65.86 82 THR F N 1
ATOM 11231 C CA . THR F 1 60 ? -13.534 46.451 -9.970 1.00 64.50 82 THR F CA 1
ATOM 11232 C C . THR F 1 60 ? -13.554 47.436 -11.140 1.00 61.11 82 THR F C 1
ATOM 11233 O O . THR F 1 60 ? -13.083 48.568 -11.008 1.00 58.38 82 THR F O 1
ATOM 11237 N N . PRO F 1 61 ? -14.098 47.007 -12.291 1.00 59.86 83 PRO F N 1
ATOM 11238 C CA . PRO F 1 61 ? -14.162 47.891 -13.457 1.00 56.19 83 PRO F CA 1
ATOM 11239 C C . PRO F 1 61 ? -14.942 49.152 -13.125 1.00 54.51 83 PRO F C 1
ATOM 11240 O O . PRO F 1 61 ? -15.837 49.109 -12.285 1.00 56.21 83 PRO F O 1
ATOM 11244 N N . ILE F 1 62 ? -14.605 50.259 -13.772 1.00 53.22 84 ILE F N 1
ATOM 11245 C CA . ILE F 1 62 ? -15.163 51.550 -13.395 1.00 52.02 84 ILE F CA 1
ATOM 11246 C C . ILE F 1 62 ? -16.078 52.101 -14.476 1.00 51.81 84 ILE F C 1
ATOM 11247 O O . ILE F 1 62 ? -15.687 52.205 -15.637 1.00 48.98 84 ILE F O 1
ATOM 11252 N N . ASN F 1 63 ? -17.304 52.440 -14.088 1.00 55.69 85 ASN F N 1
ATOM 11253 C CA . ASN F 1 63 ? -18.248 53.072 -15.002 1.00 57.09 85 ASN F CA 1
ATOM 11254 C C . ASN F 1 63 ? -18.697 54.431 -14.467 1.00 57.26 85 ASN F C 1
ATOM 11255 O O . ASN F 1 63 ? -18.437 54.766 -13.309 1.00 59.17 85 ASN F O 1
ATOM 11260 N N . ASN F 1 64 ? -19.370 55.213 -15.304 1.00 55.36 86 ASN F N 1
ATOM 11261 C CA . ASN F 1 64 ? -19.850 56.524 -14.882 1.00 54.63 86 ASN F CA 1
ATOM 11262 C C . ASN F 1 64 ? -21.189 56.906 -15.510 1.00 56.68 86 ASN F C 1
ATOM 11263 O O . ASN F 1 64 ? -21.369 58.038 -15.960 1.00 56.03 86 ASN F O 1
ATOM 11268 N N . GLU F 1 65 ? -22.129 55.966 -15.538 1.00 59.92 87 GLU F N 1
ATOM 11269 C CA . GLU F 1 65 ? -23.445 56.237 -16.110 1.00 60.77 87 GLU F CA 1
ATOM 11270 C C . GLU F 1 65 ? -24.247 57.227 -15.264 1.00 60.94 87 GLU F C 1
ATOM 11271 O O . GLU F 1 65 ? -24.526 56.966 -14.094 1.00 64.37 87 GLU F O 1
ATOM 11277 N N . LYS F 1 66 ? -24.613 58.357 -15.865 1.00 56.07 88 LYS F N 1
ATOM 11278 C CA . LYS F 1 66 ? -25.396 59.381 -15.180 1.00 53.17 88 LYS F CA 1
ATOM 11279 C C . LYS F 1 66 ? -24.720 59.792 -13.880 1.00 51.41 88 LYS F C 1
ATOM 11280 O O . LYS F 1 66 ? -25.376 60.186 -12.917 1.00 50.33 88 LYS F O 1
ATOM 11286 N N . LYS F 1 67 ? -23.395 59.716 -13.876 1.00 50.56 89 LYS F N 1
ATOM 11287 C CA . LYS F 1 67 ? -22.619 59.858 -12.656 1.00 50.09 89 LYS F CA 1
ATOM 11288 C C . LYS F 1 67 ? -21.267 60.509 -12.939 1.00 46.86 89 LYS F C 1
ATOM 11289 O O . LYS F 1 67 ? -20.770 60.456 -14.067 1.00 44.06 89 LYS F O 1
ATOM 11295 N N . SER F 1 68 ? -20.690 61.147 -11.922 1.00 47.44 90 SER F N 1
ATOM 11296 C CA . SER F 1 68 ? -19.387 61.795 -12.062 1.00 44.32 90 SER F CA 1
ATOM 11297 C C . SER F 1 68 ? -18.233 60.798 -12.104 1.00 43.41 90 SER F C 1
ATOM 11298 O O . SER F 1 68 ? -18.330 59.681 -11.590 1.00 41.63 90 SER F O 1
ATOM 11301 N N . LEU F 1 69 ? -17.137 61.233 -12.717 1.00 43.15 91 LEU F N 1
ATOM 11302 C CA . LEU F 1 69 ? -15.880 60.503 -12.691 1.00 44.10 91 LEU F CA 1
ATOM 11303 C C . LEU F 1 69 ? -14.749 61.496 -12.471 1.00 43.20 91 LEU F C 1
ATOM 11304 O O . LEU F 1 69 ? -14.589 62.449 -13.241 1.00 41.37 91 LEU F O 1
ATOM 11309 N N . VAL F 1 70 ? -13.975 61.274 -11.414 1.00 43.47 92 VAL F N 1
ATOM 11310 C CA . VAL F 1 70 ? -12.873 62.164 -11.073 1.00 40.84 92 VAL F CA 1
ATOM 11311 C C . VAL F 1 70 ? -11.556 61.405 -11.078 1.00 40.26 92 VAL F C 1
ATOM 11312 O O . VAL F 1 70 ? -11.435 60.357 -10.443 1.00 41.56 92 VAL F O 1
ATOM 11316 N N . VAL F 1 71 ? -10.574 61.947 -11.793 1.00 39.14 93 VAL F N 1
ATOM 11317 C CA . VAL F 1 71 ? -9.246 61.353 -11.871 1.00 41.29 93 VAL F CA 1
ATOM 11318 C C . VAL F 1 71 ? -8.204 62.312 -11.311 1.00 41.85 93 VAL F C 1
ATOM 11319 O O . VAL F 1 71 ? -8.198 63.497 -11.641 1.00 39.71 93 VAL F O 1
ATOM 11323 N N . SER F 1 72 ? -7.328 61.804 -10.452 1.00 44.08 94 SER F N 1
ATOM 11324 C CA . SER F 1 72 ? -6.275 62.635 -9.888 1.00 44.22 94 SER F CA 1
ATOM 11325 C C . SER F 1 72 ? -4.979 61.854 -9.705 1.00 44.92 94 SER F C 1
ATOM 11326 O O . SER F 1 72 ? -4.995 60.667 -9.390 1.00 45.79 94 SER F O 1
ATOM 11329 N N . PHE F 1 73 ? -3.856 62.529 -9.917 1.00 43.81 95 PHE F N 1
ATOM 11330 C CA . PHE F 1 73 ? -2.546 61.945 -9.649 1.00 43.37 95 PHE F CA 1
ATOM 11331 C C . PHE F 1 73 ? -1.505 63.052 -9.619 1.00 42.62 95 PHE F C 1
ATOM 11332 O O . PHE F 1 73 ? -1.761 64.161 -10.088 1.00 40.45 95 PHE F O 1
ATOM 11340 N N . SER F 1 74 ? -0.336 62.760 -9.059 1.00 44.54 96 SER F N 1
ATOM 11341 C CA . SER F 1 74 ? 0.730 63.752 -9.012 1.00 44.69 96 SER F CA 1
ATOM 11342 C C . SER F 1 74 ? 1.978 63.243 -9.716 1.00 46.07 96 SER F C 1
ATOM 11343 O O . SER F 1 74 ? 2.247 62.043 -9.726 1.00 48.12 96 SER F O 1
ATOM 11346 N N . VAL F 1 75 ? 2.722 64.165 -10.323 1.00 44.56 97 VAL F N 1
ATOM 11347 C CA . VAL F 1 75 ? 4.036 63.866 -10.877 1.00 42.57 97 VAL F CA 1
ATOM 11348 C C . VAL F 1 75 ? 5.044 64.868 -10.345 1.00 43.31 97 VAL F C 1
ATOM 11349 O O . VAL F 1 75 ? 4.752 66.064 -10.252 1.00 41.76 97 VAL F O 1
ATOM 11353 N N . LYS F 1 76 ? 6.233 64.380 -10.010 1.00 44.09 98 LYS F N 1
ATOM 11354 C CA . LYS F 1 76 ? 7.313 65.255 -9.585 1.00 44.23 98 LYS F CA 1
ATOM 11355 C C . LYS F 1 76 ? 8.500 65.122 -10.539 1.00 45.63 98 LYS F C 1
ATOM 11356 O O . LYS F 1 76 ? 9.134 64.069 -10.609 1.00 48.92 98 LYS F O 1
ATOM 11362 N N . HIS F 1 77 ? 8.789 66.190 -11.278 1.00 43.74 99 HIS F N 1
ATOM 11363 C CA . HIS F 1 77 ? 9.934 66.206 -12.185 1.00 43.71 99 HIS F CA 1
ATOM 11364 C C . HIS F 1 77 ? 11.120 66.902 -11.523 1.00 43.52 99 HIS F C 1
ATOM 11365 O O . HIS F 1 77 ? 11.436 68.038 -11.856 1.00 42.43 99 HIS F O 1
ATOM 11372 N N . GLU F 1 78 ? 11.770 66.215 -10.587 1.00 46.51 100 GLU F N 1
ATOM 11373 C CA . GLU F 1 78 ? 12.866 66.799 -9.806 1.00 48.38 100 GLU F CA 1
ATOM 11374 C C . GLU F 1 78 ? 14.203 66.829 -10.546 1.00 50.18 100 GLU F C 1
ATOM 11375 O O . GLU F 1 78 ? 15.169 67.423 -10.074 1.00 51.46 100 GLU F O 1
ATOM 11381 N N . GLN F 1 79 ? 14.246 66.184 -11.704 1.00 51.07 101 GLN F N 1
ATOM 11382 C CA . GLN F 1 79 ? 15.489 65.974 -12.442 1.00 51.70 101 GLN F CA 1
ATOM 11383 C C . GLN F 1 79 ? 15.925 67.106 -13.370 1.00 53.28 101 GLN F C 1
ATOM 11384 O O . GLN F 1 79 ? 16.997 67.017 -13.964 1.00 53.82 101 GLN F O 1
ATOM 11390 N N . ASP F 1 80 ? 15.108 68.152 -13.501 1.00 54.24 102 ASP F N 1
ATOM 11391 C CA . ASP F 1 80 ? 15.297 69.155 -14.559 1.00 55.04 102 ASP F CA 1
ATOM 11392 C C . ASP F 1 80 ? 14.887 68.574 -15.902 1.00 54.22 102 ASP F C 1
ATOM 11393 O O . ASP F 1 80 ? 15.725 68.275 -16.748 1.00 55.46 102 ASP F O 1
ATOM 11398 N N . LEU F 1 81 ? 13.585 68.409 -16.082 1.00 52.76 103 LEU F N 1
ATOM 11399 C CA . LEU F 1 81 ? 13.045 67.815 -17.295 1.00 50.90 103 LEU F CA 1
ATOM 11400 C C . LEU F 1 81 ? 13.074 68.816 -18.450 1.00 49.15 103 LEU F C 1
ATOM 11401 O O . LEU F 1 81 ? 12.674 69.975 -18.281 1.00 50.19 103 LEU F O 1
ATOM 11406 N N . LYS F 1 82 ? 13.560 68.386 -19.612 1.00 46.82 104 LYS F N 1
ATOM 11407 C CA . LYS F 1 82 ? 13.496 69.226 -20.807 1.00 44.08 104 LYS F CA 1
ATOM 11408 C C . LYS F 1 82 ? 12.556 68.578 -21.802 1.00 41.86 104 LYS F C 1
ATOM 11409 O O . LYS F 1 82 ? 11.754 69.247 -22.450 1.00 43.50 104 LYS F O 1
ATOM 11415 N N A CYS F 1 83 ? 12.682 67.260 -21.921 0.81 41.06 105 CYS F N 1
ATOM 11416 N N B CYS F 1 83 ? 12.645 67.255 -21.916 0.19 41.58 105 CYS F N 1
ATOM 11417 C CA A CYS F 1 83 ? 11.785 66.463 -22.742 0.81 40.92 105 CYS F CA 1
ATOM 11418 C CA B CYS F 1 83 ? 11.747 66.495 -22.778 0.19 40.87 105 CYS F CA 1
ATOM 11419 C C A CYS F 1 83 ? 11.358 65.178 -22.041 0.81 42.04 105 CYS F C 1
ATOM 11420 C C B CYS F 1 83 ? 11.342 65.167 -22.133 0.19 42.03 105 CYS F C 1
ATOM 11421 O O A CYS F 1 83 ? 12.187 64.310 -21.755 0.81 44.39 105 CYS F O 1
ATOM 11422 O O B CYS F 1 83 ? 12.163 64.263 -21.975 0.19 44.21 105 CYS F O 1
ATOM 11427 N N . GLY F 1 84 ? 10.066 65.059 -21.768 1.00 40.44 106 GLY F N 1
ATOM 11428 C CA . GLY F 1 84 ? 9.534 63.838 -21.196 1.00 42.10 106 GLY F CA 1
ATOM 11429 C C . GLY F 1 84 ? 8.069 63.936 -20.818 1.00 40.88 106 GLY F C 1
ATOM 11430 O O . GLY F 1 84 ? 7.552 65.027 -20.586 1.00 40.89 106 GLY F O 1
ATOM 11431 N N . GLY F 1 85 ? 7.398 62.791 -20.766 1.00 39.44 107 GLY F N 1
ATOM 11432 C CA . GLY F 1 85 ? 5.989 62.745 -20.435 1.00 36.90 107 GLY F CA 1
ATOM 11433 C C . GLY F 1 85 ? 5.761 62.451 -18.965 1.00 37.92 107 GLY F C 1
ATOM 11434 O O . GLY F 1 85 ? 6.625 61.890 -18.291 1.00 42.26 107 GLY F O 1
ATOM 11435 N N . GLY F 1 86 ? 4.598 62.847 -18.463 1.00 35.44 108 GLY F N 1
ATOM 11436 C CA . GLY F 1 86 ? 4.215 62.567 -17.095 1.00 35.45 108 GLY F CA 1
ATOM 11437 C C . GLY F 1 86 ? 2.720 62.360 -16.993 1.00 35.77 108 GLY F C 1
ATOM 11438 O O . GLY F 1 86 ? 2.101 62.705 -15.985 1.00 36.70 108 GLY F O 1
ATOM 11439 N N . TYR F 1 87 ? 2.144 61.767 -18.034 1.00 34.74 109 TYR F N 1
ATOM 11440 C CA . TYR F 1 87 ? 0.703 61.562 -18.104 1.00 34.68 109 TYR F CA 1
ATOM 11441 C C . TYR F 1 87 ? 0.312 60.100 -17.917 1.00 37.35 109 TYR F C 1
ATOM 11442 O O . TYR F 1 87 ? 1.097 59.194 -18.201 1.00 39.65 109 TYR F O 1
ATOM 11451 N N . ILE F 1 88 ? -0.911 59.874 -17.444 1.00 37.57 110 ILE F N 1
ATOM 11452 C CA . ILE F 1 88 ? -1.407 58.517 -17.261 1.00 38.87 110 ILE F CA 1
ATOM 11453 C C . ILE F 1 88 ? -2.530 58.226 -18.244 1.00 39.19 110 ILE F C 1
ATOM 11454 O O . ILE F 1 88 ? -3.058 59.139 -18.877 1.00 37.51 110 ILE F O 1
ATOM 11459 N N . LYS F 1 89 ? -2.889 56.951 -18.370 1.00 42.05 111 LYS F N 1
ATOM 11460 C CA . LYS F 1 89 ? -3.982 56.546 -19.248 1.00 43.06 111 LYS F CA 1
ATOM 11461 C C . LYS F 1 89 ? -5.000 55.669 -18.523 1.00 44.89 111 LYS F C 1
ATOM 11462 O O . LYS F 1 89 ? -4.649 54.879 -17.645 1.00 48.30 111 LYS F O 1
ATOM 11468 N N . LEU F 1 90 ? -6.266 55.826 -18.893 1.00 42.66 112 LEU F N 1
ATOM 11469 C CA . LEU F 1 90 ? -7.326 54.952 -18.409 1.00 43.62 112 LEU F CA 1
ATOM 11470 C C . LEU F 1 90 ? -7.870 54.144 -19.581 1.00 43.22 112 LEU F C 1
ATOM 11471 O O . LEU F 1 90 ? -8.297 54.710 -20.587 1.00 39.08 112 LEU F O 1
ATOM 11476 N N . LEU F 1 91 ? -7.846 52.821 -19.454 1.00 48.45 113 LEU F N 1
ATOM 11477 C CA . LEU F 1 91 ? -8.118 51.955 -20.598 1.00 48.70 113 LEU F CA 1
ATOM 11478 C C . LEU F 1 91 ? -9.199 50.906 -20.331 1.00 49.15 113 LEU F C 1
ATOM 11479 O O . LEU F 1 91 ? -9.313 50.386 -19.220 1.00 50.81 113 LEU F O 1
ATOM 11484 N N . PRO F 1 92 ? -9.998 50.595 -21.364 1.00 50.12 114 PRO F N 1
ATOM 11485 C CA . PRO F 1 92 ? -10.902 49.444 -21.328 1.00 52.14 114 PRO F CA 1
ATOM 11486 C C . PRO F 1 92 ? -10.093 48.160 -21.449 1.00 57.69 114 PRO F C 1
ATOM 11487 O O . PRO F 1 92 ? -8.871 48.242 -21.577 1.00 60.38 114 PRO F O 1
ATOM 11491 N N . SER F 1 93 ? -10.765 47.013 -21.403 1.00 59.06 115 SER F N 1
ATOM 11492 C CA . SER F 1 93 ? -10.118 45.700 -21.397 1.00 61.42 115 SER F CA 1
ATOM 11493 C C . SER F 1 93 ? -8.934 45.601 -22.358 1.00 60.66 115 SER F C 1
ATOM 11494 O O . SER F 1 93 ? -9.069 45.821 -23.561 1.00 59.32 115 SER F O 1
ATOM 11497 N N . MET F 1 94 ? -7.773 45.263 -21.809 1.00 63.31 116 MET F N 1
ATOM 11498 C CA . MET F 1 94 ? -6.562 45.110 -22.602 1.00 65.87 116 MET F CA 1
ATOM 11499 C C . MET F 1 94 ? -5.644 44.036 -22.027 1.00 67.51 116 MET F C 1
ATOM 11500 O O . MET F 1 94 ? -5.833 43.575 -20.900 1.00 68.86 116 MET F O 1
ATOM 11505 N N . ASP F 1 95 ? -4.644 43.649 -22.811 1.00 66.85 117 ASP F N 1
ATOM 11506 C CA . ASP F 1 95 ? -3.590 42.772 -22.326 1.00 66.86 117 ASP F CA 1
ATOM 11507 C C . ASP F 1 95 ? -2.423 43.652 -21.898 1.00 64.29 117 ASP F C 1
ATOM 11508 O O . ASP F 1 95 ? -1.745 44.239 -22.742 1.00 63.40 117 ASP F O 1
ATOM 11513 N N . PRO F 1 96 ? -2.181 43.738 -20.580 1.00 63.13 118 PRO F N 1
ATOM 11514 C CA . PRO F 1 96 ? -1.143 44.599 -19.991 1.00 61.91 118 PRO F CA 1
ATOM 11515 C C . PRO F 1 96 ? 0.228 44.343 -20.598 1.00 64.33 118 PRO F C 1
ATOM 11516 O O . PRO F 1 96 ? 1.111 45.206 -20.668 1.00 63.93 118 PRO F O 1
ATOM 11520 N N . GLU F 1 97 ? 0.361 43.108 -21.046 1.00 67.48 119 GLU F N 1
ATOM 11521 C CA . GLU F 1 97 ? 1.579 42.541 -21.571 1.00 70.38 119 GLU F CA 1
ATOM 11522 C C . GLU F 1 97 ? 1.889 42.975 -23.004 1.00 69.47 119 GLU F C 1
ATOM 11523 O O . GLU F 1 97 ? 3.040 42.930 -23.450 1.00 70.52 119 GLU F O 1
ATOM 11529 N N . LYS F 1 98 ? 0.854 43.424 -23.703 1.00 67.50 120 LYS F N 1
ATOM 11530 C CA . LYS F 1 98 ? 0.995 43.970 -25.046 1.00 66.41 120 LYS F CA 1
ATOM 11531 C C . LYS F 1 98 ? 0.694 45.461 -25.020 1.00 64.07 120 LYS F C 1
ATOM 11532 O O . LYS F 1 98 ? 0.412 46.071 -26.054 1.00 62.40 120 LYS F O 1
ATOM 11538 N N . PHE F 1 99 ? 0.761 46.037 -23.823 1.00 64.21 121 PHE F N 1
ATOM 11539 C CA . PHE F 1 99 ? 0.446 47.445 -23.620 1.00 62.29 121 PHE F CA 1
ATOM 11540 C C . PHE F 1 99 ? 1.512 48.347 -24.226 1.00 60.41 121 PHE F C 1
ATOM 11541 O O . PHE F 1 99 ? 2.693 48.241 -23.903 1.00 61.19 121 PHE F O 1
ATOM 11549 N N . HIS F 1 100 ? 1.084 49.241 -25.106 1.00 58.39 122 HIS F N 1
ATOM 11550 C CA . HIS F 1 100 ? 2.000 50.185 -25.727 1.00 56.38 122 HIS F CA 1
ATOM 11551 C C . HIS F 1 100 ? 1.240 51.415 -26.225 1.00 52.89 122 HIS F C 1
ATOM 11552 O O . HIS F 1 100 ? 0.032 51.536 -26.010 1.00 50.24 122 HIS F O 1
ATOM 11559 N N . GLY F 1 101 ? 1.960 52.330 -26.869 1.00 53.13 123 GLY F N 1
ATOM 11560 C CA . GLY F 1 101 ? 1.390 53.577 -27.353 1.00 52.07 123 GLY F CA 1
ATOM 11561 C C . GLY F 1 101 ? 0.123 53.452 -28.179 1.00 53.73 123 GLY F C 1
ATOM 11562 O O . GLY F 1 101 ? -0.679 54.381 -28.231 1.00 53.56 123 GLY F O 1
ATOM 11563 N N . GLU F 1 102 ? -0.059 52.302 -28.822 1.00 56.90 124 GLU F N 1
ATOM 11564 C CA . GLU F 1 102 ? -1.174 52.097 -29.744 1.00 58.01 124 GLU F CA 1
ATOM 11565 C C . GLU F 1 102 ? -2.393 51.465 -29.069 1.00 56.10 124 GLU F C 1
ATOM 11566 O O . GLU F 1 102 ? -3.487 51.450 -29.638 1.00 54.80 124 GLU F O 1
ATOM 11572 N N . THR F 1 103 ? -2.194 50.925 -27.871 1.00 55.20 125 THR F N 1
ATOM 11573 C CA . THR F 1 103 ? -3.291 50.376 -27.080 1.00 54.26 125 THR F CA 1
ATOM 11574 C C . THR F 1 103 ? -4.426 51.385 -26.934 1.00 52.61 125 THR F C 1
ATOM 11575 O O . THR F 1 103 ? -4.191 52.562 -26.636 1.00 49.40 125 THR F O 1
ATOM 11579 N N . LYS F 1 104 ? -5.652 50.926 -27.171 1.00 52.70 126 LYS F N 1
ATOM 11580 C CA . LYS F 1 104 ? -6.819 51.790 -27.087 1.00 48.85 126 LYS F CA 1
ATOM 11581 C C . LYS F 1 104 ? -7.080 52.237 -25.657 1.00 49.91 126 LYS F C 1
ATOM 11582 O O . LYS F 1 104 ? -7.296 51.412 -24.772 1.00 52.65 126 LYS F O 1
ATOM 11588 N N . TYR F 1 105 ? -7.068 53.548 -25.442 1.00 48.48 127 TYR F N 1
ATOM 11589 C CA . TYR F 1 105 ? -7.420 54.118 -24.148 1.00 46.14 127 TYR F CA 1
ATOM 11590 C C . TYR F 1 105 ? -8.696 54.946 -24.270 1.00 43.09 127 TYR F C 1
ATOM 11591 O O . TYR F 1 105 ? -9.137 55.250 -25.378 1.00 41.97 127 TYR F O 1
ATOM 11600 N N . TRP F 1 106 ? -9.301 55.280 -23.134 1.00 41.58 128 TRP F N 1
ATOM 11601 C CA . TRP F 1 106 ? -10.410 56.225 -23.114 1.00 42.36 128 TRP F CA 1
ATOM 11602 C C . TRP F 1 106 ? -9.896 57.617 -22.771 1.00 42.00 128 TRP F C 1
ATOM 11603 O O . TRP F 1 106 ? -10.323 58.620 -23.352 1.00 39.72 128 TRP F O 1
ATOM 11614 N N . LEU F 1 107 ? -8.975 57.671 -21.814 1.00 42.18 129 LEU F N 1
ATOM 11615 C CA . LEU F 1 107 ? -8.425 58.942 -21.370 1.00 39.15 129 LEU F CA 1
ATOM 11616 C C . LEU F 1 107 ? -6.903 58.939 -21.292 1.00 38.55 129 LEU F C 1
ATOM 11617 O O . LEU F 1 107 ? -6.294 57.990 -20.795 1.00 38.54 129 LEU F O 1
ATOM 11622 N N . MET F 1 108 ? -6.304 60.005 -21.811 1.00 37.50 130 MET F N 1
ATOM 11623 C CA A MET F 1 108 ? -4.882 60.268 -21.630 0.42 36.90 130 MET F CA 1
ATOM 11624 C CA B MET F 1 108 ? -4.882 60.264 -21.624 0.58 36.85 130 MET F CA 1
ATOM 11625 C C . MET F 1 108 ? -4.735 61.616 -20.935 1.00 35.94 130 MET F C 1
ATOM 11626 O O . MET F 1 108 ? -5.132 62.648 -21.478 1.00 36.94 130 MET F O 1
ATOM 11635 N N . PHE F 1 109 ? -4.168 61.605 -19.735 1.00 34.41 131 PHE F N 1
ATOM 11636 C CA . PHE F 1 109 ? -4.234 62.772 -18.865 1.00 32.17 131 PHE F CA 1
ATOM 11637 C C . PHE F 1 109 ? -2.928 63.036 -18.123 1.00 34.23 131 PHE F C 1
ATOM 11638 O O . PHE F 1 109 ? -2.411 62.164 -17.421 1.00 36.59 131 PHE F O 1
ATOM 11646 N N . GLY F 1 110 ? -2.395 64.244 -18.289 1.00 30.77 132 GLY F N 1
ATOM 11647 C CA . GLY F 1 110 ? -1.226 64.661 -17.538 1.00 30.39 132 GLY F CA 1
ATOM 11648 C C . GLY F 1 110 ? -0.284 65.571 -18.301 1.00 30.46 132 GLY F C 1
ATOM 11649 O O . GLY F 1 110 ? -0.470 65.812 -19.496 1.00 30.95 132 GLY F O 1
ATOM 11650 N N . PRO F 1 111 ? 0.758 66.065 -17.615 1.00 29.50 133 PRO F N 1
ATOM 11651 C CA . PRO F 1 111 ? 1.719 67.004 -18.203 1.00 28.73 133 PRO F CA 1
ATOM 11652 C C . PRO F 1 111 ? 2.633 66.321 -19.212 1.00 31.99 133 PRO F C 1
ATOM 11653 O O . PRO F 1 111 ? 2.985 65.152 -19.049 1.00 34.93 133 PRO F O 1
ATOM 11657 N N . ASP F 1 112 ? 3.025 67.059 -20.238 1.00 30.00 134 ASP F N 1
ATOM 11658 C CA . ASP F 1 112 ? 3.954 66.556 -21.235 1.00 27.62 134 ASP F CA 1
ATOM 11659 C C . ASP F 1 112 ? 4.768 67.718 -21.782 1.00 30.26 134 ASP F C 1
ATOM 11660 O O . ASP F 1 112 ? 4.212 68.748 -22.171 1.00 31.47 134 ASP F O 1
ATOM 11665 N N A ARG F 1 113 ? 6.085 67.560 -21.839 0.48 32.03 135 ARG F N 1
ATOM 11666 N N B ARG F 1 113 ? 6.085 67.550 -21.803 0.52 32.02 135 ARG F N 1
ATOM 11667 C CA A ARG F 1 113 ? 6.927 68.638 -22.342 0.48 32.07 135 ARG F CA 1
ATOM 11668 C CA B ARG F 1 113 ? 6.982 68.603 -22.259 0.52 32.05 135 ARG F CA 1
ATOM 11669 C C A ARG F 1 113 ? 8.136 68.118 -23.102 0.48 34.11 135 ARG F C 1
ATOM 11670 C C B ARG F 1 113 ? 8.101 68.060 -23.135 0.52 34.16 135 ARG F C 1
ATOM 11671 O O A ARG F 1 113 ? 8.697 67.069 -22.775 0.48 35.48 135 ARG F O 1
ATOM 11672 O O B ARG F 1 113 ? 8.540 66.919 -22.974 0.52 35.45 135 ARG F O 1
ATOM 11687 N N A CYS F 1 114 ? 8.520 68.862 -24.132 0.48 34.02 136 CYS F N 1
ATOM 11688 N N B CYS F 1 114 ? 8.557 68.892 -24.064 0.52 34.02 136 CYS F N 1
ATOM 11689 C CA A CYS F 1 114 ? 9.702 68.543 -24.916 0.48 33.70 136 CYS F CA 1
ATOM 11690 C CA B CYS F 1 114 ? 9.690 68.558 -24.912 0.52 33.68 136 CYS F CA 1
ATOM 11691 C C A CYS F 1 114 ? 10.176 69.814 -25.607 0.48 32.73 136 CYS F C 1
ATOM 11692 C C B CYS F 1 114 ? 10.166 69.827 -25.598 0.52 32.69 136 CYS F C 1
ATOM 11693 O O A CYS F 1 114 ? 9.510 70.321 -26.507 0.48 31.28 136 CYS F O 1
ATOM 11694 O O B CYS F 1 114 ? 9.501 70.338 -26.496 0.52 31.24 136 CYS F O 1
ATOM 11699 N N . GLY F 1 115 ? 11.311 70.341 -25.160 1.00 31.93 137 GLY F N 1
ATOM 11700 C CA . GLY F 1 115 ? 11.823 71.597 -25.675 1.00 32.36 137 GLY F CA 1
ATOM 11701 C C . GLY F 1 115 ? 10.937 72.745 -25.224 1.00 32.45 137 GLY F C 1
ATOM 11702 O O . GLY F 1 115 ? 10.557 72.828 -24.055 1.00 30.99 137 GLY F O 1
ATOM 11703 N N A SER F 1 116 ? 10.607 73.641 -26.147 0.42 33.03 138 SER F N 1
ATOM 11704 N N B SER F 1 116 ? 10.597 73.626 -26.157 0.58 33.03 138 SER F N 1
ATOM 11705 C CA A SER F 1 116 ? 9.767 74.781 -25.806 0.42 32.66 138 SER F CA 1
ATOM 11706 C CA B SER F 1 116 ? 9.763 74.779 -25.843 0.58 32.67 138 SER F CA 1
ATOM 11707 C C A SER F 1 116 ? 8.299 74.373 -25.792 0.42 31.47 138 SER F C 1
ATOM 11708 C C B SER F 1 116 ? 8.299 74.369 -25.776 0.58 31.50 138 SER F C 1
ATOM 11709 O O A SER F 1 116 ? 7.416 75.193 -25.538 0.42 29.08 138 SER F O 1
ATOM 11710 O O B SER F 1 116 ? 7.421 75.179 -25.474 0.58 28.84 138 SER F O 1
ATOM 11715 N N . GLN F 1 117 ? 8.050 73.094 -26.051 1.00 33.09 139 GLN F N 1
ATOM 11716 C CA . GLN F 1 117 ? 6.702 72.551 -26.056 1.00 32.16 139 GLN F CA 1
ATOM 11717 C C . GLN F 1 117 ? 6.295 72.051 -24.668 1.00 33.25 139 GLN F C 1
ATOM 11718 O O . GLN F 1 117 ? 7.016 71.283 -24.035 1.00 38.28 139 GLN F O 1
ATOM 11724 N N . ASN F 1 118 ? 5.126 72.486 -24.209 1.00 31.71 140 ASN F N 1
ATOM 11725 C CA . ASN F 1 118 ? 4.653 72.203 -22.861 1.00 28.79 140 ASN F CA 1
ATOM 11726 C C . ASN F 1 118 ? 3.140 72.313 -22.823 1.00 29.00 140 ASN F C 1
ATOM 11727 O O . ASN F 1 118 ? 2.584 73.345 -23.199 1.00 33.41 140 ASN F O 1
ATOM 11732 N N . ARG F 1 119 ? 2.474 71.250 -22.388 1.00 26.58 141 ARG F N 1
ATOM 11733 C CA . ARG F 1 119 ? 1.027 71.292 -22.209 1.00 28.99 141 ARG F CA 1
ATOM 11734 C C . ARG F 1 119 ? 0.553 70.193 -21.277 1.00 32.58 141 ARG F C 1
ATOM 11735 O O . ARG F 1 119 ? 1.268 69.221 -21.033 1.00 37.05 141 ARG F O 1
ATOM 11743 N N . VAL F 1 120 ? -0.660 70.356 -20.761 1.00 31.79 142 VAL F N 1
ATOM 11744 C CA . VAL F 1 120 ? -1.337 69.295 -20.034 1.00 32.37 142 VAL F CA 1
ATOM 11745 C C . VAL F 1 120 ? -2.293 68.572 -20.982 1.00 32.85 142 VAL F C 1
ATOM 11746 O O . VAL F 1 120 ? -3.195 69.189 -21.552 1.00 29.80 142 VAL F O 1
ATOM 11750 N N . HIS F 1 121 ? -2.091 67.267 -21.146 1.00 35.48 143 HIS F N 1
ATOM 11751 C CA . HIS F 1 121 ? -2.944 66.458 -22.011 1.00 34.50 143 HIS F CA 1
ATOM 11752 C C . HIS F 1 121 ? -4.270 66.112 -21.360 1.00 30.29 143 HIS F C 1
ATOM 11753 O O . HIS F 1 121 ? -4.313 65.632 -20.228 1.00 28.08 143 HIS F O 1
ATOM 11760 N N . ILE F 1 122 ? -5.349 66.375 -22.086 1.00 31.16 144 ILE F N 1
ATOM 11761 C CA . ILE F 1 122 ? -6.646 65.800 -21.775 1.00 34.39 144 ILE F CA 1
ATOM 11762 C C . ILE F 1 122 ? -7.232 65.271 -23.070 1.00 36.91 144 ILE F C 1
ATOM 11763 O O . ILE F 1 122 ? -7.944 65.981 -23.775 1.00 39.94 144 ILE F O 1
ATOM 11768 N N . ILE F 1 123 ? -6.916 64.023 -23.385 1.00 36.68 145 ILE F N 1
ATOM 11769 C CA . ILE F 1 123 ? -7.312 63.435 -24.653 1.00 34.57 145 ILE F CA 1
ATOM 11770 C C . ILE F 1 123 ? -8.387 62.375 -24.412 1.00 34.55 145 ILE F C 1
ATOM 11771 O O . ILE F 1 123 ? -8.184 61.415 -23.667 1.00 35.20 145 ILE F O 1
ATOM 11776 N N . LEU F 1 124 ? -9.537 62.568 -25.042 1.00 34.72 146 LEU F N 1
ATOM 11777 C CA . LEU F 1 124 ? -10.658 61.663 -24.878 1.00 35.84 146 LEU F CA 1
ATOM 11778 C C . LEU F 1 124 ? -10.869 60.859 -26.150 1.00 40.58 146 LEU F C 1
ATOM 11779 O O . LEU F 1 124 ? -10.919 61.415 -27.250 1.00 41.78 146 LEU F O 1
ATOM 11784 N N . HIS F 1 125 ? -10.977 59.544 -26.003 1.00 42.24 147 HIS F N 1
ATOM 11785 C CA . HIS F 1 125 ? -11.308 58.706 -27.136 1.00 43.19 147 HIS F CA 1
ATOM 11786 C C . HIS F 1 125 ? -12.818 58.721 -27.306 1.00 42.67 147 HIS F C 1
ATOM 11787 O O . HIS F 1 125 ? -13.559 58.267 -26.429 1.00 43.33 147 HIS F O 1
ATOM 11794 N N . TYR F 1 126 ? -13.267 59.276 -28.426 1.00 40.80 148 TYR F N 1
ATOM 11795 C CA . TYR F 1 126 ? -14.686 59.380 -28.714 1.00 39.47 148 TYR F CA 1
ATOM 11796 C C . TYR F 1 126 ? -14.966 59.119 -30.183 1.00 43.52 148 TYR F C 1
ATOM 11797 O O . TYR F 1 126 ? -14.387 59.766 -31.060 1.00 45.19 148 TYR F O 1
ATOM 11806 N N . ASN F 1 127 ? -15.853 58.167 -30.443 1.00 45.79 149 ASN F N 1
ATOM 11807 C CA . ASN F 1 127 ? -16.309 57.897 -31.797 1.00 50.19 149 ASN F CA 1
ATOM 11808 C C . ASN F 1 127 ? -15.163 57.427 -32.685 1.00 53.15 149 ASN F C 1
ATOM 11809 O O . ASN F 1 127 ? -15.005 57.890 -33.816 1.00 55.33 149 ASN F O 1
ATOM 11814 N N . GLY F 1 128 ? -14.349 56.524 -32.143 1.00 53.36 150 GLY F N 1
ATOM 11815 C CA . GLY F 1 128 ? -13.271 55.900 -32.888 1.00 53.45 150 GLY F CA 1
ATOM 11816 C C . GLY F 1 128 ? -12.015 56.721 -33.111 1.00 52.06 150 GLY F C 1
ATOM 11817 O O . GLY F 1 128 ? -11.119 56.287 -33.834 1.00 54.89 150 GLY F O 1
ATOM 11818 N N . GLU F 1 129 ? -11.934 57.899 -32.503 1.00 48.81 151 GLU F N 1
ATOM 11819 C CA . GLU F 1 129 ? -10.747 58.731 -32.664 1.00 46.40 151 GLU F CA 1
ATOM 11820 C C . GLU F 1 129 ? -10.344 59.371 -31.345 1.00 43.15 151 GLU F C 1
ATOM 11821 O O . GLU F 1 129 ? -11.196 59.651 -30.506 1.00 44.28 151 GLU F O 1
ATOM 11827 N N . ASN F 1 130 ? -9.047 59.591 -31.159 1.00 40.92 152 ASN F N 1
ATOM 11828 C CA . ASN F 1 130 ? -8.554 60.305 -29.987 1.00 38.95 152 ASN F CA 1
ATOM 11829 C C . ASN F 1 130 ? -8.709 61.811 -30.181 1.00 38.94 152 ASN F C 1
ATOM 11830 O O . ASN F 1 130 ? -8.203 62.376 -31.151 1.00 39.80 152 ASN F O 1
ATOM 11835 N N . ARG F 1 131 ? -9.419 62.462 -29.266 1.00 38.65 153 ARG F N 1
ATOM 11836 C CA . ARG F 1 131 ? -9.718 63.882 -29.417 1.00 38.00 153 ARG F CA 1
ATOM 11837 C C . ARG F 1 131 ? -8.871 64.728 -28.477 1.00 36.80 153 ARG F C 1
ATOM 11838 O O . ARG F 1 131 ? -9.042 64.679 -27.258 1.00 36.73 153 ARG F O 1
ATOM 11846 N N . GLU F 1 132 ? -7.970 65.524 -29.043 1.00 36.66 154 GLU F N 1
ATOM 11847 C CA . GLU F 1 132 ? -7.133 66.395 -28.229 1.00 39.12 154 GLU F CA 1
ATOM 11848 C C . GLU F 1 132 ? -7.907 67.609 -27.711 1.00 37.22 154 GLU F C 1
ATOM 11849 O O . GLU F 1 132 ? -8.689 68.228 -28.434 1.00 37.03 154 GLU F O 1
ATOM 11855 N N . TRP F 1 133 ? -7.697 67.904 -26.433 1.00 39.18 155 TRP F N 1
ATOM 11856 C CA . TRP F 1 133 ? -8.256 69.072 -25.768 1.00 37.13 155 TRP F CA 1
ATOM 11857 C C . TRP F 1 133 ? -7.880 70.362 -26.502 1.00 37.49 155 TRP F C 1
ATOM 11858 O O . TRP F 1 133 ? -6.701 70.621 -26.757 1.00 37.03 155 TRP F O 1
ATOM 11869 N N . SER F 1 134 ? -8.880 71.172 -26.833 1.00 35.36 156 SER F N 1
ATOM 11870 C CA . SER F 1 134 ? -8.647 72.393 -27.596 1.00 36.68 156 SER F CA 1
ATOM 11871 C C . SER F 1 134 ? -7.858 73.436 -26.807 1.00 36.07 156 SER F C 1
ATOM 11872 O O . SER F 1 134 ? -7.183 74.278 -27.395 1.00 36.47 156 SER F O 1
ATOM 11875 N N . LYS F 1 135 ? -7.954 73.386 -25.482 1.00 35.35 157 LYS F N 1
ATOM 11876 C CA . LYS F 1 135 ? -7.261 74.352 -24.632 1.00 36.49 157 LYS F CA 1
ATOM 11877 C C . LYS F 1 135 ? -5.846 73.887 -24.303 1.00 35.36 157 LYS F C 1
ATOM 11878 O O . LYS F 1 135 ? -5.611 72.700 -24.080 1.00 34.25 157 LYS F O 1
ATOM 11884 N N . ARG F 1 136 ? -4.899 74.819 -24.272 1.00 35.95 158 ARG F N 1
ATOM 11885 C CA . ARG F 1 136 ? -3.518 74.435 -24.031 1.00 36.64 158 ARG F CA 1
ATOM 11886 C C . ARG F 1 136 ? -3.006 75.091 -22.755 1.00 40.43 158 ARG F C 1
ATOM 11887 O O . ARG F 1 136 ? -2.570 76.240 -22.773 1.00 46.46 158 ARG F O 1
ATOM 11895 N N . ILE F 1 137 ? -3.058 74.358 -21.649 1.00 37.24 159 ILE F N 1
ATOM 11896 C CA . ILE F 1 137 ? -2.512 74.841 -20.385 1.00 36.56 159 ILE F CA 1
ATOM 11897 C C . ILE F 1 137 ? -1.123 74.265 -20.122 1.00 37.12 159 ILE F C 1
ATOM 11898 O O . ILE F 1 137 ? -0.935 73.048 -20.103 1.00 38.31 159 ILE F O 1
ATOM 11903 N N . ARG F 1 138 ? -0.148 75.147 -19.935 1.00 36.64 160 ARG F N 1
ATOM 11904 C CA . ARG F 1 138 ? 1.202 74.721 -19.582 1.00 33.77 160 ARG F CA 1
ATOM 11905 C C . ARG F 1 138 ? 1.270 74.351 -18.110 1.00 35.50 160 ARG F C 1
ATOM 11906 O O . ARG F 1 138 ? 0.636 74.988 -17.265 1.00 34.82 160 ARG F O 1
ATOM 11914 N N . PHE F 1 139 ? 2.034 73.309 -17.807 1.00 36.33 161 PHE F N 1
ATOM 11915 C CA . PHE F 1 139 ? 2.231 72.903 -16.427 1.00 34.90 161 PHE F CA 1
ATOM 11916 C C . PHE F 1 139 ? 3.511 73.534 -15.886 1.00 35.58 161 PHE F C 1
ATOM 11917 O O . PHE F 1 139 ? 4.415 73.869 -16.656 1.00 33.95 161 PHE F O 1
ATOM 11925 N N . PRO F 1 140 ? 3.591 73.696 -14.557 1.00 37.35 162 PRO F N 1
ATOM 11926 C CA . PRO F 1 140 ? 4.718 74.400 -13.934 1.00 38.48 162 PRO F CA 1
ATOM 11927 C C . PRO F 1 140 ? 6.041 73.684 -14.163 1.00 38.97 162 PRO F C 1
ATOM 11928 O O . PRO F 1 140 ? 6.132 72.475 -13.946 1.00 40.38 162 PRO F O 1
ATOM 11932 N N . GLU F 1 141 ? 7.056 74.435 -14.581 1.00 37.45 163 GLU F N 1
ATOM 11933 C CA . GLU F 1 141 ? 8.355 73.857 -14.897 1.00 36.28 163 GLU F CA 1
ATOM 11934 C C . GLU F 1 141 ? 9.334 74.056 -13.744 1.00 37.95 163 GLU F C 1
ATOM 11935 O O . GLU F 1 141 ? 10.179 74.953 -13.769 1.00 40.38 163 GLU F O 1
ATOM 11941 N N . ASP F 1 142 ? 9.192 73.219 -12.722 1.00 37.04 164 ASP F N 1
ATOM 11942 C CA . ASP F 1 142 ? 10.081 73.244 -11.567 1.00 36.54 164 ASP F CA 1
ATOM 11943 C C . ASP F 1 142 ? 10.232 71.833 -11.012 1.00 34.30 164 ASP F C 1
ATOM 11944 O O . ASP F 1 142 ? 9.675 70.883 -11.561 1.00 30.97 164 ASP F O 1
ATOM 11949 N N . LYS F 1 143 ? 10.976 71.699 -9.922 1.00 37.62 165 LYS F N 1
ATOM 11950 C CA . LYS F 1 143 ? 11.271 70.384 -9.365 1.00 40.15 165 LYS F CA 1
ATOM 11951 C C . LYS F 1 143 ? 10.266 69.931 -8.305 1.00 44.78 165 LYS F C 1
ATOM 11952 O O . LYS F 1 143 ? 10.434 68.873 -7.699 1.00 48.65 165 LYS F O 1
ATOM 11958 N N . LEU F 1 144 ? 9.223 70.726 -8.082 1.00 44.07 166 LEU F N 1
ATOM 11959 C CA . LEU F 1 144 ? 8.237 70.412 -7.052 1.00 44.54 166 LEU F CA 1
ATOM 11960 C C . LEU F 1 144 ? 7.182 69.425 -7.544 1.00 43.46 166 LEU F C 1
ATOM 11961 O O . LEU F 1 144 ? 7.003 69.240 -8.749 1.00 41.40 166 LEU F O 1
ATOM 11966 N N . THR F 1 145 ? 6.486 68.798 -6.598 1.00 44.26 167 THR F N 1
ATOM 11967 C CA . THR F 1 145 ? 5.390 67.885 -6.916 1.00 43.79 167 THR F CA 1
ATOM 11968 C C . THR F 1 145 ? 4.158 68.676 -7.343 1.00 42.92 167 THR F C 1
ATOM 11969 O O . THR F 1 145 ? 3.765 69.632 -6.671 1.00 44.17 167 THR F O 1
ATOM 11973 N N . HIS F 1 146 ? 3.552 68.285 -8.459 1.00 40.83 168 HIS F N 1
ATOM 11974 C CA . HIS F 1 146 ? 2.305 68.905 -8.888 1.00 40.95 168 HIS F CA 1
ATOM 11975 C C . HIS F 1 146 ? 1.220 67.857 -9.107 1.00 41.55 168 HIS F C 1
ATOM 11976 O O . HIS F 1 146 ? 1.502 66.738 -9.533 1.00 44.01 168 HIS F O 1
ATOM 11983 N N . VAL F 1 147 ? -0.021 68.230 -8.809 1.00 39.25 169 VAL F N 1
ATOM 11984 C CA . VAL F 1 147 ? -1.146 67.301 -8.871 1.00 37.40 169 VAL F CA 1
ATOM 11985 C C . VAL F 1 147 ? -2.111 67.678 -9.987 1.00 36.84 169 VAL F C 1
ATOM 11986 O O . VAL F 1 147 ? -2.446 68.851 -10.161 1.00 37.70 169 VAL F O 1
ATOM 11990 N N . TYR F 1 148 ? -2.564 66.680 -10.737 1.00 35.82 170 TYR F N 1
ATOM 11991 C CA . TYR F 1 148 ? -3.487 66.921 -11.839 1.00 37.88 170 TYR F CA 1
ATOM 11992 C C . TYR F 1 148 ? -4.803 66.169 -11.601 1.00 39.52 170 TYR F C 1
ATOM 11993 O O . TYR F 1 148 ? -4.822 64.946 -11.466 1.00 41.00 170 TYR F O 1
ATOM 12002 N N . THR F 1 149 ? -5.898 66.918 -11.514 1.00 38.37 171 THR F N 1
ATOM 12003 C CA . THR F 1 149 ? -7.200 66.341 -11.194 1.00 35.18 171 THR F CA 1
ATOM 12004 C C . THR F 1 149 ? -8.231 66.718 -12.249 1.00 32.51 171 THR F C 1
ATOM 12005 O O . THR F 1 149 ? -8.312 67.871 -12.665 1.00 34.00 171 THR F O 1
ATOM 12009 N N . LEU F 1 150 ? -9.019 65.741 -12.684 1.00 31.15 172 LEU F N 1
ATOM 12010 C CA . LEU F 1 150 ? -10.009 65.974 -13.726 1.00 32.06 172 LEU F CA 1
ATOM 12011 C C . LEU F 1 150 ? -11.403 65.546 -13.282 1.00 37.06 172 LEU F C 1
ATOM 12012 O O . LEU F 1 150 ? -11.609 64.425 -12.826 1.00 40.65 172 LEU F O 1
ATOM 12017 N N . HIS F 1 151 ? -12.362 66.451 -13.420 1.00 37.22 173 HIS F N 1
ATOM 12018 C CA . HIS F 1 151 ? -13.750 66.121 -13.147 1.00 37.59 173 HIS F CA 1
ATOM 12019 C C . HIS F 1 151 ? -14.547 66.055 -14.445 1.00 38.21 173 HIS F C 1
ATOM 12020 O O . HIS F 1 151 ? -14.697 67.057 -15.146 1.00 34.95 173 HIS F O 1
ATOM 12027 N N . ILE F 1 152 ? -15.033 64.863 -14.773 1.00 40.81 174 ILE F N 1
ATOM 12028 C CA . ILE F 1 152 ? -15.964 64.696 -15.881 1.00 40.03 174 ILE F CA 1
ATOM 12029 C C . ILE F 1 152 ? -17.370 64.541 -15.324 1.00 40.03 174 ILE F C 1
ATOM 12030 O O . ILE F 1 152 ? -17.690 63.513 -14.730 1.00 41.87 174 ILE F O 1
ATOM 12035 N N . ALA F 1 153 ? -18.209 65.555 -15.518 1.00 38.13 175 ALA F N 1
ATOM 12036 C CA . ALA F 1 153 ? -19.548 65.557 -14.934 1.00 37.85 175 ALA F CA 1
ATOM 12037 C C . ALA F 1 153 ? -20.588 64.953 -15.880 1.00 38.50 175 ALA F C 1
ATOM 12038 O O . ALA F 1 153 ? -20.389 64.907 -17.095 1.00 37.71 175 ALA F O 1
ATOM 12040 N N . ALA F 1 154 ? -21.708 64.509 -15.313 1.00 40.49 176 ALA F N 1
ATOM 12041 C CA . ALA F 1 154 ? -22.726 63.795 -16.078 1.00 40.06 176 ALA F CA 1
ATOM 12042 C C . ALA F 1 154 ? -23.565 64.737 -16.934 1.00 39.61 176 ALA F C 1
ATOM 12043 O O . ALA F 1 154 ? -24.361 64.294 -17.762 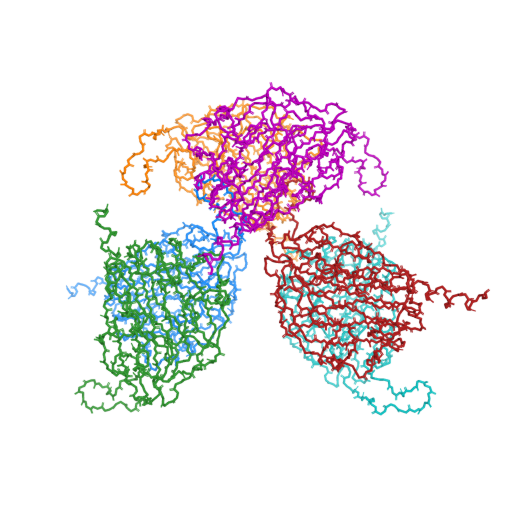1.00 38.75 176 ALA F O 1
ATOM 12045 N N . ASP F 1 155 ? -23.377 66.036 -16.737 1.00 40.00 177 ASP F N 1
ATOM 12046 C CA . ASP F 1 155 ? -24.039 67.035 -17.567 1.00 41.16 177 ASP F CA 1
ATOM 12047 C C . ASP F 1 155 ? -23.135 67.449 -18.724 1.00 40.24 177 ASP F C 1
ATOM 12048 O O . ASP F 1 155 ? -23.338 68.496 -19.338 1.00 41.03 177 ASP F O 1
ATOM 12053 N N . ASN F 1 156 ? -22.137 66.616 -19.007 1.00 38.91 178 ASN F N 1
ATOM 12054 C CA . ASN F 1 156 ? -21.159 66.874 -20.064 1.00 38.79 178 ASN F CA 1
ATOM 12055 C C . ASN F 1 156 ? -20.293 68.114 -19.851 1.00 39.40 178 ASN F C 1
ATOM 12056 O O . ASN F 1 156 ? -19.677 68.615 -20.796 1.00 39.14 178 ASN F O 1
ATOM 12061 N N . SER F 1 157 ? -20.253 68.617 -18.621 1.00 39.96 179 SER F N 1
ATOM 12062 C CA . SER F 1 157 ? -19.262 69.626 -18.257 1.00 38.73 179 SER F CA 1
ATOM 12063 C C . SER F 1 157 ? -18.013 68.948 -17.684 1.00 40.24 179 SER F C 1
ATOM 12064 O O . SER F 1 157 ? -18.025 67.752 -17.384 1.00 41.22 179 SER F O 1
ATOM 12067 N N . TYR F 1 158 ? -16.940 69.714 -17.525 1.00 39.54 180 TYR F N 1
ATOM 12068 C CA . TYR F 1 158 ? -15.702 69.188 -16.961 1.00 38.61 180 TYR F CA 1
ATOM 12069 C C . TYR F 1 158 ? -14.964 70.291 -16.219 1.00 38.42 180 TYR F C 1
ATOM 12070 O O . TYR F 1 158 ? -15.239 71.473 -16.411 1.00 39.88 180 TYR F O 1
ATOM 12079 N N . GLU F 1 159 ? -14.016 69.900 -15.379 1.00 36.82 181 GLU F N 1
ATOM 12080 C CA . GLU F 1 159 ? -13.183 70.872 -14.696 1.00 36.43 181 GLU F CA 1
ATOM 12081 C C . GLU F 1 159 ? -11.808 70.277 -14.444 1.00 36.21 181 GLU F C 1
ATOM 12082 O O . GLU F 1 159 ? -11.686 69.129 -14.003 1.00 36.36 181 GLU F O 1
ATOM 12088 N N . PHE F 1 160 ? -10.772 71.050 -14.746 1.00 35.02 182 PHE F N 1
ATOM 12089 C CA . PHE F 1 160 ? -9.402 70.590 -14.551 1.00 32.68 182 PHE F CA 1
ATOM 12090 C C . PHE F 1 160 ? -8.720 71.377 -13.440 1.00 33.68 182 PHE F C 1
ATOM 12091 O O . PHE F 1 160 ? -8.704 72.608 -13.454 1.00 36.02 182 PHE F O 1
ATOM 12099 N N . PHE F 1 161 ? -8.149 70.656 -12.482 1.00 33.88 183 PHE F N 1
ATOM 12100 C CA . PHE F 1 161 ? -7.479 71.279 -11.350 1.00 35.27 183 PHE F CA 1
ATOM 12101 C C . PHE F 1 161 ? -5.986 70.987 -11.386 1.00 37.83 183 PHE F C 1
ATOM 12102 O O . PHE F 1 161 ? -5.572 69.849 -11.624 1.00 38.31 183 PHE F O 1
ATOM 12110 N N . LEU F 1 162 ? -5.178 72.015 -11.152 1.00 39.33 184 LEU F N 1
ATOM 12111 C CA . LEU F 1 162 ? -3.743 71.825 -10.992 1.00 39.72 184 LEU F CA 1
ATOM 12112 C C . LEU F 1 162 ? -3.342 72.257 -9.583 1.00 41.97 184 LEU F C 1
ATOM 12113 O O . LEU F 1 162 ? -3.602 73.391 -9.171 1.00 43.37 184 LEU F O 1
ATOM 12118 N N . ASP F 1 163 ? -2.718 71.344 -8.844 1.00 41.80 185 ASP F N 1
ATOM 12119 C CA . ASP F 1 163 ? -2.358 71.593 -7.452 1.00 41.94 185 ASP F CA 1
ATOM 12120 C C . ASP F 1 163 ? -3.560 72.029 -6.622 1.00 43.23 185 ASP F C 1
ATOM 12121 O O . ASP F 1 163 ? -3.438 72.878 -5.740 1.00 44.32 185 ASP F O 1
ATOM 12126 N N . GLY F 1 164 ? -4.718 71.445 -6.910 1.00 44.11 186 GLY F N 1
ATOM 12127 C CA . GLY F 1 164 ? -5.911 71.684 -6.119 1.00 47.22 186 GLY F CA 1
ATOM 12128 C C . GLY F 1 164 ? -6.727 72.903 -6.512 1.00 50.82 186 GLY F C 1
ATOM 12129 O O . GLY F 1 164 ? -7.841 73.081 -6.023 1.00 54.31 186 GLY F O 1
ATOM 12130 N N . GLU F 1 165 ? -6.182 73.744 -7.386 1.00 50.84 187 GLU F N 1
ATOM 12131 C CA . GLU F 1 165 ? -6.856 74.979 -7.779 1.00 52.01 187 GLU F CA 1
ATOM 12132 C C . GLU F 1 165 ? -7.384 74.868 -9.203 1.00 47.27 187 GLU F C 1
ATOM 12133 O O . GLU F 1 165 ? -6.718 74.312 -10.073 1.00 44.52 187 GLU F O 1
ATOM 12139 N N . SER F 1 166 ? -8.578 75.403 -9.438 1.00 45.73 188 SER F N 1
ATOM 12140 C CA . SER F 1 166 ? -9.228 75.297 -10.743 1.00 41.75 188 SER F CA 1
ATOM 12141 C C . SER F 1 166 ? -8.450 76.046 -11.829 1.00 44.10 188 SER F C 1
ATOM 12142 O O . SER F 1 166 ? -8.176 77.240 -11.701 1.00 47.79 188 SER F O 1
ATOM 12145 N N . LYS F 1 167 ? -8.108 75.345 -12.906 1.00 42.29 189 LYS F N 1
ATOM 12146 C CA . LYS F 1 167 ? -7.364 75.955 -14.008 1.00 43.83 189 LYS F CA 1
ATOM 12147 C C . LYS F 1 167 ? -8.189 76.060 -15.293 1.00 43.37 189 LYS F C 1
ATOM 12148 O O . LYS F 1 167 ? -8.017 76.991 -16.073 1.00 44.87 189 LYS F O 1
ATOM 12154 N N . ALA F 1 168 ? -9.089 75.108 -15.506 1.00 42.50 190 ALA F N 1
ATOM 12155 C CA . ALA F 1 168 ? -9.943 75.128 -16.688 1.00 43.58 190 ALA F CA 1
ATOM 12156 C C . ALA F 1 168 ? -11.324 74.553 -16.382 1.00 44.10 190 ALA F C 1
ATOM 12157 O O . ALA F 1 168 ? -11.460 73.638 -15.566 1.00 45.06 190 ALA F O 1
ATOM 12159 N N . LYS F 1 169 ? -12.338 75.082 -17.061 1.00 43.46 191 LYS F N 1
ATOM 12160 C CA . LYS F 1 169 ? -13.730 74.755 -16.772 1.00 43.75 191 LYS F CA 1
ATOM 12161 C C . LYS F 1 169 ? -14.607 74.988 -18.001 1.00 44.51 191 LYS F C 1
ATOM 12162 O O . LYS F 1 169 ? -14.474 76.008 -18.680 1.00 47.33 191 LYS F O 1
ATOM 12168 N N . GLY F 1 170 ? -15.480 74.034 -18.309 1.00 41.53 192 GLY F N 1
ATOM 12169 C CA . GLY F 1 170 ? -16.383 74.194 -19.434 1.00 40.45 192 GLY F CA 1
ATOM 12170 C C . GLY F 1 170 ? -17.201 72.973 -19.811 1.00 40.43 192 GLY F C 1
ATOM 12171 O O . GLY F 1 170 ? -17.493 72.111 -18.978 1.00 40.72 192 GLY F O 1
ATOM 12172 N N . GLN F 1 171 ? -17.579 72.923 -21.086 1.00 39.69 193 GLN F N 1
ATOM 12173 C CA . GLN F 1 171 ? -18.392 71.846 -21.643 1.00 38.07 193 GLN F CA 1
ATOM 12174 C C . GLN F 1 171 ? -17.582 71.022 -22.625 1.00 37.70 193 GLN F C 1
ATOM 12175 O O . GLN F 1 171 ? -16.869 71.572 -23.465 1.00 39.81 193 GLN F O 1
ATOM 12181 N N . LEU F 1 172 ? -17.715 69.702 -22.523 1.00 36.73 194 LEU F N 1
ATOM 12182 C CA . LEU F 1 172 ? -17.012 68.763 -23.392 1.00 34.74 194 LEU F CA 1
ATOM 12183 C C . LEU F 1 172 ? -17.262 69.038 -24.871 1.00 35.91 194 LEU F C 1
ATOM 12184 O O . LEU F 1 172 ? -16.349 68.961 -25.693 1.00 36.74 194 LEU F O 1
ATOM 12189 N N . GLU F 1 173 ? -18.514 69.344 -25.195 1.00 38.21 195 GLU F N 1
ATOM 12190 C CA . GLU F 1 173 ? -18.937 69.596 -26.567 1.00 39.78 195 GLU F CA 1
ATOM 12191 C C . GLU F 1 173 ? -18.275 70.833 -27.171 1.00 38.17 195 GLU F C 1
ATOM 12192 O O . GLU F 1 173 ? -18.064 70.896 -28.384 1.00 39.27 195 GLU F O 1
ATOM 12198 N N . GLU F 1 174 ? -17.968 71.816 -26.329 1.00 34.80 196 GLU F N 1
ATOM 12199 C CA . GLU F 1 174 ? -17.397 73.079 -26.795 1.00 33.51 196 GLU F CA 1
ATOM 12200 C C . GLU F 1 174 ? -15.866 73.096 -26.816 1.00 33.08 196 GLU F C 1
ATOM 12201 O O . GLU F 1 174 ? -15.266 73.702 -27.699 1.00 33.51 196 GLU F O 1
ATOM 12207 N N . ASP F 1 175 ? -15.231 72.430 -25.858 1.00 32.87 197 ASP F N 1
ATOM 12208 C CA . ASP F 1 175 ? -13.774 72.483 -25.758 1.00 32.64 197 ASP F CA 1
ATOM 12209 C C . ASP F 1 175 ? -13.061 71.298 -26.410 1.00 31.57 197 ASP F C 1
ATOM 12210 O O . ASP F 1 175 ? -11.836 71.231 -26.385 1.00 31.87 197 ASP F O 1
ATOM 12215 N N . TRP F 1 176 ? -13.823 70.372 -26.989 1.00 32.28 198 TRP F N 1
ATOM 12216 C CA . TRP F 1 176 ? -13.270 69.323 -27.860 1.00 31.48 198 TRP F CA 1
ATOM 12217 C C . TRP F 1 176 ? -14.030 69.305 -29.187 1.00 32.49 198 TRP F C 1
ATOM 12218 O O . TRP F 1 176 ? -15.128 69.852 -29.282 1.00 36.13 198 TRP F O 1
ATOM 12229 N N . SER F 1 177 ? -13.466 68.658 -30.203 1.00 30.73 199 SER F N 1
ATOM 12230 C CA . SER F 1 177 ? -14.199 68.427 -31.446 1.00 29.54 199 SER F CA 1
ATOM 12231 C C . SER F 1 177 ? -14.804 67.037 -31.424 1.00 30.64 199 SER F C 1
ATOM 12232 O O . SER F 1 177 ? -14.264 66.088 -32.004 1.00 29.93 199 SER F O 1
ATOM 12235 N N . LEU F 1 178 ? -15.947 66.931 -30.761 1.00 32.32 200 LEU F N 1
ATOM 12236 C CA . LEU F 1 178 ? -16.604 65.652 -30.575 1.00 31.20 200 LEU F CA 1
ATOM 12237 C C . LEU F 1 178 ? -17.757 65.489 -31.545 1.00 31.85 200 LEU F C 1
ATOM 12238 O O . LEU F 1 178 ? -17.914 64.440 -32.164 1.00 31.99 200 LEU F O 1
ATOM 12243 N N . LEU F 1 179 ? -18.560 66.537 -31.683 1.00 32.06 201 LEU F N 1
ATOM 12244 C CA . LEU F 1 179 ? -19.778 66.450 -32.476 1.00 30.53 201 LEU F CA 1
ATOM 12245 C C . LEU F 1 179 ? -19.711 67.283 -33.748 1.00 29.76 201 LEU F C 1
ATOM 12246 O O . LEU F 1 179 ? -18.752 68.016 -33.968 1.00 29.31 201 LEU F O 1
ATOM 12251 N N . LEU F 1 180 ? -20.715 67.123 -34.603 1.00 31.72 202 LEU F N 1
ATOM 12252 C CA . LEU F 1 180 ? -20.854 67.943 -35.800 1.00 34.22 202 LEU F CA 1
ATOM 12253 C C . LEU F 1 180 ? -21.172 69.385 -35.414 1.00 35.30 202 LEU F C 1
ATOM 12254 O O . LEU F 1 180 ? -21.510 69.662 -34.265 1.00 37.37 202 LEU F O 1
ATOM 12259 N N . PRO F 1 181 ? -21.065 70.312 -36.373 1.00 34.39 203 PRO F N 1
ATOM 12260 C CA . PRO F 1 181 ? -21.435 71.710 -36.114 1.00 35.33 203 PRO F CA 1
ATOM 12261 C C . PRO F 1 181 ? -22.944 71.877 -35.961 1.00 35.14 203 PRO F C 1
ATOM 12262 O O . PRO F 1 181 ? -23.701 71.244 -36.695 1.00 36.01 203 PRO F O 1
ATOM 12266 N N . ARG F 1 182 ? -23.377 72.710 -35.021 1.00 35.15 204 ARG F N 1
ATOM 12267 C CA . ARG F 1 182 ? -24.807 72.924 -34.801 1.00 35.18 204 ARG F CA 1
ATOM 12268 C C . ARG F 1 182 ? -25.412 73.800 -35.894 1.00 37.54 204 ARG F C 1
ATOM 12269 O O . ARG F 1 182 ? -26.590 73.677 -36.228 1.00 38.35 204 ARG F O 1
ATOM 12277 N N . GLU F 1 183 ? -24.601 74.700 -36.435 1.00 38.91 205 GLU F N 1
ATOM 12278 C CA . GLU F 1 183 ? -25.029 75.542 -37.540 1.00 40.40 205 GLU F CA 1
ATOM 12279 C C . GLU F 1 183 ? -24.422 75.030 -38.837 1.00 40.05 205 GLU F C 1
ATOM 12280 O O . GLU F 1 183 ? -23.309 74.500 -38.836 1.00 41.10 205 GLU F O 1
ATOM 12286 N N . ILE F 1 184 ? -25.141 75.201 -39.942 1.00 37.79 206 ILE F N 1
ATOM 12287 C CA . ILE F 1 184 ? -24.641 74.766 -41.240 1.00 35.75 206 ILE F CA 1
ATOM 12288 C C . ILE F 1 184 ? -23.516 75.700 -41.670 1.00 36.64 206 ILE F C 1
ATOM 12289 O O . ILE F 1 184 ? -22.545 75.279 -42.296 1.00 37.12 206 ILE F O 1
ATOM 12294 N N . VAL F 1 185 ? -23.663 76.973 -41.321 1.00 37.70 207 VAL F N 1
ATOM 12295 C CA . VAL F 1 185 ? -22.600 77.958 -41.458 1.00 40.91 207 VAL F CA 1
ATOM 12296 C C . VAL F 1 185 ? -22.561 78.755 -40.167 1.00 46.81 207 VAL F C 1
ATOM 12297 O O . VAL F 1 185 ? -23.597 79.205 -39.686 1.00 47.49 207 VAL F O 1
ATOM 12301 N N . ASP F 1 186 ? -21.371 78.936 -39.607 1.00 53.13 208 ASP F N 1
ATOM 12302 C CA . ASP F 1 186 ? -21.249 79.562 -38.296 1.00 57.15 208 ASP F CA 1
ATOM 12303 C C . ASP F 1 186 ? -21.717 81.012 -38.317 1.00 57.63 208 ASP F C 1
ATOM 12304 O O . ASP F 1 186 ? -21.342 81.781 -39.197 1.00 60.62 208 ASP F O 1
ATOM 12309 N N . GLY F 1 187 ? -22.542 81.379 -37.342 1.00 55.11 209 GLY F N 1
ATOM 12310 C CA . GLY F 1 187 ? -23.035 82.740 -37.243 1.00 56.52 209 GLY F CA 1
ATOM 12311 C C . GLY F 1 187 ? -24.218 83.042 -38.143 1.00 58.16 209 GLY F C 1
ATOM 12312 O O . GLY F 1 187 ? -24.744 84.154 -38.126 1.00 62.33 209 GLY F O 1
ATOM 12313 N N . SER F 1 188 ? -24.636 82.054 -38.929 1.00 55.30 210 SER F N 1
ATOM 12314 C CA . SER F 1 188 ? -25.758 82.223 -39.851 1.00 52.66 210 SER F CA 1
ATOM 12315 C C . SER F 1 188 ? -27.117 82.100 -39.162 1.00 49.97 210 SER F C 1
ATOM 12316 O O . SER F 1 188 ? -28.100 82.692 -39.608 1.00 51.03 210 SER F O 1
ATOM 12319 N N . GLY F 1 189 ? -27.177 81.330 -38.081 1.00 46.06 211 GLY F N 1
ATOM 12320 C CA . GLY F 1 189 ? -28.435 81.097 -37.397 1.00 43.13 211 GLY F CA 1
ATOM 12321 C C . GLY F 1 189 ? -29.233 79.963 -38.016 1.00 42.44 211 GLY F C 1
ATOM 12322 O O . GLY F 1 189 ? -30.278 79.577 -37.495 1.00 44.18 211 GLY F O 1
ATOM 12323 N N . ILE F 1 190 ? -28.758 79.448 -39.146 1.00 41.11 294 ILE F N 1
ATOM 12324 C CA . ILE F 1 190 ? -29.365 78.277 -39.775 1.00 39.54 294 ILE F CA 1
ATOM 12325 C C . ILE F 1 190 ? -28.827 76.987 -39.163 1.00 40.42 294 ILE F C 1
ATOM 12326 O O . ILE F 1 190 ? -27.616 76.747 -39.175 1.00 39.84 294 ILE F O 1
ATOM 12331 N N . PRO F 1 191 ? -29.731 76.154 -38.622 1.00 39.78 295 PRO F N 1
ATOM 12332 C CA . PRO F 1 191 ? -29.366 74.888 -37.980 1.00 38.33 295 PRO F CA 1
ATOM 12333 C C . PRO F 1 191 ? -28.855 73.848 -38.975 1.00 37.55 295 PRO F C 1
ATOM 12334 O O . PRO F 1 191 ? -29.270 73.822 -40.136 1.00 38.30 295 PRO F O 1
ATOM 12338 N N . ASN F 1 192 ? -27.935 73.011 -38.513 1.00 36.49 296 ASN F N 1
ATOM 12339 C CA . ASN F 1 192 ? -27.452 71.887 -39.296 1.00 35.56 296 ASN F CA 1
ATOM 12340 C C . ASN F 1 192 ? -28.245 70.638 -38.954 1.00 36.01 296 ASN F C 1
ATOM 12341 O O . ASN F 1 192 ? -28.017 70.026 -37.912 1.00 36.24 296 ASN F O 1
ATOM 12346 N N . PRO F 1 193 ? -29.166 70.243 -39.846 1.00 35.43 297 PRO F N 1
ATOM 12347 C CA . PRO F 1 193 ? -30.076 69.119 -39.594 1.00 35.23 297 PRO F CA 1
ATOM 12348 C C . PRO F 1 193 ? -29.345 67.785 -39.437 1.00 35.70 297 PRO F C 1
ATOM 12349 O O . PRO F 1 193 ? -29.900 66.856 -38.852 1.00 33.01 297 PRO F O 1
ATOM 12353 N N . ASP F 1 194 ? -28.117 67.701 -39.943 1.00 37.91 298 ASP F N 1
ATOM 12354 C CA . ASP F 1 194 ? -27.308 66.494 -39.789 1.00 38.19 298 ASP F CA 1
ATOM 12355 C C . ASP F 1 194 ? -26.710 66.392 -38.389 1.00 38.64 298 ASP F C 1
ATOM 12356 O O . ASP F 1 194 ? -26.192 65.344 -38.008 1.00 39.64 298 ASP F O 1
ATOM 12361 N N . PHE F 1 195 ? -26.774 67.482 -37.630 1.00 37.75 299 PHE F N 1
ATOM 12362 C CA . PHE F 1 195 ? -26.241 67.491 -36.275 1.00 35.79 299 PHE F CA 1
ATOM 12363 C C . PHE F 1 195 ? -26.889 66.405 -35.431 1.00 36.97 299 PHE F C 1
ATOM 12364 O O . PHE F 1 195 ? -28.106 66.218 -35.458 1.00 39.51 299 PHE F O 1
ATOM 12372 N N . VAL F 1 196 ? -26.067 65.679 -34.687 1.00 40.64 300 VAL F N 1
ATOM 12373 C CA . VAL F 1 196 ? -26.587 64.654 -33.802 1.00 40.40 300 VAL F CA 1
ATOM 12374 C C . VAL F 1 196 ? -26.218 64.969 -32.364 1.00 38.69 300 VAL F C 1
ATOM 12375 O O . VAL F 1 196 ? -25.069 65.278 -32.055 1.00 39.70 300 VAL F O 1
ATOM 12379 N N . GLU F 1 197 ? -27.211 64.905 -31.488 1.00 38.12 301 GLU F N 1
ATOM 12380 C CA . GLU F 1 197 ? -27.015 65.213 -30.082 1.00 36.89 301 GLU F CA 1
ATOM 12381 C C . GLU F 1 197 ? -26.458 63.993 -29.357 1.00 37.07 301 GLU F C 1
ATOM 12382 O O . GLU F 1 197 ? -26.886 62.866 -29.619 1.00 39.38 301 GLU F O 1
ATOM 12388 N N . ASP F 1 198 ? -25.504 64.210 -28.457 1.00 34.89 302 ASP F N 1
ATOM 12389 C CA . ASP F 1 198 ? -25.027 63.127 -27.603 1.00 37.23 302 ASP F CA 1
ATOM 12390 C C . ASP F 1 198 ? -24.994 63.573 -26.151 1.00 36.82 302 ASP F C 1
ATOM 12391 O O . ASP F 1 198 ? -24.151 64.373 -25.756 1.00 38.03 302 ASP F O 1
ATOM 12396 N N . SER F 1 199 ? -25.907 63.034 -25.355 1.00 36.13 303 SER F N 1
ATOM 12397 C CA . SER F 1 199 ? -25.975 63.371 -23.942 1.00 36.28 303 SER F CA 1
ATOM 12398 C C . SER F 1 199 ? -25.020 62.504 -23.121 1.00 37.09 303 SER F C 1
ATOM 12399 O O . SER F 1 199 ? -24.893 62.682 -21.911 1.00 36.43 303 SER F O 1
ATOM 12402 N N . GLU F 1 200 ? -24.342 61.575 -23.788 1.00 38.26 304 GLU F N 1
ATOM 12403 C CA . GLU F 1 200 ? -23.427 60.669 -23.101 1.00 39.50 304 GLU F CA 1
ATOM 12404 C C . GLU F 1 200 ? -21.988 60.816 -23.579 1.00 39.68 304 GLU F C 1
ATOM 12405 O O . GLU F 1 200 ? -21.238 59.843 -23.601 1.00 42.04 304 GLU F O 1
ATOM 12411 N N . LEU F 1 201 ? -21.613 62.032 -23.963 1.00 38.23 305 LEU F N 1
ATOM 12412 C CA . LEU F 1 201 ? -20.228 62.349 -24.278 1.00 35.26 305 LEU F CA 1
ATOM 12413 C C . LEU F 1 201 ? -19.347 61.977 -23.094 1.00 34.74 305 LEU F C 1
ATOM 12414 O O . LEU F 1 201 ? -18.287 61.378 -23.246 1.00 37.07 305 LEU F O 1
ATOM 12419 N N . HIS F 1 202 ? -19.803 62.345 -21.906 1.00 32.26 306 HIS F N 1
ATOM 12420 C CA . HIS F 1 202 ? -19.064 62.079 -20.687 1.00 33.58 306 HIS F CA 1
ATOM 12421 C C . HIS F 1 202 ? -18.895 60.587 -20.378 1.00 37.37 306 HIS F C 1
ATOM 12422 O O . HIS F 1 202 ? -17.951 60.210 -19.688 1.00 37.97 306 HIS F O 1
ATOM 12429 N N . LYS F 1 203 ? -19.814 59.748 -20.865 1.00 38.84 307 LYS F N 1
ATOM 12430 C CA . LYS F 1 203 ? -19.848 58.340 -20.462 1.00 38.58 307 LYS F CA 1
ATOM 12431 C C . LYS F 1 203 ? -18.784 57.522 -21.179 1.00 37.40 307 LYS F C 1
ATOM 12432 O O . LYS F 1 203 ? -18.591 57.649 -22.389 1.00 36.00 307 LYS F O 1
ATOM 12438 N N . VAL F 1 204 ? -18.110 56.664 -20.424 1.00 40.03 308 VAL F N 1
ATOM 12439 C CA . VAL F 1 204 ? -17.150 55.729 -20.994 1.00 42.43 308 VAL F CA 1
ATOM 12440 C C . VAL F 1 204 ? -17.877 54.729 -21.888 1.00 45.87 308 VAL F C 1
ATOM 12441 O O . VAL F 1 204 ? -18.896 54.160 -21.492 1.00 44.73 308 VAL F O 1
ATOM 12445 N N . PRO F 1 205 ? -17.356 54.512 -23.105 1.00 49.90 309 PRO F N 1
ATOM 12446 C CA . PRO F 1 205 ? -18.024 53.609 -24.047 1.00 54.12 309 PRO F CA 1
ATOM 12447 C C . PRO F 1 205 ? -18.073 52.188 -23.504 1.00 58.80 309 PRO F C 1
ATOM 12448 O O . PRO F 1 205 ? -19.134 51.570 -23.501 1.00 63.18 309 PRO F O 1
ATOM 12452 N N . GLU F 1 206 ? -16.930 51.678 -23.063 1.00 59.91 310 GLU F N 1
ATOM 12453 C CA . GLU F 1 206 ? -16.878 50.421 -22.326 1.00 62.67 310 GLU F CA 1
ATOM 12454 C C . GLU F 1 206 ? -16.355 50.708 -20.928 1.00 60.94 310 GLU F C 1
ATOM 12455 O O . GLU F 1 206 ? -15.739 51.746 -20.700 1.00 60.95 310 GLU F O 1
ATOM 12461 N N . PRO F 1 207 ? -16.613 49.796 -19.980 1.00 60.61 311 PRO F N 1
ATOM 12462 C CA . PRO F 1 207 ? -16.089 49.979 -18.623 1.00 60.55 311 PRO F CA 1
ATOM 12463 C C . PRO F 1 207 ? -14.567 50.052 -18.586 1.00 59.73 311 PRO F C 1
ATOM 12464 O O . PRO F 1 207 ? -13.889 49.418 -19.394 1.00 62.17 311 PRO F O 1
ATOM 12468 N N . LEU F 1 208 ? -14.048 50.841 -17.652 1.00 55.74 312 LEU F N 1
ATOM 12469 C CA . LEU F 1 208 ? -12.614 51.048 -17.526 1.00 51.13 312 LEU F CA 1
ATOM 12470 C C . LEU F 1 208 ? -12.012 49.986 -16.620 1.00 49.62 312 LEU F C 1
ATOM 12471 O O . LEU F 1 208 ? -12.551 49.701 -15.554 1.00 47.95 312 LEU F O 1
ATOM 12476 N N . THR F 1 209 ? -10.879 49.424 -17.030 1.00 50.88 313 THR F N 1
ATOM 12477 C CA . THR F 1 209 ? -10.354 48.224 -16.381 1.00 52.92 313 THR F CA 1
ATOM 12478 C C . THR F 1 209 ? -8.900 48.361 -15.947 1.00 53.21 313 THR F C 1
ATOM 12479 O O . THR F 1 209 ? -8.465 47.682 -15.021 1.00 53.51 313 THR F O 1
ATOM 12483 N N . HIS F 1 210 ? -8.149 49.235 -16.608 1.00 53.83 314 HIS F N 1
ATOM 12484 C CA . HIS F 1 210 ? -6.751 49.438 -16.246 1.00 55.56 314 HIS F CA 1
ATOM 12485 C C . HIS F 1 210 ? -6.358 50.907 -16.189 1.00 53.78 314 HIS F C 1
ATOM 12486 O O . HIS F 1 210 ? -6.957 51.753 -16.854 1.00 53.55 314 HIS F O 1
ATOM 12493 N N . VAL F 1 211 ? -5.346 51.196 -15.379 1.00 51.98 315 VAL F N 1
ATOM 12494 C CA . VAL F 1 211 ? -4.598 52.436 -15.491 1.00 48.97 315 VAL F CA 1
ATOM 12495 C C . VAL F 1 211 ? -3.206 52.079 -15.999 1.00 50.85 315 VAL F C 1
ATOM 124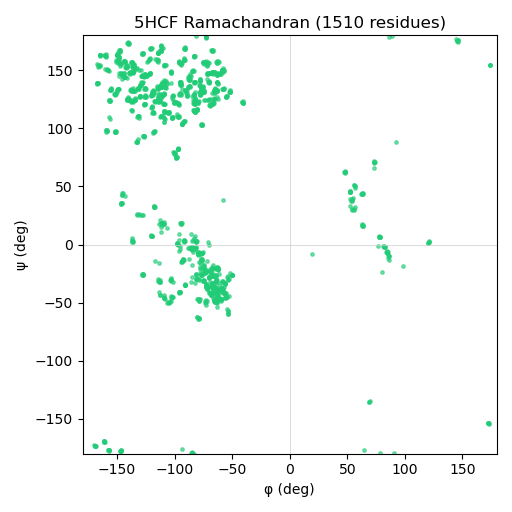96 O O . VAL F 1 211 ? -2.630 51.068 -15.592 1.00 52.31 315 VAL F O 1
ATOM 12500 N N . GLY F 1 212 ? -2.667 52.894 -16.896 1.00 49.68 316 GLY F N 1
ATOM 12501 C CA . GLY F 1 212 ? -1.342 52.634 -17.421 1.00 48.76 316 GLY F CA 1
ATOM 12502 C C . GLY F 1 212 ? -0.483 53.874 -17.493 1.00 45.70 316 GLY F C 1
ATOM 12503 O O . GLY F 1 212 ? -0.983 54.984 -17.686 1.00 46.01 316 GLY F O 1
ATOM 12504 N N . ILE F 1 213 ? 0.818 53.682 -17.322 1.00 44.04 317 ILE F N 1
ATOM 12505 C CA . ILE F 1 213 ? 1.780 54.751 -17.530 1.00 41.47 317 ILE F CA 1
ATOM 12506 C C . ILE F 1 213 ? 2.612 54.416 -18.757 1.00 44.77 317 ILE F C 1
ATOM 12507 O O . ILE F 1 213 ? 3.412 53.473 -18.750 1.00 49.26 317 ILE F O 1
ATOM 12512 N N . ASP F 1 214 ? 2.396 55.186 -19.815 1.00 42.96 318 ASP F N 1
ATOM 12513 C CA . ASP F 1 214 ? 3.064 54.983 -21.090 1.00 43.58 318 ASP F CA 1
ATOM 12514 C C . ASP F 1 214 ? 3.706 56.292 -21.519 1.00 42.52 318 ASP F C 1
ATOM 12515 O O . ASP F 1 214 ? 3.062 57.136 -22.141 1.00 45.31 318 ASP F O 1
ATOM 12520 N N . VAL F 1 215 ? 4.974 56.468 -21.173 1.00 39.94 319 VAL F N 1
ATOM 12521 C CA . VAL F 1 215 ? 5.648 57.728 -21.451 1.00 37.09 319 VAL F CA 1
ATOM 12522 C C . VAL F 1 215 ? 7.055 57.537 -21.990 1.00 38.89 319 VAL F C 1
ATOM 12523 O O . VAL F 1 215 ? 7.688 56.502 -21.768 1.00 42.57 319 VAL F O 1
ATOM 12527 N N . TRP F 1 216 ? 7.531 58.557 -22.692 1.00 35.89 320 TRP F N 1
ATOM 12528 C CA . TRP F 1 216 ? 8.920 58.635 -23.114 1.00 36.97 320 TRP F CA 1
ATOM 12529 C C . TRP F 1 216 ? 9.629 59.697 -22.287 1.00 36.13 320 TRP F C 1
ATOM 12530 O O . TRP F 1 216 ? 9.108 60.799 -22.092 1.00 32.66 320 TRP F O 1
ATOM 12541 N N . GLN F 1 217 ? 10.825 59.367 -21.811 1.00 36.64 321 GLN F N 1
ATOM 12542 C CA . GLN F 1 217 ? 11.609 60.317 -21.031 1.00 38.15 321 GLN F CA 1
ATOM 12543 C C . GLN F 1 217 ? 13.063 60.381 -21.457 1.00 40.50 321 GLN F C 1
ATOM 12544 O O . GLN F 1 217 ? 13.756 59.371 -21.496 1.00 44.92 321 GLN F O 1
ATOM 12550 N N . VAL F 1 218 ? 13.517 61.587 -21.791 1.00 34.60 322 VAL F N 1
ATOM 12551 C CA . VAL F 1 218 ? 14.932 61.813 -22.067 1.00 34.30 322 VAL F CA 1
ATOM 12552 C C . VAL F 1 218 ? 15.666 61.928 -20.740 1.00 37.48 322 VAL F C 1
ATOM 12553 O O . VAL F 1 218 ? 16.505 61.083 -20.404 1.00 40.75 322 VAL F O 1
ATOM 12557 N N . GLU F 1 219 ? 15.327 62.963 -19.976 1.00 36.23 323 GLU F N 1
ATOM 12558 C CA . GLU F 1 219 ? 15.838 63.102 -18.620 1.00 39.55 323 GLU F CA 1
ATOM 12559 C C . GLU F 1 219 ? 14.855 62.457 -17.644 1.00 43.08 323 GLU F C 1
ATOM 12560 O O . GLU F 1 219 ? 13.795 63.012 -17.361 1.00 43.75 323 GLU F O 1
ATOM 12566 N N . SER F 1 220 ? 15.211 61.285 -17.128 1.00 45.69 324 SER F N 1
ATOM 12567 C CA . SER F 1 220 ? 14.313 60.534 -16.251 1.00 46.33 324 SER F CA 1
ATOM 12568 C C . SER F 1 220 ? 14.424 60.987 -14.796 1.00 47.72 324 SER F C 1
ATOM 12569 O O . SER F 1 220 ? 15.185 61.900 -14.476 1.00 47.52 324 SER F O 1
ATOM 12572 N N . GLY F 1 221 ? 13.658 60.350 -13.915 1.00 48.62 325 GLY F N 1
ATOM 12573 C CA . GLY F 1 221 ? 13.696 60.690 -12.505 1.00 49.99 325 GLY F CA 1
ATOM 12574 C C . GLY F 1 221 ? 12.350 61.122 -11.965 1.00 48.68 325 GLY F C 1
ATOM 12575 O O . GLY F 1 221 ? 12.235 61.506 -10.803 1.00 50.52 325 GLY F O 1
ATOM 12576 N N . SER F 1 222 ? 11.331 61.074 -12.816 1.00 46.51 326 SER F N 1
ATOM 12577 C CA . SER F 1 222 ? 9.985 61.483 -12.428 1.00 47.57 326 SER F CA 1
ATOM 12578 C C . SER F 1 222 ? 9.392 60.533 -11.401 1.00 50.09 326 SER F C 1
ATOM 12579 O O . SER F 1 222 ? 9.684 59.338 -11.410 1.00 49.30 326 SER F O 1
ATOM 12582 N N . ILE F 1 223 ? 8.554 61.071 -10.519 1.00 52.53 327 ILE F N 1
ATOM 12583 C CA . ILE F 1 223 ? 7.903 60.272 -9.488 1.00 54.48 327 ILE F CA 1
ATOM 12584 C C . ILE F 1 223 ? 6.384 60.449 -9.529 1.00 55.09 327 ILE F C 1
ATOM 12585 O O . ILE F 1 223 ? 5.871 61.561 -9.379 1.00 55.63 327 ILE F O 1
ATOM 12590 N N . PHE F 1 224 ? 5.673 59.344 -9.735 1.00 54.15 328 PHE F N 1
ATOM 12591 C CA . PHE F 1 224 ? 4.212 59.350 -9.768 1.00 49.42 328 PHE F CA 1
ATOM 12592 C C . PHE F 1 224 ? 3.645 58.989 -8.401 1.00 51.05 328 PHE F C 1
ATOM 12593 O O . PHE F 1 224 ? 4.169 58.110 -7.720 1.00 53.66 328 PHE F O 1
ATOM 12601 N N . LYS F 1 225 ? 2.582 59.675 -7.995 1.00 50.41 329 LYS F N 1
ATOM 12602 C CA . LYS F 1 225 ? 1.922 59.354 -6.739 1.00 54.45 329 LYS F CA 1
ATOM 12603 C C . LYS F 1 225 ? 0.405 59.524 -6.786 1.00 55.19 329 LYS F C 1
ATOM 12604 O O . LYS F 1 225 ? -0.128 60.250 -7.625 1.00 54.35 329 LYS F O 1
ATOM 12610 N N . ASP F 1 226 ? -0.271 58.828 -5.874 1.00 57.52 330 ASP F N 1
ATOM 12611 C CA . ASP F 1 226 ? -1.686 59.034 -5.573 1.00 57.43 330 ASP F CA 1
ATOM 12612 C C . ASP F 1 226 ? -2.598 59.111 -6.798 1.00 56.10 330 ASP F C 1
ATOM 12613 O O . ASP F 1 226 ? -3.234 60.140 -7.052 1.00 55.40 330 ASP F O 1
ATOM 12618 N N . ILE F 1 227 ? -2.658 58.021 -7.555 1.00 54.82 331 ILE F N 1
ATOM 12619 C CA . ILE F 1 227 ? -3.634 57.900 -8.628 1.00 51.00 331 ILE F CA 1
ATOM 12620 C C . ILE F 1 227 ? -5.008 57.590 -8.045 1.00 53.32 331 ILE F C 1
ATOM 12621 O O . ILE F 1 227 ? -5.286 56.456 -7.654 1.00 56.14 331 ILE F O 1
ATOM 12626 N N . VAL F 1 228 ? -5.863 58.607 -7.993 1.00 52.28 332 VAL F N 1
ATOM 12627 C CA . VAL F 1 228 ? -7.192 58.470 -7.406 1.00 51.42 332 VAL F CA 1
ATOM 12628 C C . VAL F 1 228 ? -8.292 58.555 -8.460 1.00 50.51 332 VAL F C 1
ATOM 12629 O O . VAL F 1 228 ? -8.222 59.365 -9.384 1.00 47.70 332 VAL F O 1
ATOM 12633 N N . ILE F 1 229 ? -9.291 57.685 -8.327 1.00 52.07 333 ILE F N 1
ATOM 12634 C CA . ILE F 1 229 ? -10.457 57.701 -9.201 1.00 51.29 333 ILE F CA 1
ATOM 12635 C C . ILE F 1 229 ? -11.733 57.461 -8.396 1.00 53.56 333 ILE F C 1
ATOM 12636 O O . ILE F 1 229 ? -11.800 56.532 -7.591 1.00 57.97 333 ILE F O 1
ATOM 12641 N N . GLY F 1 230 ? -12.748 58.286 -8.629 1.00 50.34 334 GLY F N 1
ATOM 12642 C CA . GLY F 1 230 ? -13.983 58.203 -7.870 1.00 51.15 334 GLY F CA 1
ATOM 12643 C C . GLY F 1 230 ? -15.151 58.888 -8.553 1.00 49.10 334 GLY F C 1
ATOM 12644 O O . GLY F 1 230 ? -15.071 59.249 -9.727 1.00 47.31 334 GLY F O 1
ATOM 12645 N N . ASP F 1 231 ? -16.250 59.057 -7.825 1.00 50.17 335 ASP F N 1
ATOM 12646 C CA . ASP F 1 231 ? -17.436 59.686 -8.395 1.00 48.59 335 ASP F CA 1
ATOM 12647 C C . ASP F 1 231 ? -17.843 60.950 -7.644 1.00 50.16 335 ASP F C 1
ATOM 12648 O O . ASP F 1 231 ? -18.887 61.534 -7.927 1.00 50.99 335 ASP F O 1
ATOM 12653 N N . ASP F 1 232 ? -17.012 61.377 -6.698 1.00 51.54 336 ASP F N 1
ATOM 12654 C CA . ASP F 1 232 ? -17.288 62.596 -5.943 1.00 52.31 336 ASP F CA 1
ATOM 12655 C C . ASP F 1 232 ? -16.067 63.513 -5.932 1.00 51.86 336 ASP F C 1
ATOM 12656 O O . ASP F 1 232 ? -14.976 63.104 -5.537 1.00 53.67 336 ASP F O 1
ATOM 12661 N N . LEU F 1 233 ? -16.270 64.765 -6.337 1.00 49.60 337 LEU F N 1
ATOM 12662 C CA . LEU F 1 233 ? -15.169 65.701 -6.534 1.00 47.85 337 LEU F CA 1
ATOM 12663 C C . LEU F 1 233 ? -14.562 66.163 -5.216 1.00 49.73 337 LEU F C 1
ATOM 12664 O O . LEU F 1 233 ? -13.338 66.160 -5.058 1.00 51.10 337 LEU F O 1
ATOM 12669 N N . LYS F 1 234 ? -15.415 66.573 -4.281 1.00 50.53 338 LYS F N 1
ATOM 12670 C CA . LYS F 1 234 ? -14.954 67.024 -2.972 1.00 52.70 338 LYS F CA 1
ATOM 12671 C C . LYS F 1 234 ? -14.157 65.936 -2.265 1.00 54.56 338 LYS F C 1
ATOM 12672 O O . LYS F 1 234 ? -13.139 66.207 -1.629 1.00 56.83 338 LYS F O 1
ATOM 12678 N N . GLU F 1 235 ? -14.640 64.704 -2.374 1.00 53.84 339 GLU F N 1
ATOM 12679 C CA . GLU F 1 235 ? -13.970 63.555 -1.786 1.00 56.90 339 GLU F CA 1
ATOM 12680 C C . GLU F 1 235 ? -12.528 63.431 -2.273 1.00 55.84 339 GLU F C 1
ATOM 12681 O O . GLU F 1 235 ? -11.609 63.215 -1.485 1.00 59.62 339 GLU F O 1
ATOM 12687 N N . VAL F 1 236 ? -12.338 63.576 -3.580 1.00 51.11 340 VAL F N 1
ATOM 12688 C CA . VAL F 1 236 ? -11.012 63.479 -4.170 1.00 49.54 340 VAL F CA 1
ATOM 12689 C C . VAL F 1 236 ? -10.143 64.665 -3.774 1.00 50.20 340 VAL F C 1
ATOM 12690 O O . VAL F 1 236 ? -8.962 64.499 -3.472 1.00 50.13 340 VAL F O 1
ATOM 12694 N N . LEU F 1 237 ? -10.731 65.859 -3.773 1.00 50.11 341 LEU F N 1
ATOM 12695 C CA . LEU F 1 237 ? -10.000 67.070 -3.416 1.00 51.18 341 LEU F CA 1
ATOM 12696 C C . LEU F 1 237 ? -9.593 67.066 -1.946 1.00 55.32 341 LEU F C 1
ATOM 12697 O O . LEU F 1 237 ? -8.544 67.597 -1.584 1.00 58.51 341 LEU F O 1
ATOM 12702 N N . ASP F 1 238 ? -10.429 66.474 -1.101 1.00 56.65 342 ASP F N 1
ATOM 12703 C CA . ASP F 1 238 ? -10.084 66.280 0.302 1.00 60.68 342 ASP F CA 1
ATOM 12704 C C . ASP F 1 238 ? -8.877 65.356 0.408 1.00 61.70 342 ASP F C 1
ATOM 12705 O O . ASP F 1 238 ? -7.990 65.558 1.237 1.00 65.92 342 ASP F O 1
ATOM 12710 N N . LEU F 1 239 ? -8.861 64.334 -0.441 1.00 58.25 343 LEU F N 1
ATOM 12711 C CA . LEU F 1 239 ? -7.788 63.352 -0.453 1.00 59.05 343 LEU F CA 1
ATOM 12712 C C . LEU F 1 239 ? -6.497 63.973 -0.985 1.00 60.14 343 LEU F C 1
ATOM 12713 O O . LEU F 1 239 ? -5.399 63.543 -0.635 1.00 63.25 343 LEU F O 1
ATOM 12718 N N . VAL F 1 240 ? -6.637 64.986 -1.836 1.00 57.59 344 VAL F N 1
ATOM 12719 C CA . VAL F 1 240 ? -5.485 65.701 -2.369 1.00 56.29 344 VAL F CA 1
ATOM 12720 C C . VAL F 1 240 ? -4.849 66.565 -1.287 1.00 59.85 344 VAL F C 1
ATOM 12721 O O . VAL F 1 240 ? -3.630 66.704 -1.231 1.00 61.79 344 VAL F O 1
ATOM 12725 N N . GLU F 1 241 ? -5.678 67.150 -0.433 1.00 61.54 345 GLU F N 1
ATOM 12726 C CA . GLU F 1 241 ? -5.178 67.911 0.701 1.00 64.45 345 GLU F CA 1
ATOM 12727 C C . GLU F 1 241 ? -4.393 67.027 1.661 1.00 66.91 345 GLU F C 1
ATOM 12728 O O . GLU F 1 241 ? -3.339 67.418 2.165 1.00 67.69 345 GLU F O 1
ATOM 12734 N N . LYS F 1 242 ? -4.922 65.836 1.912 1.00 68.72 346 LYS F N 1
ATOM 12735 C CA . LYS F 1 242 ? -4.298 64.890 2.825 1.00 72.63 346 LYS F CA 1
ATOM 12736 C C . LYS F 1 242 ? -2.949 64.396 2.308 1.00 72.46 346 LYS F C 1
ATOM 12737 O O . LYS F 1 242 ? -1.958 64.394 3.038 1.00 75.85 346 LYS F O 1
ATOM 12743 N N . THR F 1 243 ? -2.920 63.984 1.046 1.00 68.53 347 THR F N 1
ATOM 12744 C CA . THR F 1 243 ? -1.704 63.467 0.428 1.00 67.37 347 THR F CA 1
ATOM 12745 C C . THR F 1 243 ? -0.716 64.539 -0.037 1.00 67.07 347 THR F C 1
ATOM 12746 O O . THR F 1 243 ? 0.482 64.441 0.236 1.00 70.95 347 THR F O 1
ATOM 12750 N N . TYR F 1 244 ? -1.211 65.560 -0.733 1.00 62.09 348 TYR F N 1
ATOM 12751 C CA . TYR F 1 244 ? -0.330 66.549 -1.356 1.00 59.05 348 TYR F CA 1
ATOM 12752 C C . TYR F 1 244 ? -0.294 67.866 -0.590 1.00 58.95 348 TYR F C 1
ATOM 12753 O O . TYR F 1 244 ? 0.778 68.404 -0.312 1.00 59.15 348 TYR F O 1
ATOM 12762 N N . GLY F 1 245 ? -1.473 68.390 -0.272 1.00 58.79 349 GLY F N 1
ATOM 12763 C CA . GLY F 1 245 ? -1.589 69.661 0.416 1.00 60.50 349 GLY F CA 1
ATOM 12764 C C . GLY F 1 245 ? -0.841 69.693 1.734 1.00 65.45 349 GLY F C 1
ATOM 12765 O O . GLY F 1 245 ? -0.325 70.737 2.135 1.00 68.25 349 GLY F O 1
ATOM 12766 N N . GLY F 1 246 ? -0.788 68.552 2.415 1.00 66.57 350 GLY F N 1
ATOM 12767 C CA . GLY F 1 246 ? -0.054 68.440 3.662 1.00 70.62 350 GLY F CA 1
ATOM 12768 C C . GLY F 1 246 ? 1.450 68.541 3.485 1.00 73.04 350 GLY F C 1
ATOM 12769 O O . GLY F 1 246 ? 2.137 69.217 4.255 1.00 76.05 350 GLY F O 1
ATOM 12770 N N . LEU F 1 247 ? 1.961 67.861 2.464 1.00 71.42 351 LEU F N 1
ATOM 12771 C CA . LEU F 1 247 ? 3.399 67.759 2.235 1.00 72.23 351 LEU F CA 1
ATOM 12772 C C . LEU F 1 247 ? 4.017 68.983 1.558 1.00 70.87 351 LEU F C 1
ATOM 12773 O O . LEU F 1 247 ? 5.237 69.062 1.425 1.00 70.81 351 LEU F O 1
ATOM 12778 N N . LYS F 1 248 ? 3.182 69.926 1.128 1.00 64.13 352 LYS F N 1
ATOM 12779 C CA . LYS F 1 248 ? 3.649 71.071 0.344 1.00 65.66 352 LYS F CA 1
ATOM 12780 C C . LYS F 1 248 ? 4.785 71.875 0.971 1.00 68.17 352 LYS F C 1
ATOM 12781 O O . LYS F 1 248 ? 5.860 72.008 0.384 1.00 68.41 352 LYS F O 1
ATOM 12787 N N . LYS F 1 249 ? 4.540 72.414 2.159 1.00 70.66 353 LYS F N 1
ATOM 12788 C CA . LYS F 1 249 ? 5.483 73.334 2.781 1.00 71.57 353 LYS F CA 1
ATOM 12789 C C . LYS F 1 249 ? 6.788 72.604 3.112 1.00 68.45 353 LYS F C 1
ATOM 12790 O O . LYS F 1 249 ? 7.875 73.169 2.999 1.00 69.58 353 LYS F O 1
ATOM 12796 N N . ALA F 1 250 ? 6.669 71.345 3.523 1.00 65.93 354 ALA F N 1
ATOM 12797 C CA . ALA F 1 250 ? 7.835 70.530 3.848 1.00 66.54 354 ALA F CA 1
ATOM 12798 C C . ALA F 1 250 ? 8.713 70.290 2.624 1.00 63.34 354 ALA F C 1
ATOM 12799 O O . ALA F 1 250 ? 9.932 70.445 2.687 1.00 63.35 354 ALA F O 1
ATOM 12801 N N . GLU F 1 251 ? 8.087 69.908 1.515 1.00 62.35 355 GLU F N 1
ATOM 12802 C CA . GLU F 1 251 ? 8.806 69.657 0.268 1.00 61.82 355 GLU F CA 1
ATOM 12803 C C . GLU F 1 251 ? 9.565 70.897 -0.192 1.00 62.09 355 GLU F C 1
ATOM 12804 O O . GLU F 1 251 ? 10.734 70.817 -0.568 1.00 61.61 355 GLU F O 1
ATOM 12810 N N . ALA F 1 252 ? 8.885 72.039 -0.170 1.00 62.87 356 ALA F N 1
ATOM 12811 C CA . ALA F 1 252 ? 9.490 73.303 -0.567 1.00 62.85 356 ALA F CA 1
ATOM 12812 C C . ALA F 1 252 ? 10.702 73.625 0.302 1.00 66.15 356 ALA F C 1
ATOM 12813 O O . ALA F 1 252 ? 11.699 74.161 -0.184 1.00 65.58 356 ALA F O 1
ATOM 12815 N N . ASP F 1 253 ? 10.612 73.293 1.587 1.00 70.00 357 ASP F N 1
ATOM 12816 C CA . ASP F 1 253 ? 11.722 73.501 2.511 1.00 72.05 357 ASP F CA 1
ATOM 12817 C C . ASP F 1 253 ? 12.841 72.497 2.248 1.00 70.54 357 ASP F C 1
ATOM 12818 O O . ASP F 1 253 ? 14.022 72.813 2.406 1.00 71.72 357 ASP F O 1
ATOM 12823 N N . ALA F 1 254 ? 12.464 71.285 1.851 1.00 67.44 358 ALA F N 1
ATOM 12824 C CA . ALA F 1 254 ? 13.439 70.271 1.468 1.00 64.77 358 ALA F CA 1
ATOM 12825 C C . ALA F 1 254 ? 14.162 70.694 0.196 1.00 66.04 358 ALA F C 1
ATOM 12826 O O . ALA F 1 254 ? 15.369 70.502 0.065 1.00 68.43 358 ALA F O 1
ATOM 12828 N N . LEU F 1 255 ? 13.414 71.262 -0.746 1.00 65.13 359 LEU F N 1
ATOM 12829 C CA . LEU F 1 255 ? 14.004 71.771 -1.982 1.00 64.70 359 LEU F CA 1
ATOM 12830 C C . LEU F 1 255 ? 14.956 72.934 -1.719 1.00 67.75 359 LEU F C 1
ATOM 12831 O O . LEU F 1 255 ? 16.020 73.025 -2.329 1.00 69.15 359 LEU F O 1
ATOM 12836 N N . LYS F 1 256 ? 14.572 73.813 -0.797 1.00 68.97 360 LYS F N 1
ATOM 12837 C CA . LYS F 1 256 ? 15.374 74.985 -0.459 1.00 70.51 360 LYS F CA 1
ATOM 12838 C C . LYS F 1 256 ? 16.683 74.563 0.201 1.00 71.60 360 LYS F C 1
ATOM 12839 O O . LYS F 1 256 ? 17.727 75.181 -0.004 1.00 73.29 360 LYS F O 1
ATOM 12845 N N . VAL F 1 257 ? 16.615 73.498 0.989 1.00 70.79 361 VAL F N 1
ATOM 12846 C CA . VAL F 1 257 ? 17.791 72.937 1.634 1.00 73.41 361 VAL F CA 1
ATOM 12847 C C . VAL F 1 257 ? 18.789 72.420 0.599 1.00 73.99 361 VAL F C 1
ATOM 12848 O O . VAL F 1 257 ? 19.994 72.660 0.710 1.00 76.10 361 VAL F O 1
ATOM 12852 N N . MET F 1 258 ? 18.281 71.711 -0.407 1.00 73.15 362 MET F N 1
ATOM 12853 C CA . MET F 1 258 ? 19.110 71.204 -1.502 1.00 74.94 362 MET F CA 1
ATOM 12854 C C . MET F 1 258 ? 19.710 72.299 -2.379 1.00 76.88 362 MET F C 1
ATOM 12855 O O . MET F 1 258 ? 20.877 72.228 -2.763 1.00 78.91 362 MET F O 1
ATOM 12860 N N . GLU F 1 259 ? 18.913 73.320 -2.669 1.00 76.72 363 GLU F N 1
ATOM 12861 C CA . GLU F 1 259 ? 19.331 74.423 -3.531 1.00 78.85 363 GLU F CA 1
ATOM 12862 C C . GLU F 1 259 ? 20.347 75.342 -2.872 1.00 84.01 363 GLU F C 1
ATOM 12863 O O . GLU F 1 259 ? 21.016 76.118 -3.552 1.00 85.52 363 GLU F O 1
ATOM 12869 N N . ASP F 1 260 ? 20.489 75.218 -1.558 1.00 87.49 364 ASP F N 1
ATOM 12870 C CA . ASP F 1 260 ? 21.488 75.972 -0.807 1.00 92.66 364 ASP F CA 1
ATOM 12871 C C . ASP F 1 260 ? 22.850 75.300 -0.921 1.00 95.98 364 ASP F C 1
ATOM 12872 O O . ASP F 1 260 ? 23.886 75.952 -0.788 1.00 100.35 364 ASP F O 1
ATOM 12877 N N . MET F 1 261 ? 22.835 73.989 -1.149 1.00 94.84 365 MET F N 1
ATOM 12878 C CA . MET F 1 261 ? 24.058 73.233 -1.416 1.00 98.21 365 MET F CA 1
ATOM 12879 C C . MET F 1 261 ? 24.663 73.644 -2.757 1.00 98.02 365 MET F C 1
ATOM 12880 O O . MET F 1 261 ? 25.847 73.429 -3.000 1.00 101.86 365 MET F O 1
ATOM 12885 N N . GLU F 1 262 ? 23.840 74.252 -3.611 1.00 93.22 366 GLU F N 1
ATOM 12886 C CA . GLU F 1 262 ? 24.236 74.643 -4.967 1.00 91.98 366 GLU F CA 1
ATOM 12887 C C . GLU F 1 262 ? 24.331 76.157 -5.150 1.00 94.13 366 GLU F C 1
ATOM 12888 O O . GLU F 1 262 ? 24.407 76.908 -4.173 1.00 96.60 366 GLU F O 1
#

InterPro domains:
  IPR001580 Calreticulin/calnexin [PF00262] (26-255)
  IPR001580 Calreticulin/calnexin [PF00262] (257-331)
  IPR001580 Calreticulin/calnexin [PR00626] (99-117)
  IPR001580 Calreticulin/calnexin [PR00626] (124-140)
  IPR001580 Calreticulin/calnexin [PR00626] (212-225)
  IPR001580 Calreticulin/calnexin [PR00626] (240-262)
  IPR001580 Calreticulin/calnexin [PR00626] (278-297)
  IPR001580 Calreticulin/calnexin [PR00626] (312-332)
  IPR001580 Calreticulin/calnexin [PTHR11073] (8-378)
  IPR009033 Calreticulin/calnexin, P domain superfamily [G3DSA:2.10.250.10] (192-311)
  IPR009033 Calreticulin/calnexin, P domain superfamily [SSF63887] (200-310)
  IPR009169 Calreticulin [PIRSF002356] (2-394)
  IPR013320 Concanavalin A-like lectin/glucanase domain superfamily [SSF49899] (21-236)
  IPR018124 Calreticulin/calnexin, conserved site [PS00803] (97-112)
  IPR018124 Calreticulin/calnexin, conserved site [PS00804] (128-136)
  IPR018124 Calreticulin/calnexin, conserved site [PS00805] (240-252)

B-factor: mean 48.03, std 13.98, range [19.42, 126.66]

Foldseek 3Di:
DWQDKFFALDCPQKAWAQLDPFAFDWDWALFPFALDRRLSTFIFTDDAFGWGKIKHWRPDWDWAAQFKKKKKKKKFQQQQFAFKFDWKFWADDDDSHNDAPVHDTQWIFAWGHHHVDTFTWTWGDAPNDTKTFQDGDGDDRHRDMKMWMKMQHLQQWIFIDILLHTDDTGGNVPRIVHWDDQAPDPPPPHGDPPTDDDSCPSTDPHTTIMMMDTMGGNRTTMGMGITIMDRDDVVVSVVCCVRPVSVVSRVVRVVVVVVVD/DWQDKFFALDCPQKAWAVLDPFAFDWDWALFPWFLDRRLSTFIFGDDAFGKGKIKHWRPDWDWAAQFKKKKKKKKFQQQQFQFKFDWKFWAFDDDSHNDAPVHDTQWIFAWGHHHVDTFTWTWGCAPNDIKTFQDGDGDDRHRDMKMWMKMQHLQQWIFIDILLHTDDTDGNVPRIPHWDDQAPDPPPPHGDPVTDDDSCPSTDPHTTIMMMDTMGGRRTTMGMGITIMDRDDVVVSVVCCVRPVVSPVSRVVRVVVVVVVPD/DWQDKCFPLDCPQKAWAVLDPFAFDWDWALFPFFLDRRLSTFIFGDDAFGKGKIKHWRPDWDWAAQFKKKKKKKKFQQQQFAFKFDWKFWADDDDSRNDAPVHDTQWIFAWGHHHVDIFTWTWGDAPNDIKTFQDGDGDDRHRDMKMWMKMQHLQQWIFIDILLHTDDTGGNVPRIVHWDDQAPDPPPPHGDPPTDDDSCPSTDPHTTIMMMDTMGGRRTTMGMGITIMDRDDVVVSVVSCVSPVVSVVSRVVSVVVVVVVD/DWQDKCFPLDCVQKAWAQLDPFAFDWDWAAAVFFLDRRLRTFIFGDDAFGKTKIKHWRPDWDWAVQFKKKKKKKKFQQQQFAFKFDWKFWADDDDSHNDAPVHDTQFIFAWGHHHVDTFTWTWGDAPNDIKTFQDGDGDDRHRDMKMWMKMQGLQQWIFIDIRLHTDDTGGNVPRIPHWDDQAPDPPPPHGDPPTDDDSCPSTDPHTTIMMMDTMTGRRTTMGMGITIMDRDDVVVSVVCCVSPVVSVVSRVVSVVVVVVVPPD/DWQDKFFALDCPQKAWAQLDPFAFDWDWALFPWFLDRRLSTFIFGDDAFHKGKIKHWRPDFAWAAQFKKKKKKKKFQLQQFAFKFDWKFWADDDDSRNDAPVHDTQWIFAWGHHHVDTFTWTWGDAPNDTKTFQDGDGDDRHRDMKMWMKMQHLQQKIFIDILLHTDDTGGNVPRIVHWDDQAPDPPPPHGDPPTDDDSCPSTDPHTTTMMMDTMGHRRTTMGMGITIMDRDDVVVSVVSCVSPVVSVVSRVVRVVVVVVVVD/DWQDKCFPLDCPQKAWAQLDPCAFDWDWALFDFFLDRRLSTFIFGDDAFGKGKIKHWGPDWDWAAQFKKKKKKKKFDQQQFAFKFDWKFWADDDDSHNDAPVHDTQWIFAWGHHHVDTFTWTWGDAPNDIKTFQDGDGDDRHRDMKMWMKMQHLQQKIFIDILLHTDDTGGNVPRIVHWDDQAPDPPPPHGDPVTDDDSCPSTDPHTTIMMMDTMGGRRTTMGMGITIMDRDDVVVSVVCCVSPVVSVVSRVVRVVVVVVVD

Secondary structure (DSSP, 8-state):
-EEEEE--S--TTSEEP-S-TTPPPEEEE--SS-S-TTTT-EEEE--SSEEEEEEEEEEEEE--TTS-EEEEEEEE-TT--SEEE--EEEESS--GGG--TTS--SEEEEEEEETTEEEEEEEEEETTEEEE-S--PPPP-SSSEEEEEEEE-TTSEEEEEETTEEEEEEEHHHHS--S--SBSSTTS--B-TT----TTSSS-SS-EEEEEEEEEESS---EEEEEEEES-HHHHHHHHHHHT--HHHHHHHHHHHHH--/-EEEEE--S--TTPEEP-S-TTPPPEEEE--SS-S-TTTT-EEEE--SSEEEEEEEEEEEEE--TTS-EEEEEEEE-TT--SEEE--EEEESS--GGG--TTS--SEEEEEEEETTEEEEEEEEEETTEEEE-S--PPPP-SSSEEEEEEEE-TTSEEEEEETTEEEEEEEHHHHS--S--SBSSTTS--B-TT----TTSSS-SS-EEEEEEEEEESS---EEEEEEEES-HHHHHHHHIIIIITTHHHHHHHHHHHHHTT-/-EEEEE--S--TTSEEP-SSTTPPPEEEE--SS-S-TTTT-EEEE--SSEEEEEEEEEEEEE--TTS-EEEEEEEE-TT--SEEE--EEEESS--GGG-STTS--SEEEEEEEETTEEEEEEEEEETTEEE--S--PPPP-SSSEEEEEEEE-TTSEEEEEETTEEEEEEEHHHHS--S--SBSSTTS--B-TT----TTSSS-SS-EEEEEEEEEESS---EEEEEEEES-HHHHHHHHIIIIITTHHHHHHHHHHTTT--/---EEE--S--TTPEEPSS-TTPPPEEEE--SS-S-TTTT-EEEE--SSEEEEEEEEEEEEE--TTS-EEEEEEEE-TT--SEEE--EEEESS--GGG-STTS--SEEEEEEEETTEEEEEEEEEETTEEEE-S--PPPP-SSSEEEEEEEE-TTSEEEEEETTEEEEEEEHHHHS--S--SBSSTTS--B-TT----TTTTS-SS-EEEEEEEEEESS---EEEEEEEES-HHHHHHHHIIIIITTHHHHHHHHHHHHHTTT-/-EEEEE--S--TTPEEP-SSTTPPPEEEE--SS-S-TTTT-EEEE--TTEEEEEEEEEEEEE--TTS-EEEEEEEE-TT--SEEE--EEEESS--GGG-STTS--SEEEEEEEETTEEEEEEEEEETTEEEE-S--PPPP-SSSEEEEEEEE-TTSEEEEEETTEEEEEEEHHHHS--S--SBSSTTT--B-TT----TTSSS-SS-EEEEEEEEEESS---EEEEEEEES-HHHHHHHHIIIIITTHHHHHHHHHHHHHH--/-EEEEE--S--TTSEEP-S-TTPPPEEEE--SS-S-TTTT-EEEE--SSEEEEEEEEEEEEE--TTS-EEEEEEEE-TT--SEEE--EEEESS--GGG-STTS--SEEEEEEEETTEEEEEEEEEETTEEEE-S--PPPP-SSSEEEEEEEE-TTSEEEEEETTEEEEEEEHHHHS--S--SBSSTTS--B-TT----TTSSS-SS-EEEEEEEEEESS---EEEEEEEES-HHHHHHHHIIIIITTHHHHHHHHHHHHH--

Organism: Trypanosoma cruzi (strain CL Brener) (NCBI:txid353153)